Protein AF-0000000066993239 (afdb_homodimer)

pLDDT: mean 94.92, std 5.8, range [52.31, 98.88]

Solvent-accessible surface area (backbone atoms only — not comparable to full-atom values): 94214 Å² total; per-residue (Å²): 129,70,32,55,50,73,63,73,38,56,74,62,62,28,85,83,42,49,60,60,81,85,56,55,31,85,88,57,79,70,74,44,68,35,38,22,22,66,48,86,48,78,45,74,34,56,28,51,40,73,77,19,20,69,36,31,32,23,28,41,17,27,41,98,73,33,80,30,31,39,33,26,27,54,74,16,81,76,37,22,1,38,57,27,43,49,60,59,40,45,72,42,34,76,74,38,87,68,48,35,32,54,26,27,37,20,51,84,27,36,77,35,85,42,50,64,65,58,53,50,50,49,52,47,50,52,50,53,49,40,37,74,64,48,32,49,72,22,46,34,38,40,31,34,24,72,57,34,40,38,33,33,40,50,44,28,41,47,39,30,66,56,50,39,30,41,42,25,14,21,53,33,37,72,47,30,27,21,38,40,44,19,30,20,50,32,36,9,32,72,64,52,38,20,37,76,68,25,69,80,57,22,45,23,37,39,31,36,25,43,56,39,55,38,62,37,35,54,62,34,35,54,51,52,12,32,56,63,20,90,74,44,44,47,31,39,25,36,38,49,40,59,41,78,42,35,70,70,32,73,41,68,41,47,40,41,86,44,30,59,36,42,52,49,33,22,34,50,26,48,24,60,75,68,61,37,47,32,61,70,49,37,73,72,31,41,40,46,60,67,60,29,54,59,59,22,64,73,25,44,50,65,56,28,20,71,72,19,64,35,52,39,69,57,48,52,50,50,27,48,53,67,42,67,47,93,26,38,30,37,35,34,28,57,57,36,31,17,16,45,59,10,38,53,31,48,30,40,56,53,34,55,37,49,42,50,54,29,59,30,45,89,5,11,21,40,40,62,39,52,59,40,16,12,32,49,28,24,48,40,29,12,35,57,23,57,40,50,34,53,39,17,62,87,37,66,68,48,45,44,50,50,17,59,75,62,39,40,57,57,61,52,48,56,45,63,50,72,47,38,46,63,70,54,49,50,50,31,40,71,65,51,42,29,40,32,42,41,33,31,62,64,49,61,69,43,71,38,50,28,27,67,59,51,50,57,57,64,44,33,68,52,42,40,31,35,21,36,30,46,50,73,40,66,40,39,64,46,28,27,31,31,39,22,31,32,52,92,46,32,40,57,40,34,38,22,17,55,61,38,31,35,37,42,28,46,56,61,29,78,41,54,76,66,23,37,43,64,47,57,53,51,47,49,51,41,59,73,68,58,40,53,27,70,87,70,43,61,57,71,77,65,88,49,53,66,56,39,44,53,53,48,24,62,64,12,51,91,33,78,67,12,36,60,45,62,48,75,69,71,34,50,94,64,34,55,45,23,43,36,12,28,91,91,28,64,82,27,37,72,51,42,42,60,84,55,53,33,46,28,29,86,94,63,20,29,47,61,36,58,42,67,79,70,29,28,67,42,47,72,66,55,36,59,72,66,51,42,70,21,18,28,41,42,68,54,74,82,75,70,82,66,91,60,68,58,44,91,84,23,56,23,36,36,33,56,46,80,48,61,56,53,41,67,66,22,81,51,29,54,41,13,36,40,22,75,76,57,74,67,67,44,36,32,28,7,58,66,48,26,60,73,55,68,49,54,70,68,38,49,26,38,41,35,30,97,74,29,57,26,47,34,32,30,38,66,40,62,31,43,74,55,35,35,39,30,41,47,34,43,59,61,77,78,62,82,81,50,57,13,54,36,43,24,34,40,24,42,82,47,52,28,70,71,37,55,13,44,21,53,27,35,31,31,23,34,75,40,65,47,56,86,82,43,79,81,37,92,75,46,64,37,65,62,64,59,48,42,56,62,32,39,78,37,32,46,85,60,31,49,41,67,74,74,59,48,92,46,49,57,40,41,28,48,55,52,19,26,44,52,38,36,40,55,46,49,42,50,48,39,66,56,45,37,74,58,30,55,87,41,59,69,59,26,55,45,45,53,48,43,35,52,45,41,49,52,40,44,62,50,45,47,63,50,42,69,71,68,33,56,39,60,70,62,13,46,52,55,39,47,50,49,47,46,63,49,57,52,82,65,91,58,76,55,76,46,69,62,46,46,48,48,50,42,43,27,49,45,24,54,52,39,44,50,48,51,46,48,49,23,44,41,31,33,24,42,75,66,59,36,66,68,52,34,50,30,42,51,50,37,53,52,45,48,52,54,48,45,49,35,41,54,48,53,40,30,58,46,22,35,64,48,24,59,35,34,81,129,70,32,55,51,71,64,75,37,55,77,60,63,30,85,83,42,51,60,58,81,85,55,57,31,84,90,56,79,72,73,44,69,34,38,22,22,66,49,85,48,76,44,75,33,56,28,51,39,74,75,19,18,69,36,30,31,23,28,40,16,27,41,96,74,34,80,30,30,38,34,26,28,54,74,16,82,77,38,21,1,38,56,28,44,48,60,59,40,45,71,43,32,77,74,38,86,68,49,34,33,56,26,28,37,19,52,85,26,34,76,35,86,42,50,65,65,59,55,51,49,50,54,48,51,52,51,52,49,42,36,72,66,48,31,50,72,22,47,34,39,40,32,32,24,74,59,36,40,38,33,33,40,50,46,27,42,47,38,30,67,57,50,38,32,42,41,25,16,22,55,33,38,72,47,30,26,20,39,39,44,20,29,21,51,31,35,9,33,74,64,52,38,22,38,75,69,25,69,79,57,24,45,23,40,40,29,36,25,42,58,38,56,37,61,36,35,54,63,32,34,55,51,52,13,33,57,62,20,91,73,45,43,47,30,39,25,36,37,50,39,60,40,77,44,34,71,68,31,72,40,66,41,47,42,42,85,44,30,59,37,42,52,49,33,21,35,51,27,47,25,60,74,67,62,38,48,32,61,72,48,37,72,73,31,40,40,47,60,68,60,29,55,60,59,22,63,74,27,43,48,65,55,28,21,70,72,18,65,36,53,41,68,58,48,52,48,50,27,48,53,66,42,67,45,93,26,38,32,37,35,35,29,55,58,36,32,18,15,46,60,10,37,52,32,49,29,41,56,53,33,54,36,49,42,50,52,30,59,31,44,88,4,10,22,40,40,62,40,51,60,38,17,13,31,48,28,25,49,41,29,12,36,55,23,56,39,50,34,53,38,17,61,86,38,66,67,47,45,44,50,48,17,59,74,63,39,41,58,58,62,52,49,55,45,64,52,72,49,37,46,62,71,54,50,49,50,32,41,71,66,50,42,30,40,33,42,39,32,30,62,63,48,60,68,43,72,38,52,26,27,67,59,51,50,57,56,63,44,34,69,51,44,41,32,36,23,36,32,49,50,75,40,66,41,40,63,46,28,27,32,31,39,21,30,34,51,92,46,31,39,58,40,34,38,22,16,56,62,37,30,34,36,42,29,45,55,61,32,77,40,53,76,67,23,37,42,64,46,59,52,51,48,48,52,40,60,74,68,59,39,52,24,70,87,69,42,61,58,71,77,63,89,50,52,66,55,40,44,53,54,47,23,62,64,12,51,90,32,78,64,12,36,59,46,63,46,75,70,71,37,51,93,64,34,54,45,22,44,34,11,26,91,92,28,63,82,26,37,71,52,42,42,58,84,53,52,33,45,28,29,86,93,62,20,30,47,60,35,59,42,68,78,69,29,28,67,40,47,72,65,55,35,58,72,66,52,43,70,21,17,28,40,44,70,56,73,83,75,70,82,65,93,59,67,56,44,92,81,24,55,24,36,37,33,56,45,81,47,61,56,52,42,67,67,22,80,50,30,55,41,13,37,42,24,74,75,58,73,69,68,43,35,33,27,7,61,65,47,24,59,72,55,68,48,54,70,67,38,50,27,39,41,35,30,98,74,29,58,25,48,32,32,30,36,65,40,61,32,43,73,56,35,34,40,30,42,47,32,44,59,62,76,78,63,82,80,52,57,12,56,36,43,24,33,41,24,42,83,47,52,29,70,70,38,56,13,44,22,53,29,35,31,32,24,35,74,40,64,47,56,86,82,43,82,82,39,93,75,46,64,38,63,63,63,59,48,41,55,60,31,38,76,37,33,46,87,60,32,51,40,68,73,76,58,48,91,46,48,57,40,43,27,46,56,52,18,27,46,53,38,37,40,55,47,50,42,51,50,39,66,55,45,38,72,57,30,55,88,42,58,68,58,26,55,45,42,54,48,44,36,53,46,42,48,54,39,44,62,51,43,48,63,51,39,69,70,69,34,55,40,60,70,62,13,45,51,55,38,47,51,50,46,48,64,48,57,51,81,64,90,56,79,55,75,46,68,61,46,47,48,48,50,42,43,28,50,46,24,54,51,38,42,50,48,51,47,48,48,24,44,41,31,33,25,40,74,66,60,36,66,68,51,34,49,29,40,52,49,37,52,52,45,49,52,54,47,45,48,36,40,53,48,52,41,30,59,47,23,35,64,46,25,58,35,34,80

Organism: NCBI:txid100816

Sequence (1934 aa):
MDSYARPKFQTRDSIEDIWGPRSPYRDEWPTRVDQACDEEPEKWVQSACVLCSNCCGLDVGVKNGKVVGVRGRAMDRVNKGRLGPKGLHGWRAIHNKNRLTHPLIRKNGRLERASWDEAMDLIVAKSKELRKHLTNHSIAFYTSGQLFLEEYYALALVGKAGLHTLHMDGNTRLCTATAAASMRESFGSDGQPGSYTDIDYTDCLFLVGHNMAATQTVLWSRILDRLAGPHPPKLVVVDPRLSETARKATLHLAPRIGTNLALLNGIQHLLFKNDWVDRNYLSKHTVGLEELETTVAEYEPETVEKITGVPAKDLREAARIIGTSNSLLSTALQGVYQSHQATASACQINNINLLRGMIGKAGCGILQMNGQPTAQNNREAGCDGEFPGFRNHQNPSHMADLARLWNIEPIQVPHWNEPTHVQNLLNYVESGSIRMFWISGTNPLVSLPNLPRVRDLLTQPELFVVCQDIYLTETAAVADVVLPAAQWGEKTGCFTNVDRTVHISHKAVDPPGEARSDLDIFLDYSRRMGFKNKDGEDLLPWTKPEEVFEAWKKLSAGRPCDYTGLSYDLLTGGSGIQWPCNAENPHGTERLYSNGVFYTDIEYCESFGHDLETGAPYSKEDYKAMNPAGRAILKACRYSSPMEEPNEEFPLRLSTGRNVYHFHTRTKTGRTALQKACPEPEVRVSEKDAAKFGVADGEMVVVRSRRGAVELKCRVGRVAEGQVFIPFHFGYWDSQDGRARAANELTVDRWDPISKQPLFKSGSVRIEKIPASSDPGPHIPEPQTAAIQKTAAKDAVNTTDTKDLTNRERRLELWLGETYETTVQLVEIYEKLIPSLIHDLEVEAGLRVLHQIAEGMRARLEPQVAKYGENQQRGHHRAHILREALFPAPEDPWGGAYEVLEALQGLAVYLAHIQSSVTALLPAAQALWDQEFVAAVENAQGCLRRMRAWVMQQVMVRSPQTLLVPVMDSYARPKFQTRDSIEDIWGPRSPYRDEWPTRVDQACDEEPEKWVQSACVLCSNCCGLDVGVKNGKVVGVRGRAMDRVNKGRLGPKGLHGWRAIHNKNRLTHPLIRKNGRLERASWDEAMDLIVAKSKELRKHLTNHSIAFYTSGQLFLEEYYALALVGKAGLHTLHMDGNTRLCTATAAASMRESFGSDGQPGSYTDIDYTDCLFLVGHNMAATQTVLWSRILDRLAGPHPPKLVVVDPRLSETARKATLHLAPRIGTNLALLNGIQHLLFKNDWVDRNYLSKHTVGLEELETTVAEYEPETVEKITGVPAKDLREAARIIGTSNSLLSTALQGVYQSHQATASACQINNINLLRGMIGKAGCGILQMNGQPTAQNNREAGCDGEFPGFRNHQNPSHMADLARLWNIEPIQVPHWNEPTHVQNLLNYVESGSIRMFWISGTNPLVSLPNLPRVRDLLTQPELFVVCQDIYLTETAAVADVVLPAAQWGEKTGCFTNVDRTVHISHKAVDPPGEARSDLDIFLDYSRRMGFKNKDGEDLLPWTKPEEVFEAWKKLSAGRPCDYTGLSYDLLTGGSGIQWPCNAENPHGTERLYSNGVFYTDIEYCESFGHDLETGAPYSKEDYKAMNPAGRAILKACRYSSPMEEPNEEFPLRLSTGRNVYHFHTRTKTGRTALQKACPEPEVRVSEKDAAKFGVADGEMVVVRSRRGAVELKCRVGRVAEGQVFIPFHFGYWDSQDGRARAANELTVDRWDPISKQPLFKSGSVRIEKIPASSDPGPHIPEPQTAAIQKTAAKDAVNTTDTKDLTNRERRLELWLGETYETTVQLVEIYEKLIPSLIHDLEVEAGLRVLHQIAEGMRARLEPQVAKYGENQQRGHHRAHILREALFPAPEDPWGGAYEVLEALQGLAVYLAHIQSSVTALLPAAQALWDQEFVAAVENAQGCLRRMRAWVMQQVMVRSPQTLLVPV

Secondary structure (DSSP, 8-state):
--TTSPPSEESS-TTTSTT-S----SSSPPP---EEESS--SEEEEEE--SSTT--EEEEEEETTEEEEEEE-TT-TTTTT---HHHHHGGGGGG-TTB--S-EEEETTEEEE--HHHHHHHHHHHHHHHHHHS-GGGEEEEE-S-S-HHHHHHHHIIIIIII----EEEGGGGTTHHHHHHHHHHHSSS--SS-GGGGGT-SEEEEES--HHHH-HHHHHHHHHHHTSSSPPEEEEE-SB--HHHHT-SEEE-PPTT-HHHHHHHHHHHHHHTT-S-HHHHHHHEE-HHHHHHHHTT--HHHHHHHH---HHHHHHHHHHHHH-S--EEEE-HHHHTSTTHHHHHHHHHHHHHHTT-SSBTTBEEEE--SSTTHHHHHHTTTTSSBTTTB-TT-HHHHHHHHHHHTS-GGGS--SSPPPPHHHHHHHHHHTS--EEEEES--HHHHSSSHHHHHHHHT-TT-EEEEEESB--HHHHT-SEEEEB--TTSS-EEEE-TT-EEEEE---SPPSTT-B-HHHHHHHHHHHHT-B-TTSSBSS---SHHHHHHHHHHHHTTSTT--TT--HHHHSSS--EESP-SSS-TT--SSS-TTS--S--TTT-S---B-TTT-PBPPHHHHHHH--TTSEE---------SS---SSS-EEEEEE--TT--TTSTTGGGSTHHHHS-S-EEEE-HHHHHHHT--TT-EEEEE-SS-EEEEEEEESSB-TTEEEEES---STT-SS-B---GGGS----B-TTT--B-TT--EEEEEE--SSSTT----B-SHHHHHHHGGG--GGGSS-HHHHTT---SHHHHHHHHHHHHHHHHHHHHHHHHHTTT-HHHHHHHHHHHHHHHHHHHHHHHHHHHH---HHHHHHHHHHHHHHHS---SS-S-SHHHHHHHHHHHHHHHHHHHHHHHHHHHHHHHTT-HHHHHHHHHHHHHHHHHHHHHHHHHHHHHHHHHHS--/--TTSPPSEESS-TTTSTT-S----SSSPPP---EEESS--SEEEEEE--SSTT--EEEEEEETTEEEEEEE-TT-TTTTT---HHHHHGGGGGG-TTB--S-EEEETTEEEE--HHHHHHHHHHHHHHHHHHS-GGGEEEEE-S-S-HHHHHHHHIIIIIIS----EEEGGGGTTHHHHHHHHHHHSSS--SS-GGGGGT-SEEEEES--HHHH-HHHHHHHHHHHTSSSPPEEEEE-SB--HHHHT-SEEE-PPTT-HHHHHHHHHHHHHHTT-S-HHHHHHHEE-HHHHHHHHTT--HHHHHHHH---HHHHHHHHHHHHH-S--EEEE-HHHHTSTTHHHHHHHHHHHHHHTT-SSBTTBEEEE--SSTTHHHHHHTTTTSSBTTTB-TT-HHHHHHHHHHHTS-GGGS--SSPPPPHHHHHHHHHHTS--EEEEES--HHHHSSSHHHHHHHHT-TT-EEEEEESB--HHHHT-SEEEEB--TTSS-EEEE-TT-EEEEE---SPPSTT-B-HHHHHHHHHHHHT-B-TTSSBSS---SHHHHHHHHHHHHTTSTT--TT--HHHHSSS--EESP-SSS-TT--SSS-TTS--S--TTT-S---B-TTT-PBPPHHHHHHH--TTSEE---------SS---SSS-EEEEEE--TT--TTSTTGGGSTHHHHS-S-EEEE-HHHHHHHT--TT-EEEEE-SS-EEEEEEEESSB-TTEEEEES---STT-SS-B---GGGS----B-TTT--B-TT--EEEEEE--SS-TT----B-SHHHHHHHGGG--GGGSS-HHHHTT---SHHHHHHHHHHHHHHHHHHHHHHHHHTTT-HHHHHHHHHHHHHHHHHHHHHHHHHHHH---HHHHHHHHHHHHHHHS---SS-S-SHHHHHHHHHHHHHHHHHHHHHHHHHHHHHHHTT-HHHHHHHHHHHHHHHHHHHHHHHHHHHHHHHHHHS--

Nearest PDB structures (foldseek):
  2nya-assembly2_F  TM=8.999E-01  e=8.154E-52  Escherichia coli K-12
  7qv7-assembly1_S  TM=9.321E-01  e=3.144E-39  Thermoanaerobacter kivui
  7e5z-assembly1_A  TM=9.148E-01  e=3.706E-32  Methylorubrum extorquens AM1
  2vpw-assembly1_E  TM=7.665E-01  e=3.684E-36  Thermus thermophilus HB27
  2e7z-assembly1_A  TM=7.367E-01  e=7.167E-36  Syntrophotalea acetylenica

InterPro domains:
  IPR006656 Molybdopterin oxidoreductase [PF00384] (99-523)
  IPR006657 Molybdopterin dinucleotide-binding domain [PF01568] (652-762)
  IPR006963 Molybdopterin oxidoreductase, 4Fe-4S domain [PF04879] (42-96)
  IPR006963 Molybdopterin oxidoreductase, 4Fe-4S domain [PS51669] (42-98)
  IPR006963 Molybdopterin oxidoreductase, 4Fe-4S domain [SM00926] (42-96)
  IPR009010 Aspartate decarboxylase-like domain superfamily [SSF50692] (619-769)

Foldseek 3Di:
DQQQDFFPDWPDDCLVVFQDDADAFDPDDDADKIKGFNDQAPDWFWAFDWQWQLRFTKTFGHDPQATGMIMGDLFAPRQNNDDGQCRRRLSSLQPDPQWDFAKWFQFLLDTDGDHPCVQLVLVLVVCVVCCVQARLAQAAEEEELFAFLLLLLLVLCCACVFRVYLRFAYCLLQWQLLVQQLCCFFFQGRAWQAFLQLLSPAQAEAEEQDDCVQQPSSSVSSLVSQCVYPRHHAYEYEDLFCHPSVVSHPAYWRWDFQLLLLLLLQLVQLCVVVVLFDVVLCVPFEFDVVVSNVQSVVRHLVNSCVRTVGHSVSSNVVSCSLSVTPAYEYEYTCSQAQGHLRNSSSNSSVVSLSRNPQTLDRSRTYFDFTTTHFSVSSVCSCSNSAHHLLAALQQLVSLVLVCVLLQADSLSRQSLDGRDHVLVVLVCLVVVSHQEYEYEADDCCQFAFLNVSVLVSLQDLQHAYEYEHGGCHLSVLRHSMYAHANHQLAAWHWGAGSQQWIAIGHNNHHRHHNHYHSNVSSLVSQVSSLGAHPVSHRSDPDDHSQVSVVSSQVSNPPGQFHCVLPHPVNNPPRYTAHPPDDPVHNRHDRRPCSVSFGQLALNHRSFLHAQSEQQHGDRSVRSVVSCSPRHTYRDHDHDDGDPAAADPQFQAFEAEAGGNQARAQNPSSCSRSSCVSPVAKEKEAEPVVCVVQVHDAQFWKWKAFPSAIFIHGYHYHRRDHRYMYIYQRHDPPPPDPQTAGHLSSHADQAARSHSRHHNNRGGTIDMHGFDPPPVVTDGHGHCSVVSSVSSSSHGSSCNNHPVNSPPDDDCLQALLLLLLLLLVVLLVLLVVVLVLCVVPVVVNVLSVVLSVLSVVLNVLSVVVCVVPHHDNVVSNVVSVVLCCVQDPPPPDRCPDLVSVLSNLVSSLVSLVVSLVSLSVVQSVCSVVVPPSSNVSSVSNNVSSVVSNVVSVVVNVVSCCVRPPDDD/DQQQDFFPDWPDDCLVVFQDDADAFDPDDDADKIKGFNDQAPDWFWAFDWQWQLRFTKTFGHDPQATGMIMGDLQAPRQNNDDGQCRRRLSSLQPDPQWDFAKWFQFLLDTDGDHPCVQLVLVLVVCVVCCVQARLAQAAEEEELFAFLLLLLLVLCCACVFRVYLRFAYCLLQWCLLVQQLCCFFFQGRAWQAFLQLLSPAQAEAEEADDCVQQPSSSVSSLVSQCVYPRHHAYEYEDLFCHPSVVSHPAYWRWDFQLLLLLLLQLVQLCVVVVLFDVVLCVPFEFDVVVSNVQSVVRHLVNSCVHTVGHSVSSNVVSCSLSVTPAYEYEYTCSQAQGHLRNSSSNSSVVSLSRNPQTLDRNRTYFDFTTTHFSVSSVCSCSNSAHHLLAALQQLVSLVLVCVLLQADSLSRQSLDGRDHPLVVLVCLVVPSHAEYEYEADDCCQFAFLNVSVLVSLQDLQHAYEYEHGGCHLSVLRHSMYAHANHQLAAWHWGAGSQQWIAIGHNNHHRHHNHYHSNVSSLVSQVSSCGAHPVSHRSDPDDHSQVSVVSSQVSNPPGQFHCVLPHPVNNPPRYTAHPPDDPVHNRHDRRPCSVSFGQLALNHRSFLHAQSEQQHGDRSVRSVVSCSPRHTYRDHDHDDGDPAAADPQFQAFEAEAGGNQARAQNPSSCSRSSCVSPVAKEKEAEPVVCVVQVHDAQFWKWKDFPSAIFIHGYHYHRRDHRYMYIYQRHAPPPPDPQTAGHLSSHADQAARSHSRHHNRRGGTIDMHGFDPPPVVTDGHGHCSVVSSVSSSSHGSSCRNHPVNSPPDDDCLQALLLLLLLLLVVLLVLLVVVLVLCVVPVVVNVLSVVLSVLSVVLSVLSVVVCVVPHHDNVVSNVVSVVLCCVQDPPPPDRCPDLVSVLSNLVSSLVSLVVSLVSLSVVQSVCSVVVPPSSNVSSVSNNVSSVVSNVVSVVVNVVSCCVRPPDDD

Radius of gyration: 41.62 Å; Cα contacts (8 Å, |Δi|>4): 4577; chains: 2; bounding box: 68×135×94 Å

Structure (mmCIF, N/CA/C/O backbone):
data_AF-0000000066993239-model_v1
#
loop_
_entity.id
_entity.type
_entity.pdbx_description
1 polymer 'Nitrate reductase'
#
loop_
_atom_site.group_PDB
_atom_site.id
_atom_site.type_symbol
_atom_site.label_atom_id
_atom_site.label_alt_id
_atom_site.label_comp_id
_atom_site.label_asym_id
_atom_site.label_entity_id
_atom_site.label_seq_id
_atom_site.pdbx_PDB_ins_code
_atom_site.Cartn_x
_atom_site.Cartn_y
_atom_site.Cartn_z
_atom_site.occupancy
_atom_site.B_iso_or_equiv
_atom_site.auth_seq_id
_atom_site.auth_comp_id
_atom_site.auth_asym_id
_atom_site.auth_atom_id
_atom_site.pdbx_PDB_model_num
ATOM 1 N N . MET A 1 1 ? 9.742 -62 -22.406 1 57.38 1 MET A N 1
ATOM 2 C CA . MET A 1 1 ? 8.438 -62.25 -21.781 1 57.38 1 MET A CA 1
ATOM 3 C C . MET A 1 1 ? 7.367 -61.375 -22.438 1 57.38 1 MET A C 1
ATOM 5 O O . MET A 1 1 ? 7.617 -60.219 -22.781 1 57.38 1 MET A O 1
ATOM 9 N N . ASP A 1 2 ? 6.262 -61.969 -22.797 1 73.69 2 ASP A N 1
ATOM 10 C CA . ASP A 1 2 ? 5.113 -61.25 -23.344 1 73.69 2 ASP A CA 1
ATOM 11 C C . ASP A 1 2 ? 4.523 -60.281 -22.297 1 73.69 2 ASP A C 1
ATOM 13 O O . ASP A 1 2 ? 3.883 -60.719 -21.344 1 73.69 2 ASP A O 1
ATOM 17 N N . SER A 1 3 ? 4.859 -58.969 -22.438 1 77.5 3 SER A N 1
ATOM 18 C CA . SER A 1 3 ? 4.457 -57.969 -21.469 1 77.5 3 SER A CA 1
ATOM 19 C C . SER A 1 3 ? 2.939 -57.844 -21.375 1 77.5 3 SER A C 1
ATOM 21 O O . SER A 1 3 ? 2.406 -57.375 -20.391 1 77.5 3 SER A O 1
ATOM 23 N N . TYR A 1 4 ? 2.236 -58.438 -22.312 1 86.31 4 TYR A N 1
ATOM 24 C CA . TYR A 1 4 ? 0.784 -58.312 -22.344 1 86.31 4 TYR A CA 1
ATOM 25 C C . TYR A 1 4 ? 0.111 -59.469 -21.641 1 86.31 4 TYR A C 1
ATOM 27 O O . TYR A 1 4 ? -1.112 -59.5 -21.484 1 86.31 4 TYR A O 1
ATOM 35 N N . ALA A 1 5 ? 0.906 -60.469 -21.25 1 88.69 5 ALA A N 1
ATOM 36 C CA . ALA A 1 5 ? 0.352 -61.594 -20.516 1 88.69 5 ALA A CA 1
ATOM 37 C C . ALA A 1 5 ? 0.141 -61.25 -19.047 1 88.69 5 ALA A C 1
ATOM 39 O O . ALA A 1 5 ? 0.842 -60.406 -18.5 1 88.69 5 ALA A O 1
ATOM 40 N N . ARG A 1 6 ? -0.775 -61.938 -18.422 1 91.44 6 ARG A N 1
ATOM 41 C CA . ARG A 1 6 ? -0.957 -61.812 -16.984 1 91.44 6 ARG A CA 1
ATOM 42 C C . ARG A 1 6 ? 0.184 -62.469 -16.219 1 91.44 6 ARG A C 1
ATOM 44 O O . ARG A 1 6 ? 0.821 -63.406 -16.719 1 91.44 6 ARG A O 1
ATOM 51 N N . PRO A 1 7 ? 0.481 -61.906 -15.031 1 92.88 7 PRO A N 1
ATOM 52 C CA . PRO A 1 7 ? 1.485 -62.594 -14.203 1 92.88 7 PRO A CA 1
ATOM 53 C C . PRO A 1 7 ? 1.144 -64.062 -13.945 1 92.88 7 PRO A C 1
ATOM 55 O O . PRO A 1 7 ? -0.031 -64.375 -13.797 1 92.88 7 PRO A O 1
ATOM 58 N N . LYS A 1 8 ? 2.184 -64.875 -13.852 1 94.5 8 LYS A N 1
ATOM 59 C CA . LYS A 1 8 ? 1.979 -66.25 -13.641 1 94.5 8 LYS A CA 1
ATOM 60 C C . LYS A 1 8 ? 1.361 -66.562 -12.273 1 94.5 8 LYS A C 1
ATOM 62 O O . LYS A 1 8 ? 0.553 -67.438 -12.117 1 94.5 8 LYS A O 1
ATOM 67 N N . PHE A 1 9 ? 1.854 -65.812 -11.312 1 95.12 9 PHE A N 1
ATOM 68 C CA . PHE A 1 9 ? 1.279 -65.875 -9.977 1 95.12 9 PHE A CA 1
ATOM 69 C C . PHE A 1 9 ? 0.756 -64.5 -9.555 1 95.12 9 PHE A C 1
ATOM 71 O O . PHE A 1 9 ? 1.411 -63.5 -9.781 1 95.12 9 PHE A O 1
ATOM 78 N N . GLN A 1 10 ? -0.436 -64.438 -9.023 1 95.5 10 GLN A N 1
ATOM 79 C CA . GLN A 1 10 ? -1.019 -63.281 -8.422 1 95.5 10 GLN A CA 1
ATOM 80 C C . GLN A 1 10 ? -1.916 -63.625 -7.242 1 95.5 10 GLN A C 1
ATOM 82 O O . GLN A 1 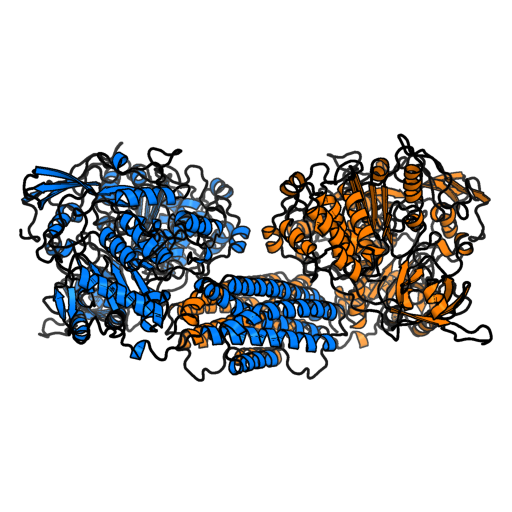10 ? -2.637 -64.625 -7.289 1 95.5 10 GLN A O 1
ATOM 87 N N . THR A 1 11 ? -1.812 -62.844 -6.195 1 95.38 11 THR A N 1
ATOM 88 C CA . THR A 1 11 ? -2.65 -63.125 -5.031 1 95.38 11 THR A CA 1
ATOM 89 C C . THR A 1 11 ? -4.125 -62.875 -5.363 1 95.38 11 THR A C 1
ATOM 91 O O . THR A 1 11 ? -5.008 -63.406 -4.688 1 95.38 11 THR A O 1
ATOM 94 N N . ARG A 1 12 ? -4.383 -62 -6.348 1 93.88 12 ARG A N 1
ATOM 95 C CA . ARG A 1 12 ? -5.738 -61.781 -6.836 1 93.88 12 ARG A CA 1
ATOM 96 C C . ARG A 1 12 ? -5.723 -61.281 -8.273 1 93.88 12 ARG A C 1
ATOM 98 O O . ARG A 1 12 ? -4.746 -60.656 -8.711 1 93.88 12 ARG A O 1
ATOM 105 N N . ASP A 1 13 ? -6.824 -61.562 -8.938 1 95.12 13 ASP A N 1
ATOM 106 C CA . ASP A 1 13 ? -7.004 -60.938 -10.25 1 95.12 13 ASP A CA 1
ATOM 107 C C . ASP A 1 13 ? -7.492 -59.5 -10.141 1 95.12 13 ASP A C 1
ATOM 109 O O . ASP A 1 13 ? -8.695 -59.25 -10.148 1 95.12 13 ASP A O 1
ATOM 113 N N . SER A 1 14 ? -6.555 -58.656 -10.141 1 95.62 14 SER A N 1
ATOM 114 C CA . SER A 1 14 ? -6.867 -57.25 -9.859 1 95.62 14 SER A CA 1
ATOM 115 C C . SER A 1 14 ? -7.527 -56.594 -11.055 1 95.62 14 SER A C 1
ATOM 117 O O . SER A 1 14 ? -8.016 -55.469 -10.953 1 95.62 14 SER A O 1
ATOM 119 N N . ILE A 1 15 ? -7.57 -57.125 -12.281 1 95.69 15 ILE A N 1
ATOM 120 C CA . ILE A 1 15 ? -8.273 -56.594 -13.445 1 95.69 15 ILE A CA 1
ATOM 121 C C . ILE A 1 15 ? -9.781 -56.812 -13.281 1 95.69 15 ILE A C 1
ATOM 123 O O . ILE A 1 15 ? -10.578 -55.938 -13.594 1 95.69 15 ILE A O 1
ATOM 127 N N . GLU A 1 16 ? -10.156 -58 -12.742 1 94.81 16 GLU A N 1
ATOM 128 C CA . GLU A 1 16 ? -11.562 -58.312 -12.531 1 94.81 16 GLU A CA 1
ATOM 129 C C . GLU A 1 16 ? -12.039 -57.844 -11.164 1 94.81 16 GLU A C 1
ATOM 131 O O . GLU A 1 16 ? -13.156 -57.344 -11.031 1 94.81 16 GLU A O 1
ATOM 136 N N . ASP A 1 17 ? -11.234 -58.094 -10.219 1 95.81 17 ASP A N 1
ATOM 137 C CA . ASP A 1 17 ? -11.484 -57.625 -8.852 1 95.81 17 ASP A CA 1
ATOM 138 C C . ASP A 1 17 ? -10.586 -56.438 -8.492 1 95.81 17 ASP A C 1
ATOM 140 O O . ASP A 1 17 ? -9.656 -56.594 -7.695 1 95.81 17 ASP A O 1
ATOM 144 N N . ILE A 1 18 ? -11 -55.312 -8.961 1 96.5 18 ILE A N 1
ATOM 145 C CA . ILE A 1 18 ? -10.164 -54.125 -8.984 1 96.5 18 ILE A CA 1
ATOM 146 C C . ILE A 1 18 ? -9.773 -53.719 -7.559 1 96.5 18 ILE A C 1
ATOM 148 O O . ILE A 1 18 ? -8.617 -53.406 -7.289 1 96.5 18 ILE A O 1
ATOM 152 N N . TRP A 1 19 ? -10.68 -53.75 -6.57 1 96.38 19 TRP A N 1
ATOM 153 C CA . TRP A 1 19 ? -10.445 -53.156 -5.25 1 96.38 19 TRP A CA 1
ATOM 154 C C . TRP A 1 19 ? -10.188 -54.25 -4.215 1 96.38 19 TRP A C 1
ATOM 156 O O . TRP A 1 19 ? -9.844 -53.938 -3.066 1 96.38 19 TRP A O 1
ATOM 166 N N . GLY A 1 20 ? -10.281 -55.562 -4.637 1 94.88 20 GLY A N 1
ATOM 167 C CA . GLY A 1 20 ? -10.055 -56.688 -3.727 1 94.88 20 GLY A CA 1
ATOM 168 C C . GLY A 1 20 ? -11.219 -56.938 -2.777 1 94.88 20 GLY A C 1
ATOM 169 O O . GLY A 1 20 ? -12.203 -56.188 -2.797 1 94.88 20 GLY A O 1
ATOM 170 N N . PRO A 1 21 ? -11.109 -57.938 -2.008 1 93.31 21 PRO A N 1
ATOM 171 C CA . PRO A 1 21 ? -12.164 -58.25 -1.048 1 93.31 21 PRO A CA 1
ATOM 172 C C . PRO A 1 21 ? -12.266 -57.219 0.074 1 93.31 21 PRO A C 1
ATOM 174 O O . PRO A 1 21 ? -11.266 -56.594 0.428 1 93.31 21 PRO A O 1
ATOM 177 N N . ARG A 1 22 ? -13.484 -57.094 0.643 1 93.25 22 ARG A N 1
ATOM 178 C CA . ARG A 1 22 ? -13.703 -56.125 1.728 1 93.25 22 ARG A CA 1
ATOM 179 C C . ARG A 1 22 ? -13.141 -56.656 3.041 1 93.25 22 ARG A C 1
ATOM 181 O O . ARG A 1 22 ? -13.234 -57.844 3.332 1 93.25 22 ARG A O 1
ATOM 188 N N . SER A 1 23 ? -12.5 -55.781 3.664 1 91.19 23 SER A N 1
ATOM 189 C CA . SER A 1 23 ? -12.078 -55.969 5.047 1 91.19 23 SER A CA 1
ATOM 190 C C . SER A 1 23 ? -12.602 -54.844 5.93 1 91.19 23 SER A C 1
ATOM 192 O O . SER A 1 23 ? -11.883 -53.875 6.207 1 91.19 23 SER A O 1
ATOM 194 N N . PRO A 1 24 ? -13.805 -55 6.43 1 91.06 24 PRO A N 1
ATOM 195 C CA . PRO A 1 24 ? -14.461 -53.875 7.125 1 91.06 24 PRO A CA 1
ATOM 196 C C . PRO A 1 24 ? -13.578 -53.25 8.203 1 91.06 24 PRO A C 1
ATOM 198 O O . PRO A 1 24 ? -12.93 -53.969 8.969 1 91.06 24 PRO A O 1
ATOM 201 N N . TYR A 1 25 ? -13.508 -51.875 8.227 1 89.88 25 TYR A N 1
ATOM 202 C CA . TYR A 1 25 ? -12.734 -51.125 9.203 1 89.88 25 TYR A CA 1
ATOM 203 C C . TYR A 1 25 ? -13.391 -51.188 10.578 1 89.88 25 TYR A C 1
ATOM 205 O O . TYR A 1 25 ? -14.578 -50.875 10.727 1 89.88 25 TYR A O 1
ATOM 213 N N . ARG A 1 26 ? -12.805 -51.438 11.789 1 80.38 26 ARG A N 1
ATOM 214 C CA . ARG A 1 26 ? -13.266 -51.375 13.172 1 80.38 26 ARG A CA 1
ATOM 215 C C . ARG A 1 26 ? -12.359 -50.469 14 1 80.38 26 ARG A C 1
ATOM 217 O O . ARG A 1 26 ? -12.703 -49.312 14.266 1 80.38 26 ARG A O 1
ATOM 224 N N . ASP A 1 27 ? -11.008 -50.875 14.094 1 84 27 ASP A N 1
ATOM 225 C CA . ASP A 1 27 ? -10.062 -50.094 14.875 1 84 27 ASP A CA 1
ATOM 226 C C . ASP A 1 27 ? -8.844 -49.688 14.031 1 84 27 ASP A C 1
ATOM 228 O O . ASP A 1 27 ? -8.289 -48.625 14.195 1 84 27 ASP A O 1
ATOM 232 N N . GLU A 1 28 ? -8.5 -50.5 13.234 1 90.38 28 GLU A N 1
ATOM 233 C CA . GLU A 1 28 ? -7.383 -50.281 12.32 1 90.38 28 GLU A CA 1
ATOM 234 C C . GLU A 1 28 ? -7.688 -50.844 10.938 1 90.38 28 GLU A C 1
ATOM 236 O O . GLU A 1 28 ? -8.492 -51.75 10.797 1 90.38 28 GLU A O 1
ATOM 241 N N . TRP A 1 29 ? -7.199 -50.25 9.906 1 93.75 29 TRP A N 1
ATOM 242 C CA . TRP A 1 29 ? -7.336 -50.844 8.578 1 93.75 29 TRP A CA 1
ATOM 243 C C . TRP A 1 29 ? -6.5 -52.094 8.445 1 93.75 29 TRP A C 1
ATOM 245 O O . TRP A 1 29 ? -5.273 -52.062 8.547 1 93.75 29 TRP A O 1
ATOM 255 N N . PRO A 1 30 ? -7.023 -53.188 8.188 1 92.06 30 PRO A N 1
ATOM 256 C CA . PRO A 1 30 ? -6.285 -54.438 8.234 1 92.06 30 PRO A CA 1
ATOM 257 C C . PRO A 1 30 ? -5.223 -54.562 7.145 1 92.06 30 PRO A C 1
ATOM 259 O O . PRO A 1 30 ? -5.422 -54.062 6.031 1 92.06 30 PRO A O 1
ATOM 262 N N . THR A 1 31 ? -4.121 -55.281 7.469 1 94.25 31 THR A N 1
ATOM 263 C CA . THR A 1 31 ? -3.053 -55.562 6.512 1 94.25 31 THR A CA 1
ATOM 264 C C . THR A 1 31 ? -3.484 -56.594 5.496 1 94.25 31 THR A C 1
ATOM 266 O O . THR A 1 31 ? -4.16 -57.562 5.852 1 94.25 31 THR A O 1
ATOM 269 N N . ARG A 1 32 ? -3.211 -56.438 4.277 1 95.12 32 ARG A N 1
ATOM 270 C CA . ARG A 1 32 ? -3.377 -57.375 3.172 1 95.12 32 ARG A CA 1
ATOM 271 C C . ARG A 1 32 ? -2.246 -57.219 2.156 1 95.12 32 ARG A C 1
ATOM 273 O O . ARG A 1 32 ? -2.09 -56.156 1.541 1 95.12 32 ARG A O 1
ATOM 280 N N . VAL A 1 33 ? -1.486 -58.25 2.023 1 96.88 33 VAL A N 1
ATOM 281 C CA . VAL A 1 33 ? -0.329 -58.156 1.141 1 96.88 33 VAL A CA 1
ATOM 282 C C . VAL A 1 33 ? -0.688 -58.719 -0.238 1 96.88 33 VAL A C 1
ATOM 284 O O . VAL A 1 33 ? -0.926 -59.906 -0.39 1 96.88 33 VAL A O 1
ATOM 287 N N . ASP A 1 34 ? -0.797 -57.906 -1.242 1 97.56 34 ASP A N 1
ATOM 288 C CA . ASP A 1 34 ? -0.978 -58.281 -2.637 1 97.56 34 ASP A CA 1
ATOM 289 C C . ASP A 1 34 ? 0.368 -58.5 -3.326 1 97.56 34 ASP A C 1
ATOM 291 O O . ASP A 1 34 ? 1.327 -57.781 -3.064 1 97.56 34 ASP A O 1
ATOM 295 N N . GLN A 1 35 ? 0.431 -59.5 -4.172 1 97.38 35 GLN A N 1
ATOM 296 C CA . GLN A 1 35 ? 1.669 -59.875 -4.852 1 97.38 35 GLN A CA 1
ATOM 297 C C . GLN A 1 35 ? 1.389 -60.406 -6.258 1 97.38 35 GLN A C 1
ATOM 299 O O . GLN A 1 35 ? 0.323 -60.969 -6.516 1 97.38 35 GLN A O 1
ATOM 304 N N . ALA A 1 36 ? 2.236 -60.125 -7.164 1 97.56 36 ALA A N 1
ATOM 305 C CA . ALA A 1 36 ? 2.238 -60.688 -8.516 1 97.56 36 ALA A CA 1
ATOM 306 C C . ALA A 1 36 ? 3.658 -61 -8.969 1 97.56 36 ALA A C 1
ATOM 308 O O . ALA A 1 36 ? 4.582 -60.219 -8.758 1 97.56 36 ALA A O 1
ATOM 309 N N . CYS A 1 37 ? 3.908 -62.188 -9.477 1 96.12 37 CYS A N 1
ATOM 310 C CA . CYS A 1 37 ? 5.238 -62.625 -9.906 1 96.12 37 CYS A CA 1
ATOM 311 C C . CYS A 1 37 ? 5.156 -63.594 -11.078 1 96.12 37 CYS A C 1
ATOM 313 O O . CYS A 1 37 ? 4.168 -64.312 -11.234 1 96.12 37 CYS A O 1
ATOM 315 N N . ASP A 1 38 ? 6.148 -63.562 -11.844 1 95.56 38 ASP A N 1
ATOM 316 C CA . ASP A 1 38 ? 6.293 -64.562 -12.898 1 95.56 38 ASP A CA 1
ATOM 317 C C . ASP A 1 38 ? 7.145 -65.75 -12.422 1 95.56 38 ASP A C 1
ATOM 319 O O . ASP A 1 38 ? 7.004 -66.875 -12.93 1 95.56 38 ASP A O 1
ATOM 323 N N . GLU A 1 39 ? 8.062 -65.438 -11.578 1 95.62 39 GLU A N 1
ATOM 324 C CA . GLU A 1 39 ? 8.969 -66.375 -10.961 1 95.62 39 GLU A CA 1
ATOM 325 C C . GLU A 1 39 ? 9.227 -66.062 -9.492 1 95.62 39 GLU A C 1
ATOM 327 O O . GLU A 1 39 ? 9 -64.875 -9.078 1 95.62 39 GLU A O 1
ATOM 332 N N . GLU A 1 40 ? 9.727 -67.125 -8.82 1 95.75 40 GLU A N 1
ATOM 333 C CA . GLU A 1 40 ? 10.125 -66.812 -7.453 1 95.75 40 GLU A CA 1
ATOM 334 C C . GLU A 1 40 ? 11.359 -65.938 -7.422 1 95.75 40 GLU A C 1
ATOM 336 O O . GLU A 1 40 ? 12.414 -66.312 -7.938 1 95.75 40 GLU A O 1
ATOM 341 N N . PRO A 1 41 ? 11.227 -64.75 -6.852 1 97.38 41 PRO A N 1
ATOM 342 C CA . PRO A 1 41 ? 12.367 -63.844 -6.84 1 97.38 41 PRO A CA 1
ATOM 343 C C . PRO A 1 41 ? 13.531 -64.375 -6.004 1 97.38 41 PRO A C 1
ATOM 345 O O . PRO A 1 41 ? 13.32 -65 -4.984 1 97.38 41 PRO A O 1
ATOM 348 N N . GLU A 1 42 ? 14.734 -64.062 -6.34 1 97.62 42 GLU A N 1
ATOM 349 C CA . GLU A 1 42 ? 15.938 -64.375 -5.555 1 97.62 42 GLU A CA 1
ATOM 350 C C . GLU A 1 42 ? 16.141 -63.312 -4.457 1 97.62 42 GLU A C 1
ATOM 352 O O . GLU A 1 42 ? 16.719 -63.594 -3.414 1 97.62 42 GLU A O 1
ATOM 357 N N . LYS A 1 43 ? 15.672 -62.125 -4.688 1 97.38 43 LYS A N 1
ATOM 358 C CA . LYS A 1 43 ? 15.742 -61.031 -3.699 1 97.38 43 LYS A CA 1
ATOM 359 C C . LYS A 1 43 ? 14.617 -60.031 -3.904 1 97.38 43 LYS A C 1
ATOM 361 O O . LYS A 1 43 ? 14.102 -59.875 -5.016 1 97.38 43 LYS A O 1
ATOM 366 N N . TRP A 1 44 ? 14.258 -59.438 -2.846 1 97.25 44 TRP A N 1
ATOM 367 C CA . TRP A 1 44 ? 13.289 -58.344 -2.838 1 97.25 44 TRP A CA 1
ATOM 368 C C . TRP A 1 44 ? 13.977 -57.031 -2.564 1 97.25 44 TRP A C 1
ATOM 370 O O . TRP A 1 44 ? 14.805 -56.906 -1.659 1 97.25 44 TRP A O 1
ATOM 380 N N . VAL A 1 45 ? 13.758 -56 -3.393 1 98.25 45 VAL A N 1
ATOM 381 C CA . VAL A 1 45 ? 14.359 -54.688 -3.266 1 98.25 45 VAL A CA 1
ATOM 382 C C . VAL A 1 45 ? 13.281 -53.656 -2.957 1 98.25 45 VAL A C 1
ATOM 384 O O . VAL A 1 45 ? 12.297 -53.531 -3.691 1 98.25 45 VAL A O 1
ATOM 387 N N . GLN A 1 46 ? 13.461 -52.875 -1.922 1 97.81 46 GLN A N 1
ATOM 388 C CA . GLN A 1 46 ? 12.484 -51.906 -1.439 1 97.81 46 GLN A CA 1
ATOM 389 C C . GLN A 1 46 ? 12.273 -50.781 -2.453 1 97.81 46 GLN A C 1
ATOM 391 O O . GLN A 1 46 ? 13.234 -50.281 -3.021 1 97.81 46 GLN A O 1
ATOM 396 N N . SER A 1 47 ? 11.031 -50.438 -2.664 1 97.69 47 SER A N 1
ATOM 397 C CA . SER A 1 47 ? 10.609 -49.281 -3.486 1 97.69 47 SER A CA 1
ATOM 398 C C . SER A 1 47 ? 9.172 -48.875 -3.176 1 97.69 47 SER A C 1
ATOM 400 O O . SER A 1 47 ? 8.648 -49.188 -2.102 1 97.69 47 SER A O 1
ATOM 402 N N . ALA A 1 48 ? 8.539 -48.094 -3.971 1 96.38 48 ALA A N 1
ATOM 403 C CA . ALA A 1 48 ? 7.125 -47.75 -3.961 1 96.38 48 ALA A CA 1
ATOM 404 C C . ALA A 1 48 ? 6.59 -47.594 -5.379 1 96.38 48 ALA A C 1
ATOM 406 O O . ALA A 1 48 ? 7.355 -47.375 -6.32 1 96.38 48 ALA A O 1
ATOM 407 N N . CYS A 1 49 ? 5.293 -47.719 -5.477 1 95.81 49 CYS A N 1
ATOM 408 C CA . CYS A 1 49 ? 4.641 -47.688 -6.781 1 95.81 49 CYS A CA 1
ATOM 409 C C . CYS A 1 49 ? 4.656 -46.281 -7.367 1 95.81 49 CYS A C 1
ATOM 411 O O . CYS A 1 49 ? 4.484 -45.312 -6.637 1 95.81 49 CYS A O 1
ATOM 413 N N . VAL A 1 50 ? 4.758 -46.156 -8.672 1 94.38 50 VAL A N 1
ATOM 414 C CA . VAL A 1 50 ? 4.867 -44.844 -9.312 1 94.38 50 VAL A CA 1
ATOM 415 C C . VAL A 1 50 ? 3.717 -44.656 -10.297 1 94.38 50 VAL A C 1
ATOM 417 O O . VAL A 1 50 ? 3.848 -43.906 -11.273 1 94.38 50 VAL A O 1
ATOM 420 N N . LEU A 1 51 ? 2.584 -45.312 -10.07 1 95.5 51 LEU A N 1
ATOM 421 C CA . LEU A 1 51 ? 1.529 -45.312 -11.078 1 95.5 51 LEU A CA 1
ATOM 422 C C . LEU A 1 51 ? 0.284 -44.625 -10.555 1 95.5 51 LEU A C 1
ATOM 424 O O . LEU A 1 51 ? -0.81 -44.781 -11.094 1 95.5 51 LEU A O 1
ATOM 428 N N . CYS A 1 52 ? 0.338 -43.906 -9.5 1 94.25 52 CYS A N 1
ATOM 429 C CA . CYS A 1 52 ? -0.612 -42.906 -9 1 94.25 52 CYS A CA 1
ATOM 430 C C . CYS A 1 52 ? -0.048 -42.156 -7.797 1 94.25 52 CYS A C 1
ATOM 432 O O . CYS A 1 52 ? 1.094 -42.406 -7.395 1 94.25 52 CYS A O 1
ATOM 434 N N . SER A 1 53 ? -0.782 -41.281 -7.25 1 93.5 53 SER A N 1
ATOM 435 C CA . SER A 1 53 ? -0.247 -40.375 -6.242 1 93.5 53 SER A CA 1
ATOM 436 C C . SER A 1 53 ? -0.231 -41.031 -4.863 1 93.5 53 SER A C 1
ATOM 438 O O . SER A 1 53 ? 0.248 -40.438 -3.896 1 93.5 53 SER A O 1
ATOM 440 N N . ASN A 1 54 ? -0.689 -42.25 -4.754 1 95.81 54 ASN A N 1
ATOM 441 C CA . ASN A 1 54 ? -0.615 -42.938 -3.475 1 95.81 54 ASN A CA 1
ATOM 442 C C . ASN A 1 54 ? 0.826 -43.281 -3.107 1 95.81 54 ASN A C 1
ATOM 444 O O . ASN A 1 54 ? 1.199 -43.219 -1.933 1 95.81 54 ASN A O 1
ATOM 448 N N . CYS A 1 55 ? 1.546 -43.562 -4.164 1 95.75 55 CYS A N 1
ATOM 449 C CA . CYS A 1 55 ? 2.896 -44.062 -3.93 1 95.75 55 CYS A CA 1
ATOM 450 C C . CYS A 1 55 ? 2.893 -45.219 -2.918 1 95.75 55 CYS A C 1
ATOM 452 O O . CYS A 1 55 ? 3.613 -45.156 -1.921 1 95.75 55 CYS A O 1
ATOM 454 N N . CYS A 1 56 ? 2.229 -46.281 -3.271 1 97.25 56 CYS A N 1
ATOM 455 C CA . CYS A 1 56 ? 2.109 -47.438 -2.383 1 97.25 56 CYS A CA 1
ATOM 456 C C . CYS A 1 56 ? 3.461 -48.125 -2.178 1 97.25 56 CYS A C 1
ATOM 458 O O . CYS A 1 56 ? 4.152 -48.438 -3.146 1 97.25 56 CYS A O 1
ATOM 460 N N . GLY A 1 57 ? 3.818 -48.312 -0.885 1 97.56 57 GLY A N 1
ATOM 461 C CA . GLY A 1 57 ? 5.039 -49.062 -0.622 1 97.56 57 GLY A CA 1
ATOM 462 C C . GLY A 1 57 ? 5.012 -50.469 -1.178 1 97.56 57 GLY A C 1
ATOM 463 O O . GLY A 1 57 ? 4.023 -51.188 -1.01 1 97.56 57 GLY A O 1
ATOM 464 N N . LEU A 1 58 ? 6.035 -50.844 -1.897 1 97.56 58 LEU A N 1
ATOM 465 C CA . LEU A 1 58 ? 6.109 -52.188 -2.414 1 97.56 58 LEU A CA 1
ATOM 466 C C . LEU A 1 58 ? 7.562 -52.656 -2.559 1 97.56 58 LEU A C 1
ATOM 468 O O . LEU A 1 58 ? 8.477 -51.844 -2.441 1 97.56 58 LEU A O 1
ATOM 472 N N . ASP A 1 59 ? 7.805 -53.906 -2.719 1 98 59 ASP A N 1
ATOM 473 C CA . ASP A 1 59 ? 9.109 -54.5 -2.98 1 98 59 ASP A CA 1
ATOM 474 C C . ASP A 1 59 ? 9.172 -55.094 -4.391 1 98 59 ASP A C 1
ATOM 476 O O . ASP A 1 59 ? 8.203 -55.688 -4.871 1 98 59 ASP A O 1
ATOM 480 N N . VAL A 1 60 ? 10.297 -54.875 -5.031 1 98.25 60 VAL A N 1
ATOM 481 C CA . VAL A 1 60 ? 10.531 -55.406 -6.375 1 98.25 60 VAL A CA 1
ATOM 482 C C . VAL A 1 60 ? 11.242 -56.75 -6.293 1 98.25 60 VAL A C 1
ATOM 484 O O . VAL A 1 60 ? 12.305 -56.875 -5.684 1 98.25 60 VAL A O 1
ATOM 487 N N . GLY A 1 61 ? 10.625 -57.75 -6.898 1 98.25 61 GLY A N 1
ATOM 488 C CA . GLY A 1 61 ? 11.258 -59.062 -6.969 1 98.25 61 GLY A CA 1
ATOM 489 C C . GLY A 1 61 ? 12.234 -59.188 -8.125 1 98.25 61 GLY A C 1
ATOM 490 O O . GLY A 1 61 ? 11.883 -58.906 -9.273 1 98.25 61 GLY A O 1
ATOM 491 N N . VAL A 1 62 ? 13.484 -59.594 -7.824 1 98.31 62 VAL A N 1
ATOM 492 C CA . VAL A 1 62 ? 14.531 -59.656 -8.836 1 98.31 62 VAL A CA 1
ATOM 493 C C . VAL A 1 62 ? 15.078 -61.094 -8.938 1 98.31 62 VAL A C 1
ATOM 495 O O . VAL A 1 62 ? 15.258 -61.75 -7.922 1 98.31 62 VAL A O 1
ATOM 498 N N . LYS A 1 63 ? 15.219 -61.531 -10.117 1 97.69 63 LYS A N 1
ATOM 499 C CA . LYS A 1 63 ? 15.891 -62.781 -10.414 1 97.69 63 LYS A CA 1
ATOM 500 C C . LYS A 1 63 ? 16.766 -62.656 -11.664 1 97.69 63 LYS A C 1
ATOM 502 O O . LYS A 1 63 ? 16.297 -62.188 -12.711 1 97.69 63 LYS A O 1
ATOM 507 N N . ASN A 1 64 ? 18.047 -63.125 -11.57 1 95.81 64 ASN A N 1
ATOM 508 C CA . ASN A 1 64 ? 19 -63.094 -12.672 1 95.81 64 ASN A CA 1
ATOM 509 C C . ASN A 1 64 ? 19.062 -61.719 -13.328 1 95.81 64 ASN A C 1
ATOM 511 O O . ASN A 1 64 ? 19.016 -61.625 -14.555 1 95.81 64 ASN A O 1
ATOM 515 N N . GLY A 1 65 ? 19 -60.656 -12.5 1 95 65 GLY A N 1
ATOM 516 C CA . GLY A 1 65 ? 19.156 -59.312 -12.977 1 95 65 GLY A CA 1
ATOM 517 C C . GLY A 1 65 ? 17.922 -58.75 -13.648 1 95 65 GLY A C 1
ATOM 518 O O . GLY A 1 65 ? 17.969 -57.688 -14.281 1 95 65 GLY A O 1
ATOM 519 N N . LYS A 1 66 ? 16.797 -59.406 -13.445 1 95.94 66 LYS A N 1
ATOM 520 C CA . LYS A 1 66 ? 15.531 -59 -14.047 1 95.94 66 LYS A CA 1
ATOM 521 C C . LYS A 1 66 ? 14.43 -58.875 -12.992 1 95.94 66 LYS A C 1
ATOM 523 O O . LYS A 1 66 ? 14.414 -59.656 -12.023 1 95.94 66 LYS A O 1
ATOM 528 N N . VAL A 1 67 ? 13.578 -57.969 -13.203 1 96.94 67 VAL A N 1
ATOM 529 C CA . VAL A 1 67 ? 12.398 -57.875 -12.352 1 96.94 67 VAL A CA 1
ATOM 530 C C . VAL A 1 67 ? 11.422 -59.031 -12.695 1 96.94 67 VAL A C 1
ATOM 532 O O . VAL A 1 67 ? 11.047 -59.188 -13.852 1 96.94 67 VAL A O 1
ATOM 535 N N . VAL A 1 68 ? 10.992 -59.719 -11.703 1 96.75 68 VAL A N 1
ATOM 536 C CA . VAL A 1 68 ? 10.156 -60.875 -11.984 1 96.75 68 VAL A CA 1
ATOM 537 C C . VAL A 1 68 ? 8.844 -60.75 -11.203 1 96.75 68 VAL A C 1
ATOM 539 O O . VAL A 1 68 ? 7.984 -61.625 -11.297 1 96.75 68 VAL A O 1
ATOM 542 N N . GLY A 1 69 ? 8.695 -59.719 -10.445 1 96.69 69 GLY A N 1
ATOM 543 C CA . GLY A 1 69 ? 7.465 -59.562 -9.688 1 96.69 69 GLY A CA 1
ATOM 544 C C . GLY A 1 69 ? 7.508 -58.375 -8.734 1 96.69 69 GLY A C 1
ATOM 545 O O . GLY A 1 69 ? 8.5 -57.656 -8.688 1 96.69 69 GLY A O 1
ATOM 546 N N . VAL A 1 70 ? 6.328 -58.156 -8.047 1 97.81 70 VAL A N 1
ATOM 547 C CA . VAL A 1 70 ? 6.203 -57.125 -7.016 1 97.81 70 VAL A CA 1
ATOM 548 C C . VAL A 1 70 ? 5.379 -57.656 -5.852 1 97.81 70 VAL A C 1
ATOM 550 O O . VAL A 1 70 ? 4.602 -58.625 -6.012 1 97.81 70 VAL A O 1
ATOM 553 N N . ARG A 1 71 ? 5.59 -57.125 -4.73 1 97.81 71 ARG A N 1
ATOM 554 C CA . ARG A 1 71 ? 4.816 -57.406 -3.527 1 97.81 71 ARG A CA 1
ATOM 555 C C . ARG A 1 71 ? 4.602 -56.125 -2.699 1 97.81 71 ARG A C 1
ATOM 557 O O . ARG A 1 71 ? 5.527 -55.344 -2.506 1 97.81 71 ARG A O 1
ATOM 564 N N . GLY A 1 72 ? 3.291 -55.969 -2.27 1 97.94 72 GLY A N 1
ATOM 565 C CA . GLY A 1 72 ? 3.025 -54.812 -1.41 1 97.94 72 GLY A CA 1
ATOM 566 C C . GLY A 1 72 ? 3.732 -54.906 -0.071 1 97.94 72 GLY A C 1
ATOM 567 O O . GLY A 1 72 ? 3.859 -55.969 0.505 1 97.94 72 GLY A O 1
ATOM 568 N N . ARG A 1 73 ? 4.207 -53.75 0.406 1 97.25 73 ARG A N 1
ATOM 569 C CA . ARG A 1 73 ? 4.875 -53.719 1.704 1 97.25 73 ARG A CA 1
ATOM 570 C C . ARG A 1 73 ? 3.855 -53.594 2.836 1 97.25 73 ARG A C 1
ATOM 572 O O . ARG A 1 73 ? 3.199 -52.562 2.996 1 97.25 73 ARG A O 1
ATOM 579 N N . ALA A 1 74 ? 3.801 -54.562 3.68 1 95.81 74 ALA A N 1
ATOM 580 C CA . ALA A 1 74 ? 2.803 -54.688 4.738 1 95.81 74 ALA A CA 1
ATOM 581 C C . ALA A 1 74 ? 2.922 -53.531 5.742 1 95.81 74 ALA A C 1
ATOM 583 O O . ALA A 1 74 ? 1.916 -53.062 6.27 1 95.81 74 ALA A O 1
ATOM 584 N N . MET A 1 75 ? 4.059 -53.125 6.012 1 94.44 75 MET A N 1
ATOM 585 C CA . MET A 1 75 ? 4.297 -52.156 7.082 1 94.44 75 MET A CA 1
ATOM 586 C C . MET A 1 75 ? 4.098 -50.719 6.578 1 94.44 75 MET A C 1
ATOM 588 O O . MET A 1 75 ? 4.129 -49.781 7.367 1 94.44 75 MET A O 1
ATOM 592 N N . ASP A 1 76 ? 3.898 -50.562 5.324 1 96.88 76 ASP A N 1
ATOM 593 C CA . ASP A 1 76 ? 3.789 -49.219 4.777 1 96.88 76 ASP A CA 1
ATOM 594 C C . ASP A 1 76 ? 2.496 -48.562 5.234 1 96.88 76 ASP A C 1
ATOM 596 O O . ASP A 1 76 ? 1.415 -49.125 5.129 1 96.88 76 ASP A O 1
ATOM 600 N N . ARG A 1 77 ? 2.611 -47.312 5.699 1 95.38 77 ARG A N 1
ATOM 601 C CA . ARG A 1 77 ? 1.488 -46.594 6.277 1 95.38 77 ARG A CA 1
ATOM 602 C C . ARG A 1 77 ? 0.447 -46.25 5.215 1 95.38 77 ARG A C 1
ATOM 604 O O . ARG A 1 77 ? -0.713 -46 5.539 1 95.38 77 ARG A O 1
ATOM 611 N N . VAL A 1 78 ? 0.869 -46.188 3.947 1 96.62 78 VAL A N 1
ATOM 612 C CA . VAL A 1 78 ? 0.004 -45.75 2.865 1 96.62 78 VAL A CA 1
ATOM 613 C C . VAL A 1 78 ? -0.969 -46.844 2.477 1 96.62 78 VAL A C 1
ATOM 615 O O . VAL A 1 78 ? -2.174 -46.625 2.354 1 96.62 78 VAL A O 1
ATOM 618 N N . ASN A 1 79 ? -0.458 -48.094 2.318 1 97.12 79 ASN A N 1
ATOM 619 C CA . ASN A 1 79 ? -1.269 -49.094 1.624 1 97.12 79 ASN A CA 1
ATOM 620 C C . ASN A 1 79 ? -1.417 -50.375 2.447 1 97.12 79 ASN A C 1
ATOM 622 O O . ASN A 1 79 ? -2.254 -51.219 2.137 1 97.12 79 ASN A O 1
ATOM 626 N N . LYS A 1 80 ? -0.594 -50.531 3.479 1 96.56 80 LYS A N 1
ATOM 627 C CA . LYS A 1 80 ? -0.645 -51.719 4.336 1 96.56 80 LYS A CA 1
ATOM 628 C C . LYS A 1 80 ? -0.582 -53 3.514 1 96.56 80 LYS A C 1
ATOM 630 O O . LYS A 1 80 ? -1.351 -53.938 3.748 1 96.56 80 LYS A O 1
ATOM 635 N N . GLY A 1 81 ? 0.214 -52.938 2.459 1 97.25 81 GLY A N 1
ATOM 636 C CA . GLY A 1 81 ? 0.486 -54.125 1.657 1 97.25 81 GLY A CA 1
ATOM 637 C C . GLY A 1 81 ? -0.372 -54.188 0.41 1 97.25 81 GLY A C 1
ATOM 638 O O . GLY A 1 81 ? -0.068 -54.969 -0.507 1 97.25 81 GLY A O 1
ATOM 639 N N . ARG A 1 82 ? -1.403 -53.469 0.286 1 97.69 82 ARG A N 1
ATOM 640 C CA . ARG A 1 82 ? -2.344 -53.531 -0.827 1 97.69 82 ARG A CA 1
ATOM 641 C C . ARG A 1 82 ? -1.758 -52.906 -2.082 1 97.69 82 ARG A C 1
ATOM 643 O O . ARG A 1 82 ? -1.021 -51.906 -1.995 1 97.69 82 ARG A O 1
ATOM 650 N N . LEU A 1 83 ? -1.996 -53.438 -3.211 1 97.88 83 LEU A N 1
ATOM 651 C CA . LEU A 1 83 ? -1.646 -52.875 -4.516 1 97.88 83 LEU A CA 1
ATOM 652 C C . LEU A 1 83 ? -2.844 -52.906 -5.457 1 97.88 83 LEU A C 1
ATOM 654 O O . LEU A 1 83 ? -3.676 -53.812 -5.379 1 97.88 83 LEU A O 1
ATOM 658 N N . GLY A 1 84 ? -3.059 -51.938 -6.23 1 96.62 84 GLY A N 1
ATOM 659 C CA . GLY A 1 84 ? -4.105 -51.906 -7.238 1 96.62 84 GLY A CA 1
ATOM 660 C C . GLY A 1 84 ? -3.705 -52.594 -8.539 1 96.62 84 GLY A C 1
ATOM 661 O O . GLY A 1 84 ? -2.629 -53.188 -8.625 1 96.62 84 GLY A O 1
ATOM 662 N N . PRO A 1 85 ? -4.602 -52.5 -9.562 1 97 85 PRO A N 1
ATOM 663 C CA . PRO A 1 85 ? -4.301 -53.125 -10.852 1 97 85 PRO A CA 1
ATOM 664 C C . PRO A 1 85 ? -3.021 -52.594 -11.492 1 97 85 PRO A C 1
ATOM 666 O O . PRO A 1 85 ? -2.229 -53.375 -12.031 1 97 85 PRO A O 1
ATOM 669 N N . LYS A 1 86 ? -2.803 -51.375 -11.469 1 97.06 86 LYS A N 1
ATOM 670 C CA . LYS A 1 86 ? -1.611 -50.781 -12.078 1 97.06 86 LYS A CA 1
ATOM 671 C C . LYS A 1 86 ? -0.349 -51.219 -11.328 1 97.06 86 LYS A C 1
ATOM 673 O O . LYS A 1 86 ? 0.697 -51.438 -11.945 1 97.06 86 LYS A O 1
ATOM 678 N N . GLY A 1 87 ? -0.423 -51.281 -10.031 1 95.75 87 GLY A N 1
ATOM 679 C CA . GLY A 1 87 ? 0.712 -51.719 -9.242 1 95.75 87 GLY A CA 1
ATOM 680 C C . GLY A 1 87 ? 1.053 -53.188 -9.445 1 95.75 87 GLY A C 1
ATOM 681 O O . GLY A 1 87 ? 2.229 -53.562 -9.469 1 95.75 87 GLY A O 1
ATOM 682 N N . LEU A 1 88 ? 0.081 -53.969 -9.641 1 97.12 88 LEU A N 1
ATOM 683 C CA . LEU A 1 88 ? 0.266 -55.406 -9.742 1 97.12 88 LEU A CA 1
ATOM 684 C C . LEU A 1 88 ? 0.677 -55.812 -11.156 1 97.12 88 LEU A C 1
ATOM 686 O O . LEU A 1 88 ? 1.14 -56.938 -11.375 1 97.12 88 LEU A O 1
ATOM 690 N N . HIS A 1 89 ? 0.567 -54.906 -12.125 1 96.12 89 HIS A N 1
ATOM 691 C CA . HIS A 1 89 ? 0.876 -55.25 -13.508 1 96.12 89 HIS A CA 1
ATOM 692 C C . HIS A 1 89 ? 1.971 -54.344 -14.07 1 96.12 89 HIS A C 1
ATOM 694 O O . HIS A 1 89 ? 2.676 -54.719 -15 1 96.12 89 HIS A O 1
ATOM 700 N N . GLY A 1 90 ? 2.125 -53.156 -13.531 1 93.31 90 GLY A N 1
ATOM 701 C CA . GLY A 1 90 ? 2.963 -52.125 -14.117 1 93.31 90 GLY A CA 1
ATOM 702 C C . GLY A 1 90 ? 4.418 -52.531 -14.242 1 93.31 90 GLY A C 1
ATOM 703 O O . GLY A 1 90 ? 5.117 -52.094 -15.156 1 93.31 90 GLY A O 1
ATOM 704 N N . TRP A 1 91 ? 4.941 -53.406 -13.359 1 93.62 91 TRP A N 1
ATOM 705 C CA . TRP A 1 91 ? 6.34 -53.812 -13.328 1 93.62 91 TRP A CA 1
ATOM 706 C C . TRP A 1 91 ? 6.719 -54.562 -14.609 1 93.62 91 TRP A C 1
ATOM 708 O O . TRP A 1 91 ? 7.891 -54.594 -14.977 1 93.62 91 TRP A O 1
ATOM 718 N N . ARG A 1 92 ? 5.77 -55 -15.383 1 92.69 92 ARG A N 1
ATOM 719 C CA . ARG A 1 92 ? 6.016 -55.781 -16.594 1 92.69 92 ARG A CA 1
ATOM 720 C C . ARG A 1 92 ? 6.531 -54.875 -17.719 1 92.69 92 ARG A C 1
ATOM 722 O O . ARG A 1 92 ? 7.164 -55.375 -18.656 1 92.69 92 ARG A O 1
ATOM 729 N N . ALA A 1 93 ? 6.27 -53.656 -17.547 1 92.62 93 ALA A N 1
ATOM 730 C CA . ALA A 1 93 ? 6.703 -52.719 -18.578 1 92.62 93 ALA A CA 1
ATOM 731 C C . ALA A 1 93 ? 8.211 -52.5 -18.516 1 92.62 93 ALA A C 1
ATOM 733 O O . ALA A 1 93 ? 8.812 -52 -19.469 1 92.62 93 ALA A O 1
ATOM 734 N N . ILE A 1 94 ? 8.922 -52.812 -17.453 1 93.75 94 ILE A N 1
ATOM 735 C CA . ILE A 1 94 ? 10.32 -52.5 -17.203 1 93.75 94 ILE A CA 1
ATOM 736 C C . ILE A 1 94 ? 11.211 -53.188 -18.234 1 93.75 94 ILE A C 1
ATOM 738 O O . ILE A 1 94 ? 12.188 -52.594 -18.719 1 93.75 94 ILE A O 1
ATOM 742 N N . HIS A 1 95 ? 10.82 -54.375 -18.656 1 91.19 95 HIS A N 1
ATOM 743 C CA . HIS A 1 95 ? 11.688 -55.125 -19.562 1 91.19 95 HIS A CA 1
ATOM 744 C C . HIS A 1 95 ? 11.086 -55.219 -20.953 1 91.19 95 HIS A C 1
ATOM 746 O O . HIS A 1 95 ? 11.453 -56.094 -21.734 1 91.19 95 HIS A O 1
ATOM 752 N N . ASN A 1 96 ? 10.156 -54.312 -21.188 1 93.56 96 ASN A N 1
ATOM 753 C CA . ASN A 1 96 ? 9.562 -54.312 -22.531 1 93.56 96 ASN A CA 1
ATOM 754 C C . ASN A 1 96 ? 10.625 -54.094 -23.609 1 93.56 96 ASN A C 1
ATOM 756 O O . ASN A 1 96 ? 11.562 -53.344 -23.422 1 93.56 96 ASN A O 1
ATOM 760 N N . LYS A 1 97 ? 10.453 -54.75 -24.734 1 92.5 97 LYS A N 1
ATOM 761 C CA . LYS A 1 97 ? 11.445 -54.75 -25.812 1 92.5 97 LYS A CA 1
ATOM 762 C C . LYS A 1 97 ? 11.555 -53.375 -26.453 1 92.5 97 LYS A C 1
ATOM 764 O O . LYS A 1 97 ? 12.57 -53.062 -27.078 1 92.5 97 LYS A O 1
ATOM 769 N N . ASN A 1 98 ? 10.562 -52.562 -26.266 1 93.94 98 ASN A N 1
ATOM 770 C CA . ASN A 1 98 ? 10.531 -51.281 -26.922 1 93.94 98 ASN A CA 1
ATOM 771 C C . ASN A 1 98 ? 11.219 -50.188 -26.078 1 93.94 98 ASN A C 1
ATOM 773 O O . ASN A 1 98 ? 11.211 -49.031 -26.438 1 93.94 98 ASN A O 1
ATOM 777 N N . ARG A 1 99 ? 11.875 -50.562 -24.984 1 97.06 99 ARG A N 1
ATOM 778 C CA . ARG A 1 99 ? 12.641 -49.625 -24.172 1 97.06 99 ARG A CA 1
ATOM 779 C C . ARG A 1 99 ? 13.758 -49 -25 1 97.06 99 ARG A C 1
ATOM 781 O O . ARG A 1 99 ? 14.391 -49.656 -25.812 1 97.06 99 ARG A O 1
ATOM 788 N N . LEU A 1 100 ? 13.883 -47.656 -24.812 1 98.12 100 LEU A N 1
ATOM 789 C CA . LEU A 1 100 ? 15.039 -47 -25.406 1 98.12 100 LEU A CA 1
ATOM 790 C C . LEU A 1 100 ? 16.344 -47.469 -24.781 1 98.12 100 LEU A C 1
ATOM 792 O O . LEU A 1 100 ? 16.422 -47.594 -23.562 1 98.12 100 LEU A O 1
ATOM 796 N N . THR A 1 101 ? 17.375 -47.719 -25.609 1 97.94 101 THR A N 1
ATOM 797 C CA . THR A 1 101 ? 18.578 -48.312 -25.078 1 97.94 101 THR A CA 1
ATOM 798 C C . THR A 1 101 ? 19.812 -47.469 -25.375 1 97.94 101 THR A C 1
ATOM 800 O O . THR A 1 101 ? 20.859 -47.625 -24.766 1 97.94 101 THR A O 1
ATOM 803 N N . HIS A 1 102 ? 19.703 -46.594 -26.422 1 98.25 102 HIS A N 1
ATOM 804 C CA . HIS A 1 102 ? 20.797 -45.688 -26.812 1 98.25 102 HIS A CA 1
ATOM 805 C C . HIS A 1 102 ? 20.281 -44.312 -27.172 1 98.25 102 HIS A C 1
ATOM 807 O O . HIS A 1 102 ? 19.141 -44.156 -27.625 1 98.25 102 HIS A O 1
ATOM 813 N N . PRO A 1 103 ? 21.172 -43.25 -26.953 1 98.69 103 PRO A N 1
ATOM 814 C CA . PRO A 1 103 ? 20.766 -41.938 -27.469 1 98.69 103 PRO A CA 1
ATOM 815 C C . PRO A 1 103 ? 20.516 -41.969 -28.969 1 98.69 103 PRO A C 1
ATOM 817 O O . PRO A 1 103 ? 21.125 -42.75 -29.703 1 98.69 103 PRO A O 1
ATOM 820 N N . LEU A 1 104 ? 19.547 -41.125 -29.359 1 98.69 104 LEU A N 1
ATOM 821 C CA . LEU A 1 104 ? 19.266 -40.969 -30.781 1 98.69 104 LEU A CA 1
ATOM 822 C C . LEU A 1 104 ? 19.406 -39.5 -31.172 1 98.69 104 LEU A C 1
ATOM 824 O O . LEU A 1 104 ? 19.047 -38.594 -30.406 1 98.69 104 LEU A O 1
ATOM 828 N N . ILE A 1 105 ? 19.984 -39.219 -32.312 1 98.56 105 ILE A N 1
ATOM 829 C CA . ILE A 1 105 ? 20.062 -37.875 -32.906 1 98.56 105 ILE A CA 1
ATOM 830 C C . ILE A 1 105 ? 19.406 -37.906 -34.312 1 98.56 105 ILE A C 1
ATOM 832 O O . ILE A 1 105 ? 19.609 -38.844 -35.094 1 98.56 105 ILE A O 1
ATOM 836 N N . ARG A 1 106 ? 18.516 -36.938 -34.5 1 97.81 106 ARG A N 1
ATOM 837 C CA . ARG A 1 106 ? 17.891 -36.812 -35.812 1 97.81 106 ARG A CA 1
ATOM 838 C C . ARG A 1 106 ? 18.891 -36.312 -36.844 1 97.81 106 ARG A C 1
ATOM 840 O O . ARG A 1 106 ? 19.406 -35.188 -36.75 1 97.81 106 ARG A O 1
ATOM 847 N N . LYS A 1 107 ? 19.219 -37.219 -37.75 1 94.75 107 LYS A N 1
ATOM 848 C CA . LYS A 1 107 ? 20.109 -36.938 -38.875 1 94.75 107 LYS A CA 1
ATOM 849 C C . LYS A 1 107 ? 19.422 -37.188 -40.219 1 94.75 107 LYS A C 1
ATOM 851 O O . LYS A 1 107 ? 18.906 -38.281 -40.438 1 94.75 107 LYS A O 1
ATOM 856 N N . ASN A 1 108 ? 19.438 -36.25 -41.031 1 88.31 108 ASN A N 1
ATOM 857 C CA . ASN A 1 108 ? 18.781 -36.344 -42.344 1 88.31 108 ASN A CA 1
ATOM 858 C C . ASN A 1 108 ? 17.344 -36.875 -42.219 1 88.31 108 ASN A C 1
ATOM 860 O O . ASN A 1 108 ? 16.953 -37.781 -42.938 1 88.31 108 ASN A O 1
ATOM 864 N N . GLY A 1 109 ? 16.703 -36.406 -41.188 1 90.94 109 GLY A N 1
ATOM 865 C CA . GLY A 1 109 ? 15.273 -36.656 -41.031 1 90.94 109 GLY A CA 1
ATOM 866 C C . GLY A 1 109 ? 14.961 -37.875 -40.219 1 90.94 109 GLY A C 1
ATOM 867 O O . GLY A 1 109 ? 13.797 -38.156 -39.906 1 90.94 109 GLY A O 1
ATOM 868 N N . ARG A 1 110 ? 15.945 -38.562 -39.875 1 94.81 110 ARG A N 1
ATOM 869 C CA . ARG A 1 110 ? 15.695 -39.812 -39.156 1 94.81 110 ARG A CA 1
ATOM 870 C C . ARG A 1 110 ? 16.453 -39.844 -37.844 1 94.81 110 ARG A C 1
ATOM 872 O O . ARG A 1 110 ? 17.562 -39.312 -37.719 1 94.81 110 ARG A O 1
ATOM 879 N N . LEU A 1 111 ? 15.852 -40.5 -36.844 1 97.25 111 LEU A N 1
ATOM 880 C CA . LEU A 1 111 ? 16.531 -40.75 -35.594 1 97.25 111 LEU A CA 1
ATOM 881 C C . LEU A 1 111 ? 17.531 -41.906 -35.719 1 97.25 111 LEU A C 1
ATOM 883 O O . LEU A 1 111 ? 17.141 -43.031 -36.031 1 97.25 111 LEU A O 1
ATOM 887 N N . GLU A 1 112 ? 18.75 -41.594 -35.469 1 97.75 112 GLU A N 1
ATOM 888 C CA . GLU A 1 112 ? 19.828 -42.594 -35.594 1 97.75 112 GLU A CA 1
ATOM 889 C C . GLU A 1 112 ? 20.562 -42.75 -34.25 1 97.75 112 GLU A C 1
ATOM 891 O O . GLU A 1 112 ? 20.703 -41.781 -33.5 1 97.75 112 GLU A O 1
ATOM 896 N N . ARG A 1 113 ? 21.016 -43.938 -34.094 1 97.88 113 ARG A N 1
ATOM 897 C CA . ARG A 1 113 ? 21.766 -44.25 -32.875 1 97.88 113 ARG A CA 1
ATOM 898 C C . ARG A 1 113 ? 22.984 -43.344 -32.75 1 97.88 113 ARG A C 1
ATOM 900 O O . ARG A 1 113 ? 23.672 -43.062 -33.75 1 97.88 113 ARG A O 1
ATOM 907 N N . ALA A 1 114 ? 23.203 -42.844 -31.594 1 98.25 114 ALA A N 1
ATOM 908 C CA . ALA A 1 114 ? 24.359 -42 -31.281 1 98.25 114 ALA A CA 1
ATOM 909 C C . ALA A 1 114 ? 24.969 -42.406 -29.938 1 98.25 114 ALA A C 1
ATOM 911 O O . ALA A 1 114 ? 24.344 -43.125 -29.156 1 98.25 114 ALA A O 1
ATOM 912 N N . SER A 1 115 ? 26.219 -41.938 -29.719 1 98.31 115 SER A N 1
ATOM 913 C CA . SER A 1 115 ? 26.812 -42.094 -28.391 1 98.31 115 SER A CA 1
ATOM 914 C C . SER A 1 115 ? 26.312 -41 -27.438 1 98.31 115 SER A C 1
ATOM 916 O O . SER A 1 115 ? 25.812 -39.969 -27.891 1 98.31 115 SER A O 1
ATOM 918 N N . TRP A 1 116 ? 26.484 -41.25 -26.203 1 98.5 116 TRP A N 1
ATOM 919 C CA . TRP A 1 116 ? 26.156 -40.25 -25.203 1 98.5 116 TRP A CA 1
ATOM 920 C C . TRP A 1 116 ? 26.969 -38.969 -25.406 1 98.5 116 TRP A C 1
ATOM 922 O O . TRP A 1 116 ? 26.453 -37.875 -25.281 1 98.5 116 TRP A O 1
ATOM 932 N N . ASP A 1 117 ? 28.219 -39.125 -25.688 1 98.38 117 ASP A N 1
ATOM 933 C CA . ASP A 1 117 ? 29.078 -37.969 -25.891 1 98.38 117 ASP A CA 1
ATOM 934 C C . ASP A 1 117 ? 28.594 -37.125 -27.078 1 98.38 117 ASP A C 1
ATOM 936 O O . ASP A 1 117 ? 28.531 -35.906 -27 1 98.38 117 ASP A O 1
ATOM 940 N N . GLU A 1 118 ? 28.234 -37.781 -28.156 1 98.12 118 GLU A N 1
ATOM 941 C CA . GLU A 1 118 ? 27.734 -37.094 -29.344 1 98.12 118 GLU A CA 1
ATOM 942 C C . GLU A 1 118 ? 26.453 -36.344 -29.016 1 98.12 118 GLU A C 1
ATOM 944 O O . GLU A 1 118 ? 26.297 -35.156 -29.391 1 98.12 118 GLU A O 1
ATOM 949 N N . ALA A 1 119 ? 25.547 -36.938 -28.375 1 98.56 119 ALA A N 1
ATOM 950 C CA . ALA A 1 119 ? 24.25 -36.375 -28.062 1 98.56 119 ALA A CA 1
ATOM 951 C C . ALA A 1 119 ? 24.391 -35.188 -27.109 1 98.56 119 ALA A C 1
ATOM 953 O O . ALA A 1 119 ? 23.859 -34.094 -27.359 1 98.56 119 ALA A O 1
ATOM 954 N N . MET A 1 120 ? 25.141 -35.406 -26.047 1 98.69 120 MET A N 1
ATOM 955 C CA . MET A 1 120 ? 25.266 -34.375 -25.031 1 98.69 120 MET A CA 1
ATOM 956 C C . MET A 1 120 ? 26.094 -33.188 -25.531 1 98.69 120 MET A C 1
ATOM 958 O O . MET A 1 120 ? 25.844 -32.031 -25.188 1 98.69 120 MET A O 1
ATOM 962 N N . ASP A 1 121 ? 27.109 -33.469 -26.281 1 98.31 121 ASP A N 1
ATOM 963 C CA . ASP A 1 121 ? 27.906 -32.375 -26.859 1 98.31 121 ASP A CA 1
ATOM 964 C C . ASP A 1 121 ? 27.062 -31.5 -27.781 1 98.31 121 ASP A C 1
ATOM 966 O O . ASP A 1 121 ? 27.234 -30.281 -27.812 1 98.31 121 ASP A O 1
ATOM 970 N N . LEU A 1 122 ? 26.203 -32.125 -28.531 1 98 122 LEU A N 1
ATOM 971 C CA . LEU A 1 122 ? 25.312 -31.391 -29.406 1 98 122 LEU A CA 1
ATOM 972 C C . LEU A 1 122 ? 24.391 -30.5 -28.594 1 98 122 LEU A C 1
ATOM 974 O O . LEU A 1 122 ? 24.188 -29.328 -28.938 1 98 122 LEU A O 1
ATOM 978 N N . ILE A 1 123 ? 23.812 -31.016 -27.562 1 98.5 123 ILE A N 1
ATOM 979 C CA . ILE A 1 123 ? 22.906 -30.25 -26.703 1 98.5 123 ILE A CA 1
ATOM 980 C C . ILE A 1 123 ? 23.656 -29.062 -26.094 1 98.5 123 ILE A C 1
ATOM 982 O O . ILE A 1 123 ? 23.141 -27.938 -26.078 1 98.5 123 ILE A O 1
ATOM 986 N N . VAL A 1 124 ? 24.844 -29.297 -25.594 1 98.44 124 VAL A N 1
ATOM 987 C CA . VAL A 1 124 ? 25.641 -28.266 -24.953 1 98.44 124 VAL A CA 1
ATOM 988 C C . VAL A 1 124 ? 26.031 -27.219 -26 1 98.44 124 VAL A C 1
ATOM 990 O O . VAL A 1 124 ? 25.984 -26.016 -25.719 1 98.44 124 VAL A O 1
ATOM 993 N N . ALA A 1 125 ? 26.438 -27.625 -27.172 1 97.25 125 ALA A N 1
ATOM 994 C CA . ALA A 1 125 ? 26.797 -26.703 -28.234 1 97.25 125 ALA A CA 1
ATOM 995 C C . ALA A 1 125 ? 25.625 -25.797 -28.609 1 97.25 125 ALA A C 1
ATOM 997 O O . ALA A 1 125 ? 25.797 -24.594 -28.797 1 97.25 125 ALA A O 1
ATOM 998 N N . LYS A 1 126 ? 24.5 -26.391 -28.734 1 96.75 126 LYS A N 1
ATOM 999 C CA . LYS A 1 126 ? 23.297 -25.609 -29.062 1 96.75 126 LYS A CA 1
ATOM 1000 C C . LYS A 1 126 ? 22.969 -24.641 -27.938 1 96.75 126 LYS A C 1
ATOM 1002 O O . LYS A 1 126 ? 22.562 -23.5 -28.203 1 96.75 126 LYS A O 1
ATOM 1007 N N . SER A 1 127 ? 23.062 -25.062 -26.719 1 97.5 127 SER A N 1
ATOM 1008 C CA . SER A 1 127 ? 22.812 -24.188 -25.578 1 97.5 127 SER A CA 1
ATOM 1009 C C . SER A 1 127 ? 23.75 -22.984 -25.578 1 97.5 127 SER A C 1
ATOM 1011 O O . SER A 1 127 ? 23.297 -21.859 -25.391 1 97.5 127 SER A O 1
ATOM 1013 N N . LYS A 1 128 ? 24.969 -23.219 -25.797 1 96.5 128 LYS A N 1
ATOM 1014 C CA . LYS A 1 128 ? 25.969 -22.156 -25.828 1 96.5 128 LYS A CA 1
ATOM 1015 C C . LYS A 1 128 ? 25.719 -21.219 -27 1 96.5 128 LYS A C 1
ATOM 1017 O O . LYS A 1 128 ? 25.906 -20 -26.875 1 96.5 128 LYS A O 1
ATOM 1022 N N . GLU A 1 129 ? 25.344 -21.766 -28.109 1 94.69 129 GLU A N 1
ATOM 1023 C CA . GLU A 1 129 ? 25.016 -20.953 -29.297 1 94.69 129 GLU A CA 1
ATOM 1024 C C . GLU A 1 129 ? 23.844 -20.031 -29.016 1 94.69 129 GLU A C 1
ATOM 1026 O O . GLU A 1 129 ? 23.891 -18.844 -29.344 1 94.69 129 GLU A O 1
ATOM 1031 N N . LEU A 1 130 ? 22.844 -20.562 -28.469 1 95.38 130 LEU A N 1
ATOM 1032 C CA . LEU A 1 130 ? 21.656 -19.781 -28.156 1 95.38 130 LEU A CA 1
ATOM 1033 C C . LEU A 1 130 ? 21.969 -18.703 -27.125 1 95.38 130 LEU A C 1
ATOM 1035 O O . LEU A 1 130 ? 21.5 -17.562 -27.234 1 95.38 130 LEU A O 1
ATOM 1039 N N . ARG A 1 131 ? 22.734 -19.078 -26.125 1 94.5 131 ARG A N 1
ATOM 1040 C CA . ARG A 1 131 ? 23.172 -18.094 -25.141 1 94.5 131 ARG A CA 1
ATOM 1041 C C . ARG A 1 131 ? 23.922 -16.938 -25.812 1 94.5 131 ARG A C 1
ATOM 1043 O O . ARG A 1 131 ? 23.703 -15.781 -25.453 1 94.5 131 ARG A O 1
ATOM 1050 N N . LYS A 1 132 ? 24.75 -17.203 -26.734 1 92.88 132 LYS A N 1
ATOM 1051 C CA . LYS A 1 132 ? 25.594 -16.219 -27.406 1 92.88 132 LYS A CA 1
ATOM 1052 C C . LYS A 1 132 ? 24.75 -15.281 -28.266 1 92.88 132 LYS A C 1
ATOM 1054 O O . LYS A 1 132 ? 24.953 -14.07 -28.266 1 92.88 132 LYS A O 1
ATOM 1059 N N . HIS A 1 133 ? 23.734 -15.805 -28.969 1 92.75 133 HIS A N 1
ATOM 1060 C CA . HIS A 1 133 ? 23.016 -15.016 -29.969 1 92.75 133 HIS A CA 1
ATOM 1061 C C . HIS A 1 133 ? 21.703 -14.469 -29.422 1 92.75 133 HIS A C 1
ATOM 1063 O O . HIS A 1 133 ? 21.219 -13.43 -29.875 1 92.75 133 HIS A O 1
ATOM 1069 N N . LEU A 1 134 ? 21.156 -15.086 -28.547 1 94.31 134 LEU A N 1
ATOM 1070 C CA . LEU A 1 134 ? 19.906 -14.672 -27.922 1 94.31 134 LEU A CA 1
ATOM 1071 C C . LEU A 1 134 ? 20.109 -14.383 -26.438 1 94.31 134 LEU A C 1
ATOM 1073 O O . LEU A 1 134 ? 20.703 -13.359 -26.078 1 94.31 134 LEU A O 1
ATOM 1077 N N . THR A 1 135 ? 19.922 -15.242 -25.516 1 94.25 135 THR A N 1
ATOM 1078 C CA . THR A 1 135 ? 20.156 -15.266 -24.078 1 94.25 135 THR A CA 1
ATOM 1079 C C . THR A 1 135 ? 19.781 -16.625 -23.484 1 94.25 135 THR A C 1
ATOM 1081 O O . THR A 1 135 ? 19.234 -17.484 -24.188 1 94.25 135 THR A O 1
ATOM 1084 N N . ASN A 1 136 ? 20.078 -16.766 -22.25 1 95.25 136 ASN A N 1
ATOM 1085 C CA . ASN A 1 136 ? 19.672 -17.984 -21.547 1 95.25 136 ASN A CA 1
ATOM 1086 C C . ASN A 1 136 ? 18.156 -18.125 -21.516 1 95.25 136 ASN A C 1
ATOM 1088 O O . ASN A 1 136 ? 17.641 -19.234 -21.328 1 95.25 136 ASN A O 1
ATOM 1092 N N . HIS A 1 137 ? 17.5 -17.094 -21.812 1 94.25 137 HIS A N 1
ATOM 1093 C CA . HIS A 1 137 ? 16.047 -17.094 -21.719 1 94.25 137 HIS A CA 1
ATOM 1094 C C . HIS A 1 137 ? 15.422 -17.656 -22.984 1 94.25 137 HIS A C 1
ATOM 1096 O O . HIS A 1 137 ? 14.195 -17.672 -23.125 1 94.25 137 HIS A O 1
ATOM 1102 N N . SER A 1 138 ? 16.203 -18.141 -23.875 1 96.19 138 SER A N 1
ATOM 1103 C CA . SER A 1 138 ? 15.727 -18.812 -25.078 1 96.19 138 SER A CA 1
ATOM 1104 C C . SER A 1 138 ? 15.719 -20.328 -24.891 1 96.19 138 SER A C 1
ATOM 1106 O O . SER A 1 138 ? 15.391 -21.062 -25.812 1 96.19 138 SER A O 1
ATOM 1108 N N . ILE A 1 139 ? 16.062 -20.766 -23.703 1 97.62 139 ILE A N 1
ATOM 1109 C CA . ILE A 1 139 ? 16.109 -22.188 -23.359 1 97.62 139 ILE A CA 1
ATOM 1110 C C . ILE A 1 139 ? 15.039 -22.5 -22.328 1 97.62 139 ILE A C 1
ATOM 1112 O O . ILE A 1 139 ? 14.945 -21.844 -21.297 1 97.62 139 ILE A O 1
ATOM 1116 N N . ALA A 1 140 ? 14.219 -23.547 -22.594 1 97.75 140 ALA A N 1
ATOM 1117 C CA . ALA A 1 140 ? 13.125 -23.875 -21.688 1 97.75 140 ALA A CA 1
ATOM 1118 C C . ALA A 1 140 ? 13.125 -25.375 -21.344 1 97.75 140 ALA A C 1
ATOM 1120 O O . ALA A 1 140 ? 13.578 -26.188 -22.156 1 97.75 140 ALA A O 1
ATOM 1121 N N . PHE A 1 141 ? 12.656 -25.672 -20.156 1 98.19 141 PHE A N 1
ATOM 1122 C CA . PHE A 1 141 ? 12.516 -27.047 -19.688 1 98.19 141 PHE A CA 1
ATOM 1123 C C . PHE A 1 141 ? 11.062 -27.375 -19.391 1 98.19 141 PHE A C 1
ATOM 1125 O O . PHE A 1 141 ? 10.336 -26.547 -18.828 1 98.19 141 PHE A O 1
ATOM 1132 N N . TYR A 1 142 ? 10.562 -28.469 -19.875 1 97.94 142 TYR A N 1
ATOM 1133 C CA . TYR A 1 142 ? 9.258 -29.031 -19.531 1 97.94 142 TYR A CA 1
ATOM 1134 C C . TYR A 1 142 ? 9.406 -30.438 -18.969 1 97.94 142 TYR A C 1
ATOM 1136 O O . TYR A 1 142 ? 9.68 -31.391 -19.719 1 97.94 142 TYR A O 1
ATOM 1144 N N . THR A 1 143 ? 9.211 -30.578 -17.609 1 97.06 143 THR A N 1
ATOM 1145 C CA . THR A 1 143 ? 9.508 -31.828 -16.922 1 97.06 143 THR A CA 1
ATOM 1146 C C . THR A 1 143 ? 8.227 -32.5 -16.453 1 97.06 143 THR A C 1
ATOM 1148 O O . THR A 1 143 ? 7.145 -32.25 -17 1 97.06 143 THR A O 1
ATOM 1151 N N . SER A 1 144 ? 8.344 -33.531 -15.5 1 94.56 144 SER A N 1
ATOM 1152 C CA . SER A 1 144 ? 7.238 -34.438 -15.195 1 94.56 144 SER A CA 1
ATOM 1153 C C . SER A 1 144 ? 7.008 -34.562 -13.695 1 94.56 144 SER A C 1
ATOM 1155 O O . SER A 1 144 ? 7.586 -33.812 -12.914 1 94.56 144 SER A O 1
ATOM 1157 N N . GLY A 1 145 ? 6.008 -35.312 -13.359 1 94.56 145 GLY A N 1
ATOM 1158 C CA . GLY A 1 145 ? 5.777 -35.719 -11.984 1 94.56 145 GLY A CA 1
ATOM 1159 C C . GLY A 1 145 ? 6.203 -37.156 -11.719 1 94.56 145 GLY A C 1
ATOM 1160 O O . GLY A 1 145 ? 5.559 -37.875 -10.945 1 94.56 145 GLY A O 1
ATOM 1161 N N . GLN A 1 146 ? 7.312 -37.562 -12.398 1 94.75 146 GLN A N 1
ATOM 1162 C CA . GLN A 1 146 ? 7.684 -38.969 -12.297 1 94.75 146 GLN A CA 1
ATOM 1163 C C . GLN A 1 146 ? 9.164 -39.156 -11.953 1 94.75 146 GLN A C 1
ATOM 1165 O O . GLN A 1 146 ? 9.664 -40.25 -11.844 1 94.75 146 GLN A O 1
ATOM 1170 N N . LEU A 1 147 ? 9.859 -38 -11.82 1 97.38 147 LEU A N 1
ATOM 1171 C CA . LEU A 1 147 ? 11.266 -38.062 -11.422 1 97.38 147 LEU A CA 1
ATOM 1172 C C . LEU A 1 147 ? 11.383 -38.25 -9.906 1 97.38 147 LEU A C 1
ATOM 1174 O O . LEU A 1 147 ? 10.375 -38.25 -9.195 1 97.38 147 LEU A O 1
ATOM 1178 N N . PHE A 1 148 ? 12.617 -38.531 -9.477 1 97.94 148 PHE A N 1
ATOM 1179 C CA . PHE A 1 148 ? 12.875 -38.594 -8.039 1 97.94 148 PHE A CA 1
ATOM 1180 C C . PHE A 1 148 ? 13.328 -37.25 -7.492 1 97.94 148 PHE A C 1
ATOM 1182 O O . PHE A 1 148 ? 13.688 -36.344 -8.258 1 97.94 148 PHE A O 1
ATOM 1189 N N . LEU A 1 149 ? 13.203 -37.094 -6.164 1 98.25 149 LEU A N 1
ATOM 1190 C CA . LEU A 1 149 ? 13.5 -35.844 -5.469 1 98.25 149 LEU A CA 1
ATOM 1191 C C . LEU A 1 149 ? 14.867 -35.312 -5.871 1 98.25 149 LEU A C 1
ATOM 1193 O O . LEU A 1 149 ? 15.008 -34.125 -6.199 1 98.25 149 LEU A O 1
ATOM 1197 N N . GLU A 1 150 ? 15.891 -36.188 -5.883 1 98.62 150 GLU A N 1
ATOM 1198 C CA . GLU A 1 150 ? 17.266 -35.781 -6.18 1 98.62 150 GLU A CA 1
ATOM 1199 C C . GLU A 1 150 ? 17.391 -35.281 -7.609 1 98.62 150 GLU A C 1
ATOM 1201 O O . GLU A 1 150 ? 18.141 -34.312 -7.859 1 98.62 150 GLU A O 1
ATOM 1206 N N . GLU A 1 151 ? 16.672 -35.875 -8.508 1 98.5 151 GLU A N 1
ATOM 1207 C CA . GLU A 1 151 ? 16.688 -35.5 -9.914 1 98.5 151 GLU A CA 1
ATOM 1208 C C . GLU A 1 151 ? 16.047 -34.125 -10.125 1 98.5 151 GLU A C 1
ATOM 1210 O O . GLU A 1 151 ? 16.562 -33.281 -10.859 1 98.5 151 GLU A O 1
ATOM 1215 N N . TYR A 1 152 ? 14.922 -33.906 -9.445 1 98.31 152 TYR A N 1
ATOM 1216 C CA . TYR A 1 152 ? 14.266 -32.625 -9.516 1 98.31 152 TYR A CA 1
ATOM 1217 C C . TYR A 1 152 ? 15.172 -31.516 -8.984 1 98.31 152 TYR A C 1
ATOM 1219 O O . TYR A 1 152 ? 15.289 -30.453 -9.594 1 98.31 152 TYR A O 1
ATOM 1227 N N . TYR A 1 153 ? 15.766 -31.734 -7.875 1 98.25 153 TYR A N 1
ATOM 1228 C CA . TYR A 1 153 ? 16.594 -30.719 -7.258 1 98.25 153 TYR A CA 1
ATOM 1229 C C . TYR A 1 153 ? 17.781 -30.359 -8.156 1 98.25 153 TYR A C 1
ATOM 1231 O O . TYR A 1 153 ? 18.109 -29.188 -8.312 1 98.25 153 TYR A O 1
ATOM 1239 N N . ALA A 1 154 ? 18.391 -31.391 -8.727 1 98.5 154 ALA A N 1
ATOM 1240 C CA . ALA A 1 154 ? 19.469 -31.141 -9.68 1 98.5 154 ALA A CA 1
ATOM 1241 C C . ALA A 1 154 ? 18.969 -30.312 -10.859 1 98.5 154 ALA A C 1
ATOM 1243 O O . ALA A 1 154 ? 19.641 -29.375 -11.305 1 98.5 154 ALA A O 1
ATOM 1244 N N . LEU A 1 155 ? 17.828 -30.672 -11.352 1 98.25 155 LEU A N 1
ATOM 1245 C CA . LEU A 1 155 ? 17.266 -29.938 -12.484 1 98.25 155 LEU A CA 1
ATOM 1246 C C . LEU A 1 155 ? 16.984 -28.484 -12.102 1 98.25 155 LEU A C 1
ATOM 1248 O O . LEU A 1 155 ? 17.203 -27.578 -12.906 1 98.25 155 LEU A O 1
ATOM 1252 N N . ALA A 1 156 ? 16.453 -28.297 -10.906 1 97.5 156 ALA A N 1
ATOM 1253 C CA . ALA A 1 156 ? 16.188 -26.938 -10.438 1 97.5 156 ALA A CA 1
ATOM 1254 C C . ALA A 1 156 ? 17.469 -26.094 -10.445 1 97.5 156 ALA A C 1
ATOM 1256 O O . ALA A 1 156 ? 17.453 -24.938 -10.844 1 97.5 156 ALA A O 1
ATOM 1257 N N . LEU A 1 157 ? 18.547 -26.656 -9.969 1 98 157 LEU A N 1
ATOM 1258 C CA . LEU A 1 157 ? 19.828 -25.953 -9.961 1 98 157 LEU A CA 1
ATOM 1259 C C . LEU A 1 157 ? 20.312 -25.672 -11.383 1 98 157 LEU A C 1
ATOM 1261 O O . LEU A 1 157 ? 20.797 -24.578 -11.68 1 98 157 LEU A O 1
ATOM 1265 N N . VAL A 1 158 ? 20.141 -26.656 -12.273 1 97.88 158 VAL A N 1
ATOM 1266 C CA . VAL A 1 158 ? 20.547 -26.484 -13.664 1 97.88 158 VAL A CA 1
ATOM 1267 C C . VAL A 1 158 ? 19.797 -25.297 -14.266 1 97.88 158 VAL A C 1
ATOM 1269 O O . VAL A 1 158 ? 20.406 -24.438 -14.906 1 97.88 158 VAL A O 1
ATOM 1272 N N . GLY A 1 159 ? 18.516 -25.25 -14.07 1 96.88 159 GLY A N 1
ATOM 1273 C CA . GLY A 1 159 ? 17.703 -24.219 -14.664 1 96.88 159 GLY A CA 1
ATOM 1274 C C . GLY A 1 159 ? 17.844 -22.875 -13.977 1 96.88 159 GLY A C 1
ATOM 1275 O O . GLY A 1 159 ? 18.234 -21.891 -14.602 1 96.88 159 GLY A O 1
ATOM 1276 N N . LYS A 1 160 ? 17.672 -22.812 -12.672 1 96.69 160 LYS A N 1
ATOM 1277 C CA . LYS A 1 160 ? 17.5 -21.562 -11.953 1 96.69 160 LYS A CA 1
ATOM 1278 C C . LYS A 1 160 ? 18.859 -21 -11.508 1 96.69 160 LYS A C 1
ATOM 1280 O O . LYS A 1 160 ? 19.031 -19.781 -11.414 1 96.69 160 LYS A O 1
ATOM 1285 N N . ALA A 1 161 ? 19.812 -21.844 -11.172 1 97.19 161 ALA A N 1
ATOM 1286 C CA . ALA A 1 161 ? 21.109 -21.375 -10.727 1 97.19 161 ALA A CA 1
ATOM 1287 C C . ALA A 1 161 ? 22.125 -21.391 -11.875 1 97.19 161 ALA A C 1
ATOM 1289 O O . ALA A 1 161 ? 22.969 -20.5 -11.984 1 97.19 161 ALA A O 1
ATOM 1290 N N . GLY A 1 162 ? 22.062 -22.359 -12.719 1 97.56 162 GLY A N 1
ATOM 1291 C CA . GLY A 1 162 ? 23.016 -22.5 -13.82 1 97.56 162 GLY A CA 1
ATOM 1292 C C . GLY A 1 162 ? 22.688 -21.594 -15 1 97.56 162 GLY A C 1
ATOM 1293 O O . GLY A 1 162 ? 23.5 -20.766 -15.391 1 97.56 162 GLY A O 1
ATOM 1294 N N . LEU A 1 163 ? 21.469 -21.719 -15.484 1 96.75 163 LEU A N 1
ATOM 1295 C CA . LEU A 1 163 ? 21.047 -20.953 -16.641 1 96.75 163 LEU A CA 1
ATOM 1296 C C . LEU A 1 163 ? 20.359 -19.656 -16.203 1 96.75 163 LEU A C 1
ATOM 1298 O O . LEU A 1 163 ? 20.188 -18.734 -17 1 96.75 163 LEU A O 1
ATOM 1302 N N . HIS A 1 164 ? 19.953 -19.609 -14.945 1 94.94 164 HIS A N 1
ATOM 1303 C CA . HIS A 1 164 ? 19.266 -18.453 -14.375 1 94.94 164 HIS A CA 1
ATOM 1304 C C . HIS A 1 164 ? 17.984 -18.141 -15.141 1 94.94 164 HIS A C 1
ATOM 1306 O O . HIS A 1 164 ? 17.734 -16.984 -15.484 1 94.94 164 HIS A O 1
ATOM 1312 N N . THR A 1 165 ? 17.219 -19.172 -15.375 1 93.06 165 THR A N 1
ATOM 1313 C CA . THR A 1 165 ? 16 -19 -16.172 1 93.06 165 THR A CA 1
ATOM 1314 C C . THR A 1 165 ? 14.758 -19.281 -15.344 1 93.06 165 THR A C 1
ATOM 1316 O O . THR A 1 165 ? 14.836 -19.984 -14.328 1 93.06 165 THR A O 1
ATOM 1319 N N . LEU A 1 166 ? 13.664 -18.688 -15.734 1 93.12 166 LEU A N 1
ATOM 1320 C CA . LEU A 1 166 ? 12.352 -18.953 -15.164 1 93.12 166 LEU A CA 1
ATOM 1321 C C . LEU A 1 166 ? 11.531 -19.844 -16.078 1 93.12 166 LEU A C 1
ATOM 1323 O O . LEU A 1 166 ? 10.375 -20.156 -15.789 1 93.12 166 LEU A O 1
ATOM 1327 N N . HIS A 1 167 ? 12.109 -20.281 -17.188 1 96.12 167 HIS A N 1
ATOM 1328 C CA . HIS A 1 167 ? 11.383 -21.031 -18.203 1 96.12 167 HIS A CA 1
ATOM 1329 C C . HIS A 1 167 ? 11.438 -22.531 -17.938 1 96.12 167 HIS A C 1
ATOM 1331 O O . HIS A 1 167 ? 11.922 -23.297 -18.781 1 96.12 167 HIS A O 1
ATOM 1337 N N . MET A 1 168 ? 10.883 -22.875 -16.766 1 96.5 168 MET A N 1
ATOM 1338 C CA . MET A 1 168 ? 10.766 -24.266 -16.328 1 96.5 168 MET A CA 1
ATOM 1339 C C . MET A 1 168 ? 9.344 -24.578 -15.859 1 96.5 168 MET A C 1
ATOM 1341 O O . MET A 1 168 ? 8.742 -23.781 -15.133 1 96.5 168 MET A O 1
ATOM 1345 N N . ASP A 1 169 ? 8.82 -25.609 -16.344 1 97.06 169 ASP A N 1
ATOM 1346 C CA . ASP A 1 169 ? 7.527 -26.109 -15.898 1 97.06 169 ASP A CA 1
ATOM 1347 C C . ASP A 1 169 ? 7.465 -27.625 -15.984 1 97.06 169 ASP A C 1
ATOM 1349 O O . ASP A 1 169 ? 8.461 -28.281 -16.312 1 97.06 169 ASP A O 1
ATOM 1353 N N . GLY A 1 170 ? 6.469 -28.266 -15.492 1 96.12 170 GLY A N 1
ATOM 1354 C CA . GLY A 1 170 ? 6.238 -29.688 -15.586 1 96.12 170 GLY A CA 1
ATOM 1355 C C . GLY A 1 170 ? 4.789 -30.047 -15.859 1 96.12 170 GLY A C 1
ATOM 1356 O O . GLY A 1 170 ? 3.912 -29.188 -15.82 1 96.12 170 GLY A O 1
ATOM 1357 N N . ASN A 1 171 ? 4.648 -31.25 -16.234 1 95.88 171 ASN A N 1
ATOM 1358 C CA . ASN A 1 171 ? 3.277 -31.672 -16.516 1 95.88 171 ASN A CA 1
ATOM 1359 C C . ASN A 1 171 ? 2.432 -31.656 -15.242 1 95.88 171 ASN A C 1
ATOM 1361 O O . ASN A 1 171 ? 1.211 -31.828 -15.305 1 95.88 171 ASN A O 1
ATOM 1365 N N . THR A 1 172 ? 3.086 -31.328 -14.055 1 95.25 172 THR A N 1
ATOM 1366 C CA . THR A 1 172 ? 2.328 -31.062 -12.844 1 95.25 172 THR A CA 1
ATOM 1367 C C . THR A 1 172 ? 1.434 -29.844 -13.023 1 95.25 172 THR A C 1
ATOM 1369 O O . THR A 1 172 ? 0.452 -29.672 -12.297 1 95.25 172 THR A O 1
ATOM 1372 N N . ARG A 1 173 ? 1.738 -28.969 -13.977 1 96.44 173 ARG A N 1
ATOM 1373 C CA . ARG A 1 173 ? 0.871 -27.859 -14.352 1 96.44 173 ARG A CA 1
ATOM 1374 C C . ARG A 1 173 ? -0.497 -28.359 -14.805 1 96.44 173 ARG A C 1
ATOM 1376 O O . ARG A 1 173 ? -1.512 -27.703 -14.578 1 96.44 173 ARG A O 1
ATOM 1383 N N . LEU A 1 174 ? -0.476 -29.562 -15.383 1 96.44 174 LEU A N 1
ATOM 1384 C CA . LEU A 1 174 ? -1.716 -30.125 -15.914 1 96.44 174 LEU A CA 1
ATOM 1385 C C . LEU A 1 174 ? -2.469 -30.875 -14.828 1 96.44 174 LEU A C 1
ATOM 1387 O O . LEU A 1 174 ? -3.625 -31.266 -15.023 1 96.44 174 LEU A O 1
ATOM 1391 N N . CYS A 1 175 ? -1.841 -31.047 -13.703 1 93.94 175 CYS A N 1
ATOM 1392 C CA . CYS A 1 175 ? -2.348 -32 -12.727 1 93.94 175 CYS A CA 1
ATOM 1393 C C . CYS A 1 175 ? -2.607 -31.312 -11.383 1 93.94 175 CYS A C 1
ATOM 1395 O O . CYS A 1 175 ? -3.75 -31.25 -10.93 1 93.94 175 CYS A O 1
ATOM 1397 N N . THR A 1 176 ? -1.608 -30.672 -10.844 1 94.94 176 THR A N 1
ATOM 1398 C CA . THR A 1 176 ? -1.713 -30.344 -9.43 1 94.94 176 THR A CA 1
ATOM 1399 C C . THR A 1 176 ? -1.468 -28.844 -9.203 1 94.94 176 THR A C 1
ATOM 1401 O O . THR A 1 176 ? -1.369 -28.391 -8.062 1 94.94 176 THR A O 1
ATOM 1404 N N . ALA A 1 177 ? -1.269 -28.078 -10.227 1 96.88 177 ALA A N 1
ATOM 1405 C CA . ALA A 1 177 ? -0.979 -26.656 -10.055 1 96.88 177 ALA A CA 1
ATOM 1406 C C . ALA A 1 177 ? -2.082 -25.953 -9.266 1 96.88 177 ALA A C 1
ATOM 1408 O O . ALA A 1 177 ? -1.804 -25.094 -8.422 1 96.88 177 ALA A O 1
ATOM 1409 N N . THR A 1 178 ? -3.326 -26.281 -9.5 1 97.81 178 THR A N 1
ATOM 1410 C CA . THR A 1 178 ? -4.453 -25.688 -8.789 1 97.81 178 THR A CA 1
ATOM 1411 C C . THR A 1 178 ? -4.465 -26.125 -7.324 1 97.81 178 THR A C 1
ATOM 1413 O O . THR A 1 178 ? -4.805 -25.344 -6.438 1 97.81 178 THR A O 1
ATOM 1416 N N . ALA A 1 179 ? -4.137 -27.375 -7.102 1 97.44 179 ALA A N 1
ATOM 1417 C CA . ALA A 1 179 ? -4.012 -27.844 -5.719 1 97.44 179 ALA A CA 1
ATOM 1418 C C . ALA A 1 179 ? -3.027 -26.984 -4.938 1 97.44 179 ALA A C 1
ATOM 1420 O O . ALA A 1 179 ? -3.357 -26.469 -3.871 1 97.44 179 ALA A O 1
ATOM 1421 N N . ALA A 1 180 ? -1.867 -26.828 -5.508 1 96.94 180 ALA A N 1
ATOM 1422 C CA . ALA A 1 180 ? -0.828 -26.016 -4.867 1 96.94 180 ALA A CA 1
ATOM 1423 C C . ALA A 1 180 ? -1.291 -24.578 -4.672 1 96.94 180 ALA A C 1
ATOM 1425 O O . ALA A 1 180 ? -1.108 -24 -3.596 1 96.94 180 ALA A O 1
ATOM 1426 N N . ALA A 1 181 ? -1.859 -24.031 -5.703 1 97.38 181 ALA A N 1
ATOM 1427 C CA . ALA A 1 181 ? -2.293 -22.641 -5.656 1 97.38 181 ALA A CA 1
ATOM 1428 C C . ALA A 1 181 ? -3.344 -22.422 -4.57 1 97.38 181 ALA A C 1
ATOM 1430 O O . ALA A 1 181 ? -3.281 -21.453 -3.818 1 97.38 181 ALA A O 1
ATOM 1431 N N . SER A 1 182 ? -4.336 -23.297 -4.504 1 98.12 182 SER A N 1
ATOM 1432 C CA . SER A 1 182 ? -5.422 -23.125 -3.547 1 98.12 182 SER A CA 1
ATOM 1433 C C . SER A 1 182 ? -4.918 -23.25 -2.113 1 98.12 182 SER A C 1
ATOM 1435 O O . SER A 1 182 ? -5.41 -22.547 -1.22 1 98.12 182 SER A O 1
ATOM 1437 N N . MET A 1 183 ? -3.951 -24.109 -1.864 1 97.81 183 MET A N 1
ATOM 1438 C CA . MET A 1 183 ? -3.389 -24.25 -0.525 1 97.81 183 MET A CA 1
ATOM 1439 C C . MET A 1 183 ? -2.566 -23.031 -0.142 1 97.81 183 MET A C 1
ATOM 1441 O O . MET A 1 183 ? -2.635 -22.562 0.995 1 97.81 183 MET A O 1
ATOM 1445 N N . ARG A 1 184 ? -1.843 -22.5 -1.146 1 97.56 184 ARG A N 1
ATOM 1446 C CA . ARG A 1 184 ? -1.113 -21.266 -0.885 1 97.56 184 ARG A CA 1
ATOM 1447 C C . ARG A 1 184 ? -2.07 -20.109 -0.573 1 97.56 184 ARG A C 1
ATOM 1449 O O . ARG A 1 184 ? -1.82 -19.312 0.337 1 97.56 184 ARG A O 1
ATOM 1456 N N . GLU A 1 185 ? -3.119 -20.047 -1.318 1 98.06 185 GLU A N 1
ATOM 1457 C CA . GLU A 1 185 ? -4.098 -18.969 -1.146 1 98.06 185 GLU A CA 1
ATOM 1458 C C . GLU A 1 185 ? -4.707 -19 0.252 1 98.06 185 GLU A C 1
ATOM 1460 O O . GLU A 1 185 ? -4.852 -17.969 0.895 1 98.06 185 GLU A O 1
ATOM 1465 N N . SER A 1 186 ? -5.082 -20.172 0.764 1 98.38 186 SER A N 1
ATOM 1466 C CA . SER A 1 186 ? -5.863 -20.312 1.988 1 98.38 186 SER A CA 1
ATOM 1467 C C . SER A 1 186 ? -4.961 -20.438 3.211 1 98.38 186 SER A C 1
ATOM 1469 O O . SER A 1 186 ? -5.301 -19.953 4.293 1 98.38 186 SER A O 1
ATOM 1471 N N . PHE A 1 187 ? -3.74 -21.156 3.01 1 98.31 187 PHE A N 1
ATOM 1472 C CA . PHE A 1 187 ? -2.988 -21.578 4.184 1 98.31 187 PHE A CA 1
ATOM 1473 C C . PHE A 1 187 ? -1.576 -21.016 4.156 1 98.31 187 PHE A C 1
ATOM 1475 O O . PHE A 1 187 ? -0.789 -21.25 5.078 1 98.31 187 PHE A O 1
ATOM 1482 N N . GLY A 1 188 ? -1.202 -20.375 3.094 1 97.62 188 GLY A N 1
ATOM 1483 C CA . GLY A 1 188 ? 0.086 -19.703 3.002 1 97.62 188 GLY A CA 1
ATOM 1484 C C . GLY A 1 188 ? 1.179 -20.578 2.43 1 97.62 188 GLY A C 1
ATOM 1485 O O . GLY A 1 188 ? 2.279 -20.109 2.143 1 97.62 188 GLY A O 1
ATOM 1486 N N . SER A 1 189 ? 0.909 -21.844 2.199 1 97.44 189 SER A N 1
ATOM 1487 C CA . SER A 1 189 ? 1.921 -22.766 1.676 1 97.44 189 SER A CA 1
ATOM 1488 C C . SER A 1 189 ? 1.281 -24 1.042 1 97.44 189 SER A C 1
ATOM 1490 O O . SER A 1 189 ? 0.145 -24.344 1.366 1 97.44 189 SER A O 1
ATOM 1492 N N . ASP A 1 190 ? 2.188 -24.594 0.124 1 95.62 190 ASP A N 1
ATOM 1493 C CA . ASP A 1 190 ? 1.815 -25.844 -0.504 1 95.62 190 ASP A CA 1
ATOM 1494 C C . ASP A 1 190 ? 2.059 -27.031 0.44 1 95.62 190 ASP A C 1
ATOM 1496 O O . ASP A 1 190 ? 3.156 -27.172 0.979 1 95.62 190 ASP A O 1
ATOM 1500 N N . GLY A 1 191 ? 1.077 -27.672 1.013 1 94.12 191 GLY A N 1
ATOM 1501 C CA . GLY A 1 191 ? 1.104 -28.828 1.886 1 94.12 191 GLY A CA 1
ATOM 1502 C C . GLY A 1 191 ? -0.278 -29.281 2.324 1 94.12 191 GLY A C 1
ATOM 1503 O O . GLY A 1 191 ? -1.09 -28.453 2.766 1 94.12 191 GLY A O 1
ATOM 1504 N N . GLN A 1 192 ? -0.417 -30.5 2.195 1 95.31 192 GLN A N 1
ATOM 1505 C CA . GLN A 1 192 ? -1.716 -31.047 2.574 1 95.31 192 GLN A CA 1
ATOM 1506 C C . GLN A 1 192 ? -1.947 -30.906 4.078 1 95.31 192 GLN A C 1
ATOM 1508 O O . GLN A 1 192 ? -1.136 -31.375 4.879 1 95.31 192 GLN A O 1
ATOM 1513 N N . PRO A 1 193 ? -3.096 -30.297 4.441 1 96.44 193 PRO A N 1
ATOM 1514 C CA . PRO A 1 193 ? -3.371 -30.219 5.879 1 96.44 193 PRO A CA 1
ATOM 1515 C C . PRO A 1 193 ? -3.658 -31.594 6.496 1 96.44 193 PRO A C 1
ATOM 1517 O O . PRO A 1 193 ? -3.328 -31.828 7.66 1 96.44 193 PRO A O 1
ATOM 1520 N N . GLY A 1 194 ? -4.281 -32.406 5.738 1 96.44 194 GLY A N 1
ATOM 1521 C CA . GLY A 1 194 ? -4.734 -33.688 6.27 1 96.44 194 GLY A CA 1
ATOM 1522 C C . GLY A 1 194 ? -3.816 -34.844 5.914 1 96.44 194 GLY A C 1
ATOM 1523 O O . GLY A 1 194 ? -2.705 -34.625 5.422 1 96.44 194 GLY A O 1
ATOM 1524 N N . SER A 1 195 ? -4.242 -36.031 6.254 1 96.38 195 SER A N 1
ATOM 1525 C CA . SER A 1 195 ? -3.537 -37.312 6.035 1 96.38 195 SER A CA 1
ATOM 1526 C C . SER A 1 195 ? -4.492 -38.406 5.578 1 96.38 195 SER A C 1
ATOM 1528 O O . SER A 1 195 ? -5.703 -38.312 5.809 1 96.38 195 SER A O 1
ATOM 1530 N N . TYR A 1 196 ? -3.924 -39.375 4.934 1 97.12 196 TYR A N 1
ATOM 1531 C CA . TYR A 1 196 ? -4.738 -40.531 4.512 1 97.12 196 TYR A CA 1
ATOM 1532 C C . TYR A 1 196 ? -5.414 -41.188 5.707 1 97.12 196 TYR A C 1
ATOM 1534 O O . TYR A 1 196 ? -6.512 -41.719 5.582 1 97.12 196 TYR A O 1
ATOM 1542 N N . THR A 1 197 ? -4.84 -41.062 6.883 1 96.19 197 THR A N 1
ATOM 1543 C CA . THR A 1 197 ? -5.391 -41.688 8.078 1 96.19 197 THR A CA 1
ATOM 1544 C C . THR A 1 197 ? -6.684 -41 8.508 1 96.19 197 THR A C 1
ATOM 1546 O O . THR A 1 197 ? -7.445 -41.531 9.312 1 96.19 197 THR A O 1
ATOM 1549 N N . ASP A 1 198 ? -6.93 -39.844 8.008 1 97.56 198 ASP A N 1
ATOM 1550 C CA . ASP A 1 198 ? -8.172 -39.156 8.344 1 97.56 198 ASP A CA 1
ATOM 1551 C C . ASP A 1 198 ? -9.383 -39.938 7.824 1 97.56 198 ASP A C 1
ATOM 1553 O O . ASP A 1 198 ? -10.492 -39.781 8.344 1 97.56 198 ASP A O 1
ATOM 1557 N N . ILE A 1 199 ? -9.188 -40.688 6.777 1 97.75 199 ILE A N 1
ATOM 1558 C CA . ILE A 1 199 ? -10.242 -41.562 6.25 1 97.75 199 ILE A CA 1
ATOM 1559 C C . ILE A 1 199 ? -10.75 -42.5 7.348 1 97.75 199 ILE A C 1
ATOM 1561 O O . ILE A 1 199 ? -11.938 -42.781 7.418 1 97.75 199 ILE A O 1
ATOM 1565 N N . ASP A 1 200 ? -9.906 -42.875 8.297 1 96.38 200 ASP A N 1
ATOM 1566 C CA . ASP A 1 200 ? -10.219 -43.844 9.336 1 96.38 200 ASP A CA 1
ATOM 1567 C C . ASP A 1 200 ? -11.102 -43.219 10.414 1 96.38 200 ASP A C 1
ATOM 1569 O O . ASP A 1 200 ? -11.766 -43.938 11.164 1 96.38 200 ASP A O 1
ATOM 1573 N N . TYR A 1 201 ? -11.164 -41.906 10.438 1 95.75 201 TYR A N 1
ATOM 1574 C CA . TYR A 1 201 ? -11.789 -41.25 11.594 1 95.75 201 TYR A CA 1
ATOM 1575 C C . TYR A 1 201 ? -13 -40.438 11.172 1 95.75 201 TYR A C 1
ATOM 1577 O O . TYR A 1 201 ? -13.906 -40.188 11.977 1 95.75 201 TYR A O 1
ATOM 1585 N N . THR A 1 202 ? -13.07 -40 9.945 1 98 202 THR A N 1
ATOM 1586 C CA . THR A 1 202 ? -14.023 -38.969 9.547 1 98 202 THR A CA 1
ATOM 1587 C C . THR A 1 202 ? -15.445 -39.531 9.531 1 98 202 THR A C 1
ATOM 1589 O O . THR A 1 202 ? -15.656 -40.688 9.195 1 98 202 THR A O 1
ATOM 1592 N N . ASP A 1 203 ? -16.406 -38.656 9.82 1 97.56 203 ASP A N 1
ATOM 1593 C CA . ASP A 1 203 ? -17.828 -38.969 9.773 1 97.56 203 ASP A CA 1
ATOM 1594 C C . ASP A 1 203 ? -18.438 -38.562 8.438 1 97.56 203 ASP A C 1
ATOM 1596 O O . ASP A 1 203 ? -19.562 -38.969 8.117 1 97.56 203 ASP A O 1
ATOM 1600 N N . CYS A 1 204 ? -17.719 -37.844 7.734 1 98.62 204 CYS A N 1
ATOM 1601 C CA . CYS A 1 204 ? -18.234 -37.344 6.465 1 98.62 204 CYS A CA 1
ATOM 1602 C C . CYS A 1 204 ? -17.109 -37.156 5.453 1 98.62 204 CYS A C 1
ATOM 1604 O O . CYS A 1 204 ? -16.062 -36.562 5.762 1 98.62 204 CYS A O 1
ATOM 1606 N N . LEU A 1 205 ? -17.297 -37.75 4.293 1 98.69 205 LEU A N 1
ATOM 1607 C CA . LEU A 1 205 ? -16.406 -37.594 3.145 1 98.69 205 LEU A CA 1
ATOM 1608 C C . LEU A 1 205 ? -17.078 -36.719 2.076 1 98.69 205 LEU A C 1
ATOM 1610 O O . LEU A 1 205 ? -18.203 -37 1.664 1 98.69 205 LEU A O 1
ATOM 1614 N N . PHE A 1 206 ? -16.453 -35.688 1.731 1 98.69 206 PHE A N 1
ATOM 1615 C CA . PHE A 1 206 ? -16.891 -34.781 0.675 1 98.69 206 PHE A CA 1
ATOM 1616 C C . PHE A 1 206 ? -15.922 -34.812 -0.504 1 98.69 206 PHE A C 1
ATOM 1618 O O . PHE A 1 206 ? -14.875 -34.156 -0.48 1 98.69 206 PHE A O 1
ATOM 1625 N N . LEU A 1 207 ? -16.156 -35.594 -1.556 1 98.75 207 LEU A N 1
ATOM 1626 C CA . LEU A 1 207 ? -15.305 -35.75 -2.734 1 98.75 207 LEU A CA 1
ATOM 1627 C C . LEU A 1 207 ? -15.797 -34.875 -3.879 1 98.75 207 LEU A C 1
ATOM 1629 O O . LEU A 1 207 ? -16.859 -35.125 -4.453 1 98.75 207 LEU A O 1
ATOM 1633 N N . VAL A 1 208 ? -15.023 -33.875 -4.23 1 98.69 208 VAL A N 1
ATOM 1634 C CA . VAL A 1 208 ? -15.438 -32.906 -5.246 1 98.69 208 VAL A CA 1
ATOM 1635 C C . VAL A 1 208 ? -14.586 -33.094 -6.504 1 98.69 208 VAL A C 1
ATOM 1637 O O . VAL A 1 208 ? -13.375 -32.875 -6.477 1 98.69 208 VAL A O 1
ATOM 1640 N N . GLY A 1 209 ? -15.273 -33.438 -7.613 1 97.62 209 GLY A N 1
ATOM 1641 C CA . GLY A 1 209 ? -14.547 -33.656 -8.852 1 97.62 209 GLY A CA 1
ATOM 1642 C C . GLY A 1 209 ? -13.469 -34.719 -8.727 1 97.62 209 GLY A C 1
ATOM 1643 O O . GLY A 1 209 ? -12.422 -34.625 -9.367 1 97.62 209 GLY A O 1
ATOM 1644 N N . HIS A 1 210 ? -13.648 -35.656 -7.898 1 97.56 210 HIS A N 1
ATOM 1645 C CA . HIS A 1 210 ? -12.656 -36.656 -7.562 1 97.56 210 HIS A CA 1
ATOM 1646 C C . HIS A 1 210 ? -13.227 -38.062 -7.707 1 97.56 210 HIS A C 1
ATOM 1648 O O . HIS A 1 210 ? -13.992 -38.531 -6.852 1 97.56 210 HIS A O 1
ATOM 1654 N N . ASN A 1 211 ? -12.828 -38.719 -8.742 1 97.19 211 ASN A N 1
ATOM 1655 C CA . ASN A 1 211 ? -13.195 -40.125 -8.922 1 97.19 211 ASN A CA 1
ATOM 1656 C C . ASN A 1 211 ? -12.117 -41.062 -8.383 1 97.19 211 ASN A C 1
ATOM 1658 O O . ASN A 1 211 ? -11.367 -41.656 -9.148 1 97.19 211 ASN A O 1
ATOM 1662 N N . MET A 1 212 ? -12.195 -41.25 -7.129 1 97.31 212 MET A N 1
ATOM 1663 C CA . MET A 1 212 ? -11.156 -42 -6.414 1 97.31 212 MET A CA 1
ATOM 1664 C C . MET A 1 212 ? -11.133 -43.438 -6.844 1 97.31 212 MET A C 1
ATOM 1666 O O . MET A 1 212 ? -10.07 -44.094 -6.855 1 97.31 212 MET A O 1
ATOM 1670 N N . ALA A 1 213 ? -12.219 -43.969 -7.215 1 97.81 213 ALA A N 1
ATOM 1671 C CA . ALA A 1 213 ? -12.336 -45.375 -7.59 1 97.81 213 ALA A CA 1
ATOM 1672 C C . ALA A 1 213 ? -11.453 -45.688 -8.789 1 97.81 213 ALA A C 1
ATOM 1674 O O . ALA A 1 213 ? -10.969 -46.812 -8.93 1 97.81 213 ALA A O 1
ATOM 1675 N N . ALA A 1 214 ? -11.219 -44.719 -9.562 1 96.38 214 ALA A N 1
ATOM 1676 C CA . ALA A 1 214 ? -10.438 -44.938 -10.781 1 96.38 214 ALA A CA 1
ATOM 1677 C C . ALA A 1 214 ? -9.008 -44.438 -10.617 1 96.38 214 ALA A C 1
ATOM 1679 O O . ALA A 1 214 ? -8.086 -44.969 -11.234 1 96.38 214 ALA A O 1
ATOM 1680 N N . THR A 1 215 ? -8.812 -43.438 -9.82 1 95.56 215 THR A N 1
ATOM 1681 C CA . THR A 1 215 ? -7.535 -42.75 -9.82 1 95.56 215 THR A CA 1
ATOM 1682 C C . THR A 1 215 ? -6.645 -43.25 -8.68 1 95.56 215 THR A C 1
ATOM 1684 O O . THR A 1 215 ? -5.422 -43.312 -8.828 1 95.56 215 THR A O 1
ATOM 1687 N N . GLN A 1 216 ? -7.25 -43.531 -7.523 1 96.62 216 GLN A N 1
ATOM 1688 C CA . GLN A 1 216 ? -6.543 -44.031 -6.348 1 96.62 216 GLN A CA 1
ATOM 1689 C C . GLN A 1 216 ? -7.219 -45.281 -5.785 1 96.62 216 GLN A C 1
ATOM 1691 O O . GLN A 1 216 ? -7.738 -45.25 -4.668 1 96.62 216 GLN A O 1
ATOM 1696 N N . THR A 1 217 ? -6.996 -46.375 -6.41 1 96.94 217 THR A N 1
ATOM 1697 C CA . THR A 1 217 ? -7.785 -47.562 -6.164 1 96.94 217 THR A CA 1
ATOM 1698 C C . THR A 1 217 ? -7.52 -48.125 -4.762 1 96.94 217 THR A C 1
ATOM 1700 O O . THR A 1 217 ? -8.43 -48.625 -4.102 1 96.94 217 THR A O 1
ATOM 1703 N N . VAL A 1 218 ? -6.246 -48.031 -4.293 1 97.19 218 VAL A N 1
ATOM 1704 C CA . VAL A 1 218 ? -5.926 -48.531 -2.961 1 97.19 218 VAL A CA 1
ATOM 1705 C C . VAL A 1 218 ? -6.574 -47.656 -1.899 1 97.19 218 VAL A C 1
ATOM 1707 O O . VAL A 1 218 ? -7.141 -48.156 -0.925 1 97.19 218 VAL A O 1
ATOM 1710 N N . LEU A 1 219 ? -6.457 -46.344 -2.082 1 97.19 219 LEU A N 1
ATOM 1711 C CA . LEU A 1 219 ? -7.113 -45.438 -1.156 1 97.19 219 LEU A CA 1
ATOM 1712 C C . LEU A 1 219 ? -8.625 -45.625 -1.17 1 97.19 219 LEU A C 1
ATOM 1714 O O . LEU A 1 219 ? -9.281 -45.531 -0.129 1 97.19 219 LEU A O 1
ATOM 1718 N N . TRP A 1 220 ? -9.172 -45.812 -2.35 1 98 220 TRP A N 1
ATOM 1719 C CA . TRP A 1 220 ? -10.602 -46.094 -2.459 1 98 220 TRP A CA 1
ATOM 1720 C C . TRP A 1 220 ? -10.961 -47.375 -1.717 1 98 220 TRP A C 1
ATOM 1722 O O . TRP A 1 220 ? -12 -47.438 -1.055 1 98 220 TRP A O 1
ATOM 1732 N N . SER A 1 221 ? -10.148 -48.375 -1.845 1 97.44 221 SER A N 1
ATOM 1733 C CA . SER A 1 221 ? -10.375 -49.594 -1.077 1 97.44 221 SER A CA 1
ATOM 1734 C C . SER A 1 221 ? -10.469 -49.281 0.416 1 97.44 221 SER A C 1
ATOM 1736 O O . SER A 1 221 ? -11.242 -49.938 1.132 1 97.44 221 SER A O 1
ATOM 1738 N N . ARG A 1 222 ? -9.633 -48.438 0.886 1 97.44 222 ARG A N 1
ATOM 1739 C CA . ARG A 1 222 ? -9.672 -48 2.279 1 97.44 222 ARG A CA 1
ATOM 1740 C C . ARG A 1 222 ? -11.023 -47.375 2.625 1 97.44 222 ARG A C 1
ATOM 1742 O O . ARG A 1 222 ? -11.594 -47.656 3.682 1 97.44 222 ARG A O 1
ATOM 1749 N N . ILE A 1 223 ? -11.594 -46.5 1.745 1 98.06 223 ILE A N 1
ATOM 1750 C CA . ILE A 1 223 ? -12.898 -45.906 1.936 1 98.06 223 ILE A CA 1
ATOM 1751 C C . ILE A 1 223 ? -13.984 -46.969 1.902 1 98.06 223 ILE A C 1
ATOM 1753 O O . ILE A 1 223 ? -14.906 -46.969 2.725 1 98.06 223 ILE A O 1
ATOM 1757 N N . LEU A 1 224 ? -13.836 -47.906 0.908 1 98 224 LEU A N 1
ATOM 1758 C CA . LEU A 1 224 ? -14.812 -49 0.829 1 98 224 LEU A CA 1
ATOM 1759 C C . LEU A 1 224 ? -14.836 -49.781 2.129 1 98 224 LEU A C 1
ATOM 1761 O O . LEU A 1 224 ? -15.906 -50.219 2.576 1 98 224 LEU A O 1
ATOM 1765 N N . ASP A 1 225 ? -13.688 -50.031 2.729 1 97.44 225 ASP A N 1
ATOM 1766 C CA . ASP A 1 225 ? -13.617 -50.75 3.988 1 97.44 225 ASP A CA 1
ATOM 1767 C C . ASP A 1 225 ? -14.273 -49.969 5.121 1 97.44 225 ASP A C 1
ATOM 1769 O O . ASP A 1 225 ? -14.859 -50.562 6.035 1 97.44 225 ASP A O 1
ATOM 1773 N N . ARG A 1 226 ? -14.156 -48.656 5.117 1 97.62 226 ARG A N 1
ATOM 1774 C CA . ARG A 1 226 ? -14.867 -47.812 6.066 1 97.62 226 ARG A CA 1
ATOM 1775 C C . ARG A 1 226 ? -16.375 -47.906 5.863 1 97.62 226 ARG A C 1
ATOM 1777 O O . ARG A 1 226 ? -17.141 -47.969 6.828 1 97.62 226 ARG A O 1
ATOM 1784 N N . LEU A 1 227 ? -16.828 -47.812 4.578 1 97.69 227 LEU A N 1
ATOM 1785 C CA . LEU A 1 227 ? -18.25 -47.875 4.246 1 97.69 227 LEU A CA 1
ATOM 1786 C C . LEU A 1 227 ? -18.859 -49.219 4.652 1 97.69 227 LEU A C 1
ATOM 1788 O O . LEU A 1 227 ? -20.031 -49.281 4.984 1 97.69 227 LEU A O 1
ATOM 1792 N N . ALA A 1 228 ? -18.047 -50.219 4.641 1 96.38 228 ALA A N 1
ATOM 1793 C CA . ALA A 1 228 ? -18.5 -51.562 4.996 1 96.38 228 ALA A CA 1
ATOM 1794 C C . ALA A 1 228 ? -18.422 -51.812 6.504 1 96.38 228 ALA A C 1
ATOM 1796 O O . ALA A 1 228 ? -18.938 -52.781 7.02 1 96.38 228 ALA A O 1
ATOM 1797 N N . GLY A 1 229 ? -17.781 -50.969 7.199 1 95.44 229 GLY A N 1
ATOM 1798 C CA . GLY A 1 229 ? -17.594 -51.094 8.633 1 95.44 229 GLY A CA 1
ATOM 1799 C C . GLY A 1 229 ? -18.828 -50.75 9.438 1 95.44 229 GLY A C 1
ATOM 1800 O O . GLY A 1 229 ? -19.875 -50.406 8.867 1 95.44 229 GLY A O 1
ATOM 1801 N N . PRO A 1 230 ? -18.797 -50.781 10.766 1 94.19 230 PRO A N 1
ATOM 1802 C CA . PRO A 1 230 ? -19.953 -50.594 11.648 1 94.19 230 PRO A CA 1
ATOM 1803 C C . PRO A 1 230 ? -20.391 -49.125 11.719 1 94.19 230 PRO A C 1
ATOM 1805 O O . PRO A 1 230 ? -21.531 -48.844 12.055 1 94.19 230 PRO A O 1
ATOM 1808 N N . HIS A 1 231 ? -19.469 -48.219 11.469 1 94.25 231 HIS A N 1
ATOM 1809 C CA . HIS A 1 231 ? -19.766 -46.812 11.508 1 94.25 231 HIS A CA 1
ATOM 1810 C C . HIS A 1 231 ? -19.391 -46.125 10.195 1 94.25 231 HIS A C 1
ATOM 1812 O O . HIS A 1 231 ? -18.453 -45.312 10.148 1 94.25 231 HIS A O 1
ATOM 1818 N N . PRO A 1 232 ? -20.062 -46.312 9.172 1 96.94 232 PRO A N 1
ATOM 1819 C CA . PRO A 1 232 ? -19.719 -45.75 7.863 1 96.94 232 PRO A CA 1
ATOM 1820 C C . PRO A 1 232 ? -19.875 -44.25 7.809 1 96.94 232 PRO A C 1
ATOM 1822 O O . PRO A 1 232 ? -20.844 -43.688 8.336 1 96.94 232 PRO A O 1
ATOM 1825 N N . PRO A 1 233 ? -18.922 -43.531 7.25 1 98.06 233 PRO A N 1
ATOM 1826 C CA . PRO A 1 233 ? -19.094 -42.094 7.02 1 98.06 233 PRO A CA 1
ATOM 1827 C C . PRO A 1 233 ? -20.141 -41.781 5.961 1 98.06 233 PRO A C 1
ATOM 1829 O O . PRO A 1 233 ? -20.438 -42.625 5.105 1 98.06 233 PRO A O 1
ATOM 1832 N N . LYS A 1 234 ? -20.766 -40.562 6.082 1 98.56 234 LYS A N 1
ATOM 1833 C CA . LYS A 1 234 ? -21.531 -40.062 4.953 1 98.56 234 LYS A CA 1
ATOM 1834 C C . LYS A 1 234 ? -20.625 -39.656 3.793 1 98.56 234 LYS A C 1
ATOM 1836 O O . LYS A 1 234 ? -19.547 -39.125 4.004 1 98.56 234 LYS A O 1
ATOM 1841 N N . LEU A 1 235 ? -21.062 -40.062 2.59 1 98.75 235 LEU A N 1
ATOM 1842 C CA . LEU A 1 235 ? -20.25 -39.812 1.402 1 98.75 235 LEU A CA 1
ATOM 1843 C C . LEU A 1 235 ? -21 -38.875 0.438 1 98.75 235 LEU A C 1
ATOM 1845 O O . LEU A 1 235 ? -21.953 -39.312 -0.214 1 98.75 235 LEU A O 1
ATOM 1849 N N . VAL A 1 236 ? -20.594 -37.594 0.387 1 98.81 236 VAL A N 1
ATOM 1850 C CA . VAL A 1 236 ? -21.109 -36.656 -0.602 1 98.81 236 VAL A CA 1
ATOM 1851 C C . VAL A 1 236 ? -20.156 -36.594 -1.794 1 98.81 236 VAL A C 1
ATOM 1853 O O . VAL A 1 236 ? -18.969 -36.25 -1.638 1 98.81 236 VAL A O 1
ATOM 1856 N N . VAL A 1 237 ? -20.625 -36.906 -3.014 1 98.75 237 VAL A N 1
ATOM 1857 C CA . VAL A 1 237 ? -19.781 -36.938 -4.203 1 98.75 237 VAL A CA 1
ATOM 1858 C C . VAL A 1 237 ? -20.297 -35.938 -5.234 1 98.75 237 VAL A C 1
ATOM 1860 O O . VAL A 1 237 ? -21.484 -35.938 -5.574 1 98.75 237 VAL A O 1
ATOM 1863 N N . VAL A 1 238 ? -19.453 -35.062 -5.695 1 98.5 238 VAL A N 1
ATOM 1864 C CA . VAL A 1 238 ? -19.75 -34.125 -6.773 1 98.5 238 VAL A CA 1
ATOM 1865 C C . VAL A 1 238 ? -19.078 -34.594 -8.062 1 98.5 238 VAL A C 1
ATOM 1867 O O . VAL A 1 238 ? -17.844 -34.531 -8.188 1 98.5 238 VAL A O 1
ATOM 1870 N N . ASP A 1 239 ? -19.766 -35.031 -8.992 1 97.12 239 ASP A N 1
ATOM 1871 C CA . ASP A 1 239 ? -19.312 -35.562 -10.266 1 97.12 239 ASP A CA 1
ATOM 1872 C C . ASP A 1 239 ? -20.438 -35.531 -11.305 1 97.12 239 ASP A C 1
ATOM 1874 O O . ASP A 1 239 ? -21.516 -36.062 -11.086 1 97.12 239 ASP A O 1
ATOM 1878 N N . PRO A 1 240 ? -20.188 -34.875 -12.43 1 95.69 240 PRO A N 1
ATOM 1879 C CA . PRO A 1 240 ? -21.234 -34.844 -13.461 1 95.69 240 PRO A CA 1
ATOM 1880 C C . PRO A 1 240 ? -21.609 -36.25 -13.93 1 95.69 240 PRO A C 1
ATOM 1882 O O . PRO A 1 240 ? -22.656 -36.469 -14.539 1 95.69 240 PRO A O 1
ATOM 1885 N N . ARG A 1 241 ? -20.797 -37.219 -13.672 1 96 241 ARG A N 1
ATOM 1886 C CA . ARG A 1 241 ? -21 -38.594 -14.078 1 96 241 ARG A CA 1
ATOM 1887 C C . ARG A 1 241 ? -21.453 -39.469 -12.898 1 96 241 ARG A C 1
ATOM 1889 O O . ARG A 1 241 ? -21.172 -39.125 -11.742 1 96 241 ARG A O 1
ATOM 1896 N N . LEU A 1 242 ? -22.109 -40.5 -13.258 1 96.75 242 LEU A N 1
ATOM 1897 C CA . LEU A 1 242 ? -22.328 -41.531 -12.273 1 96.75 242 LEU A CA 1
ATOM 1898 C C . LEU A 1 242 ? -21.172 -42.531 -12.273 1 96.75 242 LEU A C 1
ATOM 1900 O O . LEU A 1 242 ? -21.312 -43.656 -12.719 1 96.75 242 LEU A O 1
ATOM 1904 N N . SER A 1 243 ? -20.078 -42.156 -11.766 1 96.06 243 SER A N 1
ATOM 1905 C CA . SER A 1 243 ? -18.859 -42.969 -11.672 1 96.06 243 SER A CA 1
ATOM 1906 C C . SER A 1 243 ? -18.984 -44.062 -10.617 1 96.06 243 SER A C 1
ATOM 1908 O O . SER A 1 243 ? -19.969 -44.094 -9.875 1 96.06 243 SER A O 1
ATOM 1910 N N . GLU A 1 244 ? -17.984 -44.906 -10.531 1 96.5 244 GLU A N 1
ATOM 1911 C CA . GLU A 1 244 ? -17.969 -45.938 -9.492 1 96.5 244 GLU A CA 1
ATOM 1912 C C . GLU A 1 244 ? -17.906 -45.312 -8.102 1 96.5 244 GLU A C 1
ATOM 1914 O O . GLU A 1 244 ? -18.469 -45.844 -7.148 1 96.5 244 GLU A O 1
ATOM 1919 N N . THR A 1 245 ? -17.297 -44.188 -7.984 1 98.06 245 THR A N 1
ATOM 1920 C CA . THR A 1 245 ? -17.281 -43.438 -6.73 1 98.06 245 THR A CA 1
ATOM 1921 C C . THR A 1 245 ? -18.672 -42.938 -6.395 1 98.06 245 THR A C 1
ATOM 1923 O O . THR A 1 245 ? -19.156 -43.094 -5.273 1 98.06 245 THR A O 1
ATOM 1926 N N . ALA A 1 246 ? -19.328 -42.281 -7.379 1 98.06 246 ALA A N 1
ATOM 1927 C CA . ALA A 1 246 ? -20.641 -41.688 -7.176 1 98.06 246 ALA A CA 1
ATOM 1928 C C . ALA A 1 246 ? -21.703 -42.75 -6.852 1 98.06 246 ALA A C 1
ATOM 1930 O O . ALA A 1 246 ? -22.641 -42.5 -6.109 1 98.06 246 ALA A O 1
ATOM 1931 N N . ARG A 1 247 ? -21.531 -43.938 -7.336 1 97.44 247 ARG A N 1
ATOM 1932 C CA . ARG A 1 247 ? -22.469 -45 -7.117 1 97.44 247 ARG A CA 1
ATOM 1933 C C . ARG A 1 247 ? -22.547 -45.375 -5.641 1 97.44 247 ARG A C 1
ATOM 1935 O O . ARG A 1 247 ? -23.547 -45.938 -5.18 1 97.44 247 ARG A O 1
ATOM 1942 N N . LYS A 1 248 ? -21.484 -45.156 -4.91 1 98.06 248 LYS A N 1
ATOM 1943 C CA . LYS A 1 248 ? -21.438 -45.5 -3.494 1 98.06 248 LYS A CA 1
ATOM 1944 C C . LYS A 1 248 ? -21.844 -44.312 -2.617 1 98.06 248 LYS A C 1
ATOM 1946 O O . LYS A 1 248 ? -21.906 -44.438 -1.392 1 98.06 248 LYS A O 1
ATOM 1951 N N . ALA A 1 249 ? -22.203 -43.219 -3.203 1 98.56 249 ALA A N 1
ATOM 1952 C CA . ALA A 1 249 ? -22.422 -41.969 -2.482 1 98.56 249 ALA A CA 1
ATOM 1953 C C . ALA A 1 249 ? -23.688 -42 -1.649 1 98.56 249 ALA A C 1
ATOM 1955 O O . ALA A 1 249 ? -24.703 -42.562 -2.078 1 98.56 249 ALA A O 1
ATOM 1956 N N . THR A 1 250 ? -23.609 -41.375 -0.421 1 98.5 250 THR A N 1
ATOM 1957 C CA . THR A 1 250 ? -24.828 -41 0.296 1 98.5 250 THR A CA 1
ATOM 1958 C C . THR A 1 250 ? -25.641 -40 -0.496 1 98.5 250 THR A C 1
ATOM 1960 O O . THR A 1 250 ? -26.875 -40.094 -0.549 1 98.5 250 THR A O 1
ATOM 1963 N N . LEU A 1 251 ? -24.969 -39.094 -1.024 1 98.62 251 LEU A N 1
ATOM 1964 C CA . LEU A 1 251 ? -25.562 -38.062 -1.883 1 98.62 251 LEU A CA 1
ATOM 1965 C C . LEU A 1 251 ? -24.656 -37.781 -3.07 1 98.62 251 LEU A C 1
ATOM 1967 O O . LEU A 1 251 ? -23.469 -37.5 -2.893 1 98.62 251 LEU A O 1
ATOM 1971 N N . HIS A 1 252 ? -25.172 -37.938 -4.238 1 98.44 252 HIS A N 1
ATOM 1972 C CA . HIS A 1 252 ? -24.484 -37.625 -5.48 1 98.44 252 HIS A CA 1
ATOM 1973 C C . HIS A 1 252 ? -25 -36.312 -6.074 1 98.44 252 HIS A C 1
ATOM 1975 O O . HIS A 1 252 ? -26.188 -36.156 -6.309 1 98.44 252 HIS A O 1
ATOM 1981 N N . LEU A 1 253 ? -24.141 -35.312 -6.23 1 98.38 253 LEU A N 1
ATOM 1982 C CA . LEU A 1 253 ? -24.422 -34.062 -6.918 1 98.38 253 LEU A CA 1
ATOM 1983 C C . LEU A 1 253 ? -23.797 -34.031 -8.305 1 98.38 253 LEU A C 1
ATOM 1985 O O . LEU A 1 253 ? -22.594 -34.25 -8.453 1 98.38 253 LEU A O 1
ATOM 1989 N N . ALA A 1 254 ? -24.531 -33.781 -9.336 1 97.5 254 ALA A N 1
ATOM 1990 C CA . ALA A 1 254 ? -24.062 -33.844 -10.719 1 97.5 254 ALA A CA 1
ATOM 1991 C C . ALA A 1 254 ? -24.188 -32.469 -11.391 1 97.5 254 ALA A C 1
ATOM 1993 O O . ALA A 1 254 ? -25.109 -32.25 -12.195 1 97.5 254 ALA A O 1
ATOM 1994 N N . PRO A 1 255 ? -23.297 -31.578 -11.109 1 97.25 255 PRO A N 1
ATOM 1995 C CA . PRO A 1 255 ? -23.391 -30.25 -11.711 1 97.25 255 PRO A CA 1
ATOM 1996 C C . PRO A 1 255 ? -22.984 -30.234 -13.188 1 97.25 255 PRO A C 1
ATOM 1998 O O . PRO A 1 255 ? -22.281 -31.141 -13.641 1 97.25 255 PRO A O 1
ATOM 2001 N N . ARG A 1 256 ? -23.438 -29.203 -13.867 1 96.56 256 ARG A N 1
ATOM 2002 C CA . ARG A 1 256 ? -22.953 -28.938 -15.219 1 96.56 256 ARG A CA 1
ATOM 2003 C C . ARG A 1 256 ? -21.453 -28.656 -15.211 1 96.56 256 ARG A C 1
ATOM 2005 O O . ARG A 1 256 ? -20.938 -28 -14.297 1 96.56 256 ARG A O 1
ATOM 2012 N N . ILE A 1 257 ? -20.797 -29.172 -16.266 1 96.12 257 ILE A N 1
ATOM 2013 C CA . ILE A 1 257 ? -19.359 -28.953 -16.406 1 96.12 257 ILE A CA 1
ATOM 2014 C C . ILE A 1 257 ? -19.078 -27.453 -16.391 1 96.12 257 ILE A C 1
ATOM 2016 O O . ILE A 1 257 ? -19.719 -26.688 -17.141 1 96.12 257 ILE A O 1
ATOM 2020 N N . GLY A 1 258 ? -18.156 -26.984 -15.5 1 96 258 GLY A N 1
ATOM 2021 C CA . GLY A 1 258 ? -17.75 -25.594 -15.453 1 96 258 GLY A CA 1
ATOM 2022 C C . GLY A 1 258 ? -18.453 -24.797 -14.375 1 96 258 GLY A C 1
ATOM 2023 O O . GLY A 1 258 ? -18.25 -23.594 -14.258 1 96 258 GLY A O 1
ATOM 2024 N N . THR A 1 259 ? -19.25 -25.406 -13.438 1 97.62 259 THR A N 1
ATOM 2025 C CA . THR A 1 259 ? -20.078 -24.641 -12.516 1 97.62 259 THR A CA 1
ATOM 2026 C C . THR A 1 259 ? -19.75 -24.984 -11.07 1 97.62 259 THR A C 1
ATOM 2028 O O . THR A 1 259 ? -20.547 -24.719 -10.164 1 97.62 259 THR A O 1
ATOM 2031 N N . ASN A 1 260 ? -18.578 -25.562 -10.852 1 98.38 260 ASN A N 1
ATOM 2032 C CA . ASN A 1 260 ? -18.172 -25.969 -9.508 1 98.38 260 ASN A CA 1
ATOM 2033 C C . ASN A 1 260 ? -18.297 -24.828 -8.516 1 98.38 260 ASN A C 1
ATOM 2035 O O . ASN A 1 260 ? -18.812 -25 -7.402 1 98.38 260 ASN A O 1
ATOM 2039 N N . LEU A 1 261 ? -17.875 -23.641 -8.93 1 98.56 261 LEU A N 1
ATOM 2040 C CA . LEU A 1 261 ? -17.797 -22.5 -8.008 1 98.56 261 LEU A CA 1
ATOM 2041 C C . LEU A 1 261 ? -19.172 -22.125 -7.504 1 98.56 261 LEU A C 1
ATOM 2043 O O . LEU A 1 261 ? -19.359 -21.859 -6.309 1 98.56 261 LEU A O 1
ATOM 2047 N N . ALA A 1 262 ? -20.125 -22.047 -8.391 1 98.69 262 ALA A N 1
ATOM 2048 C CA . ALA A 1 262 ? -21.484 -21.703 -8 1 98.69 262 ALA A CA 1
ATOM 2049 C C . ALA A 1 262 ? -22.047 -22.703 -6.992 1 98.69 262 ALA A C 1
ATOM 2051 O O . ALA A 1 262 ? -22.703 -22.312 -6.027 1 98.69 262 ALA A O 1
ATOM 2052 N N . LEU A 1 263 ? -21.797 -23.969 -7.246 1 98.81 263 LEU A N 1
ATOM 2053 C CA . LEU A 1 263 ? -22.25 -25.031 -6.348 1 98.81 263 LEU A CA 1
ATOM 2054 C C . LEU A 1 263 ? -21.656 -24.859 -4.957 1 98.81 263 LEU A C 1
ATOM 2056 O O . LEU A 1 263 ? -22.375 -24.906 -3.957 1 98.81 263 LEU A O 1
ATOM 2060 N N . LEU A 1 264 ? -20.391 -24.672 -4.918 1 98.88 264 LEU A N 1
ATOM 2061 C CA . LEU A 1 264 ? -19.672 -24.562 -3.652 1 98.88 264 LEU A CA 1
ATOM 2062 C C . LEU A 1 264 ? -20.062 -23.297 -2.904 1 98.88 264 LEU A C 1
ATOM 2064 O O . LEU A 1 264 ? -20.172 -23.297 -1.677 1 98.88 264 LEU A O 1
ATOM 2068 N N . ASN A 1 265 ? -20.203 -22.156 -3.646 1 98.81 265 ASN A N 1
ATOM 2069 C CA . ASN A 1 265 ? -20.719 -20.938 -3.033 1 98.81 265 ASN A CA 1
ATOM 2070 C C . ASN A 1 265 ? -22.094 -21.156 -2.422 1 98.81 265 ASN A C 1
ATOM 2072 O O . ASN A 1 265 ? -22.391 -20.625 -1.347 1 98.81 265 ASN A O 1
ATOM 2076 N N . GLY A 1 266 ? -22.969 -21.906 -3.111 1 98.88 266 GLY A N 1
ATOM 2077 C CA . GLY A 1 266 ? -24.297 -22.219 -2.594 1 98.88 266 GLY A CA 1
ATOM 2078 C C . GLY A 1 266 ? -24.266 -22.984 -1.285 1 98.88 266 GLY A C 1
ATOM 2079 O O . GLY A 1 266 ? -25.047 -22.703 -0.376 1 98.88 266 GLY A O 1
ATOM 2080 N N . ILE A 1 267 ? -23.359 -23.953 -1.21 1 98.88 267 ILE A N 1
ATOM 2081 C CA . ILE A 1 267 ? -23.203 -24.719 0.026 1 98.88 267 ILE A CA 1
ATOM 2082 C C . ILE A 1 267 ? -22.797 -23.766 1.157 1 98.88 267 ILE A C 1
ATOM 2084 O O . ILE A 1 267 ? -23.344 -23.828 2.256 1 98.88 267 ILE A O 1
ATOM 2088 N N . GLN A 1 268 ? -21.844 -22.906 0.902 1 98.88 268 GLN A N 1
ATOM 2089 C CA . GLN A 1 268 ? -21.375 -21.953 1.913 1 98.88 268 GLN A CA 1
ATOM 2090 C C . GLN A 1 268 ? -22.484 -21 2.326 1 98.88 268 GLN A C 1
ATOM 2092 O O . GLN A 1 268 ? -22.609 -20.656 3.504 1 98.88 268 GLN A O 1
ATOM 2097 N N . HIS A 1 269 ? -23.234 -20.531 1.335 1 98.81 269 HIS A N 1
ATOM 2098 C CA . HIS A 1 269 ? -24.391 -19.703 1.64 1 98.81 269 HIS A CA 1
ATOM 2099 C C . HIS A 1 269 ? -25.297 -20.359 2.666 1 98.81 269 HIS A C 1
ATOM 2101 O O . HIS A 1 269 ? -25.703 -19.734 3.645 1 98.81 269 HIS A O 1
ATOM 2107 N N . LEU A 1 270 ? -25.578 -21.594 2.457 1 98.81 270 LEU A N 1
ATOM 2108 C CA . LEU A 1 270 ? -26.5 -22.328 3.326 1 98.81 270 LEU A CA 1
ATOM 2109 C C . LEU A 1 270 ? -25.859 -22.594 4.688 1 98.81 270 LEU A C 1
ATOM 2111 O O . LEU A 1 270 ? -26.562 -22.609 5.707 1 98.81 270 LEU A O 1
ATOM 2115 N N . LEU A 1 271 ? -24.516 -22.828 4.75 1 98.81 271 LEU A N 1
ATOM 2116 C CA . LEU A 1 271 ? -23.844 -22.953 6.035 1 98.81 271 LEU A CA 1
ATOM 2117 C C . LEU A 1 271 ? -24.047 -21.688 6.875 1 98.81 271 LEU A C 1
ATOM 2119 O O . LEU A 1 271 ? -24.328 -21.781 8.07 1 98.81 271 LEU A O 1
ATOM 2123 N N . PHE A 1 272 ? -23.844 -20.516 6.219 1 98.56 272 PHE A N 1
ATOM 2124 C CA . PHE A 1 272 ? -24.031 -19.25 6.914 1 98.56 272 PHE A CA 1
ATOM 2125 C C . PHE A 1 272 ? -25.484 -19.062 7.312 1 98.56 272 PHE A C 1
ATOM 2127 O O . PHE A 1 272 ? -25.781 -18.688 8.453 1 98.56 272 PHE A O 1
ATOM 2134 N N . LYS A 1 273 ? -26.406 -19.328 6.379 1 98.19 273 LYS A N 1
ATOM 2135 C CA . LYS A 1 273 ? -27.828 -19.125 6.594 1 98.19 273 LYS A CA 1
ATOM 2136 C C . LYS A 1 273 ? -28.344 -19.922 7.781 1 98.19 273 LYS A C 1
ATOM 2138 O O . LYS A 1 273 ? -29.188 -19.453 8.547 1 98.19 273 LYS A O 1
ATOM 2143 N N . ASN A 1 274 ? -27.812 -21.125 7.969 1 98.12 274 ASN A N 1
ATOM 2144 C CA . ASN A 1 274 ? -28.266 -22.016 9.031 1 98.12 274 ASN A CA 1
ATOM 2145 C C . ASN A 1 274 ? -27.359 -21.938 10.258 1 98.12 274 ASN A C 1
ATOM 2147 O O . ASN A 1 274 ? -27.516 -22.719 11.203 1 98.12 274 ASN A O 1
ATOM 2151 N N . ASP A 1 275 ? -26.375 -21.172 10.25 1 97.5 275 ASP A N 1
ATOM 2152 C CA . ASP A 1 275 ? -25.391 -20.953 11.312 1 97.5 275 ASP A CA 1
ATOM 2153 C C . ASP A 1 275 ? -24.672 -22.25 11.664 1 97.5 275 ASP A C 1
ATOM 2155 O O . ASP A 1 275 ? -24.5 -22.578 12.844 1 97.5 275 ASP A O 1
ATOM 2159 N N . TRP A 1 276 ? -24.406 -22.984 10.664 1 98.38 276 TRP A N 1
ATOM 2160 C CA . TRP A 1 276 ? -23.609 -24.188 10.812 1 98.38 276 TRP A CA 1
ATOM 2161 C C . TRP A 1 276 ? -22.109 -23.875 10.68 1 98.38 276 TRP A C 1
ATOM 2163 O O . TRP A 1 276 ? -21.359 -24.656 10.094 1 98.38 276 TRP A O 1
ATOM 2173 N N . VAL A 1 277 ? -21.641 -22.672 11.039 1 98.25 277 VAL A N 1
ATOM 2174 C CA . VAL A 1 277 ? -20.25 -22.25 11.008 1 98.25 277 VAL A CA 1
ATOM 2175 C C . VAL A 1 277 ? -19.688 -22.188 12.43 1 98.25 277 VAL A C 1
ATOM 2177 O O . VAL A 1 277 ? -20.422 -21.922 13.375 1 98.25 277 VAL A O 1
ATOM 2180 N N . ASP A 1 278 ? -18.422 -22.438 12.633 1 97.81 278 ASP A N 1
ATOM 2181 C CA . ASP A 1 278 ? -17.75 -22.328 13.922 1 97.81 278 ASP A CA 1
ATOM 2182 C C . ASP A 1 278 ? -17.219 -20.906 14.148 1 97.81 278 ASP A C 1
ATOM 2184 O O . ASP A 1 278 ? -16.031 -20.656 13.953 1 97.81 278 ASP A O 1
ATOM 2188 N N . ARG A 1 279 ? -18.016 -20.094 14.625 1 96.31 279 ARG A N 1
ATOM 2189 C CA . ARG A 1 279 ? -17.719 -18.672 14.75 1 96.31 279 ARG A CA 1
ATOM 2190 C C . ARG A 1 279 ? -16.531 -18.438 15.664 1 96.31 279 ARG A C 1
ATOM 2192 O O . ARG A 1 279 ? -15.742 -17.516 15.438 1 96.31 279 ARG A O 1
ATOM 2199 N N . ASN A 1 280 ? -16.422 -19.156 16.734 1 95.5 280 ASN A N 1
ATOM 2200 C CA . ASN A 1 280 ? -15.273 -19.031 17.641 1 95.5 280 ASN A CA 1
ATOM 2201 C C . ASN A 1 280 ? -13.961 -19.344 16.938 1 95.5 280 ASN A C 1
ATOM 2203 O O . ASN A 1 280 ? -12.984 -18.609 17.078 1 95.5 280 ASN A O 1
ATOM 2207 N N . TYR A 1 281 ? -14 -20.438 16.219 1 96.44 281 TYR A N 1
ATOM 2208 C CA . TYR A 1 281 ? -12.812 -20.797 15.445 1 96.44 281 TYR A CA 1
ATOM 2209 C C . TYR A 1 281 ? -12.484 -19.719 14.422 1 96.44 281 TYR A C 1
ATOM 2211 O O . TYR A 1 281 ? -11.32 -19.328 14.273 1 96.44 281 TYR A O 1
ATOM 2219 N N . LEU A 1 282 ? -13.461 -19.234 13.789 1 97.56 282 LEU A N 1
ATOM 2220 C CA . LEU A 1 282 ? -13.273 -18.266 12.711 1 97.56 282 LEU A CA 1
ATOM 2221 C C . LEU A 1 282 ? -12.688 -16.969 13.234 1 97.56 282 LEU A C 1
ATOM 2223 O O . LEU A 1 282 ? -11.82 -16.359 12.594 1 97.56 282 LEU A O 1
ATOM 2227 N N . SER A 1 283 ? -13.141 -16.516 14.328 1 94.38 283 SER A N 1
ATOM 2228 C CA . SER A 1 283 ? -12.672 -15.266 14.914 1 94.38 283 SER A CA 1
ATOM 2229 C C . SER A 1 283 ? -11.211 -15.352 15.32 1 94.38 283 SER A C 1
ATOM 2231 O O . SER A 1 283 ? -10.484 -14.359 15.289 1 94.38 283 SER A O 1
ATOM 2233 N N . LYS A 1 284 ? -10.719 -16.516 15.617 1 94.38 284 LYS A N 1
ATOM 2234 C CA . LYS A 1 284 ? -9.375 -16.703 16.156 1 94.38 284 LYS A CA 1
ATOM 2235 C C . LYS A 1 284 ? -8.391 -17.094 15.047 1 94.38 284 LYS A C 1
ATOM 2237 O O . LYS A 1 284 ? -7.207 -16.766 15.117 1 94.38 284 LYS A O 1
ATOM 2242 N N . HIS A 1 285 ? -8.953 -17.766 14.023 1 97.25 285 HIS A N 1
ATOM 2243 C CA . HIS A 1 285 ? -7.984 -18.484 13.195 1 97.25 285 HIS A CA 1
ATOM 2244 C C . HIS A 1 285 ? -8.156 -18.141 11.727 1 97.25 285 HIS A C 1
ATOM 2246 O O . HIS A 1 285 ? -7.512 -18.75 10.859 1 97.25 285 HIS A O 1
ATOM 2252 N N . THR A 1 286 ? -9.023 -17.156 11.422 1 97.81 286 THR A N 1
ATOM 2253 C CA . THR A 1 286 ? -9.195 -16.844 10.008 1 97.81 286 THR A CA 1
ATOM 2254 C C . THR A 1 286 ? -9.312 -15.328 9.805 1 97.81 286 THR A C 1
ATOM 2256 O O . THR A 1 286 ? -9.539 -14.586 10.758 1 97.81 286 THR A O 1
ATOM 2259 N N . VAL A 1 287 ? -9.039 -14.891 8.609 1 96.5 287 VAL A N 1
ATOM 2260 C CA . VAL A 1 287 ? -9.367 -13.555 8.133 1 96.5 287 VAL A CA 1
ATOM 2261 C C . VAL A 1 287 ? -10.211 -13.656 6.859 1 96.5 287 VAL A C 1
ATOM 2263 O O . VAL A 1 287 ? -10.289 -14.727 6.246 1 96.5 287 VAL A O 1
ATOM 2266 N N . GLY A 1 288 ? -10.984 -12.641 6.453 1 96 288 GLY A N 1
ATOM 2267 C CA . GLY A 1 288 ? -11.719 -12.578 5.199 1 96 288 GLY A CA 1
ATOM 2268 C C . GLY A 1 288 ? -13.164 -13.023 5.332 1 96 288 GLY A C 1
ATOM 2269 O O . GLY A 1 288 ? -13.852 -13.227 4.328 1 96 288 GLY A O 1
ATOM 2270 N N . LEU A 1 289 ? -13.68 -13.188 6.531 1 97.19 289 LEU A N 1
ATOM 2271 C CA . LEU A 1 289 ? -15.008 -13.734 6.801 1 97.19 289 LEU A CA 1
ATOM 2272 C C . LEU A 1 289 ? -16.094 -12.836 6.23 1 97.19 289 LEU A C 1
ATOM 2274 O O . LEU A 1 289 ? -17.031 -13.32 5.594 1 97.19 289 LEU A O 1
ATOM 2278 N N . GLU A 1 290 ? -16 -11.578 6.43 1 94.31 290 GLU A N 1
ATOM 2279 C CA . GLU A 1 290 ? -17.047 -10.641 6.008 1 94.31 290 GLU A CA 1
ATOM 2280 C C . GLU A 1 290 ? -17.203 -10.641 4.492 1 94.31 290 GLU A C 1
ATOM 2282 O O . GLU A 1 290 ? -18.328 -10.672 3.979 1 94.31 290 GLU A O 1
ATOM 2287 N N . GLU A 1 291 ? -16.125 -10.555 3.807 1 93.81 291 GLU A N 1
ATOM 2288 C CA . GLU A 1 291 ? -16.172 -10.555 2.346 1 93.81 291 GLU A CA 1
ATOM 2289 C C . GLU A 1 291 ? -16.781 -11.852 1.812 1 93.81 291 GLU A C 1
ATOM 2291 O O . GLU A 1 291 ? -17.562 -11.828 0.859 1 93.81 291 GLU A O 1
ATOM 2296 N N . LEU A 1 292 ? -16.406 -12.945 2.402 1 97.88 292 LEU A N 1
ATOM 2297 C CA . LEU A 1 292 ? -16.938 -14.234 1.967 1 97.88 292 LEU A CA 1
ATOM 2298 C C . LEU A 1 292 ? -18.453 -14.297 2.184 1 97.88 292 LEU A C 1
ATOM 2300 O O . LEU A 1 292 ? -19.188 -14.688 1.279 1 97.88 292 LEU A O 1
ATOM 2304 N N . GLU A 1 293 ? -18.859 -13.945 3.367 1 97.75 293 GLU A N 1
ATOM 2305 C CA . GLU A 1 293 ? -20.281 -13.977 3.691 1 97.75 293 GLU A CA 1
ATOM 2306 C C . GLU A 1 293 ? -21.094 -13.102 2.736 1 97.75 293 GLU A C 1
ATOM 2308 O O . GLU A 1 293 ? -22.156 -13.5 2.268 1 97.75 293 GLU A O 1
ATOM 2313 N N . THR A 1 294 ? -20.531 -11.969 2.412 1 95.25 294 THR A N 1
ATOM 2314 C CA . THR A 1 294 ? -21.188 -11.047 1.495 1 95.25 294 THR A CA 1
ATOM 2315 C C . THR A 1 294 ? -21.281 -11.641 0.094 1 95.25 294 THR A C 1
ATOM 2317 O O . THR A 1 294 ? -22.328 -11.562 -0.558 1 95.25 294 THR A O 1
ATOM 2320 N N . THR A 1 295 ? -20.266 -12.203 -0.349 1 96.19 295 THR A N 1
ATOM 2321 C CA . THR A 1 295 ? -20.188 -12.75 -1.701 1 96.19 295 THR A CA 1
ATOM 2322 C C . THR A 1 295 ? -21.156 -13.922 -1.864 1 96.19 295 THR A C 1
ATOM 2324 O O . THR A 1 295 ? -21.922 -13.961 -2.82 1 96.19 295 THR A O 1
ATOM 2327 N N . VAL A 1 296 ? -21.188 -14.836 -0.885 1 98.31 296 VAL A N 1
ATOM 2328 C CA . VAL A 1 296 ? -21.953 -16.078 -1.058 1 98.31 296 VAL A CA 1
ATOM 2329 C C . VAL A 1 296 ? -23.422 -15.82 -0.778 1 98.31 296 VAL A C 1
ATOM 2331 O O . VAL A 1 296 ? -24.281 -16.641 -1.12 1 98.31 296 VAL A O 1
ATOM 2334 N N . ALA A 1 297 ? -23.75 -14.688 -0.211 1 97.44 297 ALA A N 1
ATOM 2335 C CA . ALA A 1 297 ? -25.141 -14.336 0.042 1 97.44 297 ALA A CA 1
ATOM 2336 C C . ALA A 1 297 ? -25.938 -14.305 -1.255 1 97.44 297 ALA A C 1
ATOM 2338 O O . ALA A 1 297 ? -27.172 -14.484 -1.239 1 97.44 297 ALA A O 1
ATOM 2339 N N . GLU A 1 298 ? -25.312 -14.188 -2.361 1 94.94 298 GLU A N 1
ATOM 2340 C CA . GLU A 1 298 ? -25.953 -14.078 -3.672 1 94.94 298 GLU A CA 1
ATOM 2341 C C . GLU A 1 298 ? -26.297 -15.453 -4.23 1 94.94 298 GLU A C 1
ATOM 2343 O O . GLU A 1 298 ? -26.953 -15.562 -5.27 1 94.94 298 GLU A O 1
ATOM 2348 N N . TYR A 1 299 ? -25.969 -16.547 -3.566 1 98.31 299 TYR A N 1
ATOM 2349 C CA . TYR A 1 299 ? -26.078 -17.891 -4.133 1 98.31 299 TYR A CA 1
ATOM 2350 C C . TYR A 1 299 ? -27.141 -18.703 -3.414 1 98.31 299 TYR A C 1
ATOM 2352 O O . TYR A 1 299 ? -26.875 -19.812 -2.955 1 98.31 299 TYR A O 1
ATOM 2360 N N . GLU A 1 300 ? -28.328 -18.203 -3.516 1 98.19 300 GLU A N 1
ATOM 2361 C CA . GLU A 1 300 ? -29.484 -18.938 -3.004 1 98.19 300 GLU A CA 1
ATOM 2362 C C . GLU A 1 300 ? -29.688 -20.25 -3.768 1 98.19 300 GLU A C 1
ATOM 2364 O O . GLU A 1 300 ? -29.344 -20.344 -4.949 1 98.19 300 GLU A O 1
ATOM 2369 N N . PRO A 1 301 ? -30.203 -21.266 -3.064 1 98.38 301 PRO A N 1
ATOM 2370 C CA . PRO A 1 301 ? -30.328 -22.594 -3.658 1 98.38 301 PRO A CA 1
ATOM 2371 C C . PRO A 1 301 ? -30.969 -22.562 -5.039 1 98.38 301 PRO A C 1
ATOM 2373 O O . PRO A 1 301 ? -30.531 -23.281 -5.945 1 98.38 301 PRO A O 1
ATOM 2376 N N . GLU A 1 302 ? -31.969 -21.75 -5.219 1 98.44 302 GLU A N 1
ATOM 2377 C CA . GLU A 1 302 ? -32.656 -21.688 -6.504 1 98.44 302 GLU A CA 1
ATOM 2378 C C . GLU A 1 302 ? -31.766 -21.094 -7.586 1 98.44 302 GLU A C 1
ATOM 2380 O O . GLU A 1 302 ? -31.812 -21.531 -8.742 1 98.44 302 GLU A O 1
ATOM 2385 N N . THR A 1 303 ? -31.047 -20.141 -7.215 1 98.19 303 THR A N 1
ATOM 2386 C CA . THR A 1 303 ? -30.062 -19.562 -8.133 1 98.19 303 THR A CA 1
ATOM 2387 C C . THR A 1 303 ? -29.016 -20.594 -8.531 1 98.19 303 THR A C 1
ATOM 2389 O O . THR A 1 303 ? -28.656 -20.703 -9.703 1 98.19 303 THR A O 1
ATOM 2392 N N . VAL A 1 304 ? -28.547 -21.328 -7.598 1 98.62 304 VAL A N 1
ATOM 2393 C CA . VAL A 1 304 ? -27.531 -22.344 -7.828 1 98.62 304 VAL A CA 1
ATOM 2394 C C . VAL A 1 304 ? -28.078 -23.438 -8.734 1 98.62 304 VAL A C 1
ATOM 2396 O O . VAL A 1 304 ? -27.375 -23.938 -9.617 1 98.62 304 VAL A O 1
ATOM 2399 N N . GLU A 1 305 ? -29.344 -23.812 -8.5 1 98.69 305 GLU A N 1
ATOM 2400 C CA . GLU A 1 305 ? -29.984 -24.812 -9.336 1 98.69 305 GLU A CA 1
ATOM 2401 C C . GLU A 1 305 ? -30.031 -24.359 -10.797 1 98.69 305 GLU A C 1
ATOM 2403 O O . GLU A 1 305 ? -29.781 -25.156 -11.703 1 98.69 305 GLU A O 1
ATOM 2408 N N . LYS A 1 306 ? -30.312 -23.109 -10.984 1 98.06 306 LYS A N 1
ATOM 2409 C CA . LYS A 1 306 ? -30.359 -22.562 -12.336 1 98.06 306 LYS A CA 1
ATOM 2410 C C . LYS A 1 306 ? -28.984 -22.641 -13.016 1 98.06 306 LYS A C 1
ATOM 2412 O O . LYS A 1 306 ? -28.891 -22.938 -14.203 1 98.06 306 LYS A O 1
ATOM 2417 N N . ILE A 1 307 ? -27.891 -22.375 -12.336 1 97.69 307 ILE A N 1
ATOM 2418 C CA . ILE A 1 307 ? -26.547 -22.297 -12.883 1 97.69 307 ILE A CA 1
ATOM 2419 C C . ILE A 1 307 ? -26 -23.719 -13.094 1 97.69 307 ILE A C 1
ATOM 2421 O O . ILE A 1 307 ? -25.422 -24.016 -14.148 1 97.69 307 ILE A O 1
ATOM 2425 N N . THR A 1 308 ? -26.234 -24.672 -12.141 1 97.88 308 THR A N 1
ATOM 2426 C CA . THR A 1 308 ? -25.5 -25.922 -12.086 1 97.88 308 THR A CA 1
ATOM 2427 C C . THR A 1 308 ? -26.359 -27.078 -12.594 1 97.88 308 THR A C 1
ATOM 2429 O O . THR A 1 308 ? -25.844 -28.125 -12.969 1 97.88 308 THR A O 1
ATOM 2432 N N . GLY A 1 309 ? -27.672 -26.922 -12.5 1 97.06 309 GLY A N 1
ATOM 2433 C CA . GLY A 1 309 ? -28.578 -28.031 -12.781 1 97.06 309 GLY A CA 1
ATOM 2434 C C . GLY A 1 309 ? -28.781 -28.938 -11.586 1 97.06 309 GLY A C 1
ATOM 2435 O O . GLY A 1 309 ? -29.625 -29.844 -11.633 1 97.06 309 GLY A O 1
ATOM 2436 N N . VAL A 1 310 ? -28.094 -28.781 -10.461 1 98.31 310 VAL A N 1
ATOM 2437 C CA . VAL A 1 310 ? -28.266 -29.562 -9.242 1 98.31 310 VAL A CA 1
ATOM 2438 C C . VAL A 1 310 ? -29.547 -29.109 -8.523 1 98.31 310 VAL A C 1
ATOM 2440 O O . VAL A 1 310 ? -29.703 -27.938 -8.211 1 98.31 310 VAL A O 1
ATOM 2443 N N . PRO A 1 311 ? -30.406 -30 -8.234 1 98.38 311 PRO A N 1
ATOM 2444 C CA . PRO A 1 311 ? -31.641 -29.594 -7.555 1 98.38 311 PRO A CA 1
ATOM 2445 C C . PRO A 1 311 ? -31.391 -28.906 -6.215 1 98.38 311 PRO A C 1
ATOM 2447 O O . PRO A 1 311 ? -30.516 -29.344 -5.449 1 98.38 311 PRO A O 1
ATOM 2450 N N . ALA A 1 312 ? -32.219 -27.891 -5.957 1 98.62 312 ALA A N 1
ATOM 2451 C CA . ALA A 1 312 ? -32.094 -27.125 -4.719 1 98.62 312 ALA A CA 1
ATOM 2452 C C . ALA A 1 312 ? -32.188 -28.031 -3.496 1 98.62 312 ALA A C 1
ATOM 2454 O O . ALA A 1 312 ? -31.516 -27.812 -2.496 1 98.62 312 ALA A O 1
ATOM 2455 N N . LYS A 1 313 ? -33.031 -28.984 -3.594 1 98.5 313 LYS A N 1
ATOM 2456 C CA . LYS A 1 313 ? -33.25 -29.922 -2.488 1 98.5 313 LYS A CA 1
ATOM 2457 C C . LYS A 1 313 ? -31.969 -30.703 -2.184 1 98.5 313 LYS A C 1
ATOM 2459 O O . LYS A 1 313 ? -31.625 -30.922 -1.019 1 98.5 313 LYS A O 1
ATOM 2464 N N . ASP A 1 314 ? -31.266 -31.125 -3.197 1 98.62 314 ASP A N 1
ATOM 2465 C CA . ASP A 1 314 ? -30.016 -31.859 -3.023 1 98.62 314 ASP A CA 1
ATOM 2466 C C . ASP A 1 314 ? -28.922 -30.969 -2.469 1 98.62 314 ASP A C 1
ATOM 2468 O O . ASP A 1 314 ? -28.078 -31.406 -1.681 1 98.62 314 ASP A O 1
ATOM 2472 N N . LEU A 1 315 ? -28.969 -29.719 -2.961 1 98.75 315 LEU A N 1
ATOM 2473 C CA . LEU A 1 315 ? -28.016 -28.75 -2.428 1 98.75 315 LEU A CA 1
ATOM 2474 C C . LEU A 1 315 ? -28.219 -28.562 -0.93 1 98.75 315 LEU A C 1
ATOM 2476 O O . LEU A 1 315 ? -27.25 -28.531 -0.165 1 98.75 315 LEU A O 1
ATOM 2480 N N . ARG A 1 316 ? -29.422 -28.375 -0.49 1 98.75 316 ARG A N 1
ATOM 2481 C CA . ARG A 1 316 ? -29.75 -28.219 0.922 1 98.75 316 ARG A CA 1
ATOM 2482 C C . ARG A 1 316 ? -29.344 -29.453 1.724 1 98.75 316 ARG A C 1
ATOM 2484 O O . ARG A 1 316 ? -28.828 -29.328 2.838 1 98.75 316 ARG A O 1
ATOM 2491 N N . GLU A 1 317 ? -29.562 -30.578 1.095 1 98.75 317 GLU A N 1
ATOM 2492 C CA . GLU A 1 317 ? -29.203 -31.828 1.773 1 98.75 317 GLU A CA 1
ATOM 2493 C C . GLU A 1 317 ? -27.688 -31.938 1.926 1 98.75 317 GLU A C 1
ATOM 2495 O O . GLU A 1 317 ? -27.188 -32.375 2.971 1 98.75 317 GLU A O 1
ATOM 2500 N N . ALA A 1 318 ? -26.984 -31.594 0.876 1 98.81 318 ALA A N 1
ATOM 2501 C CA . ALA A 1 318 ? -25.531 -31.594 0.965 1 98.81 318 ALA A CA 1
ATOM 2502 C C . ALA A 1 318 ? -25.047 -30.672 2.088 1 98.81 318 ALA A C 1
ATOM 2504 O O . ALA A 1 318 ? -24.188 -31.062 2.885 1 98.81 318 ALA A O 1
ATOM 2505 N N . ALA A 1 319 ? -25.594 -29.453 2.109 1 98.81 319 ALA A N 1
ATOM 2506 C CA . ALA A 1 319 ? -25.234 -28.484 3.137 1 98.81 319 ALA A CA 1
ATOM 2507 C C . ALA A 1 319 ? -25.547 -29.016 4.531 1 98.81 319 ALA A C 1
ATOM 2509 O O . ALA A 1 319 ? -24.781 -28.812 5.473 1 98.81 319 ALA A O 1
ATOM 2510 N N . ARG A 1 320 ? -26.688 -29.656 4.668 1 98.69 320 ARG A N 1
ATOM 2511 C CA . ARG A 1 320 ? -27.078 -30.219 5.957 1 98.69 320 ARG A CA 1
ATOM 2512 C C . ARG A 1 320 ? -26.094 -31.281 6.402 1 98.69 320 ARG A C 1
ATOM 2514 O O . ARG A 1 320 ? -25.641 -31.281 7.551 1 98.69 320 ARG A O 1
ATOM 2521 N N . ILE A 1 321 ? -25.719 -32.219 5.5 1 98.81 321 ILE A N 1
ATOM 2522 C CA . ILE A 1 321 ? -24.797 -33.281 5.824 1 98.81 321 ILE A CA 1
ATOM 2523 C C . ILE A 1 321 ? -23.453 -32.688 6.262 1 98.81 321 ILE A C 1
ATOM 2525 O O . ILE A 1 321 ? -22.938 -33.031 7.332 1 98.81 321 ILE A O 1
ATOM 2529 N N . ILE A 1 322 ? -22.938 -31.797 5.488 1 98.69 322 ILE A N 1
ATOM 2530 C CA . ILE A 1 322 ? -21.625 -31.203 5.727 1 98.69 322 ILE A CA 1
ATOM 2531 C C . ILE A 1 322 ? -21.672 -30.328 6.984 1 98.69 322 ILE A C 1
ATOM 2533 O O . ILE A 1 322 ? -20.75 -30.359 7.793 1 98.69 322 ILE A O 1
ATOM 2537 N N . GLY A 1 323 ? -22.781 -29.609 7.164 1 98.44 323 GLY A N 1
ATOM 2538 C CA . GLY A 1 323 ? -22.922 -28.641 8.234 1 98.44 323 GLY A CA 1
ATOM 2539 C C . GLY A 1 323 ? -23.188 -29.281 9.586 1 98.44 323 GLY A C 1
ATOM 2540 O O . GLY A 1 323 ? -22.969 -28.656 10.633 1 98.44 323 GLY A O 1
ATOM 2541 N N . THR A 1 324 ? -23.641 -30.516 9.578 1 98.06 324 THR A N 1
ATOM 2542 C CA . THR A 1 324 ? -24.062 -31.094 10.844 1 98.06 324 THR A CA 1
ATOM 2543 C C . THR A 1 324 ? -23.203 -32.312 11.203 1 98.06 324 THR A C 1
ATOM 2545 O O . THR A 1 324 ? -23.406 -32.938 12.242 1 98.06 324 THR A O 1
ATOM 2548 N N . SER A 1 325 ? -22.203 -32.625 10.383 1 97.81 325 SER A N 1
ATOM 2549 C CA . SER A 1 325 ? -21.297 -33.719 10.703 1 97.81 325 SER A CA 1
ATOM 2550 C C . SER A 1 325 ? -20.266 -33.281 11.75 1 97.81 325 SER A C 1
ATOM 2552 O O . SER A 1 325 ? -19.953 -32.125 11.875 1 97.81 325 SER A O 1
ATOM 2554 N N . ASN A 1 326 ? -19.734 -34.281 12.516 1 96.81 326 ASN A N 1
ATOM 2555 C CA . ASN A 1 326 ? -18.781 -34 13.586 1 96.81 326 ASN A CA 1
ATOM 2556 C C . ASN A 1 326 ? -17.359 -33.875 13.047 1 96.81 326 ASN A C 1
ATOM 2558 O O . ASN A 1 326 ? -16.5 -33.25 13.688 1 96.81 326 ASN A O 1
ATOM 2562 N N . SER A 1 327 ? -17.062 -34.5 11.992 1 97.94 327 SER A N 1
ATOM 2563 C CA . SER A 1 327 ? -15.789 -34.438 11.297 1 97.94 327 SER A CA 1
ATOM 2564 C C . SER A 1 327 ? -15.977 -34.469 9.781 1 97.94 327 SER A C 1
ATOM 2566 O O . SER A 1 327 ? -17 -34.969 9.297 1 97.94 327 SER A O 1
ATOM 2568 N N . LEU A 1 328 ? -15.062 -33.875 9.102 1 98.56 328 LEU A N 1
ATOM 2569 C CA . LEU A 1 328 ? -15.195 -33.719 7.656 1 98.56 328 LEU A CA 1
ATOM 2570 C C . LEU A 1 328 ? -13.836 -33.844 6.969 1 98.56 328 LEU A C 1
ATOM 2572 O O . LEU A 1 328 ? -12.891 -33.125 7.328 1 98.56 328 LEU A O 1
ATOM 2576 N N . LEU A 1 329 ? -13.711 -34.781 6.074 1 98.56 329 LEU A N 1
ATOM 2577 C CA . LEU A 1 329 ? -12.578 -34.844 5.16 1 98.56 329 LEU A CA 1
ATOM 2578 C C . LEU A 1 329 ? -13.008 -34.531 3.734 1 98.56 329 LEU A C 1
ATOM 2580 O O . LEU A 1 329 ? -13.859 -35.219 3.164 1 98.56 329 LEU A O 1
ATOM 2584 N N . SER A 1 330 ? -12.477 -33.438 3.195 1 98.69 330 SER A N 1
ATOM 2585 C CA . SER A 1 330 ? -12.766 -33.031 1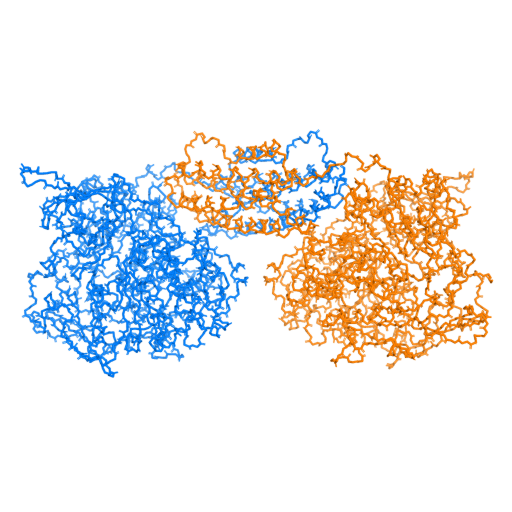.822 1 98.69 330 SER A CA 1
ATOM 2586 C C . SER A 1 330 ? -11.609 -33.375 0.889 1 98.69 330 SER A C 1
ATOM 2588 O O . SER A 1 330 ? -10.445 -33.25 1.266 1 98.69 330 SER A O 1
ATOM 2590 N N . THR A 1 331 ? -11.914 -33.844 -0.297 1 98.12 331 THR A N 1
ATOM 2591 C CA . THR A 1 331 ? -10.891 -34.094 -1.309 1 98.12 331 THR A CA 1
ATOM 2592 C C . THR A 1 331 ? -11.297 -33.469 -2.645 1 98.12 331 THR A C 1
ATOM 2594 O O . THR A 1 331 ? -12.492 -33.281 -2.91 1 98.12 331 THR A O 1
ATOM 2597 N N . ALA A 1 332 ? -10.383 -33.094 -3.402 1 97.88 332 ALA A N 1
ATOM 2598 C CA . ALA A 1 332 ? -10.586 -32.562 -4.75 1 97.88 332 ALA A CA 1
ATOM 2599 C C . ALA A 1 332 ? -9.555 -33.156 -5.723 1 97.88 332 ALA A C 1
ATOM 2601 O O . ALA A 1 332 ? -8.453 -33.531 -5.316 1 97.88 332 ALA A O 1
ATOM 2602 N N . LEU A 1 333 ? -9.891 -33.156 -6.93 1 97.44 333 LEU A N 1
ATOM 2603 C CA . LEU A 1 333 ? -8.945 -33.562 -7.977 1 97.44 333 LEU A CA 1
ATOM 2604 C C . LEU A 1 333 ? -9.305 -32.875 -9.297 1 97.44 333 LEU A C 1
ATOM 2606 O O . LEU A 1 333 ? -9.656 -31.703 -9.328 1 97.44 333 LEU A O 1
ATOM 2610 N N . GLN A 1 334 ? -9.125 -33.531 -10.438 1 97.25 334 GLN A N 1
ATOM 2611 C CA . GLN A 1 334 ? -9.086 -32.906 -11.75 1 97.25 334 GLN A CA 1
ATOM 2612 C C . GLN A 1 334 ? -10.453 -32.344 -12.133 1 97.25 334 GLN A C 1
ATOM 2614 O O . GLN A 1 334 ? -10.547 -31.422 -12.938 1 97.25 334 GLN A O 1
ATOM 2619 N N . GLY A 1 335 ? -11.516 -32.906 -11.57 1 97.12 335 GLY A N 1
ATOM 2620 C CA . GLY A 1 335 ? -12.82 -32.344 -11.836 1 97.12 335 GLY A CA 1
ATOM 2621 C C . GLY A 1 335 ? -12.938 -30.891 -11.383 1 97.12 335 GLY A C 1
ATOM 2622 O O . GLY A 1 335 ? -13.766 -30.141 -11.898 1 97.12 335 GLY A O 1
ATOM 2623 N N . VAL A 1 336 ? -12.125 -30.562 -10.461 1 97.81 336 VAL A N 1
ATOM 2624 C CA . VAL A 1 336 ? -12.055 -29.188 -9.953 1 97.81 336 VAL A CA 1
ATOM 2625 C C . VAL A 1 336 ? -10.906 -28.453 -10.625 1 97.81 336 VAL A C 1
ATOM 2627 O O . VAL A 1 336 ? -11.102 -27.375 -11.195 1 97.81 336 VAL A O 1
ATOM 2630 N N . TYR A 1 337 ? -9.734 -29.078 -10.727 1 97.56 337 TYR A N 1
ATOM 2631 C CA . TYR A 1 337 ? -8.5 -28.406 -11.109 1 97.56 337 TYR A CA 1
ATOM 2632 C C . TYR A 1 337 ? -8.516 -28.016 -12.586 1 97.56 337 TYR A C 1
ATOM 2634 O O . TYR A 1 337 ? -7.914 -27.016 -12.977 1 97.56 337 TYR A O 1
ATOM 2642 N N . GLN A 1 338 ? -9.047 -28.859 -13.367 1 97.44 338 GLN A N 1
ATOM 2643 C CA . GLN A 1 338 ? -9.008 -28.688 -14.812 1 97.44 338 GLN A CA 1
ATOM 2644 C C . GLN A 1 338 ? -10.328 -28.109 -15.336 1 97.44 338 GLN A C 1
ATOM 2646 O O . GLN A 1 338 ? -10.648 -28.25 -16.516 1 97.44 338 GLN A O 1
ATOM 2651 N N . SER A 1 339 ? -11.086 -27.516 -14.445 1 96.31 339 SER A N 1
ATOM 2652 C CA . SER A 1 339 ? -12.359 -26.906 -14.805 1 96.31 339 SER A CA 1
ATOM 2653 C C . SER A 1 339 ? -12.312 -25.391 -14.648 1 96.31 339 SER A C 1
ATOM 2655 O O . SER A 1 339 ? -11.289 -24.844 -14.242 1 96.31 339 SER A O 1
ATOM 2657 N N . HIS A 1 340 ? -13.445 -24.766 -15.078 1 95.88 340 HIS A N 1
ATOM 2658 C CA . HIS A 1 340 ? -13.578 -23.312 -15.039 1 95.88 340 HIS A CA 1
ATOM 2659 C C . HIS A 1 340 ? -13.492 -22.797 -13.609 1 95.88 340 HIS A C 1
ATOM 2661 O O . HIS A 1 340 ? -14.055 -23.391 -12.688 1 95.88 340 HIS A O 1
ATOM 2667 N N . GLN A 1 341 ? -12.719 -21.656 -13.43 1 97.12 341 GLN A N 1
ATOM 2668 C CA . GLN A 1 341 ? -12.492 -21.031 -12.133 1 97.12 341 GLN A CA 1
ATOM 2669 C C . GLN A 1 341 ? -11.984 -22.047 -11.117 1 97.12 341 GLN A C 1
ATOM 2671 O O . GLN A 1 341 ? -12.539 -22.172 -10.023 1 97.12 341 GLN A O 1
ATOM 2676 N N . ALA A 1 342 ? -10.961 -22.703 -11.508 1 98.19 342 ALA A N 1
ATOM 2677 C CA . ALA A 1 342 ? -10.445 -23.875 -10.805 1 98.19 342 ALA A CA 1
ATOM 2678 C C . ALA A 1 342 ? -9.891 -23.5 -9.438 1 98.19 342 ALA A C 1
ATOM 2680 O O . ALA A 1 342 ? -10.273 -24.078 -8.422 1 98.19 342 ALA A O 1
ATOM 2681 N N . THR A 1 343 ? -9 -22.516 -9.375 1 98.38 343 THR A N 1
ATOM 2682 C CA . THR A 1 343 ? -8.375 -22.125 -8.109 1 98.38 343 THR A CA 1
ATOM 2683 C C . THR A 1 343 ? -9.422 -21.609 -7.125 1 98.38 343 THR A C 1
ATOM 2685 O O . THR A 1 343 ? -9.391 -21.969 -5.945 1 98.38 343 THR A O 1
ATOM 2688 N N . ALA A 1 344 ? -10.305 -20.812 -7.652 1 98.56 344 ALA A N 1
ATOM 2689 C CA . ALA A 1 344 ? -11.375 -20.297 -6.793 1 98.56 344 ALA A CA 1
ATOM 2690 C C . ALA A 1 344 ? -12.203 -21.438 -6.211 1 98.56 344 ALA A C 1
ATOM 2692 O O . ALA A 1 344 ? -12.508 -21.438 -5.016 1 98.56 344 ALA A O 1
ATOM 2693 N N . SER A 1 345 ? -12.57 -22.359 -7.031 1 98.69 345 SER A N 1
ATOM 2694 C CA . SER A 1 345 ? -13.367 -23.5 -6.586 1 98.69 345 SER A CA 1
ATOM 2695 C C . SER A 1 345 ? -12.617 -24.328 -5.535 1 98.69 345 SER A C 1
ATOM 2697 O O . SER A 1 345 ? -13.203 -24.734 -4.527 1 98.69 345 SER A O 1
ATOM 2699 N N . ALA A 1 346 ? -11.367 -24.547 -5.816 1 98.69 346 ALA A N 1
ATOM 2700 C CA . ALA A 1 346 ? -10.562 -25.297 -4.855 1 98.69 346 ALA A CA 1
ATOM 2701 C C . ALA A 1 346 ? -10.477 -24.562 -3.518 1 98.69 346 ALA A C 1
ATOM 2703 O O . ALA A 1 346 ? -10.516 -25.188 -2.457 1 98.69 346 ALA A O 1
ATOM 2704 N N . CYS A 1 347 ? -10.375 -23.266 -3.551 1 98.69 347 CYS A N 1
ATOM 2705 C CA . CYS A 1 347 ? -10.344 -22.469 -2.332 1 98.69 347 CYS A CA 1
ATOM 2706 C C . CYS A 1 347 ? -11.656 -22.578 -1.575 1 98.69 347 CYS A C 1
ATOM 2708 O O . CYS A 1 347 ? -11.68 -22.547 -0.343 1 98.69 347 CYS A O 1
ATOM 2710 N N . GLN A 1 348 ? -12.789 -22.625 -2.33 1 98.81 348 GLN A N 1
ATOM 2711 C CA . GLN A 1 348 ? -14.086 -22.734 -1.664 1 98.81 348 GLN A CA 1
ATOM 2712 C C . GLN A 1 348 ? -14.203 -24.047 -0.897 1 98.81 348 GLN A C 1
ATOM 2714 O O . GLN A 1 348 ? -14.844 -24.109 0.156 1 98.81 348 GLN A O 1
ATOM 2719 N N . ILE A 1 349 ? -13.57 -25.094 -1.405 1 98.81 349 ILE A N 1
ATOM 2720 C CA . ILE A 1 349 ? -13.523 -26.344 -0.667 1 98.81 349 ILE A CA 1
ATOM 2721 C C . ILE A 1 349 ? -12.766 -26.141 0.644 1 98.81 349 ILE A C 1
ATOM 2723 O O . ILE A 1 349 ? -13.211 -26.609 1.7 1 98.81 349 ILE A O 1
ATOM 2727 N N . ASN A 1 350 ? -11.617 -25.453 0.582 1 98.69 350 ASN A N 1
ATOM 2728 C CA . ASN A 1 350 ? -10.883 -25.109 1.792 1 98.69 350 ASN A CA 1
ATOM 2729 C C . ASN A 1 350 ? -11.742 -24.312 2.768 1 98.69 350 ASN A C 1
ATOM 2731 O O . ASN A 1 350 ? -11.734 -24.578 3.971 1 98.69 350 ASN A O 1
ATOM 2735 N N . ASN A 1 351 ? -12.492 -23.328 2.186 1 98.81 351 ASN A N 1
ATOM 2736 C CA . ASN A 1 351 ? -13.367 -22.484 3 1 98.81 351 ASN A CA 1
ATOM 2737 C C . ASN A 1 351 ? -14.352 -23.328 3.811 1 98.81 351 ASN A C 1
ATOM 2739 O O . ASN A 1 351 ? -14.594 -23.047 4.984 1 98.81 351 ASN A O 1
ATOM 2743 N N . ILE A 1 352 ? -14.953 -24.281 3.18 1 98.81 352 ILE A N 1
ATOM 2744 C CA . ILE A 1 352 ? -16 -25.094 3.805 1 98.81 352 ILE A CA 1
ATOM 2745 C C . ILE A 1 352 ? -15.445 -25.781 5.051 1 98.81 352 ILE A C 1
ATOM 2747 O O . ILE A 1 352 ? -16.078 -25.75 6.109 1 98.81 352 ILE A O 1
ATOM 2751 N N . ASN A 1 353 ? -14.25 -26.359 4.949 1 98.69 353 ASN A N 1
ATOM 2752 C CA . ASN A 1 353 ? -13.625 -26.969 6.117 1 98.69 353 ASN A CA 1
ATOM 2753 C C . ASN A 1 353 ? -13.281 -25.922 7.176 1 98.69 353 ASN A C 1
ATOM 2755 O O . ASN A 1 353 ? -13.453 -26.172 8.375 1 98.69 353 ASN A O 1
ATOM 2759 N N . LEU A 1 354 ? -12.781 -24.75 6.75 1 98.62 354 LEU A N 1
ATOM 2760 C CA . LEU A 1 354 ? -12.43 -23.688 7.672 1 98.62 354 LEU A CA 1
ATOM 2761 C C . LEU A 1 354 ? -13.664 -23.141 8.383 1 98.62 354 LEU A C 1
ATOM 2763 O O . LEU A 1 354 ? -13.633 -22.891 9.586 1 98.62 354 LEU A O 1
ATOM 2767 N N . LEU A 1 355 ? -14.766 -22.953 7.609 1 98.69 355 LEU A N 1
ATOM 2768 C CA . LEU A 1 355 ? -16 -22.438 8.18 1 98.69 355 LEU A CA 1
ATOM 2769 C C . LEU A 1 355 ? -16.5 -23.344 9.312 1 98.69 355 LEU A C 1
ATOM 2771 O O . LEU A 1 355 ? -17.078 -22.859 10.281 1 98.69 355 LEU A O 1
ATOM 2775 N N . ARG A 1 356 ? -16.203 -24.609 9.219 1 98.38 356 ARG A N 1
ATOM 2776 C CA . ARG A 1 356 ? -16.656 -25.594 10.203 1 98.38 356 ARG A CA 1
ATOM 2777 C C . ARG A 1 356 ? -15.602 -25.812 11.281 1 98.38 356 ARG A C 1
ATOM 2779 O O . ARG A 1 356 ? -15.836 -26.547 12.242 1 98.38 356 ARG A O 1
ATOM 2786 N N . GLY A 1 357 ? -14.422 -25.188 11.133 1 97.94 357 GLY A N 1
ATOM 2787 C CA . GLY A 1 357 ? -13.328 -25.375 12.07 1 97.94 357 GLY A CA 1
ATOM 2788 C C . GLY A 1 357 ? -12.75 -26.781 12.047 1 97.94 357 GLY A C 1
ATOM 2789 O O . GLY A 1 357 ? -12.375 -27.312 13.086 1 97.94 357 GLY A O 1
ATOM 2790 N N . MET A 1 358 ? -12.773 -27.422 10.93 1 97.94 358 MET A N 1
ATOM 2791 C CA . MET A 1 358 ? -12.445 -28.844 10.82 1 97.94 358 MET A CA 1
ATOM 2792 C C . MET A 1 358 ? -11.133 -29.047 10.078 1 97.94 358 MET A C 1
ATOM 2794 O O . MET A 1 358 ? -11.094 -29.719 9.047 1 97.94 358 MET A O 1
ATOM 2798 N N . ILE A 1 359 ? -10.016 -28.609 10.602 1 97.12 359 ILE A N 1
ATOM 2799 C CA . ILE A 1 359 ? -8.641 -28.781 10.141 1 97.12 359 ILE A CA 1
ATOM 2800 C C . ILE A 1 359 ? -7.727 -29.062 11.328 1 97.12 359 ILE A C 1
ATOM 2802 O O . ILE A 1 359 ? -7.91 -28.484 12.406 1 97.12 359 ILE A O 1
ATOM 2806 N N . GLY A 1 360 ? -6.805 -29.953 11.172 1 95.81 360 GLY A N 1
ATOM 2807 C CA . GLY A 1 360 ? -5.773 -30.156 12.172 1 95.81 360 GLY A CA 1
ATOM 2808 C C . GLY A 1 360 ? -6.148 -31.188 13.219 1 95.81 360 GLY A C 1
ATOM 2809 O O . GLY A 1 360 ? -5.418 -31.391 14.188 1 95.81 360 GLY A O 1
ATOM 2810 N N . LYS A 1 361 ? -7.34 -31.844 13.023 1 96.25 361 LYS A N 1
ATOM 2811 C CA . LYS A 1 361 ? -7.836 -32.906 13.914 1 96.25 361 LYS A CA 1
ATOM 2812 C C . LYS A 1 361 ? -8.07 -34.188 13.156 1 96.25 361 LYS A C 1
ATOM 2814 O O . LYS A 1 361 ? -8.305 -34.188 11.945 1 96.25 361 LYS A O 1
ATOM 2819 N N . ALA A 1 362 ? -7.965 -35.281 13.922 1 96.12 362 ALA A N 1
ATOM 2820 C CA . ALA A 1 362 ? -8.227 -36.562 13.289 1 96.12 362 ALA A CA 1
ATOM 2821 C C . ALA A 1 362 ? -9.609 -36.594 12.633 1 96.12 362 ALA A C 1
ATOM 2823 O O . ALA A 1 362 ? -10.602 -36.188 13.242 1 96.12 362 ALA A O 1
ATOM 2824 N N . GLY A 1 363 ? -9.625 -36.938 11.414 1 97.62 363 GLY A N 1
ATOM 2825 C CA . GLY A 1 363 ? -10.875 -37.031 10.672 1 97.62 363 GLY A CA 1
ATOM 2826 C C . GLY A 1 363 ? -11.273 -35.688 10.039 1 97.62 363 GLY A C 1
ATOM 2827 O O . GLY A 1 363 ? -12.258 -35.625 9.305 1 97.62 363 GLY A O 1
ATOM 2828 N N . CYS A 1 364 ? -10.602 -34.656 10.422 1 97.69 364 CYS A N 1
ATOM 2829 C CA . CYS A 1 364 ? -10.852 -33.312 9.898 1 97.69 364 CYS A CA 1
ATOM 2830 C C . CYS A 1 364 ? -9.695 -32.844 9.031 1 97.69 364 CYS A C 1
ATOM 2832 O O . CYS A 1 364 ? -8.664 -32.406 9.555 1 97.69 364 CYS A O 1
ATOM 2834 N N . GLY A 1 365 ? -9.852 -32.969 7.727 1 96.38 365 GLY A N 1
ATOM 2835 C CA . GLY A 1 365 ? -8.75 -32.594 6.855 1 96.38 365 GLY A CA 1
ATOM 2836 C C . GLY A 1 365 ? -9.188 -32.312 5.43 1 96.38 365 GLY A C 1
ATOM 2837 O O . GLY A 1 365 ? -10.375 -32.406 5.105 1 96.38 365 GLY A O 1
ATOM 2838 N N . ILE A 1 366 ? -8.312 -31.812 4.691 1 97.62 366 ILE A N 1
ATOM 2839 C CA . ILE A 1 366 ? -8.469 -31.562 3.264 1 97.62 366 ILE A CA 1
ATOM 2840 C C . ILE A 1 366 ? -7.336 -32.219 2.492 1 97.62 366 ILE A C 1
ATOM 2842 O O . ILE A 1 366 ? -6.172 -32.156 2.893 1 97.62 366 ILE A O 1
ATOM 2846 N N . LEU A 1 367 ? -7.688 -32.906 1.461 1 97.44 367 LEU A N 1
ATOM 2847 C CA . LEU A 1 367 ? -6.703 -33.438 0.514 1 97.44 367 LEU A CA 1
ATOM 2848 C C . LEU A 1 367 ? -6.945 -32.875 -0.882 1 97.44 367 LEU A C 1
ATOM 2850 O O . LEU A 1 367 ? -7.852 -33.312 -1.589 1 97.44 367 LEU A O 1
ATOM 2854 N N . GLN A 1 368 ? -6.164 -31.891 -1.219 1 97 368 GLN A N 1
ATOM 2855 C CA . GLN A 1 368 ? -6.062 -31.5 -2.623 1 97 368 GLN A CA 1
ATOM 2856 C C . GLN A 1 368 ? -5.18 -32.469 -3.398 1 97 368 GLN A C 1
ATOM 2858 O O . GLN A 1 368 ? -3.973 -32.25 -3.531 1 97 368 GLN A O 1
ATOM 2863 N N . MET A 1 369 ? -5.758 -33.406 -3.969 1 95.88 369 MET A N 1
ATOM 2864 C CA . MET A 1 369 ? -5.102 -34.625 -4.43 1 95.88 369 MET A CA 1
ATOM 2865 C C . MET A 1 369 ? -4.199 -34.344 -5.625 1 95.88 369 MET A C 1
ATOM 2867 O O . MET A 1 369 ? -4.332 -33.312 -6.273 1 95.88 369 MET A O 1
ATOM 2871 N N . ASN A 1 370 ? -3.283 -35.312 -5.844 1 91.69 370 ASN A N 1
ATOM 2872 C CA . ASN A 1 370 ? -2.416 -35.312 -7.016 1 91.69 370 ASN A CA 1
ATOM 2873 C C . ASN A 1 370 ? -2.783 -36.438 -7.969 1 91.69 370 ASN A C 1
ATOM 2875 O O . ASN A 1 370 ? -3.625 -37.281 -7.648 1 91.69 370 ASN A O 1
ATOM 2879 N N . GLY A 1 371 ? -2.285 -36.312 -9.141 1 86.31 371 GLY A N 1
ATOM 2880 C CA . GLY A 1 371 ? -2.43 -37.406 -10.086 1 86.31 371 GLY A CA 1
ATOM 2881 C C . GLY A 1 371 ? -1.163 -38.219 -10.258 1 86.31 371 GLY A C 1
ATOM 2882 O O . GLY A 1 371 ? -1.224 -39.438 -10.453 1 86.31 371 GLY A O 1
ATOM 2883 N N . GLN A 1 372 ? -0.068 -37.531 -10.086 1 90.25 372 GLN A N 1
ATOM 2884 C CA . GLN A 1 372 ? 1.21 -38.188 -10.336 1 90.25 372 GLN A CA 1
ATOM 2885 C C . GLN A 1 372 ? 1.917 -38.531 -9.023 1 90.25 372 GLN A C 1
ATOM 2887 O O . GLN A 1 372 ? 1.71 -37.875 -8.016 1 90.25 372 GLN A O 1
ATOM 2892 N N . PRO A 1 373 ? 2.762 -39.562 -9.062 1 92.5 373 PRO A N 1
ATOM 2893 C CA . PRO A 1 373 ? 3.338 -40.094 -7.824 1 92.5 373 PRO A CA 1
ATOM 2894 C C . PRO A 1 373 ? 4.305 -39.125 -7.156 1 92.5 373 PRO A C 1
ATOM 2896 O O . PRO A 1 373 ? 4.316 -39 -5.926 1 92.5 373 PRO A O 1
ATOM 2899 N N . THR A 1 374 ? 5.062 -38.375 -7.945 1 95.31 374 THR A N 1
ATOM 2900 C CA . THR A 1 374 ? 6.102 -37.531 -7.352 1 95.31 374 THR A CA 1
ATOM 2901 C C . THR A 1 374 ? 5.859 -36.062 -7.668 1 95.31 374 THR A C 1
ATOM 2903 O O . THR A 1 374 ? 6.805 -35.281 -7.754 1 95.31 374 THR A O 1
ATOM 2906 N N . ALA A 1 375 ? 4.566 -35.781 -7.949 1 95.75 375 ALA A N 1
ATOM 2907 C CA . ALA A 1 375 ? 4.211 -34.375 -8.219 1 95.75 375 ALA A CA 1
ATOM 2908 C C . ALA A 1 375 ? 4.598 -33.469 -7.047 1 95.75 375 ALA A C 1
ATOM 2910 O O . ALA A 1 375 ? 4.98 -32.312 -7.25 1 95.75 375 ALA A O 1
ATOM 2911 N N . GLN A 1 376 ? 4.492 -33.969 -5.883 1 95.94 376 GLN A N 1
ATOM 2912 C CA . GLN A 1 376 ? 4.844 -33.188 -4.699 1 95.94 376 GLN A CA 1
ATOM 2913 C C . GLN A 1 376 ? 6.32 -32.812 -4.715 1 95.94 376 GLN A C 1
ATOM 2915 O O . GLN A 1 376 ? 6.68 -31.688 -4.359 1 95.94 376 GLN A O 1
ATOM 2920 N N . ASN A 1 377 ? 7.184 -33.719 -5.125 1 96.25 377 ASN A N 1
ATOM 2921 C CA . ASN A 1 377 ? 8.609 -33.406 -5.211 1 96.25 377 ASN A CA 1
ATOM 2922 C C . ASN A 1 377 ? 8.883 -32.344 -6.266 1 96.25 377 ASN A C 1
ATOM 2924 O O . ASN A 1 377 ? 9.789 -31.516 -6.102 1 96.25 377 ASN A O 1
ATOM 2928 N N . ASN A 1 378 ? 8.195 -32.531 -7.402 1 96.81 378 ASN A N 1
ATOM 2929 C CA . ASN A 1 378 ? 8.32 -31.516 -8.438 1 96.81 378 ASN A CA 1
ATOM 2930 C C . ASN A 1 378 ? 8.07 -30.109 -7.879 1 96.81 378 ASN A C 1
ATOM 2932 O O . ASN A 1 378 ? 8.82 -29.188 -8.164 1 96.81 378 ASN A O 1
ATOM 2936 N N . ARG A 1 379 ? 7.043 -29.969 -7.066 1 96.19 379 ARG A N 1
ATOM 2937 C CA . ARG A 1 379 ? 6.637 -28.703 -6.465 1 96.19 379 ARG A CA 1
ATOM 2938 C C . ARG A 1 379 ? 7.566 -28.312 -5.32 1 96.19 379 ARG A C 1
ATOM 2940 O O . ARG A 1 379 ? 7.969 -27.156 -5.203 1 96.19 379 ARG A O 1
ATOM 2947 N N . GLU A 1 380 ? 7.988 -29.281 -4.527 1 97.25 380 GLU A N 1
ATOM 2948 C CA . GLU A 1 380 ? 8.922 -29.031 -3.432 1 97.25 380 GLU A CA 1
ATOM 2949 C C . GLU A 1 380 ? 10.242 -28.469 -3.951 1 97.25 380 GLU A C 1
ATOM 2951 O O . GLU A 1 380 ? 10.805 -27.547 -3.363 1 97.25 380 GLU A O 1
ATOM 2956 N N . ALA A 1 381 ? 10.664 -29.047 -5.086 1 97.25 381 ALA A N 1
ATOM 2957 C CA . ALA A 1 381 ? 11.984 -28.703 -5.602 1 97.25 381 ALA A CA 1
ATOM 2958 C C . ALA A 1 381 ? 11.922 -27.5 -6.539 1 97.25 381 ALA A C 1
ATOM 2960 O O . ALA A 1 381 ? 12.953 -27 -6.992 1 97.25 381 ALA A O 1
ATOM 2961 N N . GLY A 1 382 ? 10.727 -27.094 -6.848 1 94.69 382 GLY A N 1
ATOM 2962 C CA . GLY A 1 382 ? 10.555 -25.891 -7.645 1 94.69 382 GLY A CA 1
ATOM 2963 C C . GLY A 1 382 ? 10.68 -26.141 -9.133 1 94.69 382 GLY A C 1
ATOM 2964 O O . GLY A 1 382 ? 10.977 -25.219 -9.906 1 94.69 382 GLY A O 1
ATOM 2965 N N . CYS A 1 383 ? 10.484 -27.344 -9.656 1 95.12 383 CYS A N 1
ATOM 2966 C CA . CYS A 1 383 ? 10.578 -27.641 -11.086 1 95.12 383 CYS A CA 1
ATOM 2967 C C . CYS A 1 383 ? 9.25 -27.359 -11.781 1 95.12 383 CYS A C 1
ATOM 2969 O O . CYS A 1 383 ? 9.156 -27.453 -13.008 1 95.12 383 CYS A O 1
ATOM 2971 N N . ASP A 1 384 ? 8.219 -27.016 -10.977 1 91.56 384 ASP A N 1
ATOM 2972 C CA . ASP A 1 384 ? 6.945 -26.547 -11.516 1 91.56 384 ASP A CA 1
ATOM 2973 C C . ASP A 1 384 ? 6.98 -25.047 -11.812 1 91.56 384 ASP A C 1
ATOM 2975 O O . ASP A 1 384 ? 5.949 -24.453 -12.125 1 91.56 384 ASP A O 1
ATOM 2979 N N . GLY A 1 385 ? 8.094 -24.453 -11.719 1 87.75 385 GLY A N 1
ATOM 2980 C CA . GLY A 1 385 ? 8.305 -23.047 -11.945 1 87.75 385 GLY A CA 1
ATOM 2981 C C . GLY A 1 385 ? 8.57 -22.266 -10.672 1 87.75 385 GLY A C 1
ATOM 2982 O O . GLY A 1 385 ? 9.211 -21.219 -10.695 1 87.75 385 GLY A O 1
ATOM 2983 N N . GLU A 1 386 ? 8.133 -22.797 -9.641 1 92.38 386 GLU A N 1
ATOM 2984 C CA . GLU A 1 386 ? 8.305 -22.094 -8.367 1 92.38 386 GLU A CA 1
ATOM 2985 C C . GLU A 1 386 ? 9.727 -22.266 -7.832 1 92.38 386 GLU A C 1
ATOM 2987 O O . GLU A 1 386 ? 10.648 -22.562 -8.594 1 92.38 386 GLU A O 1
ATOM 2992 N N . PHE A 1 387 ? 9.914 -21.969 -6.566 1 96.06 387 PHE A N 1
ATOM 2993 C CA . PHE A 1 387 ? 11.25 -22.062 -6 1 96.06 387 PHE A CA 1
ATOM 2994 C C . PHE A 1 387 ? 11.328 -23.156 -4.941 1 96.06 387 PHE A C 1
ATOM 2996 O O . PHE A 1 387 ? 10.328 -23.469 -4.301 1 96.06 387 PHE A O 1
ATOM 3003 N N . PRO A 1 388 ? 12.422 -23.75 -4.805 1 97.25 388 PRO A N 1
ATOM 3004 C CA . PRO A 1 388 ? 12.562 -24.891 -3.908 1 97.25 388 PRO A CA 1
ATOM 3005 C C . PRO A 1 388 ? 12.258 -24.547 -2.451 1 97.25 388 PRO A C 1
ATOM 3007 O O . PRO A 1 388 ? 12.547 -23.438 -2.008 1 97.25 388 PRO A O 1
ATOM 3010 N N . GLY A 1 389 ? 11.734 -25.531 -1.785 1 97.69 389 GLY A N 1
ATOM 3011 C CA . GLY A 1 389 ? 11.477 -25.391 -0.362 1 97.69 389 GLY A CA 1
ATOM 3012 C C . GLY A 1 389 ? 10.312 -24.469 -0.06 1 97.69 389 GLY A C 1
ATOM 3013 O O . GLY A 1 389 ? 10.289 -23.812 0.986 1 97.69 389 GLY A O 1
ATOM 3014 N N . PHE A 1 390 ? 9.438 -24.266 -0.995 1 97.62 390 PHE A N 1
ATOM 3015 C CA . PHE A 1 390 ? 8.25 -23.438 -0.827 1 97.62 390 PHE A CA 1
ATOM 3016 C C . PHE A 1 390 ? 8.641 -22 -0.458 1 97.62 390 PHE A C 1
ATOM 3018 O O . PHE A 1 390 ? 8.062 -21.422 0.459 1 97.62 390 PHE A O 1
ATOM 3025 N N . ARG A 1 391 ? 9.57 -21.484 -1.139 1 97.25 391 ARG A N 1
ATOM 3026 C CA . ARG A 1 391 ? 10.023 -20.109 -0.914 1 97.25 391 ARG A CA 1
ATOM 3027 C C . ARG A 1 391 ? 9.242 -19.125 -1.773 1 97.25 391 ARG A C 1
ATOM 3029 O O . ARG A 1 391 ? 8.828 -19.453 -2.889 1 97.25 391 ARG A O 1
ATOM 3036 N N . ASN A 1 392 ? 8.984 -18 -1.215 1 96.25 392 ASN A N 1
ATOM 3037 C CA . ASN A 1 392 ? 8.297 -16.906 -1.878 1 96.25 392 ASN A CA 1
ATOM 3038 C C . ASN A 1 392 ? 9.273 -16.016 -2.648 1 96.25 392 ASN A C 1
ATOM 3040 O O . ASN A 1 392 ? 10.125 -15.352 -2.049 1 96.25 392 ASN A O 1
ATOM 3044 N N . HIS A 1 393 ? 9.117 -15.969 -3.977 1 94.69 393 HIS A N 1
ATOM 3045 C CA . HIS A 1 393 ? 10.07 -15.227 -4.801 1 94.69 393 HIS A CA 1
ATOM 3046 C C . HIS A 1 393 ? 9.953 -13.727 -4.551 1 94.69 393 HIS A C 1
ATOM 3048 O O . HIS A 1 393 ? 10.875 -12.969 -4.871 1 94.69 393 HIS A O 1
ATOM 3054 N N . GLN A 1 394 ? 8.859 -13.305 -3.973 1 92.94 394 GLN A N 1
ATOM 3055 C CA . GLN A 1 394 ? 8.656 -11.891 -3.689 1 92.94 394 GLN A CA 1
ATOM 3056 C C . GLN A 1 394 ? 9.227 -11.516 -2.326 1 92.94 394 GLN A C 1
ATOM 3058 O O . GLN A 1 394 ? 9.219 -10.336 -1.946 1 92.94 394 GLN A O 1
ATOM 3063 N N . ASN A 1 395 ? 9.648 -12.406 -1.511 1 94.06 395 ASN A N 1
ATOM 3064 C CA . ASN A 1 395 ? 10.312 -12.172 -0.23 1 94.06 395 ASN A CA 1
ATOM 3065 C C . ASN A 1 395 ? 11.828 -12.125 -0.385 1 94.06 395 ASN A C 1
ATOM 3067 O O . ASN A 1 395 ? 12.469 -13.156 -0.596 1 94.06 395 ASN A O 1
ATOM 3071 N N . PRO A 1 396 ? 12.43 -11.016 -0.26 1 91.75 396 PRO A N 1
ATOM 3072 C CA . PRO A 1 396 ? 13.875 -10.898 -0.487 1 91.75 396 PRO A CA 1
ATOM 3073 C C . PRO A 1 396 ? 14.695 -11.781 0.451 1 91.75 396 PRO A C 1
ATOM 3075 O O . PRO A 1 396 ? 15.766 -12.266 0.07 1 91.75 396 PRO A O 1
ATOM 3078 N N . SER A 1 397 ? 14.18 -11.977 1.625 1 93.69 397 SER A N 1
ATOM 3079 C CA . SER A 1 397 ? 14.898 -12.828 2.572 1 93.69 397 SER A CA 1
ATOM 3080 C C . SER A 1 397 ? 14.953 -14.273 2.094 1 93.69 397 SER A C 1
ATOM 3082 O O . SER A 1 397 ? 15.969 -14.953 2.252 1 93.69 397 SER A O 1
ATOM 3084 N N . HIS A 1 398 ? 13.852 -14.758 1.524 1 96.69 398 HIS A N 1
ATOM 3085 C CA . HIS A 1 398 ? 13.82 -16.109 0.966 1 96.69 398 HIS A CA 1
ATOM 3086 C C . HIS A 1 398 ? 14.828 -16.25 -0.169 1 96.69 398 HIS A C 1
ATOM 3088 O O . HIS A 1 398 ? 15.547 -17.25 -0.236 1 96.69 398 HIS A O 1
ATOM 3094 N N . MET A 1 399 ? 14.906 -15.273 -0.981 1 96.12 399 MET A N 1
ATOM 3095 C CA . MET A 1 399 ? 15.758 -15.359 -2.164 1 96.12 399 MET A CA 1
ATOM 3096 C C . MET A 1 399 ? 17.234 -15.195 -1.786 1 96.12 399 MET A C 1
ATOM 3098 O O . MET A 1 399 ? 18.094 -15.836 -2.379 1 96.12 399 MET A O 1
ATOM 3102 N N . ALA A 1 400 ? 17.469 -14.406 -0.799 1 95.62 400 ALA A N 1
ATOM 3103 C CA . ALA A 1 400 ? 18.828 -14.289 -0.282 1 95.62 400 ALA A CA 1
ATOM 3104 C C . ALA A 1 400 ? 19.297 -15.602 0.323 1 95.62 400 ALA A C 1
ATOM 3106 O O . ALA A 1 400 ? 20.469 -15.984 0.166 1 95.62 400 ALA A O 1
ATOM 3107 N N . ASP A 1 401 ? 18.422 -16.203 1.028 1 96.75 401 ASP A N 1
ATOM 3108 C CA . ASP A 1 401 ? 18.734 -17.516 1.61 1 96.75 401 ASP A CA 1
ATOM 3109 C C . ASP A 1 401 ? 19.062 -18.531 0.525 1 96.75 401 ASP A C 1
ATOM 3111 O O . ASP A 1 401 ? 20.016 -19.312 0.657 1 96.75 401 ASP A O 1
ATOM 3115 N N . LEU A 1 402 ? 18.266 -18.547 -0.5 1 97.19 402 LEU A N 1
ATOM 3116 C CA . LEU A 1 402 ? 18.5 -19.469 -1.607 1 97.19 402 LEU A CA 1
ATOM 3117 C C . LEU A 1 402 ? 19.844 -19.203 -2.271 1 97.19 402 LEU A C 1
ATOM 3119 O O . LEU A 1 402 ? 20.578 -20.141 -2.594 1 97.19 402 LEU A O 1
ATOM 3123 N N . ALA A 1 403 ? 20.156 -17.938 -2.545 1 97.62 403 ALA A N 1
ATOM 3124 C CA . ALA A 1 403 ? 21.438 -17.562 -3.111 1 97.62 403 ALA A CA 1
ATOM 3125 C C . ALA A 1 403 ? 22.594 -18.062 -2.248 1 97.62 403 ALA A C 1
ATOM 3127 O O . ALA A 1 403 ? 23.594 -18.562 -2.77 1 97.62 403 ALA A O 1
ATOM 3128 N N . ARG A 1 404 ? 22.453 -17.938 -0.931 1 97.5 404 ARG A N 1
ATOM 3129 C CA . ARG A 1 404 ? 23.469 -18.391 0.008 1 97.5 404 ARG A CA 1
ATOM 3130 C C . ARG A 1 404 ? 23.641 -19.906 -0.07 1 97.5 404 ARG A C 1
ATOM 3132 O O . ARG A 1 404 ? 24.766 -20.406 -0.148 1 97.5 404 ARG A O 1
ATOM 3139 N N . LEU A 1 405 ? 22.531 -20.625 -0.089 1 97.38 405 LEU A N 1
ATOM 3140 C CA . LEU A 1 405 ? 22.562 -22.078 -0.099 1 97.38 405 LEU A CA 1
ATOM 3141 C C . LEU A 1 405 ? 23.156 -22.609 -1.403 1 97.38 405 LEU A C 1
ATOM 3143 O O . LEU A 1 405 ? 23.828 -23.625 -1.411 1 97.38 405 LEU A O 1
ATOM 3147 N N . TRP A 1 406 ? 22.844 -21.953 -2.506 1 97.81 406 TRP A N 1
ATOM 3148 C CA . TRP A 1 406 ? 23.359 -22.344 -3.811 1 97.81 406 TRP A CA 1
ATOM 3149 C C . TRP A 1 406 ? 24.75 -21.75 -4.043 1 97.81 406 TRP A C 1
ATOM 3151 O O . TRP A 1 406 ? 25.422 -22.094 -5.016 1 97.81 406 TRP A O 1
ATOM 3161 N N . ASN A 1 407 ? 25.234 -20.859 -3.156 1 97.75 407 ASN A N 1
ATOM 3162 C CA . ASN A 1 407 ? 26.5 -20.141 -3.242 1 97.75 407 ASN A CA 1
ATOM 3163 C C . ASN A 1 407 ? 26.641 -19.391 -4.559 1 97.75 407 ASN A C 1
ATOM 3165 O O . ASN A 1 407 ? 27.625 -19.547 -5.277 1 97.75 407 ASN A O 1
ATOM 3169 N N . ILE A 1 408 ? 25.609 -18.562 -4.891 1 97.25 408 ILE A N 1
ATOM 3170 C CA . ILE A 1 408 ? 25.641 -17.656 -6.043 1 97.25 408 ILE A CA 1
ATOM 3171 C C . ILE A 1 408 ? 25.297 -16.234 -5.602 1 97.25 408 ILE A C 1
ATOM 3173 O O . ILE A 1 408 ? 24.859 -16.031 -4.465 1 97.25 408 ILE A O 1
ATOM 3177 N N . GLU A 1 409 ? 25.5 -15.273 -6.5 1 95.69 409 GLU A N 1
ATOM 3178 C CA . GLU A 1 409 ? 25.141 -13.898 -6.184 1 95.69 409 GLU A CA 1
ATOM 3179 C C . GLU A 1 409 ? 23.625 -13.711 -6.148 1 95.69 409 GLU A C 1
ATOM 3181 O O . GLU A 1 409 ? 22.906 -14.242 -7.004 1 95.69 409 GLU A O 1
ATOM 3186 N N . PRO A 1 410 ? 23.078 -12.969 -5.152 1 94.12 410 PRO A N 1
ATOM 3187 C CA . PRO A 1 410 ? 21.625 -12.789 -5.027 1 94.12 410 PRO A CA 1
ATOM 3188 C C . PRO A 1 410 ? 20.984 -12.266 -6.305 1 94.12 410 PRO A C 1
ATOM 3190 O O . PRO A 1 410 ? 19.891 -12.688 -6.664 1 94.12 410 PRO A O 1
ATOM 3193 N N . ILE A 1 411 ? 21.641 -11.422 -7.09 1 93.75 411 ILE A N 1
ATOM 3194 C CA . ILE A 1 411 ? 21.047 -10.828 -8.281 1 93.75 411 ILE A CA 1
ATOM 3195 C C . ILE A 1 411 ? 20.906 -11.883 -9.375 1 93.75 411 ILE A C 1
ATOM 3197 O O . ILE A 1 411 ? 20.172 -11.688 -10.344 1 93.75 411 ILE A O 1
ATOM 3201 N N . GLN A 1 412 ? 21.609 -13.008 -9.164 1 95.19 412 GLN A N 1
ATOM 3202 C CA . GLN A 1 412 ? 21.594 -14.047 -10.195 1 95.19 412 GLN A CA 1
ATOM 3203 C C . GLN A 1 412 ? 20.453 -15.023 -9.969 1 95.19 412 GLN A C 1
ATOM 3205 O O . GLN A 1 412 ? 20.141 -15.852 -10.836 1 95.19 412 GLN A O 1
ATOM 3210 N N . VAL A 1 413 ? 19.797 -15 -8.781 1 94.94 413 VAL A N 1
ATOM 3211 C CA . VAL A 1 413 ? 18.594 -15.781 -8.578 1 94.94 413 VAL A CA 1
ATOM 3212 C C . VAL A 1 413 ? 17.438 -15.18 -9.383 1 94.94 413 VAL A C 1
ATOM 3214 O O . VAL A 1 413 ? 17.109 -14.008 -9.219 1 94.94 413 VAL A O 1
ATOM 3217 N N . PRO A 1 414 ? 16.859 -15.906 -10.281 1 93.56 414 PRO A N 1
ATOM 3218 C CA . PRO A 1 414 ? 15.859 -15.344 -11.188 1 93.56 414 PRO A CA 1
ATOM 3219 C C . PRO A 1 414 ? 14.492 -15.172 -10.531 1 93.56 414 PRO A C 1
ATOM 3221 O O . PRO A 1 414 ? 13.531 -15.844 -10.914 1 93.56 414 PRO A O 1
ATOM 3224 N N . HIS A 1 415 ? 14.344 -14.266 -9.578 1 90.19 415 HIS A N 1
ATOM 3225 C CA . HIS A 1 415 ? 13.102 -14.109 -8.836 1 90.19 415 HIS A CA 1
ATOM 3226 C C . HIS A 1 415 ? 12.375 -12.828 -9.234 1 90.19 415 HIS A C 1
ATOM 3228 O O . HIS A 1 415 ? 11.523 -12.336 -8.492 1 90.19 415 HIS A O 1
ATOM 3234 N N . TRP A 1 416 ? 12.727 -12.297 -10.391 1 87.25 416 TRP A N 1
ATOM 3235 C CA . TRP A 1 416 ? 12.219 -11 -10.836 1 87.25 416 TRP A CA 1
ATOM 3236 C C . TRP A 1 416 ? 10.852 -11.156 -11.508 1 87.25 416 TRP A C 1
ATOM 3238 O O . TRP A 1 416 ? 10.227 -10.164 -11.875 1 87.25 416 TRP A O 1
ATOM 3248 N N . ASN A 1 417 ? 10.422 -12.359 -11.68 1 85.88 417 ASN A N 1
ATOM 3249 C CA . ASN A 1 417 ? 9.148 -12.633 -12.344 1 85.88 417 ASN A CA 1
ATOM 3250 C C . ASN A 1 417 ? 8.484 -13.883 -11.789 1 85.88 417 ASN A C 1
ATOM 3252 O O . ASN A 1 417 ? 9.086 -14.625 -11.016 1 85.88 417 ASN A O 1
ATOM 3256 N N . GLU A 1 418 ? 7.215 -14.047 -12.281 1 87.25 418 GLU A N 1
ATOM 3257 C CA . GLU A 1 418 ? 6.523 -15.312 -12.086 1 87.25 418 GLU A CA 1
ATOM 3258 C C . GLU A 1 418 ? 7.109 -16.406 -12.969 1 87.25 418 GLU A C 1
ATOM 3260 O O . GLU A 1 418 ? 7.621 -16.125 -14.055 1 87.25 418 GLU A O 1
ATOM 3265 N N . PRO A 1 419 ? 7.055 -17.609 -12.367 1 87.06 419 PRO A N 1
ATOM 3266 C CA . PRO A 1 419 ? 7.473 -18.719 -13.227 1 87.06 419 PRO A CA 1
ATOM 3267 C C . PRO A 1 419 ? 6.66 -18.812 -14.516 1 87.06 419 PRO A C 1
ATOM 3269 O O . PRO A 1 419 ? 5.449 -18.578 -14.508 1 87.06 419 PRO A O 1
ATOM 3272 N N . THR A 1 420 ? 7.328 -19.141 -15.609 1 94.38 420 THR A N 1
ATOM 3273 C CA . THR A 1 420 ? 6.637 -19.266 -16.891 1 94.38 420 THR A CA 1
ATOM 3274 C C . THR A 1 420 ? 5.941 -20.609 -17 1 94.38 420 THR A C 1
ATOM 3276 O O . THR A 1 420 ? 6.586 -21.656 -16.906 1 94.38 420 THR A O 1
ATOM 3279 N N . HIS A 1 421 ? 4.664 -20.578 -17.172 1 95.5 421 HIS A N 1
ATOM 3280 C CA . HIS A 1 421 ? 3.92 -21.828 -17.312 1 95.5 421 HIS A CA 1
ATOM 3281 C C . HIS A 1 421 ? 3.992 -22.344 -18.75 1 95.5 421 HIS A C 1
ATOM 3283 O O . HIS A 1 421 ? 4.285 -21.578 -19.672 1 95.5 421 HIS A O 1
ATOM 3289 N N . VAL A 1 422 ? 3.715 -23.578 -18.953 1 96.69 422 VAL A N 1
ATOM 3290 C CA . VAL A 1 422 ? 3.975 -24.281 -20.203 1 96.69 422 VAL A CA 1
ATOM 3291 C C . VAL A 1 422 ? 3.207 -23.625 -21.344 1 96.69 422 VAL A C 1
ATOM 3293 O O . VAL A 1 422 ? 3.703 -23.547 -22.469 1 96.69 422 VAL A O 1
ATOM 3296 N N . GLN A 1 423 ? 2.033 -23.125 -21.078 1 94 423 GLN A N 1
ATOM 3297 C CA . GLN A 1 423 ? 1.279 -22.484 -22.141 1 94 423 GLN A CA 1
ATOM 3298 C C . GLN A 1 423 ? 1.988 -21.234 -22.641 1 94 423 GLN A C 1
ATOM 3300 O O . GLN A 1 423 ? 1.983 -20.953 -23.844 1 94 423 GLN A O 1
ATOM 3305 N N . ASN A 1 424 ? 2.57 -20.547 -21.75 1 93.19 424 ASN A N 1
ATOM 3306 C CA . ASN A 1 424 ? 3.332 -19.359 -22.156 1 93.19 424 ASN A CA 1
ATOM 3307 C C . ASN A 1 424 ? 4.672 -19.75 -22.781 1 93.19 424 ASN A C 1
ATOM 3309 O O . ASN A 1 424 ? 5.191 -19.047 -23.641 1 93.19 424 ASN A O 1
ATOM 3313 N N . LEU A 1 425 ? 5.258 -20.844 -22.281 1 96.25 425 LEU A N 1
ATOM 3314 C CA . LEU A 1 425 ? 6.434 -21.344 -22.984 1 96.25 425 LEU A CA 1
ATOM 3315 C C . LEU A 1 425 ? 6.121 -21.609 -24.453 1 96.25 425 LEU A C 1
ATOM 3317 O O . LEU A 1 425 ? 6.922 -21.266 -25.328 1 96.25 425 LEU A O 1
ATOM 3321 N N . LEU A 1 426 ? 4.945 -22.141 -24.688 1 96.38 426 LEU A N 1
ATOM 3322 C CA . LEU A 1 426 ? 4.535 -22.391 -26.062 1 96.38 426 LEU A CA 1
ATOM 3323 C C . LEU A 1 426 ? 4.355 -21.094 -26.828 1 96.38 426 LEU A C 1
ATOM 3325 O O . LEU A 1 426 ? 4.715 -21.016 -28 1 96.38 426 LEU A O 1
ATOM 3329 N N . ASN A 1 427 ? 3.834 -20.078 -26.172 1 93.12 427 ASN A N 1
ATOM 3330 C CA . ASN A 1 427 ? 3.744 -18.766 -26.797 1 93.12 427 ASN A CA 1
ATOM 3331 C C . ASN A 1 427 ? 5.121 -18.234 -27.188 1 93.12 427 ASN A C 1
ATOM 3333 O O . ASN A 1 427 ? 5.281 -17.625 -28.25 1 93.12 427 ASN A O 1
ATOM 3337 N N . TYR A 1 428 ? 6.105 -18.453 -26.328 1 94.56 428 TYR A N 1
ATOM 3338 C CA . TYR A 1 428 ? 7.457 -17.984 -26.578 1 94.56 428 TYR A CA 1
ATOM 3339 C C . TYR A 1 428 ? 8.125 -18.781 -27.688 1 94.56 428 TYR A C 1
ATOM 3341 O O . TYR A 1 428 ? 8.922 -18.234 -28.469 1 94.56 428 TYR A O 1
ATOM 3349 N N . VAL A 1 429 ? 7.754 -20.062 -27.781 1 95.88 429 VAL A N 1
ATOM 3350 C CA . VAL A 1 429 ? 8.203 -20.859 -28.922 1 95.88 429 VAL A CA 1
ATOM 3351 C C . VAL A 1 429 ? 7.594 -20.312 -30.203 1 95.88 429 VAL A C 1
ATOM 3353 O O . VAL A 1 429 ? 8.297 -20.141 -31.203 1 95.88 429 VAL A O 1
ATOM 3356 N N . GLU A 1 430 ? 6.359 -20.047 -30.125 1 93.06 430 GLU A N 1
ATOM 3357 C CA . GLU A 1 430 ? 5.629 -19.531 -31.281 1 93.06 430 GLU A CA 1
ATOM 3358 C C . GLU A 1 430 ? 6.207 -18.188 -31.75 1 93.06 430 GLU A C 1
ATOM 3360 O O . GLU A 1 430 ? 6.336 -17.953 -32.938 1 93.06 430 GLU A O 1
ATOM 3365 N N . SER A 1 431 ? 6.578 -17.391 -30.828 1 88.94 431 SER A N 1
ATOM 3366 C CA . SER A 1 431 ? 7.102 -16.062 -31.156 1 88.94 431 SER A CA 1
ATOM 3367 C C . SER A 1 431 ? 8.57 -16.141 -31.562 1 88.94 431 SER A C 1
ATOM 3369 O O . SER A 1 431 ? 9.125 -15.18 -32.094 1 88.94 431 SER A O 1
ATOM 3371 N N . GLY A 1 432 ? 9.195 -17.219 -31.234 1 91.38 432 GLY A N 1
ATOM 3372 C CA . GLY A 1 432 ? 10.586 -17.422 -31.609 1 91.38 432 GLY A CA 1
ATOM 3373 C C . GLY A 1 432 ? 11.562 -17.016 -30.516 1 91.38 432 GLY A C 1
ATOM 3374 O O . GLY A 1 432 ? 12.781 -17.078 -30.719 1 91.38 432 GLY A O 1
ATOM 3375 N N . SER A 1 433 ? 11.039 -16.656 -29.391 1 93.69 433 SER A N 1
ATOM 3376 C CA . SER A 1 433 ? 11.945 -16.234 -28.328 1 93.69 433 SER A CA 1
ATOM 3377 C C . SER A 1 433 ? 12.484 -17.438 -27.562 1 93.69 433 SER A C 1
ATOM 3379 O O . SER A 1 433 ? 13.477 -17.328 -26.844 1 93.69 433 SER A O 1
ATOM 3381 N N . ILE A 1 434 ? 11.883 -18.578 -27.672 1 96.31 434 ILE A N 1
ATOM 3382 C CA . ILE A 1 434 ? 12.445 -19.844 -27.203 1 96.31 434 ILE A CA 1
ATOM 3383 C C . ILE A 1 434 ? 12.805 -20.719 -28.406 1 96.31 434 ILE A C 1
ATOM 3385 O O . ILE A 1 434 ? 11.984 -20.922 -29.297 1 96.31 434 ILE A O 1
ATOM 3389 N N . ARG A 1 435 ? 14.055 -21.188 -28.391 1 96.81 435 ARG A N 1
ATOM 3390 C CA . ARG A 1 435 ? 14.523 -21.953 -29.531 1 96.81 435 ARG A CA 1
ATOM 3391 C C . ARG A 1 435 ? 15.086 -23.312 -29.094 1 96.81 435 ARG A C 1
ATOM 3393 O O . ARG A 1 435 ? 15.547 -24.094 -29.922 1 96.81 435 ARG A O 1
ATOM 3400 N N . MET A 1 436 ? 15.047 -23.594 -27.812 1 97.88 436 MET A N 1
ATOM 3401 C CA . MET A 1 436 ? 15.328 -24.922 -27.297 1 97.88 436 MET A CA 1
ATOM 3402 C C . MET A 1 436 ? 14.305 -25.328 -26.25 1 97.88 436 MET A C 1
ATOM 3404 O O . MET A 1 436 ? 13.953 -24.531 -25.375 1 97.88 436 MET A O 1
ATOM 3408 N N . PHE A 1 437 ? 13.797 -26.484 -26.422 1 98.25 437 PHE A N 1
ATOM 3409 C CA . PHE A 1 437 ? 12.789 -27.031 -25.531 1 98.25 437 PHE A CA 1
ATOM 3410 C C . PHE A 1 437 ? 13.172 -28.438 -25.078 1 98.25 437 PHE A C 1
ATOM 3412 O O . PHE A 1 437 ? 13.148 -29.375 -25.875 1 98.25 437 PHE A O 1
ATOM 3419 N N . TRP A 1 438 ? 13.594 -28.578 -23.797 1 98.75 438 TRP A N 1
ATOM 3420 C CA . TRP A 1 438 ? 14.016 -29.859 -23.219 1 98.75 438 TRP A CA 1
ATOM 3421 C C . TRP A 1 438 ? 12.875 -30.516 -22.453 1 98.75 438 TRP A C 1
ATOM 3423 O O . TRP A 1 438 ? 12.539 -30.062 -21.344 1 98.75 438 TRP A O 1
ATOM 3433 N N . ILE A 1 439 ? 12.352 -31.609 -22.984 1 98.62 439 ILE A N 1
ATOM 3434 C CA . ILE A 1 439 ? 11.195 -32.312 -22.453 1 98.62 439 ILE A CA 1
ATOM 3435 C C . ILE A 1 439 ? 11.641 -33.594 -21.766 1 98.62 439 ILE A C 1
ATOM 3437 O O . ILE A 1 439 ? 12.289 -34.438 -22.391 1 98.62 439 ILE A O 1
ATOM 3441 N N . SER A 1 440 ? 11.273 -33.781 -20.469 1 98.12 440 SER A N 1
ATOM 3442 C CA . SER A 1 440 ? 11.719 -34.969 -19.719 1 98.12 440 SER A CA 1
ATOM 3443 C C . SER A 1 440 ? 10.539 -35.688 -19.078 1 98.12 440 SER A C 1
ATOM 3445 O O . SER A 1 440 ? 9.797 -35.094 -18.281 1 98.12 440 SER A O 1
ATOM 3447 N N . GLY A 1 441 ? 10.414 -36.906 -19.344 1 96.81 441 GLY A N 1
ATOM 3448 C CA . GLY A 1 441 ? 9.484 -37.812 -18.672 1 96.81 441 GLY A CA 1
ATOM 3449 C C . GLY A 1 441 ? 8.031 -37.438 -18.891 1 96.81 441 GLY A C 1
ATOM 3450 O O . GLY A 1 441 ? 7.188 -37.625 -18.016 1 96.81 441 GLY A O 1
ATOM 3451 N N . THR A 1 442 ? 7.684 -36.781 -19.938 1 96.88 442 THR A N 1
ATOM 3452 C CA . THR A 1 442 ? 6.312 -36.406 -20.25 1 96.88 442 THR A CA 1
ATOM 3453 C C . THR A 1 442 ? 6.082 -36.406 -21.766 1 96.88 442 THR A C 1
ATOM 3455 O O . THR A 1 442 ? 7.035 -36.406 -22.547 1 96.88 442 THR A O 1
ATOM 3458 N N . ASN A 1 443 ? 4.82 -36.5 -22.172 1 97.88 443 ASN A N 1
ATOM 3459 C CA . ASN A 1 443 ? 4.43 -36.656 -23.562 1 97.88 443 ASN A CA 1
ATOM 3460 C C . ASN A 1 443 ? 3.451 -35.594 -24.016 1 97.88 443 ASN A C 1
ATOM 3462 O O . ASN A 1 443 ? 2.277 -35.875 -24.266 1 97.88 443 ASN A O 1
ATOM 3466 N N . PRO A 1 444 ? 3.971 -34.375 -24.234 1 97.56 444 PRO A N 1
ATOM 3467 C CA . PRO A 1 444 ? 3.109 -33.219 -24.547 1 97.56 444 PRO A CA 1
ATOM 3468 C C . PRO A 1 444 ? 2.303 -33.406 -25.828 1 97.56 444 PRO A C 1
ATOM 3470 O O . PRO A 1 444 ? 1.229 -32.844 -25.984 1 97.56 444 PRO A O 1
ATOM 3473 N N . LEU A 1 445 ? 2.666 -34.25 -26.719 1 98.12 445 LEU A N 1
ATOM 3474 C CA . LEU A 1 445 ? 1.958 -34.438 -27.969 1 98.12 445 LEU A CA 1
ATOM 3475 C C . LEU A 1 445 ? 0.705 -35.281 -27.766 1 98.12 445 LEU A C 1
ATOM 3477 O O . LEU A 1 445 ? -0.058 -35.5 -28.719 1 98.12 445 LEU A O 1
ATOM 3481 N N . VAL A 1 446 ? 0.467 -35.656 -26.547 1 98 446 VAL A N 1
ATOM 3482 C CA . VAL A 1 446 ? -0.781 -36.344 -26.188 1 98 446 VAL A CA 1
ATOM 3483 C C . VAL A 1 446 ? -1.463 -35.562 -25.047 1 98 446 VAL A C 1
ATOM 3485 O O . VAL A 1 446 ? -2.688 -35.438 -25.031 1 98 446 VAL A O 1
ATOM 3488 N N . SER A 1 447 ? -0.67 -35.031 -24.156 1 97.31 447 SER A N 1
ATOM 3489 C CA . SER A 1 447 ? -1.197 -34.594 -22.859 1 97.31 447 SER A CA 1
ATOM 3490 C C . SER A 1 447 ? -1.609 -33.125 -22.922 1 97.31 447 SER A C 1
ATOM 3492 O O . SER A 1 447 ? -2.467 -32.688 -22.141 1 97.31 447 SER A O 1
ATOM 3494 N N . LEU A 1 448 ? -1.048 -32.219 -23.734 1 97.88 448 LEU A N 1
ATOM 3495 C CA . LEU A 1 448 ? -1.36 -30.797 -23.734 1 97.88 448 LEU A CA 1
ATOM 3496 C C . LEU A 1 448 ? -2.66 -30.531 -24.484 1 97.88 448 LEU A C 1
ATOM 3498 O O . LEU A 1 448 ? -3.084 -31.344 -25.312 1 97.88 448 LEU A O 1
ATOM 3502 N N . PRO A 1 449 ? -3.348 -29.469 -24.141 1 97.12 449 PRO A N 1
ATOM 3503 C CA . PRO A 1 449 ? -4.578 -29.141 -24.859 1 97.12 449 PRO A CA 1
ATOM 3504 C C . PRO A 1 449 ? -4.316 -28.609 -26.266 1 97.12 449 PRO A C 1
ATOM 3506 O O . PRO A 1 449 ? -3.209 -28.141 -26.547 1 97.12 449 PRO A O 1
ATOM 3509 N N . ASN A 1 450 ? -5.328 -28.672 -27.109 1 96.69 450 ASN A N 1
ATOM 3510 C CA . ASN A 1 450 ? -5.215 -28.172 -28.469 1 96.69 450 ASN A CA 1
ATOM 3511 C C . ASN A 1 450 ? -3.998 -28.766 -29.188 1 96.69 450 ASN A C 1
ATOM 3513 O O . ASN A 1 450 ? -3.131 -28.016 -29.656 1 96.69 450 ASN A O 1
ATOM 3517 N N . LEU A 1 451 ? -4.008 -30.031 -29.375 1 97.5 451 LEU A N 1
ATOM 3518 C CA . LEU A 1 451 ? -2.861 -30.797 -29.844 1 97.5 451 LEU A CA 1
ATOM 3519 C C . LEU A 1 451 ? -2.434 -30.328 -31.234 1 97.5 451 LEU A C 1
ATOM 3521 O O . LEU A 1 451 ? -1.244 -30.344 -31.562 1 97.5 451 LEU A O 1
ATOM 3525 N N . PRO A 1 452 ? -3.389 -29.875 -32.094 1 96.62 452 PRO A N 1
ATOM 3526 C CA . PRO A 1 452 ? -2.932 -29.344 -33.406 1 96.62 452 PRO A CA 1
ATOM 3527 C C . PRO A 1 452 ? -1.907 -28.234 -33.25 1 96.62 452 PRO A C 1
ATOM 3529 O O . PRO A 1 452 ? -0.875 -28.234 -33.906 1 96.62 452 PRO A O 1
ATOM 3532 N N . ARG A 1 453 ? -2.145 -27.375 -32.344 1 95.5 453 ARG A N 1
ATOM 3533 C CA . ARG A 1 453 ? -1.209 -26.281 -32.094 1 95.5 453 ARG A CA 1
ATOM 3534 C C . ARG A 1 453 ? 0.118 -26.812 -31.562 1 95.5 453 ARG A C 1
ATOM 3536 O O . ARG A 1 453 ? 1.186 -26.375 -32 1 95.5 453 ARG A O 1
ATOM 3543 N N . VAL A 1 454 ? 0.091 -27.734 -30.656 1 97.56 454 VAL A N 1
ATOM 3544 C CA . VAL A 1 454 ? 1.29 -28.266 -30.031 1 97.56 454 VAL A CA 1
ATOM 3545 C C . VAL A 1 454 ? 2.146 -28.984 -31.078 1 97.56 454 VAL A C 1
ATOM 3547 O O . VAL A 1 454 ? 3.367 -28.812 -31.109 1 97.56 454 VAL A O 1
ATOM 3550 N N . ARG A 1 455 ? 1.477 -29.734 -31.906 1 97.25 455 ARG A N 1
ATOM 3551 C CA . ARG A 1 455 ? 2.189 -30.453 -32.969 1 97.25 455 ARG A CA 1
ATOM 3552 C C . ARG A 1 455 ? 2.875 -29.469 -33.906 1 97.25 455 ARG A C 1
ATOM 3554 O O . ARG A 1 455 ? 4.023 -29.688 -34.312 1 97.25 455 ARG A O 1
ATOM 3561 N N . ASP A 1 456 ? 2.152 -28.406 -34.281 1 96.56 456 ASP A N 1
ATOM 3562 C CA . ASP A 1 456 ? 2.721 -27.391 -35.156 1 96.56 456 ASP A CA 1
ATOM 3563 C C . ASP A 1 456 ? 3.955 -26.75 -34.531 1 96.56 456 ASP A C 1
ATOM 3565 O O . ASP A 1 456 ? 4.953 -26.516 -35.188 1 96.56 456 ASP A O 1
ATOM 3569 N N . LEU A 1 457 ? 3.943 -26.484 -33.281 1 96.81 457 LEU A N 1
ATOM 3570 C CA . LEU A 1 457 ? 5.023 -25.781 -32.594 1 96.81 457 LEU A CA 1
ATOM 3571 C C . LEU A 1 457 ? 6.227 -26.703 -32.406 1 96.81 457 LEU A C 1
ATOM 3573 O O . LEU A 1 457 ? 7.363 -26.297 -32.656 1 96.81 457 LEU A O 1
ATOM 3577 N N . LEU A 1 458 ? 6.027 -27.984 -32.031 1 97.75 458 LEU A N 1
ATOM 3578 C CA . LEU A 1 458 ? 7.125 -28.875 -31.703 1 97.75 458 LEU A CA 1
ATOM 3579 C C . LEU A 1 458 ? 7.809 -29.406 -32.969 1 97.75 458 LEU A C 1
ATOM 3581 O O . LEU A 1 458 ? 8.898 -29.969 -32.906 1 97.75 458 LEU A O 1
ATOM 3585 N N . THR A 1 459 ? 7.191 -29.125 -34.125 1 96.62 459 THR A N 1
ATOM 3586 C CA . THR A 1 459 ? 7.793 -29.594 -35.375 1 96.62 459 THR A CA 1
ATOM 3587 C C . THR A 1 459 ? 8.398 -28.438 -36.156 1 96.62 459 THR A C 1
ATOM 3589 O O . THR A 1 459 ? 8.828 -28.609 -37.281 1 96.62 459 THR A O 1
ATOM 3592 N N . GLN A 1 460 ? 8.43 -27.312 -35.562 1 93.81 460 GLN A N 1
ATOM 3593 C CA . GLN A 1 460 ? 9.055 -26.188 -36.219 1 93.81 460 GLN A CA 1
ATOM 3594 C C . GLN A 1 460 ? 10.531 -26.453 -36.531 1 93.81 460 GLN A C 1
ATOM 3596 O O . GLN A 1 460 ? 11.25 -26.984 -35.688 1 93.81 460 GLN A O 1
ATOM 3601 N N . PRO A 1 461 ? 10.969 -26.016 -37.688 1 92.12 461 PRO A N 1
ATOM 3602 C CA . PRO A 1 461 ? 12.352 -26.312 -38.062 1 92.12 461 PRO A CA 1
ATOM 3603 C C . PRO A 1 461 ? 13.359 -25.562 -37.188 1 92.12 461 PRO A C 1
ATOM 3605 O O . PRO A 1 461 ? 14.492 -26.031 -37 1 92.12 461 PRO A O 1
ATOM 3608 N N . GLU A 1 462 ? 12.945 -24.422 -36.625 1 92.5 462 GLU A N 1
ATOM 3609 C CA . GLU A 1 462 ? 13.867 -23.578 -35.875 1 92.5 462 GLU A CA 1
ATOM 3610 C C . GLU A 1 462 ? 13.961 -24 -34.406 1 92.5 462 GLU A C 1
ATOM 3612 O O . GLU A 1 462 ? 14.828 -23.531 -33.688 1 92.5 462 GLU A O 1
ATOM 3617 N N . LEU A 1 463 ? 13.07 -24.891 -34 1 96.25 463 LEU A N 1
ATOM 3618 C CA . LEU A 1 463 ? 13.047 -25.281 -32.594 1 96.25 463 LEU A CA 1
ATOM 3619 C C . LEU A 1 463 ? 13.867 -26.547 -32.375 1 96.25 463 LEU A C 1
ATOM 3621 O O . LEU A 1 463 ? 13.625 -27.578 -33 1 96.25 463 LEU A O 1
ATOM 3625 N N . PHE A 1 464 ? 14.945 -26.484 -31.516 1 97.19 464 PHE A N 1
ATOM 3626 C CA . PHE A 1 464 ? 15.719 -27.641 -31.094 1 97.19 464 PHE A CA 1
ATOM 3627 C C . PHE A 1 464 ? 15.016 -28.375 -29.953 1 97.19 464 PHE A C 1
ATOM 3629 O O . PHE A 1 464 ? 14.922 -27.844 -28.844 1 97.19 464 PHE A O 1
ATOM 3636 N N . VAL A 1 465 ? 14.492 -29.578 -30.141 1 98.31 465 VAL A N 1
ATOM 3637 C CA . VAL A 1 465 ? 13.711 -30.312 -29.141 1 98.31 465 VAL A CA 1
ATOM 3638 C C . VAL A 1 465 ? 14.539 -31.484 -28.609 1 98.31 465 VAL A C 1
ATOM 3640 O O . VAL A 1 465 ? 14.992 -32.344 -29.375 1 98.31 465 VAL A O 1
ATOM 3643 N N . VAL A 1 466 ? 14.781 -31.5 -27.344 1 98.75 466 VAL A N 1
ATOM 3644 C CA . VAL A 1 466 ? 15.383 -32.625 -26.625 1 98.75 466 VAL A CA 1
ATOM 3645 C C . VAL A 1 466 ? 14.297 -33.406 -25.891 1 98.75 466 VAL A C 1
ATOM 3647 O O . VAL A 1 466 ? 13.516 -32.844 -25.125 1 98.75 466 VAL A O 1
ATOM 3650 N N . CYS A 1 467 ? 14.211 -34.719 -26.125 1 98.75 467 CYS A N 1
ATOM 3651 C CA . CYS A 1 467 ? 13.266 -35.562 -25.422 1 98.75 467 CYS A CA 1
ATOM 3652 C C . CYS A 1 467 ? 14 -36.625 -24.609 1 98.75 467 CYS A C 1
ATOM 3654 O O . CYS A 1 467 ? 14.719 -37.438 -25.172 1 98.75 467 CYS A O 1
ATOM 3656 N N . GLN A 1 468 ? 13.898 -36.531 -23.344 1 98.62 468 GLN A N 1
ATOM 3657 C CA . GLN A 1 468 ? 14.414 -37.5 -22.391 1 98.62 468 GLN A CA 1
ATOM 3658 C C . GLN A 1 468 ? 13.305 -38.406 -21.859 1 98.62 468 GLN A C 1
ATOM 3660 O O . GLN A 1 468 ? 12.445 -37.969 -21.109 1 98.62 468 GLN A O 1
ATOM 3665 N N . ASP A 1 469 ? 13.32 -39.75 -22.25 1 98.12 469 ASP A N 1
ATOM 3666 C CA . ASP A 1 469 ? 12.195 -40.625 -21.953 1 98.12 469 ASP A CA 1
ATOM 3667 C C . ASP A 1 469 ? 12.641 -42.094 -21.938 1 98.12 469 ASP A C 1
ATOM 3669 O O . ASP A 1 469 ? 13.805 -42.375 -22.172 1 98.12 469 ASP A O 1
ATOM 3673 N N . ILE A 1 470 ? 11.734 -43.031 -21.578 1 97.88 470 ILE A N 1
ATOM 3674 C CA . ILE A 1 470 ? 12.07 -44.438 -21.453 1 97.88 470 ILE A CA 1
ATOM 3675 C C . ILE A 1 470 ? 11.594 -45.188 -22.688 1 97.88 470 ILE A C 1
ATOM 3677 O O . ILE A 1 470 ? 12.039 -46.312 -22.938 1 97.88 470 ILE A O 1
ATOM 3681 N N . TYR A 1 471 ? 10.664 -44.594 -23.469 1 97.75 471 TYR A N 1
ATOM 3682 C CA . TYR A 1 471 ? 10.133 -45.188 -24.688 1 97.75 471 TYR A CA 1
ATOM 3683 C C . TYR A 1 471 ? 10.156 -44.188 -25.828 1 97.75 471 TYR A C 1
ATOM 3685 O O . TYR A 1 471 ? 10.352 -42.969 -25.609 1 97.75 471 TYR A O 1
ATOM 3693 N N . LEU A 1 472 ? 10.086 -44.688 -27.047 1 97.12 472 LEU A N 1
ATOM 3694 C CA . LEU A 1 472 ? 9.852 -43.812 -28.203 1 97.12 472 LEU A CA 1
ATOM 3695 C C . LEU A 1 472 ? 8.391 -43.406 -28.281 1 97.12 472 LEU A C 1
ATOM 3697 O O . LEU A 1 472 ? 7.625 -43.938 -29.078 1 97.12 472 LEU A O 1
ATOM 3701 N N . THR A 1 473 ? 8.008 -42.375 -27.531 1 97.44 473 THR A N 1
ATOM 3702 C CA . THR A 1 473 ? 6.652 -41.844 -27.438 1 97.44 473 THR A CA 1
ATOM 3703 C C . THR A 1 473 ? 6.34 -40.969 -28.641 1 97.44 473 THR A C 1
ATOM 3705 O O . THR A 1 473 ? 7.188 -40.781 -29.516 1 97.44 473 THR A O 1
ATOM 3708 N N . GLU A 1 474 ? 5.098 -40.344 -28.703 1 97.81 474 GLU A N 1
ATOM 3709 C CA . GLU A 1 474 ? 4.738 -39.406 -29.734 1 97.81 474 GLU A CA 1
ATOM 3710 C C . GLU A 1 474 ? 5.695 -38.219 -29.75 1 97.81 474 GLU A C 1
ATOM 3712 O O . GLU A 1 474 ? 6.105 -37.75 -30.812 1 97.81 474 GLU A O 1
ATOM 3717 N N . THR A 1 475 ? 6.082 -37.75 -28.578 1 98.31 475 THR A N 1
ATOM 3718 C CA . THR A 1 475 ? 6.969 -36.594 -28.438 1 98.31 475 THR A CA 1
ATOM 3719 C C . THR A 1 475 ? 8.391 -36.938 -28.844 1 98.31 475 THR A C 1
ATOM 3721 O O . THR A 1 475 ? 9.047 -36.188 -29.562 1 98.31 475 THR A O 1
ATOM 3724 N N . ALA A 1 476 ? 8.883 -38.062 -28.391 1 98.06 476 ALA A N 1
ATOM 3725 C CA . ALA A 1 476 ? 10.227 -38.5 -28.734 1 98.06 476 ALA A CA 1
ATOM 3726 C C . ALA A 1 476 ? 10.383 -38.688 -30.25 1 98.06 476 ALA A C 1
ATOM 3728 O O . ALA A 1 476 ? 11.438 -38.375 -30.812 1 98.06 476 ALA A O 1
ATOM 3729 N N . ALA A 1 477 ? 9.328 -39.062 -30.875 1 97.38 477 ALA A N 1
ATOM 3730 C CA . ALA A 1 477 ? 9.359 -39.344 -32.312 1 97.38 477 ALA A CA 1
ATOM 3731 C C . ALA A 1 477 ? 9.641 -38.094 -33.125 1 97.38 477 ALA A C 1
ATOM 3733 O O . ALA A 1 477 ? 10.164 -38.156 -34.219 1 97.38 477 ALA A O 1
ATOM 3734 N N . VAL A 1 478 ? 9.336 -36.938 -32.594 1 97.38 478 VAL A N 1
ATOM 3735 C CA . VAL A 1 478 ? 9.516 -35.719 -33.344 1 97.38 478 VAL A CA 1
ATOM 3736 C C . VAL A 1 478 ? 10.727 -34.938 -32.812 1 97.38 478 VAL A C 1
ATOM 3738 O O . VAL A 1 478 ? 11.023 -33.844 -33.281 1 97.38 478 VAL A O 1
ATOM 3741 N N . ALA A 1 479 ? 11.438 -35.469 -31.844 1 98.19 479 ALA A N 1
ATOM 3742 C CA . ALA A 1 479 ? 12.523 -34.781 -31.188 1 98.19 479 ALA A CA 1
ATOM 3743 C C . ALA A 1 479 ? 13.773 -34.75 -32.062 1 98.19 479 ALA A C 1
ATOM 3745 O O . ALA A 1 479 ? 13.906 -35.531 -33 1 98.19 479 ALA A O 1
ATOM 3746 N N . ASP A 1 480 ? 14.648 -33.812 -31.828 1 98 480 ASP A N 1
ATOM 3747 C CA . ASP A 1 480 ? 15.953 -33.719 -32.469 1 98 480 ASP A CA 1
ATOM 3748 C C . ASP A 1 480 ? 16.969 -34.656 -31.812 1 98 480 ASP A C 1
ATOM 3750 O O . ASP A 1 480 ? 17.828 -35.219 -32.469 1 98 480 ASP A O 1
ATOM 3754 N N . VAL A 1 481 ? 16.906 -34.656 -30.547 1 98.69 481 VAL A N 1
ATOM 3755 C CA . VAL A 1 481 ? 17.734 -35.562 -29.75 1 98.69 481 VAL A CA 1
ATOM 3756 C C . VAL A 1 481 ? 16.844 -36.344 -28.766 1 98.69 481 VAL A C 1
ATOM 3758 O O . VAL A 1 481 ? 15.953 -35.75 -28.141 1 98.69 481 VAL A O 1
ATOM 3761 N N . VAL A 1 482 ? 17 -37.625 -28.672 1 98.81 482 VAL A N 1
ATOM 3762 C CA . VAL A 1 482 ? 16.297 -38.469 -27.719 1 98.81 482 VAL A CA 1
ATOM 3763 C C . VAL A 1 482 ? 17.297 -39.125 -26.75 1 98.81 482 VAL A C 1
ATOM 3765 O O . VAL A 1 482 ? 18.266 -39.75 -27.172 1 98.81 482 VAL A O 1
ATOM 3768 N N . LEU A 1 483 ? 17.094 -38.938 -25.516 1 98.88 483 LEU A N 1
ATOM 3769 C CA . LEU A 1 483 ? 17.953 -39.5 -24.484 1 98.88 483 LEU A CA 1
ATOM 3770 C C . LEU A 1 483 ? 17.266 -40.594 -23.719 1 98.88 483 LEU A C 1
ATOM 3772 O O . LEU A 1 483 ? 16.203 -40.375 -23.109 1 98.88 483 LEU A O 1
ATOM 3776 N N . PRO A 1 484 ? 17.844 -41.812 -23.766 1 98.62 484 PRO A N 1
ATOM 3777 C CA . PRO A 1 484 ? 17.234 -42.938 -23.016 1 98.62 484 PRO A CA 1
ATOM 3778 C C . PRO A 1 484 ? 17.422 -42.812 -21.516 1 98.62 484 PRO A C 1
ATOM 3780 O O . PRO A 1 484 ? 18.547 -42.719 -21.031 1 98.62 484 PRO A O 1
ATOM 3783 N N . ALA A 1 485 ? 16.344 -42.875 -20.781 1 98.31 485 ALA A N 1
ATOM 3784 C CA . ALA A 1 485 ? 16.391 -42.656 -19.344 1 98.31 485 ALA A CA 1
ATOM 3785 C C . ALA A 1 485 ? 16.094 -43.938 -18.594 1 98.31 485 ALA A C 1
ATOM 3787 O O . ALA A 1 485 ? 15.359 -44.812 -19.078 1 98.31 485 ALA A O 1
ATOM 3788 N N . ALA A 1 486 ? 16.672 -44.062 -17.375 1 97.81 486 ALA A N 1
ATOM 3789 C CA . ALA A 1 486 ? 16.312 -45.094 -16.438 1 97.81 486 ALA A CA 1
ATOM 3790 C C . ALA A 1 486 ? 14.961 -44.812 -15.781 1 97.81 486 ALA A C 1
ATOM 3792 O O . ALA A 1 486 ? 14.594 -43.656 -15.609 1 97.81 486 ALA A O 1
ATOM 3793 N N . GLN A 1 487 ? 14.211 -45.812 -15.531 1 95.5 487 GLN A N 1
ATOM 3794 C CA . GLN A 1 487 ? 12.938 -45.625 -14.852 1 95.5 487 GLN A CA 1
ATOM 3795 C C . GLN A 1 487 ? 12.969 -46.219 -13.445 1 95.5 487 GLN A C 1
ATOM 3797 O O . GLN A 1 487 ? 14.023 -46.625 -12.961 1 95.5 487 GLN A O 1
ATOM 3802 N N . TRP A 1 488 ? 11.82 -46.125 -12.742 1 94.25 488 TRP A N 1
ATOM 3803 C CA . TRP A 1 488 ? 11.617 -46.688 -11.43 1 94.25 488 TRP A CA 1
ATOM 3804 C C . TRP A 1 488 ? 12.125 -48.125 -11.383 1 94.25 488 TRP A C 1
ATOM 3806 O O . TRP A 1 488 ? 11.914 -48.906 -12.328 1 94.25 488 TRP A O 1
ATOM 3816 N N . GLY A 1 489 ? 12.82 -48.562 -10.352 1 95.75 489 GLY A N 1
ATOM 3817 C CA . GLY A 1 489 ? 13.43 -49.875 -10.219 1 95.75 489 GLY A CA 1
ATOM 3818 C C . GLY A 1 489 ? 14.828 -49.938 -10.789 1 95.75 489 GLY A C 1
ATOM 3819 O O . GLY A 1 489 ? 15.594 -50.844 -10.477 1 95.75 489 GLY A O 1
ATOM 3820 N N . GLU A 1 490 ? 15.172 -48.938 -11.586 1 97.81 490 GLU A N 1
ATOM 3821 C CA . GLU A 1 490 ? 16.453 -48.906 -12.273 1 97.81 490 GLU A CA 1
ATOM 3822 C C . GLU A 1 490 ? 17.359 -47.812 -11.727 1 97.81 490 GLU A C 1
ATOM 3824 O O . GLU A 1 490 ? 18.453 -47.594 -12.25 1 97.81 490 GLU A O 1
ATOM 3829 N N . LYS A 1 491 ? 16.984 -47.156 -10.773 1 97.75 491 LYS A N 1
ATOM 3830 C CA . LYS A 1 491 ? 17.719 -46.062 -10.141 1 97.75 491 LYS A CA 1
ATOM 3831 C C . LYS A 1 491 ? 17.312 -45.906 -8.68 1 97.75 491 LYS A C 1
ATOM 3833 O O . LYS A 1 491 ? 16.344 -46.5 -8.227 1 97.75 491 LYS A O 1
ATOM 3838 N N . THR A 1 492 ? 18.109 -45.125 -7.926 1 98.12 492 THR A N 1
ATOM 3839 C CA . THR A 1 492 ? 17.844 -44.906 -6.508 1 98.12 492 THR A CA 1
ATOM 3840 C C . THR A 1 492 ? 17.484 -43.469 -6.246 1 98.12 492 THR A C 1
ATOM 3842 O O . THR A 1 492 ? 18.078 -42.562 -6.836 1 98.12 492 THR A O 1
ATOM 3845 N N . GLY A 1 493 ? 16.547 -43.188 -5.418 1 97.88 493 GLY A N 1
ATOM 3846 C CA . GLY A 1 493 ? 16.156 -41.875 -4.973 1 97.88 493 GLY A CA 1
ATOM 3847 C C . GLY A 1 493 ? 14.906 -41.875 -4.117 1 97.88 493 GLY A C 1
ATOM 3848 O O . GLY A 1 493 ? 14.367 -42.938 -3.799 1 97.88 493 GLY A O 1
ATOM 3849 N N . CYS A 1 494 ? 14.477 -40.75 -3.676 1 98 494 CYS A N 1
ATOM 3850 C CA . CYS A 1 494 ? 13.289 -40.625 -2.84 1 98 494 CYS A CA 1
ATOM 3851 C C . CYS A 1 494 ? 12.156 -39.969 -3.615 1 98 494 CYS A C 1
ATOM 3853 O O . CYS A 1 494 ? 12.383 -39.312 -4.629 1 98 494 CYS A O 1
ATOM 3855 N N . PHE A 1 495 ? 10.945 -40.188 -3.242 1 96.12 495 PHE A N 1
ATOM 3856 C CA . PHE A 1 495 ? 9.82 -39.406 -3.764 1 96.12 495 PHE A CA 1
ATOM 3857 C C . PHE A 1 495 ? 8.734 -39.25 -2.703 1 96.12 495 PHE A C 1
ATOM 3859 O O . PHE A 1 495 ? 8.641 -40.062 -1.783 1 96.12 495 PHE A O 1
ATOM 3866 N N . THR A 1 496 ? 8.062 -38.156 -2.742 1 97.12 496 THR A N 1
ATOM 3867 C CA . THR A 1 496 ? 7.02 -37.75 -1.797 1 97.12 496 THR A CA 1
ATOM 3868 C C . THR A 1 496 ? 5.637 -37.875 -2.438 1 97.12 496 THR A C 1
ATOM 3870 O O . THR A 1 496 ? 5.414 -37.344 -3.537 1 97.12 496 THR A O 1
ATOM 3873 N N . ASN A 1 497 ? 4.742 -38.531 -1.725 1 96.31 497 ASN A N 1
ATOM 3874 C CA . ASN A 1 497 ? 3.395 -38.688 -2.262 1 96.31 497 ASN A CA 1
ATOM 3875 C C . ASN A 1 497 ? 2.482 -37.531 -1.824 1 96.31 497 ASN A C 1
ATOM 3877 O O . ASN A 1 497 ? 2.959 -36.531 -1.331 1 96.31 497 ASN A O 1
ATOM 3881 N N . VAL A 1 498 ? 1.175 -37.656 -2.066 1 94.44 498 VAL A N 1
ATOM 3882 C CA . VAL A 1 498 ? 0.191 -36.594 -1.802 1 94.44 498 VAL A CA 1
ATOM 3883 C C . VAL A 1 498 ? 0.082 -36.375 -0.298 1 94.44 498 VAL A C 1
ATOM 3885 O O . VAL A 1 498 ? -0.028 -35.219 0.148 1 94.44 498 VAL A O 1
ATOM 3888 N N . ASP A 1 499 ? 0.166 -37.375 0.443 1 94.19 499 ASP A N 1
ATOM 3889 C CA . ASP A 1 499 ? 0.009 -37.312 1.893 1 94.19 499 ASP A CA 1
ATOM 3890 C C . ASP A 1 499 ? 1.304 -36.875 2.566 1 94.19 499 ASP A C 1
ATOM 3892 O O . ASP A 1 499 ? 1.497 -37.094 3.764 1 94.19 499 ASP A O 1
ATOM 3896 N N . ARG A 1 500 ? 2.268 -36.375 1.819 1 97 500 ARG A N 1
ATOM 3897 C CA . ARG A 1 500 ? 3.555 -35.844 2.234 1 97 500 ARG A CA 1
ATOM 3898 C C . ARG A 1 500 ? 4.48 -36.938 2.742 1 97 500 ARG A C 1
ATOM 3900 O O . ARG A 1 500 ? 5.43 -36.656 3.479 1 97 500 ARG A O 1
ATOM 3907 N N . THR A 1 501 ? 4.16 -38.156 2.418 1 97.94 501 THR A N 1
ATOM 3908 C CA . THR A 1 501 ? 4.988 -39.281 2.83 1 97.94 501 THR A CA 1
ATOM 3909 C C . THR A 1 501 ? 6.176 -39.469 1.886 1 97.94 501 THR A C 1
ATOM 3911 O O . THR A 1 501 ? 5.996 -39.625 0.676 1 97.94 501 THR A O 1
ATOM 3914 N N . VAL A 1 502 ? 7.348 -39.5 2.418 1 98.31 502 VAL A N 1
ATOM 3915 C CA . VAL A 1 502 ? 8.586 -39.688 1.665 1 98.31 502 VAL A CA 1
ATOM 3916 C C . VAL A 1 502 ? 8.992 -41.156 1.662 1 98.31 502 VAL A C 1
ATOM 3918 O O . VAL A 1 502 ? 9.148 -41.781 2.723 1 98.31 502 VAL A O 1
ATOM 3921 N N . HIS A 1 503 ? 9.094 -41.781 0.505 1 98.12 503 HIS A N 1
ATOM 3922 C CA . HIS A 1 503 ? 9.602 -43.125 0.324 1 98.12 503 HIS A CA 1
ATOM 3923 C C . HIS A 1 503 ? 10.969 -43.125 -0.354 1 98.12 503 HIS A C 1
ATOM 3925 O O . HIS A 1 503 ? 11.328 -42.156 -1.017 1 98.12 503 HIS A O 1
ATOM 3931 N N . ILE A 1 504 ? 11.742 -44.156 -0.145 1 98.06 504 ILE A N 1
ATOM 3932 C CA . ILE A 1 504 ? 12.977 -44.375 -0.893 1 98.06 504 ILE A CA 1
ATOM 3933 C C . ILE A 1 504 ? 12.781 -45.5 -1.879 1 98.06 504 ILE A C 1
ATOM 3935 O O . ILE A 1 504 ? 12.055 -46.469 -1.597 1 98.06 504 ILE A O 1
ATOM 3939 N N . SER A 1 505 ? 13.188 -45.406 -3.049 1 97.75 505 SER A N 1
ATOM 3940 C CA . SER A 1 505 ? 13.281 -46.438 -4.059 1 97.75 505 SER A CA 1
ATOM 3941 C C . SER A 1 505 ? 14.734 -46.812 -4.328 1 97.75 505 SER A C 1
ATOM 3943 O O . SER A 1 505 ? 15.531 -46 -4.77 1 97.75 505 SER A O 1
ATOM 3945 N N . HIS A 1 506 ? 15.102 -48.031 -4.051 1 97.94 506 HIS A N 1
ATOM 3946 C CA . HIS A 1 506 ? 16.453 -48.531 -4.324 1 97.94 506 HIS A CA 1
ATOM 3947 C C . HIS A 1 506 ? 16.531 -49.125 -5.723 1 97.94 506 HIS A C 1
ATOM 3949 O O . HIS A 1 506 ? 15.562 -49.688 -6.223 1 97.94 506 HIS A O 1
ATOM 3955 N N . LYS A 1 507 ? 17.688 -48.969 -6.383 1 98.06 507 LYS A N 1
ATOM 3956 C CA . LYS A 1 507 ? 17.922 -49.594 -7.676 1 98.06 507 LYS A CA 1
ATOM 3957 C C . LYS A 1 507 ? 17.875 -51.125 -7.566 1 98.06 507 LYS A C 1
ATOM 3959 O O . LYS A 1 507 ? 18.656 -51.719 -6.832 1 98.06 507 LYS A O 1
ATOM 3964 N N . ALA A 1 508 ? 16.953 -51.75 -8.297 1 98.12 508 ALA A N 1
ATOM 3965 C CA . ALA A 1 508 ? 16.766 -53.188 -8.25 1 98.12 508 ALA A CA 1
ATOM 3966 C C . ALA A 1 508 ? 17.5 -53.875 -9.398 1 98.12 508 ALA A C 1
ATOM 3968 O O . ALA A 1 508 ? 18.016 -54.969 -9.234 1 98.12 508 ALA A O 1
ATOM 3969 N N . VAL A 1 509 ? 17.484 -53.25 -10.516 1 98 509 VAL A N 1
ATOM 3970 C CA . VAL A 1 509 ? 18.109 -53.812 -11.703 1 98 509 VAL A CA 1
ATOM 3971 C C . VAL A 1 509 ? 18.781 -52.719 -12.516 1 98 509 VAL A C 1
ATOM 3973 O O . VAL A 1 509 ? 18.547 -51.531 -12.266 1 98 509 VAL A O 1
ATOM 3976 N N . ASP A 1 510 ? 19.672 -53.125 -13.414 1 97.31 510 ASP A N 1
ATOM 3977 C CA . ASP A 1 510 ? 20.312 -52.125 -14.297 1 97.31 510 ASP A CA 1
ATOM 3978 C C . ASP A 1 510 ? 19.359 -51.719 -15.414 1 97.31 510 ASP A C 1
ATOM 3980 O O . ASP A 1 510 ? 18.531 -52.5 -15.875 1 97.31 510 ASP A O 1
ATOM 3984 N N . PRO A 1 511 ? 19.406 -50.438 -15.805 1 97.62 511 PRO A N 1
ATOM 3985 C CA . PRO A 1 511 ? 18.625 -50.031 -16.969 1 97.62 511 PRO A CA 1
ATOM 3986 C C . PRO A 1 511 ? 19.078 -50.688 -18.266 1 97.62 511 PRO A C 1
ATOM 3988 O O . PRO A 1 511 ? 20.219 -51.188 -18.344 1 97.62 511 PRO A O 1
ATOM 3991 N N . PRO A 1 512 ? 18.25 -50.75 -19.234 1 97.19 512 PRO A N 1
ATOM 3992 C CA . PRO A 1 512 ? 18.625 -51.406 -20.484 1 97.19 512 PRO A CA 1
ATOM 3993 C C . PRO A 1 512 ? 19.656 -50.625 -21.297 1 97.19 512 PRO A C 1
ATOM 3995 O O . PRO A 1 512 ? 19.625 -49.375 -21.312 1 97.19 512 PRO A O 1
ATOM 3998 N N . GLY A 1 513 ? 20.484 -51.312 -21.984 1 97.44 513 GLY A N 1
ATOM 3999 C CA . GLY A 1 513 ? 21.469 -50.688 -22.844 1 97.44 513 GLY A CA 1
ATOM 4000 C C . GLY A 1 513 ? 22.344 -49.688 -22.109 1 97.44 513 GLY A C 1
ATOM 4001 O O . GLY A 1 513 ? 22.938 -50 -21.078 1 97.44 513 GLY A O 1
ATOM 4002 N N . GLU A 1 514 ? 22.234 -48.469 -22.703 1 98.06 514 GLU A N 1
ATOM 4003 C CA . GLU A 1 514 ? 23.047 -47.406 -22.125 1 98.06 514 GLU A CA 1
ATOM 4004 C C . GLU A 1 514 ? 22.188 -46.375 -21.422 1 98.06 514 GLU A C 1
ATOM 4006 O O . GLU A 1 514 ? 22.625 -45.219 -21.219 1 98.06 514 GLU A O 1
ATOM 4011 N N . ALA A 1 515 ? 20.969 -46.75 -21.141 1 98.31 515 ALA A N 1
ATOM 4012 C CA . ALA A 1 515 ? 20.094 -45.812 -20.484 1 98.31 515 ALA A CA 1
ATOM 4013 C C . ALA A 1 515 ? 20.688 -45.312 -19.156 1 98.31 515 ALA A C 1
ATOM 4015 O O . ALA A 1 515 ? 21.328 -46.094 -18.453 1 98.31 515 ALA A O 1
ATOM 4016 N N . ARG A 1 516 ? 20.531 -44.031 -18.859 1 98.38 516 ARG A N 1
ATOM 4017 C CA . ARG A 1 516 ? 21.078 -43.406 -17.656 1 98.38 516 ARG A CA 1
ATOM 4018 C C . ARG A 1 516 ? 19.969 -42.812 -16.781 1 98.38 516 ARG A C 1
ATOM 4020 O O . ARG A 1 516 ? 18.875 -42.531 -17.281 1 98.38 516 ARG A O 1
ATOM 4027 N N . SER A 1 517 ? 20.281 -42.719 -15.453 1 98.19 517 SER A N 1
ATOM 4028 C CA . SER A 1 517 ? 19.344 -42 -14.594 1 98.19 517 SER A CA 1
ATOM 4029 C C . SER A 1 517 ? 19.219 -40.531 -14.992 1 98.19 517 SER A C 1
ATOM 4031 O O . SER A 1 517 ? 20.172 -39.969 -15.523 1 98.19 517 SER A O 1
ATOM 4033 N N . ASP A 1 518 ? 18.078 -39.938 -14.781 1 98.25 518 ASP A N 1
ATOM 4034 C CA . ASP A 1 518 ? 17.891 -38.5 -15.055 1 98.25 518 ASP A CA 1
ATOM 4035 C C . ASP A 1 518 ? 18.938 -37.688 -14.305 1 98.25 518 ASP A C 1
ATOM 4037 O O . ASP A 1 518 ? 19.391 -36.656 -14.805 1 98.25 518 ASP A O 1
ATOM 4041 N N . LEU A 1 519 ? 19.266 -38.094 -13.047 1 98.56 519 LEU A N 1
ATOM 4042 C CA . LEU A 1 519 ? 20.266 -37.375 -12.258 1 98.56 519 LEU A CA 1
ATOM 4043 C C . LEU A 1 519 ? 21.609 -37.344 -13.008 1 98.56 519 LEU A C 1
ATOM 4045 O O . LEU A 1 519 ? 22.219 -36.281 -13.117 1 98.56 519 LEU A O 1
ATOM 4049 N N . ASP A 1 520 ? 21.984 -38.469 -13.523 1 98.38 520 ASP A N 1
ATOM 4050 C CA . ASP A 1 520 ? 23.25 -38.562 -14.25 1 98.38 520 ASP A CA 1
ATOM 4051 C C . ASP A 1 520 ? 23.25 -37.625 -15.469 1 98.38 520 ASP A C 1
ATOM 4053 O O . ASP A 1 520 ? 24.25 -37 -15.797 1 98.38 520 ASP A O 1
ATOM 4057 N N . ILE A 1 521 ? 22.172 -37.594 -16.125 1 98.69 521 ILE A N 1
ATOM 4058 C CA . ILE A 1 521 ? 22.047 -36.781 -17.328 1 98.69 521 ILE A CA 1
ATOM 4059 C C . ILE A 1 521 ? 22.172 -35.312 -16.984 1 98.69 521 ILE A C 1
ATOM 4061 O O . ILE A 1 521 ? 22.938 -34.594 -17.641 1 98.69 521 ILE A O 1
ATOM 4065 N N . PHE A 1 522 ? 21.5 -34.812 -15.945 1 98.56 522 PHE A N 1
ATOM 4066 C CA . PHE A 1 522 ? 21.531 -33.406 -15.562 1 98.56 522 PHE A CA 1
ATOM 4067 C C . PHE A 1 522 ? 22.922 -33.031 -15.039 1 98.56 522 PHE A C 1
ATOM 4069 O O . PHE A 1 522 ? 23.406 -31.922 -15.312 1 98.56 522 PHE A O 1
ATOM 4076 N N . LEU A 1 523 ? 23.531 -33.906 -14.266 1 98.56 523 LEU A N 1
ATOM 4077 C CA . LEU A 1 523 ? 24.875 -33.656 -13.766 1 98.56 523 LEU A CA 1
ATOM 4078 C C . LEU A 1 523 ? 25.875 -33.562 -14.914 1 98.56 523 LEU A C 1
ATOM 4080 O O . LEU A 1 523 ? 26.766 -32.688 -14.898 1 98.56 523 LEU A O 1
ATOM 4084 N N . ASP A 1 524 ? 25.75 -34.375 -15.883 1 98.44 524 ASP A N 1
ATOM 4085 C CA . ASP A 1 524 ? 26.609 -34.344 -17.047 1 98.44 524 ASP A CA 1
ATOM 4086 C C . ASP A 1 524 ? 26.453 -33.031 -17.812 1 98.44 524 ASP A C 1
ATOM 4088 O O . ASP A 1 524 ? 27.453 -32.438 -18.203 1 98.44 524 ASP A O 1
ATOM 4092 N N . TYR A 1 525 ? 25.312 -32.656 -18.094 1 98.31 525 TYR A N 1
ATOM 4093 C CA . TYR A 1 525 ? 25.047 -31.375 -18.766 1 98.31 525 TYR A CA 1
ATOM 4094 C C . TYR A 1 525 ? 25.688 -30.219 -18.016 1 98.31 525 TYR A C 1
ATOM 4096 O O . TYR A 1 525 ? 26.312 -29.344 -18.609 1 98.31 525 TYR A O 1
ATOM 4104 N N . SER A 1 526 ? 25.422 -30.203 -16.625 1 98.56 526 SER A N 1
ATOM 4105 C CA . SER A 1 526 ? 25.969 -29.141 -15.797 1 98.56 526 SER A CA 1
ATOM 4106 C C . SER A 1 526 ? 27.5 -29.078 -15.914 1 98.56 526 SER A C 1
ATOM 4108 O O . SER A 1 526 ? 28.062 -27.984 -16.047 1 98.56 526 SER A O 1
ATOM 4110 N N . ARG A 1 527 ? 28.125 -30.219 -15.883 1 97.88 527 ARG A N 1
ATOM 4111 C CA . ARG A 1 527 ? 29.578 -30.297 -15.992 1 97.88 527 ARG A CA 1
ATOM 4112 C C . ARG A 1 527 ? 30.047 -29.781 -17.344 1 97.88 527 ARG A C 1
ATOM 4114 O O . ARG A 1 527 ? 31.016 -29.016 -17.422 1 97.88 527 ARG A O 1
ATOM 4121 N N . ARG A 1 528 ? 29.391 -30.203 -18.375 1 98.25 528 ARG A N 1
ATOM 4122 C CA . ARG A 1 528 ? 29.781 -29.812 -19.719 1 98.25 528 ARG A CA 1
ATOM 4123 C C . ARG A 1 528 ? 29.531 -28.328 -19.969 1 98.25 528 ARG A C 1
ATOM 4125 O O . ARG A 1 528 ? 30.281 -27.672 -20.688 1 98.25 528 ARG A O 1
ATOM 4132 N N . MET A 1 529 ? 28.469 -27.781 -19.453 1 98.19 529 MET A N 1
ATOM 4133 C CA . MET A 1 529 ? 28.156 -26.359 -19.562 1 98.19 529 MET A CA 1
ATOM 4134 C C . MET A 1 529 ? 29.141 -25.531 -18.734 1 98.19 529 MET A C 1
ATOM 4136 O O . MET A 1 529 ? 29.312 -24.344 -18.984 1 98.19 529 MET A O 1
ATOM 4140 N N . GLY A 1 530 ? 29.734 -26.141 -17.75 1 97.88 530 GLY A N 1
ATOM 4141 C CA . GLY A 1 530 ? 30.703 -25.453 -16.906 1 97.88 530 GLY A CA 1
ATOM 4142 C C . GLY A 1 530 ? 30.062 -24.547 -15.883 1 97.88 530 GLY A C 1
ATOM 4143 O O . GLY A 1 530 ? 30.594 -23.469 -15.586 1 97.88 530 GLY A O 1
ATOM 4144 N N . PHE A 1 531 ? 28.953 -24.953 -15.336 1 97.94 531 PHE A N 1
ATOM 4145 C CA . PHE A 1 531 ? 28.312 -24.125 -14.328 1 97.94 531 PHE A CA 1
ATOM 4146 C C . PHE A 1 531 ? 29.125 -24.094 -13.039 1 97.94 531 PHE A C 1
ATOM 4148 O O . PHE A 1 531 ? 29.547 -25.141 -12.547 1 97.94 531 PHE A O 1
ATOM 4155 N N . LYS A 1 532 ? 29.328 -22.922 -12.539 1 97.69 532 LYS A N 1
ATOM 4156 C CA . LYS A 1 532 ? 30.125 -22.719 -11.344 1 97.69 532 LYS A CA 1
ATOM 4157 C C . LYS A 1 532 ? 29.391 -21.875 -10.32 1 97.69 532 LYS A C 1
ATOM 4159 O O . LYS A 1 532 ? 28.5 -21.078 -10.68 1 97.69 532 LYS A O 1
ATOM 4164 N N . ASN A 1 533 ? 29.641 -22.109 -9.062 1 96.75 533 ASN A N 1
ATOM 4165 C CA . ASN A 1 533 ? 29.141 -21.219 -8.031 1 96.75 533 ASN A CA 1
ATOM 4166 C C . ASN A 1 533 ? 30.016 -19.984 -7.887 1 96.75 533 ASN A C 1
ATOM 4168 O O . ASN A 1 533 ? 30.938 -19.766 -8.68 1 96.75 533 ASN A O 1
ATOM 4172 N N . LYS A 1 534 ? 29.703 -19.109 -6.988 1 95.06 534 LYS A N 1
ATOM 4173 C CA . LYS A 1 534 ? 30.375 -17.812 -6.898 1 95.06 534 LYS A CA 1
ATOM 4174 C C . LYS A 1 534 ? 31.844 -17.984 -6.52 1 95.06 534 LYS A C 1
ATOM 4176 O O . LYS A 1 534 ? 32.656 -17.078 -6.758 1 95.06 534 LYS A O 1
ATOM 4181 N N . ASP A 1 535 ? 32.312 -19.156 -5.898 1 97.06 535 ASP A N 1
ATOM 4182 C CA . ASP A 1 535 ? 33.688 -19.422 -5.492 1 97.06 535 ASP A CA 1
ATOM 4183 C C . ASP A 1 535 ? 34.469 -20.156 -6.586 1 97.06 535 ASP A C 1
ATOM 4185 O O . ASP A 1 535 ? 35.625 -20.547 -6.391 1 97.06 535 ASP A O 1
ATOM 4189 N N . GLY A 1 536 ? 33.875 -20.438 -7.66 1 96.75 536 GLY A N 1
ATOM 4190 C CA . GLY A 1 536 ? 34.5 -21.078 -8.789 1 96.75 536 GLY A CA 1
ATOM 4191 C C . GLY A 1 536 ? 34.438 -22.594 -8.742 1 96.75 536 GLY A C 1
ATOM 4192 O O . GLY A 1 536 ? 35 -23.281 -9.586 1 96.75 536 GLY A O 1
ATOM 4193 N N . GLU A 1 537 ? 33.719 -23.078 -7.809 1 97.75 537 GLU A N 1
ATOM 4194 C CA . GLU A 1 537 ? 33.5 -24.531 -7.707 1 97.75 537 GLU A CA 1
ATOM 4195 C C . GLU A 1 537 ? 32.312 -24.969 -8.555 1 97.75 537 GLU A C 1
ATOM 4197 O O . GLU A 1 537 ? 31.484 -24.156 -8.945 1 97.75 537 GLU A O 1
ATOM 4202 N N . ASP A 1 538 ? 32.281 -26.297 -8.844 1 97.69 538 ASP A N 1
ATOM 4203 C CA . ASP A 1 538 ? 31.156 -26.828 -9.625 1 97.69 538 ASP A CA 1
ATOM 4204 C C . ASP A 1 538 ? 29.828 -26.547 -8.922 1 97.69 538 ASP A C 1
ATOM 4206 O O . ASP A 1 538 ? 29.703 -26.75 -7.711 1 97.69 538 ASP A O 1
ATOM 4210 N N . LEU A 1 539 ? 28.859 -26.062 -9.609 1 98 539 LEU A N 1
ATOM 4211 C CA . LEU A 1 539 ? 27.547 -25.75 -9.062 1 98 539 LEU A CA 1
ATOM 4212 C C . LEU A 1 539 ? 26.859 -27 -8.547 1 98 539 LEU A C 1
ATOM 4214 O O . LEU A 1 539 ? 26.156 -26.953 -7.527 1 98 539 LEU A O 1
ATOM 4218 N N . LEU A 1 540 ? 26.984 -28.109 -9.305 1 98.31 540 LEU A N 1
ATOM 4219 C CA . LEU A 1 540 ? 26.469 -29.422 -8.93 1 98.31 540 LEU A CA 1
ATOM 4220 C C . LEU A 1 540 ? 27.594 -30.422 -8.742 1 98.31 540 LEU A C 1
ATOM 4222 O O . LEU A 1 540 ? 27.828 -31.266 -9.609 1 98.31 540 LEU A O 1
ATOM 4226 N N . PRO A 1 541 ? 28.172 -30.438 -7.578 1 97.19 541 PRO A N 1
ATOM 4227 C CA . PRO A 1 541 ? 29.375 -31.234 -7.367 1 97.19 541 PRO A CA 1
ATOM 4228 C C . PRO A 1 541 ? 29.078 -32.688 -7.059 1 97.19 541 PRO A C 1
ATOM 4230 O O . PRO A 1 541 ? 30 -33.5 -6.848 1 97.19 541 PRO A O 1
ATOM 4233 N N . TRP A 1 542 ? 27.938 -33.188 -7.098 1 97.56 542 TRP A N 1
ATOM 4234 C CA . TRP A 1 542 ? 27.516 -34.5 -6.574 1 97.56 542 TRP A CA 1
ATOM 4235 C C . TRP A 1 542 ? 27.812 -35.594 -7.559 1 97.56 542 TRP A C 1
ATOM 4237 O O . TRP A 1 542 ? 27.922 -35.375 -8.766 1 97.56 542 TRP A O 1
ATOM 4247 N N . THR A 1 543 ? 27.906 -36.781 -7.047 1 95.94 543 THR A N 1
ATOM 4248 C CA . THR A 1 543 ? 28.172 -37.969 -7.875 1 95.94 543 THR A CA 1
ATOM 4249 C C . THR A 1 543 ? 27.172 -39.094 -7.57 1 95.94 543 THR A C 1
ATOM 4251 O O . THR A 1 543 ? 27.016 -40.031 -8.359 1 95.94 543 THR A O 1
ATOM 4254 N N . LYS A 1 544 ? 26.5 -39 -6.438 1 96.38 544 LYS A N 1
ATOM 4255 C CA . LYS A 1 544 ? 25.531 -40 -6.008 1 96.38 544 LYS A CA 1
ATOM 4256 C C . LYS A 1 544 ? 24.234 -39.344 -5.527 1 96.38 544 LYS A C 1
ATOM 4258 O O . LYS A 1 544 ? 24.25 -38.219 -5.023 1 96.38 544 LYS A O 1
ATOM 4263 N N . PRO A 1 545 ? 23.141 -40.125 -5.688 1 98 545 PRO A N 1
ATOM 4264 C CA . PRO A 1 545 ? 21.844 -39.531 -5.285 1 98 545 PRO A CA 1
ATOM 4265 C C . PRO A 1 545 ? 21.812 -39.125 -3.814 1 98 545 PRO A C 1
ATOM 4267 O O . PRO A 1 545 ? 21.203 -38.125 -3.467 1 98 545 PRO A O 1
ATOM 4270 N N . GLU A 1 546 ? 22.438 -39.875 -2.949 1 98.31 546 GLU A N 1
ATOM 4271 C CA . GLU A 1 546 ? 22.391 -39.562 -1.521 1 98.31 546 GLU A CA 1
ATOM 4272 C C . GLU A 1 546 ? 23.016 -38.219 -1.216 1 98.31 546 GLU A C 1
ATOM 4274 O O . GLU A 1 546 ? 22.562 -37.5 -0.31 1 98.31 546 GLU A O 1
ATOM 4279 N N . GLU A 1 547 ? 24.062 -37.781 -1.976 1 98.25 547 GLU A N 1
ATOM 4280 C CA . GLU A 1 547 ? 24.672 -36.469 -1.808 1 98.25 547 GLU A CA 1
ATOM 4281 C C . GLU A 1 547 ? 23.672 -35.375 -2.133 1 98.25 547 GLU A C 1
ATOM 4283 O O . GLU A 1 547 ? 23.641 -34.344 -1.464 1 98.25 547 GLU A O 1
ATOM 4288 N N . VAL A 1 548 ? 22.953 -35.656 -3.166 1 98.56 548 VAL A N 1
ATOM 4289 C CA . VAL A 1 548 ? 21.938 -34.688 -3.562 1 98.56 548 VAL A CA 1
ATOM 4290 C C . VAL A 1 548 ? 20.844 -34.594 -2.488 1 98.56 548 VAL A C 1
ATOM 4292 O O . VAL A 1 548 ? 20.375 -33.5 -2.166 1 98.56 548 VAL A O 1
ATOM 4295 N N . PHE A 1 549 ? 20.484 -35.719 -1.948 1 98.5 549 PHE A N 1
ATOM 4296 C CA . PHE A 1 549 ? 19.516 -35.781 -0.872 1 98.5 549 PHE A CA 1
ATOM 4297 C C . PHE A 1 549 ? 19.969 -34.938 0.322 1 98.5 549 PHE A C 1
ATOM 4299 O O . PHE A 1 549 ? 19.172 -34.219 0.914 1 98.5 549 PHE A O 1
ATOM 4306 N N . GLU A 1 550 ? 21.219 -35.031 0.65 1 98.12 550 GLU A N 1
ATOM 4307 C CA . GLU A 1 550 ? 21.75 -34.281 1.771 1 98.12 550 GLU A CA 1
ATOM 4308 C C . GLU A 1 550 ? 21.734 -32.781 1.479 1 98.12 550 GLU A C 1
ATOM 4310 O O . GLU A 1 550 ? 21.5 -31.969 2.379 1 98.12 550 GLU A O 1
ATOM 4315 N N . ALA A 1 551 ? 22.031 -32.406 0.266 1 98 551 ALA A N 1
ATOM 4316 C CA . ALA A 1 551 ? 21.938 -31.016 -0.122 1 98 551 ALA A CA 1
ATOM 4317 C C . ALA A 1 551 ? 20.5 -30.516 -0.012 1 98 551 ALA A C 1
ATOM 4319 O O . ALA A 1 551 ? 20.266 -29.375 0.429 1 98 551 ALA A O 1
ATOM 4320 N N . TRP A 1 552 ? 19.578 -31.312 -0.453 1 98.19 552 TRP A N 1
ATOM 4321 C CA . TRP A 1 552 ? 18.156 -30.969 -0.351 1 98.19 552 TRP A CA 1
ATOM 4322 C C . TRP A 1 552 ? 17.75 -30.797 1.106 1 98.19 552 TRP A C 1
ATOM 4324 O O . TRP A 1 552 ? 17 -29.875 1.445 1 98.19 552 TRP A O 1
ATOM 4334 N N . LYS A 1 553 ? 18.219 -31.719 1.924 1 97.62 553 LYS A N 1
ATOM 4335 C CA . LYS A 1 553 ? 17.938 -31.656 3.355 1 97.62 553 LYS A CA 1
ATOM 4336 C C . LYS A 1 553 ? 18.328 -30.312 3.936 1 97.62 553 LYS A C 1
ATOM 4338 O O . LYS A 1 553 ? 17.562 -29.688 4.68 1 97.62 553 LYS A O 1
ATOM 4343 N N . LYS A 1 554 ? 19.453 -29.812 3.543 1 97.5 554 LYS A N 1
ATOM 4344 C CA . LYS A 1 554 ? 19.922 -28.5 3.998 1 97.5 554 LYS A CA 1
ATOM 4345 C C . LYS A 1 554 ? 19.016 -27.391 3.477 1 97.5 554 LYS A C 1
ATOM 4347 O O . LYS A 1 554 ? 18.719 -26.438 4.203 1 97.5 554 LYS A O 1
ATOM 4352 N N . LEU A 1 555 ? 18.641 -27.516 2.303 1 97.88 555 LEU A N 1
ATOM 4353 C CA . LEU A 1 555 ? 17.828 -26.484 1.665 1 97.88 555 LEU A CA 1
ATOM 4354 C C . LEU A 1 555 ? 16.438 -26.422 2.285 1 97.88 555 LEU A C 1
ATOM 4356 O O . LEU A 1 555 ? 15.859 -25.359 2.41 1 97.88 555 LEU A O 1
ATOM 4360 N N . SER A 1 556 ? 15.852 -27.547 2.686 1 98.06 556 SER A N 1
ATOM 4361 C CA . SER A 1 556 ? 14.484 -27.641 3.188 1 98.06 556 SER A CA 1
ATOM 4362 C C . SER A 1 556 ? 14.414 -27.234 4.66 1 98.06 556 SER A C 1
ATOM 4364 O O . SER A 1 556 ? 13.32 -27.062 5.203 1 98.06 556 SER A O 1
ATOM 4366 N N . ALA A 1 557 ? 15.586 -27.016 5.305 1 97.94 557 ALA A N 1
ATOM 4367 C CA . ALA A 1 557 ? 15.648 -26.734 6.738 1 97.94 557 ALA A CA 1
ATOM 4368 C C . ALA A 1 557 ? 14.836 -25.5 7.098 1 97.94 557 ALA A C 1
ATOM 4370 O O . ALA A 1 557 ? 15.047 -24.422 6.52 1 97.94 557 ALA A O 1
ATOM 4371 N N . GLY A 1 558 ? 13.977 -25.641 7.969 1 96.38 558 GLY A N 1
ATOM 4372 C CA . GLY A 1 558 ? 13.203 -24.531 8.477 1 96.38 558 GLY A CA 1
ATOM 4373 C C . GLY A 1 558 ? 12.039 -24.156 7.574 1 96.38 558 GLY A C 1
ATOM 4374 O O . GLY A 1 558 ? 11.266 -23.25 7.895 1 96.38 558 GLY A O 1
ATOM 4375 N N . ARG A 1 559 ? 11.898 -24.719 6.484 1 97.5 559 ARG A N 1
ATOM 4376 C CA . ARG A 1 559 ? 10.797 -24.469 5.559 1 97.5 559 ARG A CA 1
ATOM 4377 C C . ARG A 1 559 ? 9.641 -25.438 5.805 1 97.5 559 ARG A C 1
ATOM 4379 O O . ARG A 1 559 ? 9.789 -26.406 6.535 1 97.5 559 ARG A O 1
ATOM 4386 N N . PRO A 1 560 ? 8.461 -25.156 5.172 1 96.62 560 PRO A N 1
ATOM 4387 C CA . PRO A 1 560 ? 7.297 -26 5.473 1 96.62 560 PRO A CA 1
ATOM 4388 C C . PRO A 1 560 ? 7.539 -27.469 5.172 1 96.62 560 PRO A C 1
ATOM 4390 O O . PRO A 1 560 ? 7.059 -28.344 5.906 1 96.62 560 PRO A O 1
ATOM 4393 N N . CYS A 1 561 ? 8.242 -27.812 4.094 1 97.81 561 CYS A N 1
ATOM 4394 C CA . CYS A 1 561 ? 8.539 -29.203 3.744 1 97.81 561 CYS A CA 1
ATOM 4395 C C . CYS A 1 561 ? 9.891 -29.625 4.305 1 97.81 561 CYS A C 1
ATOM 4397 O O . CYS A 1 561 ? 10.711 -30.219 3.596 1 97.81 561 CYS A O 1
ATOM 4399 N N . ASP A 1 562 ? 10.211 -29.453 5.504 1 98.19 562 ASP A N 1
ATOM 4400 C CA . ASP A 1 562 ? 11.484 -29.672 6.18 1 98.19 562 ASP A CA 1
ATOM 4401 C C . ASP A 1 562 ? 11.836 -31.156 6.215 1 98.19 562 ASP A C 1
ATOM 4403 O O . ASP A 1 562 ? 11.078 -31.969 6.754 1 98.19 562 ASP A O 1
ATOM 4407 N N . TYR A 1 563 ? 13.023 -31.516 5.66 1 98.38 563 TYR A N 1
ATOM 4408 C CA . TYR A 1 563 ? 13.508 -32.875 5.559 1 98.38 563 TYR A CA 1
ATOM 4409 C C . TYR A 1 563 ? 14.641 -33.125 6.547 1 98.38 563 TYR A C 1
ATOM 4411 O O . TYR A 1 563 ? 15.289 -34.188 6.504 1 98.38 563 TYR A O 1
ATOM 4419 N N . THR A 1 564 ? 14.922 -32.25 7.422 1 98.06 564 THR A N 1
ATOM 4420 C CA . THR A 1 564 ? 16.156 -32.281 8.188 1 98.06 564 THR A CA 1
ATOM 4421 C C . THR A 1 564 ? 16.234 -33.531 9.062 1 98.06 564 THR A C 1
ATOM 4423 O O . THR A 1 564 ? 17.328 -34 9.383 1 98.06 564 THR A O 1
ATOM 4426 N N . GLY A 1 565 ? 15.148 -34.062 9.445 1 97.94 565 GLY A N 1
ATOM 4427 C CA . GLY A 1 565 ? 15.141 -35.281 10.273 1 97.94 565 GLY A CA 1
ATOM 4428 C C . GLY A 1 565 ? 15.188 -36.562 9.477 1 97.94 565 GLY A C 1
ATOM 4429 O O . GLY A 1 565 ? 15.305 -37.625 10.039 1 97.94 565 GLY A O 1
ATOM 4430 N N . LEU A 1 566 ? 15.133 -36.562 8.203 1 98.25 566 LEU A N 1
ATOM 4431 C CA . LEU A 1 566 ? 15.094 -37.719 7.34 1 98.25 566 LEU A CA 1
ATOM 4432 C C . LEU A 1 566 ? 16.5 -38.125 6.902 1 98.25 566 LEU A C 1
ATOM 4434 O O . LEU A 1 566 ? 17.406 -37.281 6.887 1 98.25 566 LEU A O 1
ATOM 4438 N N . SER A 1 567 ? 16.75 -39.344 6.57 1 97.56 567 SER A N 1
ATOM 4439 C CA . SER A 1 567 ? 17.953 -39.906 5.961 1 97.56 567 SER A CA 1
ATOM 4440 C C . SER A 1 567 ? 17.641 -41.125 5.129 1 97.56 567 SER A C 1
ATOM 4442 O O . SER A 1 567 ? 16.609 -41.781 5.305 1 97.56 567 SER A O 1
ATOM 4444 N N . TYR A 1 568 ? 18.562 -41.469 4.148 1 97.75 568 TYR A N 1
ATOM 4445 C CA . TYR A 1 568 ? 18.422 -42.688 3.385 1 97.75 568 TYR A CA 1
ATOM 4446 C C . TYR A 1 568 ? 18.312 -43.906 4.309 1 97.75 568 TYR A C 1
ATOM 4448 O O . TYR A 1 568 ? 17.516 -44.812 4.07 1 97.75 568 TYR A O 1
ATOM 4456 N N . ASP A 1 569 ? 19.078 -43.875 5.379 1 97.19 569 ASP A N 1
ATOM 4457 C CA . ASP A 1 569 ? 19.078 -44.969 6.344 1 97.19 569 ASP A CA 1
ATOM 4458 C C . ASP A 1 569 ? 17.719 -45.094 7.035 1 97.19 569 ASP A C 1
ATOM 4460 O O . ASP A 1 569 ? 17.188 -46.188 7.172 1 97.19 569 ASP A O 1
ATOM 4464 N N . LEU A 1 570 ? 17.25 -43.969 7.492 1 96.69 570 LEU A N 1
ATOM 4465 C CA . LEU A 1 570 ? 15.961 -43.969 8.188 1 96.69 570 LEU A CA 1
ATOM 4466 C C . LEU A 1 570 ? 14.836 -44.406 7.273 1 96.69 570 LEU A C 1
ATOM 4468 O O . LEU A 1 570 ? 13.883 -45.062 7.723 1 96.69 570 LEU A O 1
ATOM 4472 N N . LEU A 1 571 ? 14.867 -44.125 5.957 1 97.88 571 LEU A N 1
ATOM 4473 C CA . LEU A 1 571 ? 13.82 -44.438 4.996 1 97.88 571 LEU A CA 1
ATOM 4474 C C . LEU A 1 571 ? 13.953 -45.875 4.5 1 97.88 571 LEU A C 1
ATOM 4476 O O . LEU A 1 571 ? 13.055 -46.406 3.846 1 97.88 571 LEU A O 1
ATOM 4480 N N . THR A 1 572 ? 15.078 -46.562 4.738 1 97.5 572 THR A N 1
ATOM 4481 C CA . THR A 1 572 ? 15.328 -47.906 4.289 1 97.5 572 THR A CA 1
ATOM 4482 C C . THR A 1 572 ? 14.852 -48.906 5.336 1 97.5 572 THR A C 1
ATOM 4484 O O . THR A 1 572 ? 15.125 -48.75 6.527 1 97.5 572 THR A O 1
ATOM 4487 N N . GLY A 1 573 ? 14.172 -49.969 4.891 1 93.56 573 GLY A N 1
ATOM 4488 C CA . GLY A 1 573 ? 13.766 -51.062 5.766 1 93.56 573 GLY A CA 1
ATOM 4489 C C . GLY A 1 573 ? 12.336 -50.906 6.27 1 93.56 573 GLY A C 1
ATOM 4490 O O . GLY A 1 573 ? 11.688 -51.906 6.59 1 93.56 573 GLY A O 1
ATOM 4491 N N . GLY A 1 574 ? 11.875 -49.75 6.426 1 92.44 574 GLY A N 1
ATOM 4492 C CA . GLY A 1 574 ? 10.555 -49.531 7.004 1 92.44 574 GLY A CA 1
ATOM 4493 C C . GLY A 1 574 ? 9.578 -48.875 6.043 1 92.44 574 GLY A C 1
ATOM 4494 O O . GLY A 1 574 ? 9.57 -49.219 4.852 1 92.44 574 GLY A O 1
ATOM 4495 N N . SER A 1 575 ? 8.594 -48.125 6.586 1 94.62 575 SER A N 1
ATOM 4496 C CA . SER A 1 575 ? 7.59 -47.344 5.844 1 94.62 575 SER A CA 1
ATOM 4497 C C . SER A 1 575 ? 8.125 -46 5.434 1 94.62 575 SER A C 1
ATOM 4499 O O . SER A 1 575 ? 9.227 -45.594 5.824 1 94.62 575 SER A O 1
ATOM 4501 N N . GLY A 1 576 ? 7.383 -45.312 4.52 1 96.5 576 GLY A N 1
ATOM 4502 C CA . GLY A 1 576 ? 7.66 -43.906 4.289 1 96.5 576 GLY A CA 1
ATOM 4503 C C . GLY A 1 576 ? 7.352 -43.031 5.492 1 96.5 576 GLY A C 1
ATOM 4504 O O . GLY A 1 576 ? 6.715 -43.5 6.445 1 96.5 576 GLY A O 1
ATOM 4505 N N . ILE A 1 577 ? 7.902 -41.75 5.527 1 97.94 577 ILE A N 1
ATOM 4506 C CA . ILE A 1 577 ? 7.746 -40.812 6.629 1 97.94 577 ILE A CA 1
ATOM 4507 C C . ILE A 1 577 ? 7.246 -39.469 6.098 1 97.94 577 ILE A C 1
ATOM 4509 O O . ILE A 1 577 ? 7.746 -38.969 5.086 1 97.94 577 ILE A O 1
ATOM 4513 N N . GLN A 1 578 ? 6.254 -38.844 6.785 1 97.88 578 GLN A N 1
ATOM 4514 C CA . GLN A 1 578 ? 5.691 -37.594 6.352 1 97.88 578 GLN A CA 1
ATOM 4515 C C . GLN A 1 578 ? 6.578 -36.406 6.77 1 97.88 578 GLN A C 1
ATOM 4517 O O . GLN A 1 578 ? 7.125 -36.406 7.875 1 97.88 578 GLN A O 1
ATOM 4522 N N . TRP A 1 579 ? 6.785 -35.469 5.875 1 97.44 579 TRP A N 1
ATOM 4523 C CA . TRP A 1 579 ? 7.375 -34.219 6.328 1 97.44 579 TRP A CA 1
ATOM 4524 C C . TRP A 1 579 ? 6.301 -33.281 6.871 1 97.44 579 TRP A C 1
ATOM 4526 O O . TRP A 1 579 ? 5.113 -33.469 6.609 1 97.44 579 TRP A O 1
ATOM 4536 N N . PRO A 1 580 ? 6.633 -32.156 7.621 1 97.44 580 PRO A N 1
ATOM 4537 C CA . PRO A 1 580 ? 8 -31.953 8.086 1 97.44 580 PRO A CA 1
ATOM 4538 C C . PRO A 1 580 ? 8.477 -33.031 9.047 1 97.44 580 PRO A C 1
ATOM 4540 O O . PRO A 1 580 ? 7.695 -33.531 9.859 1 97.44 580 PRO A O 1
ATOM 4543 N N . CYS A 1 581 ? 9.609 -33.438 8.891 1 98.31 581 CYS A N 1
ATOM 4544 C CA . CYS A 1 581 ? 10.359 -34.281 9.805 1 98.31 581 CYS A CA 1
ATOM 4545 C C . CYS A 1 581 ? 11.648 -33.594 10.25 1 98.31 581 CYS A C 1
ATOM 4547 O O . CYS A 1 581 ? 12.562 -33.406 9.445 1 98.31 581 CYS A O 1
ATOM 4549 N N . ASN A 1 582 ? 11.727 -33.156 11.375 1 97.44 582 ASN A N 1
ATOM 4550 C CA . ASN A 1 582 ? 12.828 -32.406 11.945 1 97.44 582 ASN A CA 1
ATOM 4551 C C . ASN A 1 582 ? 13 -32.688 13.438 1 97.44 582 ASN A C 1
ATOM 4553 O O . ASN A 1 582 ? 12.461 -33.688 13.945 1 97.44 582 ASN A O 1
ATOM 4557 N N . ALA A 1 583 ? 13.797 -31.859 14.188 1 95.94 583 ALA A N 1
ATOM 4558 C CA . ALA A 1 583 ? 14.086 -32.094 15.594 1 95.94 583 ALA A CA 1
ATOM 4559 C C . ALA A 1 583 ? 12.812 -32.031 16.438 1 95.94 583 ALA A C 1
ATOM 4561 O O . ALA A 1 583 ? 12.664 -32.781 17.406 1 95.94 583 ALA A O 1
ATOM 4562 N N . GLU A 1 584 ? 11.891 -31.219 16.062 1 93.81 584 GLU A N 1
ATOM 4563 C CA . GLU A 1 584 ? 10.633 -31.062 16.797 1 93.81 584 GLU A CA 1
ATOM 4564 C C . GLU A 1 584 ? 9.664 -32.188 16.453 1 93.81 584 GLU A C 1
ATOM 4566 O O . GLU A 1 584 ? 8.812 -32.562 17.266 1 93.81 584 GLU A O 1
ATOM 4571 N N . ASN A 1 585 ? 9.781 -32.719 15.273 1 96.19 585 ASN A N 1
ATOM 4572 C CA . ASN A 1 585 ? 8.961 -33.812 14.773 1 96.19 585 ASN A CA 1
ATOM 4573 C C . ASN A 1 585 ? 9.828 -34.938 14.188 1 96.19 585 ASN A C 1
ATOM 4575 O O . ASN A 1 585 ? 9.75 -35.219 12.992 1 96.19 585 ASN A O 1
ATOM 4579 N N . PRO A 1 586 ? 10.539 -35.656 14.984 1 94.25 586 PRO A N 1
ATOM 4580 C CA . PRO A 1 586 ? 11.531 -36.625 14.5 1 94.25 586 PRO A CA 1
ATOM 4581 C C . PRO A 1 586 ? 10.898 -37.812 13.797 1 94.25 586 PRO A C 1
ATOM 4583 O O . PRO A 1 586 ? 11.578 -38.562 13.078 1 94.25 586 PRO A O 1
ATOM 4586 N N . HIS A 1 587 ? 9.609 -38.094 14.07 1 93.5 587 HIS A N 1
ATOM 4587 C CA . HIS A 1 587 ? 8.93 -39.219 13.438 1 93.5 587 HIS A CA 1
ATOM 4588 C C . HIS A 1 587 ? 7.98 -38.75 12.344 1 93.5 587 HIS A C 1
ATOM 4590 O O . HIS A 1 587 ? 7.121 -39.5 11.898 1 93.5 587 HIS A O 1
ATOM 4596 N N . GLY A 1 588 ? 8.086 -37.531 11.883 1 96.94 588 GLY A N 1
ATOM 4597 C CA . GLY A 1 588 ? 7.211 -36.938 10.875 1 96.94 588 GLY A CA 1
ATOM 4598 C C . GLY A 1 588 ? 6 -36.25 11.469 1 96.94 588 GLY A C 1
ATOM 4599 O O . GLY A 1 588 ? 5.84 -36.219 12.688 1 96.94 588 GLY A O 1
ATOM 4600 N N . THR A 1 589 ? 5.246 -35.594 10.641 1 96.81 589 THR A N 1
ATOM 4601 C CA . THR A 1 589 ? 4.078 -34.812 11.055 1 96.81 589 THR A CA 1
ATOM 4602 C C . THR A 1 589 ? 2.828 -35.312 10.32 1 96.81 589 THR A C 1
ATOM 4604 O O . THR A 1 589 ? 2.674 -35.062 9.125 1 96.81 589 THR A O 1
ATOM 4607 N N . GLU A 1 590 ? 1.972 -35.875 10.992 1 95.31 590 GLU A N 1
ATOM 4608 C CA . GLU A 1 590 ? 0.799 -36.5 10.391 1 95.31 590 GLU A CA 1
ATOM 4609 C C . GLU A 1 590 ? -0.177 -35.469 9.859 1 95.31 590 GLU A C 1
ATOM 4611 O O . GLU A 1 590 ? -0.717 -35.594 8.766 1 95.31 590 GLU A O 1
ATOM 4616 N N . ARG A 1 591 ? -0.442 -34.406 10.68 1 96.69 591 ARG A N 1
ATOM 4617 C CA . ARG A 1 591 ? -1.386 -33.344 10.32 1 96.69 591 ARG A CA 1
ATOM 4618 C C . ARG A 1 591 ? -0.771 -31.969 10.523 1 96.69 591 ARG A C 1
ATOM 4620 O O . ARG A 1 591 ? -0.105 -31.719 11.531 1 96.69 591 ARG A O 1
ATOM 4627 N N . LEU A 1 592 ? -0.925 -31.141 9.508 1 97 592 LEU A N 1
ATOM 4628 C CA . LEU A 1 592 ? -0.487 -29.75 9.648 1 97 592 LEU A CA 1
ATOM 4629 C C . LEU A 1 592 ? -1.551 -28.906 10.352 1 97 592 LEU A C 1
ATOM 4631 O O . LEU A 1 592 ? -2.734 -29.25 10.328 1 97 592 LEU A O 1
ATOM 4635 N N . TYR A 1 593 ? -1.18 -27.844 11.102 1 97.44 593 TYR A N 1
ATOM 4636 C CA . TYR A 1 593 ? -1.986 -26.781 11.68 1 97.44 593 TYR A CA 1
ATOM 4637 C C . TYR A 1 593 ? -2.797 -27.281 12.867 1 97.44 593 TYR A C 1
ATOM 4639 O O . TYR A 1 593 ? -3.896 -26.781 13.125 1 97.44 593 TYR A O 1
ATOM 4647 N N . SER A 1 594 ? -2.389 -28.344 13.508 1 95.88 594 SER A N 1
ATOM 4648 C CA . SER A 1 594 ? -3.061 -28.859 14.703 1 95.88 594 SER A CA 1
ATOM 4649 C C . SER A 1 594 ? -3.084 -27.812 15.812 1 95.88 594 SER A C 1
ATOM 4651 O O . SER A 1 594 ? -3.959 -27.844 16.688 1 95.88 594 SER A O 1
ATOM 4653 N N . ASN A 1 595 ? -2.184 -26.891 15.773 1 94.38 595 ASN A N 1
ATOM 4654 C CA . ASN A 1 595 ? -2.105 -25.828 16.766 1 94.38 595 ASN A CA 1
ATOM 4655 C C . ASN A 1 595 ? -2.895 -24.594 16.344 1 94.38 595 ASN A C 1
ATOM 4657 O O . ASN A 1 595 ? -2.914 -23.578 17.047 1 94.38 595 ASN A O 1
ATOM 4661 N N . GLY A 1 596 ? -3.465 -24.641 15.18 1 94.81 596 GLY A N 1
ATOM 4662 C CA . GLY A 1 596 ? -4.281 -23.531 14.695 1 94.81 596 GLY A CA 1
ATOM 4663 C C . GLY A 1 596 ? -3.465 -22.422 14.07 1 94.81 596 GLY A C 1
ATOM 4664 O O . GLY A 1 596 ? -4 -21.359 13.75 1 94.81 596 GLY A O 1
ATOM 4665 N N . VAL A 1 597 ? -2.137 -22.594 13.93 1 96.44 597 VAL A N 1
ATOM 4666 C CA . VAL A 1 597 ? -1.27 -21.594 13.32 1 96.44 597 VAL A CA 1
ATOM 4667 C C . VAL A 1 597 ? -0.923 -22.016 11.891 1 96.44 597 VAL A C 1
ATOM 4669 O O . VAL A 1 597 ? -0.317 -23.062 11.672 1 96.44 597 VAL A O 1
ATOM 4672 N N . PHE A 1 598 ? -1.336 -21.172 10.977 1 98.06 598 PHE A N 1
ATOM 4673 C CA . PHE A 1 598 ? -1.118 -21.438 9.562 1 98.06 598 PHE A CA 1
ATOM 4674 C C . PHE A 1 598 ? 0.143 -20.75 9.062 1 98.06 598 PHE A C 1
ATOM 4676 O O . PHE A 1 598 ? 0.689 -19.875 9.742 1 98.06 598 PHE A O 1
ATOM 4683 N N . TYR A 1 599 ? 0.588 -21.109 7.949 1 98 599 TYR A N 1
ATOM 4684 C CA . TYR A 1 599 ? 1.843 -20.594 7.398 1 98 599 TYR A CA 1
ATOM 4685 C C . TYR A 1 599 ? 1.618 -19.297 6.629 1 98 599 TYR A C 1
ATOM 4687 O O . TYR A 1 599 ? 2.094 -19.156 5.5 1 98 599 TYR A O 1
ATOM 4695 N N . THR A 1 600 ? 0.882 -18.359 7.277 1 97.69 600 THR A N 1
ATOM 4696 C CA . THR A 1 600 ? 0.497 -17.125 6.594 1 97.69 600 THR A CA 1
ATOM 4697 C C . THR A 1 600 ? 1.255 -15.93 7.16 1 97.69 600 THR A C 1
ATOM 4699 O O . THR A 1 600 ? 0.911 -14.781 6.879 1 97.69 600 THR A O 1
ATOM 4702 N N . ASP A 1 601 ? 2.281 -16.234 7.961 1 95.88 601 ASP A N 1
ATOM 4703 C CA . ASP A 1 601 ? 3.152 -15.148 8.391 1 95.88 601 ASP A CA 1
ATOM 4704 C C . ASP A 1 601 ? 3.857 -14.5 7.199 1 95.88 601 ASP A C 1
ATOM 4706 O O . ASP A 1 601 ? 4.336 -15.203 6.305 1 95.88 601 ASP A O 1
ATOM 4710 N N . ILE A 1 602 ? 3.92 -13.227 7.16 1 92.38 602 ILE A N 1
ATOM 4711 C CA . ILE A 1 602 ? 4.387 -12.453 6.016 1 92.38 602 ILE A CA 1
ATOM 4712 C C . ILE A 1 602 ? 5.836 -12.812 5.703 1 92.38 602 ILE A C 1
ATOM 4714 O O . ILE A 1 602 ? 6.254 -12.789 4.543 1 92.38 602 ILE A O 1
ATOM 4718 N N . GLU A 1 603 ? 6.652 -13.203 6.617 1 92.31 603 GLU A N 1
ATOM 4719 C CA . GLU A 1 603 ? 8.062 -13.523 6.398 1 92.31 603 GLU A CA 1
ATOM 4720 C C . GLU A 1 603 ? 8.25 -15.008 6.121 1 92.31 603 GLU A C 1
ATOM 4722 O O . GLU A 1 603 ? 9.352 -15.445 5.781 1 92.31 603 GLU A O 1
ATOM 4727 N N . TYR A 1 604 ? 7.141 -15.734 6.188 1 96.31 604 TYR A N 1
ATOM 4728 C CA . TYR A 1 604 ? 7.27 -17.188 6.102 1 96.31 604 TYR A CA 1
ATOM 4729 C C . TYR A 1 604 ? 6.477 -17.734 4.922 1 96.31 604 TYR A C 1
ATOM 4731 O O . TYR A 1 604 ? 6.855 -18.75 4.328 1 96.31 604 TYR A O 1
ATOM 4739 N N . CYS A 1 605 ? 5.371 -17.094 4.586 1 97.5 605 CYS A N 1
ATOM 4740 C CA . CYS A 1 605 ? 4.414 -17.641 3.625 1 97.5 605 CYS A CA 1
ATOM 4741 C C . CYS A 1 605 ? 5.062 -17.828 2.26 1 97.5 605 CYS A C 1
ATOM 4743 O O . CYS A 1 605 ? 6.02 -17.125 1.917 1 97.5 605 CYS A O 1
ATOM 4745 N N . GLU A 1 606 ? 4.547 -18.766 1.514 1 97.12 606 GLU A N 1
ATOM 4746 C CA . GLU A 1 606 ? 5.055 -19.141 0.196 1 97.12 606 GLU A CA 1
ATOM 4747 C C . GLU A 1 606 ? 4.582 -18.156 -0.873 1 97.12 606 GLU A C 1
ATOM 4749 O O . GLU A 1 606 ? 5.164 -18.094 -1.958 1 97.12 606 GLU A O 1
ATOM 4754 N N . SER A 1 607 ? 3.533 -17.422 -0.558 1 95.62 607 SER A N 1
ATOM 4755 C CA . SER A 1 607 ? 2.916 -16.484 -1.496 1 95.62 607 SER A CA 1
ATOM 4756 C C . SER A 1 607 ? 2.102 -15.422 -0.765 1 95.62 607 SER A C 1
ATOM 4758 O O . SER A 1 607 ? 1.592 -15.664 0.33 1 95.62 607 SER A O 1
ATOM 4760 N N . PHE A 1 608 ? 1.994 -14.281 -1.406 1 95.44 608 PHE A N 1
ATOM 4761 C CA . PHE A 1 608 ? 1.153 -13.242 -0.812 1 95.44 608 PHE A CA 1
ATOM 4762 C C . PHE A 1 608 ? -0.289 -13.383 -1.287 1 95.44 608 PHE A C 1
ATOM 4764 O O . PHE A 1 608 ? -1.161 -12.617 -0.869 1 95.44 608 PHE A O 1
ATOM 4771 N N . GLY A 1 609 ? -0.573 -14.297 -2.107 1 95.69 609 GLY A N 1
ATOM 4772 C CA . GLY A 1 609 ? -1.929 -14.562 -2.562 1 95.69 609 GLY A CA 1
ATOM 4773 C C . GLY A 1 609 ? -2.316 -13.75 -3.781 1 95.69 609 GLY A C 1
ATOM 4774 O O . GLY A 1 609 ? -1.48 -13.055 -4.363 1 95.69 609 GLY A O 1
ATOM 4775 N N . HIS A 1 610 ? -3.59 -13.867 -4.27 1 97 610 HIS A N 1
ATOM 4776 C CA . HIS A 1 610 ? -4.07 -13.258 -5.5 1 97 610 HIS A CA 1
ATOM 4777 C C . HIS A 1 610 ? -5.5 -12.75 -5.344 1 97 610 HIS A C 1
ATOM 4779 O O . HIS A 1 610 ? -6.211 -13.164 -4.422 1 97 610 HIS A O 1
ATOM 4785 N N . ASP A 1 611 ? -5.871 -11.82 -6.277 1 95.31 611 ASP A N 1
ATOM 4786 C CA . ASP A 1 611 ? -7.277 -11.594 -6.598 1 95.31 611 ASP A CA 1
ATOM 4787 C C . ASP A 1 611 ? -7.855 -12.766 -7.391 1 95.31 611 ASP A C 1
ATOM 4789 O O . ASP A 1 611 ? -7.438 -13.023 -8.523 1 95.31 611 ASP A O 1
ATOM 4793 N N . LEU A 1 612 ? -8.836 -13.477 -6.828 1 96.94 612 LEU A N 1
ATOM 4794 C CA . LEU A 1 612 ? -9.281 -14.727 -7.426 1 96.94 612 LEU A CA 1
ATOM 4795 C C . LEU A 1 612 ? -10.016 -14.477 -8.742 1 96.94 612 LEU A C 1
ATOM 4797 O O . LEU A 1 612 ? -10.164 -15.383 -9.555 1 96.94 612 LEU A O 1
ATOM 4801 N N . GLU A 1 613 ? -10.477 -13.312 -8.984 1 94.69 613 GLU A N 1
ATOM 4802 C CA . GLU A 1 613 ? -11.219 -13.023 -10.211 1 94.69 613 GLU A CA 1
ATOM 4803 C C . GLU A 1 613 ? -10.289 -12.578 -11.328 1 94.69 613 GLU A C 1
ATOM 4805 O O . GLU A 1 613 ? -10.383 -13.086 -12.453 1 94.69 613 GLU A O 1
ATOM 4810 N N . THR A 1 614 ? -9.305 -11.734 -11.055 1 94.62 614 THR A N 1
ATOM 4811 C CA . THR A 1 614 ? -8.422 -11.211 -12.086 1 94.62 614 THR A CA 1
ATOM 4812 C C . THR A 1 614 ? -7.18 -12.078 -12.234 1 94.62 614 THR A C 1
ATOM 4814 O O . THR A 1 614 ? -6.535 -12.078 -13.281 1 94.62 614 THR A O 1
ATOM 4817 N N . GLY A 1 615 ? -6.809 -12.711 -11.133 1 95.94 615 GLY A N 1
ATOM 4818 C CA . GLY A 1 615 ? -5.57 -13.469 -11.125 1 95.94 615 GLY A CA 1
ATOM 4819 C C . GLY A 1 615 ? -4.359 -12.633 -10.75 1 95.94 615 GLY A C 1
ATOM 4820 O O . GLY A 1 615 ? -3.248 -13.156 -10.648 1 95.94 615 GLY A O 1
ATOM 4821 N N . ALA A 1 616 ? -4.527 -11.383 -10.5 1 95 616 ALA A N 1
ATOM 4822 C CA . ALA A 1 616 ? -3.406 -10.516 -10.141 1 95 616 ALA A CA 1
ATOM 4823 C C . ALA A 1 616 ? -2.865 -10.867 -8.758 1 95 616 ALA A C 1
ATOM 4825 O O . ALA A 1 616 ? -3.637 -11.047 -7.809 1 95 616 ALA A O 1
ATOM 4826 N N . PRO A 1 617 ? -1.559 -10.984 -8.594 1 94.69 617 PRO A N 1
ATOM 4827 C CA . PRO A 1 617 ? -0.998 -11.227 -7.266 1 94.69 617 PRO A CA 1
ATOM 4828 C C . PRO A 1 617 ? -1.107 -10.016 -6.344 1 94.69 617 PRO A C 1
ATOM 4830 O O . PRO A 1 617 ? -1.027 -8.875 -6.809 1 94.69 617 PRO A O 1
ATOM 4833 N N . TYR A 1 618 ? -1.281 -10.297 -5.102 1 93.75 618 TYR A N 1
ATOM 4834 C CA . TYR A 1 618 ? -1.21 -9.227 -4.105 1 93.75 618 TYR A CA 1
ATOM 4835 C C . TYR A 1 618 ? 0.229 -8.773 -3.896 1 93.75 618 TYR A C 1
ATOM 4837 O O . TYR A 1 618 ? 1.154 -9.586 -3.916 1 93.75 618 TYR A O 1
ATOM 4845 N N . SER A 1 619 ? 0.438 -7.508 -3.762 1 87.5 619 SER A N 1
ATOM 4846 C CA . SER A 1 619 ? 1.743 -6.996 -3.354 1 87.5 619 SER A CA 1
ATOM 4847 C C . SER A 1 619 ? 2.031 -7.316 -1.892 1 87.5 619 SER A C 1
ATOM 4849 O O . SER A 1 619 ? 1.139 -7.746 -1.157 1 87.5 619 SER A O 1
ATOM 4851 N N . LYS A 1 620 ? 3.238 -7.168 -1.467 1 88.5 620 LYS A N 1
ATOM 4852 C CA . LYS A 1 620 ? 3.582 -7.312 -0.056 1 88.5 620 LYS A CA 1
ATOM 4853 C C . LYS A 1 620 ? 2.762 -6.363 0.81 1 88.5 620 LYS A C 1
ATOM 4855 O O . LYS A 1 620 ? 2.334 -6.727 1.907 1 88.5 620 LYS A O 1
ATOM 4860 N N . GLU A 1 621 ? 2.471 -5.191 0.25 1 80.31 621 GLU A N 1
ATOM 4861 C CA . GLU A 1 621 ? 1.692 -4.184 0.962 1 80.31 621 GLU A CA 1
ATOM 4862 C C . GLU A 1 621 ? 0.239 -4.621 1.121 1 80.31 621 GLU A C 1
ATOM 4864 O O . GLU A 1 621 ? -0.362 -4.422 2.18 1 80.31 621 GLU A O 1
ATOM 4869 N N . ASP A 1 622 ? -0.312 -5.168 0.127 1 85.94 622 ASP A N 1
ATOM 4870 C CA . ASP A 1 622 ? -1.666 -5.707 0.203 1 85.94 622 ASP A CA 1
ATOM 4871 C C . ASP A 1 622 ? -1.77 -6.785 1.281 1 85.94 622 ASP A C 1
ATOM 4873 O O . ASP A 1 622 ? -2.738 -6.816 2.043 1 85.94 622 ASP A O 1
ATOM 4877 N N . TYR A 1 623 ? -0.774 -7.637 1.312 1 91.94 623 TYR A N 1
ATOM 4878 C CA . TYR A 1 623 ? -0.748 -8.734 2.27 1 91.94 623 TYR A CA 1
ATOM 4879 C C . TYR A 1 623 ? -0.641 -8.219 3.697 1 91.94 623 TYR A C 1
ATOM 4881 O O . TYR A 1 623 ? -1.303 -8.734 4.602 1 91.94 623 TYR A O 1
ATOM 4889 N N . LYS A 1 624 ? 0.2 -7.234 3.869 1 85.38 624 LYS A N 1
ATOM 4890 C CA . LYS A 1 624 ? 0.347 -6.602 5.176 1 85.38 624 LYS A CA 1
ATOM 4891 C C . LYS A 1 624 ? -0.974 -6 5.648 1 85.38 624 LYS A C 1
ATOM 4893 O O . LYS A 1 624 ? -1.314 -6.09 6.832 1 85.38 624 LYS A O 1
ATOM 4898 N N . ALA A 1 625 ? -1.718 -5.426 4.691 1 79.62 625 ALA A N 1
ATOM 4899 C CA . ALA A 1 625 ? -3.008 -4.816 5.008 1 79.62 625 ALA A CA 1
ATOM 4900 C C . ALA A 1 625 ? -4.012 -5.871 5.465 1 79.62 625 ALA A C 1
ATOM 4902 O O . ALA A 1 625 ? -4.836 -5.613 6.344 1 79.62 625 ALA A O 1
ATOM 4903 N N . MET A 1 626 ? -3.969 -6.977 4.855 1 86.94 626 MET A N 1
ATOM 4904 C CA . MET A 1 626 ? -4.828 -8.086 5.254 1 86.94 626 MET A CA 1
ATOM 4905 C C . MET A 1 626 ? -4.398 -8.648 6.602 1 86.94 626 MET A C 1
ATOM 4907 O O . MET A 1 626 ? -5.223 -9.18 7.352 1 86.94 626 MET A O 1
ATOM 4911 N N . ASN A 1 627 ? -3.137 -8.672 6.902 1 85.75 627 ASN A N 1
ATOM 4912 C CA . ASN A 1 627 ? -2.516 -9.07 8.164 1 85.75 627 ASN A CA 1
ATOM 4913 C C . ASN A 1 627 ? -3.006 -10.445 8.609 1 85.75 627 ASN A C 1
ATOM 4915 O O . ASN A 1 627 ? -3.51 -10.594 9.727 1 85.75 627 ASN A O 1
ATOM 4919 N N . PRO A 1 628 ? -2.82 -11.484 7.848 1 93.56 628 PRO A N 1
ATOM 4920 C CA . PRO A 1 628 ? -3.244 -12.805 8.312 1 93.56 628 PRO A CA 1
ATOM 4921 C C . PRO A 1 628 ? -2.516 -13.25 9.578 1 93.56 628 PRO A C 1
ATOM 4923 O O . PRO A 1 628 ? -3.123 -13.859 10.461 1 93.56 628 PRO A O 1
ATOM 4926 N N . ALA A 1 629 ? -1.178 -13 9.625 1 91 629 ALA A N 1
ATOM 4927 C CA . ALA A 1 629 ? -0.4 -13.172 10.852 1 91 629 ALA A CA 1
ATOM 4928 C C . ALA A 1 629 ? -0.636 -14.547 11.461 1 91 629 ALA A C 1
ATOM 4930 O O . ALA A 1 629 ? -0.941 -14.664 12.648 1 91 629 ALA A O 1
ATOM 4931 N N . GLY A 1 630 ? -0.54 -15.617 10.719 1 96.06 630 GLY A N 1
ATOM 4932 C CA . GLY A 1 630 ? -0.663 -16.984 11.211 1 96.06 630 GLY A CA 1
ATOM 4933 C C . GLY A 1 630 ? -2.084 -17.5 11.156 1 96.06 630 GLY A C 1
ATOM 4934 O O . GLY A 1 630 ? -2.344 -18.641 11.555 1 96.06 630 GLY A O 1
ATOM 4935 N N . ARG A 1 631 ? -3.033 -16.703 10.734 1 97.31 631 ARG A N 1
ATOM 4936 C CA . ARG A 1 631 ? -4.418 -17.141 10.555 1 97.31 631 ARG A CA 1
ATOM 4937 C C . ARG A 1 631 ? -4.68 -17.562 9.117 1 97.31 631 ARG A C 1
ATOM 4939 O O . ARG A 1 631 ? -4.035 -17.078 8.188 1 97.31 631 ARG A O 1
ATOM 4946 N N . ALA A 1 632 ? -5.621 -18.547 8.836 1 98.56 632 ALA A N 1
ATOM 4947 C CA . ALA A 1 632 ? -6.02 -18.953 7.492 1 98.56 632 ALA A CA 1
ATOM 4948 C C . ALA A 1 632 ? -6.805 -17.844 6.801 1 98.56 632 ALA A C 1
ATOM 4950 O O . ALA A 1 632 ? -7.371 -16.969 7.461 1 98.56 632 ALA A O 1
ATOM 4951 N N . ILE A 1 633 ? -6.836 -17.828 5.504 1 98.31 633 ILE A N 1
ATOM 4952 C CA . ILE A 1 633 ? -7.496 -16.781 4.73 1 98.31 633 ILE A CA 1
ATOM 4953 C C . ILE A 1 633 ? -8.711 -17.359 4.004 1 98.31 633 ILE A C 1
ATOM 4955 O O . ILE A 1 633 ? -8.57 -18.25 3.15 1 98.31 633 ILE A O 1
ATOM 4959 N N . LEU A 1 634 ? -9.875 -16.891 4.316 1 98.56 634 LEU A N 1
ATOM 4960 C CA . LEU A 1 634 ? -11.094 -17.203 3.572 1 98.56 634 LEU A CA 1
ATOM 4961 C C . LEU A 1 634 ? -11.164 -16.406 2.277 1 98.56 634 LEU A C 1
ATOM 4963 O O . LEU A 1 634 ? -11.164 -15.172 2.307 1 98.56 634 LEU A O 1
ATOM 4967 N N . LYS A 1 635 ? -11.203 -17.109 1.17 1 97.81 635 LYS A N 1
ATOM 4968 C CA . LYS A 1 635 ? -11.188 -16.469 -0.138 1 97.81 635 LYS A CA 1
ATOM 4969 C C . LYS A 1 635 ? -12.594 -16.359 -0.721 1 97.81 635 LYS A C 1
ATOM 4971 O O . LYS A 1 635 ? -13.375 -17.312 -0.629 1 97.81 635 LYS A O 1
ATOM 4976 N N . ALA A 1 636 ? -12.906 -15.25 -1.27 1 97.5 636 ALA A N 1
ATOM 4977 C CA . ALA A 1 636 ? -14.203 -15.031 -1.907 1 97.5 636 ALA A CA 1
ATOM 4978 C C . ALA A 1 636 ? -14.047 -14.844 -3.414 1 97.5 636 ALA A C 1
ATOM 4980 O O . ALA A 1 636 ? -13.055 -14.273 -3.875 1 97.5 636 ALA A O 1
ATOM 4981 N N . CYS A 1 637 ? -14.93 -15.352 -4.172 1 97.44 637 CYS A N 1
ATOM 4982 C CA . CYS A 1 637 ? -14.945 -15.195 -5.621 1 97.44 637 CYS A CA 1
ATOM 4983 C C . CYS A 1 637 ? -16.359 -15.359 -6.168 1 97.44 637 CYS A C 1
ATOM 4985 O O . CYS A 1 637 ? -17.062 -16.297 -5.801 1 97.44 637 CYS A O 1
ATOM 4987 N N . ARG A 1 638 ? -16.828 -14.562 -7.141 1 95.19 638 ARG A N 1
ATOM 4988 C CA . ARG A 1 638 ? -18.125 -14.672 -7.809 1 95.19 638 ARG A CA 1
ATOM 4989 C C . ARG A 1 638 ? -18.031 -15.586 -9.031 1 95.19 638 ARG A C 1
ATOM 4991 O O . ARG A 1 638 ? -17 -15.617 -9.711 1 95.19 638 ARG A O 1
ATOM 4998 N N . TYR A 1 639 ? -19.016 -16.281 -9.25 1 96.62 639 TYR A N 1
ATOM 4999 C CA . TYR A 1 639 ? -19.094 -17.156 -10.422 1 96.62 639 TYR A CA 1
ATOM 5000 C C . TYR A 1 639 ? -19.312 -16.344 -11.695 1 96.62 639 TYR A C 1
ATOM 5002 O O . TYR A 1 639 ? -20.062 -15.375 -11.703 1 96.62 639 TYR A O 1
ATOM 5010 N N . SER A 1 640 ? -18.594 -16.734 -12.727 1 93.19 640 SER A N 1
ATOM 5011 C CA . SER A 1 640 ? -18.828 -16.25 -14.086 1 93.19 640 SER A CA 1
ATOM 5012 C C . SER A 1 640 ? -18.938 -17.422 -15.07 1 93.19 640 SER A C 1
ATOM 5014 O O . SER A 1 640 ? -18.422 -18.5 -14.812 1 93.19 640 SER A O 1
ATOM 5016 N N . SER A 1 641 ? -19.531 -17.172 -16.141 1 92.12 641 SER A N 1
ATOM 5017 C CA . SER A 1 641 ? -19.703 -18.234 -17.125 1 92.12 641 SER A CA 1
ATOM 5018 C C . SER A 1 641 ? -18.391 -18.516 -17.875 1 92.12 641 SER A C 1
ATOM 5020 O O . SER A 1 641 ? -17.594 -17.594 -18.094 1 92.12 641 SER A O 1
ATOM 5022 N N . PRO A 1 642 ? -18.203 -19.859 -18.25 1 91.94 642 PRO A N 1
ATOM 5023 C CA . PRO A 1 642 ? -17.016 -20.188 -19.062 1 91.94 642 PRO A CA 1
ATOM 5024 C C . PRO A 1 642 ? -17 -19.453 -20.391 1 91.94 642 PRO A C 1
ATOM 5026 O O . PRO A 1 642 ? -18.047 -19.016 -20.891 1 91.94 642 PRO A O 1
ATOM 5029 N N . MET A 1 643 ? -15.859 -19.406 -20.984 1 87.25 643 MET A N 1
ATOM 5030 C CA . MET A 1 643 ? -15.641 -18.672 -22.219 1 87.25 643 MET A CA 1
ATOM 5031 C C . MET A 1 643 ? -16.312 -19.375 -23.406 1 87.25 643 MET A C 1
ATOM 5033 O O . MET A 1 643 ? -16.766 -18.719 -24.344 1 87.25 643 MET A O 1
ATOM 5037 N N . GLU A 1 644 ? -16.234 -20.703 -23.359 1 91 644 GLU A N 1
ATOM 5038 C CA . GLU A 1 644 ? -16.859 -21.5 -24.422 1 91 644 GLU A CA 1
ATOM 5039 C C . GLU A 1 644 ? -18.062 -22.281 -23.891 1 91 644 GLU A C 1
ATOM 5041 O O . GLU A 1 644 ? -17.906 -23.172 -23.062 1 91 644 GLU A O 1
ATOM 5046 N N . GLU A 1 645 ? -19.234 -21.922 -24.406 1 92.56 645 GLU A N 1
ATOM 5047 C CA . GLU A 1 645 ? -20.484 -22.578 -24.062 1 92.56 645 GLU A CA 1
ATOM 5048 C C . GLU A 1 645 ? -21.078 -23.281 -25.281 1 92.56 645 GLU A C 1
ATOM 5050 O O . GLU A 1 645 ? -20.812 -22.891 -26.422 1 92.56 645 GLU A O 1
ATOM 5055 N N . PRO A 1 646 ? -21.844 -24.344 -24.969 1 95.25 646 PRO A N 1
ATOM 5056 C CA . PRO A 1 646 ? -22.5 -25.031 -26.078 1 95.25 646 PRO A CA 1
ATOM 5057 C C . PRO A 1 646 ? -23.406 -24.109 -26.906 1 95.25 646 PRO A C 1
ATOM 5059 O O . PRO A 1 646 ? -23.953 -23.141 -26.359 1 95.25 646 PRO A O 1
ATOM 5062 N N . ASN A 1 647 ? -23.469 -24.391 -28.125 1 95.62 647 ASN A N 1
ATOM 5063 C CA . ASN A 1 647 ? -24.375 -23.734 -29.047 1 95.62 647 ASN A CA 1
ATOM 5064 C C . ASN A 1 647 ? -25 -24.75 -30.016 1 95.62 647 ASN A C 1
ATOM 5066 O O . ASN A 1 647 ? -24.922 -25.953 -29.812 1 95.62 647 ASN A O 1
ATOM 5070 N N . GLU A 1 648 ? -25.656 -24.219 -31.047 1 95.62 648 GLU A N 1
ATOM 5071 C CA . GLU A 1 648 ? -26.359 -25.094 -31.984 1 95.62 648 GLU A CA 1
ATOM 5072 C C . GLU A 1 648 ? -25.391 -25.984 -32.75 1 95.62 648 GLU A C 1
ATOM 5074 O O . GLU A 1 648 ? -25.688 -27.156 -33 1 95.62 648 GLU A O 1
ATOM 5079 N N . GLU A 1 649 ? -24.234 -25.453 -33.031 1 96.38 649 GLU A N 1
ATOM 5080 C CA . GLU A 1 649 ? -23.25 -26.188 -33.812 1 96.38 649 GLU A CA 1
ATOM 5081 C C . GLU A 1 649 ? -22.531 -27.234 -32.938 1 96.38 649 GLU A C 1
ATOM 5083 O O . GLU A 1 649 ? -22.234 -28.328 -33.406 1 96.38 649 GLU A O 1
ATOM 5088 N N . PHE A 1 650 ? -22.188 -26.938 -31.766 1 97.88 650 PHE A N 1
ATOM 5089 C CA . PHE A 1 650 ? -21.531 -27.797 -30.781 1 97.88 650 PHE A CA 1
ATOM 5090 C C . PHE A 1 650 ? -22.359 -27.875 -29.5 1 97.88 650 PHE A C 1
ATOM 5092 O O . PHE A 1 650 ? -22.031 -27.234 -28.516 1 97.88 650 PHE A O 1
ATOM 5099 N N . PRO A 1 651 ? -23.266 -28.719 -29.391 1 96.75 651 PRO A N 1
ATOM 5100 C CA . PRO A 1 651 ? -24.312 -28.641 -28.375 1 96.75 651 PRO A CA 1
ATOM 5101 C C . PRO A 1 651 ? -23.922 -29.328 -27.062 1 96.75 651 PRO A C 1
ATOM 5103 O O . PRO A 1 651 ? -24.641 -29.234 -26.062 1 96.75 651 PRO A O 1
ATOM 5106 N N . LEU A 1 652 ? -22.828 -30.062 -27.047 1 97.44 652 LEU A N 1
ATOM 5107 C CA . LEU A 1 652 ? -22.5 -30.875 -25.875 1 97.44 652 LEU A CA 1
ATOM 5108 C C . LEU A 1 652 ? -21.25 -30.344 -25.188 1 97.44 652 LEU A C 1
ATOM 5110 O O . LEU A 1 652 ? -20.312 -29.875 -25.844 1 97.44 652 LEU A O 1
ATOM 5114 N N . ARG A 1 653 ? -21.25 -30.453 -23.844 1 97 653 ARG A N 1
ATOM 5115 C CA . ARG A 1 653 ? -20.047 -30.141 -23.062 1 97 653 ARG A CA 1
ATOM 5116 C C . ARG A 1 653 ? -19.109 -31.328 -22.984 1 97 653 ARG A C 1
ATOM 5118 O O . ARG A 1 653 ? -19.562 -32.469 -22.828 1 97 653 ARG A O 1
ATOM 5125 N N . LEU A 1 654 ? -17.828 -31.062 -23.062 1 96.94 654 LEU A N 1
ATOM 5126 C CA . LEU A 1 654 ? -16.828 -32.125 -23.047 1 96.94 654 LEU A CA 1
ATOM 5127 C C . LEU A 1 654 ? -16.094 -32.156 -21.719 1 96.94 654 LEU A C 1
ATOM 5129 O O . LEU A 1 654 ? -15.68 -31.125 -21.203 1 96.94 654 LEU A O 1
ATOM 5133 N N . SER A 1 655 ? -15.969 -33.344 -21.125 1 95.88 655 SER A N 1
ATOM 5134 C CA . SER A 1 655 ? -15.047 -33.594 -20.031 1 95.88 655 SER A CA 1
ATOM 5135 C C . SER A 1 655 ? -14.117 -34.75 -20.359 1 95.88 655 SER A C 1
ATOM 5137 O O . SER A 1 655 ? -14.445 -35.594 -21.203 1 95.88 655 SER A O 1
ATOM 5139 N N . THR A 1 656 ? -12.969 -34.75 -19.828 1 96.5 656 THR A N 1
ATOM 5140 C CA . THR A 1 656 ? -12.008 -35.812 -19.938 1 96.5 656 THR A CA 1
ATOM 5141 C C . THR A 1 656 ? -11.664 -36.406 -18.562 1 96.5 656 THR A C 1
ATOM 5143 O O . THR A 1 656 ? -11.984 -35.781 -17.547 1 96.5 656 THR A O 1
ATOM 5146 N N . GLY A 1 657 ? -11.07 -37.562 -18.547 1 95.19 657 GLY A N 1
ATOM 5147 C CA . GLY A 1 657 ? -10.672 -38.156 -17.281 1 95.19 657 GLY A CA 1
ATOM 5148 C C . GLY A 1 657 ? -9.992 -39.5 -17.438 1 95.19 657 GLY A C 1
ATOM 5149 O O . GLY A 1 657 ? -9.57 -39.844 -18.531 1 95.19 657 GLY A O 1
ATOM 5150 N N . ARG A 1 658 ? -9.789 -40.156 -16.312 1 95 658 ARG A N 1
ATOM 5151 C CA . ARG A 1 658 ? -9.031 -41.406 -16.281 1 95 658 ARG A CA 1
ATOM 5152 C C . ARG A 1 658 ? -9.953 -42.625 -16.312 1 95 658 ARG A C 1
ATOM 5154 O O . ARG A 1 658 ? -11.109 -42.531 -15.883 1 95 658 ARG A O 1
ATOM 5161 N N . ASN A 1 659 ? -9.422 -43.594 -16.906 1 94.25 659 ASN A N 1
ATOM 5162 C CA . ASN A 1 659 ? -9.898 -44.969 -16.688 1 94.25 659 ASN A CA 1
ATOM 5163 C C . ASN A 1 659 ? -9.031 -45.719 -15.688 1 94.25 659 ASN A C 1
ATOM 5165 O O . ASN A 1 659 ? -7.828 -45.469 -15.586 1 94.25 659 ASN A O 1
ATOM 5169 N N . VAL A 1 660 ? -9.625 -46.656 -14.953 1 96.12 660 VAL A N 1
ATOM 5170 C CA . VAL A 1 660 ? -9 -47.281 -13.797 1 96.12 660 VAL A CA 1
ATOM 5171 C C . VAL A 1 660 ? -7.762 -48.062 -14.25 1 96.12 660 VAL A C 1
ATOM 5173 O O . VAL A 1 660 ? -6.812 -48.219 -13.477 1 96.12 660 VAL A O 1
ATOM 5176 N N . TYR A 1 661 ? -7.645 -48.438 -15.492 1 96.88 661 TYR A N 1
ATOM 5177 C CA . TYR A 1 661 ? -6.625 -49.406 -15.938 1 96.88 661 TYR A CA 1
ATOM 5178 C C . TYR A 1 661 ? -5.391 -48.656 -16.453 1 96.88 661 TYR A C 1
ATOM 5180 O O . TYR A 1 661 ? -4.305 -49.25 -16.516 1 96.88 661 TYR A O 1
ATOM 5188 N N . HIS A 1 662 ? -5.578 -47.469 -16.812 1 96.31 662 HIS A N 1
ATOM 5189 C CA . HIS A 1 662 ? -4.465 -46.781 -17.484 1 96.31 662 HIS A CA 1
ATOM 5190 C C . HIS A 1 662 ? -3.951 -45.625 -16.641 1 96.31 662 HIS A C 1
ATOM 5192 O O . HIS A 1 662 ? -4.68 -45.062 -15.812 1 96.31 662 HIS A O 1
ATOM 5198 N N . PHE A 1 663 ? -2.68 -45.406 -16.922 1 94.06 663 PHE A N 1
ATOM 5199 C CA . PHE A 1 663 ? -1.971 -44.281 -16.297 1 94.06 663 PHE A CA 1
ATOM 5200 C C . PHE A 1 663 ? -1.486 -43.312 -17.344 1 94.06 663 PHE A C 1
ATOM 5202 O O . PHE A 1 663 ? -0.75 -43.656 -18.266 1 94.06 663 PHE A O 1
ATOM 5209 N N . HIS A 1 664 ? -1.975 -42.062 -17.172 1 93.56 664 HIS A N 1
ATOM 5210 C CA . HIS A 1 664 ? -1.596 -40.938 -18.031 1 93.56 664 HIS A CA 1
ATOM 5211 C C . HIS A 1 664 ? -1.661 -41.312 -19.5 1 93.56 664 HIS A C 1
ATOM 5213 O O . HIS A 1 664 ? -2.699 -41.781 -19.984 1 93.56 664 HIS A O 1
ATOM 5219 N N . THR A 1 665 ? -0.564 -41.188 -20.266 1 95.88 665 THR A N 1
ATOM 5220 C CA . THR A 1 665 ? -0.648 -41.375 -21.719 1 95.88 665 THR A CA 1
ATOM 5221 C C . THR A 1 665 ? -0.355 -42.844 -22.078 1 95.88 665 THR A C 1
ATOM 5223 O O . THR A 1 665 ? 0.056 -43.125 -23.203 1 95.88 665 THR A O 1
ATOM 5226 N N . ARG A 1 666 ? -0.442 -43.75 -21.141 1 95.5 666 ARG A N 1
ATOM 5227 C CA . ARG A 1 666 ? -0.451 -45.219 -21.281 1 95.5 666 ARG A CA 1
ATOM 5228 C C . ARG A 1 666 ? 0.9 -45.719 -21.766 1 95.5 666 ARG A C 1
ATOM 5230 O O . ARG A 1 666 ? 1.018 -46.875 -22.188 1 95.5 666 ARG A O 1
ATOM 5237 N N . THR A 1 667 ? 1.889 -44.875 -21.703 1 94.5 667 THR A N 1
ATOM 5238 C CA . THR A 1 667 ? 3.182 -45.312 -22.219 1 94.5 667 THR A CA 1
ATOM 5239 C C . THR A 1 667 ? 3.697 -46.531 -21.453 1 94.5 667 THR A C 1
ATOM 5241 O O . THR A 1 667 ? 4.41 -47.375 -22.016 1 94.5 667 THR A O 1
ATOM 5244 N N . LYS A 1 668 ? 3.326 -46.656 -20.172 1 95.19 668 LYS A N 1
ATOM 5245 C CA . LYS A 1 668 ? 3.713 -47.781 -19.359 1 95.19 668 LYS A CA 1
ATOM 5246 C C . LYS A 1 668 ? 2.59 -48.812 -19.297 1 95.19 668 LYS A C 1
ATOM 5248 O O . LYS A 1 668 ? 2.764 -49.969 -19.719 1 95.19 668 LYS A O 1
ATOM 5253 N N . THR A 1 669 ? 1.444 -48.438 -18.953 1 95.81 669 THR A N 1
ATOM 5254 C CA . THR A 1 669 ? 0.339 -49.344 -18.719 1 95.81 669 THR A CA 1
ATOM 5255 C C . THR A 1 669 ? -0.154 -49.938 -20.031 1 95.81 669 THR A C 1
ATOM 5257 O O . THR A 1 669 ? -0.676 -51.062 -20.047 1 95.81 669 THR A O 1
ATOM 5260 N N . GLY A 1 670 ? 0.039 -49.219 -21.125 1 95.75 670 GLY A N 1
ATOM 5261 C CA . GLY A 1 670 ? -0.358 -49.75 -22.422 1 95.75 670 GLY A CA 1
ATOM 5262 C C . GLY A 1 670 ? 0.521 -50.875 -22.906 1 95.75 670 GLY A C 1
ATOM 5263 O O . GLY A 1 670 ? 0.234 -51.5 -23.922 1 95.75 670 GLY A O 1
ATOM 5264 N N . ARG A 1 671 ? 1.499 -51.25 -22.156 1 95.19 671 ARG A N 1
ATOM 5265 C CA . ARG A 1 671 ? 2.447 -52.312 -22.516 1 95.19 671 ARG A CA 1
ATOM 5266 C C . ARG A 1 671 ? 2.352 -53.469 -21.531 1 95.19 671 ARG A C 1
ATOM 5268 O O . ARG A 1 671 ? 3.328 -54.219 -21.328 1 95.19 671 ARG A O 1
ATOM 5275 N N . THR A 1 672 ? 1.27 -53.594 -20.891 1 95.75 672 THR A N 1
ATOM 5276 C CA . THR A 1 672 ? 0.967 -54.656 -19.922 1 95.75 672 THR A CA 1
ATOM 5277 C C . THR A 1 672 ? -0.389 -55.281 -20.234 1 95.75 672 THR A C 1
ATOM 5279 O O . THR A 1 672 ? -1.076 -54.875 -21.172 1 95.75 672 THR A O 1
ATOM 5282 N N . ALA A 1 673 ? -0.799 -56.219 -19.344 1 95.62 673 ALA A N 1
ATOM 5283 C CA . ALA A 1 673 ? -2.084 -56.906 -19.5 1 95.62 673 ALA A CA 1
ATOM 5284 C C . ALA A 1 673 ? -3.242 -55.906 -19.359 1 95.62 673 ALA A C 1
ATOM 5286 O O . ALA A 1 673 ? -4.359 -56.188 -19.797 1 95.62 673 ALA A O 1
ATOM 5287 N N . LEU A 1 674 ? -2.939 -54.781 -18.797 1 97.06 674 LEU A N 1
ATOM 5288 C CA . LEU A 1 674 ? -3.969 -53.75 -18.609 1 97.06 674 LEU A CA 1
ATOM 5289 C C . LEU A 1 674 ? -4.449 -53.219 -19.953 1 97.06 674 LEU A C 1
ATOM 5291 O O . LEU A 1 674 ? -5.586 -52.75 -20.062 1 97.06 674 LEU A O 1
ATOM 5295 N N . GLN A 1 675 ? -3.6 -53.25 -20.969 1 95.44 675 GLN A N 1
ATOM 5296 C CA . GLN A 1 675 ? -3.979 -52.812 -22.312 1 95.44 675 GLN A CA 1
ATOM 5297 C C . GLN A 1 675 ? -5.117 -53.656 -22.859 1 95.44 675 GLN A C 1
ATOM 5299 O O . GLN A 1 675 ? -5.996 -53.156 -23.562 1 95.44 675 GLN A O 1
ATOM 5304 N N . LYS A 1 676 ? -5.152 -54.875 -22.531 1 95 676 LYS A N 1
ATOM 5305 C CA . LYS A 1 676 ? -6.219 -55.781 -22.984 1 95 676 LYS A CA 1
ATOM 5306 C C . LYS A 1 676 ? -7.527 -55.469 -22.25 1 95 676 LYS A C 1
ATOM 5308 O O . LYS A 1 676 ? -8.609 -55.656 -22.812 1 95 676 LYS A O 1
ATOM 5313 N N . ALA A 1 677 ? -7.332 -55.062 -21.031 1 95.12 677 ALA A N 1
ATOM 5314 C CA . ALA A 1 677 ? -8.508 -54.75 -20.219 1 95.12 677 ALA A CA 1
ATOM 5315 C C . ALA A 1 677 ? -9.203 -53.5 -20.734 1 95.12 677 ALA A C 1
ATOM 5317 O O . ALA A 1 677 ? -10.422 -53.344 -20.625 1 95.12 677 ALA A O 1
ATOM 5318 N N . CYS A 1 678 ? -8.523 -52.562 -21.266 1 95.38 678 CYS A N 1
ATOM 5319 C CA . CYS A 1 678 ? -9.031 -51.344 -21.891 1 95.38 678 CYS A CA 1
ATOM 5320 C C . CYS A 1 678 ? -8.219 -50.969 -23.125 1 95.38 678 CYS A C 1
ATOM 5322 O O . CYS A 1 678 ? -7.348 -50.125 -23.062 1 95.38 678 CYS A O 1
ATOM 5324 N N . PRO A 1 679 ? -8.523 -51.5 -24.234 1 93.88 679 PRO A N 1
ATOM 5325 C CA . PRO A 1 679 ? -7.652 -51.438 -25.406 1 93.88 679 PRO A CA 1
ATOM 5326 C C . PRO A 1 679 ? -7.824 -50.125 -26.188 1 93.88 679 PRO A C 1
ATOM 5328 O O . PRO A 1 679 ? -6.938 -49.75 -26.969 1 93.88 679 PRO A O 1
ATOM 5331 N N . GLU A 1 680 ? -9.008 -49.469 -26.047 1 94.25 680 GLU A N 1
ATOM 5332 C CA . GLU A 1 680 ? -9.297 -48.281 -26.828 1 94.25 680 GLU A CA 1
ATOM 5333 C C . GLU A 1 680 ? -10.195 -47.312 -26.047 1 94.25 680 GLU A C 1
ATOM 5335 O O . GLU A 1 680 ? -10.875 -47.719 -25.094 1 94.25 680 GLU A O 1
ATOM 5340 N N . PRO A 1 681 ? -10.141 -46.062 -26.406 1 95.88 681 PRO A N 1
ATOM 5341 C CA . PRO A 1 681 ? -11.039 -45.125 -25.734 1 95.88 681 PRO A CA 1
ATOM 5342 C C . PRO A 1 681 ? -12.461 -45.156 -26.281 1 95.88 681 PRO A C 1
ATOM 5344 O O . PRO A 1 681 ? -12.68 -45.562 -27.422 1 95.88 681 PRO A O 1
ATOM 5347 N N . GLU A 1 682 ? -13.406 -44.781 -25.469 1 96.62 682 GLU A N 1
ATOM 5348 C CA . GLU A 1 682 ? -14.812 -44.625 -25.797 1 96.62 682 GLU A CA 1
ATOM 5349 C C . GLU A 1 682 ? -15.359 -43.281 -25.375 1 96.62 682 GLU A C 1
ATOM 5351 O O . GLU A 1 682 ? -14.812 -42.656 -24.469 1 96.62 682 GLU A O 1
ATOM 5356 N N . VAL A 1 683 ? -16.375 -42.844 -26.078 1 97.69 683 VAL A N 1
ATOM 5357 C CA . VAL A 1 683 ? -17.062 -41.625 -25.641 1 97.69 683 VAL A CA 1
ATOM 5358 C C . VAL A 1 683 ? -18.375 -42 -24.938 1 97.69 683 VAL A C 1
ATOM 5360 O O . VAL A 1 683 ? -19.188 -42.75 -25.5 1 97.69 683 VAL A O 1
ATOM 5363 N N . ARG A 1 684 ? -18.5 -41.531 -23.75 1 97.44 684 ARG A N 1
ATOM 5364 C CA . ARG A 1 684 ? -19.719 -41.781 -22.984 1 97.44 684 ARG A CA 1
ATOM 5365 C C . ARG A 1 684 ? -20.75 -40.688 -23.266 1 97.44 684 ARG A C 1
ATOM 5367 O O . ARG A 1 684 ? -20.438 -39.5 -23.203 1 97.44 684 ARG A O 1
ATOM 5374 N N . VAL A 1 685 ? -21.953 -41.094 -23.578 1 97.06 685 VAL A N 1
ATOM 5375 C CA . VAL A 1 685 ? -23.047 -40.188 -23.891 1 97.06 685 VAL A CA 1
ATOM 5376 C C . VAL A 1 685 ? -24.297 -40.594 -23.109 1 97.06 685 VAL A C 1
ATOM 5378 O O . VAL A 1 685 ? -24.484 -41.781 -22.812 1 97.06 685 VAL A O 1
ATOM 5381 N N . SER A 1 686 ? -25.109 -39.594 -22.812 1 96.44 686 SER A N 1
ATOM 5382 C CA . SER A 1 686 ? -26.344 -39.906 -22.094 1 96.44 686 SER A CA 1
ATOM 5383 C C . SER A 1 686 ? -27.328 -40.656 -22.984 1 96.44 686 SER A C 1
ATOM 5385 O O . SER A 1 686 ? -27.219 -40.594 -24.219 1 96.44 686 SER A O 1
ATOM 5387 N N . GLU A 1 687 ? -28.281 -41.312 -22.328 1 96.38 687 GLU A N 1
ATOM 5388 C CA . GLU A 1 687 ? -29.312 -42 -23.094 1 96.38 687 GLU A CA 1
ATOM 5389 C C . GLU A 1 687 ? -30.109 -41.031 -23.953 1 96.38 687 GLU A C 1
ATOM 5391 O O . GLU A 1 687 ? -30.375 -41.312 -25.125 1 96.38 687 GLU A O 1
ATOM 5396 N N . LYS A 1 688 ? -30.344 -40 -23.375 1 96.38 688 LYS A N 1
ATOM 5397 C CA . LYS A 1 688 ? -31.125 -38.969 -24.078 1 96.38 688 LYS A CA 1
ATOM 5398 C C . LYS A 1 688 ? -30.359 -38.406 -25.266 1 96.38 688 LYS A C 1
ATOM 5400 O O . LYS A 1 688 ? -30.922 -38.219 -26.344 1 96.38 688 LYS A O 1
ATOM 5405 N N . ASP A 1 689 ? -29.172 -38.094 -25.094 1 96.69 689 ASP A N 1
ATOM 5406 C CA . ASP A 1 689 ? -28.359 -37.562 -26.156 1 96.69 689 ASP A CA 1
ATOM 5407 C C . ASP A 1 689 ? -28.109 -38.594 -27.25 1 96.69 689 ASP A C 1
ATOM 5409 O O . ASP A 1 689 ? -28.094 -38.281 -28.438 1 96.69 689 ASP A O 1
ATOM 5413 N N . ALA A 1 690 ? -27.859 -39.844 -26.844 1 96.62 690 ALA A N 1
ATOM 5414 C CA . ALA A 1 690 ? -27.688 -40.906 -27.812 1 96.62 690 ALA A CA 1
ATOM 5415 C C . ALA A 1 690 ? -28.906 -41.031 -28.734 1 96.62 690 ALA A C 1
ATOM 5417 O O . ALA A 1 690 ? -28.766 -41.219 -29.938 1 96.62 690 ALA A O 1
ATOM 5418 N N . ALA A 1 691 ? -30.047 -40.938 -28.109 1 96.06 691 ALA A N 1
ATOM 5419 C CA . ALA A 1 691 ? -31.297 -41 -28.891 1 96.06 691 ALA A CA 1
ATOM 5420 C C . ALA A 1 691 ? -31.391 -39.812 -29.844 1 96.06 691 ALA A C 1
ATOM 5422 O O . ALA A 1 691 ? -31.797 -39.969 -31 1 96.06 691 ALA A O 1
ATOM 5423 N N . LYS A 1 692 ? -31.078 -38.719 -29.375 1 94.88 692 LYS A N 1
ATOM 5424 C CA . LYS A 1 692 ? -31.125 -37.5 -30.172 1 94.88 692 LYS A CA 1
ATOM 5425 C C . LYS A 1 692 ? -30.203 -37.594 -31.391 1 94.88 692 LYS A C 1
ATOM 5427 O O . LYS A 1 692 ? -30.547 -37.094 -32.469 1 94.88 692 LYS A O 1
ATOM 5432 N N . PHE A 1 693 ? -29.047 -38.156 -31.219 1 94.06 693 PHE A N 1
ATOM 5433 C CA . PHE A 1 693 ? -28.062 -38.219 -32.312 1 94.06 693 PHE A CA 1
ATOM 5434 C C . PHE A 1 693 ? -28.188 -39.531 -33.062 1 94.06 693 PHE A C 1
ATOM 5436 O O . PHE A 1 693 ? -27.469 -39.781 -34.031 1 94.06 693 PHE A O 1
ATOM 5443 N N . GLY A 1 694 ? -29.047 -40.438 -32.656 1 93.44 694 GLY A N 1
ATOM 5444 C CA . GLY A 1 694 ? -29.297 -41.719 -33.344 1 93.44 694 GLY A CA 1
ATOM 5445 C C . GLY A 1 694 ? -28.141 -42.688 -33.219 1 93.44 694 GLY A C 1
ATOM 5446 O O . GLY A 1 694 ? -27.797 -43.375 -34.188 1 93.44 694 GLY A O 1
ATOM 5447 N N . VAL A 1 695 ? -27.484 -42.688 -32.062 1 95.12 695 VAL A N 1
ATOM 5448 C CA . VAL A 1 695 ? -26.312 -43.531 -31.875 1 95.12 695 VAL A CA 1
ATOM 5449 C C . VAL A 1 695 ? -26.625 -44.594 -30.797 1 95.12 695 VAL A C 1
ATOM 5451 O O . VAL A 1 695 ? -27.281 -44.281 -29.797 1 95.12 695 VAL A O 1
ATOM 5454 N N . ALA A 1 696 ? -26.172 -45.781 -30.984 1 94.25 696 ALA A N 1
ATOM 5455 C CA . ALA A 1 696 ? -26.344 -46.875 -30.016 1 94.25 696 ALA A CA 1
ATOM 5456 C C . ALA A 1 696 ? -25.016 -47.281 -29.391 1 94.25 696 ALA A C 1
ATOM 5458 O O . ALA A 1 696 ? -23.953 -46.875 -29.875 1 94.25 696 ALA A O 1
ATOM 5459 N N . ASP A 1 697 ? -25.219 -48.031 -28.344 1 94.88 697 ASP A N 1
ATOM 5460 C CA . ASP A 1 697 ? -24.047 -48.5 -27.625 1 94.88 697 ASP A CA 1
ATOM 5461 C C . ASP A 1 697 ? -23.141 -49.344 -28.547 1 94.88 697 ASP A C 1
ATOM 5463 O O . ASP A 1 697 ? -23.625 -50.25 -29.234 1 94.88 697 ASP A O 1
ATOM 5467 N N . GLY A 1 698 ? -21.828 -48.969 -28.609 1 93.81 698 GLY A N 1
ATOM 5468 C CA . GLY A 1 698 ? -20.844 -49.719 -29.391 1 93.81 698 GLY A CA 1
ATOM 5469 C C . GLY A 1 698 ? -20.641 -49.156 -30.781 1 93.81 698 GLY A C 1
ATOM 5470 O O . GLY A 1 698 ? -19.672 -49.5 -31.453 1 93.81 698 GLY A O 1
ATOM 5471 N N . GLU A 1 699 ? -21.484 -48.281 -31.25 1 94.12 699 GLU A N 1
ATOM 5472 C CA . GLU A 1 699 ? -21.359 -47.719 -32.594 1 94.12 699 GLU A CA 1
ATOM 5473 C C . GLU A 1 699 ? -20.234 -46.688 -32.656 1 94.12 699 GLU A C 1
ATOM 5475 O O . GLU A 1 699 ? -19.969 -46 -31.672 1 94.12 699 GLU A O 1
ATOM 5480 N N . MET A 1 700 ? -19.625 -46.688 -33.875 1 94.31 700 MET A N 1
ATOM 5481 C CA . MET A 1 700 ? -18.578 -45.688 -34.094 1 94.31 700 MET A CA 1
ATOM 5482 C C . MET A 1 700 ? -19.172 -44.312 -34.406 1 94.31 700 MET A C 1
ATOM 5484 O O . MET A 1 700 ? -20.172 -44.188 -35.094 1 94.31 700 MET A O 1
ATOM 5488 N N . VAL A 1 701 ? -18.547 -43.312 -33.781 1 96.38 701 VAL A N 1
ATOM 5489 C CA . VAL A 1 701 ? -19 -41.938 -34 1 96.38 701 VAL A CA 1
ATOM 5490 C C . VAL A 1 701 ? -17.797 -41.031 -34.188 1 96.38 701 VAL A C 1
ATOM 5492 O O . VAL A 1 701 ? -16.672 -41.375 -33.812 1 96.38 701 VAL A O 1
ATOM 5495 N N . VAL A 1 702 ? -18.016 -39.906 -34.875 1 96.88 702 VAL A N 1
ATOM 5496 C CA . VAL A 1 702 ? -17.062 -38.812 -34.938 1 96.88 702 VAL A CA 1
ATOM 5497 C C . VAL A 1 702 ? -17.422 -37.781 -33.844 1 96.88 702 VAL A C 1
ATOM 5499 O O . VAL A 1 702 ? -18.578 -37.344 -33.781 1 96.88 702 VAL A O 1
ATOM 5502 N N . VAL A 1 703 ? -16.547 -37.5 -33 1 97.75 703 VAL A N 1
ATOM 5503 C CA . VAL A 1 703 ? -16.688 -36.375 -32.062 1 97.75 703 VAL A CA 1
ATOM 5504 C C . VAL A 1 703 ? -15.859 -35.188 -32.531 1 97.75 703 VAL A C 1
ATOM 5506 O O . VAL A 1 703 ? -14.648 -35.312 -32.719 1 97.75 703 VAL A O 1
ATOM 5509 N N . ARG A 1 704 ? -16.516 -33.969 -32.688 1 97.25 704 ARG A N 1
ATOM 5510 C CA . ARG A 1 704 ? -15.844 -32.812 -33.281 1 97.25 704 ARG A CA 1
ATOM 5511 C C . ARG A 1 704 ? -15.977 -31.609 -32.375 1 97.25 704 ARG A C 1
ATOM 5513 O O . ARG A 1 704 ? -17.047 -31.359 -31.812 1 97.25 704 ARG A O 1
ATOM 5520 N N . SER A 1 705 ? -14.898 -30.953 -32.188 1 97 705 SER A N 1
ATOM 5521 C CA . SER A 1 705 ? -14.891 -29.609 -31.578 1 97 705 SER A CA 1
ATOM 5522 C C . SER A 1 705 ? -14.461 -28.562 -32.594 1 97 705 SER A C 1
ATOM 5524 O O . SER A 1 705 ? -14.328 -28.844 -33.781 1 97 705 SER A O 1
ATOM 5526 N N . ARG A 1 706 ? -14.273 -27.25 -32.125 1 94.94 706 ARG A N 1
ATOM 5527 C CA . ARG A 1 706 ? -13.805 -26.172 -32.969 1 94.94 706 ARG A CA 1
ATOM 5528 C C . ARG A 1 706 ? -12.352 -26.391 -33.406 1 94.94 706 ARG A C 1
ATOM 5530 O O . ARG A 1 706 ? -11.883 -25.781 -34.375 1 94.94 706 ARG A O 1
ATOM 5537 N N . ARG A 1 707 ? -11.664 -27.312 -32.812 1 94.75 707 ARG A N 1
ATOM 5538 C CA . ARG A 1 707 ? -10.219 -27.453 -32.969 1 94.75 707 ARG A CA 1
ATOM 5539 C C . ARG A 1 707 ? -9.867 -28.719 -33.75 1 94.75 707 ARG A C 1
ATOM 5541 O O . ARG A 1 707 ? -8.844 -28.766 -34.438 1 94.75 707 ARG A O 1
ATOM 5548 N N . GLY A 1 708 ? -10.688 -29.781 -33.5 1 95.44 708 GLY A N 1
ATOM 5549 C CA . GLY A 1 708 ? -10.352 -31.047 -34.125 1 95.44 708 GLY A CA 1
ATOM 5550 C C . GLY A 1 708 ? -11.469 -32.062 -34 1 95.44 708 GLY A C 1
ATOM 5551 O O . GLY A 1 708 ? -12.609 -31.719 -33.688 1 95.44 708 GLY A O 1
ATOM 5552 N N . ALA A 1 709 ? -11.07 -33.281 -34.375 1 97.12 709 ALA A N 1
ATOM 5553 C CA . ALA A 1 709 ? -12.047 -34.375 -34.375 1 97.12 709 ALA A CA 1
ATOM 5554 C C . ALA A 1 709 ? -11.383 -35.719 -34.062 1 97.12 709 ALA A C 1
ATOM 5556 O O . ALA A 1 709 ? -10.188 -35.906 -34.312 1 97.12 709 ALA A O 1
ATOM 5557 N N . VAL A 1 710 ? -12.156 -36.656 -33.438 1 97.56 710 VAL A N 1
ATOM 5558 C CA . VAL A 1 710 ? -11.703 -38.031 -33.156 1 97.56 710 VAL A CA 1
ATOM 5559 C C . VAL A 1 710 ? -12.789 -39.031 -33.562 1 97.56 710 VAL A C 1
ATOM 5561 O O . VAL A 1 710 ? -13.953 -38.656 -33.719 1 97.56 710 VAL A O 1
ATOM 5564 N N . GLU A 1 711 ? -12.383 -40.219 -33.781 1 96.5 711 GLU A N 1
ATOM 5565 C CA . GLU A 1 711 ? -13.273 -41.344 -34.094 1 96.5 711 GLU A CA 1
ATOM 5566 C C . GLU A 1 711 ? -13.258 -42.344 -32.938 1 96.5 711 GLU A C 1
ATOM 5568 O O . GLU A 1 711 ? -12.234 -43 -32.688 1 96.5 711 GLU A O 1
ATOM 5573 N N . LEU A 1 712 ? -14.422 -42.5 -32.281 1 96.5 712 LEU A N 1
ATOM 5574 C CA . LEU A 1 712 ? -14.484 -43.375 -31.094 1 96.5 712 LEU A CA 1
ATOM 5575 C C . LEU A 1 712 ? -15.758 -44.188 -31.078 1 96.5 712 LEU A C 1
ATOM 5577 O O . LEU A 1 712 ? -16.75 -43.812 -31.719 1 96.5 712 LEU A O 1
ATOM 5581 N N . LYS A 1 713 ? -15.711 -45.25 -30.312 1 95.44 713 LYS A N 1
ATOM 5582 C CA . LYS A 1 713 ? -16.938 -46 -30.016 1 95.44 713 LYS A CA 1
ATOM 5583 C C . LYS A 1 713 ? -17.781 -45.281 -28.969 1 95.44 713 LYS A C 1
ATOM 5585 O O . LYS A 1 713 ? -17.234 -44.688 -28.016 1 95.44 713 LYS A O 1
ATOM 5590 N N . CYS A 1 714 ? -19.062 -45.344 -29.188 1 96.75 714 CYS A N 1
ATOM 5591 C CA . CYS A 1 714 ? -19.984 -44.719 -28.25 1 96.75 714 CYS A CA 1
ATOM 5592 C C . CYS A 1 714 ? -20.391 -45.656 -27.141 1 96.75 714 CYS A C 1
ATOM 5594 O O . CYS A 1 714 ? -20.625 -46.844 -27.391 1 96.75 714 CYS A O 1
ATOM 5596 N N . ARG A 1 715 ? -20.312 -45.25 -25.984 1 96.75 715 ARG A N 1
ATOM 5597 C CA . ARG A 1 715 ? -20.859 -45.938 -24.812 1 96.75 715 ARG A CA 1
ATOM 5598 C C . ARG A 1 715 ? -22.016 -45.156 -24.203 1 96.75 715 ARG A C 1
ATOM 5600 O O . ARG A 1 715 ? -21.828 -44 -23.766 1 96.75 715 ARG A O 1
ATOM 5607 N N . VAL A 1 716 ? -23.203 -45.75 -24.109 1 96.69 716 VAL A N 1
ATOM 5608 C CA . VAL A 1 716 ? -24.406 -45 -23.734 1 96.69 716 VAL A CA 1
ATOM 5609 C C . VAL A 1 716 ? -24.656 -45.156 -22.234 1 96.69 716 VAL A C 1
ATOM 5611 O O . VAL A 1 716 ? -24.688 -46.281 -21.734 1 96.69 716 VAL A O 1
ATOM 5614 N N . GLY A 1 717 ? -24.797 -44.031 -21.547 1 93.25 717 GLY A N 1
ATOM 5615 C CA . GLY A 1 717 ? -25.25 -44.062 -20.172 1 93.25 717 GLY A CA 1
ATOM 5616 C C . GLY A 1 717 ? -24.234 -43.469 -19.203 1 93.25 717 GLY A C 1
ATOM 5617 O O . GLY A 1 717 ? -23.125 -43.125 -19.594 1 93.25 717 GLY A O 1
ATOM 5618 N N . ARG A 1 718 ? -24.641 -43.156 -17.953 1 93.12 718 ARG A N 1
ATOM 5619 C CA . ARG A 1 718 ? -23.859 -42.812 -16.766 1 93.12 718 ARG A CA 1
ATOM 5620 C C . ARG A 1 718 ? -23.281 -41.406 -16.891 1 93.12 718 ARG A C 1
ATOM 5622 O O . ARG A 1 718 ? -22.219 -41.125 -16.328 1 93.12 718 ARG A O 1
ATOM 5629 N N . VAL A 1 719 ? -23.781 -40.625 -17.703 1 93.88 719 VAL A N 1
ATOM 5630 C CA . VAL A 1 719 ? -23.438 -39.219 -17.781 1 93.88 719 VAL A CA 1
ATOM 5631 C C . VAL A 1 719 ? -24.688 -38.375 -17.984 1 93.88 719 VAL A C 1
ATOM 5633 O O . VAL A 1 719 ? -25.688 -38.875 -18.531 1 93.88 719 VAL A O 1
ATOM 5636 N N . ALA A 1 720 ? -24.641 -37.219 -17.484 1 91.81 720 ALA A N 1
ATOM 5637 C CA . ALA A 1 720 ? -25.797 -36.344 -17.562 1 91.81 720 ALA A CA 1
ATOM 5638 C C . ALA A 1 720 ? -26.047 -35.875 -19 1 91.81 720 ALA A C 1
ATOM 5640 O O . ALA A 1 720 ? -25.125 -35.844 -19.812 1 91.81 720 ALA A O 1
ATOM 5641 N N . GLU A 1 721 ? -27.312 -35.531 -19.25 1 94.12 721 GLU A N 1
ATOM 5642 C CA . GLU A 1 721 ? -27.672 -35 -20.562 1 94.12 721 GLU A CA 1
ATOM 5643 C C . GLU A 1 721 ? -26.875 -33.75 -20.891 1 94.12 721 GLU A C 1
ATOM 5645 O O . GLU A 1 721 ? -26.641 -32.906 -20.016 1 94.12 721 GLU A O 1
ATOM 5650 N N . GLY A 1 722 ? -26.5 -33.656 -22.109 1 95.44 722 GLY A N 1
ATOM 5651 C CA . GLY A 1 722 ? -25.797 -32.469 -22.578 1 95.44 722 GLY A CA 1
ATOM 5652 C C . GLY A 1 722 ? -24.297 -32.5 -22.312 1 95.44 722 GLY A C 1
ATOM 5653 O O . GLY A 1 722 ? -23.578 -31.562 -22.609 1 95.44 722 GLY A O 1
ATOM 5654 N N . GLN A 1 723 ? -23.812 -33.656 -21.766 1 95.69 723 GLN A N 1
ATOM 5655 C CA . GLN A 1 723 ? -22.406 -33.781 -21.406 1 95.69 723 GLN A CA 1
ATOM 5656 C C . GLN A 1 723 ? -21.844 -35.094 -21.906 1 95.69 723 GLN A C 1
ATOM 5658 O O . GLN A 1 723 ? -22.531 -36.125 -21.938 1 95.69 723 GLN A O 1
ATOM 5663 N N . VAL A 1 724 ? -20.562 -35.031 -22.359 1 97.19 724 VAL A N 1
ATOM 5664 C CA . VAL A 1 724 ? -19.906 -36.25 -22.812 1 97.19 724 VAL A CA 1
ATOM 5665 C C . VAL A 1 724 ? -18.562 -36.406 -22.109 1 97.19 724 VAL A C 1
ATOM 5667 O O . VAL A 1 724 ? -18 -35.438 -21.594 1 97.19 724 VAL A O 1
ATOM 5670 N N . PHE A 1 725 ? -18.078 -37.625 -22.031 1 97 725 PHE A N 1
ATOM 5671 C CA . PHE A 1 725 ? -16.812 -37.938 -21.359 1 97 725 PHE A CA 1
ATOM 5672 C C . PHE A 1 725 ? -15.922 -38.781 -22.25 1 97 725 PHE A C 1
ATOM 5674 O O . PHE A 1 725 ? -16.391 -39.75 -22.859 1 97 725 PHE A O 1
ATOM 5681 N N . ILE A 1 726 ? -14.641 -38.438 -22.406 1 97.69 726 ILE A N 1
ATOM 5682 C CA . ILE A 1 726 ? -13.641 -39.188 -23.125 1 97.69 726 ILE A CA 1
ATOM 5683 C C . ILE A 1 726 ? -12.406 -39.375 -22.25 1 97.69 726 ILE A C 1
ATOM 5685 O O . ILE A 1 726 ? -11.844 -38.406 -21.734 1 97.69 726 ILE A O 1
ATOM 5689 N N . PRO A 1 727 ? -11.898 -40.656 -21.984 1 97.12 727 PRO A N 1
ATOM 5690 C CA . PRO A 1 727 ? -10.633 -40.812 -21.281 1 97.12 727 PRO A CA 1
ATOM 5691 C C . PRO A 1 727 ? -9.453 -40.188 -22.031 1 97.12 727 PRO A C 1
ATOM 5693 O O . PRO A 1 727 ? -9.383 -40.281 -23.25 1 97.12 727 PRO A O 1
ATOM 5696 N N . PHE A 1 728 ? -8.539 -39.594 -21.359 1 96.38 728 PHE A N 1
ATOM 5697 C CA . PHE A 1 728 ? -7.52 -38.812 -22 1 96.38 728 PHE A CA 1
ATOM 5698 C C . PHE A 1 728 ? -6.27 -39.625 -22.281 1 96.38 728 PHE A C 1
ATOM 5700 O O . PHE A 1 728 ? -5.281 -39.125 -22.812 1 96.38 728 PHE A O 1
ATOM 5707 N N . HIS A 1 729 ? -6.211 -40.969 -22.031 1 96.38 729 HIS A N 1
ATOM 5708 C CA . HIS A 1 729 ? -5.012 -41.781 -21.969 1 96.38 729 HIS A CA 1
ATOM 5709 C C . HIS A 1 729 ? -4.418 -42.031 -23.344 1 96.38 729 HIS A C 1
ATOM 5711 O O . HIS A 1 729 ? -3.213 -42.25 -23.484 1 96.38 729 HIS A O 1
ATOM 5717 N N . PHE A 1 730 ? -5.191 -41.969 -24.344 1 97.12 730 PHE A N 1
ATOM 5718 C CA . PHE A 1 730 ? -4.848 -42.625 -25.594 1 97.12 730 PHE A CA 1
ATOM 5719 C C . PHE A 1 730 ? -4.215 -41.625 -26.562 1 97.12 730 PHE A C 1
ATOM 5721 O O . PHE A 1 730 ? -4.801 -40.594 -26.875 1 97.12 730 PHE A O 1
ATOM 5728 N N . GLY A 1 731 ? -2.982 -41.938 -26.984 1 96.81 731 GLY A N 1
ATOM 5729 C CA . GLY A 1 731 ? -2.277 -41.281 -28.062 1 96.81 731 GLY A CA 1
ATOM 5730 C C . GLY A 1 731 ? -2.137 -42.156 -29.312 1 96.81 731 GLY A C 1
ATOM 5731 O O . GLY A 1 731 ? -3.1 -42.781 -29.734 1 96.81 731 GLY A O 1
ATOM 5732 N N . TYR A 1 732 ? -0.886 -42.156 -29.922 1 96.56 732 TYR A N 1
ATOM 5733 C CA . TYR A 1 732 ? -0.823 -42.75 -31.25 1 96.56 732 TYR A CA 1
ATOM 5734 C C . TYR A 1 732 ? 0.404 -43.656 -31.391 1 96.56 732 TYR A C 1
ATOM 5736 O O . TYR A 1 732 ? 0.668 -44.188 -32.469 1 96.56 732 TYR A O 1
ATOM 5744 N N . TRP A 1 733 ? 1.245 -43.906 -30.359 1 93.19 733 TRP A N 1
ATOM 5745 C CA . TRP A 1 733 ? 2.482 -44.656 -30.484 1 93.19 733 TRP A CA 1
ATOM 5746 C C . TRP A 1 733 ? 2.193 -46.094 -30.938 1 93.19 733 TRP A C 1
ATOM 5748 O O . TRP A 1 733 ? 3.055 -46.75 -31.516 1 93.19 733 TRP A O 1
ATOM 5758 N N . ASP A 1 734 ? 0.929 -46.562 -30.719 1 90.31 734 ASP A N 1
ATOM 5759 C CA . ASP A 1 734 ? 0.504 -47.938 -31.031 1 90.31 734 ASP A CA 1
ATOM 5760 C C . ASP A 1 734 ? -0.593 -47.938 -32.094 1 90.31 734 ASP A C 1
ATOM 5762 O O . ASP A 1 734 ? -1.343 -48.906 -32.219 1 90.31 734 ASP A O 1
ATOM 5766 N N . SER A 1 735 ? -0.68 -46.781 -32.719 1 89.06 735 SER A N 1
ATOM 5767 C CA . SER A 1 735 ? -1.756 -46.688 -33.688 1 89.06 735 SER A CA 1
ATOM 5768 C C . SER A 1 735 ? -1.651 -47.75 -34.781 1 89.06 735 SER A C 1
ATOM 5770 O O . SER A 1 735 ? -0.596 -47.938 -35.375 1 89.06 735 SER A O 1
ATOM 5772 N N . GLN A 1 736 ? -2.791 -48.5 -35.031 1 87.5 736 GLN A N 1
ATOM 5773 C CA . GLN A 1 736 ? -2.799 -49.562 -36.062 1 87.5 736 GLN A CA 1
ATOM 5774 C C . GLN A 1 736 ? -3.859 -49.312 -37.125 1 87.5 736 GLN A C 1
ATOM 5776 O O . GLN A 1 736 ? -3.766 -49.812 -38.219 1 87.5 736 GLN A O 1
ATOM 5781 N N . ASP A 1 737 ? -4.832 -48.562 -36.75 1 89.19 737 ASP A N 1
ATOM 5782 C CA . ASP A 1 737 ? -5.953 -48.375 -37.656 1 89.19 737 ASP A CA 1
ATOM 5783 C C . ASP A 1 737 ? -5.984 -46.969 -38.25 1 89.19 737 ASP A C 1
ATOM 5785 O O . ASP A 1 737 ? -6.863 -46.656 -39.062 1 89.19 737 ASP A O 1
ATOM 5789 N N . GLY A 1 738 ? -5.086 -46.125 -37.812 1 90.94 738 GLY A N 1
ATOM 5790 C CA . GLY A 1 738 ? -4.91 -44.812 -38.375 1 90.94 738 GLY A CA 1
ATOM 5791 C C . GLY A 1 738 ? -5.973 -43.812 -37.969 1 90.94 738 GLY A C 1
ATOM 5792 O O . GLY A 1 738 ? -6.055 -42.719 -38.5 1 90.94 738 GLY A O 1
ATOM 5793 N N . ARG A 1 739 ? -6.84 -44.094 -37.031 1 94.31 739 ARG A N 1
ATOM 5794 C CA . ARG A 1 739 ? -7.914 -43.219 -36.562 1 94.31 739 ARG A CA 1
ATOM 5795 C C . ARG A 1 739 ? -7.418 -42.25 -35.5 1 94.31 739 ARG A C 1
ATOM 5797 O O . ARG A 1 739 ? -6.625 -42.625 -34.625 1 94.31 739 ARG A O 1
ATOM 5804 N N . ALA A 1 740 ? -7.883 -41 -35.594 1 96.56 740 ALA A N 1
ATOM 5805 C CA . ALA A 1 740 ? -7.656 -40.062 -34.5 1 96.56 740 ALA A CA 1
ATOM 5806 C C . ALA A 1 740 ? -8.43 -40.469 -33.25 1 96.56 740 ALA A C 1
ATOM 5808 O O . ALA A 1 740 ? -9.617 -40.812 -33.312 1 96.56 740 ALA A O 1
ATOM 5809 N N . ARG A 1 741 ? -7.719 -40.438 -32.031 1 96.75 741 ARG A N 1
ATOM 5810 C CA . ARG A 1 741 ? -8.414 -40.969 -30.875 1 96.75 741 ARG A CA 1
ATOM 5811 C C . ARG A 1 741 ? -8 -40.219 -29.609 1 96.75 741 ARG A C 1
ATOM 5813 O O . ARG A 1 741 ? -8.539 -40.5 -28.531 1 96.75 741 ARG A O 1
ATOM 5820 N N . ALA A 1 742 ? -6.969 -39.344 -29.719 1 97.5 742 ALA A N 1
ATOM 5821 C CA . ALA A 1 742 ? -6.543 -38.594 -28.531 1 97.5 742 ALA A CA 1
ATOM 5822 C C . ALA A 1 742 ? -7.59 -37.531 -28.141 1 97.5 742 ALA A C 1
ATOM 5824 O O . ALA A 1 742 ? -7.949 -36.688 -28.938 1 97.5 742 ALA A O 1
ATOM 5825 N N . ALA A 1 743 ? -8.031 -37.562 -26.906 1 97.56 743 ALA A N 1
ATOM 5826 C CA . ALA A 1 743 ? -9.086 -36.688 -26.422 1 97.56 743 ALA A CA 1
ATOM 5827 C C . ALA A 1 743 ? -8.695 -35.219 -26.594 1 97.56 743 ALA A C 1
ATOM 5829 O O . ALA A 1 743 ? -9.539 -34.375 -26.875 1 97.56 743 ALA A O 1
ATOM 5830 N N . ASN A 1 744 ? -7.41 -34.875 -26.438 1 97.5 744 ASN A N 1
ATOM 5831 C CA . ASN A 1 744 ? -6.957 -33.469 -26.391 1 97.5 744 ASN A CA 1
ATOM 5832 C C . ASN A 1 744 ? -6.84 -32.875 -27.781 1 97.5 744 ASN A C 1
ATOM 5834 O O . ASN A 1 744 ? -6.496 -31.703 -27.922 1 97.5 744 ASN A O 1
ATOM 5838 N N . GLU A 1 745 ? -7.207 -33.656 -28.812 1 97.56 745 GLU A N 1
ATOM 5839 C CA . GLU A 1 745 ? -7.469 -33.031 -30.109 1 97.56 745 GLU A CA 1
ATOM 5840 C C . GLU A 1 745 ? -8.648 -32.062 -30.047 1 97.56 745 GLU A C 1
ATOM 5842 O O . GLU A 1 745 ? -8.773 -31.188 -30.891 1 97.56 745 GLU A O 1
ATOM 5847 N N . LEU A 1 746 ? -9.453 -32.188 -28.953 1 97.44 746 LEU A N 1
ATOM 5848 C CA . LEU A 1 746 ? -10.75 -31.531 -28.891 1 97.44 746 LEU A CA 1
ATOM 5849 C C . LEU A 1 746 ? -10.727 -30.406 -27.875 1 97.44 746 LEU A C 1
ATOM 5851 O O . LEU A 1 746 ? -11.617 -29.547 -27.859 1 97.44 746 LEU A O 1
ATOM 5855 N N . THR A 1 747 ? -9.773 -30.344 -27 1 96.56 747 THR A N 1
ATOM 5856 C CA . THR A 1 747 ? -9.867 -29.531 -25.797 1 96.56 747 THR A CA 1
ATOM 5857 C C . THR A 1 747 ? -9.398 -28.109 -26.062 1 96.56 747 THR A C 1
ATOM 5859 O O . THR A 1 747 ? -8.68 -27.859 -27.031 1 96.56 747 THR A O 1
ATOM 5862 N N . VAL A 1 748 ? -9.789 -27.156 -25.203 1 94.12 748 VAL A N 1
ATOM 5863 C CA . VAL A 1 748 ? -9.523 -25.734 -25.344 1 94.12 748 VAL A CA 1
ATOM 5864 C C . VAL A 1 748 ? -8.164 -25.391 -24.719 1 94.12 748 VAL A C 1
ATOM 5866 O O . VAL A 1 748 ? -7.789 -25.953 -23.703 1 94.12 748 VAL A O 1
ATOM 5869 N N . ASP A 1 749 ? -7.453 -24.5 -25.312 1 93.69 749 ASP A N 1
ATOM 5870 C CA . ASP A 1 749 ? -6.176 -24.047 -24.766 1 93.69 749 ASP A CA 1
ATOM 5871 C C . ASP A 1 749 ? -6.359 -22.797 -23.906 1 93.69 749 ASP A C 1
ATOM 5873 O O . ASP A 1 749 ? -5.68 -21.781 -24.125 1 93.69 749 ASP A O 1
ATOM 5877 N N . ARG A 1 750 ? -7.262 -22.859 -22.922 1 94.62 750 ARG A N 1
ATOM 5878 C CA . ARG A 1 750 ? -7.48 -21.875 -21.859 1 94.62 750 ARG A CA 1
ATOM 5879 C C . ARG A 1 750 ? -7.047 -22.422 -20.516 1 94.62 750 ARG A C 1
ATOM 5881 O O . ARG A 1 750 ? -6.93 -23.625 -20.328 1 94.62 750 ARG A O 1
ATOM 5888 N N . TRP A 1 751 ? -6.762 -21.531 -19.609 1 96.38 751 TRP A N 1
ATOM 5889 C CA . TRP A 1 751 ? -6.242 -21.984 -18.328 1 96.38 751 TRP A CA 1
ATOM 5890 C C . TRP A 1 751 ? -6.707 -21.078 -17.188 1 96.38 751 TRP A C 1
ATOM 5892 O O . TRP A 1 751 ? -7.211 -19.984 -17.438 1 96.38 751 TRP A O 1
ATOM 5902 N N . ASP A 1 752 ? -6.656 -21.562 -15.992 1 96.88 752 ASP A N 1
ATOM 5903 C CA . ASP A 1 752 ? -6.957 -20.812 -14.781 1 96.88 752 ASP A CA 1
ATOM 5904 C C . ASP A 1 752 ? -6 -19.641 -14.609 1 96.88 752 ASP A C 1
ATOM 5906 O O . ASP A 1 752 ? -4.797 -19.766 -14.852 1 96.88 752 ASP A O 1
ATOM 5910 N N . PRO A 1 753 ? -6.488 -18.469 -14.227 1 95.31 753 PRO A N 1
ATOM 5911 C CA . PRO A 1 753 ? -5.645 -17.266 -14.211 1 95.31 753 PRO A CA 1
ATOM 5912 C C . PRO A 1 753 ? -4.617 -17.281 -13.086 1 95.31 753 PRO A C 1
ATOM 5914 O O . PRO A 1 753 ? -3.668 -16.5 -13.094 1 95.31 753 PRO A O 1
ATOM 5917 N N . ILE A 1 754 ? -4.77 -18.141 -12.109 1 96.44 754 ILE A N 1
ATOM 5918 C CA . ILE A 1 754 ? -3.867 -18.172 -10.961 1 96.44 754 ILE A CA 1
ATOM 5919 C C . ILE A 1 754 ? -2.945 -19.391 -11.062 1 96.44 754 ILE A C 1
ATOM 5921 O O . ILE A 1 754 ? -1.728 -19.234 -11.188 1 96.44 754 ILE A O 1
ATOM 5925 N N . SER A 1 755 ? -3.504 -20.562 -11.141 1 97 755 SER A N 1
ATOM 5926 C CA . SER A 1 755 ? -2.695 -21.766 -11.195 1 97 755 SER A CA 1
ATOM 5927 C C . SER A 1 755 ? -2.143 -22 -12.602 1 97 755 SER A C 1
ATOM 5929 O O . SER A 1 755 ? -1.227 -22.812 -12.789 1 97 755 SER A O 1
ATOM 5931 N N . LYS A 1 756 ? -2.746 -21.391 -13.57 1 96.94 756 LYS A N 1
ATOM 5932 C CA . LYS A 1 756 ? -2.387 -21.5 -14.984 1 96.94 756 LYS A CA 1
ATOM 5933 C C . LYS A 1 756 ? -2.611 -22.922 -15.484 1 96.94 756 LYS A C 1
ATOM 5935 O O . LYS A 1 756 ? -2.059 -23.328 -16.516 1 96.94 756 LYS A O 1
ATOM 5940 N N . GLN A 1 757 ? -3.336 -23.688 -14.711 1 97.31 757 GLN A N 1
ATOM 5941 C CA . GLN A 1 757 ? -3.686 -25.047 -15.141 1 97.31 757 GLN A CA 1
ATOM 5942 C C . GLN A 1 757 ? -4.723 -25.016 -16.266 1 97.31 757 GLN A C 1
ATOM 5944 O O . GLN A 1 757 ? -5.711 -24.281 -16.172 1 97.31 757 GLN A O 1
ATOM 5949 N N . PRO A 1 758 ? -4.484 -25.828 -17.344 1 96.94 758 PRO A N 1
ATOM 5950 C CA . PRO A 1 758 ? -5.422 -25.844 -18.484 1 96.94 758 PRO A CA 1
ATOM 5951 C C . PRO A 1 758 ? -6.797 -26.375 -18.094 1 96.94 758 PRO A C 1
ATOM 5953 O O . PRO A 1 758 ? -6.91 -27.234 -17.219 1 96.94 758 PRO A O 1
ATOM 5956 N N . LEU A 1 759 ? -7.809 -25.969 -18.844 1 96.38 759 LEU A N 1
ATOM 5957 C CA . LEU A 1 759 ? -9.195 -26.328 -18.594 1 96.38 759 LEU A CA 1
ATOM 5958 C C . LEU A 1 759 ? -9.641 -27.469 -19.5 1 96.38 759 LEU A C 1
ATOM 5960 O O . LEU A 1 759 ? -10.508 -27.297 -20.359 1 96.38 759 LEU A O 1
ATOM 5964 N N . PHE A 1 760 ? -9.203 -28.656 -19.172 1 96.75 760 PHE A N 1
ATOM 5965 C CA . PHE A 1 760 ? -9.5 -29.844 -19.969 1 96.75 760 PHE A CA 1
ATOM 5966 C C . PHE A 1 760 ? -10.984 -30.172 -19.891 1 96.75 760 PHE A C 1
ATOM 5968 O O . PHE A 1 760 ? -11.508 -30.891 -20.766 1 96.75 760 PHE A O 1
ATOM 5975 N N . LYS A 1 761 ? -11.648 -29.766 -18.844 1 96.06 761 LYS A N 1
ATOM 5976 C CA . LYS A 1 761 ? -13.078 -29.984 -18.641 1 96.06 761 LYS A CA 1
ATOM 5977 C C . LYS A 1 761 ? -13.891 -28.766 -19.031 1 96.06 761 LYS A C 1
ATOM 5979 O O . LYS A 1 761 ? -14.672 -28.25 -18.234 1 96.06 761 LYS A O 1
ATOM 5984 N N . SER A 1 762 ? -13.586 -28.406 -20.203 1 88.94 762 SER A N 1
ATOM 5985 C CA . SER A 1 762 ? -14.227 -27.25 -20.844 1 88.94 762 SER A CA 1
ATOM 5986 C C . SER A 1 762 ? -14.297 -27.438 -22.359 1 88.94 762 SER A C 1
ATOM 5988 O O . SER A 1 762 ? -13.656 -28.328 -22.922 1 88.94 762 SER A O 1
ATOM 5990 N N . GLY A 1 763 ? -15.188 -26.859 -23 1 91.31 763 GLY A N 1
ATOM 5991 C CA . GLY A 1 763 ? -15.336 -26.922 -24.438 1 91.31 763 GLY A CA 1
ATOM 5992 C C . GLY A 1 763 ? -16.641 -27.578 -24.875 1 91.31 763 GLY A C 1
ATOM 5993 O O . GLY A 1 763 ? -17.328 -28.188 -24.062 1 91.31 763 GLY A O 1
ATOM 5994 N N . SER A 1 764 ? -16.875 -27.359 -26.109 1 96.5 764 SER A N 1
ATOM 5995 C CA . SER A 1 764 ? -18.109 -27.875 -26.688 1 96.5 764 SER A CA 1
ATOM 5996 C C . SER A 1 764 ? -17.828 -28.766 -27.891 1 96.5 764 SER A C 1
ATOM 5998 O O . SER A 1 764 ? -16.875 -28.531 -28.641 1 96.5 764 SER A O 1
ATOM 6000 N N . VAL A 1 765 ? -18.594 -29.828 -27.984 1 97.81 765 VAL A N 1
ATOM 6001 C CA . VAL A 1 765 ? -18.391 -30.781 -29.078 1 97.81 765 VAL A CA 1
ATOM 6002 C C . VAL A 1 765 ? -19.734 -31.172 -29.703 1 97.81 765 VAL A C 1
ATOM 6004 O O . VAL A 1 765 ? -20.781 -30.812 -29.172 1 97.81 765 VAL A O 1
ATOM 6007 N N . ARG A 1 766 ? -19.688 -31.766 -30.812 1 96.94 766 ARG A N 1
ATOM 6008 C CA . ARG A 1 766 ? -20.828 -32.438 -31.453 1 96.94 766 ARG A CA 1
ATOM 6009 C C . ARG A 1 766 ? -20.5 -33.875 -31.812 1 96.94 766 ARG A C 1
ATOM 6011 O O . ARG A 1 766 ? -19.328 -34.219 -31.984 1 96.94 766 ARG A O 1
ATOM 6018 N N . ILE A 1 767 ? -21.469 -34.75 -31.812 1 96.5 767 ILE A N 1
ATOM 6019 C CA . ILE A 1 767 ? -21.328 -36.156 -32.125 1 96.5 767 ILE A CA 1
ATOM 6020 C C . ILE A 1 767 ? -22.062 -36.469 -33.438 1 96.5 767 ILE A C 1
ATOM 6022 O O . ILE A 1 767 ? -23.172 -36 -33.656 1 96.5 767 ILE A O 1
ATOM 6026 N N . GLU A 1 768 ? -21.344 -37.156 -34.25 1 94.44 768 GLU A N 1
ATOM 6027 C CA . GLU A 1 768 ? -21.922 -37.625 -35.531 1 94.44 768 GLU A CA 1
ATOM 6028 C C . GLU A 1 768 ? -21.781 -39.125 -35.656 1 94.44 768 GLU A C 1
ATOM 6030 O O . GLU A 1 768 ? -20.688 -39.688 -35.469 1 94.44 768 GLU A O 1
ATOM 6035 N N . LYS A 1 769 ? -22.953 -39.75 -36.062 1 93.5 769 LYS A N 1
ATOM 6036 C CA . LYS A 1 769 ? -22.922 -41.188 -36.281 1 93.5 769 LYS A CA 1
ATOM 6037 C C . LYS A 1 769 ? -22.156 -41.531 -37.562 1 93.5 769 LYS A C 1
ATOM 6039 O O . LYS A 1 769 ? -22.312 -40.875 -38.562 1 93.5 769 LYS A O 1
ATOM 6044 N N . ILE A 1 770 ? -21.297 -42.5 -37.469 1 91.25 770 ILE A N 1
ATOM 6045 C CA . ILE A 1 770 ? -20.688 -43.062 -38.688 1 91.25 770 ILE A CA 1
ATOM 6046 C C . ILE A 1 770 ? -21.562 -44.219 -39.188 1 91.25 770 ILE A C 1
ATOM 6048 O O . ILE A 1 770 ? -21.719 -45.25 -38.531 1 91.25 770 ILE A O 1
ATOM 6052 N N . PRO A 1 771 ? -22.188 -44.031 -40.344 1 82.06 771 PRO A N 1
ATOM 6053 C CA . PRO A 1 771 ? -23.094 -45.094 -40.844 1 82.06 771 PRO A CA 1
ATOM 6054 C C . PRO A 1 771 ? -22.391 -46.438 -41.062 1 82.06 771 PRO A C 1
ATOM 6056 O O . PRO A 1 771 ? -21.25 -46.469 -41.5 1 82.06 771 PRO A O 1
ATOM 6059 N N . ALA A 1 772 ? -23.109 -47.594 -40.688 1 73.25 772 ALA A N 1
ATOM 6060 C CA . ALA A 1 772 ? -22.578 -48.938 -40.844 1 73.25 772 ALA A CA 1
ATOM 6061 C C . ALA A 1 772 ? -22.344 -49.25 -42.312 1 73.25 772 ALA A C 1
ATOM 6063 O O . ALA A 1 772 ? -21.438 -50.031 -42.656 1 73.25 772 ALA A O 1
ATOM 6064 N N . SER A 1 773 ? -23.281 -48.75 -43.156 1 67.44 773 SER A N 1
ATOM 6065 C CA . SER A 1 773 ? -23.266 -49.094 -44.562 1 67.44 773 SER A CA 1
ATOM 6066 C C . SER A 1 773 ? -22.125 -48.406 -45.281 1 67.44 773 SER A C 1
ATOM 6068 O O . SER A 1 773 ? -21.781 -48.75 -46.438 1 67.44 773 SER A O 1
ATOM 6070 N N . SER A 1 774 ? -21.688 -47.25 -44.812 1 59.69 774 SER A N 1
ATOM 6071 C CA . SER A 1 774 ? -20.703 -46.469 -45.562 1 59.69 774 SER A CA 1
ATOM 6072 C C . SER A 1 774 ? -19.312 -47.062 -45.406 1 59.69 774 SER A C 1
ATOM 6074 O O . SER A 1 774 ? -18.656 -46.906 -44.375 1 59.69 774 SER A O 1
ATOM 6076 N N . ASP A 1 775 ? -19.094 -48.156 -45.812 1 53.47 775 ASP A N 1
ATOM 6077 C CA . ASP A 1 775 ? -17.75 -48.719 -45.969 1 53.47 775 ASP A CA 1
ATOM 6078 C C . ASP A 1 775 ? -17.062 -48.156 -47.219 1 53.47 775 ASP A C 1
ATOM 6080 O O . ASP A 1 775 ? -17.562 -48.344 -48.344 1 53.47 775 ASP A O 1
ATOM 6084 N N . PRO A 1 776 ? -16 -47.156 -46.969 1 58.84 776 PRO A N 1
ATOM 6085 C CA . PRO A 1 776 ? -15.438 -46.844 -45.656 1 58.84 776 PRO A CA 1
ATOM 6086 C C . PRO A 1 776 ? -16.047 -45.562 -45.062 1 58.84 776 PRO A C 1
ATOM 6088 O O . PRO A 1 776 ? -16.328 -44.594 -45.781 1 58.84 776 PRO A O 1
ATOM 6091 N N . GLY A 1 777 ? -16.781 -45.406 -44.156 1 63.06 777 GLY A N 1
ATOM 6092 C CA . GLY A 1 777 ? -17.328 -44.219 -43.5 1 63.06 777 GLY A CA 1
ATOM 6093 C C . GLY A 1 777 ? -16.312 -43.125 -43.281 1 63.06 777 GLY A C 1
ATOM 6094 O O . GLY A 1 777 ? -15.148 -43.281 -43.656 1 63.06 777 GLY A O 1
ATOM 6095 N N . PRO A 1 778 ? -16.719 -41.844 -42.906 1 78.19 778 PRO A N 1
ATOM 6096 C CA . PRO A 1 778 ? -15.75 -40.781 -42.594 1 78.19 778 PRO A CA 1
ATOM 6097 C C . PRO A 1 778 ? -14.609 -41.281 -41.688 1 78.19 778 PRO A C 1
ATOM 6099 O O . PRO A 1 778 ? -14.836 -42.094 -40.781 1 78.19 778 PRO A O 1
ATOM 6102 N N . HIS A 1 779 ? -13.508 -41.094 -42.281 1 87.19 779 HIS A N 1
ATOM 6103 C CA . HIS A 1 779 ? -12.289 -41.469 -41.562 1 87.19 779 HIS A CA 1
ATOM 6104 C C . HIS A 1 779 ? -11.516 -40.219 -41.125 1 87.19 779 HIS A C 1
ATOM 6106 O O . HIS A 1 779 ? -11.219 -39.344 -41.938 1 87.19 779 HIS A O 1
ATOM 6112 N N . ILE A 1 780 ? -11.406 -40.094 -39.781 1 94.44 780 ILE A N 1
ATOM 6113 C CA . ILE A 1 780 ? -10.57 -39.031 -39.25 1 94.44 780 ILE A CA 1
ATOM 6114 C C . ILE A 1 780 ? -9.156 -39.531 -39 1 94.44 780 ILE A C 1
ATOM 6116 O O . ILE A 1 780 ? -8.898 -40.219 -38 1 94.44 780 ILE A O 1
ATOM 6120 N N . PRO A 1 781 ? -8.234 -39.25 -39.875 1 94.12 781 PRO A N 1
ATOM 6121 C CA . PRO A 1 781 ? -6.879 -39.781 -39.719 1 94.12 781 PRO A CA 1
ATOM 6122 C C . PRO A 1 781 ? -6.16 -39.281 -38.5 1 94.12 781 PRO A C 1
ATOM 6124 O O . PRO A 1 781 ? -6.316 -38.094 -38.125 1 94.12 781 PRO A O 1
ATOM 6127 N N . GLU A 1 782 ? -5.422 -40.188 -37.812 1 94.88 782 GLU A N 1
ATOM 6128 C CA . GLU A 1 782 ? -4.598 -39.688 -36.719 1 94.88 782 GLU A CA 1
ATOM 6129 C C . GLU A 1 782 ? -3.527 -38.719 -37.219 1 94.88 782 GLU A C 1
ATOM 6131 O O . GLU A 1 782 ? -2.93 -38.938 -38.281 1 94.88 782 GLU A O 1
ATOM 6136 N N . PRO A 1 783 ? -3.301 -37.656 -36.562 1 94.38 783 PRO A N 1
ATOM 6137 C CA . PRO A 1 783 ? -2.453 -36.562 -37.062 1 94.38 783 PRO A CA 1
ATOM 6138 C C . PRO A 1 783 ? -0.975 -36.781 -36.75 1 94.38 783 PRO A C 1
ATOM 6140 O O . PRO A 1 783 ? -0.122 -36.031 -37.25 1 94.38 783 PRO A O 1
ATOM 6143 N N . GLN A 1 784 ? -0.569 -37.75 -35.969 1 94.5 784 GLN A N 1
ATOM 6144 C CA . GLN A 1 784 ? 0.799 -37.938 -35.5 1 94.5 784 GLN A CA 1
ATOM 6145 C C . GLN A 1 784 ? 1.722 -38.344 -36.625 1 94.5 784 GLN A C 1
ATOM 6147 O O . GLN A 1 784 ? 2.885 -37.938 -36.688 1 94.5 784 GLN A O 1
ATOM 6152 N N . THR A 1 785 ? 1.203 -39.125 -37.594 1 94.5 785 THR A N 1
ATOM 6153 C CA . THR A 1 785 ? 2.008 -39.562 -38.719 1 94.5 785 THR A CA 1
ATOM 6154 C C . THR A 1 785 ? 2.455 -38.344 -39.531 1 94.5 785 THR A C 1
ATOM 6156 O O . THR A 1 785 ? 3.621 -38.25 -39.938 1 94.5 785 THR A O 1
ATOM 6159 N N . ALA A 1 786 ? 1.539 -37.5 -39.781 1 94.31 786 ALA A N 1
ATOM 6160 C CA . ALA A 1 786 ? 1.864 -36.281 -40.5 1 94.31 786 ALA A CA 1
ATOM 6161 C C . ALA A 1 786 ? 2.896 -35.438 -39.75 1 94.31 786 ALA A C 1
ATOM 6163 O O . ALA A 1 786 ? 3.75 -34.812 -40.375 1 94.31 786 ALA A O 1
ATOM 6164 N N . ALA A 1 787 ? 2.793 -35.406 -38.469 1 94.5 787 ALA A N 1
ATOM 6165 C CA . ALA A 1 787 ? 3.756 -34.688 -37.656 1 94.5 787 ALA A CA 1
ATOM 6166 C C . ALA A 1 787 ? 5.16 -35.25 -37.812 1 94.5 787 ALA A C 1
ATOM 6168 O O . ALA A 1 787 ? 6.137 -34.531 -37.906 1 94.5 787 ALA A O 1
ATOM 6169 N N . ILE A 1 788 ? 5.234 -36.531 -37.781 1 94.75 788 ILE A N 1
ATOM 6170 C CA . ILE A 1 788 ? 6.516 -37.219 -37.938 1 94.75 788 ILE A CA 1
ATOM 6171 C C . ILE A 1 788 ? 7.09 -36.906 -39.312 1 94.75 788 ILE A C 1
ATOM 6173 O O . ILE A 1 788 ? 8.289 -36.656 -39.469 1 94.75 788 ILE A O 1
ATOM 6177 N N . GLN A 1 789 ? 6.238 -36.812 -40.312 1 94.69 789 GLN A N 1
ATOM 6178 C CA . GLN A 1 789 ? 6.676 -36.531 -41.656 1 94.69 789 GLN A CA 1
ATOM 6179 C C . GLN A 1 789 ? 7.23 -35.125 -41.781 1 94.69 789 GLN A C 1
ATOM 6181 O O . GLN A 1 789 ? 8.18 -34.875 -42.531 1 94.69 789 GLN A O 1
ATOM 6186 N N . LYS A 1 790 ? 6.637 -34.281 -41.062 1 93.25 790 LYS A N 1
ATOM 6187 C CA . LYS A 1 790 ? 7.105 -32.875 -41.062 1 93.25 790 LYS A CA 1
ATOM 6188 C C . LYS A 1 790 ? 8.539 -32.781 -40.531 1 93.25 790 LYS A C 1
ATOM 6190 O O . LYS A 1 790 ? 9.281 -31.891 -40.906 1 93.25 790 LYS A O 1
ATOM 6195 N N . THR A 1 791 ? 8.953 -33.688 -39.688 1 93.88 791 THR A N 1
ATOM 6196 C CA . THR A 1 791 ? 10.289 -33.625 -39.094 1 93.88 791 THR A CA 1
ATOM 6197 C C . THR A 1 791 ? 11.281 -34.406 -39.938 1 93.88 791 THR A C 1
ATOM 6199 O O . THR A 1 791 ? 12.477 -34.469 -39.625 1 93.88 791 THR A O 1
ATOM 6202 N N . ALA A 1 792 ? 10.805 -35 -41.031 1 90.81 792 ALA A N 1
ATOM 6203 C CA . ALA A 1 792 ? 11.648 -35.812 -41.875 1 90.81 792 ALA A CA 1
ATOM 6204 C C . ALA A 1 792 ? 12.648 -34.938 -42.656 1 90.81 792 ALA A C 1
ATOM 6206 O O . ALA A 1 792 ? 13.617 -35.469 -43.219 1 90.81 792 ALA A O 1
ATOM 6207 N N . ALA A 1 793 ? 12.461 -33.719 -42.594 1 86.56 793 ALA A N 1
ATOM 6208 C CA . ALA A 1 793 ? 13.398 -32.812 -43.281 1 86.56 793 ALA A CA 1
ATOM 6209 C C . ALA A 1 793 ? 14.336 -32.156 -42.281 1 86.56 793 ALA A C 1
ATOM 6211 O O . ALA A 1 793 ? 15.266 -31.422 -42.656 1 86.56 793 ALA A O 1
ATOM 6212 N N . LYS A 1 794 ? 14.188 -32.375 -41.094 1 91.31 794 LYS A N 1
ATOM 6213 C CA . LYS A 1 794 ? 14.953 -31.719 -40.031 1 91.31 794 LYS A CA 1
ATOM 6214 C C . LYS A 1 794 ? 16.297 -32.406 -39.812 1 91.31 794 LYS A C 1
ATOM 6216 O O . LYS A 1 794 ? 16.422 -33.625 -40.031 1 91.31 794 LYS A O 1
ATOM 6221 N N . ASP A 1 795 ? 17.266 -31.641 -39.469 1 91.5 795 ASP A N 1
ATOM 6222 C CA . ASP A 1 795 ? 18.578 -32.062 -39 1 91.5 795 ASP A CA 1
ATOM 6223 C C . ASP A 1 795 ? 18.938 -31.391 -37.688 1 91.5 795 ASP A C 1
ATOM 6225 O O . ASP A 1 795 ? 18.969 -30.156 -37.594 1 91.5 795 ASP A O 1
ATOM 6229 N N . ALA A 1 796 ? 19.25 -32.219 -36.688 1 93.06 796 ALA A N 1
ATOM 6230 C CA . ALA A 1 796 ? 19.453 -31.688 -35.344 1 93.06 796 ALA A CA 1
ATOM 6231 C C . ALA A 1 796 ? 20.578 -30.656 -35.344 1 93.06 796 ALA A C 1
ATOM 6233 O O . ALA A 1 796 ? 20.516 -29.656 -34.625 1 93.06 796 ALA A O 1
ATOM 6234 N N . VAL A 1 797 ? 21.609 -30.875 -36.094 1 90.44 797 VAL A N 1
ATOM 6235 C CA . VAL A 1 797 ? 22.766 -30 -36.125 1 90.44 797 VAL A CA 1
ATOM 6236 C C . VAL A 1 797 ? 22.406 -28.672 -36.781 1 90.44 797 VAL A C 1
ATOM 6238 O O . VAL A 1 797 ? 22.891 -27.609 -36.375 1 90.44 797 VAL A O 1
ATOM 6241 N N . ASN A 1 798 ? 21.469 -28.75 -37.688 1 86.44 798 ASN A N 1
ATOM 6242 C CA . ASN A 1 798 ? 21.141 -27.562 -38.438 1 86.44 798 ASN A CA 1
ATOM 6243 C C . ASN A 1 798 ? 19.875 -26.891 -37.906 1 86.44 798 ASN A C 1
ATOM 6245 O O . ASN A 1 798 ? 19.391 -25.906 -38.5 1 86.44 798 ASN A O 1
ATOM 6249 N N . THR A 1 799 ? 19.484 -27.516 -36.875 1 84.69 799 THR A N 1
ATOM 6250 C CA . THR A 1 799 ? 18.328 -26.859 -36.25 1 84.69 799 THR A CA 1
ATOM 6251 C C . THR A 1 799 ? 18.703 -25.453 -35.781 1 84.69 799 THR A C 1
ATOM 6253 O O . THR A 1 799 ? 19.766 -25.25 -35.188 1 84.69 799 THR A O 1
ATOM 6256 N N . THR A 1 800 ? 18.031 -24.391 -36.062 1 76.5 800 THR A N 1
ATOM 6257 C CA . THR A 1 800 ? 18.266 -23 -35.75 1 76.5 800 THR A CA 1
ATOM 6258 C C . THR A 1 800 ? 19.422 -22.438 -36.562 1 76.5 800 THR A C 1
ATOM 6260 O O . THR A 1 800 ? 20.531 -22.266 -36.031 1 76.5 800 THR A O 1
ATOM 6263 N N . ASP A 1 801 ? 19.25 -22.297 -37.75 1 73.75 801 ASP A N 1
ATOM 6264 C CA . ASP A 1 801 ? 20.328 -21.906 -38.625 1 73.75 801 ASP A CA 1
ATOM 6265 C C . ASP A 1 801 ? 20.766 -20.469 -38.344 1 73.75 801 ASP A C 1
ATOM 6267 O O . ASP A 1 801 ? 20.047 -19.703 -37.719 1 73.75 801 ASP A O 1
ATOM 6271 N N . THR A 1 802 ? 21.922 -20.25 -38.688 1 75.62 802 THR A N 1
ATOM 6272 C CA . THR A 1 802 ? 22.562 -18.953 -38.469 1 75.62 802 THR A CA 1
ATOM 6273 C C . THR A 1 802 ? 21.703 -17.828 -39.031 1 75.62 802 THR A C 1
ATOM 6275 O O . THR A 1 802 ? 21.703 -16.719 -38.469 1 75.62 802 THR A O 1
ATOM 6278 N N . LYS A 1 803 ? 20.938 -18.016 -40.031 1 75.56 803 LYS A N 1
ATOM 6279 C CA . LYS A 1 803 ? 20.078 -17 -40.625 1 75.56 803 LYS A CA 1
ATOM 6280 C C . LYS A 1 803 ? 18.922 -16.641 -39.688 1 75.56 803 LYS A C 1
ATOM 6282 O O . LYS A 1 803 ? 18.453 -15.492 -39.688 1 75.56 803 LYS A O 1
ATOM 6287 N N . ASP A 1 804 ? 18.469 -17.688 -38.844 1 84.31 804 ASP A N 1
ATOM 6288 C CA . ASP A 1 804 ? 17.375 -17.469 -37.906 1 84.31 804 ASP A CA 1
ATOM 6289 C C . ASP A 1 804 ? 17.859 -16.609 -36.719 1 84.31 804 ASP A C 1
ATOM 6291 O O . ASP A 1 804 ? 17.062 -15.883 -36.125 1 84.31 804 ASP A O 1
ATOM 6295 N N . LEU A 1 805 ? 19.062 -16.828 -36.469 1 87.38 805 LEU A N 1
ATOM 6296 C CA . LEU A 1 805 ? 19.578 -16.172 -35.25 1 87.38 805 LEU A CA 1
ATOM 6297 C C . LEU A 1 805 ? 20.188 -14.82 -35.594 1 87.38 805 LEU A C 1
ATOM 6299 O O . LEU A 1 805 ? 20.344 -13.977 -34.688 1 87.38 805 LEU A O 1
ATOM 6303 N N . THR A 1 806 ? 20.422 -14.672 -36.938 1 81.06 806 THR A N 1
ATOM 6304 C CA . THR A 1 806 ? 21.094 -13.438 -37.312 1 81.06 806 THR A CA 1
ATOM 6305 C C . THR A 1 806 ? 20.062 -12.375 -37.75 1 81.06 806 THR A C 1
ATOM 6307 O O . THR A 1 806 ? 18.969 -12.703 -38.156 1 81.06 806 THR A O 1
ATOM 6310 N N . ASN A 1 807 ? 20.047 -11.125 -37.469 1 83.69 807 ASN A N 1
ATOM 6311 C CA . ASN A 1 807 ? 19.234 -9.977 -37.844 1 83.69 807 ASN A CA 1
ATOM 6312 C C . ASN A 1 807 ? 18.047 -9.805 -36.906 1 83.69 807 ASN A C 1
ATOM 6314 O O . ASN A 1 807 ? 16.938 -9.453 -37.312 1 83.69 807 ASN A O 1
ATOM 6318 N N . ARG A 1 808 ? 18.172 -10.344 -35.688 1 89.94 808 ARG A N 1
ATOM 6319 C CA . ARG A 1 808 ? 17.203 -10.133 -34.625 1 89.94 808 ARG A CA 1
ATOM 6320 C C . ARG A 1 808 ? 17.516 -8.867 -33.812 1 89.94 808 ARG A C 1
ATOM 6322 O O . ARG A 1 808 ? 18.672 -8.445 -33.75 1 89.94 808 ARG A O 1
ATOM 6329 N N . GLU A 1 809 ? 16.406 -8.266 -33.375 1 88.44 809 GLU A N 1
ATOM 6330 C CA . GLU A 1 809 ? 16.594 -7.027 -32.625 1 88.44 809 GLU A CA 1
ATOM 6331 C C . GLU A 1 809 ? 16.047 -7.16 -31.203 1 88.44 809 GLU A C 1
ATOM 6333 O O . GLU A 1 809 ? 14.977 -7.746 -30.984 1 88.44 809 GLU A O 1
ATOM 6338 N N . ARG A 1 810 ? 16.906 -6.641 -30.312 1 91.38 810 ARG A N 1
ATOM 6339 C CA . ARG A 1 810 ? 16.469 -6.496 -28.938 1 91.38 810 ARG A CA 1
ATOM 6340 C C . ARG A 1 810 ? 15.672 -5.207 -28.734 1 91.38 810 ARG A C 1
ATOM 6342 O O . ARG A 1 810 ? 15.984 -4.184 -29.344 1 91.38 810 ARG A O 1
ATOM 6349 N N . ARG A 1 811 ? 14.641 -5.23 -27.891 1 93.5 811 ARG A N 1
ATOM 6350 C CA . ARG A 1 811 ? 13.711 -4.113 -27.797 1 93.5 811 ARG A CA 1
ATOM 6351 C C . ARG A 1 811 ? 13.969 -3.293 -26.531 1 93.5 811 ARG A C 1
ATOM 6353 O O . ARG A 1 811 ? 13.297 -2.287 -26.297 1 93.5 811 ARG A O 1
ATOM 6360 N N . LEU A 1 812 ? 14.969 -3.641 -25.719 1 95 812 LEU A N 1
ATOM 6361 C CA . LEU A 1 812 ? 15.289 -2.916 -24.5 1 95 812 LEU A CA 1
ATOM 6362 C C . LEU A 1 812 ? 15.648 -1.466 -24.797 1 95 812 LEU A C 1
ATOM 6364 O O . LEU A 1 812 ? 15.203 -0.551 -24.109 1 95 812 LEU A O 1
ATOM 6368 N N . GLU A 1 813 ? 16.406 -1.233 -25.859 1 93.31 813 GLU A N 1
ATOM 6369 C CA . GLU A 1 813 ? 16.875 0.097 -26.234 1 93.31 813 GLU A CA 1
ATOM 6370 C C . GLU A 1 813 ? 15.703 1.014 -26.594 1 93.31 813 GLU A C 1
ATOM 6372 O O . GLU A 1 813 ? 15.719 2.201 -26.266 1 93.31 813 GLU A O 1
ATOM 6377 N N . LEU A 1 814 ? 14.727 0.422 -27.156 1 92.75 814 LEU A N 1
ATOM 6378 C CA . LEU A 1 814 ? 13.547 1.184 -27.531 1 92.75 814 LEU A CA 1
ATOM 6379 C C . LEU A 1 814 ? 12.75 1.601 -26.312 1 92.75 814 LEU A C 1
ATOM 6381 O O . LEU A 1 814 ? 12.414 2.777 -26.141 1 92.75 814 LEU A O 1
ATOM 6385 N N . TRP A 1 815 ? 12.477 0.655 -25.453 1 95.25 815 TRP A N 1
ATOM 6386 C CA . TRP A 1 815 ? 11.656 0.914 -24.281 1 95.25 815 TRP A CA 1
ATOM 6387 C C . TRP A 1 815 ? 12.375 1.858 -23.312 1 95.25 815 TRP A C 1
ATOM 6389 O O . TRP A 1 815 ? 11.766 2.797 -22.797 1 95.25 815 TRP A O 1
ATOM 6399 N N . LEU A 1 816 ? 13.664 1.622 -23.047 1 95.94 816 LEU A N 1
ATOM 6400 C CA . LEU A 1 816 ? 14.469 2.453 -22.156 1 95.94 816 LEU A CA 1
ATOM 6401 C C . LEU A 1 816 ? 14.602 3.869 -22.719 1 95.94 816 LEU A C 1
ATOM 6403 O O . LEU A 1 816 ? 14.492 4.844 -21.969 1 95.94 816 LEU A O 1
ATOM 6407 N N . GLY A 1 817 ? 14.789 3.967 -23.984 1 94 817 GLY A N 1
ATOM 6408 C CA . GLY A 1 817 ? 14.875 5.273 -24.609 1 94 817 GLY A CA 1
ATOM 6409 C C . GLY A 1 817 ? 13.602 6.082 -24.484 1 94 817 GLY A C 1
ATOM 6410 O O . GLY A 1 817 ? 13.648 7.281 -24.203 1 94 817 GLY A O 1
ATOM 6411 N N . GLU A 1 818 ? 12.484 5.465 -24.719 1 93.06 818 GLU A N 1
ATOM 6412 C CA . GLU A 1 818 ? 11.188 6.129 -24.562 1 93.06 818 GLU A CA 1
ATOM 6413 C C . GLU A 1 818 ? 10.961 6.57 -23.125 1 93.06 818 GLU A C 1
ATOM 6415 O O . GLU A 1 818 ? 10.422 7.652 -22.875 1 93.06 818 GLU A O 1
ATOM 6420 N N . THR A 1 819 ? 11.352 5.715 -22.188 1 95.25 819 THR A N 1
ATOM 6421 C CA . THR A 1 819 ? 11.219 6.039 -20.766 1 95.25 819 THR A CA 1
ATOM 6422 C C . THR A 1 819 ? 12.047 7.27 -20.422 1 95.25 819 THR A C 1
ATOM 6424 O O . THR A 1 819 ? 11.562 8.18 -19.734 1 95.25 819 THR A O 1
ATOM 6427 N N . TYR A 1 820 ? 13.266 7.32 -20.906 1 95.44 820 TYR A N 1
ATOM 6428 C CA . TYR A 1 820 ? 14.164 8.438 -20.625 1 95.44 820 TYR A CA 1
ATOM 6429 C C . TYR A 1 820 ? 13.641 9.727 -21.25 1 95.44 820 TYR A C 1
ATOM 6431 O O . TYR A 1 820 ? 13.625 10.773 -20.594 1 95.44 820 TYR A O 1
ATOM 6439 N N . GLU A 1 821 ? 13.125 9.68 -22.422 1 94.19 821 GLU A N 1
ATOM 6440 C CA . GLU A 1 821 ? 12.625 10.867 -23.109 1 94.19 821 GLU A CA 1
ATOM 6441 C C . GLU A 1 821 ? 11.375 11.414 -22.406 1 94.19 821 GLU A C 1
ATOM 6443 O O . GLU A 1 821 ? 11.172 12.625 -22.359 1 94.19 821 GLU A O 1
ATOM 6448 N N . THR A 1 822 ? 10.547 10.539 -21.969 1 94.81 822 THR A N 1
ATOM 6449 C CA . THR A 1 822 ? 9.375 11 -21.234 1 94.81 822 THR A CA 1
ATOM 6450 C C . THR A 1 822 ? 9.781 11.68 -19.922 1 94.81 822 THR A C 1
ATOM 6452 O O . THR A 1 822 ? 9.117 12.609 -19.469 1 94.81 822 THR A O 1
ATOM 6455 N N . THR A 1 823 ? 10.844 11.234 -19.312 1 96.31 823 THR A N 1
ATOM 6456 C CA . THR A 1 823 ? 11.367 11.859 -18.094 1 96.31 823 THR A CA 1
ATOM 6457 C C . THR A 1 823 ? 11.93 13.242 -18.406 1 96.31 823 THR A C 1
ATOM 6459 O O . THR A 1 823 ? 11.75 14.188 -17.625 1 96.31 823 THR A O 1
ATOM 6462 N N . VAL A 1 824 ? 12.578 13.328 -19.562 1 95.69 824 VAL A N 1
ATOM 6463 C CA . VAL A 1 824 ? 13.086 14.617 -20.016 1 95.69 824 VAL A CA 1
ATOM 6464 C C . VAL A 1 824 ? 11.922 15.586 -20.234 1 95.69 824 VAL A C 1
ATOM 6466 O O . VAL A 1 824 ? 11.977 16.734 -19.812 1 95.69 824 VAL A O 1
ATOM 6469 N N . GLN A 1 825 ? 10.883 15.141 -20.812 1 95.5 825 GLN A N 1
ATOM 6470 C CA . GLN A 1 825 ? 9.703 15.969 -21.062 1 95.5 825 GLN A CA 1
ATOM 6471 C C . GLN A 1 825 ? 9.008 16.344 -19.75 1 95.5 825 GLN A C 1
ATOM 6473 O O . GLN A 1 825 ? 8.445 17.438 -19.641 1 95.5 825 GLN A O 1
ATOM 6478 N N . LEU A 1 826 ? 9 15.438 -18.797 1 96.88 826 LEU A N 1
ATOM 6479 C CA . LEU A 1 826 ? 8.422 15.758 -17.5 1 96.88 826 LEU A CA 1
ATOM 6480 C C . LEU A 1 826 ? 9.078 17 -16.906 1 96.88 826 LEU A C 1
ATOM 6482 O O . LEU A 1 826 ? 8.398 17.875 -16.375 1 96.88 826 LEU A O 1
ATOM 6486 N N . VAL A 1 827 ? 10.398 17.062 -16.938 1 97.06 827 VAL A N 1
ATOM 6487 C CA . VAL A 1 827 ? 11.148 18.219 -16.438 1 97.06 827 VAL A CA 1
ATOM 6488 C C . VAL A 1 827 ? 10.695 19.469 -17.172 1 97.06 827 VAL A C 1
ATOM 6490 O O . VAL A 1 827 ? 10.461 20.516 -16.547 1 97.06 827 VAL A O 1
ATOM 6493 N N . GLU A 1 828 ? 10.453 19.375 -18.453 1 95.25 828 GLU A N 1
ATOM 6494 C CA . GLU A 1 828 ? 10 20.5 -19.266 1 95.25 828 GLU A CA 1
ATOM 6495 C C . GLU A 1 828 ? 8.57 20.891 -18.922 1 95.25 828 GLU A C 1
ATOM 6497 O O . GLU A 1 828 ? 8.219 22.078 -18.938 1 95.25 828 GLU A O 1
ATOM 6502 N N . ILE A 1 829 ? 7.777 19.906 -18.688 1 95.69 829 ILE A N 1
ATOM 6503 C CA . ILE A 1 829 ? 6.398 20.172 -18.297 1 95.69 829 ILE A CA 1
ATOM 6504 C C . ILE A 1 829 ? 6.379 21.016 -17.016 1 95.69 829 ILE A C 1
ATOM 6506 O O . ILE A 1 829 ? 5.633 22 -16.938 1 95.69 829 ILE A O 1
ATOM 6510 N N . TYR A 1 830 ? 7.211 20.641 -16.047 1 96.81 830 TYR A N 1
ATOM 6511 C CA . TYR A 1 830 ? 7.289 21.422 -14.812 1 96.81 830 TYR A CA 1
ATOM 6512 C C . TYR A 1 830 ? 7.754 22.844 -15.102 1 96.81 830 TYR A C 1
ATOM 6514 O O . TYR A 1 830 ? 7.215 23.812 -14.547 1 96.81 830 TYR A O 1
ATOM 6522 N N . GLU A 1 831 ? 8.719 23 -15.961 1 95.44 831 GLU A N 1
ATOM 6523 C CA . GLU A 1 831 ? 9.266 24.312 -16.297 1 95.44 831 GLU A CA 1
ATOM 6524 C C . GLU A 1 831 ? 8.211 25.188 -16.953 1 95.44 831 GLU A C 1
ATOM 6526 O O . GLU A 1 831 ? 8.227 26.422 -16.781 1 95.44 831 GLU A O 1
ATOM 6531 N N . LYS A 1 832 ? 7.262 24.625 -17.562 1 92.69 832 LYS A N 1
ATOM 6532 C CA . LYS A 1 832 ? 6.191 25.375 -18.219 1 92.69 832 LYS A CA 1
ATOM 6533 C C . LYS A 1 832 ? 5.035 25.625 -17.25 1 92.69 832 LYS A C 1
ATOM 6535 O O . LYS A 1 832 ? 4.383 26.672 -17.312 1 92.69 832 LYS A O 1
ATOM 6540 N N . LEU A 1 833 ? 4.77 24.688 -16.391 1 93.38 833 LEU A N 1
ATOM 6541 C CA . LEU A 1 833 ? 3.633 24.781 -15.484 1 93.38 833 LEU A CA 1
ATOM 6542 C C . LEU A 1 833 ? 3.924 25.781 -14.367 1 93.38 833 LEU A C 1
ATOM 6544 O O . LEU A 1 833 ? 3.025 26.5 -13.922 1 93.38 833 LEU A O 1
ATOM 6548 N N . ILE A 1 834 ? 5.129 25.859 -13.852 1 93.69 834 ILE A N 1
ATOM 6549 C CA . ILE A 1 834 ? 5.496 26.641 -12.68 1 93.69 834 ILE A CA 1
ATOM 6550 C C . ILE A 1 834 ? 5.172 28.109 -12.922 1 93.69 834 ILE A C 1
ATOM 6552 O O . ILE A 1 834 ? 4.406 28.719 -12.164 1 93.69 834 ILE A O 1
ATOM 6556 N N . PRO A 1 835 ? 5.598 28.766 -14.094 1 91.31 835 PRO A N 1
ATOM 6557 C CA . PRO A 1 835 ? 5.23 30.172 -14.289 1 91.31 835 PRO A CA 1
ATOM 6558 C C . PRO A 1 835 ? 3.742 30.344 -14.586 1 91.31 835 PRO A C 1
ATOM 6560 O O . PRO A 1 835 ? 3.168 31.391 -14.266 1 91.31 835 PRO A O 1
ATOM 6563 N N . SER A 1 836 ? 3.107 29.344 -15.125 1 89.56 836 SER A N 1
ATOM 6564 C CA . SER A 1 836 ? 1.695 29.422 -15.477 1 89.56 836 SER A CA 1
ATOM 6565 C C . SER A 1 836 ? 0.808 29.328 -14.242 1 89.56 836 SER A C 1
ATOM 6567 O O . SER A 1 836 ? -0.34 29.781 -14.258 1 89.56 836 SER A O 1
ATOM 6569 N N . LEU A 1 837 ? 1.322 28.75 -13.195 1 90.19 837 LEU A N 1
ATOM 6570 C CA . LEU A 1 837 ? 0.531 28.547 -11.984 1 90.19 837 LEU A CA 1
ATOM 6571 C C . LEU A 1 837 ? 1.073 29.391 -10.828 1 90.19 837 LEU A C 1
ATOM 6573 O O . LEU A 1 837 ? 0.882 29.047 -9.664 1 90.19 837 LEU A O 1
ATOM 6577 N N . ILE A 1 838 ? 1.727 30.469 -11.125 1 86.38 838 ILE A N 1
ATOM 6578 C CA . ILE A 1 838 ? 2.4 31.297 -10.141 1 86.38 838 ILE A CA 1
ATOM 6579 C C . ILE A 1 838 ? 1.365 31.984 -9.25 1 86.38 838 ILE A C 1
ATOM 6581 O O . ILE A 1 838 ? 1.688 32.438 -8.148 1 86.38 838 ILE A O 1
ATOM 6585 N N . HIS A 1 839 ? 0.101 32 -9.711 1 85.62 839 HIS A N 1
ATOM 6586 C CA . HIS A 1 839 ? -0.959 32.625 -8.93 1 85.62 839 HIS A CA 1
ATOM 6587 C C . HIS A 1 839 ? -1.426 31.719 -7.805 1 85.62 839 HIS A C 1
ATOM 6589 O O . HIS A 1 839 ? -2.084 32.156 -6.863 1 85.62 839 HIS A O 1
ATOM 6595 N N . ASP A 1 840 ? -1.163 30.516 -7.941 1 90.12 840 ASP A N 1
ATOM 6596 C CA . ASP A 1 840 ? -1.413 29.531 -6.891 1 90.12 840 ASP A CA 1
ATOM 6597 C C . ASP A 1 840 ? -0.118 29.141 -6.176 1 90.12 840 ASP A C 1
ATOM 6599 O O . ASP A 1 840 ? 0.54 28.172 -6.551 1 90.12 840 ASP A O 1
ATOM 6603 N N . LEU A 1 841 ? 0.136 29.828 -5.109 1 90.38 841 LEU A N 1
ATOM 6604 C CA . LEU A 1 841 ? 1.442 29.75 -4.465 1 90.38 841 LEU A CA 1
ATOM 6605 C C . LEU A 1 841 ? 1.678 28.359 -3.885 1 90.38 841 LEU A C 1
ATOM 6607 O O . LEU A 1 841 ? 2.818 27.891 -3.816 1 90.38 841 LEU A O 1
ATOM 6611 N N . GLU A 1 842 ? 0.632 27.672 -3.502 1 91.31 842 GLU A N 1
ATOM 6612 C CA . GLU A 1 842 ? 0.762 26.328 -2.971 1 91.31 842 GLU A CA 1
ATOM 6613 C C . GLU A 1 842 ? 1.204 25.344 -4.055 1 91.31 842 GLU A C 1
ATOM 6615 O O . GLU A 1 842 ? 2.146 24.578 -3.857 1 91.31 842 GLU A O 1
ATOM 6620 N N . VAL A 1 843 ? 0.552 25.391 -5.191 1 93.75 843 VAL A N 1
ATOM 6621 C CA . VAL A 1 843 ? 0.851 24.484 -6.289 1 93.75 843 VAL A CA 1
ATOM 6622 C C . VAL A 1 843 ? 2.215 24.828 -6.887 1 93.75 843 VAL A C 1
ATOM 6624 O O . VAL A 1 843 ? 3.002 23.922 -7.199 1 93.75 843 VAL A O 1
ATOM 6627 N N . GLU A 1 844 ? 2.432 26.125 -7.059 1 93.88 844 GLU A N 1
ATOM 6628 C CA . GLU A 1 844 ? 3.717 26.562 -7.605 1 93.88 844 GLU A CA 1
ATOM 6629 C C . GLU A 1 844 ? 4.875 26.062 -6.754 1 93.88 844 GLU A C 1
ATOM 6631 O O . GLU A 1 844 ? 5.863 25.531 -7.277 1 93.88 844 GLU A O 1
ATOM 6636 N N . ALA A 1 845 ? 4.793 26.156 -5.461 1 93.62 845 ALA A N 1
ATOM 6637 C CA . ALA A 1 845 ? 5.852 25.719 -4.559 1 93.62 845 ALA A CA 1
ATOM 6638 C C . ALA A 1 845 ? 6.043 24.203 -4.645 1 93.62 845 ALA A C 1
ATOM 6640 O O . ALA A 1 845 ? 7.172 23.703 -4.66 1 93.62 845 ALA A O 1
ATOM 6641 N N . GLY A 1 846 ? 4.926 23.484 -4.668 1 95.44 846 GLY A N 1
ATOM 6642 C CA . GLY A 1 846 ? 5 22.031 -4.785 1 95.44 846 GLY A CA 1
ATOM 6643 C C . GLY A 1 846 ? 5.633 21.578 -6.086 1 95.44 846 GLY A C 1
ATOM 6644 O O . GLY A 1 846 ? 6.434 20.625 -6.098 1 95.44 846 GLY A O 1
ATOM 6645 N N . LEU A 1 847 ? 5.281 22.25 -7.184 1 96.81 847 LEU A N 1
ATOM 6646 C CA . LEU A 1 847 ? 5.816 21.875 -8.492 1 96.81 847 LEU A CA 1
ATOM 6647 C C . LEU A 1 847 ? 7.324 22.109 -8.547 1 96.81 847 LEU A C 1
ATOM 6649 O O . LEU A 1 847 ? 8.039 21.359 -9.219 1 96.81 847 LEU A O 1
ATOM 6653 N N . ARG A 1 848 ? 7.793 23.078 -7.844 1 95.5 848 ARG A N 1
ATOM 6654 C CA . ARG A 1 848 ? 9.234 23.312 -7.797 1 95.5 848 ARG A CA 1
ATOM 6655 C C . ARG A 1 848 ? 9.961 22.141 -7.141 1 95.5 848 ARG A C 1
ATOM 6657 O O . ARG A 1 848 ? 11.055 21.766 -7.562 1 95.5 848 ARG A O 1
ATOM 6664 N N . VAL A 1 849 ? 9.383 21.641 -6.117 1 96 849 VAL A N 1
ATOM 6665 C CA . VAL A 1 849 ? 9.969 20.469 -5.457 1 96 849 VAL A CA 1
ATOM 6666 C C . VAL A 1 849 ? 9.914 19.266 -6.387 1 96 849 VAL A C 1
ATOM 6668 O O . VAL A 1 849 ? 10.891 18.516 -6.504 1 96 849 VAL A O 1
ATOM 6671 N N . LEU A 1 850 ? 8.766 19.094 -7.051 1 97.75 850 LEU A N 1
ATOM 6672 C CA . LEU A 1 850 ? 8.617 17.969 -7.977 1 97.75 850 LEU A CA 1
ATOM 6673 C C . LEU A 1 850 ? 9.617 18.078 -9.125 1 97.75 850 LEU A C 1
ATOM 6675 O O . LEU A 1 850 ? 10.133 17.062 -9.594 1 97.75 850 LEU A O 1
ATOM 6679 N N . HIS A 1 851 ? 9.844 19.297 -9.547 1 97.5 851 HIS A N 1
ATOM 6680 C CA . HIS A 1 851 ? 10.828 19.547 -10.594 1 97.5 851 HIS A CA 1
ATOM 6681 C C . HIS A 1 851 ? 12.211 19.031 -10.172 1 97.5 851 HIS A C 1
ATOM 6683 O O . HIS A 1 851 ? 12.898 18.391 -10.961 1 97.5 851 HIS A O 1
ATOM 6689 N N . GLN A 1 852 ? 12.562 19.281 -8.945 1 95.31 852 GLN A N 1
ATOM 6690 C CA . GLN A 1 852 ? 13.852 18.828 -8.438 1 95.31 852 GLN A CA 1
ATOM 6691 C C . GLN A 1 852 ? 13.922 17.297 -8.375 1 95.31 852 GLN A C 1
ATOM 6693 O O . GLN A 1 852 ? 14.945 16.703 -8.703 1 95.31 852 GLN A O 1
ATOM 6698 N N . ILE A 1 853 ? 12.852 16.703 -7.953 1 96.38 853 ILE A N 1
ATOM 6699 C CA . ILE A 1 853 ? 12.789 15.25 -7.883 1 96.38 853 ILE A CA 1
ATOM 6700 C C . ILE A 1 853 ? 12.914 14.664 -9.281 1 96.38 853 ILE A C 1
ATOM 6702 O O . ILE A 1 853 ? 13.672 13.711 -9.492 1 96.38 853 ILE A O 1
ATOM 6706 N N . ALA A 1 854 ? 12.211 15.25 -10.234 1 97.88 854 ALA A N 1
ATOM 6707 C CA . ALA A 1 854 ? 12.25 14.781 -11.617 1 97.88 854 ALA A CA 1
ATOM 6708 C C . ALA A 1 854 ? 13.648 14.914 -12.203 1 97.88 854 ALA A C 1
ATOM 6710 O O . ALA A 1 854 ? 14.102 14.047 -12.953 1 97.88 854 ALA A O 1
ATOM 6711 N N . GLU A 1 855 ? 14.305 16 -11.875 1 97.12 855 GLU A N 1
ATOM 6712 C CA . GLU A 1 855 ? 15.672 16.203 -12.352 1 97.12 855 GLU A CA 1
ATOM 6713 C C . GLU A 1 855 ? 16.609 15.133 -11.789 1 97.12 855 GLU A C 1
ATOM 6715 O O . GLU A 1 855 ? 17.484 14.641 -12.5 1 97.12 855 GLU A O 1
ATOM 6720 N N . GLY A 1 856 ? 16.453 14.859 -10.531 1 95.69 856 GLY A N 1
ATOM 6721 C CA . GLY A 1 856 ? 17.234 13.789 -9.945 1 95.69 856 GLY A CA 1
ATOM 6722 C C . GLY A 1 856 ? 16.984 12.438 -10.594 1 95.69 856 GLY A C 1
ATOM 6723 O O . GLY A 1 856 ? 17.938 11.68 -10.844 1 95.69 856 GLY A O 1
ATOM 6724 N N . MET A 1 857 ? 15.727 12.141 -10.844 1 96.88 857 MET A N 1
ATOM 6725 C CA . MET A 1 857 ? 15.336 10.906 -11.516 1 96.88 857 MET A CA 1
ATOM 6726 C C . MET A 1 857 ? 15.977 10.812 -12.891 1 96.88 857 MET A C 1
ATOM 6728 O O . MET A 1 857 ? 16.531 9.773 -13.25 1 96.88 857 MET A O 1
ATOM 6732 N N . ARG A 1 858 ? 15.914 11.867 -13.688 1 97 858 ARG A N 1
ATOM 6733 C CA . ARG A 1 858 ? 16.5 11.938 -15.023 1 97 858 ARG A CA 1
ATOM 6734 C C . ARG A 1 858 ? 18 11.672 -14.977 1 97 858 ARG A C 1
ATOM 6736 O O . ARG A 1 858 ? 18.531 10.898 -15.781 1 97 858 ARG A O 1
ATOM 6743 N N . ALA A 1 859 ? 18.672 12.273 -14.023 1 97 859 ALA A N 1
ATOM 6744 C CA . ALA A 1 859 ? 20.125 12.18 -13.906 1 97 859 ALA A CA 1
ATOM 6745 C C . ALA A 1 859 ? 20.562 10.75 -13.609 1 97 859 ALA A C 1
ATOM 6747 O O . ALA A 1 859 ? 21.609 10.312 -14.062 1 97 859 ALA A O 1
ATOM 6748 N N . ARG A 1 860 ? 19.781 10.016 -12.891 1 96.56 860 ARG A N 1
ATOM 6749 C CA . ARG A 1 860 ? 20.125 8.648 -12.523 1 96.56 860 ARG A CA 1
ATOM 6750 C C . ARG A 1 860 ? 19.859 7.676 -13.664 1 96.56 860 ARG A C 1
ATOM 6752 O O . ARG A 1 860 ? 20.484 6.625 -13.766 1 96.56 860 ARG A O 1
ATOM 6759 N N . LEU A 1 861 ? 18.922 7.961 -14.578 1 97 861 LEU A N 1
ATOM 6760 C CA . LEU A 1 861 ? 18.578 7.109 -15.711 1 97 861 LEU A CA 1
ATOM 6761 C C . LEU A 1 861 ? 19.531 7.355 -16.875 1 97 861 LEU A C 1
ATOM 6763 O O . LEU A 1 861 ? 19.75 6.469 -17.703 1 97 861 LEU A O 1
ATOM 6767 N N . GLU A 1 862 ? 20.141 8.492 -16.938 1 96.62 862 GLU A N 1
ATOM 6768 C CA . GLU A 1 862 ? 20.938 8.93 -18.094 1 96.62 862 GLU A CA 1
ATOM 6769 C C . GLU A 1 862 ? 22.109 7.984 -18.344 1 96.62 862 GLU A C 1
ATOM 6771 O O . GLU A 1 862 ? 22.328 7.57 -19.484 1 96.62 862 GLU A O 1
ATOM 6776 N N . PRO A 1 863 ? 22.844 7.551 -17.281 1 97.06 863 PRO A N 1
ATOM 6777 C CA . PRO A 1 863 ? 23.953 6.637 -17.547 1 97.06 863 PRO A CA 1
ATOM 6778 C C . PRO A 1 863 ? 23.5 5.293 -18.109 1 97.06 863 PRO A C 1
ATOM 6780 O O . PRO A 1 863 ? 24.234 4.641 -18.844 1 97.06 863 PRO A O 1
ATOM 6783 N N . GLN A 1 864 ? 22.328 4.848 -17.781 1 96.81 864 GLN A N 1
ATOM 6784 C CA . GLN A 1 864 ? 21.812 3.578 -18.281 1 96.81 864 GLN A CA 1
ATOM 6785 C C . GLN A 1 864 ? 21.453 3.672 -19.766 1 96.81 864 GLN A C 1
ATOM 6787 O O . GLN A 1 864 ? 21.688 2.729 -20.516 1 96.81 864 GLN A O 1
ATOM 6792 N N . VAL A 1 865 ? 20.938 4.773 -20.203 1 95.75 865 VAL A N 1
ATOM 6793 C CA . VAL A 1 865 ? 20.641 5.008 -21.609 1 95.75 865 VAL A CA 1
ATOM 6794 C C . VAL A 1 865 ? 21.938 5.062 -22.406 1 95.75 865 VAL A C 1
ATOM 6796 O O . VAL A 1 865 ? 21.984 4.574 -23.547 1 95.75 865 VAL A O 1
ATOM 6799 N N . ALA A 1 866 ? 22.922 5.68 -21.812 1 95.62 866 ALA A N 1
ATOM 6800 C CA . ALA A 1 866 ? 24.234 5.746 -22.469 1 95.62 866 ALA A CA 1
ATOM 6801 C C . ALA A 1 866 ? 24.844 4.355 -22.625 1 95.62 866 ALA A C 1
ATOM 6803 O O . ALA A 1 866 ? 25.484 4.066 -23.625 1 95.62 866 ALA A O 1
ATOM 6804 N N . LYS A 1 867 ? 24.625 3.582 -21.672 1 95.5 867 LYS A N 1
ATOM 6805 C CA . LYS A 1 867 ? 25.203 2.238 -21.641 1 95.5 867 LYS A CA 1
ATOM 6806 C C . LYS A 1 867 ? 24.5 1.32 -22.641 1 95.5 867 LYS A C 1
ATOM 6808 O O . LYS A 1 867 ? 25.156 0.574 -23.375 1 95.5 867 LYS A O 1
ATOM 6813 N N . TYR A 1 868 ? 23.203 1.273 -22.75 1 94 868 TYR A N 1
ATOM 6814 C CA . TYR A 1 868 ? 22.438 0.292 -23.531 1 94 868 TYR A CA 1
ATOM 6815 C C . TYR A 1 868 ? 22.016 0.868 -24.875 1 94 868 TYR A C 1
ATOM 6817 O O . TYR A 1 868 ? 21.75 0.122 -25.812 1 94 868 TYR A O 1
ATOM 6825 N N . GLY A 1 869 ? 21.812 2.131 -24.938 1 84.88 869 GLY A N 1
ATOM 6826 C CA . GLY A 1 869 ? 21.391 2.781 -26.156 1 84.88 869 GLY A CA 1
ATOM 6827 C C . GLY A 1 869 ? 19.922 3.176 -26.141 1 84.88 869 GLY A C 1
ATOM 6828 O O . GLY A 1 869 ? 19.188 2.818 -25.219 1 84.88 869 GLY A O 1
ATOM 6829 N N . GLU A 1 870 ? 19.547 4.008 -27.047 1 81.88 870 GLU A N 1
ATOM 6830 C CA . GLU A 1 870 ? 18.156 4.457 -27.172 1 81.88 870 GLU A CA 1
ATOM 6831 C C . GLU A 1 870 ? 17.812 4.801 -28.609 1 81.88 870 GLU A C 1
ATOM 6833 O O . GLU A 1 870 ? 18.703 5.02 -29.438 1 81.88 870 GLU A O 1
ATOM 6838 N N . ASN A 1 871 ? 16.547 4.621 -28.875 1 81 871 ASN A N 1
ATOM 6839 C CA . ASN A 1 871 ? 15.984 5.223 -30.078 1 81 871 ASN A CA 1
ATOM 6840 C C . ASN A 1 871 ? 15.344 6.574 -29.781 1 81 871 ASN A C 1
ATOM 6842 O O . ASN A 1 871 ? 14.156 6.645 -29.453 1 81 871 ASN A O 1
ATOM 6846 N N . GLN A 1 872 ? 16.016 7.574 -29.969 1 75.75 872 GLN A N 1
ATOM 6847 C CA . GLN A 1 872 ? 15.617 8.914 -29.547 1 75.75 872 GLN A CA 1
ATOM 6848 C C . GLN A 1 872 ? 14.43 9.422 -30.359 1 75.75 872 GLN A C 1
ATOM 6850 O O . GLN A 1 872 ? 13.539 10.086 -29.812 1 75.75 872 GLN A O 1
ATOM 6855 N N . GLN A 1 873 ? 14.375 9.148 -31.578 1 73.62 873 GLN A N 1
ATOM 6856 C CA . GLN A 1 873 ? 13.328 9.656 -32.438 1 73.62 873 GLN A CA 1
ATOM 6857 C C . GLN A 1 873 ? 11.961 9.094 -32.062 1 73.62 873 GLN A C 1
ATOM 6859 O O . GLN A 1 873 ? 10.992 9.844 -31.906 1 73.62 873 GLN A O 1
ATOM 6864 N N . ARG A 1 874 ? 11.859 7.93 -31.797 1 75.19 874 ARG A N 1
ATOM 6865 C CA . ARG A 1 874 ? 10.594 7.297 -31.422 1 75.19 874 ARG A CA 1
ATOM 6866 C C . ARG A 1 874 ? 10.172 7.715 -30.016 1 75.19 874 ARG A C 1
ATOM 6868 O O . ARG A 1 874 ? 9 8.016 -29.766 1 75.19 874 ARG A O 1
ATOM 6875 N N . GLY A 1 875 ? 11.148 7.68 -29.234 1 75.5 875 GLY A N 1
ATOM 6876 C CA . GLY A 1 875 ? 10.852 8.062 -27.859 1 75.5 875 GLY A CA 1
ATOM 6877 C C . GLY A 1 875 ? 10.328 9.484 -27.734 1 75.5 875 GLY A C 1
ATOM 6878 O O . GLY A 1 875 ? 9.352 9.727 -27.031 1 75.5 875 GLY A O 1
ATOM 6879 N N . HIS A 1 876 ? 10.844 10.352 -28.453 1 75.31 876 HIS A N 1
ATOM 6880 C CA . HIS A 1 876 ? 10.438 11.75 -28.422 1 75.31 876 HIS A CA 1
ATOM 6881 C C . HIS A 1 876 ? 9.031 11.922 -28.984 1 75.31 876 HIS A C 1
ATOM 6883 O O . HIS A 1 876 ? 8.227 12.68 -28.438 1 75.31 876 HIS A O 1
ATOM 6889 N N . HIS A 1 877 ? 8.75 11.266 -29.953 1 75.12 877 HIS A N 1
ATOM 6890 C CA . HIS A 1 877 ? 7.461 11.398 -30.609 1 75.12 877 HIS A CA 1
ATOM 6891 C C . HIS A 1 877 ? 6.324 10.953 -29.703 1 75.12 877 HIS A C 1
ATOM 6893 O O . HIS A 1 877 ? 5.336 11.672 -29.531 1 75.12 877 HIS A O 1
ATOM 6899 N N . ARG A 1 878 ? 6.414 9.945 -29.016 1 77.38 878 ARG A N 1
ATOM 6900 C CA . ARG A 1 878 ? 5.371 9.414 -28.141 1 77.38 878 ARG A CA 1
ATOM 6901 C C . ARG A 1 878 ? 5.195 10.297 -26.906 1 77.38 878 ARG A C 1
ATOM 6903 O O . ARG A 1 878 ? 4.066 10.539 -26.469 1 77.38 878 ARG A O 1
ATOM 6910 N N . ALA A 1 879 ? 6.328 10.641 -26.484 1 80.31 879 ALA A N 1
ATOM 6911 C CA . ALA A 1 879 ? 6.281 11.508 -25.312 1 80.31 879 ALA A CA 1
ATOM 6912 C C . ALA A 1 879 ? 5.586 12.828 -25.625 1 80.31 879 ALA A C 1
ATOM 6914 O O . ALA A 1 879 ? 4.805 13.336 -24.828 1 80.31 879 ALA A O 1
ATOM 6915 N N . HIS A 1 880 ? 5.734 13.328 -26.766 1 84.06 880 HIS A N 1
ATOM 6916 C CA . HIS A 1 880 ? 5.152 14.594 -27.188 1 84.06 880 HIS A CA 1
ATOM 6917 C C . HIS A 1 880 ? 3.65 14.469 -27.406 1 84.06 880 HIS A C 1
ATOM 6919 O O . HIS A 1 880 ? 2.885 15.367 -27.047 1 84.06 880 HIS A O 1
ATOM 6925 N N . ILE A 1 881 ? 3.24 13.43 -27.922 1 84.44 881 ILE A N 1
ATOM 6926 C CA . ILE A 1 881 ? 1.824 13.203 -28.203 1 84.44 881 ILE A CA 1
ATOM 6927 C C . ILE A 1 881 ? 1.045 13.18 -26.891 1 84.44 881 ILE A C 1
ATOM 6929 O O . ILE A 1 881 ? -0.003 13.82 -26.766 1 84.44 881 ILE A O 1
ATOM 6933 N N . LEU A 1 882 ? 1.588 12.484 -25.984 1 86.75 882 LEU A N 1
ATOM 6934 C CA . LEU A 1 882 ? 0.905 12.398 -24.703 1 86.75 882 LEU A CA 1
ATOM 6935 C C . LEU A 1 882 ? 0.89 13.75 -24 1 86.75 882 LEU A C 1
ATOM 6937 O O . LEU A 1 882 ? -0.127 14.148 -23.422 1 86.75 882 LEU A O 1
ATOM 6941 N N . ARG A 1 883 ? 2.016 14.422 -24.031 1 89.12 883 ARG A N 1
ATOM 6942 C CA . ARG A 1 883 ? 2.115 15.742 -23.422 1 89.12 883 ARG A CA 1
ATOM 6943 C C . ARG A 1 883 ? 1.082 16.703 -24 1 89.12 883 ARG A C 1
ATOM 6945 O O . ARG A 1 883 ? 0.4 17.406 -23.266 1 89.12 883 ARG A O 1
ATOM 6952 N N . GLU A 1 884 ? 0.892 16.688 -25.25 1 87.94 884 GLU A N 1
ATOM 6953 C CA . GLU A 1 884 ? -0.033 17.594 -25.906 1 87.94 884 GLU A CA 1
ATOM 6954 C C . GLU A 1 884 ? -1.482 17.25 -25.578 1 87.94 884 GLU A C 1
ATOM 6956 O O . GLU A 1 884 ? -2.328 18.141 -25.469 1 87.94 884 GLU A O 1
ATOM 6961 N N . ALA A 1 885 ? -1.73 16.047 -25.391 1 87 885 ALA A N 1
ATOM 6962 C CA . ALA A 1 885 ? -3.078 15.609 -25.047 1 87 885 ALA A CA 1
ATOM 6963 C C . ALA A 1 885 ? -3.434 16 -23.609 1 87 885 ALA A C 1
ATOM 6965 O O . ALA A 1 885 ? -4.59 16.328 -23.328 1 87 885 ALA A O 1
ATOM 6966 N N . LEU A 1 886 ? -2.457 16 -22.75 1 89.44 886 LEU A N 1
ATOM 6967 C CA . LEU A 1 886 ? -2.703 16.219 -21.328 1 89.44 886 LEU A CA 1
ATOM 6968 C C . LEU A 1 886 ? -2.602 17.703 -20.969 1 89.44 886 LEU A C 1
ATOM 6970 O O . LEU A 1 886 ? -3.223 18.156 -20.016 1 89.44 886 LEU A O 1
ATOM 6974 N N . PHE A 1 887 ? -1.737 18.406 -21.688 1 88.56 887 PHE A N 1
ATOM 6975 C CA . PHE A 1 887 ? -1.505 19.812 -21.406 1 88.56 887 PHE A CA 1
ATOM 6976 C C . PHE A 1 887 ? -1.703 20.656 -22.656 1 88.56 887 PHE A C 1
ATOM 6978 O O . PHE A 1 887 ? -0.757 21.281 -23.156 1 88.56 887 PHE A O 1
ATOM 6985 N N . PRO A 1 888 ? -2.908 20.656 -23.125 1 74.62 888 PRO A N 1
ATOM 6986 C CA . PRO A 1 888 ? -3.129 21.453 -24.328 1 74.62 888 PRO A CA 1
ATOM 6987 C C . PRO A 1 888 ? -2.855 22.938 -24.109 1 74.62 888 PRO A C 1
ATOM 6989 O O . PRO A 1 888 ? -2.9 23.422 -22.984 1 74.62 888 PRO A O 1
ATOM 6992 N N . ALA A 1 889 ? -2.305 23.562 -25.188 1 62.66 889 ALA A N 1
ATOM 6993 C CA . ALA A 1 889 ? -2.092 25.016 -25.109 1 62.66 889 ALA A CA 1
ATOM 6994 C C . ALA A 1 889 ? -3.324 25.719 -24.562 1 62.66 889 ALA A C 1
ATOM 6996 O O . ALA A 1 889 ? -4.434 25.531 -25.062 1 62.66 889 ALA A O 1
ATOM 6997 N N . PRO A 1 890 ? -3.141 26.203 -23.203 1 55.75 890 PRO A N 1
ATOM 6998 C CA . PRO A 1 890 ? -4.344 26.766 -22.594 1 55.75 890 PRO A CA 1
ATOM 6999 C C . PRO A 1 890 ? -5.023 27.812 -23.484 1 55.75 890 PRO A C 1
ATOM 7001 O O . PRO A 1 890 ? -4.352 28.688 -24.047 1 55.75 890 PRO A O 1
ATOM 7004 N N . GLU A 1 891 ? -6.164 27.547 -24.078 1 52.62 891 GLU A N 1
ATOM 7005 C CA . GLU A 1 891 ? -6.879 28.672 -24.656 1 52.62 891 GLU A CA 1
ATOM 7006 C C . GLU A 1 891 ? -6.965 29.844 -23.672 1 52.62 891 GLU A C 1
ATOM 7008 O O . GLU A 1 891 ? -6.816 31 -24.078 1 52.62 891 GLU A O 1
ATOM 7013 N N . ASP A 1 892 ? -7.305 29.594 -22.375 1 54.44 892 ASP A N 1
ATOM 7014 C CA . ASP A 1 892 ? -7.395 30.547 -21.266 1 54.44 892 ASP A CA 1
ATOM 7015 C C . ASP A 1 892 ? -6.34 30.266 -20.203 1 54.44 892 ASP A C 1
ATOM 7017 O O . ASP A 1 892 ? -5.949 29.109 -20 1 54.44 892 ASP A O 1
ATOM 7021 N N . PRO A 1 893 ? -5.715 31.266 -19.781 1 57.34 893 PRO A N 1
ATOM 7022 C CA . PRO A 1 893 ? -4.723 31.125 -18.719 1 57.34 893 PRO A CA 1
ATOM 7023 C C . PRO A 1 893 ? -5.215 30.266 -17.562 1 57.34 893 PRO A C 1
ATOM 7025 O O . PRO A 1 893 ? -6.418 30.234 -17.281 1 57.34 893 PRO A O 1
ATOM 7028 N N . TRP A 1 894 ? -4.504 29.266 -17.109 1 62.16 894 TRP A N 1
ATOM 7029 C CA . TRP A 1 894 ? -4.734 28.406 -15.953 1 62.16 894 TRP A CA 1
ATOM 7030 C C . TRP A 1 894 ? -5.121 29.234 -14.734 1 62.16 894 TRP A C 1
ATOM 7032 O O . TRP A 1 894 ? -4.645 28.984 -13.625 1 62.16 894 TRP A O 1
ATOM 7042 N N . GLY A 1 895 ? -6 30.156 -14.914 1 67.88 895 GLY A N 1
ATOM 7043 C CA . GLY A 1 895 ? -6.207 31.141 -13.852 1 67.88 895 GLY A CA 1
ATOM 7044 C C . GLY A 1 895 ? -7.223 30.688 -12.82 1 67.88 895 GLY A C 1
ATOM 7045 O O . GLY A 1 895 ? -7.195 31.156 -11.68 1 67.88 895 GLY A O 1
ATOM 7046 N N . GLY A 1 896 ? -8.086 29.688 -13.141 1 84.5 896 GLY A N 1
ATOM 7047 C CA . GLY A 1 896 ? -9.094 29.375 -12.148 1 84.5 896 GLY A CA 1
ATOM 7048 C C . GLY A 1 896 ? -8.836 28.062 -11.422 1 84.5 896 GLY A C 1
ATOM 7049 O O . GLY A 1 896 ? -7.953 27.297 -11.805 1 84.5 896 GLY A O 1
ATOM 7050 N N . ALA A 1 897 ? -9.5 27.859 -10.266 1 89.81 897 ALA A N 1
ATOM 7051 C CA . ALA A 1 897 ? -9.32 26.703 -9.398 1 89.81 897 ALA A CA 1
ATOM 7052 C C . ALA A 1 897 ? -9.586 25.406 -10.164 1 89.81 897 ALA A C 1
ATOM 7054 O O . ALA A 1 897 ? -8.922 24.391 -9.93 1 89.81 897 ALA A O 1
ATOM 7055 N N . TYR A 1 898 ? -10.547 25.422 -11.133 1 91.81 898 TYR A N 1
ATOM 7056 C CA . TYR A 1 898 ? -10.891 24.234 -11.898 1 91.81 898 TYR A CA 1
ATOM 7057 C C . TYR A 1 898 ? -9.766 23.859 -12.867 1 91.81 898 TYR A C 1
ATOM 7059 O O . TYR A 1 898 ? -9.438 22.688 -13.023 1 91.81 898 TYR A O 1
ATOM 7067 N N . GLU A 1 899 ? -9.195 24.891 -13.492 1 91.31 899 GLU A N 1
ATOM 7068 C CA . GLU A 1 899 ? -8.102 24.672 -14.43 1 91.31 899 GLU A CA 1
ATOM 7069 C C . GLU A 1 899 ? -6.863 24.141 -13.719 1 91.31 899 GLU A C 1
ATOM 7071 O O . GLU A 1 899 ? -6.109 23.344 -14.281 1 91.31 899 GLU A O 1
ATOM 7076 N N . VAL A 1 900 ? -6.625 24.609 -12.539 1 93 900 VAL A N 1
ATOM 7077 C CA . VAL A 1 900 ? -5.523 24.078 -11.742 1 93 900 VAL A CA 1
ATOM 7078 C C . VAL A 1 900 ? -5.758 22.594 -11.469 1 93 900 VAL A C 1
ATOM 7080 O O . VAL A 1 900 ? -4.828 21.781 -11.547 1 93 900 VAL A O 1
ATOM 7083 N N . LEU A 1 901 ? -7.008 22.25 -11.141 1 93.81 901 LEU A N 1
ATOM 7084 C CA . LEU A 1 901 ? -7.367 20.859 -10.898 1 93.81 901 LEU A CA 1
ATOM 7085 C C . LEU A 1 901 ? -7.137 20 -12.148 1 93.81 901 LEU A C 1
ATOM 7087 O O . LEU A 1 901 ? -6.637 18.875 -12.055 1 93.81 901 LEU A O 1
ATOM 7091 N N . GLU A 1 902 ? -7.41 20.531 -13.289 1 92.5 902 GLU A N 1
ATOM 7092 C CA . GLU A 1 902 ? -7.188 19.844 -14.555 1 92.5 902 GLU A CA 1
ATOM 7093 C C . GLU A 1 902 ? -5.699 19.625 -14.812 1 92.5 902 GLU A C 1
ATOM 7095 O O . GLU A 1 902 ? -5.289 18.578 -15.289 1 92.5 902 GLU A O 1
ATOM 7100 N N . ALA A 1 903 ? -4.941 20.672 -14.539 1 93.5 903 ALA A N 1
ATOM 7101 C CA . ALA A 1 903 ? -3.494 20.562 -14.719 1 93.5 903 ALA A CA 1
ATOM 7102 C C . ALA A 1 903 ? -2.912 19.469 -13.828 1 93.5 903 ALA A C 1
ATOM 7104 O O . ALA A 1 903 ? -2.035 18.719 -14.258 1 93.5 903 ALA A O 1
ATOM 7105 N N . LEU A 1 904 ? -3.398 19.391 -12.641 1 96.25 904 LEU A N 1
ATOM 7106 C CA . LEU A 1 904 ? -2.93 18.375 -11.703 1 96.25 904 LEU A CA 1
ATOM 7107 C C . LEU A 1 904 ? -3.338 16.984 -12.164 1 96.25 904 LEU A C 1
ATOM 7109 O O . LEU A 1 904 ? -2.574 16.031 -12.023 1 96.25 904 LEU A O 1
ATOM 7113 N N . GLN A 1 905 ? -4.523 16.859 -12.727 1 95.12 905 GLN A N 1
ATOM 7114 C CA . GLN A 1 905 ? -4.949 15.586 -13.305 1 95.12 905 GLN A CA 1
ATOM 7115 C C . GLN A 1 905 ? -4.031 15.164 -14.453 1 95.12 905 GLN A C 1
ATOM 7117 O O . GLN A 1 905 ? -3.646 14 -14.555 1 95.12 905 GLN A O 1
ATOM 7122 N N . GLY A 1 906 ? -3.736 16.141 -15.305 1 94.94 906 GLY A N 1
ATOM 7123 C CA . GLY A 1 906 ? -2.795 15.867 -16.375 1 94.94 906 GLY A CA 1
ATOM 7124 C C . GLY A 1 906 ? -1.453 15.367 -15.883 1 94.94 906 GLY A C 1
ATOM 7125 O O . GLY A 1 906 ? -0.884 14.43 -16.453 1 94.94 906 GLY A O 1
ATOM 7126 N N . LEU A 1 907 ? -0.97 15.984 -14.875 1 96.69 907 LEU A N 1
ATOM 7127 C CA . LEU A 1 907 ? 0.302 15.57 -14.297 1 96.69 907 LEU A CA 1
ATOM 7128 C C . LEU A 1 907 ? 0.212 14.156 -13.742 1 96.69 907 LEU A C 1
ATOM 7130 O O . LEU A 1 907 ? 1.137 13.359 -13.906 1 96.69 907 LEU A O 1
ATOM 7134 N N . ALA A 1 908 ? -0.916 13.836 -13.062 1 96.94 908 ALA A N 1
ATOM 7135 C CA . ALA A 1 908 ? -1.116 12.5 -12.523 1 96.94 908 ALA A CA 1
ATOM 7136 C C . ALA A 1 908 ? -1.04 11.445 -13.633 1 96.94 908 ALA A C 1
ATOM 7138 O O . ALA A 1 908 ? -0.427 10.391 -13.453 1 96.94 908 ALA A O 1
ATOM 7139 N N . VAL A 1 909 ? -1.598 11.734 -14.766 1 96.31 909 VAL A N 1
ATOM 7140 C CA . VAL A 1 909 ? -1.648 10.812 -15.891 1 96.31 909 VAL A CA 1
ATOM 7141 C C . VAL A 1 909 ? -0.255 10.656 -16.5 1 96.31 909 VAL A C 1
ATOM 7143 O O . VAL A 1 909 ? 0.173 9.547 -16.812 1 96.31 909 VAL A O 1
ATOM 7146 N N . TYR A 1 910 ? 0.411 11.75 -16.656 1 96.69 910 TYR A N 1
ATOM 7147 C CA . TYR A 1 910 ? 1.753 11.703 -17.234 1 96.69 910 TYR A CA 1
ATOM 7148 C C . TYR A 1 910 ? 2.695 10.898 -16.344 1 96.69 910 TYR A C 1
ATOM 7150 O O . TYR A 1 910 ? 3.492 10.102 -16.828 1 96.69 910 TYR A O 1
ATOM 7158 N N . LEU A 1 911 ? 2.631 11.133 -15.062 1 97.69 911 LEU A N 1
ATOM 7159 C CA . LEU A 1 911 ? 3.459 10.391 -14.117 1 97.69 911 LEU A CA 1
ATOM 7160 C C . LEU A 1 911 ? 3.139 8.898 -14.164 1 97.69 911 LEU A C 1
ATOM 7162 O O . LEU A 1 911 ? 4.035 8.062 -14.031 1 97.69 911 LEU A O 1
ATOM 7166 N N . ALA A 1 912 ? 1.864 8.555 -14.375 1 96.31 912 ALA A N 1
ATOM 7167 C CA . ALA A 1 912 ? 1.465 7.152 -14.484 1 96.31 912 ALA A CA 1
ATOM 7168 C C . ALA A 1 912 ? 2.08 6.496 -15.719 1 96.31 912 ALA A C 1
ATOM 7170 O O . ALA A 1 912 ? 2.418 5.312 -15.695 1 96.31 912 ALA A O 1
ATOM 7171 N N . HIS A 1 913 ? 2.189 7.23 -16.75 1 96.44 913 HIS A N 1
ATOM 7172 C CA . HIS A 1 913 ? 2.834 6.723 -17.953 1 96.44 913 HIS A CA 1
ATOM 7173 C C . HIS A 1 913 ? 4.281 6.332 -17.688 1 96.44 913 HIS A C 1
ATOM 7175 O O . HIS A 1 913 ? 4.719 5.242 -18.062 1 96.44 913 HIS A O 1
ATOM 7181 N N . ILE A 1 914 ? 4.984 7.215 -17.047 1 97.5 914 ILE A N 1
ATOM 7182 C CA . ILE A 1 914 ? 6.383 6.934 -16.734 1 97.5 914 ILE A CA 1
ATOM 7183 C C . ILE A 1 914 ? 6.469 5.754 -15.773 1 97.5 914 ILE A C 1
ATOM 7185 O O . ILE A 1 914 ? 7.352 4.902 -15.898 1 97.5 914 ILE A O 1
ATOM 7189 N N . GLN A 1 915 ? 5.543 5.773 -14.836 1 97.06 915 GLN A N 1
ATOM 7190 C CA . GLN A 1 915 ? 5.527 4.695 -13.852 1 97.06 915 GLN A CA 1
ATOM 7191 C C . GLN A 1 915 ? 5.375 3.336 -14.531 1 97.06 915 GLN A C 1
ATOM 7193 O O . GLN A 1 915 ? 6.055 2.373 -14.172 1 97.06 915 GLN A O 1
ATOM 7198 N N . SER A 1 916 ? 4.465 3.215 -15.469 1 96.31 916 SER A N 1
ATOM 7199 C CA . SER A 1 916 ? 4.266 1.952 -16.172 1 96.31 916 SER A CA 1
ATOM 7200 C C . SER A 1 916 ? 5.516 1.544 -16.938 1 96.31 916 SER A C 1
ATOM 7202 O O . SER A 1 916 ? 5.859 0.361 -17 1 96.31 916 SER A O 1
ATOM 7204 N N . SER A 1 917 ? 6.195 2.514 -17.5 1 96.19 917 SER A N 1
ATOM 7205 C CA . SER A 1 917 ? 7.426 2.242 -18.25 1 96.19 917 SER A CA 1
ATOM 7206 C C . SER A 1 917 ? 8.516 1.715 -17.312 1 96.19 917 SER A C 1
ATOM 7208 O O . SER A 1 917 ? 9.203 0.748 -17.656 1 96.19 917 SER A O 1
ATOM 7210 N N . VAL A 1 918 ? 8.641 2.369 -16.25 1 97.31 918 VAL A N 1
ATOM 7211 C CA . VAL A 1 918 ? 9.68 1.995 -15.281 1 97.31 918 VAL A CA 1
ATOM 7212 C C . VAL A 1 918 ? 9.352 0.633 -14.672 1 97.31 918 VAL A C 1
ATOM 7214 O O . VAL A 1 918 ? 10.258 -0.156 -14.383 1 97.31 918 VAL A O 1
ATOM 7217 N N . THR A 1 919 ? 8.109 0.303 -14.539 1 96.25 919 THR A N 1
ATOM 7218 C CA . THR A 1 919 ? 7.672 -0.985 -14.008 1 96.25 919 THR A CA 1
ATOM 7219 C C . THR A 1 919 ? 8.156 -2.125 -14.898 1 96.25 919 THR A C 1
ATOM 7221 O O . THR A 1 919 ? 8.531 -3.191 -14.406 1 96.25 919 THR A O 1
ATOM 7224 N N . ALA A 1 920 ? 8.156 -1.919 -16.141 1 96.94 920 ALA A N 1
ATOM 7225 C CA . ALA A 1 920 ? 8.641 -2.924 -17.078 1 96.94 920 ALA A CA 1
ATOM 7226 C C . ALA A 1 920 ? 10.156 -3.066 -17 1 96.94 920 ALA A C 1
ATOM 7228 O O . ALA A 1 920 ? 10.695 -4.156 -17.203 1 96.94 920 ALA A O 1
ATOM 7229 N N . LEU A 1 921 ? 10.852 -2.02 -16.688 1 97.56 921 LEU A N 1
ATOM 7230 C CA . LEU A 1 921 ? 12.305 -1.997 -16.75 1 97.56 921 LEU A CA 1
ATOM 7231 C C . LEU A 1 921 ? 12.914 -2.727 -15.555 1 97.56 921 LEU A C 1
ATOM 7233 O O . LEU A 1 921 ? 14.039 -3.23 -15.633 1 97.56 921 LEU A O 1
ATOM 7237 N N . LEU A 1 922 ? 12.219 -2.822 -14.445 1 96.06 922 LEU A N 1
ATOM 7238 C CA . LEU A 1 922 ? 12.82 -3.396 -13.25 1 96.06 922 LEU A CA 1
ATOM 7239 C C . LEU A 1 922 ? 13.156 -4.867 -13.461 1 96.06 922 LEU A C 1
ATOM 7241 O O . LEU A 1 922 ? 14.312 -5.273 -13.305 1 96.06 922 LEU A O 1
ATOM 7245 N N . PRO A 1 923 ? 12.164 -5.703 -13.836 1 95.5 923 PRO A N 1
ATOM 7246 C CA . PRO A 1 923 ? 12.523 -7.105 -14.062 1 95.5 923 PRO A CA 1
ATOM 7247 C C . PRO A 1 923 ? 13.539 -7.281 -15.195 1 95.5 923 PRO A C 1
ATOM 7249 O O . PRO A 1 923 ? 14.359 -8.203 -15.156 1 95.5 923 PRO A O 1
ATOM 7252 N N . ALA A 1 924 ? 13.477 -6.445 -16.203 1 96.31 924 ALA A N 1
ATOM 7253 C CA . ALA A 1 924 ? 14.461 -6.508 -17.281 1 96.31 924 ALA A CA 1
ATOM 7254 C C . ALA A 1 924 ? 15.867 -6.23 -16.766 1 96.31 924 ALA A C 1
ATOM 7256 O O . ALA A 1 924 ? 16.812 -6.941 -17.109 1 96.31 924 ALA A O 1
ATOM 7257 N N . ALA A 1 925 ? 15.992 -5.18 -15.93 1 96.75 925 ALA A N 1
ATOM 7258 C CA . ALA A 1 925 ? 17.281 -4.836 -15.344 1 96.75 925 ALA A CA 1
ATOM 7259 C C . ALA A 1 925 ? 17.797 -5.969 -14.461 1 96.75 925 ALA A C 1
ATOM 7261 O O . ALA A 1 925 ? 19 -6.277 -14.484 1 96.75 925 ALA A O 1
ATOM 7262 N N . GLN A 1 926 ? 16.953 -6.562 -13.727 1 95.06 926 GLN A N 1
ATOM 7263 C CA . GLN A 1 926 ? 17.312 -7.68 -12.867 1 95.06 926 GLN A CA 1
ATOM 7264 C C . GLN A 1 926 ? 17.781 -8.883 -13.695 1 95.06 926 GLN A C 1
ATOM 7266 O O . GLN A 1 926 ? 18.766 -9.531 -13.359 1 95.06 926 GLN A O 1
ATOM 7271 N N . ALA A 1 927 ? 17.062 -9.148 -14.773 1 95.12 927 ALA A N 1
ATOM 7272 C CA . ALA A 1 927 ? 17.391 -10.281 -15.633 1 95.12 927 ALA A CA 1
ATOM 7273 C C . ALA A 1 927 ? 18.75 -10.078 -16.312 1 95.12 927 ALA A C 1
ATOM 7275 O O . ALA A 1 927 ? 19.406 -11.047 -16.703 1 95.12 927 ALA A O 1
ATOM 7276 N N . LEU A 1 928 ? 19.172 -8.844 -16.422 1 95.44 928 LEU A N 1
ATOM 7277 C CA . LEU A 1 928 ? 20.469 -8.508 -16.984 1 95.44 928 LEU A CA 1
ATOM 7278 C C . LEU A 1 928 ? 21.562 -8.609 -15.922 1 95.44 928 LEU A C 1
ATOM 7280 O O . LEU A 1 928 ? 22.75 -8.523 -16.25 1 95.44 928 LEU A O 1
ATOM 7284 N N . TRP A 1 929 ? 21.297 -8.766 -14.672 1 95 929 TRP A N 1
ATOM 7285 C CA . TRP A 1 929 ? 22.203 -8.805 -13.523 1 95 929 TRP A CA 1
ATOM 7286 C C . TRP A 1 929 ? 22.984 -7.5 -13.414 1 95 929 TRP A C 1
ATOM 7288 O O . TRP A 1 929 ? 24.172 -7.508 -13.062 1 95 929 TRP A O 1
ATOM 7298 N N . ASP A 1 930 ? 22.375 -6.387 -13.828 1 96.06 930 ASP A N 1
ATOM 7299 C CA . ASP A 1 930 ? 23.016 -5.082 -13.773 1 96.06 930 ASP A CA 1
ATOM 7300 C C . ASP A 1 930 ? 22.578 -4.305 -12.531 1 96.06 930 ASP A C 1
ATOM 7302 O O . ASP A 1 930 ? 21.578 -3.6 -12.562 1 96.06 930 ASP A O 1
ATOM 7306 N N . GLN A 1 931 ? 23.375 -4.301 -11.516 1 95.62 931 GLN A N 1
ATOM 7307 C CA . GLN A 1 931 ? 23.047 -3.715 -10.219 1 95.62 931 GLN A CA 1
ATOM 7308 C C . GLN A 1 931 ? 22.844 -2.207 -10.336 1 95.62 931 GLN A C 1
ATOM 7310 O O . GLN A 1 931 ? 21.969 -1.643 -9.664 1 95.62 931 GLN A O 1
ATOM 7315 N N . GLU A 1 932 ? 23.625 -1.534 -11.141 1 96.5 932 GLU A N 1
ATOM 7316 C CA . GLU A 1 932 ? 23.484 -0.092 -11.32 1 96.5 932 GLU A CA 1
ATOM 7317 C C . GLU A 1 932 ? 22.172 0.256 -12 1 96.5 932 GLU A C 1
ATOM 7319 O O . GLU A 1 932 ? 21.516 1.238 -11.641 1 96.5 932 GLU A O 1
ATOM 7324 N N . PHE A 1 933 ? 21.828 -0.521 -13.07 1 96.75 933 PHE A N 1
ATOM 7325 C CA . PHE A 1 933 ? 20.562 -0.32 -13.773 1 96.75 933 PHE A CA 1
ATOM 7326 C C . PHE A 1 933 ? 19.375 -0.553 -12.836 1 96.75 933 PHE A C 1
ATOM 7328 O O . PHE A 1 933 ? 18.438 0.231 -12.812 1 96.75 933 PHE A O 1
ATOM 7335 N N . VAL A 1 934 ? 19.469 -1.598 -11.992 1 97.12 934 VAL A N 1
ATOM 7336 C CA . VAL A 1 934 ? 18.422 -1.898 -11.016 1 97.12 934 VAL A CA 1
ATOM 7337 C C . VAL A 1 934 ? 18.281 -0.729 -10.039 1 97.12 934 VAL A C 1
ATOM 7339 O O . VAL A 1 934 ? 17.156 -0.287 -9.758 1 97.12 934 VAL A O 1
ATOM 7342 N N . ALA A 1 935 ? 19.375 -0.247 -9.57 1 96.25 935 ALA A N 1
ATOM 7343 C CA . ALA A 1 935 ? 19.359 0.858 -8.617 1 96.25 935 ALA A CA 1
ATOM 7344 C C . ALA A 1 935 ? 18.734 2.104 -9.227 1 96.25 935 ALA A C 1
ATOM 7346 O O . ALA A 1 935 ? 17.969 2.814 -8.562 1 96.25 935 ALA A O 1
ATOM 7347 N N . ALA A 1 936 ? 19.016 2.404 -10.453 1 97.56 936 ALA A N 1
ATOM 7348 C CA . ALA A 1 936 ? 18.453 3.559 -11.148 1 97.56 936 ALA A CA 1
ATOM 7349 C C . ALA A 1 936 ? 16.938 3.426 -11.297 1 97.56 936 ALA A C 1
ATOM 7351 O O . ALA A 1 936 ? 16.203 4.398 -11.109 1 97.56 936 ALA A O 1
ATOM 7352 N N . VAL A 1 937 ? 16.531 2.236 -11.648 1 97.75 937 VAL A N 1
ATOM 7353 C CA . VAL A 1 937 ? 15.102 1.985 -11.852 1 97.75 937 VAL A CA 1
ATOM 7354 C C . VAL A 1 937 ? 14.367 2.074 -10.516 1 97.75 937 VAL A C 1
ATOM 7356 O O . VAL A 1 937 ? 13.289 2.662 -10.43 1 97.75 937 VAL A O 1
ATOM 7359 N N . GLU A 1 938 ? 14.938 1.513 -9.516 1 95.5 938 GLU A N 1
ATOM 7360 C CA . GLU A 1 938 ? 14.344 1.588 -8.188 1 95.5 938 GLU A CA 1
ATOM 7361 C C . GLU A 1 938 ? 14.25 3.033 -7.707 1 95.5 938 GLU A C 1
ATOM 7363 O O . GLU A 1 938 ? 13.25 3.422 -7.09 1 95.5 938 GLU A O 1
ATOM 7368 N N . ASN A 1 939 ? 15.305 3.789 -7.922 1 95.75 939 ASN A N 1
ATOM 7369 C CA . ASN A 1 939 ? 15.266 5.211 -7.594 1 95.75 939 ASN A CA 1
ATOM 7370 C C . ASN A 1 939 ? 14.133 5.922 -8.336 1 95.75 939 ASN A C 1
ATOM 7372 O O . ASN A 1 939 ? 13.422 6.738 -7.746 1 95.75 939 ASN A O 1
ATOM 7376 N N . ALA A 1 940 ? 13.977 5.645 -9.586 1 97.69 940 ALA A N 1
ATOM 7377 C CA . ALA A 1 940 ? 12.922 6.25 -10.391 1 97.69 940 ALA A CA 1
ATOM 7378 C C . ALA A 1 940 ? 11.547 5.902 -9.828 1 97.69 940 ALA A C 1
ATOM 7380 O O . ALA A 1 940 ? 10.656 6.758 -9.766 1 97.69 940 ALA A O 1
ATOM 7381 N N . GLN A 1 941 ? 11.383 4.656 -9.461 1 96.44 941 GLN A N 1
ATOM 7382 C CA . GLN A 1 941 ? 10.117 4.238 -8.867 1 96.44 941 GLN A CA 1
ATOM 7383 C C . GLN A 1 941 ? 9.82 5.035 -7.598 1 96.44 941 GLN A C 1
ATOM 7385 O O . GLN A 1 941 ? 8.68 5.453 -7.375 1 96.44 941 GLN A O 1
ATOM 7390 N N . GLY A 1 942 ? 10.852 5.18 -6.801 1 94.38 942 GLY A N 1
ATOM 7391 C CA . GLY A 1 942 ? 10.688 5.977 -5.594 1 94.38 942 GLY A CA 1
ATOM 7392 C C . GLY A 1 942 ? 10.32 7.418 -5.875 1 94.38 942 GLY A C 1
ATOM 7393 O O . GLY A 1 942 ? 9.438 7.98 -5.219 1 94.38 942 GLY A O 1
ATOM 7394 N N . CYS A 1 943 ? 10.977 8.039 -6.777 1 96.69 943 CYS A N 1
ATOM 7395 C CA . CYS A 1 943 ? 10.688 9.414 -7.184 1 96.69 943 CYS A CA 1
ATOM 7396 C C . CYS A 1 943 ? 9.25 9.547 -7.668 1 96.69 943 CYS A C 1
ATOM 7398 O O . CYS A 1 943 ? 8.547 10.484 -7.281 1 96.69 943 CYS A O 1
ATOM 7400 N N . LEU A 1 944 ? 8.836 8.609 -8.5 1 97.62 944 LEU A N 1
ATOM 7401 C CA . LEU A 1 944 ? 7.492 8.656 -9.078 1 97.62 944 LEU A CA 1
ATOM 7402 C C . LEU A 1 944 ? 6.43 8.477 -8 1 97.62 944 LEU A C 1
ATOM 7404 O O . LEU A 1 944 ? 5.383 9.133 -8.047 1 97.62 944 LEU A O 1
ATOM 7408 N N . ARG A 1 945 ? 6.668 7.613 -7.129 1 94.56 945 ARG A N 1
ATOM 7409 C CA . ARG A 1 945 ? 5.734 7.426 -6.023 1 94.56 945 ARG A CA 1
ATOM 7410 C C . ARG A 1 945 ? 5.543 8.719 -5.242 1 94.56 945 ARG A C 1
ATOM 7412 O O . ARG A 1 945 ? 4.414 9.086 -4.902 1 94.56 945 ARG A O 1
ATOM 7419 N N . ARG A 1 946 ? 6.633 9.383 -4.922 1 95.06 946 ARG A N 1
ATOM 7420 C CA . ARG A 1 946 ? 6.594 10.625 -4.164 1 95.06 946 ARG A CA 1
ATOM 7421 C C . ARG A 1 946 ? 5.855 11.711 -4.938 1 95.06 946 ARG A C 1
ATOM 7423 O O . ARG A 1 946 ? 5.012 12.414 -4.375 1 95.06 946 ARG A O 1
ATOM 7430 N N . MET A 1 947 ? 6.184 11.875 -6.191 1 97.81 947 MET A N 1
ATOM 7431 C CA . MET A 1 947 ? 5.543 12.906 -7.004 1 97.81 947 MET A CA 1
ATOM 7432 C C . MET A 1 947 ? 4.051 12.633 -7.152 1 97.81 947 MET A C 1
ATOM 7434 O O . MET A 1 947 ? 3.23 13.547 -7.016 1 97.81 947 MET A O 1
ATOM 7438 N N . ARG A 1 948 ? 3.707 11.398 -7.402 1 96.44 948 ARG A N 1
ATOM 7439 C CA . ARG A 1 948 ? 2.303 11.039 -7.559 1 96.44 948 ARG A CA 1
ATOM 7440 C C . ARG A 1 948 ? 1.53 11.266 -6.266 1 96.44 948 ARG A C 1
ATOM 7442 O O . ARG A 1 948 ? 0.385 11.719 -6.289 1 96.44 948 ARG A O 1
ATOM 7449 N N . ALA A 1 949 ? 2.113 10.875 -5.188 1 95.12 949 ALA A N 1
ATOM 7450 C CA . ALA A 1 949 ? 1.456 11.078 -3.898 1 95.12 949 ALA A CA 1
ATOM 7451 C C . ALA A 1 949 ? 1.096 12.547 -3.688 1 95.12 949 ALA A C 1
ATOM 7453 O O . ALA A 1 949 ? -0.002 12.859 -3.223 1 95.12 949 ALA A O 1
ATOM 7454 N N . TRP A 1 950 ? 2.029 13.414 -3.973 1 96.88 950 TRP A N 1
ATOM 7455 C CA . TRP A 1 950 ? 1.773 14.844 -3.818 1 96.88 950 TRP A CA 1
ATOM 7456 C C . TRP A 1 950 ? 0.642 15.289 -4.734 1 96.88 950 TRP A C 1
ATOM 7458 O O . TRP A 1 950 ? -0.269 16 -4.305 1 96.88 950 TRP A O 1
ATOM 7468 N N . VAL A 1 951 ? 0.687 14.898 -6.004 1 97.88 951 VAL A N 1
ATOM 7469 C CA . VAL A 1 951 ? -0.299 15.336 -6.988 1 97.88 951 VAL A CA 1
ATOM 7470 C C . VAL A 1 951 ? -1.689 14.859 -6.57 1 97.88 951 VAL A C 1
ATOM 7472 O O . VAL A 1 951 ? -2.65 15.633 -6.602 1 97.88 951 VAL A O 1
ATOM 7475 N N . MET A 1 952 ? -1.775 13.625 -6.168 1 95.94 952 MET A N 1
ATOM 7476 C CA . MET A 1 952 ? -3.068 13.055 -5.785 1 95.94 952 MET A CA 1
ATOM 7477 C C . MET A 1 952 ? -3.611 13.742 -4.535 1 95.94 952 MET A C 1
ATOM 7479 O O . MET A 1 952 ? -4.82 13.953 -4.414 1 95.94 952 MET A O 1
ATOM 7483 N N . GLN A 1 953 ? -2.732 14.062 -3.668 1 94.88 953 GLN A N 1
ATOM 7484 C CA . GLN A 1 953 ? -3.148 14.797 -2.475 1 94.88 953 GLN A CA 1
ATOM 7485 C C . GLN A 1 953 ? -3.729 16.156 -2.836 1 94.88 953 GLN A C 1
ATOM 7487 O O . GLN A 1 953 ? -4.742 16.578 -2.275 1 94.88 953 GLN A O 1
ATOM 7492 N N . GLN A 1 954 ? -3.039 16.844 -3.697 1 95.75 954 GLN A N 1
ATOM 7493 C CA . GLN A 1 954 ? -3.514 18.156 -4.113 1 95.75 954 GLN A CA 1
ATOM 7494 C C . GLN A 1 954 ? -4.871 18.062 -4.805 1 95.75 954 GLN A C 1
ATOM 7496 O O . GLN A 1 954 ? -5.734 18.906 -4.609 1 95.75 954 GLN A O 1
ATOM 7501 N N . VAL A 1 955 ? -5.043 17.016 -5.582 1 95.88 955 VAL A N 1
ATOM 7502 C CA . VAL A 1 955 ? -6.316 16.797 -6.262 1 95.88 955 VAL A CA 1
ATOM 7503 C C . VAL A 1 955 ? -7.422 16.594 -5.227 1 95.88 955 VAL A C 1
ATOM 7505 O O . VAL A 1 955 ? -8.5 17.188 -5.348 1 95.88 955 VAL A O 1
ATOM 7508 N N . MET A 1 956 ? -7.16 15.898 -4.242 1 93.94 956 MET A N 1
ATOM 7509 C CA . MET A 1 956 ? -8.141 15.586 -3.207 1 93.94 956 MET A CA 1
ATOM 7510 C C . MET A 1 956 ? -8.5 16.828 -2.404 1 93.94 956 MET A C 1
ATOM 7512 O O . MET A 1 956 ? -9.68 17.125 -2.195 1 93.94 956 MET A O 1
ATOM 7516 N N . VAL A 1 957 ? -7.539 17.594 -1.986 1 92.69 957 VAL A N 1
ATOM 7517 C CA . VAL A 1 957 ? -7.742 18.688 -1.045 1 92.69 957 VAL A CA 1
ATOM 7518 C C . VAL A 1 957 ? -8.477 19.828 -1.735 1 92.69 957 VAL A C 1
ATOM 7520 O O . VAL A 1 957 ? -9.281 20.516 -1.113 1 92.69 957 VAL A O 1
ATOM 7523 N N . ARG A 1 958 ? -8.336 19.953 -2.982 1 93.88 958 ARG A N 1
ATOM 7524 C CA . ARG A 1 958 ? -8.875 21.094 -3.703 1 93.88 958 ARG A CA 1
ATOM 7525 C C . ARG A 1 958 ? -10.297 20.812 -4.191 1 93.88 958 ARG A C 1
ATOM 7527 O O . ARG A 1 958 ? -11.07 21.734 -4.43 1 93.88 958 ARG A O 1
ATOM 7534 N N . SER A 1 959 ? -10.656 19.609 -4.262 1 94.94 959 SER A N 1
ATOM 7535 C CA . SER A 1 959 ? -11.844 19.172 -4.992 1 94.94 959 SER A CA 1
ATOM 7536 C C . SER A 1 959 ? -13.117 19.719 -4.355 1 94.94 959 SER A C 1
ATOM 7538 O O . SER A 1 959 ? -13.961 20.297 -5.043 1 94.94 959 SER A O 1
ATOM 7540 N N . PRO A 1 960 ? -13.336 19.625 -3.018 1 94.62 960 PRO A N 1
ATOM 7541 C CA . PRO A 1 960 ? -14.633 20.062 -2.484 1 94.62 960 PRO A CA 1
ATOM 7542 C C . PRO A 1 960 ? -14.914 21.531 -2.738 1 94.62 960 PRO A C 1
ATOM 7544 O O . PRO A 1 960 ? -16 21.891 -3.203 1 94.62 960 PRO A O 1
ATOM 7547 N N . GLN A 1 961 ? -13.883 22.391 -2.457 1 95.06 961 GLN A N 1
ATOM 7548 C CA . GLN A 1 961 ? -14.094 23.812 -2.646 1 95.06 961 GLN A CA 1
ATOM 7549 C C . GLN A 1 961 ? -14.266 24.156 -4.121 1 95.06 961 GLN A C 1
ATOM 7551 O O . GLN A 1 961 ? -15.117 24.984 -4.48 1 95.06 961 GLN A O 1
ATOM 7556 N N . THR A 1 962 ? -13.555 23.5 -4.973 1 94.88 962 THR A N 1
ATOM 7557 C CA . THR A 1 962 ? -13.539 23.797 -6.402 1 94.88 962 THR A CA 1
ATOM 7558 C C . THR A 1 962 ? -14.797 23.25 -7.074 1 94.88 962 THR A C 1
ATOM 7560 O O . THR A 1 962 ? -15.359 23.891 -7.969 1 94.88 962 THR A O 1
ATOM 7563 N N . LEU A 1 963 ? -15.297 22.094 -6.629 1 95.62 963 LEU A N 1
ATOM 7564 C CA . LEU A 1 963 ? -16.359 21.422 -7.352 1 95.62 963 LEU A CA 1
ATOM 7565 C C . LEU A 1 963 ? -17.719 21.75 -6.762 1 95.62 963 LEU A C 1
ATOM 7567 O O . LEU A 1 963 ? -18.734 21.719 -7.465 1 95.62 963 LEU A O 1
ATOM 7571 N N . LEU A 1 964 ? -17.781 22.156 -5.469 1 95.44 964 LEU A N 1
ATOM 7572 C CA . LEU A 1 964 ? -19.094 22.219 -4.816 1 95.44 964 LEU A CA 1
ATOM 7573 C C . LEU A 1 964 ? -19.547 23.672 -4.668 1 95.44 964 LEU A C 1
ATOM 7575 O O . LEU A 1 964 ? -20.75 23.953 -4.664 1 95.44 964 LEU A O 1
ATOM 7579 N N . VAL A 1 965 ? -18.625 24.625 -4.414 1 95.94 965 VAL A N 1
ATOM 7580 C CA . VAL A 1 965 ? -19.016 26 -4.176 1 95.94 965 VAL A CA 1
ATOM 7581 C C . VAL A 1 965 ? -19.109 26.75 -5.504 1 95.94 965 VAL A C 1
ATOM 7583 O O . VAL A 1 965 ? -18.109 26.906 -6.207 1 95.94 965 VAL A O 1
ATOM 7586 N N . PRO A 1 966 ? -20.266 27.281 -5.828 1 93.06 966 PRO A N 1
ATOM 7587 C CA . PRO A 1 966 ? -20.406 28 -7.098 1 93.06 966 PRO A CA 1
ATOM 7588 C C . PRO A 1 966 ? -19.594 29.281 -7.133 1 93.06 966 PRO A C 1
ATOM 7590 O O . PRO A 1 966 ? -19.516 30 -6.133 1 93.06 966 PRO A O 1
ATOM 7593 N N . VAL A 1 967 ? -18.906 29.5 -8.242 1 89.25 967 VAL A N 1
ATOM 7594 C CA . VAL A 1 967 ? -18.125 30.734 -8.391 1 89.25 967 VAL A CA 1
ATOM 7595 C C . VAL A 1 967 ? -18.516 31.438 -9.695 1 89.25 967 VAL A C 1
ATOM 7597 O O . VAL A 1 967 ? -19 30.781 -10.633 1 89.25 967 VAL A O 1
ATOM 7600 N N . MET B 1 1 ? -7.742 56.438 34.906 1 57.28 1 MET B N 1
ATOM 7601 C CA . MET B 1 1 ? -6.328 56.25 35.219 1 57.28 1 MET B CA 1
ATOM 7602 C C . MET B 1 1 ? -5.492 56.281 33.938 1 57.28 1 MET B C 1
ATOM 7604 O O . MET B 1 1 ? -5.918 55.75 32.875 1 57.28 1 MET B O 1
ATOM 7608 N N . ASP B 1 2 ? -4.438 57 33.938 1 74.06 2 ASP B N 1
ATOM 7609 C CA . ASP B 1 2 ? -3.488 57.062 32.812 1 74.06 2 ASP B CA 1
ATOM 7610 C C . ASP B 1 2 ? -2.797 55.719 32.625 1 74.06 2 ASP B C 1
ATOM 7612 O O . ASP B 1 2 ? -1.934 55.344 33.438 1 74.06 2 ASP B O 1
ATOM 7616 N N . SER B 1 3 ? -3.268 54.969 31.609 1 77.5 3 SER B N 1
ATOM 7617 C CA . SER B 1 3 ? -2.789 53.594 31.375 1 77.5 3 SER B CA 1
ATOM 7618 C C . SER B 1 3 ? -1.299 53.594 31.047 1 77.5 3 SER B C 1
ATOM 7620 O O . SER B 1 3 ? -0.633 52.562 31.188 1 77.5 3 SER B O 1
ATOM 7622 N N . TYR B 1 4 ? -0.743 54.75 30.766 1 86.5 4 TYR B N 1
ATOM 7623 C CA . TYR B 1 4 ? 0.656 54.781 30.359 1 86.5 4 TYR B CA 1
ATOM 7624 C C . TYR B 1 4 ? 1.562 55.062 31.547 1 86.5 4 TYR B C 1
ATOM 7626 O O . TYR B 1 4 ? 2.789 55.062 31.422 1 86.5 4 TYR B O 1
ATOM 7634 N N . ALA B 1 5 ? 0.96 55.344 32.688 1 88.75 5 ALA B N 1
ATOM 7635 C CA . ALA B 1 5 ? 1.751 55.594 33.875 1 88.75 5 ALA B CA 1
ATOM 7636 C C . ALA B 1 5 ? 2.219 54.281 34.5 1 88.75 5 ALA B C 1
ATOM 7638 O O . ALA B 1 5 ? 1.558 53.25 34.375 1 88.75 5 ALA B O 1
ATOM 7639 N N . ARG B 1 6 ? 3.309 54.312 35.219 1 91.69 6 ARG B N 1
ATOM 7640 C CA . ARG B 1 6 ? 3.766 53.156 35.969 1 91.69 6 ARG B CA 1
ATOM 7641 C C . ARG B 1 6 ? 2.873 52.906 37.188 1 91.69 6 ARG B C 1
ATOM 7643 O O . ARG B 1 6 ? 2.24 53.812 37.688 1 91.69 6 ARG B O 1
ATOM 7650 N N . PRO B 1 7 ? 2.77 51.594 37.531 1 93.06 7 PRO B N 1
ATOM 7651 C CA . PRO B 1 7 ? 2.025 51.312 38.781 1 93.06 7 PRO B CA 1
ATOM 7652 C C . PRO B 1 7 ? 2.555 52.094 39.969 1 93.06 7 PRO B C 1
ATOM 7654 O O . PRO B 1 7 ? 3.764 52.312 40.094 1 93.06 7 PRO B O 1
ATOM 7657 N N . LYS B 1 8 ? 1.635 52.438 40.875 1 94.62 8 LYS B N 1
ATOM 7658 C CA . LYS B 1 8 ? 2.016 53.219 42.031 1 94.62 8 LYS B CA 1
ATOM 7659 C C . LYS B 1 8 ? 2.926 52.438 42.969 1 94.62 8 LYS B C 1
ATOM 7661 O O . LYS B 1 8 ? 3.824 53 43.594 1 94.62 8 LYS B O 1
ATOM 7666 N N . PHE B 1 9 ? 2.582 51.188 43.094 1 95.19 9 PHE B N 1
ATOM 7667 C CA . PHE B 1 9 ? 3.422 50.281 43.844 1 95.19 9 PHE B CA 1
ATOM 7668 C C . PHE B 1 9 ? 3.887 49.125 42.969 1 95.19 9 PHE B C 1
ATOM 7670 O O . PHE B 1 9 ? 3.104 48.562 42.188 1 95.19 9 PHE B O 1
ATOM 7677 N N . GLN B 1 10 ? 5.164 48.812 43.031 1 95.62 10 GLN B N 1
ATOM 7678 C CA . GLN B 1 10 ? 5.738 47.625 42.375 1 95.62 10 GLN B CA 1
ATOM 7679 C C . GLN B 1 10 ? 6.887 47.062 43.188 1 95.62 10 GLN B C 1
ATOM 7681 O O . GLN B 1 10 ? 7.676 47.812 43.781 1 95.62 10 GLN B O 1
ATOM 7686 N N . THR B 1 11 ? 6.918 45.75 43.281 1 95.44 11 THR B N 1
ATOM 7687 C CA . THR B 1 11 ? 7.996 45.094 44.031 1 95.44 11 THR B CA 1
ATOM 7688 C C . THR B 1 11 ? 9.336 45.344 43.344 1 95.44 11 THR B C 1
ATOM 7690 O O . THR B 1 11 ? 10.391 45.25 44 1 95.44 11 THR B O 1
ATOM 7693 N N . ARG B 1 12 ? 9.305 45.531 42.031 1 93.88 12 ARG B N 1
ATOM 7694 C CA . ARG B 1 12 ? 10.492 45.875 41.25 1 93.88 12 ARG B CA 1
ATOM 7695 C C . ARG B 1 12 ? 10.133 46.625 40 1 93.88 12 ARG B C 1
ATOM 7697 O O . ARG B 1 12 ? 9.031 46.469 39.469 1 93.88 12 ARG B O 1
ATOM 7704 N N . ASP B 1 13 ? 11.102 47.406 39.562 1 95.06 13 ASP B N 1
ATOM 7705 C CA . ASP B 1 13 ? 10.953 48.031 38.25 1 95.06 13 ASP B CA 1
ATOM 7706 C C . ASP B 1 13 ? 11.312 47.062 37.125 1 95.06 13 ASP B C 1
ATOM 7708 O O . ASP B 1 13 ? 12.469 47.031 36.688 1 95.06 13 ASP B O 1
ATOM 7712 N N . SER B 1 14 ? 10.312 46.438 36.688 1 95.69 14 SER B N 1
ATOM 7713 C CA . SER B 1 14 ? 10.547 45.344 35.719 1 95.69 14 SER B CA 1
ATOM 7714 C C . SER B 1 14 ? 10.867 45.875 34.344 1 95.69 14 SER B C 1
ATOM 7716 O O . SER B 1 14 ? 11.25 45.125 33.438 1 95.69 14 SER B O 1
ATOM 7718 N N . ILE B 1 15 ? 10.711 47.188 34 1 95.69 15 ILE B N 1
ATOM 7719 C CA . ILE B 1 15 ? 11.102 47.781 32.719 1 95.69 15 ILE B CA 1
ATOM 7720 C C . ILE B 1 15 ? 12.625 47.938 32.688 1 95.69 15 ILE B C 1
ATOM 7722 O O . ILE B 1 15 ? 13.25 47.688 31.656 1 95.69 15 ILE B O 1
ATOM 7726 N N . GLU B 1 16 ? 13.219 48.344 33.812 1 94.81 16 GLU B N 1
ATOM 7727 C CA . GLU B 1 16 ? 14.664 48.5 33.906 1 94.81 16 GLU B CA 1
ATOM 7728 C C . GLU B 1 16 ? 15.359 47.219 34.281 1 94.81 16 GLU B C 1
ATOM 7730 O O . GLU B 1 16 ? 16.438 46.906 33.75 1 94.81 16 GLU B O 1
ATOM 7735 N N . ASP B 1 17 ? 14.805 46.562 35.219 1 95.81 17 ASP B N 1
ATOM 7736 C CA . ASP B 1 17 ? 15.289 45.25 35.656 1 95.81 17 ASP B CA 1
ATOM 7737 C C . ASP B 1 17 ? 14.359 44.156 35.188 1 95.81 17 ASP B C 1
ATOM 7739 O O . ASP B 1 17 ? 13.625 43.562 35.969 1 95.81 17 ASP B O 1
ATOM 7743 N N . ILE B 1 18 ? 14.562 43.812 33.938 1 96.56 18 ILE B N 1
ATOM 7744 C CA . ILE B 1 18 ? 13.625 42.969 33.188 1 96.56 18 ILE B CA 1
ATOM 7745 C C . ILE B 1 18 ? 13.5 41.594 33.875 1 96.56 18 ILE B C 1
ATOM 7747 O O . ILE B 1 18 ? 12.391 41.094 34.062 1 96.56 18 ILE B O 1
ATOM 7751 N N . TRP B 1 19 ? 14.594 40.969 34.312 1 96.38 19 TRP B N 1
ATOM 7752 C CA . TRP B 1 19 ? 14.578 39.562 34.75 1 96.38 19 TRP B CA 1
ATOM 7753 C C . TRP B 1 19 ? 14.641 39.469 36.25 1 96.38 19 TRP B C 1
ATOM 7755 O O . TRP B 1 19 ? 14.508 38.375 36.812 1 96.38 19 TRP B O 1
ATOM 7765 N N . GLY B 1 20 ? 14.781 40.625 36.969 1 94.94 20 GLY B N 1
ATOM 7766 C CA . GLY B 1 20 ? 14.852 40.656 38.438 1 94.94 20 GLY B CA 1
ATOM 7767 C C . GLY B 1 20 ? 16.203 40.188 38.969 1 94.94 20 GLY B C 1
ATOM 7768 O O . GLY B 1 20 ? 17.094 39.812 38.188 1 94.94 20 GLY B O 1
ATOM 7769 N N . PRO B 1 21 ? 16.359 40.281 40.25 1 93.38 21 PRO B N 1
ATOM 7770 C CA . PRO B 1 21 ? 17.625 39.844 40.844 1 93.38 21 PRO B CA 1
ATOM 7771 C C . PRO B 1 21 ? 17.844 38.344 40.75 1 93.38 21 PRO B C 1
ATOM 7773 O O . PRO B 1 21 ? 16.891 37.562 40.719 1 93.38 21 PRO B O 1
ATOM 7776 N N . ARG B 1 22 ? 19.141 37.938 40.75 1 93.25 22 ARG B N 1
ATOM 7777 C CA . ARG B 1 22 ? 19.484 36.531 40.656 1 93.25 22 ARG B CA 1
ATOM 7778 C C . ARG B 1 22 ? 19.25 35.812 42 1 93.25 22 ARG B C 1
ATOM 7780 O O . ARG B 1 22 ? 19.531 36.375 43.062 1 93.25 22 ARG B O 1
ATOM 7787 N N . SER B 1 23 ? 18.688 34.719 41.844 1 91.12 23 SER B N 1
ATOM 7788 C CA . SER B 1 23 ? 18.578 33.75 42.938 1 91.12 23 SER B CA 1
ATOM 7789 C C . SER B 1 23 ? 19.156 32.406 42.531 1 91.12 23 SER B C 1
ATOM 7791 O O . SER B 1 23 ? 18.422 31.5 42.125 1 91.12 23 SER B O 1
ATOM 7793 N N . PRO B 1 24 ? 20.438 32.25 42.719 1 90.88 24 PRO B N 1
ATOM 7794 C CA . PRO B 1 24 ? 21.109 31.047 42.188 1 90.88 24 PRO B CA 1
ATOM 7795 C C . PRO B 1 24 ? 20.406 29.75 42.562 1 90.88 24 PRO B C 1
ATOM 7797 O O . PRO B 1 24 ? 20 29.578 43.719 1 90.88 24 PRO B O 1
ATOM 7800 N N . TYR B 1 25 ? 20.203 28.828 41.531 1 89.81 25 TYR B N 1
ATOM 7801 C CA . TYR B 1 25 ? 19.578 27.516 41.719 1 89.81 25 TYR B CA 1
ATOM 7802 C C . TYR B 1 25 ? 20.484 26.578 42.5 1 89.81 25 TYR B C 1
ATOM 7804 O O . TYR B 1 25 ? 21.656 26.391 42.125 1 89.81 25 TYR B O 1
ATOM 7812 N N . ARG B 1 26 ? 20.188 25.766 43.562 1 79.88 26 ARG B N 1
ATOM 7813 C CA . ARG B 1 26 ? 20.906 24.719 44.281 1 79.88 26 ARG B CA 1
ATOM 7814 C C . ARG B 1 26 ? 20.094 23.422 44.281 1 79.88 26 ARG B C 1
ATOM 7816 O O . ARG B 1 26 ? 20.375 22.5 43.531 1 79.88 26 ARG B O 1
ATOM 7823 N N . ASP B 1 27 ? 18.844 23.469 44.906 1 83.62 27 ASP B N 1
ATOM 7824 C CA . ASP B 1 27 ? 18 22.297 45 1 83.62 27 ASP B CA 1
ATOM 7825 C C . ASP B 1 27 ? 16.609 22.562 44.438 1 83.62 27 ASP B C 1
ATOM 7827 O O . ASP B 1 27 ? 15.984 21.688 43.844 1 83.62 27 ASP B O 1
ATOM 7831 N N . GLU B 1 28 ? 16.203 23.656 44.625 1 90.38 28 GLU B N 1
ATOM 7832 C CA . GLU B 1 28 ? 14.906 24.109 44.125 1 90.38 28 GLU B CA 1
ATOM 7833 C C . GLU B 1 28 ? 14.969 25.547 43.625 1 90.38 28 GLU B C 1
ATOM 7835 O O . GLU B 1 28 ? 15.82 26.328 44.062 1 90.38 28 GLU B O 1
ATOM 7840 N N . TRP B 1 29 ? 14.227 25.891 42.656 1 93.75 29 TRP B N 1
ATOM 7841 C CA . TRP B 1 29 ? 14.148 27.281 42.219 1 93.75 29 TRP B CA 1
ATOM 7842 C C . TRP B 1 29 ? 13.43 28.125 43.281 1 93.75 29 TRP B C 1
ATOM 7844 O O . TRP B 1 29 ? 12.258 27.906 43.562 1 93.75 29 TRP B O 1
ATOM 7854 N N . PRO B 1 30 ? 13.984 29.094 43.812 1 92.06 30 PRO B N 1
ATOM 7855 C CA . PRO B 1 30 ? 13.398 29.797 44.969 1 92.06 30 PRO B CA 1
ATOM 7856 C C . PRO B 1 30 ? 12.148 30.594 44.562 1 92.06 30 PRO B C 1
ATOM 7858 O O . PRO B 1 30 ? 12.07 31.125 43.469 1 92.06 30 PRO B O 1
ATOM 7861 N N . THR B 1 31 ? 11.219 30.719 45.562 1 94.25 31 THR B N 1
ATOM 7862 C CA . THR B 1 31 ? 10.008 31.516 45.375 1 94.25 31 THR B CA 1
ATOM 7863 C C . THR B 1 31 ? 10.32 33 45.469 1 94.25 31 THR B C 1
ATOM 7865 O O . THR B 1 31 ? 11.141 33.438 46.281 1 94.25 31 THR B O 1
ATOM 7868 N N . ARG B 1 32 ? 9.797 33.781 44.625 1 95.25 32 ARG B N 1
ATOM 7869 C CA . ARG B 1 32 ? 9.82 35.25 44.625 1 95.25 32 ARG B CA 1
ATOM 7870 C C . ARG B 1 32 ? 8.5 35.812 44.125 1 95.25 32 ARG B C 1
ATOM 7872 O O . ARG B 1 32 ? 8.109 35.562 42.969 1 95.25 32 ARG B O 1
ATOM 7879 N N . VAL B 1 33 ? 7.832 36.5 44.969 1 96.94 33 VAL B N 1
ATOM 7880 C CA . VAL B 1 33 ? 6.516 37 44.594 1 96.94 33 VAL B CA 1
ATOM 7881 C C . VAL B 1 33 ? 6.633 38.438 44.094 1 96.94 33 VAL B C 1
ATOM 7883 O O . VAL B 1 33 ? 6.965 39.375 44.844 1 96.94 33 VAL B O 1
ATOM 7886 N N . ASP B 1 34 ? 6.445 38.688 42.812 1 97.62 34 ASP B N 1
ATOM 7887 C CA . ASP B 1 34 ? 6.375 40 42.219 1 97.62 34 ASP B CA 1
ATOM 7888 C C . ASP B 1 34 ? 4.945 40.531 42.219 1 97.62 34 ASP B C 1
ATOM 7890 O O . ASP B 1 34 ? 3.992 39.781 42.031 1 97.62 34 ASP B O 1
ATOM 7894 N N . GLN B 1 35 ? 4.805 41.812 42.469 1 97.38 35 GLN B N 1
ATOM 7895 C CA . GLN B 1 35 ? 3.498 42.469 42.562 1 97.38 35 GLN B CA 1
ATOM 7896 C C . GLN B 1 35 ? 3.537 43.906 42.031 1 97.38 35 GLN B C 1
ATOM 7898 O O . GLN B 1 35 ? 4.578 44.562 42.094 1 97.38 35 GLN B O 1
ATOM 7903 N N . ALA B 1 36 ? 2.496 44.312 41.438 1 97.56 36 ALA B N 1
ATOM 7904 C CA . ALA B 1 36 ? 2.273 45.719 41.031 1 97.56 36 ALA B CA 1
ATOM 7905 C C . ALA B 1 36 ? 0.829 46.125 41.281 1 97.56 36 ALA B C 1
ATOM 7907 O O . ALA B 1 36 ? -0.104 45.375 41 1 97.56 36 ALA B O 1
ATOM 7908 N N . CYS B 1 37 ? 0.599 47.25 41.938 1 96.19 37 CYS B N 1
ATOM 7909 C CA . CYS B 1 37 ? -0.745 47.719 42.25 1 96.19 37 CYS B CA 1
ATOM 7910 C C . CYS B 1 37 ? -0.812 49.25 42.25 1 96.19 37 CYS B C 1
ATOM 7912 O O . CYS B 1 37 ? 0.19 49.938 42.5 1 96.19 37 CYS B O 1
ATOM 7914 N N . ASP B 1 38 ? -1.933 49.75 41.969 1 95.62 38 ASP B N 1
ATOM 7915 C CA . ASP B 1 38 ? -2.191 51.156 42.094 1 95.62 38 ASP B CA 1
ATOM 7916 C C . ASP B 1 38 ? -2.805 51.5 43.469 1 95.62 38 ASP B C 1
ATOM 7918 O O . ASP B 1 38 ? -2.662 52.625 43.969 1 95.62 38 ASP B O 1
ATOM 7922 N N . GLU B 1 39 ? -3.555 50.562 43.938 1 95.69 39 GLU B N 1
ATOM 7923 C CA . GLU B 1 39 ? -4.207 50.625 45.219 1 95.69 39 GLU B CA 1
ATOM 7924 C C . GLU B 1 39 ? -4.191 49.25 45.938 1 95.69 39 GLU B C 1
ATOM 7926 O O . GLU B 1 39 ? -3.992 48.219 45.281 1 95.69 39 GLU B O 1
ATOM 7931 N N . GLU B 1 40 ? -4.434 49.406 47.281 1 95.81 40 GLU B N 1
ATOM 7932 C CA . GLU B 1 40 ? -4.574 48.156 47.969 1 95.81 40 GLU B CA 1
ATOM 7933 C C . GLU B 1 40 ? -5.855 47.406 47.562 1 95.81 40 GLU B C 1
ATOM 7935 O O . GLU B 1 40 ? -6.953 47.938 47.75 1 95.81 40 GLU B O 1
ATOM 7940 N N . PRO B 1 41 ? -5.723 46.25 47.031 1 97.44 41 PRO B N 1
ATOM 7941 C CA . PRO B 1 41 ? -6.922 45.531 46.562 1 97.44 41 PRO B CA 1
ATOM 7942 C C . PRO B 1 41 ? -7.836 45.125 47.719 1 97.44 41 PRO B C 1
ATOM 7944 O O . PRO B 1 41 ? -7.355 44.812 48.812 1 97.44 41 PRO B O 1
ATOM 7947 N N . GLU B 1 42 ? -9.109 45.062 47.531 1 97.69 42 GLU B N 1
ATOM 7948 C CA . GLU B 1 42 ? -10.094 44.562 48.469 1 97.69 42 GLU B CA 1
ATOM 7949 C C . GLU B 1 42 ? -10.164 43.031 48.438 1 97.69 42 GLU B C 1
ATOM 7951 O O . GLU B 1 42 ? -10.5 42.375 49.406 1 97.69 42 GLU B O 1
ATOM 7956 N N . LYS B 1 43 ? -9.883 42.5 47.281 1 97.38 43 LYS B N 1
ATOM 7957 C CA . LYS B 1 43 ? -9.852 41.031 47.094 1 97.38 43 LYS B CA 1
ATOM 7958 C C . LYS B 1 43 ? -8.898 40.656 45.969 1 97.38 43 LYS B C 1
ATOM 7960 O O . LYS B 1 43 ? -8.633 41.438 45.062 1 97.38 43 LYS B O 1
ATOM 7965 N N . TRP B 1 44 ? -8.383 39.5 46.125 1 97.31 44 TRP B N 1
ATOM 7966 C CA . TRP B 1 44 ? -7.547 38.875 45.094 1 97.31 44 TRP B CA 1
ATOM 7967 C C . TRP B 1 44 ? -8.297 37.75 44.406 1 97.31 44 TRP B C 1
ATOM 7969 O O . TRP B 1 44 ? -8.945 36.906 45.062 1 97.31 44 TRP B O 1
ATOM 7979 N N . VAL B 1 45 ? -8.352 37.719 43.062 1 98.31 45 VAL B N 1
ATOM 7980 C CA . VAL B 1 45 ? -9.039 36.719 42.281 1 98.31 45 VAL B CA 1
ATOM 7981 C C . VAL B 1 45 ? -8.023 35.938 41.469 1 98.31 45 VAL B C 1
ATOM 7983 O O . VAL B 1 45 ? -7.227 36.5 40.719 1 98.31 45 VAL B O 1
ATOM 7986 N N . GLN B 1 46 ? -8.07 34.625 41.562 1 97.81 46 GLN B N 1
ATOM 7987 C CA . GLN B 1 46 ? -7.109 33.719 40.938 1 97.81 46 GLN B CA 1
ATOM 7988 C C . GLN B 1 46 ? -7.227 33.781 39.406 1 97.81 46 GLN B C 1
ATOM 7990 O O . GLN B 1 46 ? -8.328 33.812 38.844 1 97.81 46 GLN B O 1
ATOM 7995 N N . SER B 1 47 ? -6.09 33.812 38.719 1 97.69 47 SER B N 1
ATOM 7996 C CA . SER B 1 47 ? -5.961 33.75 37.281 1 97.69 47 SER B CA 1
ATOM 7997 C C . SER B 1 47 ? -4.539 33.375 36.875 1 97.69 47 SER B C 1
ATOM 7999 O O . SER B 1 47 ? -3.781 32.812 37.656 1 97.69 47 SER B O 1
ATOM 8001 N N . ALA B 1 48 ? -4.164 33.531 35.656 1 96.38 48 ALA B N 1
ATOM 8002 C CA . ALA B 1 48 ? -2.82 33.438 35.094 1 96.38 48 ALA B CA 1
ATOM 8003 C C . ALA B 1 48 ? -2.604 34.469 33.969 1 96.38 48 ALA B C 1
ATOM 8005 O O . ALA B 1 48 ? -3.564 34.938 33.375 1 96.38 48 ALA B O 1
ATOM 8006 N N . CYS B 1 49 ? -1.354 34.75 33.75 1 95.81 49 CYS B N 1
ATOM 8007 C CA . CYS B 1 49 ? -0.994 35.781 32.781 1 95.81 49 CYS B CA 1
ATOM 8008 C C . CYS B 1 49 ? -1.264 35.312 31.375 1 95.81 49 CYS B C 1
ATOM 8010 O O . CYS B 1 49 ? -1.041 34.125 31.047 1 95.81 49 CYS B O 1
ATOM 8012 N N . VAL B 1 50 ? -1.643 36.188 30.469 1 94.31 50 VAL B N 1
ATOM 8013 C CA . VAL B 1 50 ? -2.004 35.812 29.109 1 94.31 50 VAL B CA 1
ATOM 8014 C C . VAL B 1 50 ? -1.11 36.562 28.109 1 94.31 50 VAL B C 1
ATOM 8016 O O . VAL B 1 50 ? -1.517 36.812 26.969 1 94.31 50 VAL B O 1
ATOM 8019 N N . LEU B 1 51 ? 0.109 36.938 28.516 1 95.5 51 LEU B N 1
ATOM 8020 C CA . LEU B 1 51 ? 0.926 37.781 27.672 1 95.5 51 LEU B CA 1
ATOM 8021 C C . LEU B 1 51 ? 2.176 37.062 27.203 1 95.5 51 LEU B C 1
ATOM 8023 O O . LEU B 1 51 ? 3.135 37.688 26.75 1 95.5 51 LEU B O 1
ATOM 8027 N N . CYS B 1 52 ? 2.281 35.781 27.328 1 94.19 52 CYS B N 1
ATOM 8028 C CA . CYS B 1 52 ? 3.213 34.875 26.703 1 94.19 52 CYS B CA 1
ATOM 8029 C C . CYS B 1 52 ? 2.832 33.406 26.984 1 94.19 52 CYS B C 1
ATOM 8031 O O . CYS B 1 52 ? 1.819 33.156 27.641 1 94.19 52 CYS B O 1
ATOM 8033 N N . SER B 1 53 ? 3.578 32.5 26.516 1 93.5 53 SER B N 1
ATOM 8034 C CA . SER B 1 53 ? 3.17 31.094 26.562 1 93.5 53 SER B CA 1
ATOM 8035 C C . SER B 1 53 ? 3.494 30.469 27.906 1 93.5 53 SER B C 1
ATOM 8037 O O . SER B 1 53 ? 3.166 29.312 28.156 1 93.5 53 SER B O 1
ATOM 8039 N N . ASN B 1 54 ? 4.078 31.203 28.812 1 95.81 54 ASN B N 1
ATOM 8040 C CA . ASN B 1 54 ? 4.336 30.672 30.141 1 95.81 54 ASN B CA 1
ATOM 8041 C C . ASN B 1 54 ? 3.045 30.484 30.938 1 95.81 54 ASN B C 1
ATOM 8043 O O . ASN B 1 54 ? 2.914 29.547 31.703 1 95.81 54 ASN B O 1
ATOM 8047 N N . CYS B 1 55 ? 2.154 31.422 30.656 1 95.69 55 CYS B N 1
ATOM 8048 C CA . CYS B 1 55 ? 0.937 31.438 31.453 1 95.69 55 CYS B CA 1
ATOM 8049 C C . CYS B 1 55 ? 1.265 31.406 32.938 1 95.69 55 CYS B C 1
ATOM 8051 O O . CYS B 1 55 ? 0.765 30.562 33.688 1 95.69 55 CYS B O 1
ATOM 8053 N N . CYS B 1 56 ? 1.942 32.438 33.406 1 97.25 56 CYS B N 1
ATOM 8054 C CA . CYS B 1 56 ? 2.355 32.5 34.812 1 97.25 56 CYS B CA 1
ATOM 8055 C C . CYS B 1 56 ? 1.148 32.656 35.719 1 97.25 56 CYS B C 1
ATOM 8057 O O . CYS B 1 56 ? 0.315 33.562 35.5 1 97.25 56 CYS B O 1
ATOM 8059 N N . GLY B 1 57 ? 1.085 31.781 36.75 1 97.62 57 GLY B N 1
ATOM 8060 C CA . GLY B 1 57 ? 0.022 31.953 37.719 1 97.62 57 GLY B CA 1
ATOM 8061 C C . GLY B 1 57 ? 0.076 33.281 38.438 1 97.62 57 GLY B C 1
ATOM 8062 O O . GLY B 1 57 ? 1.145 33.719 38.875 1 97.62 57 GLY B O 1
ATOM 8063 N N . LEU B 1 58 ? -1.032 33.969 38.5 1 97.62 58 LEU B N 1
ATOM 8064 C CA . LEU B 1 58 ? -1.078 35.25 39.219 1 97.62 58 LEU B CA 1
ATOM 8065 C C . LEU B 1 58 ? -2.477 35.5 39.781 1 97.62 58 LEU B C 1
ATOM 8067 O O . LEU B 1 58 ? -3.426 34.781 39.438 1 97.62 58 LEU B O 1
ATOM 8071 N N . ASP B 1 59 ? -2.625 36.406 40.688 1 98 59 ASP B N 1
ATOM 8072 C CA . ASP B 1 59 ? -3.891 36.875 41.25 1 98 59 ASP B CA 1
ATOM 8073 C C . ASP B 1 59 ? -4.184 38.312 40.812 1 98 59 ASP B C 1
ATOM 8075 O O . ASP B 1 59 ? -3.277 39.156 40.75 1 98 59 ASP B O 1
ATOM 8079 N N . VAL B 1 60 ? -5.43 38.562 40.5 1 98.25 60 VAL B N 1
ATOM 8080 C CA . VAL B 1 60 ? -5.887 39.906 40.094 1 98.25 60 VAL B CA 1
ATOM 8081 C C . VAL B 1 60 ? -6.422 40.625 41.312 1 98.25 60 VAL B C 1
ATOM 8083 O O . VAL B 1 60 ? -7.316 40.156 42 1 98.25 60 VAL B O 1
ATOM 8086 N N . GLY B 1 61 ? -5.848 41.812 41.562 1 98.25 61 GLY B N 1
ATOM 8087 C CA . GLY B 1 61 ? -6.348 42.656 42.656 1 98.25 61 GLY B CA 1
ATOM 8088 C C . GLY B 1 61 ? -7.52 43.531 42.219 1 98.25 61 GLY B C 1
ATOM 8089 O O . GLY B 1 61 ? -7.449 44.219 41.219 1 98.25 61 GLY B O 1
ATOM 8090 N N . VAL B 1 62 ? -8.641 43.438 42.969 1 98.31 62 VAL B N 1
ATOM 8091 C CA . VAL B 1 62 ? -9.859 44.125 42.594 1 98.31 62 VAL B CA 1
ATOM 8092 C C . VAL B 1 62 ? -10.273 45.094 43.719 1 98.31 62 VAL B C 1
ATOM 8094 O O . VAL B 1 62 ? -10.172 44.75 44.906 1 98.31 62 VAL B O 1
ATOM 8097 N N . LYS B 1 63 ? -10.609 46.25 43.375 1 97.62 63 LYS B N 1
ATOM 8098 C CA . LYS B 1 63 ? -11.195 47.25 44.25 1 97.62 63 LYS B CA 1
ATOM 8099 C C . LYS B 1 63 ? -12.312 48.031 43.562 1 97.62 63 LYS B C 1
ATOM 8101 O O . LYS B 1 63 ? -12.125 48.531 42.469 1 97.62 63 LYS B O 1
ATOM 8106 N N . ASN B 1 64 ? -13.508 48.125 44.25 1 95.94 64 ASN B N 1
ATOM 8107 C CA . ASN B 1 64 ? -14.664 48.875 43.75 1 95.94 64 ASN B CA 1
ATOM 8108 C C . ASN B 1 64 ? -14.992 48.469 42.312 1 95.94 64 ASN B C 1
ATOM 8110 O O . ASN B 1 64 ? -15.203 49.312 41.438 1 95.94 64 ASN B O 1
ATOM 8114 N N . GLY B 1 65 ? -14.867 47.156 42.031 1 95 65 GLY B N 1
ATOM 8115 C CA . GLY B 1 65 ? -15.258 46.625 40.75 1 95 65 GLY B CA 1
ATOM 8116 C C . GLY B 1 65 ? -14.234 46.875 39.656 1 95 65 GLY B C 1
ATOM 8117 O O . GLY B 1 65 ? -14.516 46.656 38.469 1 95 65 GLY B O 1
ATOM 8118 N N . LYS B 1 66 ? -13.039 47.25 40.031 1 95.94 66 LYS B N 1
ATOM 8119 C CA . LYS B 1 66 ? -11.977 47.562 39.094 1 95.94 66 LYS B CA 1
ATOM 8120 C C . LYS B 1 66 ? -10.703 46.781 39.438 1 95.94 66 LYS B C 1
ATOM 8122 O O . LYS B 1 66 ? -10.414 46.562 40.594 1 95.94 66 LYS B O 1
ATOM 8127 N N . VAL B 1 67 ? -10.008 46.438 38.438 1 96.94 67 VAL B N 1
ATOM 8128 C CA . VAL B 1 67 ? -8.688 45.844 38.656 1 96.94 67 VAL B CA 1
ATOM 8129 C C . VAL B 1 67 ? -7.703 46.938 39.094 1 96.94 67 VAL B C 1
ATOM 8131 O O . VAL B 1 67 ? -7.562 47.969 38.438 1 96.94 67 VAL B O 1
ATOM 8134 N N . VAL B 1 68 ? -7.012 46.656 40.125 1 96.81 68 VAL B N 1
ATOM 8135 C CA . VAL B 1 68 ? -6.137 47.719 40.656 1 96.81 68 VAL B CA 1
ATOM 8136 C C . VAL B 1 68 ? -4.715 47.156 40.781 1 96.81 68 VAL B C 1
ATOM 8138 O O . VAL B 1 68 ? -3.809 47.906 41.219 1 96.81 68 VAL B O 1
ATOM 8141 N N . GLY B 1 69 ? -4.508 45.938 40.469 1 96.69 69 GLY B N 1
ATOM 8142 C CA . GLY B 1 69 ? -3.172 45.375 40.531 1 96.69 69 GLY B CA 1
ATOM 8143 C C . GLY B 1 69 ? -3.133 43.906 40.25 1 96.69 69 GLY B C 1
ATOM 8144 O O . GLY B 1 69 ? -4.164 43.281 39.938 1 96.69 69 GLY B O 1
ATOM 8145 N N . VAL B 1 70 ? -1.867 43.344 40.281 1 97.81 70 VAL B N 1
ATOM 8146 C CA . VAL B 1 70 ? -1.636 41.906 40.125 1 97.81 70 VAL B CA 1
ATOM 8147 C C . VAL B 1 70 ? -0.539 41.438 41.062 1 97.81 70 VAL B C 1
ATOM 8149 O O . VAL B 1 70 ? 0.276 42.25 41.531 1 97.81 70 VAL B O 1
ATOM 8152 N N . ARG B 1 71 ? -0.567 40.219 41.375 1 97.81 71 ARG B N 1
ATOM 8153 C CA . ARG B 1 71 ? 0.457 39.562 42.188 1 97.81 71 ARG B CA 1
ATOM 8154 C C . ARG B 1 71 ? 0.715 38.156 41.719 1 97.81 71 ARG B C 1
ATOM 8156 O O . ARG B 1 71 ? -0.226 37.406 41.406 1 97.81 71 ARG B O 1
ATOM 8163 N N . GLY B 1 72 ? 2.061 37.844 41.562 1 98 72 GLY B N 1
ATOM 8164 C CA . GLY B 1 72 ? 2.383 36.469 41.188 1 98 72 GLY B CA 1
ATOM 8165 C C . GLY B 1 72 ? 1.974 35.438 42.219 1 98 72 GLY B C 1
ATOM 8166 O O . GLY B 1 72 ? 2.068 35.688 43.406 1 98 72 GLY B O 1
ATOM 8167 N N . ARG B 1 73 ? 1.509 34.312 41.75 1 97.31 73 ARG B N 1
ATOM 8168 C CA . ARG B 1 73 ? 1.123 33.219 42.656 1 97.31 73 ARG B CA 1
ATOM 8169 C C . ARG B 1 73 ? 2.334 32.406 43.062 1 97.31 73 ARG B C 1
ATOM 8171 O O . ARG B 1 73 ? 2.904 31.672 42.25 1 97.31 73 ARG B O 1
ATOM 8178 N N . ALA B 1 74 ? 2.646 32.375 44.312 1 95.94 74 ALA B N 1
ATOM 8179 C CA . ALA B 1 74 ? 3.848 31.75 44.844 1 95.94 74 ALA B CA 1
ATOM 8180 C C . ALA B 1 74 ? 3.824 30.234 44.656 1 95.94 74 ALA B C 1
ATOM 8182 O O . ALA B 1 74 ? 4.867 29.625 44.406 1 95.94 74 ALA B O 1
ATOM 8183 N N . MET B 1 75 ? 2.74 29.641 44.719 1 94.56 75 MET B N 1
ATOM 8184 C CA . MET B 1 75 ? 2.629 28.188 44.688 1 94.56 75 MET B CA 1
ATOM 8185 C C . MET B 1 75 ? 2.586 27.672 43.25 1 94.56 75 MET B C 1
ATOM 8187 O O . MET B 1 75 ? 2.621 26.453 43.031 1 94.56 75 MET B O 1
ATOM 8191 N N . ASP B 1 76 ? 2.504 28.547 42.344 1 96.94 76 ASP B N 1
ATOM 8192 C CA . ASP B 1 76 ? 2.367 28.094 40.938 1 96.94 76 ASP B CA 1
ATOM 8193 C C . ASP B 1 76 ? 3.65 27.438 40.469 1 96.94 76 ASP B C 1
ATOM 8195 O O . ASP B 1 76 ? 4.742 27.984 40.625 1 96.94 76 ASP B O 1
ATOM 8199 N N . ARG B 1 77 ? 3.51 26.281 39.844 1 95.44 77 ARG B N 1
ATOM 8200 C CA . ARG B 1 77 ? 4.648 25.469 39.406 1 95.44 77 ARG B CA 1
ATOM 8201 C C . ARG B 1 77 ? 5.41 26.156 38.281 1 95.44 77 ARG B C 1
ATOM 8203 O O . ARG B 1 77 ? 6.578 25.844 38.031 1 95.44 77 ARG B O 1
ATOM 8210 N N . VAL B 1 78 ? 4.734 27.047 37.531 1 96.69 78 VAL B N 1
ATOM 8211 C CA . VAL B 1 78 ? 5.305 27.641 36.344 1 96.69 78 VAL B CA 1
ATOM 8212 C C . VAL B 1 78 ? 6.285 28.75 36.719 1 96.69 78 VAL B C 1
ATOM 8214 O O . VAL B 1 78 ? 7.402 28.812 36.219 1 96.69 78 VAL B O 1
ATOM 8217 N N . ASN B 1 79 ? 5.879 29.625 37.688 1 97.12 79 ASN B N 1
ATOM 8218 C CA . ASN B 1 79 ? 6.625 30.875 37.844 1 97.12 79 ASN B CA 1
ATOM 8219 C C . ASN B 1 79 ? 7.066 31.078 39.281 1 97.12 79 ASN B C 1
ATOM 8221 O O . ASN B 1 79 ? 7.902 31.938 39.562 1 97.12 79 ASN B O 1
ATOM 8225 N N . LYS B 1 80 ? 6.488 30.344 40.219 1 96.5 80 LYS B N 1
ATOM 8226 C CA . LYS B 1 80 ? 6.832 30.453 41.625 1 96.5 80 LYS B CA 1
ATOM 8227 C C . LYS B 1 80 ? 6.73 31.906 42.125 1 96.5 80 LYS B C 1
ATOM 8229 O O . LYS B 1 80 ? 7.617 32.406 42.812 1 96.5 80 LYS B O 1
ATOM 8234 N N . GLY B 1 81 ? 5.734 32.562 41.562 1 97.25 81 GLY B N 1
ATOM 8235 C CA . GLY B 1 81 ? 5.426 33.906 42.031 1 97.25 81 GLY B CA 1
ATOM 8236 C C . GLY B 1 81 ? 6.012 35 41.156 1 97.25 81 GLY B C 1
ATOM 8237 O O . GLY B 1 81 ? 5.609 36.156 41.219 1 97.25 81 GLY B O 1
ATOM 8238 N N . ARG B 1 82 ? 6.918 34.719 40.281 1 97.75 82 ARG B N 1
ATOM 8239 C CA . ARG B 1 82 ? 7.613 35.688 39.469 1 97.75 82 ARG B CA 1
ATOM 8240 C C . ARG B 1 82 ? 6.719 36.156 38.312 1 97.75 82 ARG B C 1
ATOM 8242 O O . ARG B 1 82 ? 5.918 35.406 37.781 1 97.75 82 ARG B O 1
ATOM 8249 N N . LEU B 1 83 ? 6.777 37.406 38 1 97.88 83 LEU B N 1
ATOM 8250 C CA . LEU B 1 83 ? 6.113 38 36.844 1 97.88 83 LEU B CA 1
ATOM 8251 C C . LEU B 1 83 ? 7.086 38.844 36.031 1 97.88 83 LEU B C 1
ATOM 8253 O O . LEU B 1 83 ? 8 39.469 36.594 1 97.88 83 LEU B O 1
ATOM 8257 N N . GLY B 1 84 ? 7.043 38.812 34.75 1 96.69 84 GLY B N 1
ATOM 8258 C CA . GLY B 1 84 ? 7.848 39.656 33.875 1 96.69 84 GLY B CA 1
ATOM 8259 C C . GLY B 1 84 ? 7.266 41.031 33.688 1 96.69 84 GLY B C 1
ATOM 8260 O O . GLY B 1 84 ? 6.258 41.406 34.281 1 96.69 84 GLY B O 1
ATOM 8261 N N . PRO B 1 85 ? 7.914 41.844 32.781 1 97 85 PRO B N 1
ATOM 8262 C CA . PRO B 1 85 ? 7.426 43.188 32.531 1 97 85 PRO B CA 1
ATOM 8263 C C . PRO B 1 85 ? 5.996 43.219 31.984 1 97 85 PRO B C 1
ATOM 8265 O O . PRO B 1 85 ? 5.191 44.062 32.406 1 97 85 PRO B O 1
ATOM 8268 N N . LYS B 1 86 ? 5.66 42.406 31.125 1 97 86 LYS B N 1
ATOM 8269 C CA . LYS B 1 86 ? 4.312 42.375 30.547 1 97 86 LYS B CA 1
ATOM 8270 C C . LYS B 1 86 ? 3.281 41.969 31.594 1 97 86 LYS B C 1
ATOM 8272 O O . LYS B 1 86 ? 2.15 42.438 31.594 1 97 86 LYS B O 1
ATOM 8277 N N . GLY B 1 87 ? 3.641 41.031 32.438 1 95.75 87 GLY B N 1
ATOM 8278 C CA . GLY B 1 87 ? 2.742 40.594 33.5 1 95.75 87 GLY B CA 1
ATOM 8279 C C . GLY B 1 87 ? 2.512 41.656 34.531 1 95.75 87 GLY B C 1
ATOM 8280 O O . GLY B 1 87 ? 1.401 41.812 35.062 1 95.75 87 GLY B O 1
ATOM 8281 N N . LEU B 1 88 ? 3.494 42.438 34.844 1 97.19 88 LEU B N 1
ATOM 8282 C CA . LEU B 1 88 ? 3.436 43.406 35.906 1 97.19 88 LEU B CA 1
ATOM 8283 C C . LEU B 1 88 ? 2.785 44.719 35.406 1 97.19 88 LEU B C 1
ATOM 8285 O O . LEU B 1 88 ? 2.398 45.562 36.219 1 97.19 88 LEU B O 1
ATOM 8289 N N . HIS B 1 89 ? 2.604 44.844 34.094 1 96.12 89 HIS B N 1
ATOM 8290 C CA . HIS B 1 89 ? 2.057 46.094 33.562 1 96.12 89 HIS B CA 1
ATOM 8291 C C . HIS B 1 89 ? 0.788 45.844 32.75 1 96.12 89 HIS B C 1
ATOM 8293 O O . HIS B 1 89 ? -0.047 46.75 32.594 1 96.12 89 HIS B O 1
ATOM 8299 N N . GLY B 1 90 ? 0.63 44.656 32.219 1 93.31 90 GLY B N 1
ATOM 8300 C CA . GLY B 1 90 ? -0.406 44.375 31.234 1 93.31 90 GLY B CA 1
ATOM 8301 C C . GLY B 1 90 ? -1.809 44.594 31.766 1 93.31 90 GLY B C 1
ATOM 8302 O O . GLY B 1 90 ? -2.721 44.906 31.016 1 93.31 90 GLY B O 1
ATOM 8303 N N . TRP B 1 91 ? -2.055 44.438 33.094 1 93.56 91 TRP B N 1
ATOM 8304 C CA . TRP B 1 91 ? -3.367 44.531 33.719 1 93.56 91 TRP B CA 1
ATOM 8305 C C . TRP B 1 91 ? -3.926 45.938 33.562 1 93.56 91 TRP B C 1
ATOM 8307 O O . TRP B 1 91 ? -5.145 46.156 33.594 1 93.56 91 TRP B O 1
ATOM 8317 N N . ARG B 1 92 ? -3.119 46.906 33.219 1 92.69 92 ARG B N 1
ATOM 8318 C CA . ARG B 1 92 ? -3.535 48.312 33.094 1 92.69 92 ARG B CA 1
ATOM 8319 C C . ARG B 1 92 ? -4.363 48.531 31.844 1 92.69 92 ARG B C 1
ATOM 8321 O O . ARG B 1 92 ? -5.133 49.5 31.766 1 92.69 92 ARG B O 1
ATOM 8328 N N . ALA B 1 93 ? -4.188 47.656 30.969 1 92.69 93 ALA B N 1
ATOM 8329 C CA . ALA B 1 93 ? -4.914 47.781 29.703 1 92.69 93 ALA B CA 1
ATOM 8330 C C . ALA B 1 93 ? -6.387 47.438 29.875 1 92.69 93 ALA B C 1
ATOM 8332 O O . ALA B 1 93 ? -7.223 47.781 29.047 1 92.69 93 ALA B O 1
ATOM 8333 N N . ILE B 1 94 ? -6.828 46.781 30.938 1 93.81 94 ILE B N 1
ATOM 8334 C CA . ILE B 1 94 ? -8.164 46.25 31.141 1 93.81 94 ILE B CA 1
ATOM 8335 C C . ILE B 1 94 ? -9.188 47.375 31.188 1 93.81 94 ILE B C 1
ATOM 8337 O O . ILE B 1 94 ? -10.289 47.25 30.641 1 93.81 94 ILE B O 1
ATOM 8341 N N . HIS B 1 95 ? -8.789 48.5 31.75 1 91.25 95 HIS B N 1
ATOM 8342 C CA . HIS B 1 95 ? -9.742 49.594 31.938 1 91.25 95 HIS B CA 1
ATOM 8343 C C . HIS B 1 95 ? -9.438 50.75 31.016 1 91.25 95 HIS B C 1
ATOM 8345 O O . HIS B 1 95 ? -9.875 51.875 31.266 1 91.25 95 HIS B O 1
ATOM 8351 N N . ASN B 1 96 ? -8.672 50.438 30 1 93.62 96 ASN B N 1
ATOM 8352 C CA . ASN B 1 96 ? -8.367 51.5 29.047 1 93.62 96 ASN B CA 1
ATOM 8353 C C . ASN B 1 96 ? -9.641 52.094 28.438 1 93.62 96 ASN B C 1
ATOM 8355 O O . ASN B 1 96 ? -10.594 51.375 28.156 1 93.62 96 ASN B O 1
ATOM 8359 N N . LYS B 1 97 ? -9.641 53.375 28.188 1 92.5 97 LYS B N 1
ATOM 8360 C CA . LYS B 1 97 ? -10.828 54.094 27.719 1 92.5 97 LYS B CA 1
ATOM 8361 C C . LYS B 1 97 ? -11.203 53.688 26.297 1 92.5 97 LYS B C 1
ATOM 8363 O O . LYS B 1 97 ? -12.352 53.844 25.891 1 92.5 97 LYS B O 1
ATOM 8368 N N . ASN B 1 98 ? -10.273 53.125 25.609 1 93.94 98 ASN B N 1
ATOM 8369 C CA . ASN B 1 98 ? -10.508 52.781 24.219 1 93.94 98 ASN B CA 1
ATOM 8370 C C . ASN B 1 98 ? -11.102 51.375 24.078 1 93.94 98 ASN B C 1
ATOM 8372 O O . ASN B 1 98 ? -11.289 50.875 22.969 1 93.94 98 ASN B O 1
ATOM 8376 N N . ARG B 1 99 ? -11.484 50.719 25.156 1 97.06 99 ARG B N 1
ATOM 8377 C CA . ARG B 1 99 ? -12.164 49.438 25.109 1 97.06 99 ARG B CA 1
ATOM 8378 C C . ARG B 1 99 ? -13.477 49.531 24.359 1 97.06 99 ARG B C 1
ATOM 8380 O O . ARG B 1 99 ? -14.203 50.531 24.469 1 97.06 99 ARG B O 1
ATOM 8387 N N . LEU B 1 100 ? -13.695 48.531 23.5 1 98.12 100 LEU B N 1
ATOM 8388 C CA . LEU B 1 100 ? -15 48.438 22.859 1 98.12 100 LEU B CA 1
ATOM 8389 C C . LEU B 1 100 ? -16.094 48.156 23.891 1 98.12 100 LEU B C 1
ATOM 8391 O O . LEU B 1 100 ? -15.914 47.312 24.766 1 98.12 100 LEU B O 1
ATOM 8395 N N . THR B 1 101 ? -17.25 48.844 23.75 1 97.94 101 THR B N 1
ATOM 8396 C CA . THR B 1 101 ? -18.266 48.719 24.797 1 97.94 101 THR B CA 1
ATOM 8397 C C . THR B 1 101 ? -19.594 48.25 24.219 1 97.94 101 THR B C 1
ATOM 8399 O O . THR B 1 101 ? -20.484 47.812 24.938 1 97.94 101 THR B O 1
ATOM 8402 N N . HIS B 1 102 ? -19.797 48.5 22.875 1 98.25 102 HIS B N 1
ATOM 8403 C CA . HIS B 1 102 ? -21.031 48.125 22.188 1 98.25 102 HIS B CA 1
ATOM 8404 C C . HIS B 1 102 ? -20.734 47.531 20.812 1 98.25 102 HIS B C 1
ATOM 8406 O O . HIS B 1 102 ? -19.734 47.875 20.188 1 98.25 102 HIS B O 1
ATOM 8412 N N . PRO B 1 103 ? -21.672 46.594 20.344 1 98.69 103 PRO B N 1
ATOM 8413 C CA . PRO B 1 103 ? -21.5 46.188 18.953 1 98.69 103 PRO B CA 1
ATOM 8414 C C . PRO B 1 103 ? -21.562 47.344 17.969 1 98.69 103 PRO B C 1
ATOM 8416 O O . PRO B 1 103 ? -22.234 48.344 18.234 1 98.69 103 PRO B O 1
ATOM 8419 N N . LEU B 1 104 ? -20.781 47.219 16.906 1 98.69 104 LEU B N 1
ATOM 8420 C CA . LEU B 1 104 ? -20.812 48.188 15.828 1 98.69 104 LEU B CA 1
ATOM 8421 C C . LEU B 1 104 ? -21.188 47.531 14.5 1 98.69 104 LEU B C 1
ATOM 8423 O O . LEU B 1 104 ? -20.766 46.406 14.227 1 98.69 104 LEU B O 1
ATOM 8427 N N . ILE B 1 105 ? -22 48.156 13.711 1 98.5 105 ILE B N 1
ATOM 8428 C CA . ILE B 1 105 ? -22.328 47.75 12.352 1 98.5 105 ILE B CA 1
ATOM 8429 C C . ILE B 1 105 ? -21.984 48.844 11.367 1 98.5 105 ILE B C 1
ATOM 8431 O O . ILE B 1 105 ? -22.25 50.031 11.625 1 98.5 105 ILE B O 1
ATOM 8435 N N . ARG B 1 106 ? -21.25 48.469 10.328 1 97.81 106 ARG B N 1
ATOM 8436 C CA . ARG B 1 106 ? -20.938 49.438 9.297 1 97.81 106 ARG B CA 1
ATOM 8437 C C . ARG B 1 106 ? -22.172 49.812 8.484 1 97.81 106 ARG B C 1
ATOM 8439 O O . ARG B 1 106 ? -22.75 48.938 7.812 1 97.81 106 ARG B O 1
ATOM 8446 N N . LYS B 1 107 ? -22.594 51.031 8.656 1 94.62 107 LYS B N 1
ATOM 8447 C CA . LYS B 1 107 ? -23.719 51.625 7.938 1 94.62 107 LYS B CA 1
ATOM 8448 C C . LYS B 1 107 ? -23.297 52.875 7.16 1 94.62 107 LYS B C 1
ATOM 8450 O O . LYS B 1 107 ? -22.734 53.812 7.738 1 94.62 107 LYS B O 1
ATOM 8455 N N . ASN B 1 108 ? -23.562 52.875 5.953 1 87.94 108 ASN B N 1
ATOM 8456 C CA . ASN B 1 108 ? -23.188 54 5.082 1 87.94 108 ASN B CA 1
ATOM 8457 C C . ASN B 1 108 ? -21.719 54.375 5.25 1 87.94 108 ASN B C 1
ATOM 8459 O O . ASN B 1 108 ? -21.391 55.562 5.414 1 87.94 108 ASN B O 1
ATOM 8463 N N . GLY B 1 109 ? -20.922 53.344 5.406 1 90.81 109 GLY B N 1
ATOM 8464 C CA . GLY B 1 109 ? -19.484 53.531 5.387 1 90.81 109 GLY B CA 1
ATOM 8465 C C . GLY B 1 109 ? -18.891 53.75 6.77 1 90.81 109 GLY B C 1
ATOM 8466 O O . GLY B 1 109 ? -17.672 53.812 6.922 1 90.81 109 GLY B O 1
ATOM 8467 N N . ARG B 1 110 ? -19.703 53.812 7.688 1 94.69 110 ARG B N 1
ATOM 8468 C CA . ARG B 1 110 ? -19.188 54.094 9.023 1 94.69 110 ARG B CA 1
ATOM 8469 C C . ARG B 1 110 ? -19.656 53.062 10.031 1 94.69 110 ARG B C 1
ATOM 8471 O O . ARG B 1 110 ? -20.766 52.531 9.914 1 94.69 110 ARG B O 1
ATOM 8478 N N . LEU B 1 111 ? -18.797 52.812 11.016 1 97.25 111 LEU B N 1
ATOM 8479 C CA . LEU B 1 111 ? -19.172 51.938 12.117 1 97.25 111 LEU B CA 1
ATOM 8480 C C . LEU B 1 111 ? -20.047 52.688 13.117 1 97.25 111 LEU B C 1
ATOM 8482 O O . LEU B 1 111 ? -19.625 53.688 13.703 1 97.25 111 LEU B O 1
ATOM 8486 N N . GLU B 1 112 ? -21.219 52.188 13.289 1 97.75 112 GLU B N 1
ATOM 8487 C CA . GLU B 1 112 ? -22.188 52.812 14.195 1 97.75 112 GLU B CA 1
ATOM 8488 C C . GLU B 1 112 ? -22.625 51.844 15.289 1 97.75 112 GLU B C 1
ATOM 8490 O O . GLU B 1 112 ? -22.703 50.625 15.062 1 97.75 112 GLU B O 1
ATOM 8495 N N . ARG B 1 113 ? -22.922 52.438 16.391 1 97.88 113 ARG B N 1
ATOM 8496 C CA . ARG B 1 113 ? -23.359 51.656 17.531 1 97.88 113 ARG B CA 1
ATOM 8497 C C . ARG B 1 113 ? -24.625 50.875 17.188 1 97.88 113 ARG B C 1
ATOM 8499 O O . ARG B 1 113 ? -25.516 51.375 16.5 1 97.88 113 ARG B O 1
ATOM 8506 N N . ALA B 1 114 ? -24.641 49.656 17.562 1 98.25 114 ALA B N 1
ATOM 8507 C CA . ALA B 1 114 ? -25.781 48.75 17.375 1 98.25 114 ALA B CA 1
ATOM 8508 C C . ALA B 1 114 ? -26.062 47.938 18.625 1 98.25 114 ALA B C 1
ATOM 8510 O O . ALA B 1 114 ? -25.219 47.875 19.531 1 98.25 114 ALA B O 1
ATOM 8511 N N . SER B 1 115 ? -27.281 47.375 18.672 1 98.31 115 SER B N 1
ATOM 8512 C CA . SER B 1 115 ? -27.578 46.406 19.734 1 98.31 115 SER B CA 1
ATOM 8513 C C . SER B 1 115 ? -27 45.031 19.406 1 98.31 115 SER B C 1
ATOM 8515 O O . SER B 1 115 ? -26.703 44.75 18.25 1 98.31 115 SER B O 1
ATOM 8517 N N . TRP B 1 116 ? -26.875 44.219 20.391 1 98.5 116 TRP B N 1
ATOM 8518 C CA . TRP B 1 116 ? -26.453 42.844 20.188 1 98.5 116 TRP B CA 1
ATOM 8519 C C . TRP B 1 116 ? -27.406 42.094 19.266 1 98.5 116 TRP B C 1
ATOM 8521 O O . TRP B 1 116 ? -26.984 41.344 18.406 1 98.5 116 TRP B O 1
ATOM 8531 N N . ASP B 1 117 ? -28.672 42.312 19.469 1 98.38 117 ASP B N 1
ATOM 8532 C CA . ASP B 1 117 ? -29.656 41.625 18.625 1 98.38 117 ASP B CA 1
ATOM 8533 C C . ASP B 1 117 ? -29.516 42.031 17.156 1 98.38 117 ASP B C 1
ATOM 8535 O O . ASP B 1 117 ? -29.562 41.188 16.266 1 98.38 117 ASP B O 1
ATOM 8539 N N . GLU B 1 118 ? -29.328 43.312 16.922 1 98.12 118 GLU B N 1
ATOM 8540 C CA . GLU B 1 118 ? -29.156 43.781 15.547 1 98.12 118 GLU B CA 1
ATOM 8541 C C . GLU B 1 118 ? -27.906 43.188 14.914 1 98.12 118 GLU B C 1
ATOM 8543 O O . GLU B 1 118 ? -27.953 42.719 13.773 1 98.12 118 GLU B O 1
ATOM 8548 N N . ALA B 1 119 ? -26.844 43.188 15.594 1 98.56 119 ALA B N 1
ATOM 8549 C CA . ALA B 1 119 ? -25.562 42.688 15.078 1 98.56 119 ALA B CA 1
ATOM 8550 C C . ALA B 1 119 ? -25.625 41.188 14.82 1 98.56 119 ALA B C 1
ATOM 8552 O O . ALA B 1 119 ? -25.25 40.719 13.734 1 98.56 119 ALA B O 1
ATOM 8553 N N . MET B 1 120 ? -26.109 40.438 15.789 1 98.69 120 MET B N 1
ATOM 8554 C CA . MET B 1 120 ? -26.125 39 15.672 1 98.69 120 MET B CA 1
ATOM 8555 C C . MET B 1 120 ? -27.156 38.531 14.641 1 98.69 120 MET B C 1
ATOM 8557 O O . MET B 1 120 ? -26.938 37.562 13.93 1 98.69 120 MET B O 1
ATOM 8561 N N . ASP B 1 121 ? -28.266 39.188 14.578 1 98.31 121 ASP B N 1
ATOM 8562 C CA . ASP B 1 121 ? -29.266 38.844 13.57 1 98.31 121 ASP B CA 1
ATOM 8563 C C . ASP B 1 121 ? -28.719 39.062 12.164 1 98.31 121 ASP B C 1
ATOM 8565 O O . ASP B 1 121 ? -29.016 38.281 11.25 1 98.31 121 ASP B O 1
ATOM 8569 N N . LEU B 1 122 ? -27.984 40.125 11.992 1 98 122 LEU B N 1
ATOM 8570 C CA . LEU B 1 122 ? -27.375 40.375 10.695 1 98 122 LEU B CA 1
ATOM 8571 C C . LEU B 1 122 ? -26.375 39.281 10.336 1 98 122 LEU B C 1
ATOM 8573 O O . LEU B 1 122 ? -26.375 38.781 9.203 1 98 122 LEU B O 1
ATOM 8577 N N . ILE B 1 123 ? -25.547 38.875 11.258 1 98.5 123 ILE B N 1
ATOM 8578 C CA . ILE B 1 123 ? -24.562 37.812 11.031 1 98.5 123 ILE B CA 1
ATOM 8579 C C . ILE B 1 123 ? -25.281 36.531 10.664 1 98.5 123 ILE B C 1
ATOM 8581 O O . ILE B 1 123 ? -24.891 35.844 9.719 1 98.5 123 ILE B O 1
ATOM 8585 N N . VAL B 1 124 ? -26.312 36.188 11.398 1 98.44 124 VAL B N 1
ATOM 8586 C CA . VAL B 1 124 ? -27.078 34.969 11.172 1 98.44 124 VAL B CA 1
ATOM 8587 C C . VAL B 1 124 ? -27.781 35.031 9.812 1 98.44 124 VAL B C 1
ATOM 8589 O O . VAL B 1 124 ? -27.781 34.031 9.062 1 98.44 124 VAL B O 1
ATOM 8592 N N . ALA B 1 125 ? -28.359 36.125 9.477 1 97.25 125 ALA B N 1
ATOM 8593 C CA . ALA B 1 125 ? -29.031 36.312 8.188 1 97.25 125 ALA B CA 1
ATOM 8594 C C . ALA B 1 125 ? -28.062 36.094 7.035 1 97.25 125 ALA B C 1
ATOM 8596 O O . ALA B 1 125 ? -28.391 35.469 6.039 1 97.25 125 ALA B O 1
ATOM 8597 N N . LYS B 1 126 ? -26.922 36.719 7.168 1 96.69 126 LYS B N 1
ATOM 8598 C CA . LYS B 1 126 ? -25.891 36.562 6.141 1 96.69 126 LYS B CA 1
ATOM 8599 C C . LYS B 1 126 ? -25.438 35.125 6.027 1 96.69 126 LYS B C 1
ATOM 8601 O O . LYS B 1 126 ? -25.203 34.594 4.926 1 96.69 126 LYS B O 1
ATOM 8606 N N . SER B 1 127 ? -25.25 34.438 7.129 1 97.5 127 SER B N 1
ATOM 8607 C CA . SER B 1 127 ? -24.844 33.031 7.129 1 97.5 127 SER B CA 1
ATOM 8608 C C . SER B 1 127 ? -25.875 32.188 6.398 1 97.5 127 SER B C 1
ATOM 8610 O O . SER B 1 127 ? -25.516 31.344 5.574 1 97.5 127 SER B O 1
ATOM 8612 N N . LYS B 1 128 ? -27.094 32.375 6.707 1 96.5 128 LYS B N 1
ATOM 8613 C CA . LYS B 1 128 ? -28.172 31.609 6.082 1 96.5 128 LYS B CA 1
ATOM 8614 C C . LYS B 1 128 ? -28.266 31.922 4.59 1 96.5 128 LYS B C 1
ATOM 8616 O O . LYS B 1 128 ? -28.531 31.031 3.785 1 96.5 128 LYS B O 1
ATOM 8621 N N . GLU B 1 129 ? -28.062 33.156 4.238 1 94.62 129 GLU B N 1
ATOM 8622 C CA . GLU B 1 129 ? -28.078 33.562 2.834 1 94.62 129 GLU B CA 1
ATOM 8623 C C . GLU B 1 129 ? -26.953 32.844 2.061 1 94.62 129 GLU B C 1
ATOM 8625 O O . GLU B 1 129 ? -27.188 32.312 0.973 1 94.62 129 GLU B O 1
ATOM 8630 N N . LEU B 1 130 ? -25.828 32.875 2.588 1 95.31 130 LEU B N 1
ATOM 8631 C CA . LEU B 1 130 ? -24.672 32.25 1.942 1 95.31 130 LEU B CA 1
ATOM 8632 C C . LEU B 1 130 ? -24.875 30.734 1.842 1 95.31 130 LEU B C 1
ATOM 8634 O O . LEU B 1 130 ? -24.547 30.125 0.821 1 95.31 130 LEU B O 1
ATOM 8638 N N . ARG B 1 131 ? -25.375 30.156 2.906 1 94.5 131 ARG B N 1
ATOM 8639 C CA . ARG B 1 131 ? -25.688 28.734 2.877 1 94.5 131 ARG B CA 1
ATOM 8640 C C . ARG B 1 131 ? -26.672 28.406 1.747 1 94.5 131 ARG B C 1
ATOM 8642 O O . ARG B 1 131 ? -26.5 27.422 1.041 1 94.5 131 ARG B O 1
ATOM 8649 N N . LYS B 1 132 ? -27.641 29.203 1.534 1 92.88 132 LYS B N 1
ATOM 8650 C CA . LYS B 1 132 ? -28.688 28.984 0.54 1 92.88 132 LYS B CA 1
ATOM 8651 C C . LYS B 1 132 ? -28.141 29.109 -0.877 1 92.88 132 LYS B C 1
ATOM 8653 O O . LYS B 1 132 ? -28.453 28.297 -1.746 1 92.88 132 LYS B O 1
ATOM 8658 N N . HIS B 1 133 ? -27.25 30.078 -1.132 1 92.69 133 HIS B N 1
ATOM 8659 C CA . HIS B 1 133 ? -26.844 30.391 -2.496 1 92.69 133 HIS B CA 1
ATOM 8660 C C . HIS B 1 133 ? -25.5 29.75 -2.834 1 92.69 133 HIS B C 1
ATOM 8662 O O . HIS B 1 133 ? -25.219 29.469 -4.004 1 92.69 133 HIS B O 1
ATOM 8668 N N . LEU B 1 134 ? -24.719 29.547 -1.945 1 94.25 134 LEU B N 1
ATOM 8669 C CA . LEU B 1 134 ? -23.422 28.922 -2.127 1 94.25 134 LEU B CA 1
ATOM 8670 C C . LEU B 1 134 ? -23.344 27.594 -1.383 1 94.25 134 LEU B C 1
ATOM 8672 O O . LEU B 1 134 ? -23.922 26.609 -1.812 1 94.25 134 LEU B O 1
ATOM 8676 N N . THR B 1 135 ? -22.891 27.469 -0.196 1 94.31 135 THR B N 1
ATOM 8677 C CA . THR B 1 135 ? -22.812 26.375 0.762 1 94.31 135 THR B CA 1
ATOM 8678 C C . THR B 1 135 ? -22.203 26.844 2.076 1 94.31 135 THR B C 1
ATOM 8680 O O . THR B 1 135 ? -21.734 27.984 2.176 1 94.31 135 THR B O 1
ATOM 8683 N N . ASN B 1 136 ? -22.234 25.984 3.023 1 95.25 136 ASN B N 1
ATOM 8684 C CA . ASN B 1 136 ? -21.562 26.281 4.293 1 95.25 136 ASN B CA 1
ATOM 8685 C C . ASN B 1 136 ? -20.062 26.5 4.105 1 95.25 136 ASN B C 1
ATOM 8687 O O . ASN B 1 136 ? -19.422 27.125 4.953 1 95.25 136 ASN B O 1
ATOM 8691 N N . HIS B 1 137 ? -19.594 26.109 3.012 1 94.38 137 HIS B N 1
ATOM 8692 C CA . HIS B 1 137 ? -18.156 26.188 2.771 1 94.38 137 HIS B CA 1
ATOM 8693 C C . HIS B 1 137 ? -17.75 27.562 2.275 1 94.38 137 HIS B C 1
ATOM 8695 O O . HIS B 1 137 ? -16.578 27.797 1.94 1 94.38 137 HIS B O 1
ATOM 8701 N N . SER B 1 138 ? -18.656 28.469 2.246 1 96.25 138 SER B N 1
ATOM 8702 C CA . SER B 1 138 ? -18.359 29.859 1.913 1 96.25 138 SER B CA 1
ATOM 8703 C C . SER B 1 138 ? -18.172 30.703 3.17 1 96.25 138 SER B C 1
ATOM 8705 O O . SER B 1 138 ? -17.984 31.922 3.088 1 96.25 138 SER B O 1
ATOM 8707 N N . ILE B 1 139 ? -18.219 30.062 4.309 1 97.62 139 ILE B N 1
ATOM 8708 C CA . ILE B 1 139 ? -18.062 30.719 5.602 1 97.62 139 ILE B CA 1
ATOM 8709 C C . ILE B 1 139 ? -16.781 30.234 6.273 1 97.62 139 ILE B C 1
ATOM 8711 O O . ILE B 1 139 ? -16.547 29.031 6.395 1 97.62 139 ILE B O 1
ATOM 8715 N N . ALA B 1 140 ? -15.938 31.203 6.723 1 97.75 140 ALA B N 1
ATOM 8716 C CA . ALA B 1 140 ? -14.648 30.828 7.312 1 97.75 140 ALA B CA 1
ATOM 8717 C C . ALA B 1 140 ? -14.438 31.531 8.648 1 97.75 140 ALA B C 1
ATOM 8719 O O . ALA B 1 140 ? -14.969 32.625 8.867 1 97.75 140 ALA B O 1
ATOM 8720 N N . PHE B 1 141 ? -13.711 30.875 9.516 1 98.12 141 PHE B N 1
ATOM 8721 C CA . PHE B 1 141 ? -13.344 31.422 10.82 1 98.12 141 PHE B CA 1
ATOM 8722 C C . PHE B 1 141 ? -11.828 31.562 10.945 1 98.12 141 PHE B C 1
ATOM 8724 O O . PHE B 1 141 ? -11.086 30.672 10.523 1 98.12 141 PHE B O 1
ATOM 8731 N N . TYR B 1 142 ? -11.328 32.688 11.367 1 97.88 142 TYR B N 1
ATOM 8732 C CA . TYR B 1 142 ? -9.938 32.906 11.727 1 97.88 142 TYR B CA 1
ATOM 8733 C C . TYR B 1 142 ? -9.82 33.375 13.172 1 97.88 142 TYR B C 1
ATOM 8735 O O . TYR B 1 142 ? -10.148 34.531 13.492 1 97.88 142 TYR B O 1
ATOM 8743 N N . THR B 1 143 ? -9.344 32.469 14.086 1 97 143 THR B N 1
ATOM 8744 C CA . THR B 1 143 ? -9.375 32.719 15.523 1 97 143 THR B CA 1
ATOM 8745 C C . THR B 1 143 ? -7.961 32.938 16.062 1 97 143 THR B C 1
ATOM 8747 O O . THR B 1 143 ? -7.047 33.25 15.305 1 97 143 THR B O 1
ATOM 8750 N N . SER B 1 144 ? -7.777 32.875 17.453 1 94.56 144 SER B N 1
ATOM 8751 C CA . SER B 1 144 ? -6.551 33.344 18.094 1 94.56 144 SER B CA 1
ATOM 8752 C C . SER B 1 144 ? -5.992 32.281 19.047 1 94.56 144 SER B C 1
ATOM 8754 O O . SER B 1 144 ? -6.445 31.141 19.062 1 94.56 144 SER B O 1
ATOM 8756 N N . GLY B 1 145 ? -4.887 32.625 19.641 1 94.62 145 GLY B N 1
ATOM 8757 C CA . GLY B 1 145 ? -4.332 31.875 20.75 1 94.62 145 GLY B CA 1
ATOM 8758 C C . GLY B 1 145 ? -4.555 32.562 22.094 1 94.62 145 GLY B C 1
ATOM 8759 O O . GLY B 1 145 ? -3.703 32.469 22.984 1 94.62 145 GLY B O 1
ATOM 8760 N N . GLN B 1 146 ? -5.738 33.219 22.219 1 94.81 146 GLN B N 1
ATOM 8761 C CA . GLN B 1 146 ? -5.945 34.031 23.422 1 94.81 146 GLN B CA 1
ATOM 8762 C C . GLN B 1 146 ? -7.297 33.719 24.062 1 94.81 146 GLN B C 1
ATOM 8764 O O . GLN B 1 146 ? -7.648 34.281 25.094 1 94.81 146 GLN B O 1
ATOM 8769 N N . LEU B 1 147 ? -8.062 32.812 23.406 1 97.38 147 LEU B N 1
ATOM 8770 C CA . LEU B 1 147 ? -9.336 32.406 24 1 97.38 147 LEU B CA 1
ATOM 8771 C C . LEU B 1 147 ? -9.125 31.375 25.109 1 97.38 147 LEU B C 1
ATOM 8773 O O . LEU B 1 147 ? -8 30.938 25.344 1 97.38 147 LEU B O 1
ATOM 8777 N N . PHE B 1 148 ? -10.211 31.109 25.844 1 97.94 148 PHE B N 1
ATOM 8778 C CA . PHE B 1 148 ? -10.164 30.047 26.844 1 97.94 148 PHE B CA 1
ATOM 8779 C C . PHE B 1 148 ? -10.625 28.719 26.266 1 97.94 148 PHE B C 1
ATOM 8781 O O . PHE B 1 148 ? -11.219 28.688 25.188 1 97.94 148 PHE B O 1
ATOM 8788 N N . LEU B 1 149 ? -10.242 27.625 26.938 1 98.25 149 LEU B N 1
ATOM 8789 C CA . LEU B 1 149 ? -10.516 26.25 26.5 1 98.25 149 LEU B CA 1
ATOM 8790 C C . LEU B 1 149 ? -11.984 26.094 26.125 1 98.25 149 LEU B C 1
ATOM 8792 O O . LEU B 1 149 ? -12.305 25.547 25.062 1 98.25 149 LEU B O 1
ATOM 8796 N N . GLU B 1 150 ? -12.898 26.578 27 1 98.62 150 GLU B N 1
ATOM 8797 C CA . GLU B 1 150 ? -14.336 26.422 26.797 1 98.62 150 GLU B CA 1
ATOM 8798 C C . GLU B 1 150 ? -14.805 27.141 25.547 1 98.62 150 GLU B C 1
ATOM 8800 O O . GLU B 1 150 ? -15.672 26.656 24.828 1 98.62 150 GLU B O 1
ATOM 8805 N N . GLU B 1 151 ? -14.219 28.281 25.281 1 98.5 151 GLU B N 1
ATOM 8806 C CA . GLU B 1 151 ? -14.562 29.109 24.125 1 98.5 151 GLU B CA 1
ATOM 8807 C C . GLU B 1 151 ? -14.109 28.438 22.828 1 98.5 151 GLU B C 1
ATOM 8809 O O . GLU B 1 151 ? -14.844 28.406 21.844 1 98.5 151 GLU B O 1
ATOM 8814 N N . TYR B 1 152 ? -12.898 27.891 22.859 1 98.31 152 TYR B N 1
ATOM 8815 C CA . TYR B 1 152 ? -12.398 27.172 21.703 1 98.31 152 TYR B CA 1
ATOM 8816 C C . TYR B 1 152 ? -13.281 25.969 21.391 1 98.31 152 TYR B C 1
ATOM 8818 O O . TYR B 1 152 ? -13.625 25.734 20.219 1 98.31 152 TYR B O 1
ATOM 8826 N N . TYR B 1 153 ? -13.609 25.219 22.375 1 98.25 153 TYR B N 1
ATOM 8827 C CA . TYR B 1 153 ? -14.398 24.016 22.156 1 98.25 153 TYR B CA 1
ATOM 8828 C C . TYR B 1 153 ? -15.766 24.344 21.562 1 98.25 153 TYR B C 1
ATOM 8830 O O . TYR B 1 153 ? -16.234 23.672 20.641 1 98.25 153 TYR B O 1
ATOM 8838 N N . ALA B 1 154 ? -16.375 25.391 22.109 1 98.5 154 ALA B N 1
ATOM 8839 C CA . ALA B 1 154 ? -17.641 25.844 21.562 1 98.5 154 ALA B CA 1
ATOM 8840 C C . ALA B 1 154 ? -17.469 26.25 20.094 1 98.5 154 ALA B C 1
ATOM 8842 O O . ALA B 1 154 ? -18.312 25.922 19.25 1 98.5 154 ALA B O 1
ATOM 8843 N N . LEU B 1 155 ? -16.438 26.969 19.828 1 98.25 155 LEU B N 1
ATOM 8844 C CA . LEU B 1 155 ? -16.188 27.391 18.453 1 98.25 155 LEU B CA 1
ATOM 8845 C C . LEU B 1 155 ? -15.984 26.203 17.531 1 98.25 155 LEU B C 1
ATOM 8847 O O . LEU B 1 155 ? -16.453 26.188 16.391 1 98.25 155 LEU B O 1
ATOM 8851 N N . ALA B 1 156 ? -15.242 25.203 18.016 1 97.5 156 ALA B N 1
ATOM 8852 C CA . ALA B 1 156 ? -15.031 24 17.234 1 97.5 156 ALA B CA 1
ATOM 8853 C C . ALA B 1 156 ? -16.359 23.344 16.859 1 97.5 156 ALA B C 1
ATOM 8855 O O . ALA B 1 156 ? -16.531 22.891 15.727 1 97.5 156 ALA B O 1
ATOM 8856 N N . LEU B 1 157 ? -17.25 23.25 17.812 1 98 157 LEU B N 1
ATOM 8857 C CA . LEU B 1 157 ? -18.562 22.656 17.547 1 98 157 LEU B CA 1
ATOM 8858 C C . LEU B 1 157 ? -19.344 23.516 16.547 1 98 157 LEU B C 1
ATOM 8860 O O . LEU B 1 157 ? -19.984 22.984 15.641 1 98 157 LEU B O 1
ATOM 8864 N N . VAL B 1 158 ? -19.281 24.844 16.703 1 97.88 158 VAL B N 1
ATOM 8865 C CA . VAL B 1 158 ? -19.969 25.75 15.789 1 97.88 158 VAL B CA 1
ATOM 8866 C C . VAL B 1 158 ? -19.484 25.5 14.359 1 97.88 158 VAL B C 1
ATOM 8868 O O . VAL B 1 158 ? -20.297 25.375 13.438 1 97.88 158 VAL B O 1
ATOM 8871 N N . GLY B 1 159 ? -18.203 25.453 14.188 1 96.88 159 GLY B N 1
ATOM 8872 C CA . GLY B 1 159 ? -17.625 25.297 12.859 1 96.88 159 GLY B CA 1
ATOM 8873 C C . GLY B 1 159 ? -17.75 23.891 12.297 1 96.88 159 GLY B C 1
ATOM 8874 O O . GLY B 1 159 ? -18.359 23.703 11.242 1 96.88 159 GLY B O 1
ATOM 8875 N N . LYS B 1 160 ? -17.328 22.891 13.031 1 96.69 160 LYS B N 1
ATOM 8876 C CA . LYS B 1 160 ? -17.141 21.547 12.492 1 96.69 160 LYS B CA 1
ATOM 8877 C C . LYS B 1 160 ? -18.422 20.719 12.625 1 96.69 160 LYS B C 1
ATOM 8879 O O . LYS B 1 160 ? -18.703 19.859 11.797 1 96.69 160 LYS B O 1
ATOM 8884 N N . ALA B 1 161 ? -19.188 20.922 13.68 1 97.19 161 ALA B N 1
ATOM 8885 C CA . ALA B 1 161 ? -20.422 20.156 13.859 1 97.19 161 ALA B CA 1
ATOM 8886 C C . ALA B 1 161 ? -21.641 20.938 13.383 1 97.19 161 ALA B C 1
ATOM 8888 O O . ALA B 1 161 ? -22.578 20.375 12.812 1 97.19 161 ALA B O 1
ATOM 8889 N N . GLY B 1 162 ? -21.672 22.219 13.57 1 97.56 162 GLY B N 1
ATOM 8890 C CA . GLY B 1 162 ? -22.797 23.047 13.188 1 97.56 162 GLY B CA 1
ATOM 8891 C C . GLY B 1 162 ? -22.812 23.391 11.711 1 97.56 162 GLY B C 1
ATOM 8892 O O . GLY B 1 162 ? -23.766 23.078 11 1 97.56 162 GLY B O 1
ATOM 8893 N N . LEU B 1 163 ? -21.703 23.953 11.258 1 96.69 163 LEU B N 1
ATOM 8894 C CA . LEU B 1 163 ? -21.609 24.375 9.859 1 96.69 163 LEU B CA 1
ATOM 8895 C C . LEU B 1 163 ? -20.969 23.266 9.016 1 96.69 163 LEU B C 1
ATOM 8897 O O . LEU B 1 163 ? -21.047 23.312 7.785 1 96.69 163 LEU B O 1
ATOM 8901 N N . HIS B 1 164 ? -20.328 22.328 9.68 1 94.88 164 HIS B N 1
ATOM 8902 C CA . HIS B 1 164 ? -19.656 21.219 9.023 1 94.88 164 HIS B CA 1
ATOM 8903 C C . HIS B 1 164 ? -18.594 21.719 8.047 1 94.88 164 HIS B C 1
ATOM 8905 O O . HIS B 1 164 ? -18.516 21.25 6.906 1 94.88 164 HIS B O 1
ATOM 8911 N N . THR B 1 165 ? -17.781 22.625 8.523 1 93.06 165 THR B N 1
ATOM 8912 C CA . THR B 1 165 ? -16.797 23.234 7.648 1 93.06 165 THR B CA 1
ATOM 8913 C C . THR B 1 165 ? -15.375 22.922 8.133 1 93.06 165 THR B C 1
ATOM 8915 O O . THR B 1 165 ? -15.18 22.594 9.312 1 93.06 165 THR B O 1
ATOM 8918 N N . LEU B 1 166 ? -14.445 22.922 7.215 1 93.12 166 LEU B N 1
ATOM 8919 C CA . LEU B 1 166 ? -13.023 22.797 7.504 1 93.12 166 LEU B CA 1
ATOM 8920 C C . LEU B 1 166 ? -12.328 24.141 7.438 1 93.12 166 LEU B C 1
ATOM 8922 O O . LEU B 1 166 ? -11.109 24.234 7.629 1 93.12 166 LEU B O 1
ATOM 8926 N N . HIS B 1 167 ? -13.078 25.188 7.18 1 96.06 167 HIS B N 1
ATOM 8927 C CA . HIS B 1 167 ? -12.516 26.516 6.953 1 96.06 167 HIS B CA 1
ATOM 8928 C C . HIS B 1 167 ? -12.367 27.281 8.258 1 96.06 167 HIS B C 1
ATOM 8930 O O . HIS B 1 167 ? -12.93 28.375 8.414 1 96.06 167 HIS B O 1
ATOM 8936 N N . MET B 1 168 ? -11.539 26.688 9.148 1 96.44 168 MET B N 1
ATOM 8937 C CA . MET B 1 168 ? -11.203 27.266 10.438 1 96.44 168 MET B CA 1
ATOM 8938 C C . MET B 1 168 ? -9.695 27.25 10.672 1 96.44 168 MET B C 1
ATOM 8940 O O . MET B 1 168 ? -9.039 26.234 10.406 1 96.44 168 MET B O 1
ATOM 8944 N N . ASP B 1 169 ? -9.188 28.328 11.031 1 97 169 ASP B N 1
ATOM 8945 C CA . ASP B 1 169 ? -7.785 28.422 11.43 1 97 169 ASP B CA 1
ATOM 8946 C C . ASP B 1 169 ? -7.59 29.469 12.516 1 97 169 ASP B C 1
ATOM 8948 O O . ASP B 1 169 ? -8.562 30.062 12.992 1 97 169 ASP B O 1
ATOM 8952 N N . GLY B 1 170 ? -6.457 29.594 13.094 1 96.06 170 GLY B N 1
ATOM 8953 C CA . GLY B 1 170 ? -6.109 30.609 14.07 1 96.06 170 GLY B CA 1
ATOM 8954 C C . GLY B 1 170 ? -4.727 31.203 13.859 1 96.06 170 GLY B C 1
ATOM 8955 O O . GLY B 1 170 ? -3.951 30.688 13.047 1 96.06 170 GLY B O 1
ATOM 8956 N N . ASN B 1 171 ? -4.547 32.281 14.516 1 95.75 171 ASN B N 1
ATOM 8957 C CA . ASN B 1 171 ? -3.229 32.875 14.375 1 95.75 171 ASN B CA 1
ATOM 8958 C C . ASN B 1 171 ? -2.139 32 14.977 1 95.75 171 ASN B C 1
ATOM 8960 O O . ASN B 1 171 ? -0.949 32.281 14.805 1 95.75 171 ASN B O 1
ATOM 8964 N N . THR B 1 172 ? -2.57 30.844 15.602 1 95.12 172 THR B N 1
ATOM 8965 C CA . THR B 1 172 ? -1.604 29.828 16 1 95.12 172 THR B CA 1
ATOM 8966 C C . THR B 1 172 ? -0.889 29.25 14.781 1 95.12 172 THR B C 1
ATOM 8968 O O . THR B 1 172 ? 0.201 28.688 14.898 1 95.12 172 THR B O 1
ATOM 8971 N N . ARG B 1 173 ? -1.47 29.375 13.594 1 96.38 173 ARG B N 1
ATOM 8972 C CA . ARG B 1 173 ? -0.811 29.016 12.344 1 96.38 173 ARG B CA 1
ATOM 8973 C C . ARG B 1 173 ? 0.479 29.812 12.156 1 96.38 173 ARG B C 1
ATOM 8975 O O . ARG B 1 173 ? 1.448 29.312 11.594 1 96.38 173 ARG B O 1
ATOM 8982 N N . LEU B 1 174 ? 0.464 31.031 12.703 1 96.44 174 LEU B N 1
ATOM 8983 C CA . LEU B 1 174 ? 1.619 31.906 12.539 1 96.44 174 LEU B CA 1
ATOM 8984 C C . LEU B 1 174 ? 2.654 31.656 13.633 1 96.44 174 LEU B C 1
ATOM 8986 O O . LEU B 1 174 ? 3.775 32.156 13.562 1 96.44 174 LEU B O 1
ATOM 8990 N N . CYS B 1 175 ? 2.285 30.828 14.578 1 94 175 CYS B N 1
ATOM 8991 C CA . CYS B 1 175 ? 3.078 30.766 15.797 1 94 175 CYS B CA 1
ATOM 8992 C C . CYS B 1 175 ? 3.531 29.328 16.062 1 94 175 CYS B C 1
ATOM 8994 O O . CYS B 1 175 ? 4.73 29.047 16.047 1 94 175 CYS B O 1
ATOM 8996 N N . THR B 1 176 ? 2.6 28.406 16.141 1 95 176 THR B N 1
ATOM 8997 C CA . THR B 1 176 ? 2.951 27.125 16.734 1 95 176 THR B CA 1
ATOM 8998 C C . THR B 1 176 ? 2.613 25.969 15.797 1 95 176 THR B C 1
ATOM 9000 O O . THR B 1 176 ? 2.709 24.812 16.172 1 95 176 THR B O 1
ATOM 9003 N N . ALA B 1 177 ? 2.133 26.219 14.625 1 96.88 177 ALA B N 1
ATOM 9004 C CA . ALA B 1 177 ? 1.745 25.156 13.711 1 96.88 177 ALA B CA 1
ATOM 9005 C C . ALA B 1 177 ? 2.912 24.203 13.453 1 96.88 177 ALA B C 1
ATOM 9007 O O . ALA B 1 177 ? 2.727 22.984 13.375 1 96.88 177 ALA B O 1
ATOM 9008 N N . THR B 1 178 ? 4.113 24.703 13.297 1 97.81 178 THR B N 1
ATOM 9009 C CA . THR B 1 178 ? 5.297 23.891 13.055 1 97.81 178 THR B CA 1
ATOM 9010 C C . THR B 1 178 ? 5.645 23.062 14.297 1 97.81 178 THR B C 1
ATOM 9012 O O . THR B 1 178 ? 6.086 21.922 14.18 1 97.81 178 THR B O 1
ATOM 9015 N N . ALA B 1 179 ? 5.496 23.688 15.453 1 97.44 179 ALA B N 1
ATOM 9016 C CA . ALA B 1 179 ? 5.703 22.922 16.688 1 97.44 179 ALA B CA 1
ATOM 9017 C C . ALA B 1 179 ? 4.816 21.688 16.719 1 97.44 179 ALA B C 1
ATOM 9019 O O . ALA B 1 179 ? 5.305 20.562 16.922 1 97.44 179 ALA B O 1
ATOM 9020 N N . ALA B 1 180 ? 3.553 21.906 16.484 1 96.94 180 ALA B N 1
ATOM 9021 C CA . ALA B 1 180 ? 2.594 20.797 16.484 1 96.94 180 ALA B CA 1
ATOM 9022 C C . ALA B 1 180 ? 2.945 19.766 15.422 1 96.94 180 ALA B C 1
ATOM 9024 O O . ALA B 1 180 ? 2.934 18.562 15.695 1 96.94 180 ALA B O 1
ATOM 9025 N N . ALA B 1 181 ? 3.242 20.234 14.25 1 97.38 181 ALA B N 1
ATOM 9026 C CA . ALA B 1 181 ? 3.537 19.344 13.133 1 97.38 181 ALA B CA 1
ATOM 9027 C C . ALA B 1 181 ? 4.762 18.484 13.43 1 97.38 181 ALA B C 1
ATOM 9029 O O . ALA B 1 181 ? 4.762 17.281 13.172 1 97.38 181 ALA B O 1
ATOM 9030 N N . SER B 1 182 ? 5.828 19.094 13.922 1 98.12 182 SER B N 1
ATOM 9031 C CA . SER B 1 182 ? 7.066 18.359 14.164 1 98.12 182 SER B CA 1
ATOM 9032 C C . SER B 1 182 ? 6.883 17.312 15.25 1 98.12 182 SER B C 1
ATOM 9034 O O . SER B 1 182 ? 7.477 16.234 15.18 1 98.12 182 SER B O 1
ATOM 9036 N N . MET B 1 183 ? 6.074 17.594 16.25 1 97.81 183 MET B N 1
ATOM 9037 C CA . MET B 1 183 ? 5.816 16.625 17.312 1 97.81 183 MET B CA 1
ATOM 9038 C C . MET B 1 183 ? 4.973 15.461 16.797 1 97.81 183 MET B C 1
ATOM 9040 O O . MET B 1 183 ? 5.227 14.305 17.141 1 97.81 183 MET B O 1
ATOM 9044 N N . ARG B 1 184 ? 4.008 15.805 15.93 1 97.56 184 ARG B N 1
ATOM 9045 C CA . ARG B 1 184 ? 3.229 14.734 15.312 1 97.56 184 ARG B CA 1
ATOM 9046 C C . ARG B 1 184 ? 4.109 13.844 14.445 1 97.56 184 ARG B C 1
ATOM 9048 O O . ARG B 1 184 ? 3.977 12.625 14.461 1 97.56 184 ARG B O 1
ATOM 9055 N N . GLU B 1 185 ? 4.98 14.461 13.703 1 98.06 185 GLU B N 1
ATOM 9056 C CA . GLU B 1 185 ? 5.863 13.727 12.797 1 98.06 185 GLU B CA 1
ATOM 9057 C C . GLU B 1 185 ? 6.746 12.75 13.562 1 98.06 185 GLU B C 1
ATOM 9059 O O . GLU B 1 185 ? 6.918 11.602 13.148 1 98.06 185 GLU B O 1
ATOM 9064 N N . SER B 1 186 ? 7.336 13.172 14.695 1 98.44 186 SER B N 1
ATOM 9065 C CA . SER B 1 186 ? 8.359 12.398 15.391 1 98.44 186 SER B CA 1
ATOM 9066 C C . SER B 1 186 ? 7.75 11.477 16.438 1 98.44 186 SER B C 1
ATOM 9068 O O . SER B 1 186 ? 8.258 10.383 16.672 1 98.44 186 SER B O 1
ATOM 9070 N N . PHE B 1 187 ? 6.586 11.984 17.109 1 98.38 187 PHE B N 1
ATOM 9071 C CA . PHE B 1 187 ? 6.137 11.297 18.312 1 98.38 187 PHE B CA 1
ATOM 9072 C C . PHE B 1 187 ? 4.699 10.812 18.156 1 98.38 187 PHE B C 1
ATOM 9074 O O . PHE B 1 187 ? 4.148 10.188 19.062 1 98.38 187 PHE B O 1
ATOM 9081 N N . GLY B 1 188 ? 4.059 11.172 17.094 1 97.62 188 GLY B N 1
ATOM 9082 C CA . GLY B 1 188 ? 2.719 10.68 16.797 1 97.62 188 GLY B CA 1
ATOM 9083 C C . GLY B 1 188 ? 1.624 11.586 17.344 1 97.62 188 GLY B C 1
ATOM 9084 O O . GLY B 1 188 ? 0.446 11.391 17.031 1 97.62 188 GLY B O 1
ATOM 9085 N N . SER B 1 189 ? 1.958 12.617 18.109 1 97.44 189 SER B N 1
ATOM 9086 C CA . SER B 1 189 ? 0.953 13.5 18.688 1 97.44 189 SER B CA 1
ATOM 9087 C C . SER B 1 189 ? 1.562 14.836 19.094 1 97.44 189 SER B C 1
ATOM 9089 O O . SER B 1 189 ? 2.77 14.938 19.312 1 97.44 189 SER B O 1
ATOM 9091 N N . ASP B 1 190 ? 0.546 15.844 19.172 1 95.69 190 ASP B N 1
ATOM 9092 C CA . ASP B 1 190 ? 0.897 17.188 19.625 1 95.69 190 ASP B CA 1
ATOM 9093 C C . ASP B 1 190 ? 0.969 17.25 21.141 1 95.69 190 ASP B C 1
ATOM 9095 O O . ASP B 1 190 ? -0.025 17 21.828 1 95.69 190 ASP B O 1
ATOM 9099 N N . GLY B 1 191 ? 2.111 17.125 21.797 1 94.19 191 GLY B N 1
ATOM 9100 C CA . GLY B 1 191 ? 2.383 17.25 23.219 1 94.19 191 GLY B CA 1
ATOM 9101 C C . GLY B 1 191 ? 3.863 17.359 23.531 1 94.19 191 GLY B C 1
ATOM 9102 O O . GLY B 1 191 ? 4.672 16.578 23.031 1 94.19 191 GLY B O 1
ATOM 9103 N N . GLN B 1 192 ? 4.086 18.297 24.328 1 95.19 192 GLN B N 1
ATOM 9104 C CA . GLN B 1 192 ? 5.48 18.484 24.719 1 95.19 192 GLN B CA 1
ATOM 9105 C C . GLN B 1 192 ? 6.008 17.297 25.5 1 95.19 192 GLN B C 1
ATOM 9107 O O . GLN B 1 192 ? 5.426 16.906 26.516 1 95.19 192 GLN B O 1
ATOM 9112 N N . PRO B 1 193 ? 7.145 16.734 25.016 1 96.44 193 PRO B N 1
ATOM 9113 C CA . PRO B 1 193 ? 7.703 15.625 25.797 1 96.44 193 PRO B CA 1
ATOM 9114 C C . PRO B 1 193 ? 8.242 16.062 27.156 1 96.44 193 PRO B C 1
ATOM 9116 O O . PRO B 1 193 ? 8.172 15.312 28.125 1 96.44 193 PRO B O 1
ATOM 9119 N N . GLY B 1 194 ? 8.789 17.234 27.172 1 96.56 194 GLY B N 1
ATOM 9120 C CA . GLY B 1 194 ? 9.461 17.703 28.375 1 96.56 194 GLY B CA 1
ATOM 9121 C C . GLY B 1 194 ? 8.609 18.641 29.203 1 96.56 194 GLY B C 1
ATOM 9122 O O . GLY B 1 194 ? 7.406 18.781 28.969 1 96.56 194 GLY B O 1
ATOM 9123 N N . SER B 1 195 ? 9.195 19.203 30.25 1 96.5 195 SER B N 1
ATOM 9124 C CA . SER B 1 195 ? 8.586 20.125 31.203 1 96.5 195 SER B CA 1
ATOM 9125 C C . SER B 1 195 ? 9.539 21.25 31.547 1 96.5 195 SER B C 1
ATOM 9127 O O . SER B 1 195 ? 10.75 21.125 31.391 1 96.5 195 SER B O 1
ATOM 9129 N N . TYR B 1 196 ? 8.961 22.344 32.031 1 97.12 196 TYR B N 1
ATOM 9130 C CA . TYR B 1 196 ? 9.781 23.469 32.438 1 97.12 196 TYR B CA 1
ATOM 9131 C C . TYR B 1 196 ? 10.742 23.047 33.562 1 97.12 196 TYR B C 1
ATOM 9133 O O . TYR B 1 196 ? 11.844 23.594 33.656 1 97.12 196 TYR B O 1
ATOM 9141 N N . THR B 1 197 ? 10.414 22.016 34.312 1 96.31 197 THR B N 1
ATOM 9142 C CA . THR B 1 197 ? 11.25 21.578 35.406 1 96.31 197 THR B CA 1
ATOM 9143 C C . THR B 1 197 ? 12.531 20.922 34.875 1 96.31 197 THR B C 1
ATOM 9145 O O . THR B 1 197 ? 13.492 20.734 35.656 1 96.31 197 THR B O 1
ATOM 9148 N N . ASP B 1 198 ? 12.555 20.578 33.656 1 97.56 198 ASP B N 1
ATOM 9149 C CA . ASP B 1 198 ? 13.766 20 33.094 1 97.56 198 ASP B CA 1
ATOM 9150 C C . ASP B 1 198 ? 14.914 21 33.094 1 97.56 198 ASP B C 1
ATOM 9152 O O . ASP B 1 198 ? 16.094 20.625 33.094 1 97.56 198 ASP B O 1
ATOM 9156 N N . ILE B 1 199 ? 14.594 22.281 33.062 1 97.75 199 ILE B N 1
ATOM 9157 C CA . ILE B 1 199 ? 15.602 23.328 33.188 1 97.75 199 ILE B CA 1
ATOM 9158 C C . ILE B 1 199 ? 16.406 23.156 34.469 1 97.75 199 ILE B C 1
ATOM 9160 O O . ILE B 1 199 ? 17.609 23.406 34.5 1 97.75 199 ILE B O 1
ATOM 9164 N N . ASP B 1 200 ? 15.812 22.594 35.5 1 96.44 200 ASP B N 1
ATOM 9165 C CA . ASP B 1 200 ? 16.422 22.469 36.812 1 96.44 200 ASP B CA 1
ATOM 9166 C C . ASP B 1 200 ? 17.453 21.344 36.844 1 96.44 200 ASP B C 1
ATOM 9168 O O . ASP B 1 200 ? 18.328 21.297 37.719 1 96.44 200 ASP B O 1
ATOM 9172 N N . TYR B 1 201 ? 17.391 20.469 35.844 1 95.75 201 TYR B N 1
ATOM 9173 C CA . TYR B 1 201 ? 18.172 19.25 35.969 1 95.75 201 TYR B CA 1
ATOM 9174 C C . TYR B 1 201 ? 19.188 19.156 34.812 1 95.75 201 TYR B C 1
ATOM 9176 O O . TYR B 1 201 ? 20.203 18.469 34.969 1 95.75 201 TYR B O 1
ATOM 9184 N N . THR B 1 202 ? 18.953 19.781 33.719 1 98 202 THR B N 1
ATOM 9185 C CA . THR B 1 202 ? 19.688 19.516 32.469 1 98 202 THR B CA 1
ATOM 9186 C C . THR B 1 202 ? 21.125 20.016 32.594 1 98 202 THR B C 1
ATOM 9188 O O . THR B 1 202 ? 21.391 21.047 33.219 1 98 202 THR B O 1
ATOM 9191 N N . ASP B 1 203 ? 22.047 19.344 31.938 1 97.56 203 ASP B N 1
ATOM 9192 C CA . ASP B 1 203 ? 23.453 19.719 31.859 1 97.56 203 ASP B CA 1
ATOM 9193 C C . ASP B 1 203 ? 23.734 20.516 30.594 1 97.56 203 ASP B C 1
ATOM 9195 O O . ASP B 1 203 ? 24.812 21.125 30.453 1 97.56 203 ASP B O 1
ATOM 9199 N N . CYS B 1 204 ? 22.812 20.5 29.75 1 98.62 204 CYS B N 1
ATOM 9200 C CA . CYS B 1 204 ? 23 21.188 28.469 1 98.62 204 CYS B CA 1
ATOM 9201 C C . CYS B 1 204 ? 21.688 21.734 27.938 1 98.62 204 CYS B C 1
ATOM 9203 O O . CYS B 1 204 ? 20.672 21.031 27.906 1 98.62 204 CYS B O 1
ATOM 9205 N N . LEU B 1 205 ? 21.688 23.016 27.625 1 98.69 205 LEU B N 1
ATOM 9206 C CA . LEU B 1 205 ? 20.578 23.688 26.969 1 98.69 205 LEU B CA 1
ATOM 9207 C C . LEU B 1 205 ? 20.906 24 25.516 1 98.69 205 LEU B C 1
ATOM 9209 O O . LEU B 1 205 ? 21.953 24.594 25.219 1 98.69 205 LEU B O 1
ATOM 9213 N N . PHE B 1 206 ? 20.125 23.531 24.641 1 98.69 206 PHE B N 1
ATOM 9214 C CA . PHE B 1 206 ? 20.25 23.781 23.219 1 98.69 206 PHE B CA 1
ATOM 9215 C C . PHE B 1 206 ? 19.078 24.609 22.703 1 98.69 206 PHE B C 1
ATOM 9217 O O . PHE B 1 206 ? 18 24.078 22.453 1 98.69 206 PHE B O 1
ATOM 9224 N N . LEU B 1 207 ? 19.156 25.922 22.594 1 98.75 207 LEU B N 1
ATOM 9225 C CA . LEU B 1 207 ? 18.109 26.844 22.156 1 98.75 207 LEU B CA 1
ATOM 9226 C C . LEU B 1 207 ? 18.266 27.188 20.672 1 98.75 207 LEU B C 1
ATOM 9228 O O . LEU B 1 207 ? 19.203 27.875 20.297 1 98.75 207 LEU B O 1
ATOM 9232 N N . VAL B 1 208 ? 17.344 26.734 19.875 1 98.69 208 VAL B N 1
ATOM 9233 C CA . VAL B 1 208 ? 17.438 26.922 18.438 1 98.69 208 VAL B CA 1
ATOM 9234 C C . VAL B 1 208 ? 16.375 27.906 17.969 1 98.69 208 VAL B C 1
ATOM 9236 O O . VAL B 1 208 ? 15.172 27.641 18.078 1 98.69 208 VAL B O 1
ATOM 9239 N N . GLY B 1 209 ? 16.844 29.031 17.391 1 97.62 209 GLY B N 1
ATOM 9240 C CA . GLY B 1 209 ? 15.906 30.062 16.953 1 97.62 209 GLY B CA 1
ATOM 9241 C C . GLY B 1 209 ? 14.992 30.547 18.047 1 97.62 209 GLY B C 1
ATOM 9242 O O . GLY B 1 209 ? 13.828 30.875 17.797 1 97.62 209 GLY B O 1
ATOM 9243 N N . HIS B 1 210 ? 15.422 30.531 19.219 1 97.5 210 HIS B N 1
ATOM 9244 C CA . HIS B 1 210 ? 14.625 30.844 20.406 1 97.5 210 HIS B CA 1
ATOM 9245 C C . HIS B 1 210 ? 15.297 31.906 21.266 1 97.5 210 HIS B C 1
ATOM 9247 O O . HIS B 1 210 ? 16.25 31.625 21.984 1 97.5 210 HIS B O 1
ATOM 9253 N N . ASN B 1 211 ? 14.758 33.094 21.203 1 97.19 211 ASN B N 1
ATOM 9254 C CA . ASN B 1 211 ? 15.219 34.156 22.078 1 97.19 211 ASN B CA 1
ATOM 9255 C C . ASN B 1 211 ? 14.375 34.25 23.344 1 97.19 211 ASN B C 1
ATOM 9257 O O . ASN B 1 211 ? 13.539 35.156 23.469 1 97.19 211 ASN B O 1
ATOM 9261 N N . MET B 1 212 ? 14.719 33.438 24.234 1 97.25 212 MET B N 1
ATOM 9262 C CA . MET B 1 212 ? 13.93 33.281 25.453 1 97.25 212 MET B CA 1
ATOM 9263 C C . MET B 1 212 ? 13.961 34.562 26.297 1 97.25 212 MET B C 1
ATOM 9265 O O . MET B 1 212 ? 12.992 34.875 26.984 1 97.25 212 MET B O 1
ATOM 9269 N N . ALA B 1 213 ? 14.992 35.25 26.219 1 97.81 213 ALA B N 1
ATOM 9270 C CA . ALA B 1 213 ? 15.172 36.469 27.031 1 97.81 213 ALA B CA 1
ATOM 9271 C C . ALA B 1 213 ? 14.102 37.5 26.703 1 97.81 213 ALA B C 1
ATOM 9273 O O . ALA B 1 213 ? 13.703 38.281 27.562 1 97.81 213 ALA B O 1
ATOM 9274 N N . ALA B 1 214 ? 13.617 37.438 25.531 1 96.31 214 ALA B N 1
ATOM 9275 C CA . ALA B 1 214 ? 12.633 38.438 25.109 1 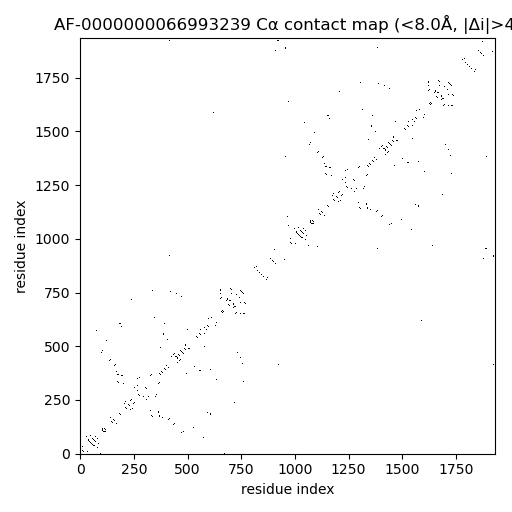96.31 214 ALA B CA 1
ATOM 9276 C C . ALA B 1 214 ? 11.219 37.844 25.125 1 96.31 214 ALA B C 1
ATOM 9278 O O . ALA B 1 214 ? 10.25 38.562 25.328 1 96.31 214 ALA B O 1
ATOM 9279 N N . THR B 1 215 ? 11.102 36.562 24.922 1 95.5 215 THR B N 1
ATOM 9280 C CA . THR B 1 215 ? 9.781 36 24.641 1 95.5 215 THR B CA 1
ATOM 9281 C C . THR B 1 215 ? 9.195 35.375 25.906 1 95.5 215 THR B C 1
ATOM 9283 O O . THR B 1 215 ? 7.98 35.375 26.094 1 95.5 215 THR B O 1
ATOM 9286 N N . GLN B 1 216 ? 10.055 34.781 26.734 1 96.56 216 GLN B N 1
ATOM 9287 C CA . GLN B 1 216 ? 9.656 34.125 27.969 1 96.56 216 GLN B CA 1
ATOM 9288 C C . GLN B 1 216 ? 10.547 34.562 29.125 1 96.56 216 GLN B C 1
ATOM 9290 O O . GLN B 1 216 ? 11.289 33.75 29.688 1 96.56 216 GLN B O 1
ATOM 9295 N N . THR B 1 217 ? 10.312 35.719 29.625 1 96.88 217 THR B N 1
ATOM 9296 C CA . THR B 1 217 ? 11.25 36.375 30.516 1 96.88 217 THR B CA 1
ATOM 9297 C C . THR B 1 217 ? 11.328 35.656 31.859 1 96.88 217 THR B C 1
ATOM 9299 O O . THR B 1 217 ? 12.406 35.562 32.469 1 96.88 217 THR B O 1
ATOM 9302 N N . VAL B 1 218 ? 10.18 35.125 32.344 1 97.19 218 VAL B N 1
ATOM 9303 C CA . VAL B 1 218 ? 10.188 34.406 33.625 1 97.19 218 VAL B CA 1
ATOM 9304 C C . VAL B 1 218 ? 10.945 33.094 33.469 1 97.19 218 VAL B C 1
ATOM 9306 O O . VAL B 1 218 ? 11.742 32.719 34.344 1 97.19 218 VAL B O 1
ATOM 9309 N N . LEU B 1 219 ? 10.664 32.375 32.406 1 97.19 219 LEU B N 1
ATOM 9310 C CA . LEU B 1 219 ? 11.406 31.141 32.156 1 97.19 219 LEU B CA 1
ATOM 9311 C C . LEU B 1 219 ? 12.898 31.438 31.984 1 97.19 219 LEU B C 1
ATOM 9313 O O . LEU B 1 219 ? 13.734 30.641 32.406 1 97.19 219 LEU B O 1
ATOM 9317 N N . TRP B 1 220 ? 13.203 32.5 31.266 1 98 220 TRP B N 1
ATOM 9318 C CA . TRP B 1 220 ? 14.602 32.906 31.125 1 98 220 TRP B CA 1
ATOM 9319 C C . TRP B 1 220 ? 15.227 33.188 32.469 1 98 220 TRP B C 1
ATOM 9321 O O . TRP B 1 220 ? 16.391 32.844 32.719 1 98 220 TRP B O 1
ATOM 9331 N N . SER B 1 221 ? 14.508 33.844 33.312 1 97.44 221 SER B N 1
ATOM 9332 C CA . SER B 1 221 ? 15 34.094 34.688 1 97.44 221 SER B CA 1
ATOM 9333 C C . SER B 1 221 ? 15.367 32.781 35.344 1 97.44 221 SER B C 1
ATOM 9335 O O . SER B 1 221 ? 16.328 32.719 36.125 1 97.44 221 SER B O 1
ATOM 9337 N N . ARG B 1 222 ? 14.578 31.781 35.156 1 97.44 222 ARG B N 1
ATOM 9338 C CA . ARG B 1 222 ? 14.852 30.438 35.688 1 97.44 222 ARG B CA 1
ATOM 9339 C C . ARG B 1 222 ? 16.188 29.906 35.156 1 97.44 222 ARG B C 1
ATOM 9341 O O . ARG B 1 222 ? 16.969 29.344 35.906 1 97.44 222 ARG B O 1
ATOM 9348 N N . ILE B 1 223 ? 16.469 30.078 33.844 1 98 223 ILE B N 1
ATOM 9349 C CA . ILE B 1 223 ? 17.719 29.656 33.219 1 98 223 ILE B CA 1
ATOM 9350 C C . ILE B 1 223 ? 18.875 30.469 33.781 1 98 223 ILE B C 1
ATOM 9352 O O . ILE B 1 223 ? 19.938 29.938 34.094 1 98 223 ILE B O 1
ATOM 9356 N N . LEU B 1 224 ? 18.625 31.812 33.906 1 98 224 LEU B N 1
ATOM 9357 C CA . LEU B 1 224 ? 19.656 32.688 34.5 1 98 224 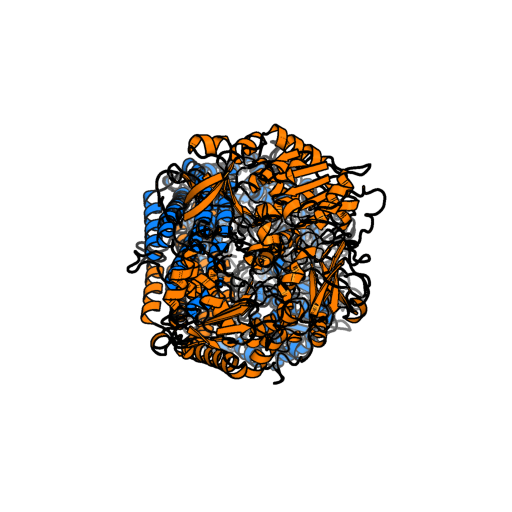LEU B CA 1
ATOM 9358 C C . LEU B 1 224 ? 20.031 32.219 35.875 1 98 224 LEU B C 1
ATOM 9360 O O . LEU B 1 224 ? 21.203 32.25 36.281 1 98 224 LEU B O 1
ATOM 9364 N N . ASP B 1 225 ? 19.062 31.797 36.688 1 97.44 225 ASP B N 1
ATOM 9365 C CA . ASP B 1 225 ? 19.312 31.312 38.031 1 97.44 225 ASP B CA 1
ATOM 9366 C C . ASP B 1 225 ? 20.109 30.016 38 1 97.44 225 ASP B C 1
ATOM 9368 O O . ASP B 1 225 ? 20.938 29.75 38.906 1 97.44 225 ASP B O 1
ATOM 9372 N N . ARG B 1 226 ? 19.875 29.156 37.031 1 97.56 226 ARG B N 1
ATOM 9373 C CA . ARG B 1 226 ? 20.688 27.953 36.844 1 97.56 226 ARG B CA 1
ATOM 9374 C C . ARG B 1 226 ? 22.125 28.312 36.469 1 97.56 226 ARG B C 1
ATOM 9376 O O . ARG B 1 226 ? 23.062 27.703 36.969 1 97.56 226 ARG B O 1
ATOM 9383 N N . LEU B 1 227 ? 22.297 29.281 35.5 1 97.69 227 LEU B N 1
ATOM 9384 C CA . LEU B 1 227 ? 23.609 29.688 35.062 1 97.69 227 LEU B CA 1
ATOM 9385 C C . LEU B 1 227 ? 24.406 30.312 36.188 1 97.69 227 LEU B C 1
ATOM 9387 O O . LEU B 1 227 ? 25.641 30.219 36.219 1 97.69 227 LEU B O 1
ATOM 9391 N N . ALA B 1 228 ? 23.719 30.906 37.125 1 96.31 228 ALA B N 1
ATOM 9392 C CA . ALA B 1 228 ? 24.359 31.547 38.281 1 96.31 228 ALA B CA 1
ATOM 9393 C C . ALA B 1 228 ? 24.625 30.547 39.406 1 96.31 228 ALA B C 1
ATOM 9395 O O . ALA B 1 228 ? 25.328 30.844 40.344 1 96.31 228 ALA B O 1
ATOM 9396 N N . GLY B 1 229 ? 24.062 29.406 39.312 1 95.38 229 GLY B N 1
ATOM 9397 C CA . GLY B 1 229 ? 24.188 28.391 40.344 1 95.38 229 GLY B CA 1
ATOM 9398 C C . GLY B 1 229 ? 25.531 27.672 40.312 1 95.38 229 GLY B C 1
ATOM 9399 O O . GLY B 1 229 ? 26.391 27.984 39.5 1 95.38 229 GLY B O 1
ATOM 9400 N N . PRO B 1 230 ? 25.766 26.688 41.188 1 94.12 230 PRO B N 1
ATOM 9401 C CA . PRO B 1 230 ? 27.047 26 41.344 1 94.12 230 PRO B CA 1
ATOM 9402 C C . PRO B 1 230 ? 27.344 25.047 40.188 1 94.12 230 PRO B C 1
ATOM 9404 O O . PRO B 1 230 ? 28.5 24.719 39.938 1 94.12 230 PRO B O 1
ATOM 9407 N N . HIS B 1 231 ? 26.312 24.562 39.531 1 94.25 231 HIS B N 1
ATOM 9408 C CA . HIS B 1 231 ? 26.469 23.656 38.438 1 94.25 231 HIS B CA 1
ATOM 9409 C C . HIS B 1 231 ? 25.766 24.172 37.188 1 94.25 231 HIS B C 1
ATOM 9411 O O . HIS B 1 231 ? 24.766 23.594 36.75 1 94.25 231 HIS B O 1
ATOM 9417 N N . PRO B 1 232 ? 26.219 25.125 36.562 1 97 232 PRO B N 1
ATOM 9418 C CA . PRO B 1 232 ? 25.562 25.719 35.375 1 97 232 PRO B CA 1
ATOM 9419 C C . PRO B 1 232 ? 25.562 24.797 34.188 1 97 232 PRO B C 1
ATOM 9421 O O . PRO B 1 232 ? 26.562 24.141 33.906 1 97 232 PRO B O 1
ATOM 9424 N N . PRO B 1 233 ? 24.438 24.672 33.5 1 98.06 233 PRO B N 1
ATOM 9425 C CA . PRO B 1 233 ? 24.422 23.922 32.219 1 98.06 233 PRO B CA 1
ATOM 9426 C C . PRO B 1 233 ? 25.203 24.625 31.109 1 98.06 233 PRO B C 1
ATOM 9428 O O . PRO B 1 233 ? 25.375 25.844 31.156 1 98.06 233 PRO B O 1
ATOM 9431 N N . LYS B 1 234 ? 25.703 23.797 30.141 1 98.56 234 LYS B N 1
ATOM 9432 C CA . LYS B 1 234 ? 26.188 24.406 28.906 1 98.56 234 LYS B CA 1
ATOM 9433 C C . LYS B 1 234 ? 25.016 24.938 28.078 1 98.56 234 LYS B C 1
ATOM 9435 O O . LYS B 1 234 ? 23.953 24.312 28.016 1 98.56 234 LYS B O 1
ATOM 9440 N N . LEU B 1 235 ? 25.234 26.156 27.547 1 98.75 235 LEU B N 1
ATOM 9441 C CA . LEU B 1 235 ? 24.172 26.797 26.766 1 98.75 235 LEU B CA 1
ATOM 9442 C C . LEU B 1 235 ? 24.625 27.016 25.312 1 98.75 235 LEU B C 1
ATOM 9444 O O . LEU B 1 235 ? 25.453 27.875 25.047 1 98.75 235 LEU B O 1
ATOM 9448 N N . VAL B 1 236 ? 24.078 26.172 24.391 1 98.81 236 VAL B N 1
ATOM 9449 C CA . VAL B 1 236 ? 24.281 26.359 22.969 1 98.81 236 VAL B CA 1
ATOM 9450 C C . VAL B 1 236 ? 23.109 27.125 22.359 1 98.81 236 VAL B C 1
ATOM 9452 O O . VAL B 1 236 ? 21.953 26.688 22.469 1 98.81 236 VAL B O 1
ATOM 9455 N N . VAL B 1 237 ? 23.344 28.297 21.75 1 98.75 237 VAL B N 1
ATOM 9456 C CA . VAL B 1 237 ? 22.281 29.141 21.219 1 98.75 237 VAL B CA 1
ATOM 9457 C C . VAL B 1 237 ? 22.469 29.328 19.719 1 98.75 237 VAL B C 1
ATOM 9459 O O . VAL B 1 237 ? 23.562 29.688 19.25 1 98.75 237 VAL B O 1
ATOM 9462 N N . VAL B 1 238 ? 21.469 29 18.938 1 98.56 238 VAL B N 1
ATOM 9463 C CA . VAL B 1 238 ? 21.438 29.25 17.5 1 98.56 238 VAL B CA 1
ATOM 9464 C C . VAL B 1 238 ? 20.562 30.469 17.188 1 98.56 238 VAL B C 1
ATOM 9466 O O . VAL B 1 238 ? 19.344 30.422 17.359 1 98.56 238 VAL B O 1
ATOM 9469 N N . ASP B 1 239 ? 21.078 31.516 16.797 1 97.25 239 ASP B N 1
ATOM 9470 C CA . ASP B 1 239 ? 20.438 32.781 16.5 1 97.25 239 ASP B CA 1
ATOM 9471 C C . ASP B 1 239 ? 21.312 33.656 15.586 1 97.25 239 ASP B C 1
ATOM 9473 O O . ASP B 1 239 ? 22.469 33.938 15.906 1 97.25 239 ASP B O 1
ATOM 9477 N N . PRO B 1 240 ? 20.781 34.062 14.445 1 95.69 240 PRO B N 1
ATOM 9478 C CA . PRO B 1 240 ? 21.594 34.938 13.586 1 95.69 240 PRO B CA 1
ATOM 9479 C C . PRO B 1 240 ? 21.984 36.219 14.273 1 95.69 240 PRO B C 1
ATOM 9481 O O . PRO B 1 240 ? 22.906 36.906 13.82 1 95.69 240 PRO B O 1
ATOM 9484 N N . ARG B 1 241 ? 21.359 36.562 15.328 1 96 241 ARG B N 1
ATOM 9485 C CA . ARG B 1 241 ? 21.609 37.812 16.078 1 96 241 ARG B CA 1
ATOM 9486 C C . ARG B 1 241 ? 22.375 37.5 17.375 1 96 241 ARG B C 1
ATOM 9488 O O . ARG B 1 241 ? 22.312 36.406 17.891 1 96 241 ARG B O 1
ATOM 9495 N N . LEU B 1 242 ? 23.047 38.531 17.781 1 96.75 242 LEU B N 1
ATOM 9496 C CA . LEU B 1 242 ? 23.562 38.469 19.141 1 96.75 242 LEU B CA 1
ATOM 9497 C C . LEU B 1 242 ? 22.531 39 20.125 1 96.75 242 LEU B C 1
ATOM 9499 O O . LEU B 1 242 ? 22.688 40.094 20.672 1 96.75 242 LEU B O 1
ATOM 9503 N N . SER B 1 243 ? 21.547 38.281 20.391 1 96.06 243 SER B N 1
ATOM 9504 C CA . SER B 1 243 ? 20.453 38.594 21.297 1 96.06 243 SER B CA 1
ATOM 9505 C C . SER B 1 243 ? 20.891 38.531 22.766 1 96.06 243 SER B C 1
ATOM 9507 O O . SER B 1 243 ? 22 38.062 23.047 1 96.06 243 SER B O 1
ATOM 9509 N N . GLU B 1 244 ? 20.016 38.906 23.656 1 96.44 244 GLU B N 1
ATOM 9510 C CA . GLU B 1 244 ? 20.328 38.812 25.078 1 96.44 244 GLU B CA 1
ATOM 9511 C C . GLU B 1 244 ? 20.484 37.344 25.5 1 96.44 244 GLU B C 1
ATOM 9513 O O . GLU B 1 244 ? 21.281 37.031 26.375 1 96.44 244 GLU B O 1
ATOM 9518 N N . THR B 1 245 ? 19.797 36.469 24.844 1 98 245 THR B N 1
ATOM 9519 C CA . THR B 1 245 ? 19.969 35.031 25.078 1 98 245 THR B CA 1
ATOM 9520 C C . THR B 1 245 ? 21.344 34.562 24.609 1 98 245 THR B C 1
ATOM 9522 O O . THR B 1 245 ? 22.062 33.906 25.344 1 98 245 THR B O 1
ATOM 9525 N N . ALA B 1 246 ? 21.719 34.969 23.375 1 98.06 246 ALA B N 1
ATOM 9526 C CA . ALA B 1 246 ? 22.984 34.562 22.766 1 98.06 246 ALA B CA 1
ATOM 9527 C C . ALA B 1 246 ? 24.172 35.094 23.547 1 98.06 246 ALA B C 1
ATOM 9529 O O . ALA B 1 246 ? 25.219 34.438 23.625 1 98.06 246 ALA B O 1
ATOM 9530 N N . ARG B 1 247 ? 24.016 36.219 24.172 1 97.44 247 ARG B N 1
ATOM 9531 C CA . ARG B 1 247 ? 25.094 36.844 24.922 1 97.44 247 ARG B CA 1
ATOM 9532 C C . ARG B 1 247 ? 25.5 35.969 26.125 1 97.44 247 ARG B C 1
ATOM 9534 O O . ARG B 1 247 ? 26.641 36.062 26.609 1 97.44 247 ARG B O 1
ATOM 9541 N N . LYS B 1 248 ? 24.625 35.156 26.609 1 98.06 248 LYS B N 1
ATOM 9542 C CA . LYS B 1 248 ? 24.891 34.312 27.766 1 98.06 248 LYS B CA 1
ATOM 9543 C C . LYS B 1 248 ? 25.344 32.938 27.344 1 98.06 248 LYS B C 1
ATOM 9545 O O . LYS B 1 248 ? 25.672 32.094 28.188 1 98.06 248 LYS B O 1
ATOM 9550 N N . ALA B 1 249 ? 25.469 32.656 26.062 1 98.5 249 ALA B N 1
ATOM 9551 C CA . ALA B 1 249 ? 25.688 31.328 25.531 1 98.5 249 ALA B CA 1
ATOM 9552 C C . ALA B 1 249 ? 27.109 30.844 25.812 1 98.5 249 ALA B C 1
ATOM 9554 O O . ALA B 1 249 ? 28.062 31.641 25.766 1 98.5 249 ALA B O 1
ATOM 9555 N N . THR B 1 250 ? 27.219 29.516 26.125 1 98.5 250 THR B N 1
ATOM 9556 C CA . THR B 1 250 ? 28.516 28.844 26.047 1 98.5 250 THR B CA 1
ATOM 9557 C C . THR B 1 250 ? 29.047 28.859 24.609 1 98.5 250 THR B C 1
ATOM 9559 O O . THR B 1 250 ? 30.234 29.078 24.391 1 98.5 250 THR B O 1
ATOM 9562 N N . LEU B 1 251 ? 28.203 28.609 23.734 1 98.62 251 LEU B N 1
ATOM 9563 C CA . LEU B 1 251 ? 28.5 28.656 22.312 1 98.62 251 LEU B CA 1
ATOM 9564 C C . LEU B 1 251 ? 27.344 29.281 21.531 1 98.62 251 LEU B C 1
ATOM 9566 O O . LEU B 1 251 ? 26.188 28.844 21.688 1 98.62 251 LEU B O 1
ATOM 9570 N N . HIS B 1 252 ? 27.625 30.328 20.828 1 98.44 252 HIS B N 1
ATOM 9571 C CA . HIS B 1 252 ? 26.656 30.984 19.969 1 98.44 252 HIS B CA 1
ATOM 9572 C C . HIS B 1 252 ? 26.906 30.641 18.5 1 98.44 252 HIS B C 1
ATOM 9574 O O . HIS B 1 252 ? 28.016 30.828 17.984 1 98.44 252 HIS B O 1
ATOM 9580 N N . LEU B 1 253 ? 25.938 30.031 17.812 1 98.44 253 LEU B N 1
ATOM 9581 C CA . LEU B 1 253 ? 25.969 29.766 16.391 1 98.44 253 LEU B CA 1
ATOM 9582 C C . LEU B 1 253 ? 25.062 30.75 15.641 1 98.44 253 LEU B C 1
ATOM 9584 O O . LEU B 1 253 ? 23.891 30.891 15.969 1 98.44 253 LEU B O 1
ATOM 9588 N N . ALA B 1 254 ? 25.531 31.422 14.648 1 97.56 254 ALA B N 1
ATOM 9589 C CA . ALA B 1 254 ? 24.797 32.469 13.922 1 97.56 254 ALA B CA 1
ATOM 9590 C C . ALA B 1 254 ? 24.656 32.094 12.453 1 97.56 254 ALA B C 1
ATOM 9592 O O . ALA B 1 254 ? 25.359 32.656 11.602 1 97.56 254 ALA B O 1
ATOM 9593 N N . PRO B 1 255 ? 23.75 31.219 12.141 1 97.25 255 PRO B N 1
ATOM 9594 C CA . PRO B 1 255 ? 23.594 30.828 10.742 1 97.25 255 PRO B CA 1
ATOM 9595 C C . PRO B 1 255 ? 22.906 31.891 9.898 1 97.25 255 PRO B C 1
ATOM 9597 O O . PRO B 1 255 ? 22.203 32.75 10.438 1 97.25 255 PRO B O 1
ATOM 9600 N N . ARG B 1 256 ? 23.109 31.781 8.578 1 96.5 256 ARG B N 1
ATOM 9601 C CA . ARG B 1 256 ? 22.328 32.594 7.645 1 96.5 256 ARG B CA 1
ATOM 9602 C C . ARG B 1 256 ? 20.844 32.25 7.75 1 96.5 256 ARG B C 1
ATOM 9604 O O . ARG B 1 256 ? 20.469 31.094 7.926 1 96.5 256 ARG B O 1
ATOM 9611 N N . ILE B 1 257 ? 20.031 33.344 7.629 1 96.06 257 ILE B N 1
ATOM 9612 C CA . ILE B 1 257 ? 18.594 33.156 7.672 1 96.06 257 ILE B CA 1
ATOM 9613 C C . ILE B 1 257 ? 18.156 32.156 6.598 1 96.06 257 ILE B C 1
ATOM 9615 O O . ILE B 1 257 ? 18.547 32.281 5.434 1 96.06 257 ILE B O 1
ATOM 9619 N N . GLY B 1 258 ? 17.406 31.094 7.004 1 96 258 GLY B N 1
ATOM 9620 C CA . GLY B 1 258 ? 16.875 30.125 6.07 1 96 258 GLY B CA 1
ATOM 9621 C C . GLY B 1 258 ? 17.703 28.859 5.988 1 96 258 GLY B C 1
ATOM 9622 O O . GLY B 1 258 ? 17.422 27.969 5.188 1 96 258 GLY B O 1
ATOM 9623 N N . THR B 1 259 ? 18.734 28.625 6.879 1 97.62 259 THR B N 1
ATOM 9624 C CA . THR B 1 259 ? 19.641 27.5 6.691 1 97.62 259 THR B CA 1
ATOM 9625 C C . THR B 1 259 ? 19.656 26.609 7.926 1 97.62 259 THR B C 1
ATOM 9627 O O . THR B 1 259 ? 20.594 25.812 8.109 1 97.62 259 THR B O 1
ATOM 9630 N N . ASN B 1 260 ? 18.625 26.703 8.75 1 98.38 260 ASN B N 1
ATOM 9631 C CA . ASN B 1 260 ? 18.547 25.906 9.969 1 98.38 260 ASN B CA 1
ATOM 9632 C C . ASN B 1 260 ? 18.766 24.422 9.688 1 98.38 260 ASN B C 1
ATOM 9634 O O . ASN B 1 260 ? 19.484 23.75 10.422 1 98.38 260 ASN B O 1
ATOM 9638 N N . LEU B 1 261 ? 18.141 23.938 8.625 1 98.62 261 LEU B N 1
ATOM 9639 C CA . LEU B 1 261 ? 18.125 22.5 8.352 1 98.62 261 LEU B CA 1
ATOM 9640 C C . LEU B 1 261 ? 19.547 21.984 8.094 1 98.62 261 LEU B C 1
ATOM 9642 O O . LEU B 1 261 ? 19.938 20.938 8.602 1 98.62 261 LEU B O 1
ATOM 9646 N N . ALA B 1 262 ? 20.281 22.703 7.293 1 98.69 262 ALA B N 1
ATOM 9647 C CA . ALA B 1 262 ? 21.656 22.312 6.984 1 98.69 262 ALA B CA 1
ATOM 9648 C C . ALA B 1 262 ? 22.5 22.25 8.25 1 98.69 262 ALA B C 1
ATOM 9650 O O . ALA B 1 262 ? 23.312 21.328 8.422 1 98.69 262 ALA B O 1
ATOM 9651 N N . LEU B 1 263 ? 22.328 23.234 9.109 1 98.81 263 LEU B N 1
ATOM 9652 C CA . LEU B 1 263 ? 23.062 23.297 10.367 1 98.81 263 LEU B CA 1
ATOM 9653 C C . LEU B 1 263 ? 22.75 22.078 11.234 1 98.81 263 LEU B C 1
ATOM 9655 O O . LEU B 1 263 ? 23.656 21.406 11.734 1 98.81 263 LEU B O 1
ATOM 9659 N N . LEU B 1 264 ? 21.5 21.797 11.375 1 98.88 264 LEU B N 1
ATOM 9660 C CA . LEU B 1 264 ? 21.047 20.703 12.234 1 98.88 264 LEU B CA 1
ATOM 9661 C C . LEU B 1 264 ? 21.469 19.359 11.656 1 98.88 264 LEU B C 1
ATOM 9663 O O . LEU B 1 264 ? 21.812 18.438 12.406 1 98.88 264 LEU B O 1
ATOM 9667 N N . ASN B 1 265 ? 21.344 19.188 10.297 1 98.81 265 ASN B N 1
ATOM 9668 C CA . ASN B 1 265 ? 21.844 17.984 9.648 1 98.81 265 ASN B CA 1
ATOM 9669 C C . ASN B 1 265 ? 23.328 17.781 9.906 1 98.81 265 ASN B C 1
ATOM 9671 O O . ASN B 1 265 ? 23.797 16.656 10.109 1 98.81 265 ASN B O 1
ATOM 9675 N N . GLY B 1 266 ? 24.125 18.875 9.859 1 98.88 266 GLY B N 1
ATOM 9676 C CA . GLY B 1 266 ? 25.547 18.812 10.141 1 98.88 266 GLY B CA 1
ATOM 9677 C C . GLY B 1 266 ? 25.859 18.312 11.539 1 98.88 266 GLY B C 1
ATOM 9678 O O . GLY B 1 266 ? 26.781 17.516 11.734 1 98.88 266 GLY B O 1
ATOM 9679 N N . ILE B 1 267 ? 25.094 18.812 12.516 1 98.88 267 ILE B N 1
ATOM 9680 C CA . ILE B 1 267 ? 25.266 18.344 13.891 1 98.88 267 ILE B CA 1
ATOM 9681 C C . ILE B 1 267 ? 25 16.844 13.969 1 98.88 267 ILE B C 1
ATOM 9683 O O . ILE B 1 267 ? 25.781 16.109 14.586 1 98.88 267 ILE B O 1
ATOM 9687 N N . GLN B 1 268 ? 23.938 16.391 13.359 1 98.88 268 GLN B N 1
ATOM 9688 C CA . GLN B 1 268 ? 23.594 14.969 13.367 1 98.88 268 GLN B CA 1
ATOM 9689 C C . GLN B 1 268 ? 24.672 14.133 12.672 1 98.88 268 GLN B C 1
ATOM 9691 O O . GLN B 1 268 ? 25 13.039 13.117 1 98.88 268 GLN B O 1
ATOM 9696 N N . HIS B 1 269 ? 25.156 14.656 11.539 1 98.81 269 HIS B N 1
ATOM 9697 C CA . HIS B 1 269 ? 26.25 13.992 10.859 1 98.81 269 HIS B CA 1
ATOM 9698 C C . HIS B 1 269 ? 27.422 13.727 11.805 1 98.81 269 HIS B C 1
ATOM 9700 O O . HIS B 1 269 ? 27.953 12.617 11.859 1 98.81 269 HIS B O 1
ATOM 9706 N N . LEU B 1 270 ? 27.781 14.719 12.547 1 98.81 270 LEU B N 1
ATOM 9707 C CA . LEU B 1 270 ? 28.922 14.625 13.461 1 98.81 270 LEU B CA 1
ATOM 9708 C C . LEU B 1 270 ? 28.609 13.695 14.625 1 98.81 270 LEU B C 1
ATOM 9710 O O . LEU B 1 270 ? 29.5 13.008 15.141 1 98.81 270 LEU B O 1
ATOM 9714 N N . LEU B 1 271 ? 27.328 13.68 15.125 1 98.81 271 LEU B N 1
ATOM 9715 C CA . LEU B 1 271 ? 26.953 12.719 16.156 1 98.81 271 LEU B CA 1
ATOM 9716 C C . LEU B 1 271 ? 27.188 11.289 15.688 1 98.81 271 LEU B C 1
ATOM 9718 O O . LEU B 1 271 ? 27.719 10.469 16.438 1 98.81 271 LEU B O 1
ATOM 9722 N N . PHE B 1 272 ? 26.734 11 14.438 1 98.56 272 PHE B N 1
ATOM 9723 C CA . PHE B 1 272 ? 26.938 9.672 13.867 1 98.56 272 PHE B CA 1
ATOM 9724 C C . PHE B 1 272 ? 28.438 9.391 13.68 1 98.56 272 PHE B C 1
ATOM 9726 O O . PHE B 1 272 ? 28.906 8.312 14.039 1 98.56 272 PHE B O 1
ATOM 9733 N N . LYS B 1 273 ? 29.156 10.359 13.102 1 98.12 273 LYS B N 1
ATOM 9734 C CA . LYS B 1 273 ? 30.578 10.195 12.773 1 98.12 273 LYS B CA 1
ATOM 9735 C C . LYS B 1 273 ? 31.391 9.867 14.023 1 98.12 273 LYS B C 1
ATOM 9737 O O . LYS B 1 273 ? 32.312 9.062 13.961 1 98.12 273 LYS B O 1
ATOM 9742 N N . ASN B 1 274 ? 31.031 10.453 15.156 1 98.12 274 ASN B N 1
ATOM 9743 C CA . ASN B 1 274 ? 31.781 10.273 16.391 1 98.12 274 ASN B CA 1
ATOM 9744 C C . ASN B 1 274 ? 31.141 9.203 17.281 1 98.12 274 ASN B C 1
ATOM 9746 O O . ASN B 1 274 ? 31.578 9.016 18.422 1 98.12 274 ASN B O 1
ATOM 9750 N N . ASP B 1 275 ? 30.094 8.617 16.906 1 97.5 275 ASP B N 1
ATOM 9751 C CA . ASP B 1 275 ? 29.344 7.582 17.609 1 97.5 275 ASP B CA 1
ATOM 9752 C C . ASP B 1 275 ? 28.844 8.086 18.953 1 97.5 275 ASP B C 1
ATOM 9754 O O . ASP B 1 275 ? 28.953 7.395 19.969 1 97.5 275 ASP B O 1
ATOM 9758 N N . TRP B 1 276 ? 28.453 9.297 18.938 1 98.38 276 TRP B N 1
ATOM 9759 C CA . TRP B 1 276 ? 27.812 9.883 20.109 1 98.38 276 TRP B CA 1
ATOM 9760 C C . TRP B 1 276 ? 26.312 9.648 20.094 1 98.38 276 TRP B C 1
ATOM 9762 O O . TRP B 1 276 ? 25.531 10.531 20.469 1 98.38 276 TRP B O 1
ATOM 9772 N N . VAL B 1 277 ? 25.797 8.547 19.516 1 98.25 277 VAL B N 1
ATOM 9773 C CA . VAL B 1 277 ? 24.391 8.172 19.469 1 98.25 277 VAL B CA 1
ATOM 9774 C C . VAL B 1 277 ? 24.125 7.004 20.406 1 98.25 277 VAL B C 1
ATOM 9776 O O . VAL B 1 277 ? 25.016 6.184 20.656 1 98.25 277 VAL B O 1
ATOM 9779 N N . ASP B 1 278 ? 22.969 6.887 20.984 1 97.81 278 ASP B N 1
ATOM 9780 C CA . ASP B 1 278 ? 22.562 5.777 21.844 1 97.81 278 ASP B CA 1
ATOM 9781 C C . ASP B 1 278 ? 21.953 4.641 21.031 1 97.81 278 ASP B C 1
ATOM 9783 O O . ASP B 1 278 ? 20.734 4.52 20.953 1 97.81 278 ASP B O 1
ATOM 9787 N N . ARG B 1 279 ? 22.75 3.826 20.547 1 96.31 279 ARG B N 1
ATOM 9788 C CA . ARG B 1 279 ? 22.359 2.777 19.609 1 96.31 279 ARG B CA 1
ATOM 9789 C C . ARG B 1 279 ? 21.344 1.823 20.25 1 96.31 279 ARG B C 1
ATOM 9791 O O . ARG B 1 279 ? 20.453 1.318 19.578 1 96.31 279 ARG B O 1
ATOM 9798 N N . ASN B 1 280 ? 21.531 1.479 21.484 1 95.44 280 ASN B N 1
ATOM 9799 C CA . ASN B 1 280 ? 20.594 0.607 22.172 1 95.44 280 ASN B CA 1
ATOM 9800 C C . ASN B 1 280 ? 19.203 1.222 22.25 1 95.44 280 ASN B C 1
ATOM 9802 O O . ASN B 1 280 ? 18.203 0.544 21.984 1 95.44 280 ASN B O 1
ATOM 9806 N N . TYR B 1 281 ? 19.188 2.475 22.625 1 96.38 281 TYR B N 1
ATOM 9807 C CA . TYR B 1 281 ? 17.906 3.18 22.656 1 96.38 281 TYR B CA 1
ATOM 9808 C C . TYR B 1 281 ? 17.266 3.223 21.281 1 96.38 281 TYR B C 1
ATOM 9810 O O . TYR B 1 281 ? 16.078 2.975 21.125 1 96.38 281 TYR B O 1
ATOM 9818 N N . LEU B 1 282 ? 18.047 3.473 20.312 1 97.56 282 LEU B N 1
ATOM 9819 C CA . LEU B 1 282 ? 17.547 3.652 18.953 1 97.56 282 LEU B CA 1
ATOM 9820 C C . LEU B 1 282 ? 16.969 2.354 18.422 1 97.56 282 LEU B C 1
ATOM 9822 O O . LEU B 1 282 ? 15.93 2.365 17.734 1 97.56 282 LEU B O 1
ATOM 9826 N N . SER B 1 283 ? 17.594 1.282 18.672 1 94.31 283 SER B N 1
ATOM 9827 C CA . SER B 1 283 ? 17.125 -0.013 18.172 1 94.31 283 SER B CA 1
ATOM 9828 C C . SER B 1 283 ? 15.797 -0.404 18.797 1 94.31 283 SER B C 1
ATOM 9830 O O . SER B 1 283 ? 14.992 -1.097 18.172 1 94.31 283 SER B O 1
ATOM 9832 N N . LYS B 1 284 ? 15.484 0.071 19.969 1 94.31 284 LYS B N 1
ATOM 9833 C CA . LYS B 1 284 ? 14.305 -0.338 20.719 1 94.31 284 LYS B CA 1
ATOM 9834 C C . LYS B 1 284 ? 13.164 0.66 20.531 1 94.31 284 LYS B C 1
ATOM 9836 O O . LYS B 1 284 ? 11.992 0.284 20.562 1 94.31 284 LYS B O 1
ATOM 9841 N N . HIS B 1 285 ? 13.562 1.932 20.297 1 97.19 285 HIS B N 1
ATOM 9842 C CA . HIS B 1 285 ? 12.531 2.932 20.531 1 97.19 285 HIS B CA 1
ATOM 9843 C C . HIS B 1 285 ? 12.359 3.836 19.312 1 97.19 285 HIS B C 1
ATOM 9845 O O . HIS B 1 285 ? 11.617 4.824 19.375 1 97.19 285 HIS B O 1
ATOM 9851 N N . THR B 1 286 ? 13.047 3.51 18.203 1 97.81 286 THR B N 1
ATOM 9852 C CA . THR B 1 286 ? 12.891 4.391 17.047 1 97.81 286 THR B CA 1
ATOM 9853 C C . THR B 1 286 ? 12.812 3.582 15.758 1 97.81 286 THR B C 1
ATOM 9855 O O . THR B 1 286 ? 13.156 2.398 15.734 1 97.81 286 THR B O 1
ATOM 9858 N N . VAL B 1 287 ? 12.258 4.168 14.742 1 96.56 287 VAL B N 1
ATOM 9859 C CA . VAL B 1 287 ? 12.352 3.699 13.367 1 96.56 287 VAL B CA 1
ATOM 9860 C C . VAL B 1 287 ? 12.922 4.805 12.477 1 96.56 287 VAL B C 1
ATOM 9862 O O . VAL B 1 287 ? 12.984 5.965 12.891 1 96.56 287 VAL B O 1
ATOM 9865 N N . GLY B 1 288 ? 13.492 4.523 11.297 1 95.94 288 GLY B N 1
ATOM 9866 C CA . GLY B 1 288 ? 13.945 5.5 10.32 1 95.94 288 GLY B CA 1
ATOM 9867 C C . GLY B 1 288 ? 15.422 5.82 10.438 1 95.94 288 GLY B C 1
ATOM 9868 O O . GLY B 1 288 ? 15.906 6.777 9.828 1 95.94 288 GLY B O 1
ATOM 9869 N N . LEU B 1 289 ? 16.188 5.062 11.195 1 97.19 289 LEU B N 1
ATOM 9870 C CA . LEU B 1 289 ? 17.594 5.336 11.508 1 97.19 289 LEU B CA 1
ATOM 9871 C C . LEU B 1 289 ? 18.438 5.289 10.242 1 97.19 289 LEU B C 1
ATOM 9873 O O . LEU B 1 289 ? 19.281 6.172 10.016 1 97.19 289 LEU B O 1
ATOM 9877 N N . GLU B 1 290 ? 18.281 4.324 9.43 1 94.25 290 GLU B N 1
ATOM 9878 C CA . GLU B 1 290 ? 19.109 4.133 8.242 1 94.25 290 GLU B CA 1
ATOM 9879 C C . GLU B 1 290 ? 18.953 5.297 7.266 1 94.25 290 GLU B C 1
ATOM 9881 O O . GLU B 1 290 ? 19.938 5.809 6.742 1 94.25 290 GLU B O 1
ATOM 9886 N N . GLU B 1 291 ? 17.75 5.66 7 1 93.81 291 GLU B N 1
ATOM 9887 C CA . GLU B 1 291 ? 17.484 6.77 6.086 1 93.81 291 GLU B CA 1
ATOM 9888 C C . GLU B 1 291 ? 18.094 8.07 6.609 1 93.81 291 GLU B C 1
ATOM 9890 O O . GLU B 1 291 ? 18.656 8.852 5.84 1 93.81 291 GLU B O 1
ATOM 9895 N N . LEU B 1 292 ? 17.969 8.297 7.883 1 97.88 292 LEU B N 1
ATOM 9896 C CA . LEU B 1 292 ? 18.531 9.508 8.477 1 97.88 292 LEU B CA 1
ATOM 9897 C C . LEU B 1 292 ? 20.047 9.523 8.344 1 97.88 292 LEU B C 1
ATOM 9899 O O . LEU B 1 292 ? 20.625 10.531 7.922 1 97.88 292 LEU B O 1
ATOM 9903 N N . GLU B 1 293 ? 20.656 8.445 8.727 1 97.75 293 GLU B N 1
ATOM 9904 C CA . GLU B 1 293 ? 22.109 8.352 8.664 1 97.75 293 GLU B CA 1
ATOM 9905 C C . GLU B 1 293 ? 22.609 8.586 7.242 1 97.75 293 GLU B C 1
ATOM 9907 O O . GLU B 1 293 ? 23.594 9.297 7.035 1 97.75 293 GLU B O 1
ATOM 9912 N N . THR B 1 294 ? 21.906 8.039 6.297 1 95.19 294 THR B N 1
ATOM 9913 C CA . THR B 1 294 ? 22.266 8.203 4.895 1 95.19 294 THR B CA 1
ATOM 9914 C C . THR B 1 294 ? 22.125 9.656 4.457 1 95.19 294 THR B C 1
ATOM 9916 O O . THR B 1 294 ? 23 10.188 3.771 1 95.19 294 THR B O 1
ATOM 9919 N N . THR B 1 295 ? 21.094 10.258 4.816 1 96.19 295 THR B N 1
ATOM 9920 C CA . THR B 1 295 ? 20.797 11.625 4.402 1 96.19 295 THR B CA 1
ATOM 9921 C C . THR B 1 295 ? 21.812 12.602 4.988 1 96.19 295 THR B C 1
ATOM 9923 O O . THR B 1 295 ? 22.375 13.43 4.27 1 96.19 295 THR B O 1
ATOM 9926 N N . VAL B 1 296 ? 22.141 12.461 6.273 1 98.31 296 VAL B N 1
ATOM 9927 C CA . VAL B 1 296 ? 22.969 13.461 6.945 1 98.31 296 VAL B CA 1
ATOM 9928 C C . VAL B 1 296 ? 24.438 13.227 6.621 1 98.31 296 VAL B C 1
ATOM 9930 O O . VAL B 1 296 ? 25.281 14.102 6.84 1 98.31 296 VAL B O 1
ATOM 9933 N N . ALA B 1 297 ? 24.766 12.094 6.062 1 97.44 297 ALA B N 1
ATOM 9934 C CA . ALA B 1 297 ? 26.141 11.797 5.664 1 97.44 297 ALA B CA 1
ATOM 9935 C C . ALA B 1 297 ? 26.656 12.836 4.676 1 97.44 297 ALA B C 1
ATOM 9937 O O . ALA B 1 297 ? 27.859 13.055 4.57 1 97.44 297 ALA B O 1
ATOM 9938 N N . GLU B 1 298 ? 25.812 13.531 4.023 1 94.88 298 GLU B N 1
ATOM 9939 C CA . GLU B 1 298 ? 26.156 14.516 2.998 1 94.88 298 GLU B CA 1
ATOM 9940 C C . GLU B 1 298 ? 26.516 15.859 3.621 1 94.88 298 GLU B C 1
ATOM 9942 O O . GLU B 1 298 ? 26.953 16.781 2.924 1 94.88 298 GLU B O 1
ATOM 9947 N N . TYR B 1 299 ? 26.422 16.031 4.922 1 98.31 299 TYR B N 1
ATOM 9948 C CA . TYR B 1 299 ? 26.547 17.344 5.559 1 98.31 299 TYR B CA 1
ATOM 9949 C C . TYR B 1 299 ? 27.797 17.422 6.406 1 98.31 299 TYR B C 1
ATOM 9951 O O . TYR B 1 299 ? 27.75 17.781 7.586 1 98.31 299 TYR B O 1
ATOM 9959 N N . GLU B 1 300 ? 28.891 17.297 5.723 1 98.19 300 GLU B N 1
ATOM 9960 C CA . GLU B 1 300 ? 30.188 17.484 6.359 1 98.19 300 GLU B CA 1
ATOM 9961 C C . GLU B 1 300 ? 30.375 18.938 6.824 1 98.19 300 GLU B C 1
ATOM 9963 O O . GLU B 1 300 ? 29.812 19.859 6.227 1 98.19 300 GLU B O 1
ATOM 9968 N N . PRO B 1 301 ? 31.109 19.109 7.918 1 98.38 301 PRO B N 1
ATOM 9969 C CA . PRO B 1 301 ? 31.234 20.438 8.531 1 98.38 301 PRO B CA 1
ATOM 9970 C C . PRO B 1 301 ? 31.578 21.516 7.516 1 98.38 301 PRO B C 1
ATOM 9972 O O . PRO B 1 301 ? 31.047 22.625 7.578 1 98.38 301 PRO B O 1
ATOM 9975 N N . GLU B 1 302 ? 32.438 21.219 6.578 1 98.44 302 GLU B N 1
ATOM 9976 C CA . GLU B 1 302 ? 32.844 22.203 5.59 1 98.44 302 GLU B CA 1
ATOM 9977 C C . GLU B 1 302 ? 31.688 22.562 4.656 1 98.44 302 GLU B C 1
ATOM 9979 O O . GLU B 1 302 ? 31.547 23.719 4.254 1 98.44 302 GLU B O 1
ATOM 9984 N N . THR B 1 303 ? 30.969 21.594 4.305 1 98.12 303 THR B N 1
ATOM 9985 C CA . THR B 1 303 ? 29.781 21.812 3.498 1 98.12 303 THR B CA 1
ATOM 9986 C C . THR B 1 303 ? 28.781 22.688 4.254 1 98.12 303 THR B C 1
ATOM 9988 O O . THR B 1 303 ? 28.203 23.609 3.68 1 98.12 303 THR B O 1
ATOM 9991 N N . VAL B 1 304 ? 28.578 22.422 5.488 1 98.62 304 VAL B N 1
ATOM 9992 C CA . VAL B 1 304 ? 27.641 23.156 6.32 1 98.62 304 VAL B CA 1
ATOM 9993 C C . VAL B 1 304 ? 28.109 24.594 6.473 1 98.62 304 VAL B C 1
ATOM 9995 O O . VAL B 1 304 ? 27.281 25.531 6.453 1 98.62 304 VAL B O 1
ATOM 9998 N N . GLU B 1 305 ? 29.406 24.781 6.637 1 98.69 305 GLU B N 1
ATOM 9999 C CA . GLU B 1 305 ? 29.969 26.125 6.734 1 98.69 305 GLU B CA 1
ATOM 10000 C C . GLU B 1 305 ? 29.672 26.938 5.477 1 98.69 305 GLU B C 1
ATOM 10002 O O . GLU B 1 305 ? 29.312 28.125 5.566 1 98.69 305 GLU B O 1
ATOM 10007 N N . LYS B 1 306 ? 29.766 26.297 4.348 1 98 306 LYS B N 1
ATOM 10008 C CA . LYS B 1 306 ? 29.484 26.969 3.088 1 98 306 LYS B CA 1
ATOM 10009 C C . LYS B 1 306 ? 28.031 27.406 3.012 1 98 306 LYS B C 1
ATOM 10011 O O . LYS B 1 306 ? 27.719 28.484 2.508 1 98 306 LYS B O 1
ATOM 10016 N N . ILE B 1 307 ? 27.062 26.609 3.467 1 97.75 307 ILE B N 1
ATOM 10017 C CA . ILE B 1 307 ? 25.641 26.859 3.355 1 97.75 307 ILE B CA 1
ATOM 10018 C C . ILE B 1 307 ? 25.203 27.891 4.402 1 97.75 307 ILE B C 1
ATOM 10020 O O . ILE B 1 307 ? 24.453 28.812 4.102 1 97.75 307 ILE B O 1
ATOM 10024 N N . THR B 1 308 ? 25.719 27.812 5.66 1 97.88 308 THR B N 1
ATOM 10025 C CA . THR B 1 308 ? 25.141 28.516 6.801 1 97.88 308 THR B CA 1
ATOM 10026 C C . THR B 1 308 ? 25.984 29.719 7.168 1 97.88 308 THR B C 1
ATOM 10028 O O . THR B 1 308 ? 25.5 30.641 7.84 1 97.88 308 THR B O 1
ATOM 10031 N N . GLY B 1 309 ? 27.281 29.688 6.848 1 97.06 309 GLY B N 1
ATOM 10032 C CA . GLY B 1 309 ? 28.203 30.688 7.324 1 97.06 309 GLY B CA 1
ATOM 10033 C C . GLY B 1 309 ? 28.75 30.406 8.711 1 97.06 309 GLY B C 1
ATOM 10034 O O . GLY B 1 309 ? 29.641 31.109 9.195 1 97.06 309 GLY B O 1
ATOM 10035 N N . VAL B 1 310 ? 28.281 29.375 9.43 1 98.31 310 VAL B N 1
ATOM 10036 C CA . VAL B 1 310 ? 28.781 28.969 10.742 1 98.31 310 VAL B CA 1
ATOM 10037 C C . VAL B 1 310 ? 30.125 28.266 10.586 1 98.31 310 VAL B C 1
ATOM 10039 O O . VAL B 1 310 ? 30.234 27.281 9.844 1 98.31 310 VAL B O 1
ATOM 10042 N N . PRO B 1 311 ? 31.125 28.703 11.258 1 98.38 311 PRO B N 1
ATOM 10043 C CA . PRO B 1 311 ? 32.438 28.047 11.117 1 98.38 311 PRO B CA 1
ATOM 10044 C C . PRO B 1 311 ? 32.375 26.562 11.484 1 98.38 311 PRO B C 1
ATOM 10046 O O . PRO B 1 311 ? 31.734 26.188 12.469 1 98.38 311 PRO B O 1
ATOM 10049 N N . ALA B 1 312 ? 33.125 25.781 10.695 1 98.62 312 ALA B N 1
ATOM 10050 C CA . ALA B 1 312 ? 33.188 24.328 10.914 1 98.62 312 ALA B CA 1
ATOM 10051 C C . ALA B 1 312 ? 33.625 24 12.336 1 98.62 312 ALA B C 1
ATOM 10053 O O . ALA B 1 312 ? 33.156 23.047 12.945 1 98.62 312 ALA B O 1
ATOM 10054 N N . LYS B 1 313 ? 34.531 24.781 12.828 1 98.5 313 LYS B N 1
ATOM 10055 C CA . LYS B 1 313 ? 35.062 24.578 14.172 1 98.5 313 LYS B CA 1
ATOM 10056 C C . LYS B 1 313 ? 33.938 24.719 15.211 1 98.5 313 LYS B C 1
ATOM 10058 O O . LYS B 1 313 ? 33.875 23.953 16.172 1 98.5 313 LYS B O 1
ATOM 10063 N N . ASP B 1 314 ? 33.094 25.703 15.055 1 98.62 314 ASP B N 1
ATOM 10064 C CA . ASP B 1 314 ? 31.984 25.922 15.984 1 98.62 314 ASP B CA 1
ATOM 10065 C C . ASP B 1 314 ? 30.938 24.812 15.875 1 98.62 314 ASP B C 1
ATOM 10067 O O . ASP B 1 314 ? 30.328 24.438 16.875 1 98.62 314 ASP B O 1
ATOM 10071 N N . LEU B 1 315 ? 30.766 24.391 14.617 1 98.75 315 LEU B N 1
ATOM 10072 C CA . LEU B 1 315 ? 29.859 23.266 14.422 1 98.75 315 LEU B CA 1
ATOM 10073 C C . LEU B 1 315 ? 30.344 22.031 15.156 1 98.75 315 LEU B C 1
ATOM 10075 O O . LEU B 1 315 ? 29.562 21.344 15.82 1 98.75 315 LEU B O 1
ATOM 10079 N N . ARG B 1 316 ? 31.594 21.703 15.047 1 98.75 316 ARG B N 1
ATOM 10080 C CA . ARG B 1 316 ? 32.188 20.562 15.734 1 98.75 316 ARG B CA 1
ATOM 10081 C C . ARG B 1 316 ? 32.062 20.703 17.25 1 98.75 316 ARG B C 1
ATOM 10083 O O . ARG B 1 316 ? 31.781 19.734 17.953 1 98.75 316 ARG B O 1
ATOM 10090 N N . GLU B 1 317 ? 32.281 21.938 17.672 1 98.75 317 GLU B N 1
ATOM 10091 C CA . GLU B 1 317 ? 32.188 22.203 19.109 1 98.75 317 GLU B CA 1
ATOM 10092 C C . GLU B 1 317 ? 30.734 22.016 19.609 1 98.75 317 GLU B C 1
ATOM 10094 O O . GLU B 1 317 ? 30.516 21.453 20.672 1 98.75 317 GLU B O 1
ATOM 10099 N N . ALA B 1 318 ? 29.797 22.516 18.844 1 98.81 318 ALA B N 1
ATOM 10100 C CA . ALA B 1 318 ? 28.406 22.312 19.188 1 98.81 318 ALA B CA 1
ATOM 10101 C C . ALA B 1 318 ? 28.078 20.828 19.297 1 98.81 318 ALA B C 1
ATOM 10103 O O . ALA B 1 318 ? 27.438 20.391 20.266 1 98.81 318 ALA B O 1
ATOM 10104 N N . ALA B 1 319 ? 28.5 20.062 18.281 1 98.81 319 ALA B N 1
ATOM 10105 C CA . ALA B 1 319 ? 28.25 18.625 18.266 1 98.81 319 ALA B CA 1
ATOM 10106 C C . ALA B 1 319 ? 28.906 17.953 19.469 1 98.81 319 ALA B C 1
ATOM 10108 O O . ALA B 1 319 ? 28.328 17.031 20.047 1 98.81 319 ALA B O 1
ATOM 10109 N N . ARG B 1 320 ? 30.094 18.359 19.781 1 98.69 320 ARG B N 1
ATOM 10110 C CA . ARG B 1 320 ? 30.797 17.797 20.938 1 98.69 320 ARG B CA 1
ATOM 10111 C C . ARG B 1 320 ? 30.031 18.047 22.219 1 98.69 320 ARG B C 1
ATOM 10113 O O . ARG B 1 320 ? 29.828 17.141 23.031 1 98.69 320 ARG B O 1
ATOM 10120 N N . ILE B 1 321 ? 29.578 19.297 22.438 1 98.81 321 ILE B N 1
ATOM 10121 C CA . ILE B 1 321 ? 28.844 19.656 23.641 1 98.81 321 ILE B CA 1
ATOM 10122 C C . ILE B 1 321 ? 27.578 18.812 23.734 1 98.81 321 ILE B C 1
ATOM 10124 O O . ILE B 1 321 ? 27.328 18.172 24.766 1 98.81 321 ILE B O 1
ATOM 10128 N N . ILE B 1 322 ? 26.828 18.766 22.703 1 98.69 322 ILE B N 1
ATOM 10129 C CA . ILE B 1 322 ? 25.547 18.078 22.656 1 98.69 322 ILE B CA 1
ATOM 10130 C C . ILE B 1 322 ? 25.766 16.578 22.781 1 98.69 322 ILE B C 1
ATOM 10132 O O . ILE B 1 322 ? 25.016 15.891 23.484 1 98.69 322 ILE B O 1
ATOM 10136 N N . GLY B 1 323 ? 26.812 16.078 22.125 1 98.44 323 GLY B N 1
ATOM 10137 C CA . GLY B 1 323 ? 27.062 14.648 22.016 1 98.44 323 GLY B CA 1
ATOM 10138 C C . GLY B 1 323 ? 27.672 14.062 23.281 1 98.44 323 GLY B C 1
ATOM 10139 O O . GLY B 1 323 ? 27.609 12.852 23.5 1 98.44 323 GLY B O 1
ATOM 10140 N N . THR B 1 324 ? 28.219 14.906 24.125 1 98.06 324 THR B N 1
ATOM 10141 C CA . THR B 1 324 ? 28.953 14.367 25.266 1 98.06 324 THR B CA 1
ATOM 10142 C C . THR B 1 324 ? 28.312 14.797 26.578 1 98.06 324 THR B C 1
ATOM 10144 O O . THR B 1 324 ? 28.797 14.438 27.656 1 98.06 324 THR B O 1
ATOM 10147 N N . SER B 1 325 ? 27.219 15.547 26.516 1 97.81 325 SER B N 1
ATOM 10148 C CA . SER B 1 325 ? 26.5 15.922 27.734 1 97.81 325 SER B CA 1
ATOM 10149 C C . SER B 1 325 ? 25.672 14.766 28.281 1 97.81 325 SER B C 1
ATOM 10151 O O . SER B 1 325 ? 25.266 13.875 27.531 1 97.81 325 SER B O 1
ATOM 10153 N N . ASN B 1 326 ? 25.391 14.766 29.625 1 96.81 326 ASN B N 1
ATOM 10154 C CA . ASN B 1 326 ? 24.656 13.68 30.266 1 96.81 326 ASN B CA 1
ATOM 10155 C C . ASN B 1 326 ? 23.156 13.867 30.109 1 96.81 326 ASN B C 1
ATOM 10157 O O . ASN B 1 326 ? 22.391 12.906 30.219 1 96.81 326 ASN B O 1
ATOM 10161 N N . SER B 1 327 ? 22.719 15.062 30.016 1 97.88 327 SER B N 1
ATOM 10162 C CA . SER B 1 327 ? 21.328 15.414 29.781 1 97.88 327 SER B CA 1
ATOM 10163 C C . SER B 1 327 ? 21.203 16.609 28.844 1 97.88 327 SER B C 1
ATOM 10165 O O . SER B 1 327 ? 22.141 17.391 28.688 1 97.88 327 SER B O 1
ATOM 10167 N N . LEU B 1 328 ? 20.109 16.656 28.156 1 98.56 328 LEU B N 1
ATOM 10168 C CA . LEU B 1 328 ? 19.938 17.656 27.109 1 98.56 328 LEU B CA 1
ATOM 10169 C C . LEU B 1 328 ? 18.484 18.125 27.047 1 98.56 328 LEU B C 1
ATOM 10171 O O . LEU B 1 328 ? 17.562 17.312 26.953 1 98.56 328 LEU B O 1
ATOM 10175 N N . LEU B 1 329 ? 18.266 19.391 27.234 1 98.56 329 LEU B N 1
ATOM 10176 C CA . LEU B 1 329 ? 16.984 20.031 26.953 1 98.56 329 LEU B CA 1
ATOM 10177 C C . LEU B 1 329 ? 17.078 20.938 25.734 1 98.56 329 LEU B C 1
ATOM 10179 O O . LEU B 1 329 ? 17.859 21.891 25.703 1 98.56 329 LEU B O 1
ATOM 10183 N N . SER B 1 330 ? 16.344 20.594 24.688 1 98.69 330 SER B N 1
ATOM 10184 C CA . SER B 1 330 ? 16.297 21.391 23.469 1 98.69 330 SER B CA 1
ATOM 10185 C C . SER B 1 330 ? 15.023 22.219 23.391 1 98.69 330 SER B C 1
ATOM 10187 O O . SER B 1 330 ? 13.953 21.734 23.781 1 98.69 330 SER B O 1
ATOM 10189 N N . THR B 1 331 ? 15.109 23.453 22.938 1 98.12 331 THR B N 1
ATOM 10190 C CA . THR B 1 331 ? 13.93 24.266 22.703 1 98.12 331 THR B CA 1
ATOM 10191 C C . THR B 1 331 ? 13.992 24.922 21.328 1 98.12 331 THR B C 1
ATOM 10193 O O . THR B 1 331 ? 15.078 25.109 20.766 1 98.12 331 THR B O 1
ATOM 10196 N N . ALA B 1 332 ? 12.906 25.172 20.766 1 97.88 332 ALA B N 1
ATOM 10197 C CA . ALA B 1 332 ? 12.773 25.859 19.484 1 97.88 332 ALA B CA 1
ATOM 10198 C C . ALA B 1 332 ? 11.633 26.875 19.531 1 97.88 332 ALA B C 1
ATOM 10200 O O . ALA B 1 332 ? 10.68 26.703 20.297 1 97.88 332 ALA B O 1
ATOM 10201 N N . LEU B 1 333 ? 11.711 27.828 18.734 1 97.5 333 LEU B N 1
ATOM 10202 C CA . LEU B 1 333 ? 10.625 28.797 18.578 1 97.5 333 LEU B CA 1
ATOM 10203 C C . LEU B 1 333 ? 10.625 29.391 17.172 1 97.5 333 LEU B C 1
ATOM 10205 O O . LEU B 1 333 ? 10.852 28.688 16.188 1 97.5 333 LEU B O 1
ATOM 10209 N N . GLN B 1 334 ? 10.281 30.672 17 1 97.25 334 GLN B N 1
ATOM 10210 C CA . GLN B 1 334 ? 9.914 31.25 15.711 1 97.25 334 GLN B CA 1
ATOM 10211 C C . GLN B 1 334 ? 11.109 31.297 14.766 1 97.25 334 GLN B C 1
ATOM 10213 O O . GLN B 1 334 ? 10.938 31.312 13.547 1 97.25 334 GLN B O 1
ATOM 10218 N N . GLY B 1 335 ? 12.32 31.344 15.32 1 97.19 335 GLY B N 1
ATOM 10219 C CA . GLY B 1 335 ? 13.477 31.297 14.445 1 97.19 335 GLY B CA 1
ATOM 10220 C C . GLY B 1 335 ? 13.539 30.031 13.617 1 97.19 335 GLY B C 1
ATOM 10221 O O . GLY B 1 335 ? 14.164 30 12.555 1 97.19 335 GLY B O 1
ATOM 10222 N N . VAL B 1 336 ? 12.906 29.031 14.102 1 97.88 336 VAL B N 1
ATOM 10223 C CA . VAL B 1 336 ? 12.805 27.75 13.398 1 97.88 336 VAL B CA 1
ATOM 10224 C C . VAL B 1 336 ? 11.477 27.672 12.656 1 97.88 336 VAL B C 1
ATOM 10226 O O . VAL B 1 336 ? 11.445 27.422 11.453 1 97.88 336 VAL B O 1
ATOM 10229 N N . TYR B 1 337 ? 10.375 28.047 13.305 1 97.56 337 TYR B N 1
ATOM 10230 C CA . TYR B 1 337 ? 9.023 27.797 12.82 1 97.56 337 TYR B CA 1
ATOM 10231 C C . TYR B 1 337 ? 8.703 28.656 11.602 1 97.56 337 TYR B C 1
ATOM 10233 O O . TYR B 1 337 ? 7.938 28.25 10.727 1 97.56 337 TYR B O 1
ATOM 10241 N N . GLN B 1 338 ? 9.148 29.844 11.641 1 97.44 338 GLN B N 1
ATOM 10242 C CA . GLN B 1 338 ? 8.805 30.828 10.617 1 97.44 338 GLN B CA 1
ATOM 10243 C C . GLN B 1 338 ? 9.922 30.969 9.594 1 97.44 338 GLN B C 1
ATOM 10245 O O . GLN B 1 338 ? 10.016 31.984 8.906 1 97.44 338 GLN B O 1
ATOM 10250 N N . SER B 1 339 ? 10.773 29.984 9.539 1 96.31 339 SER B N 1
ATOM 10251 C CA . SER B 1 339 ? 11.883 29.969 8.594 1 96.31 339 SER B CA 1
ATOM 10252 C C . SER B 1 339 ? 11.711 28.875 7.547 1 96.31 339 SER B C 1
ATOM 10254 O O . SER B 1 339 ? 10.75 28.109 7.598 1 96.31 339 SER B O 1
ATOM 10256 N N . HIS B 1 340 ? 12.664 28.891 6.574 1 95.94 340 HIS B N 1
ATOM 10257 C CA . HIS B 1 340 ? 12.664 27.938 5.473 1 95.94 340 HIS B CA 1
ATOM 10258 C C . HIS B 1 340 ? 12.812 26.516 5.984 1 95.94 340 HIS B C 1
ATOM 10260 O O . HIS B 1 340 ? 13.617 26.25 6.887 1 95.94 340 HIS B O 1
ATOM 10266 N N . GLN B 1 341 ? 11.984 25.562 5.391 1 97.12 341 GLN B N 1
ATOM 10267 C CA . GLN B 1 341 ? 11.969 24.156 5.773 1 97.12 341 GLN B CA 1
ATOM 10268 C C . GLN B 1 341 ? 11.789 24 7.281 1 97.12 341 GLN B C 1
ATOM 10270 O O . GLN B 1 341 ? 12.57 23.312 7.938 1 97.12 341 GLN B O 1
ATOM 10275 N N . ALA B 1 342 ? 10.781 24.625 7.754 1 98.19 342 ALA B N 1
ATOM 10276 C CA . ALA B 1 342 ? 10.547 24.812 9.188 1 98.19 342 ALA B CA 1
ATOM 10277 C C . ALA B 1 342 ? 10.242 23.469 9.859 1 98.19 342 ALA B C 1
ATOM 10279 O O . ALA B 1 342 ? 10.883 23.109 10.852 1 98.19 342 ALA B O 1
ATOM 10280 N N . THR B 1 343 ? 9.289 22.703 9.352 1 98.44 343 THR B N 1
ATOM 10281 C CA . THR B 1 343 ? 8.906 21.438 9.977 1 98.44 343 THR B CA 1
ATOM 10282 C C . THR B 1 343 ? 10.07 20.469 9.977 1 98.44 343 THR B C 1
ATOM 10284 O O . THR B 1 343 ? 10.32 19.797 10.984 1 98.44 343 THR B O 1
ATOM 10287 N N . ALA B 1 344 ? 10.758 20.422 8.859 1 98.56 344 ALA B N 1
ATOM 10288 C CA . ALA B 1 344 ? 11.922 19.547 8.789 1 98.56 344 ALA B CA 1
ATOM 10289 C C . ALA B 1 344 ? 12.961 19.922 9.836 1 98.56 344 ALA B C 1
ATOM 10291 O O . ALA B 1 344 ? 13.5 19.047 10.523 1 98.56 344 ALA B O 1
ATOM 10292 N N . SER B 1 345 ? 13.234 21.172 9.953 1 98.69 345 SER B N 1
ATOM 10293 C CA . SER B 1 345 ? 14.211 21.641 10.922 1 98.69 345 SER B CA 1
ATOM 10294 C C . SER B 1 345 ? 13.781 21.312 12.352 1 98.69 345 SER B C 1
ATOM 10296 O O . SER B 1 345 ? 14.602 20.875 13.164 1 98.69 345 SER B O 1
ATOM 10298 N N . ALA B 1 346 ? 12.531 21.547 12.609 1 98.69 346 ALA B N 1
ATOM 10299 C CA . ALA B 1 346 ? 12.016 21.234 13.938 1 98.69 346 ALA B CA 1
ATOM 10300 C C . ALA B 1 346 ? 12.133 19.734 14.227 1 98.69 346 ALA B C 1
ATOM 10302 O O . ALA B 1 346 ? 12.445 19.344 15.352 1 98.69 346 ALA B O 1
ATOM 10303 N N . CYS B 1 347 ? 11.898 18.906 13.25 1 98.69 347 CYS B N 1
ATOM 10304 C CA . CYS B 1 347 ? 12.047 17.469 13.406 1 98.69 347 CYS B CA 1
ATOM 10305 C C . CYS B 1 347 ? 13.492 17.094 13.68 1 98.69 347 CYS B C 1
ATOM 10307 O O . CYS B 1 347 ? 13.766 16.141 14.414 1 98.69 347 CYS B O 1
ATOM 10309 N N . GLN B 1 348 ? 14.445 17.797 13.016 1 98.81 348 GLN B N 1
ATOM 10310 C CA . GLN B 1 348 ? 15.852 17.484 13.242 1 98.81 348 GLN B CA 1
ATOM 10311 C C . GLN B 1 348 ? 16.25 17.766 14.688 1 98.81 348 GLN B C 1
ATOM 10313 O O . GLN B 1 348 ? 17.094 17.062 15.25 1 98.81 348 GLN B O 1
ATOM 10318 N N . ILE B 1 349 ? 15.641 18.766 15.281 1 98.81 349 ILE B N 1
ATOM 10319 C CA . ILE B 1 349 ? 15.867 19.016 16.703 1 98.81 349 ILE B CA 1
ATOM 10320 C C . ILE B 1 349 ? 15.383 17.828 17.516 1 98.81 349 ILE B C 1
ATOM 10322 O O . ILE B 1 349 ? 16.078 17.375 18.438 1 98.81 349 ILE B O 1
ATOM 10326 N N . ASN B 1 350 ? 14.18 17.328 17.203 1 98.69 350 ASN B N 1
ATOM 10327 C CA . ASN B 1 350 ? 13.672 16.109 17.844 1 98.69 350 ASN B CA 1
ATOM 10328 C C . ASN B 1 350 ? 14.633 14.945 17.672 1 98.69 350 ASN B C 1
ATOM 10330 O O . ASN B 1 350 ? 14.883 14.195 18.625 1 98.69 350 ASN B O 1
ATOM 10334 N N . ASN B 1 351 ? 15.148 14.805 16.406 1 98.81 351 ASN B N 1
ATOM 10335 C CA . ASN B 1 351 ? 16.078 13.727 16.094 1 98.81 351 ASN B CA 1
ATOM 10336 C C . ASN B 1 351 ? 17.281 13.75 17.031 1 98.81 351 ASN B C 1
ATOM 10338 O O . ASN B 1 351 ? 17.734 12.703 17.5 1 98.81 351 ASN B O 1
ATOM 10342 N N . ILE B 1 352 ? 17.844 14.906 17.234 1 98.81 352 ILE B N 1
ATOM 10343 C CA . ILE B 1 352 ? 19.062 15.047 18.016 1 98.81 352 ILE B CA 1
ATOM 10344 C C . ILE B 1 352 ? 18.844 14.5 19.438 1 98.81 352 ILE B C 1
ATOM 10346 O O . ILE B 1 352 ? 19.688 13.75 19.938 1 98.81 352 ILE B O 1
ATOM 10350 N N . ASN B 1 353 ? 17.719 14.844 20.047 1 98.69 353 ASN B N 1
ATOM 10351 C CA . ASN B 1 353 ? 17.406 14.297 21.375 1 98.69 353 ASN B CA 1
ATOM 10352 C C . ASN B 1 353 ? 17.188 12.789 21.312 1 98.69 353 ASN B C 1
ATOM 10354 O O . ASN B 1 353 ? 17.625 12.062 22.203 1 98.69 353 ASN B O 1
ATOM 10358 N N . LEU B 1 354 ? 16.5 12.312 20.266 1 98.56 354 LEU B N 1
ATOM 10359 C CA . LEU B 1 354 ? 16.234 10.883 20.094 1 98.56 354 LEU B CA 1
ATOM 10360 C C . LEU B 1 354 ? 17.531 10.117 19.875 1 98.56 354 LEU B C 1
ATOM 10362 O O . LEU B 1 354 ? 17.719 9.023 20.438 1 98.56 354 LEU B O 1
ATOM 10366 N N . LEU B 1 355 ? 18.422 10.672 19.016 1 98.69 355 LEU B N 1
ATOM 10367 C CA . LEU B 1 355 ? 19.703 10.023 18.734 1 98.69 355 LEU B CA 1
ATOM 10368 C C . LEU B 1 355 ? 20.5 9.797 20.016 1 98.69 355 LEU B C 1
ATOM 10370 O O . LEU B 1 355 ? 21.219 8.812 20.125 1 98.69 355 LEU B O 1
ATOM 10374 N N . ARG B 1 356 ? 20.328 10.68 20.984 1 98.38 356 ARG B N 1
ATOM 10375 C CA . ARG B 1 356 ? 21.062 10.617 22.234 1 98.38 356 ARG B CA 1
ATOM 10376 C C . ARG B 1 356 ? 20.281 9.836 23.297 1 98.38 356 ARG B C 1
ATOM 10378 O O . ARG B 1 356 ? 20.781 9.609 24.391 1 98.38 356 ARG B O 1
ATOM 10385 N N . GLY B 1 357 ? 19.047 9.438 22.969 1 97.94 357 GLY B N 1
ATOM 10386 C CA . GLY B 1 357 ? 18.188 8.75 23.922 1 97.94 357 GLY B CA 1
ATOM 10387 C C . GLY B 1 357 ? 17.766 9.617 25.094 1 97.94 357 GLY B C 1
ATOM 10388 O O . GLY B 1 357 ? 17.656 9.141 26.219 1 97.94 357 GLY B O 1
ATOM 10389 N N . MET B 1 358 ? 17.625 10.883 24.891 1 97.94 358 MET B N 1
ATOM 10390 C CA . MET B 1 358 ? 17.422 11.859 25.953 1 97.94 358 MET B CA 1
ATOM 10391 C C . MET B 1 358 ? 16.016 12.43 25.922 1 97.94 358 MET B C 1
ATOM 10393 O O . MET B 1 358 ? 15.828 13.641 25.812 1 97.94 358 MET B O 1
ATOM 10397 N N . ILE B 1 359 ? 14.984 11.641 26.156 1 97.12 359 ILE B N 1
ATOM 10398 C CA . ILE B 1 359 ? 13.57 11.977 26.281 1 97.12 359 ILE B CA 1
ATOM 10399 C C . ILE B 1 359 ? 12.945 11.164 27.406 1 97.12 359 ILE B C 1
ATOM 10401 O O . ILE B 1 359 ? 13.289 9.992 27.609 1 97.12 359 ILE B O 1
ATOM 10405 N N . GLY B 1 360 ? 12.109 11.781 28.188 1 95.81 360 GLY B N 1
ATOM 10406 C CA . GLY B 1 360 ? 11.328 11.055 29.172 1 95.81 360 GLY B CA 1
ATOM 10407 C C . GLY B 1 360 ? 12.008 10.961 30.516 1 95.81 360 GLY B C 1
ATOM 10408 O O . GLY B 1 360 ? 11.508 10.289 31.422 1 95.81 360 GLY B O 1
ATOM 10409 N N . LYS B 1 361 ? 13.195 11.656 30.656 1 96.19 361 LYS B N 1
ATOM 10410 C CA . LYS B 1 361 ? 13.961 11.703 31.906 1 96.19 361 LYS B CA 1
ATOM 10411 C C . LYS B 1 361 ? 14.164 13.141 32.375 1 96.19 361 LYS B C 1
ATOM 10413 O O . LYS B 1 361 ? 14.156 14.07 31.547 1 96.19 361 LYS B O 1
ATOM 10418 N N . ALA B 1 362 ? 14.328 13.258 33.688 1 96.06 362 ALA B N 1
ATOM 10419 C CA . ALA B 1 362 ? 14.586 14.602 34.219 1 96.06 362 ALA B CA 1
ATOM 10420 C C . ALA B 1 362 ? 15.797 15.234 33.531 1 96.06 362 ALA B C 1
ATOM 10422 O O . ALA B 1 362 ? 16.844 14.602 33.375 1 96.06 362 ALA B O 1
ATOM 10423 N N . GLY B 1 363 ? 15.602 16.391 33.031 1 97.62 363 GLY B N 1
ATOM 10424 C CA . GLY B 1 363 ? 16.672 17.109 32.375 1 97.62 363 GLY B CA 1
ATOM 10425 C C . GLY B 1 363 ? 16.797 16.766 30.891 1 97.62 363 GLY B C 1
ATOM 10426 O O . GLY B 1 363 ? 17.594 17.391 30.172 1 97.62 363 GLY B O 1
ATOM 10427 N N . CYS B 1 364 ? 16.125 15.742 30.484 1 97.75 364 CYS B N 1
ATOM 10428 C CA . CYS B 1 364 ? 16.125 15.289 29.094 1 97.75 364 CYS B CA 1
ATOM 10429 C C . CYS B 1 364 ? 14.781 15.523 28.438 1 97.75 364 CYS B C 1
ATOM 10431 O O . CYS B 1 364 ? 13.836 14.758 28.656 1 97.75 364 CYS B O 1
ATOM 10433 N N . GLY B 1 365 ? 14.68 16.609 27.688 1 96.38 365 GLY B N 1
ATOM 10434 C CA . GLY B 1 365 ? 13.391 16.906 27.078 1 96.38 365 GLY B CA 1
ATOM 10435 C C . GLY B 1 365 ? 13.492 17.859 25.891 1 96.38 365 GLY B C 1
ATOM 10436 O O . GLY B 1 365 ? 14.586 18.281 25.531 1 96.38 365 GLY B O 1
ATOM 10437 N N . ILE B 1 366 ? 12.438 18.016 25.25 1 97.56 366 ILE B N 1
ATOM 10438 C CA . ILE B 1 366 ? 12.273 18.953 24.141 1 97.56 366 ILE B CA 1
ATOM 10439 C C . ILE B 1 366 ? 11.07 19.859 24.406 1 97.56 366 ILE B C 1
ATOM 10441 O O . ILE B 1 366 ? 10.016 19.391 24.844 1 97.56 366 ILE B O 1
ATOM 10445 N N . LEU B 1 367 ? 11.273 21.125 24.219 1 97.44 367 LEU B N 1
ATOM 10446 C CA . LEU B 1 367 ? 10.172 22.078 24.219 1 97.44 367 LEU B CA 1
ATOM 10447 C C . LEU B 1 367 ? 10.062 22.797 22.875 1 97.44 367 LEU B C 1
ATOM 10449 O O . LEU B 1 367 ? 10.836 23.703 22.594 1 97.44 367 LEU B O 1
ATOM 10453 N N . GLN B 1 368 ? 9.133 22.328 22.094 1 97 368 GLN B N 1
ATOM 10454 C CA . GLN B 1 368 ? 8.703 23.125 20.953 1 97 368 GLN B CA 1
ATOM 10455 C C . GLN B 1 368 ? 7.781 24.266 21.391 1 97 368 GLN B C 1
ATOM 10457 O O . GLN B 1 368 ? 6.559 24.109 21.406 1 97 368 GLN B O 1
ATOM 10462 N N . MET B 1 369 ? 8.312 25.359 21.609 1 96 369 MET B N 1
ATOM 10463 C CA . MET B 1 369 ? 7.703 26.438 22.391 1 96 369 MET B CA 1
ATOM 10464 C C . MET B 1 369 ? 6.547 27.062 21.609 1 96 369 MET B C 1
ATOM 10466 O O . MET B 1 369 ? 6.438 26.891 20.406 1 96 369 MET B O 1
ATOM 10470 N N . ASN B 1 370 ? 5.699 27.766 22.391 1 91.81 370 ASN B N 1
ATOM 10471 C CA . ASN B 1 370 ? 4.613 28.578 21.844 1 91.81 370 ASN B CA 1
ATOM 10472 C C . ASN B 1 370 ? 4.887 30.062 22 1 91.81 370 ASN B C 1
ATOM 10474 O O . ASN B 1 370 ? 5.855 30.453 22.656 1 91.81 370 ASN B O 1
ATOM 10478 N N . GLY B 1 371 ? 4.141 30.812 21.297 1 85.94 371 GLY B N 1
ATOM 10479 C CA . GLY B 1 371 ? 4.191 32.25 21.469 1 85.94 371 GLY B CA 1
ATOM 10480 C C . GLY B 1 371 ? 3.016 32.812 22.25 1 85.94 371 GLY B C 1
ATOM 10481 O O . GLY B 1 371 ? 3.172 33.719 23.062 1 85.94 371 GLY B O 1
ATOM 10482 N N . GLN B 1 372 ? 1.901 32.125 22.047 1 90.31 372 GLN B N 1
ATOM 10483 C CA . GLN B 1 372 ? 0.68 32.625 22.672 1 90.31 372 GLN B CA 1
ATOM 10484 C C . GLN B 1 372 ? 0.297 31.797 23.891 1 90.31 372 GLN B C 1
ATOM 10486 O O . GLN B 1 372 ? 0.638 30.625 23.969 1 90.31 372 GLN B O 1
ATOM 10491 N N . PRO B 1 373 ? -0.424 32.406 24.828 1 92.56 373 PRO B N 1
ATOM 10492 C CA . PRO B 1 373 ? -0.672 31.766 26.125 1 92.56 373 PRO B CA 1
ATOM 10493 C C . PRO B 1 373 ? -1.569 30.547 26 1 92.56 373 PRO B C 1
ATOM 10495 O O . PRO B 1 373 ? -1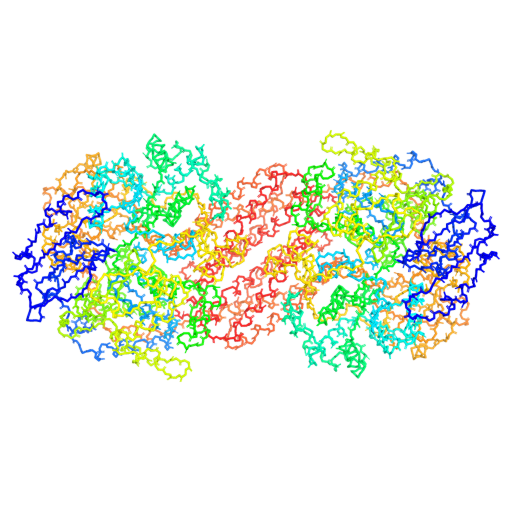.339 29.547 26.688 1 92.56 373 PRO B O 1
ATOM 10498 N N . THR B 1 374 ? -2.547 30.578 25.109 1 95.38 374 THR B N 1
ATOM 10499 C CA . THR B 1 374 ? -3.516 29.484 25.062 1 95.38 374 THR B CA 1
ATOM 10500 C C . THR B 1 374 ? -3.488 28.797 23.703 1 95.38 374 THR B C 1
ATOM 10502 O O . THR B 1 374 ? -4.504 28.266 23.266 1 95.38 374 THR B O 1
ATOM 10505 N N . ALA B 1 375 ? -2.32 28.938 23.047 1 95.75 375 ALA B N 1
ATOM 10506 C CA . ALA B 1 375 ? -2.164 28.266 21.75 1 95.75 375 ALA B CA 1
ATOM 10507 C C . ALA B 1 375 ? -2.391 26.766 21.891 1 95.75 375 ALA B C 1
ATOM 10509 O O . ALA B 1 375 ? -2.916 26.141 20.969 1 95.75 375 ALA B O 1
ATOM 10510 N N . GLN B 1 376 ? -1.994 26.219 22.969 1 96 376 GLN B N 1
ATOM 10511 C CA . GLN B 1 376 ? -2.172 24.797 23.188 1 96 376 GLN B CA 1
ATOM 10512 C C . GLN B 1 376 ? -3.65 24.406 23.188 1 96 376 GLN B C 1
ATOM 10514 O O . GLN B 1 376 ? -4.039 23.391 22.641 1 96 376 GLN B O 1
ATOM 10519 N N . ASN B 1 377 ? -4.492 25.219 23.797 1 96.31 377 ASN B N 1
ATOM 10520 C CA . ASN B 1 377 ? -5.926 24.953 23.812 1 96.31 377 ASN B CA 1
ATOM 10521 C C . ASN B 1 377 ? -6.52 25.031 22.406 1 96.31 377 ASN B C 1
ATOM 10523 O O . ASN B 1 377 ? -7.445 24.297 22.078 1 96.31 377 ASN B O 1
ATOM 10527 N N . ASN B 1 378 ? -6.062 26.078 21.703 1 96.81 378 ASN B N 1
ATOM 10528 C CA . ASN B 1 378 ? -6.496 26.188 20.312 1 96.81 378 ASN B CA 1
ATOM 10529 C C . ASN B 1 378 ? -6.273 24.891 19.547 1 96.81 378 ASN B C 1
ATOM 10531 O O . ASN B 1 378 ? -7.16 24.422 18.828 1 96.81 378 ASN B O 1
ATOM 10535 N N . ARG B 1 379 ? -5.125 24.266 19.734 1 96.19 379 ARG B N 1
ATOM 10536 C CA . ARG B 1 379 ? -4.73 23.031 19.062 1 96.19 379 ARG B CA 1
ATOM 10537 C C . ARG B 1 379 ? -5.441 21.828 19.672 1 96.19 379 ARG B C 1
ATOM 10539 O O . ARG B 1 379 ? -5.918 20.953 18.953 1 96.19 379 ARG B O 1
ATOM 10546 N N . GLU B 1 380 ? -5.59 21.828 21 1 97.31 380 GLU B N 1
ATOM 10547 C CA . GLU B 1 380 ? -6.297 20.734 21.672 1 97.31 380 GLU B CA 1
ATOM 10548 C C . GLU B 1 380 ? -7.746 20.641 21.203 1 97.31 380 GLU B C 1
ATOM 10550 O O . GLU B 1 380 ? -8.266 19.547 20.984 1 97.31 380 GLU B O 1
ATOM 10555 N N . ALA B 1 381 ? -8.336 21.844 21.016 1 97.25 381 ALA B N 1
ATOM 10556 C CA . ALA B 1 381 ? -9.766 21.891 20.719 1 97.25 381 ALA B CA 1
ATOM 10557 C C . ALA B 1 381 ? -10.008 21.812 19.203 1 97.25 381 ALA B C 1
ATOM 10559 O O . ALA B 1 381 ? -11.148 21.734 18.766 1 97.25 381 ALA B O 1
ATOM 10560 N N . GLY B 1 382 ? -8.945 21.891 18.469 1 94.62 382 GLY B N 1
ATOM 10561 C CA . GLY B 1 382 ? -9.062 21.734 17.016 1 94.62 382 GLY B CA 1
ATOM 10562 C C . GLY B 1 382 ? -9.461 23 16.312 1 94.62 382 GLY B C 1
ATOM 10563 O O . GLY B 1 382 ? -9.992 22.953 15.195 1 94.62 382 GLY B O 1
ATOM 10564 N N . CYS B 1 383 ? -9.266 24.203 16.844 1 94.94 383 CYS B N 1
ATOM 10565 C CA . CYS B 1 383 ? -9.617 25.453 16.188 1 94.94 383 CYS B CA 1
ATOM 10566 C C . CYS B 1 383 ? -8.5 25.938 15.273 1 94.94 383 CYS B C 1
ATOM 10568 O O . CYS B 1 383 ? -8.656 26.922 14.547 1 94.94 383 CYS B O 1
ATOM 10570 N N . ASP B 1 384 ? -7.355 25.188 15.297 1 91.19 384 ASP B N 1
ATOM 10571 C CA . ASP B 1 384 ? -6.277 25.422 14.344 1 91.19 384 ASP B CA 1
ATOM 10572 C C . ASP B 1 384 ? -6.523 24.672 13.031 1 91.19 384 ASP B C 1
ATOM 10574 O O . ASP B 1 384 ? -5.645 24.594 12.172 1 91.19 384 ASP B O 1
ATOM 10578 N N . GLY B 1 385 ? -7.648 24.109 12.883 1 87.06 385 GLY B N 1
ATOM 10579 C CA . GLY B 1 385 ? -8.047 23.344 11.711 1 87.06 385 GLY B CA 1
ATOM 10580 C C . GLY B 1 385 ? -8.109 21.844 11.969 1 87.06 385 GLY B C 1
ATOM 10581 O O . GLY B 1 385 ? -8.82 21.125 11.273 1 87.06 385 GLY B O 1
ATOM 10582 N N . GLU B 1 386 ? -7.426 21.453 12.93 1 92.31 386 GLU B N 1
ATOM 10583 C CA . GLU B 1 386 ? -7.398 20.031 13.227 1 92.31 386 GLU B CA 1
ATOM 10584 C C . GLU B 1 386 ? -8.656 19.594 13.984 1 92.31 386 GLU B C 1
ATOM 10586 O O . GLU B 1 386 ? -9.68 20.281 13.922 1 92.31 386 GLU B O 1
ATOM 10591 N N . PHE B 1 387 ? -8.594 18.438 14.602 1 96 387 PHE B N 1
ATOM 10592 C CA . PHE B 1 387 ? -9.773 17.938 15.297 1 96 387 PHE B CA 1
ATOM 10593 C C . PHE B 1 387 ? -9.523 17.844 16.797 1 96 387 PHE B C 1
ATOM 10595 O O . PHE B 1 387 ? -8.383 17.656 17.219 1 96 387 PHE B O 1
ATOM 10602 N N . PRO B 1 388 ? -10.5 18.016 17.547 1 97.25 388 PRO B N 1
ATOM 10603 C CA . PRO B 1 388 ? -10.344 18.078 19.016 1 97.25 388 PRO B CA 1
ATOM 10604 C C . PRO B 1 388 ? -9.781 16.781 19.594 1 97.25 388 PRO B C 1
ATOM 10606 O O . PRO B 1 388 ? -10.078 15.688 19.078 1 97.25 388 PRO B O 1
ATOM 10609 N N . GLY B 1 389 ? -9.039 16.953 20.641 1 97.69 389 GLY B N 1
ATOM 10610 C CA . GLY B 1 389 ? -8.5 15.812 21.359 1 97.69 389 GLY B CA 1
ATOM 10611 C C . GLY B 1 389 ? -7.398 15.094 20.609 1 97.69 389 GLY B C 1
ATOM 10612 O O . GLY B 1 389 ? -7.219 13.891 20.766 1 97.69 389 GLY B O 1
ATOM 10613 N N . PHE B 1 390 ? -6.766 15.766 19.688 1 97.69 390 PHE B N 1
ATOM 10614 C CA . PHE B 1 390 ? -5.656 15.211 18.922 1 97.69 390 PHE B CA 1
ATOM 10615 C C . PHE B 1 390 ? -6.098 13.969 18.156 1 97.69 390 PHE B C 1
ATOM 10617 O O . PHE B 1 390 ? -5.402 12.945 18.156 1 97.69 390 PHE B O 1
ATOM 10624 N N . ARG B 1 391 ? -7.191 14.055 17.531 1 97.31 391 ARG B N 1
ATOM 10625 C CA . ARG B 1 391 ? -7.723 12.953 16.719 1 97.31 391 ARG B CA 1
ATOM 10626 C C . ARG B 1 391 ? -7.234 13.039 15.281 1 97.31 391 ARG B C 1
ATOM 10628 O O . ARG B 1 391 ? -7.031 14.133 14.758 1 97.31 391 ARG B O 1
ATOM 10635 N N . ASN B 1 392 ? -6.977 11.914 14.727 1 96.25 392 ASN B N 1
ATOM 10636 C CA . ASN B 1 392 ? -6.555 11.758 13.344 1 96.25 392 ASN B CA 1
ATOM 10637 C C . ASN B 1 392 ? -7.754 11.68 12.398 1 96.25 392 ASN B C 1
ATOM 10639 O O . ASN B 1 392 ? -8.523 10.719 12.445 1 96.25 392 ASN B O 1
ATOM 10643 N N . HIS B 1 393 ? -7.883 12.672 11.508 1 94.69 393 HIS B N 1
ATOM 10644 C CA . HIS B 1 393 ? -9.047 12.727 10.633 1 94.69 393 HIS B CA 1
ATOM 10645 C C . HIS B 1 393 ? -9.039 11.57 9.633 1 94.69 393 HIS B C 1
ATOM 10647 O O . HIS B 1 393 ? -10.078 11.234 9.055 1 94.69 393 HIS B O 1
ATOM 10653 N N . GLN B 1 394 ? -7.891 10.961 9.438 1 92.94 394 GLN B N 1
ATOM 10654 C CA . GLN B 1 394 ? -7.781 9.844 8.5 1 92.94 394 GLN B CA 1
ATOM 10655 C C . GLN B 1 394 ? -8.094 8.516 9.188 1 92.94 394 GLN B C 1
ATOM 10657 O O . GLN B 1 394 ? -8.133 7.473 8.531 1 92.94 394 GLN B O 1
ATOM 10662 N N . ASN B 1 395 ? -8.242 8.438 10.461 1 94.06 395 ASN B N 1
ATOM 10663 C CA . ASN B 1 395 ? -8.641 7.258 11.219 1 94.06 395 ASN B CA 1
ATOM 10664 C C . ASN B 1 395 ? -10.156 7.195 11.391 1 94.06 395 ASN B C 1
ATOM 10666 O O . ASN B 1 395 ? -10.727 7.961 12.172 1 94.06 395 ASN B O 1
ATOM 10670 N N . PRO B 1 396 ? -10.828 6.324 10.766 1 91.94 396 PRO B N 1
ATOM 10671 C CA . PRO B 1 396 ? -12.297 6.281 10.828 1 91.94 396 PRO B CA 1
ATOM 10672 C C . PRO B 1 396 ? -12.812 6.07 12.25 1 91.94 396 PRO B C 1
ATOM 10674 O O . PRO B 1 396 ? -13.883 6.574 12.594 1 91.94 396 PRO B O 1
ATOM 10677 N N . SER B 1 397 ? -12.062 5.371 13.031 1 93.88 397 SER B N 1
ATOM 10678 C CA . SER B 1 397 ? -12.484 5.137 14.406 1 93.88 397 SER B CA 1
ATOM 10679 C C . SER B 1 397 ? -12.492 6.434 15.211 1 93.88 397 SER B C 1
ATOM 10681 O O . SER B 1 397 ? -13.383 6.656 16.031 1 93.88 397 SER B O 1
ATOM 10683 N N . HIS B 1 398 ? -11.484 7.27 14.992 1 96.75 398 HIS B N 1
ATOM 10684 C CA . HIS B 1 398 ? -11.43 8.57 15.656 1 96.75 398 HIS B CA 1
ATOM 10685 C C . HIS B 1 398 ? -12.633 9.43 15.266 1 96.75 398 HIS B C 1
ATOM 10687 O O . HIS B 1 398 ? -13.25 10.062 16.125 1 96.75 398 HIS B O 1
ATOM 10693 N N . MET B 1 399 ? -12.977 9.398 14.047 1 96.12 399 MET B N 1
ATOM 10694 C CA . MET B 1 399 ? -14.039 10.266 13.547 1 96.12 399 MET B CA 1
ATOM 10695 C C . MET B 1 399 ? -15.414 9.742 13.961 1 96.12 399 MET B C 1
ATOM 10697 O O . MET B 1 399 ? -16.312 10.523 14.258 1 96.12 399 MET B O 1
ATOM 10701 N N . ALA B 1 400 ? -15.516 8.461 14.023 1 95.75 400 ALA B N 1
ATOM 10702 C CA . ALA B 1 400 ? -16.75 7.867 14.539 1 95.75 400 ALA B CA 1
ATOM 10703 C C . ALA B 1 400 ? -16.953 8.219 16 1 95.75 400 ALA B C 1
ATOM 10705 O O . ALA B 1 400 ? -18.094 8.477 16.438 1 95.75 400 ALA B O 1
ATOM 10706 N N . ASP B 1 401 ? -15.898 8.164 16.734 1 96.81 401 ASP B N 1
ATOM 10707 C CA . ASP B 1 401 ? -15.953 8.539 18.141 1 96.81 401 ASP B CA 1
ATOM 10708 C C . ASP B 1 401 ? -16.391 9.992 18.297 1 96.81 401 ASP B C 1
ATOM 10710 O O . ASP B 1 401 ? -17.219 10.305 19.156 1 96.81 401 ASP B O 1
ATOM 10714 N N . LEU B 1 402 ? -15.828 10.859 17.516 1 97.25 402 LEU B N 1
ATOM 10715 C CA . LEU B 1 402 ? -16.172 12.273 17.578 1 97.25 402 LEU B CA 1
ATOM 10716 C C . LEU B 1 402 ? -17.656 12.477 17.234 1 97.25 402 LEU B C 1
ATOM 10718 O O . LEU B 1 402 ? -18.344 13.258 17.891 1 97.25 402 LEU B O 1
ATOM 10722 N N . ALA B 1 403 ? -18.125 11.836 16.172 1 97.69 403 ALA B N 1
ATOM 10723 C CA . ALA B 1 403 ? -19.531 11.898 15.797 1 97.69 403 ALA B CA 1
ATOM 10724 C C . ALA B 1 403 ? -20.422 11.461 16.953 1 97.69 403 ALA B C 1
ATOM 10726 O O . ALA B 1 403 ? -21.469 12.086 17.219 1 97.69 403 ALA B O 1
ATOM 10727 N N . ARG B 1 404 ? -20.047 10.398 17.641 1 97.56 404 ARG B N 1
ATOM 10728 C CA . ARG B 1 404 ? -20.797 9.891 18.781 1 97.56 404 ARG B CA 1
ATOM 10729 C C . ARG B 1 404 ? -20.828 10.914 19.906 1 97.56 404 ARG B C 1
ATOM 10731 O O . ARG B 1 404 ? -21.891 11.188 20.484 1 97.56 404 ARG B O 1
ATOM 10738 N N . LEU B 1 405 ? -19.688 11.484 20.219 1 97.38 405 LEU B N 1
ATOM 10739 C CA . LEU B 1 405 ? -19.578 12.438 21.312 1 97.38 405 LEU B CA 1
ATOM 10740 C C . LEU B 1 405 ? -20.359 13.711 21.031 1 97.38 405 LEU B C 1
ATOM 10742 O O . LEU B 1 405 ? -20.938 14.312 21.938 1 97.38 405 LEU B O 1
ATOM 10746 N N . TRP B 1 406 ? -20.359 14.148 19.781 1 97.88 406 TRP B N 1
ATOM 10747 C CA . TRP B 1 406 ? -21.094 15.336 19.375 1 97.88 406 TRP B CA 1
ATOM 10748 C C . TRP B 1 406 ? -22.547 15 19.062 1 97.88 406 TRP B C 1
ATOM 10750 O O . TRP B 1 406 ? -23.375 15.891 18.859 1 97.88 406 TRP B O 1
ATOM 10760 N N . ASN B 1 407 ? -22.922 13.703 19.031 1 97.75 407 ASN B N 1
ATOM 10761 C CA . ASN B 1 407 ? -24.25 13.188 18.719 1 97.75 407 ASN B CA 1
ATOM 10762 C C . ASN B 1 407 ? -24.719 13.68 17.344 1 97.75 407 ASN B C 1
ATOM 10764 O O . ASN B 1 407 ? -25.812 14.234 17.234 1 97.75 407 ASN B O 1
ATOM 10768 N N . ILE B 1 408 ? -23.875 13.492 16.297 1 97.25 408 ILE B N 1
ATOM 10769 C CA . ILE B 1 408 ? -24.234 13.773 14.914 1 97.25 408 ILE B CA 1
ATOM 10770 C C . ILE B 1 408 ? -23.922 12.555 14.047 1 97.25 408 ILE B C 1
ATOM 10772 O O . ILE B 1 408 ? -23.281 11.602 14.5 1 97.25 408 ILE B O 1
ATOM 10776 N N . GLU B 1 409 ? -24.406 12.586 12.797 1 95.69 409 GLU B N 1
ATOM 10777 C CA . GLU B 1 409 ? -24.109 11.484 11.883 1 95.69 409 GLU B CA 1
ATOM 10778 C C . GLU B 1 409 ? -22.656 11.492 11.453 1 95.69 409 GLU B C 1
ATOM 10780 O O . GLU B 1 409 ? -22.094 12.555 11.172 1 95.69 409 GLU B O 1
ATOM 10785 N N . PRO B 1 410 ? -21.969 10.312 11.391 1 94.06 410 PRO B N 1
ATOM 10786 C CA . PRO B 1 410 ? -20.562 10.242 11.039 1 94.06 410 PRO B CA 1
ATOM 10787 C C . PRO B 1 410 ? -20.25 10.938 9.711 1 94.06 410 PRO B C 1
ATOM 10789 O O . PRO B 1 410 ? -19.203 11.594 9.586 1 94.06 410 PRO B O 1
ATOM 10792 N N . ILE B 1 411 ? -21.125 10.914 8.719 1 93.75 411 ILE B N 1
ATOM 10793 C CA . ILE B 1 411 ? -20.859 11.484 7.406 1 93.75 411 ILE B CA 1
ATOM 10794 C C . ILE B 1 411 ? -20.859 13.008 7.496 1 93.75 411 ILE B C 1
ATOM 10796 O O . ILE B 1 411 ? -20.359 13.688 6.598 1 93.75 411 ILE B O 1
ATOM 10800 N N . GLN B 1 412 ? -21.391 13.516 8.625 1 95.19 412 GLN B N 1
ATOM 10801 C CA . GLN B 1 412 ? -21.484 14.961 8.773 1 95.19 412 GLN B CA 1
ATOM 10802 C C . GLN B 1 412 ? -20.234 15.539 9.414 1 95.19 412 GLN B C 1
ATOM 10804 O O . GLN B 1 412 ? -20.047 16.766 9.438 1 95.19 412 GLN B O 1
ATOM 10809 N N . VAL B 1 413 ? -19.359 14.688 9.992 1 94.94 413 VAL B N 1
ATOM 10810 C CA . VAL B 1 413 ? -18.062 15.164 10.461 1 94.94 413 VAL B CA 1
ATOM 10811 C C . VAL B 1 413 ? -17.172 15.492 9.266 1 94.94 413 VAL B C 1
ATOM 10813 O O . VAL B 1 413 ? -16.938 14.641 8.398 1 94.94 413 VAL B O 1
ATOM 10816 N N . PRO B 1 414 ? -16.719 16.688 9.133 1 93.62 414 PRO B N 1
ATOM 10817 C CA . PRO B 1 414 ? -15.984 17.109 7.941 1 93.62 414 PRO B CA 1
ATOM 10818 C C . PRO B 1 414 ? -14.531 16.625 7.941 1 93.62 414 PRO B C 1
ATOM 10820 O O . PRO B 1 414 ? -13.609 17.438 8 1 93.62 414 PRO B O 1
ATOM 10823 N N . HIS B 1 415 ? -14.266 15.328 7.828 1 90.25 415 HIS B N 1
ATOM 10824 C CA . HIS B 1 415 ? -12.922 14.773 7.918 1 90.25 415 HIS B CA 1
ATOM 10825 C C . HIS B 1 415 ? -12.422 14.312 6.551 1 90.25 415 HIS B C 1
ATOM 10827 O O . HIS B 1 415 ? -11.477 13.523 6.469 1 90.25 415 HIS B O 1
ATOM 10833 N N . TRP B 1 416 ? -13.055 14.82 5.504 1 87.38 416 TRP B N 1
ATOM 10834 C CA . TRP B 1 416 ? -12.766 14.367 4.145 1 87.38 416 TRP B CA 1
ATOM 10835 C C . TRP B 1 416 ? -11.562 15.102 3.566 1 87.38 416 TRP B C 1
ATOM 10837 O O . TRP B 1 416 ? -11.125 14.805 2.455 1 87.38 416 TRP B O 1
ATOM 10847 N N . ASN B 1 417 ? -11.062 16.062 4.285 1 86 417 ASN B N 1
ATOM 10848 C CA . ASN B 1 417 ? -9.945 16.859 3.811 1 86 417 ASN B CA 1
ATOM 10849 C C . ASN B 1 417 ? -9.047 17.312 4.961 1 86 417 ASN B C 1
ATOM 10851 O O . ASN B 1 417 ? -9.406 17.156 6.129 1 86 417 ASN B O 1
ATOM 10855 N N . GLU B 1 418 ? -7.91 17.906 4.516 1 86.94 418 GLU B N 1
ATOM 10856 C CA . GLU B 1 418 ? -7.062 18.641 5.453 1 86.94 418 GLU B CA 1
ATOM 10857 C C . GLU B 1 418 ? -7.699 19.969 5.859 1 86.94 418 GLU B C 1
ATOM 10859 O O . GLU B 1 418 ? -8.461 20.547 5.09 1 86.94 418 GLU B O 1
ATOM 10864 N N . PRO B 1 419 ? -7.387 20.297 7.109 1 86.69 419 PRO B N 1
ATOM 10865 C CA . PRO B 1 419 ? -7.859 21.625 7.512 1 86.69 419 PRO B CA 1
ATOM 10866 C C . PRO B 1 419 ? -7.34 22.734 6.602 1 86.69 419 PRO B C 1
ATOM 10868 O O . PRO B 1 419 ? -6.188 22.703 6.164 1 86.69 419 PRO B O 1
ATOM 10871 N N . THR B 1 420 ? -8.188 23.703 6.316 1 94.31 420 THR B N 1
ATOM 10872 C CA . THR B 1 420 ? -7.773 24.812 5.469 1 94.31 420 THR B CA 1
ATOM 10873 C C . THR B 1 420 ? -6.988 25.844 6.273 1 94.31 420 THR B C 1
ATOM 10875 O O . THR B 1 420 ? -7.492 26.391 7.258 1 94.31 420 THR B O 1
ATOM 10878 N N . HIS B 1 421 ? -5.785 26.078 5.883 1 95.44 421 HIS B N 1
ATOM 10879 C CA . HIS B 1 421 ? -4.973 27.078 6.574 1 95.44 421 HIS B CA 1
ATOM 10880 C C . HIS B 1 421 ? -5.289 28.484 6.086 1 95.44 421 HIS B C 1
ATOM 10882 O O . HIS B 1 421 ? -5.836 28.656 4.996 1 95.44 421 HIS B O 1
ATOM 10888 N N . VAL B 1 422 ? -4.945 29.453 6.828 1 96.69 422 VAL B N 1
ATOM 10889 C CA . VAL B 1 422 ? -5.387 30.844 6.648 1 96.69 422 VAL B CA 1
ATOM 10890 C C . VAL B 1 422 ? -4.941 31.344 5.277 1 96.69 422 VAL B C 1
ATOM 10892 O O . VAL B 1 422 ? -5.668 32.094 4.621 1 96.69 422 VAL B O 1
ATOM 10895 N N . GLN B 1 423 ? -3.795 30.953 4.828 1 93.94 423 GLN B N 1
ATOM 10896 C CA . GLN B 1 423 ? -3.348 31.422 3.523 1 93.94 423 GLN B CA 1
ATOM 10897 C C . GLN B 1 423 ? -4.262 30.906 2.41 1 93.94 423 GLN B C 1
ATOM 10899 O O . GLN B 1 423 ? -4.531 31.625 1.445 1 93.94 423 GLN B O 1
ATOM 10904 N N . ASN B 1 424 ? -4.699 29.719 2.561 1 93.12 424 ASN B N 1
ATOM 10905 C CA . ASN B 1 424 ? -5.641 29.188 1.579 1 93.12 424 ASN B CA 1
ATOM 10906 C C . ASN B 1 424 ? -7.035 29.781 1.761 1 93.12 424 ASN B C 1
ATOM 10908 O O . ASN B 1 424 ? -7.785 29.922 0.794 1 93.12 424 ASN B O 1
ATOM 10912 N N . LEU B 1 425 ? -7.41 30.062 3.006 1 96.25 425 LEU B N 1
ATOM 10913 C CA . LEU B 1 425 ? -8.648 30.812 3.199 1 96.25 425 LEU B CA 1
ATOM 10914 C C . LEU B 1 425 ? -8.625 32.125 2.414 1 96.25 425 LEU B C 1
ATOM 10916 O O . LEU B 1 425 ? -9.617 32.469 1.785 1 96.25 425 LEU B O 1
ATOM 10920 N N . LEU B 1 426 ? -7.469 32.75 2.432 1 96.38 426 LEU B N 1
ATOM 10921 C CA . LEU B 1 426 ? -7.328 34 1.689 1 96.38 426 LEU B CA 1
ATOM 10922 C C . LEU B 1 426 ? -7.438 33.75 0.188 1 96.38 426 LEU B C 1
ATOM 10924 O O . LEU B 1 426 ? -8.031 34.531 -0.534 1 96.38 426 LEU B O 1
ATOM 10928 N N . ASN B 1 427 ? -6.895 32.625 -0.273 1 93.12 427 ASN B N 1
ATOM 10929 C CA . ASN B 1 427 ? -7.066 32.281 -1.674 1 93.12 427 ASN B CA 1
ATOM 10930 C C . ASN B 1 427 ? -8.539 32.094 -2.031 1 93.12 427 ASN B C 1
ATOM 10932 O O . ASN B 1 427 ? -8.969 32.469 -3.117 1 93.12 427 ASN B O 1
ATOM 10936 N N . TYR B 1 428 ? -9.297 31.484 -1.13 1 94.62 428 TYR B N 1
ATOM 10937 C CA . TYR B 1 428 ? -10.711 31.25 -1.367 1 94.62 428 TYR B CA 1
ATOM 10938 C C . TYR B 1 428 ? -11.508 32.531 -1.32 1 94.62 428 TYR B C 1
ATOM 10940 O O . TYR B 1 428 ? -12.492 32.719 -2.045 1 94.62 428 TYR B O 1
ATOM 10948 N N . VAL B 1 429 ? -11.047 33.469 -0.475 1 95.94 429 VAL B N 1
ATOM 10949 C CA . VAL B 1 429 ? -11.633 34.812 -0.493 1 95.94 429 VAL B CA 1
ATOM 10950 C C . VAL B 1 429 ? -11.359 35.469 -1.838 1 95.94 429 VAL B C 1
ATOM 10952 O O . VAL B 1 429 ? -12.266 36.062 -2.439 1 95.94 429 VAL B O 1
ATOM 10955 N N . GLU B 1 430 ? -10.172 35.344 -2.24 1 93.06 430 GLU B N 1
ATOM 10956 C CA . GLU B 1 430 ? -9.742 35.969 -3.498 1 93.06 430 GLU B CA 1
ATOM 10957 C C . GLU B 1 430 ? -10.531 35.406 -4.676 1 93.06 430 GLU B C 1
ATOM 10959 O O . GLU B 1 430 ? -10.922 36.125 -5.582 1 93.06 430 GLU B O 1
ATOM 10964 N N . SER B 1 431 ? -10.781 34.156 -4.637 1 89.06 431 SER B N 1
ATOM 10965 C CA . SER B 1 431 ? -11.484 33.5 -5.73 1 89.06 431 SER B CA 1
ATOM 10966 C C . SER B 1 431 ? -12.992 33.719 -5.621 1 89.06 431 SER B C 1
ATOM 10968 O O . SER B 1 431 ? -13.734 33.438 -6.566 1 89.06 431 SER B O 1
ATOM 10970 N N . GLY B 1 432 ? -13.43 34.094 -4.492 1 91.38 432 GLY B N 1
ATOM 10971 C CA . GLY B 1 432 ? -14.836 34.375 -4.285 1 91.38 432 GLY B CA 1
ATOM 10972 C C . GLY B 1 432 ? -15.609 33.219 -3.715 1 91.38 432 GLY B C 1
ATOM 10973 O O . GLY B 1 432 ? -16.828 33.281 -3.535 1 91.38 432 GLY B O 1
ATOM 10974 N N . SER B 1 433 ? -14.906 32.188 -3.375 1 93.69 433 SER B N 1
ATOM 10975 C CA . SER B 1 433 ? -15.609 31.016 -2.838 1 93.69 433 SER B CA 1
ATOM 10976 C C . SER B 1 433 ? -15.859 31.172 -1.343 1 93.69 433 SER B C 1
ATOM 10978 O O . SER B 1 433 ? -16.688 30.453 -0.775 1 93.69 433 SER B O 1
ATOM 10980 N N . ILE B 1 434 ? -15.188 32.031 -0.667 1 96.38 434 ILE B N 1
ATOM 10981 C CA . ILE B 1 434 ? -15.508 32.438 0.693 1 96.38 434 ILE B CA 1
ATOM 10982 C C . ILE B 1 434 ? -16.016 33.875 0.685 1 96.38 434 ILE B C 1
ATOM 10984 O O . ILE B 1 434 ? -15.391 34.781 0.114 1 96.38 434 ILE B O 1
ATOM 10988 N N . ARG B 1 435 ? -17.188 34.062 1.309 1 96.81 435 ARG B N 1
ATOM 10989 C CA . ARG B 1 435 ? -17.812 35.375 1.273 1 96.81 435 ARG B CA 1
ATOM 10990 C C . ARG B 1 435 ? -18.125 35.875 2.682 1 96.81 435 ARG B C 1
ATOM 10992 O O . ARG B 1 435 ? -18.672 36.969 2.855 1 96.81 435 ARG B O 1
ATOM 10999 N N . MET B 1 436 ? -17.797 35.094 3.672 1 97.88 436 MET B N 1
ATOM 11000 C CA . MET B 1 436 ? -17.844 35.562 5.062 1 97.88 436 MET B CA 1
ATOM 11001 C C . MET B 1 436 ? -16.594 35.125 5.809 1 97.88 436 MET B C 1
ATOM 11003 O O . MET B 1 436 ? -16.141 33.969 5.684 1 97.88 436 MET B O 1
ATOM 11007 N N . PHE B 1 437 ? -16.016 36.031 6.473 1 98.19 437 PHE B N 1
ATOM 11008 C CA . PHE B 1 437 ? -14.797 35.812 7.238 1 98.19 437 PHE B CA 1
ATOM 11009 C C . PHE B 1 437 ? -14.945 36.344 8.656 1 98.19 437 PHE B C 1
ATOM 11011 O O . PHE B 1 437 ? -14.992 37.562 8.867 1 98.19 437 PHE B O 1
ATOM 11018 N N . TRP B 1 438 ? -15.078 35.438 9.641 1 98.75 438 TRP B N 1
ATOM 11019 C CA . TRP B 1 438 ? -15.25 35.781 11.047 1 98.75 438 TRP B CA 1
ATOM 11020 C C . TRP B 1 438 ? -13.914 35.719 11.789 1 98.75 438 TRP B C 1
ATOM 11022 O O . TRP B 1 438 ? -13.398 34.656 12.07 1 98.75 438 TRP B O 1
ATOM 11032 N N . ILE B 1 439 ? -13.406 36.875 12.18 1 98.62 439 ILE B N 1
ATOM 11033 C CA . ILE B 1 439 ? -12.102 37.062 12.805 1 98.62 439 ILE B CA 1
ATOM 11034 C C . ILE B 1 439 ? -12.273 37.312 14.297 1 98.62 439 ILE B C 1
ATOM 11036 O O . ILE B 1 439 ? -12.945 38.281 14.688 1 98.62 439 ILE B O 1
ATOM 11040 N N . SER B 1 440 ? -11.625 36.5 15.172 1 98.12 440 SER B N 1
ATOM 11041 C CA . SER B 1 440 ? -11.781 36.656 16.609 1 98.12 440 SER B CA 1
ATOM 11042 C C . SER B 1 440 ? -10.43 36.75 17.312 1 98.12 440 SER B C 1
ATOM 11044 O O . SER B 1 440 ? -9.602 35.844 17.203 1 98.12 440 SER B O 1
ATOM 11046 N N . GLY B 1 441 ? -10.242 37.75 18.047 1 96.81 441 GLY B N 1
ATOM 11047 C CA . GLY B 1 441 ? -9.109 37.906 18.953 1 96.81 441 GLY B CA 1
ATOM 11048 C C . GLY B 1 441 ? -7.781 37.969 18.234 1 96.81 441 GLY B C 1
ATOM 11049 O O . GLY B 1 441 ? -6.758 37.531 18.75 1 96.81 441 GLY B O 1
ATOM 11050 N N . THR B 1 442 ? -7.719 38.375 17.016 1 96.88 442 THR B N 1
ATOM 11051 C CA . THR B 1 442 ? -6.488 38.5 16.25 1 96.88 442 THR B CA 1
ATOM 11052 C C . THR B 1 442 ? -6.57 39.656 15.281 1 96.88 442 THR B C 1
ATOM 11054 O O . THR B 1 442 ? -7.66 40.188 15 1 96.88 442 THR B O 1
ATOM 11057 N N . ASN B 1 443 ? -5.418 40.156 14.82 1 97.94 443 ASN B N 1
ATOM 11058 C CA . ASN B 1 443 ? -5.305 41.344 14.008 1 97.94 443 ASN B CA 1
ATOM 11059 C C . ASN B 1 443 ? -4.551 41.094 12.711 1 97.94 443 ASN B C 1
ATOM 11061 O O . ASN B 1 443 ? -3.428 41.562 12.523 1 97.94 443 ASN B O 1
ATOM 11065 N N . PRO B 1 444 ? -5.219 40.406 11.75 1 97.62 444 PRO B N 1
ATOM 11066 C CA . PRO B 1 444 ? -4.555 39.969 10.516 1 97.62 444 PRO B CA 1
ATOM 11067 C C . PRO B 1 444 ? -4.012 41.156 9.703 1 97.62 444 PRO B C 1
ATOM 11069 O O . PRO B 1 444 ? -3.055 41 8.938 1 97.62 444 PRO B O 1
ATOM 11072 N N . LEU B 1 445 ? -4.473 42.312 9.852 1 98.12 445 LEU B N 1
ATOM 11073 C CA . LEU B 1 445 ? -4.023 43.469 9.07 1 98.12 445 LEU B CA 1
ATOM 11074 C C . LEU B 1 445 ? -2.68 43.969 9.57 1 98.12 445 LEU B C 1
ATOM 11076 O O . LEU B 1 445 ? -2.105 44.906 8.992 1 98.12 445 LEU B O 1
ATOM 11080 N N . VAL B 1 446 ? -2.152 43.312 10.578 1 98 446 VAL B N 1
ATOM 11081 C CA . VAL B 1 446 ? -0.797 43.594 11.047 1 98 446 VAL B CA 1
ATOM 11082 C C . VAL B 1 446 ? 0.026 42.312 11.039 1 98 446 VAL B C 1
ATOM 11084 O O . VAL B 1 446 ? 1.206 42.344 10.68 1 98 446 VAL B O 1
ATOM 11087 N N . SER B 1 447 ? -0.613 41.219 11.352 1 97.31 447 SER B N 1
ATOM 11088 C CA . SER B 1 447 ? 0.122 40 11.703 1 97.31 447 SER B CA 1
ATOM 11089 C C . SER B 1 447 ? 0.369 39.125 10.477 1 97.31 447 SER B C 1
ATOM 11091 O O . SER B 1 447 ? 1.327 38.344 10.438 1 97.31 447 SER B O 1
ATOM 11093 N N . LEU B 1 448 ? -0.443 39.125 9.422 1 97.88 448 LEU B N 1
ATOM 11094 C CA . LEU B 1 448 ? -0.28 38.219 8.273 1 97.88 448 LEU B CA 1
ATOM 11095 C C . LEU B 1 448 ? 0.804 38.75 7.332 1 97.88 448 LEU B C 1
ATOM 11097 O O . LEU B 1 448 ? 1.127 39.938 7.344 1 97.88 448 LEU B O 1
ATOM 11101 N N . PRO B 1 449 ? 1.439 37.844 6.605 1 97.12 449 PRO B N 1
ATOM 11102 C CA . PRO B 1 449 ? 2.461 38.312 5.656 1 97.12 449 PRO B CA 1
ATOM 11103 C C . PRO B 1 449 ? 1.864 39 4.43 1 97.12 449 PRO B C 1
ATOM 11105 O O . PRO B 1 449 ? 0.683 38.812 4.129 1 97.12 449 PRO B O 1
ATOM 11108 N N . ASN B 1 450 ? 2.686 39.75 3.75 1 96.75 450 ASN B N 1
ATOM 11109 C CA . ASN B 1 450 ? 2.246 40.469 2.545 1 96.75 450 ASN B CA 1
ATOM 11110 C C . ASN B 1 450 ? 0.976 41.25 2.797 1 96.75 450 ASN B C 1
ATOM 11112 O O . ASN B 1 450 ? -0.041 41.062 2.133 1 96.75 450 ASN B O 1
ATOM 11116 N N . LEU B 1 451 ? 1.07 42.219 3.639 1 97.5 451 LEU B N 1
ATOM 11117 C CA . LEU B 1 451 ? -0.069 42.969 4.156 1 97.5 451 LEU B CA 1
ATOM 11118 C C . LEU B 1 451 ? -0.819 43.688 3.027 1 97.5 451 LEU B C 1
ATOM 11120 O O . LEU B 1 451 ? -2.043 43.812 3.084 1 97.5 451 LEU B O 1
ATOM 11124 N N . PRO B 1 452 ? -0.113 44.156 1.943 1 96.69 452 PRO B N 1
ATOM 11125 C CA . PRO B 1 452 ? -0.876 44.719 0.84 1 96.69 452 PRO B CA 1
ATOM 11126 C C . PRO B 1 452 ? -1.953 43.781 0.302 1 96.69 452 PRO B C 1
ATOM 11128 O O . PRO B 1 452 ? -3.096 44.219 0.099 1 96.69 452 PRO B O 1
ATOM 11131 N N . ARG B 1 453 ? -1.619 42.594 0.158 1 95.5 453 ARG B N 1
ATOM 11132 C CA . ARG B 1 453 ? -2.586 41.594 -0.318 1 95.5 453 ARG B CA 1
ATOM 11133 C C . ARG B 1 453 ? -3.717 41.406 0.689 1 95.5 453 ARG B C 1
ATOM 11135 O O . ARG B 1 453 ? -4.887 41.375 0.312 1 95.5 453 ARG B O 1
ATOM 11142 N N . VAL B 1 454 ? -3.412 41.312 1.948 1 97.62 454 VAL B N 1
ATOM 11143 C CA . VAL B 1 454 ? -4.398 41.094 2.998 1 97.62 454 VAL B CA 1
ATOM 11144 C C . VAL B 1 454 ? -5.379 42.25 3.057 1 97.62 454 VAL B C 1
ATOM 11146 O O . VAL B 1 454 ? -6.59 42.062 3.172 1 97.62 454 VAL B O 1
ATOM 11149 N N . ARG B 1 455 ? -4.828 43.438 2.971 1 97.31 455 ARG B N 1
ATOM 11150 C CA . ARG B 1 455 ? -5.668 44.625 3 1 97.31 455 ARG B CA 1
ATOM 11151 C C . ARG B 1 455 ? -6.625 44.656 1.813 1 97.31 455 ARG B C 1
ATOM 11153 O O . ARG B 1 455 ? -7.801 45 1.966 1 97.31 455 ARG B O 1
ATOM 11160 N N . ASP B 1 456 ? -6.098 44.312 0.639 1 96.62 456 ASP B N 1
ATOM 11161 C CA . ASP B 1 456 ? -6.93 44.25 -0.56 1 96.62 456 ASP B CA 1
ATOM 11162 C C . ASP B 1 456 ? -8.062 43.25 -0.398 1 96.62 456 ASP B C 1
ATOM 11164 O O . ASP B 1 456 ? -9.203 43.531 -0.796 1 96.62 456 ASP B O 1
ATOM 11168 N N . LEU B 1 457 ? -7.828 42.156 0.163 1 96.81 457 LEU B N 1
ATOM 11169 C CA . LEU B 1 457 ? -8.805 41.062 0.294 1 96.81 457 LEU B CA 1
ATOM 11170 C C . LEU B 1 457 ? -9.852 41.406 1.348 1 96.81 457 LEU B C 1
ATOM 11172 O O . LEU B 1 457 ? -11.055 41.25 1.114 1 96.81 457 LEU B O 1
ATOM 11176 N N . LEU B 1 458 ? -9.453 41.969 2.504 1 97.75 458 LEU B N 1
ATOM 11177 C CA . LEU B 1 458 ? -10.367 42.219 3.621 1 97.75 458 LEU B CA 1
ATOM 11178 C C . LEU B 1 458 ? -11.242 43.438 3.373 1 97.75 458 LEU B C 1
ATOM 11180 O O . LEU B 1 458 ? -12.242 43.625 4.066 1 97.75 458 LEU B O 1
ATOM 11184 N N . THR B 1 459 ? -10.906 44.188 2.311 1 96.62 459 THR B N 1
ATOM 11185 C CA . THR B 1 459 ? -11.703 45.375 2.02 1 96.62 459 THR B CA 1
ATOM 11186 C C . THR B 1 459 ? -12.562 45.156 0.781 1 96.62 459 THR B C 1
ATOM 11188 O O . THR B 1 459 ? -13.203 46.094 0.291 1 96.62 459 THR B O 1
ATOM 11191 N N . GLN B 1 460 ? -12.578 44 0.296 1 93.88 460 GLN B N 1
ATOM 11192 C CA . GLN B 1 460 ? -13.438 43.688 -0.842 1 93.88 460 GLN B CA 1
ATOM 11193 C C . GLN B 1 460 ? -14.906 43.969 -0.508 1 93.88 460 GLN B C 1
ATOM 11195 O O . GLN B 1 460 ? -15.375 43.594 0.566 1 93.88 460 GLN B O 1
ATOM 11200 N N . PRO B 1 461 ? -15.609 44.5 -1.47 1 92.06 461 PRO B N 1
ATOM 11201 C CA . PRO B 1 461 ? -17.016 44.844 -1.188 1 92.06 461 PRO B CA 1
ATOM 11202 C C . PRO B 1 461 ? -17.891 43.594 -0.994 1 92.06 461 PRO B C 1
ATOM 11204 O O . PRO B 1 461 ? -18.891 43.656 -0.284 1 92.06 461 PRO B O 1
ATOM 11207 N N . GLU B 1 462 ? -17.484 42.5 -1.606 1 92.38 462 GLU B N 1
ATOM 11208 C CA . GLU B 1 462 ? -18.312 41.281 -1.601 1 92.38 462 GLU B CA 1
ATOM 11209 C C . GLU B 1 462 ? -18.047 40.469 -0.351 1 92.38 462 GLU B C 1
ATOM 11211 O O . GLU B 1 462 ? -18.797 39.5 -0.069 1 92.38 462 GLU B O 1
ATOM 11216 N N . LEU B 1 463 ? -17.016 40.781 0.404 1 96.25 463 LEU B N 1
ATOM 11217 C CA . LEU B 1 463 ? -16.672 40 1.57 1 96.25 463 LEU B CA 1
ATOM 11218 C C . LEU B 1 463 ? -17.312 40.562 2.834 1 96.25 463 LEU B C 1
ATOM 11220 O O . LEU B 1 463 ? -17.109 41.719 3.16 1 96.25 463 LEU B O 1
ATOM 11224 N N . PHE B 1 464 ? -18.172 39.781 3.537 1 97.19 464 PHE B N 1
ATOM 11225 C CA . PHE B 1 464 ? -18.734 40.125 4.836 1 97.19 464 PHE B CA 1
ATOM 11226 C C . PHE B 1 464 ? -17.75 39.812 5.953 1 97.19 464 PHE B C 1
ATOM 11228 O O . PHE B 1 464 ? -17.469 38.625 6.223 1 97.19 464 PHE B O 1
ATOM 11235 N N . VAL B 1 465 ? -17.156 40.781 6.648 1 98.31 465 VAL B N 1
ATOM 11236 C CA . VAL B 1 465 ? -16.125 40.594 7.66 1 98.31 465 VAL B CA 1
ATOM 11237 C C . VAL B 1 465 ? -16.703 40.844 9.047 1 98.31 465 VAL B C 1
ATOM 11239 O O . VAL B 1 465 ? -17.219 41.938 9.312 1 98.31 465 VAL B O 1
ATOM 11242 N N . VAL B 1 466 ? -16.672 39.875 9.891 1 98.75 466 VAL B N 1
ATOM 11243 C CA . VAL B 1 466 ? -17 40.031 11.305 1 98.75 466 VAL B CA 1
ATOM 11244 C C . VAL B 1 466 ? -15.727 40.062 12.133 1 98.75 466 VAL B C 1
ATOM 11246 O O . VAL B 1 466 ? -14.859 39.188 12 1 98.75 466 VAL B O 1
ATOM 11249 N N . CYS B 1 467 ? -15.562 41.094 12.945 1 98.75 467 CYS B N 1
ATOM 11250 C CA . CYS B 1 467 ? -14.414 41.188 13.836 1 98.75 467 CYS B CA 1
ATOM 11251 C C . CYS B 1 467 ? -14.852 41.219 15.297 1 98.75 467 CYS B C 1
ATOM 11253 O O . CYS B 1 467 ? -15.594 42.094 15.719 1 98.75 467 CYS B O 1
ATOM 11255 N N . GLN B 1 468 ? -14.5 40.219 15.992 1 98.62 468 GLN B N 1
ATOM 11256 C CA . GLN B 1 468 ? -14.719 40.062 17.422 1 98.62 468 GLN B CA 1
ATOM 11257 C C . GLN B 1 468 ? -13.438 40.344 18.203 1 98.62 468 GLN B C 1
ATOM 11259 O O . GLN B 1 468 ? -12.484 39.562 18.156 1 98.62 468 GLN B O 1
ATOM 11264 N N . ASP B 1 469 ? -13.398 41.5 18.984 1 98.19 469 ASP B N 1
ATOM 11265 C CA . ASP B 1 469 ? -12.164 41.969 19.594 1 98.19 469 ASP B CA 1
ATOM 11266 C C . ASP B 1 469 ? -12.445 42.844 20.812 1 98.19 469 ASP B C 1
ATOM 11268 O O . ASP B 1 469 ? -13.602 43.125 21.141 1 98.19 469 ASP B O 1
ATOM 11272 N N . ILE B 1 470 ? -11.391 43.281 21.547 1 97.88 470 ILE B N 1
ATOM 11273 C CA . ILE B 1 470 ? -11.562 44.062 22.781 1 97.88 470 ILE B CA 1
ATOM 11274 C C . ILE B 1 470 ? -11.273 45.531 22.484 1 97.88 470 ILE B C 1
ATOM 11276 O O . ILE B 1 470 ? -11.648 46.406 23.266 1 97.88 470 ILE B O 1
ATOM 11280 N N . TYR B 1 471 ? -10.586 45.812 21.359 1 97.75 471 TYR B N 1
ATOM 11281 C CA . TYR B 1 471 ? -10.258 47.188 20.922 1 97.75 471 TYR B CA 1
ATOM 11282 C C . TYR B 1 471 ? -10.625 47.375 19.469 1 97.75 471 TYR B C 1
ATOM 11284 O O . TYR B 1 471 ? -10.875 46.438 18.734 1 97.75 471 TYR B O 1
ATOM 11292 N N . LEU B 1 472 ? -10.758 48.656 19.062 1 97.19 472 LEU B N 1
ATOM 11293 C CA . LEU B 1 472 ? -10.852 49 17.641 1 97.19 472 LEU B CA 1
ATOM 11294 C C . LEU B 1 472 ? -9.477 48.906 16.984 1 97.19 472 LEU B C 1
ATOM 11296 O O . LEU B 1 472 ? -8.836 49.938 16.766 1 97.19 472 LEU B O 1
ATOM 11300 N N . THR B 1 473 ? -9.047 47.719 16.594 1 97.44 473 THR B N 1
ATOM 11301 C CA . THR B 1 473 ? -7.762 47.438 15.961 1 97.44 473 THR B CA 1
ATOM 11302 C C . THR B 1 473 ? -7.793 47.812 14.484 1 97.44 473 THR B C 1
ATOM 11304 O O . THR B 1 473 ? -8.812 48.281 13.969 1 97.44 473 THR B O 1
ATOM 11307 N N . GLU B 1 474 ? -6.652 47.562 13.727 1 97.75 474 GLU B N 1
ATOM 11308 C CA . GLU B 1 474 ? -6.605 47.75 12.281 1 97.75 474 GLU B CA 1
ATOM 11309 C C . GLU B 1 474 ? -7.66 46.906 11.578 1 97.75 474 GLU B C 1
ATOM 11311 O O . GLU B 1 474 ? -8.32 47.375 10.648 1 97.75 474 GLU B O 1
ATOM 11316 N N . THR B 1 475 ? -7.848 45.688 12.031 1 98.31 475 THR B N 1
ATOM 11317 C CA . THR B 1 475 ? -8.789 44.75 11.438 1 98.31 475 THR B CA 1
ATOM 11318 C C . THR B 1 475 ? -10.227 45.156 11.75 1 98.31 475 THR B C 1
ATOM 11320 O O . THR B 1 475 ? -11.086 45.156 10.859 1 98.31 475 THR B O 1
ATOM 11323 N N . ALA B 1 476 ? -10.492 45.5 12.984 1 98.06 476 ALA B N 1
ATOM 11324 C CA . ALA B 1 476 ? -11.836 45.906 13.375 1 98.06 476 ALA B CA 1
ATOM 11325 C C . ALA B 1 476 ? -12.281 47.125 12.594 1 98.06 476 ALA B C 1
ATOM 11327 O O . ALA B 1 476 ? -13.453 47.281 12.25 1 98.06 476 ALA B O 1
ATOM 11328 N N . ALA B 1 477 ? -11.352 47.969 12.281 1 97.38 477 ALA B N 1
ATOM 11329 C CA . ALA B 1 477 ? -11.648 49.219 11.617 1 97.38 477 ALA B CA 1
ATOM 11330 C C . ALA B 1 477 ? -12.211 49 10.219 1 97.38 477 ALA B C 1
ATOM 11332 O O . ALA B 1 477 ? -12.945 49.844 9.695 1 97.38 477 ALA B O 1
ATOM 11333 N N . VAL B 1 478 ? -11.906 47.906 9.617 1 97.38 478 VAL B N 1
ATOM 11334 C CA . VAL B 1 478 ? -12.367 47.656 8.25 1 97.38 478 VAL B CA 1
ATOM 11335 C C . VAL B 1 478 ? -13.508 46.656 8.25 1 97.38 478 VAL B C 1
ATOM 11337 O O . VAL B 1 478 ? -14.016 46.281 7.191 1 97.38 478 VAL B O 1
ATOM 11340 N N . ALA B 1 479 ? -13.953 46.188 9.406 1 98.25 479 ALA B N 1
ATOM 11341 C CA . ALA B 1 479 ? -14.945 45.125 9.508 1 98.25 479 ALA B CA 1
ATOM 11342 C C . ALA B 1 479 ? -16.344 45.656 9.195 1 98.25 479 ALA B C 1
ATOM 11344 O O . ALA B 1 479 ? -16.594 46.875 9.25 1 98.25 479 ALA B O 1
ATOM 11345 N N . ASP B 1 480 ? -17.25 44.781 8.82 1 98 480 ASP B N 1
ATOM 11346 C CA . ASP B 1 480 ? -18.656 45.094 8.625 1 98 480 ASP B CA 1
ATOM 11347 C C . ASP B 1 480 ? -19.406 45.094 9.953 1 98 480 ASP B C 1
ATOM 11349 O O . ASP B 1 480 ? -20.344 45.875 10.156 1 98 480 ASP B O 1
ATOM 11353 N N . VAL B 1 481 ? -19.109 44.156 10.734 1 98.69 481 VAL B N 1
ATOM 11354 C CA . VAL B 1 481 ? -19.641 44.062 12.086 1 98.69 481 VAL B CA 1
ATOM 11355 C C . VAL B 1 481 ? -18.5 43.906 13.094 1 98.69 481 VAL B C 1
ATOM 11357 O O . VAL B 1 481 ? -17.562 43.125 12.859 1 98.69 481 VAL B O 1
ATOM 11360 N N . VAL B 1 482 ? -18.516 44.656 14.172 1 98.81 482 VAL B N 1
ATOM 11361 C CA . VAL B 1 482 ? -17.547 44.531 15.258 1 98.81 482 VAL B CA 1
ATOM 11362 C C . VAL B 1 482 ? -18.266 44.125 16.547 1 98.81 482 VAL B C 1
ATOM 11364 O O . VAL B 1 482 ? -19.234 44.781 16.953 1 98.81 482 VAL B O 1
ATOM 11367 N N . LEU B 1 483 ? -17.828 43.094 17.141 1 98.88 483 LEU B N 1
ATOM 11368 C CA . LEU B 1 483 ? -18.406 42.594 18.375 1 98.88 483 LEU B CA 1
ATOM 11369 C C . LEU B 1 483 ? -17.453 42.812 19.547 1 98.88 483 LEU B C 1
ATOM 11371 O O . LEU B 1 483 ? -16.328 42.312 19.531 1 98.88 483 LEU B O 1
ATOM 11375 N N . PRO B 1 484 ? -17.906 43.562 20.562 1 98.62 484 PRO B N 1
ATOM 11376 C CA . PRO B 1 484 ? -17.062 43.781 21.719 1 98.62 484 PRO B CA 1
ATOM 11377 C C . PRO B 1 484 ? -16.938 42.531 22.609 1 98.62 484 PRO B C 1
ATOM 11379 O O . PRO B 1 484 ? -17.953 42 23.062 1 98.62 484 PRO B O 1
ATOM 11382 N N . ALA B 1 485 ? -15.75 42.125 22.875 1 98.38 485 ALA B N 1
ATOM 11383 C CA . ALA B 1 485 ? -15.508 40.906 23.625 1 98.38 485 ALA B CA 1
ATOM 11384 C C . ALA B 1 485 ? -14.945 41.188 25 1 98.38 485 ALA B C 1
ATOM 11386 O O . ALA B 1 485 ? -14.242 42.188 25.188 1 98.38 485 ALA B O 1
ATOM 11387 N N . ALA B 1 486 ? -15.242 40.312 25.953 1 97.88 486 ALA B N 1
ATOM 11388 C CA . ALA B 1 486 ? -14.586 40.281 27.266 1 97.88 486 ALA B CA 1
ATOM 11389 C C . ALA B 1 486 ? -13.172 39.75 27.156 1 97.88 486 ALA B C 1
ATOM 11391 O O . ALA B 1 486 ? -12.883 38.875 26.328 1 97.88 486 ALA B O 1
ATOM 11392 N N . GLN B 1 487 ? -12.289 40.281 27.938 1 95.56 487 GLN B N 1
ATOM 11393 C CA . GLN B 1 487 ? -10.922 39.781 27.938 1 95.56 487 GLN B CA 1
ATOM 11394 C C . GLN B 1 487 ? -10.609 39.062 29.266 1 95.56 487 GLN B C 1
ATOM 11396 O O . GLN B 1 487 ? -11.5 38.875 30.094 1 95.56 487 GLN B O 1
ATOM 11401 N N . TRP B 1 488 ? -9.344 38.594 29.375 1 94.25 488 TRP B N 1
ATOM 11402 C CA . TRP B 1 488 ? -8.82 38 30.609 1 94.25 488 TRP B CA 1
ATOM 11403 C C . TRP B 1 488 ? -9.172 38.844 31.828 1 94.25 488 TRP B C 1
ATOM 11405 O O . TRP B 1 488 ? -9.086 40.062 31.781 1 94.25 488 TRP B O 1
ATOM 11415 N N . GLY B 1 489 ? -9.594 38.25 32.938 1 95.75 489 GLY B N 1
ATOM 11416 C CA . GLY B 1 489 ? -10.031 38.938 34.125 1 95.75 489 GLY B CA 1
ATOM 11417 C C . GLY B 1 489 ? -11.508 39.281 34.125 1 95.75 489 GLY B C 1
ATOM 11418 O O . GLY B 1 489 ? -12.094 39.562 35.156 1 95.75 489 GLY B O 1
ATOM 11419 N N . GLU B 1 490 ? -12.102 39.219 32.938 1 97.81 490 GLU B N 1
ATOM 11420 C CA . GLU B 1 490 ? -13.5 39.625 32.781 1 97.81 490 GLU B CA 1
ATOM 11421 C C . GLU B 1 490 ? -14.383 38.406 32.469 1 97.81 490 GLU B C 1
ATOM 11423 O O . GLU B 1 490 ? -15.57 38.562 32.219 1 97.81 490 GLU B O 1
ATOM 11428 N N . LYS B 1 491 ? -13.875 37.281 32.469 1 97.75 491 LYS B N 1
ATOM 11429 C CA . LYS B 1 491 ? -14.57 36.031 32.188 1 97.75 491 LYS B CA 1
ATOM 11430 C C . LYS B 1 491 ? -13.898 34.844 32.906 1 97.75 491 LYS B C 1
ATOM 11432 O O . LYS B 1 491 ? -12.797 35 33.438 1 97.75 491 LYS B O 1
ATOM 11437 N N . THR B 1 492 ? -14.586 33.719 32.938 1 98.19 492 THR B N 1
ATOM 11438 C CA . THR B 1 492 ? -14.07 32.531 33.594 1 98.19 492 THR B CA 1
ATOM 11439 C C . THR B 1 492 ? -13.805 31.406 32.594 1 98.19 492 THR B C 1
ATOM 11441 O O . THR B 1 492 ? -14.594 31.219 31.656 1 98.19 492 THR B O 1
ATOM 11444 N N . GLY B 1 493 ? -12.758 30.703 32.719 1 97.94 493 GLY B N 1
ATOM 11445 C CA . GLY B 1 493 ? -12.414 29.531 31.906 1 97.94 493 GLY B CA 1
ATOM 11446 C C . GLY B 1 493 ? -11.016 29.016 32.188 1 97.94 493 GLY B C 1
ATOM 11447 O O . GLY B 1 493 ? -10.32 29.516 33.062 1 97.94 493 GLY B O 1
ATOM 11448 N N . CYS B 1 494 ? -10.609 28 31.516 1 98 494 CYS B N 1
ATOM 11449 C CA . CYS B 1 494 ? -9.297 27.391 31.688 1 98 494 CYS B CA 1
ATOM 11450 C C . CYS B 1 494 ? -8.406 27.672 30.484 1 98 494 CYS B C 1
ATOM 11452 O O . CYS B 1 494 ? -8.906 27.984 29.406 1 98 494 CYS B O 1
ATOM 11454 N N . PHE B 1 495 ? -7.148 27.625 30.625 1 96.12 495 PHE B N 1
ATOM 11455 C CA . PHE B 1 495 ? -6.23 27.641 29.484 1 96.12 495 PHE B CA 1
ATOM 11456 C C . PHE B 1 495 ? -4.973 26.844 29.797 1 96.12 495 PHE B C 1
ATOM 11458 O O . PHE B 1 495 ? -4.605 26.672 30.969 1 96.12 495 PHE B O 1
ATOM 11465 N N . THR B 1 496 ? -4.43 26.219 28.797 1 97.12 496 THR B N 1
ATOM 11466 C CA . THR B 1 496 ? -3.262 25.344 28.875 1 97.12 496 THR B CA 1
ATOM 11467 C C . THR B 1 496 ? -2.039 26.031 28.281 1 97.12 496 THR B C 1
ATOM 11469 O O . THR B 1 496 ? -2.104 26.562 27.156 1 97.12 496 THR B O 1
ATOM 11472 N N . ASN B 1 497 ? -0.955 26 29.031 1 96.31 497 ASN B N 1
ATOM 11473 C CA . ASN B 1 497 ? 0.262 26.625 28.531 1 96.31 497 ASN B CA 1
ATOM 11474 C C . ASN B 1 497 ? 1.129 25.641 27.75 1 96.31 497 ASN B C 1
ATOM 11476 O O . ASN B 1 497 ? 0.67 24.562 27.391 1 96.31 497 ASN B O 1
ATOM 11480 N N . VAL B 1 498 ? 2.367 26.031 27.406 1 94.5 498 VAL B N 1
ATOM 11481 C CA . VAL B 1 498 ? 3.283 25.234 26.578 1 94.5 498 VAL B CA 1
ATOM 11482 C C . VAL B 1 498 ? 3.676 23.969 27.328 1 94.5 498 VAL B C 1
ATOM 11484 O O . VAL B 1 498 ? 3.785 22.891 26.719 1 94.5 498 VAL B O 1
ATOM 11487 N N . ASP B 1 499 ? 3.803 24.078 28.578 1 94.25 499 ASP B N 1
ATOM 11488 C CA . ASP B 1 499 ? 4.238 22.969 29.438 1 94.25 499 ASP B CA 1
ATOM 11489 C C . ASP B 1 499 ? 3.078 22.047 29.766 1 94.25 499 ASP B C 1
ATOM 11491 O O . ASP B 1 499 ? 3.15 21.25 30.703 1 94.25 499 ASP B O 1
ATOM 11495 N N . ARG B 1 500 ? 1.974 22.172 29.094 1 97 500 ARG B N 1
ATOM 11496 C CA . ARG B 1 500 ? 0.752 21.375 29.203 1 97 500 ARG B CA 1
ATOM 11497 C C . ARG B 1 500 ? 0.062 21.625 30.547 1 97 500 ARG B C 1
ATOM 11499 O O . ARG B 1 500 ? -0.744 20.797 31 1 97 500 ARG B O 1
ATOM 11506 N N . THR B 1 501 ? 0.429 22.688 31.219 1 97.94 501 THR B N 1
ATOM 11507 C CA . THR B 1 501 ? -0.181 23.031 32.5 1 97.94 501 THR B CA 1
ATOM 11508 C C . THR B 1 501 ? -1.514 23.75 32.281 1 97.94 501 THR B C 1
ATOM 11510 O O . THR B 1 501 ? -1.57 24.781 31.609 1 97.94 501 THR B O 1
ATOM 11513 N N . VAL B 1 502 ? -2.543 23.266 32.906 1 98.31 502 VAL B N 1
ATOM 11514 C CA . VAL B 1 502 ? -3.887 23.828 32.812 1 98.31 502 VAL B CA 1
ATOM 11515 C C . VAL B 1 502 ? -4.137 24.75 34 1 98.31 502 VAL B C 1
ATOM 11517 O O . VAL B 1 502 ? -4.012 24.328 35.156 1 98.31 502 VAL B O 1
ATOM 11520 N N . HIS B 1 503 ? -4.41 26.016 33.781 1 98.12 503 HIS B N 1
ATOM 11521 C CA . HIS B 1 503 ? -4.809 26.969 34.812 1 98.12 503 HIS B CA 1
ATOM 11522 C C . HIS B 1 503 ? -6.277 27.359 34.656 1 98.12 503 HIS B C 1
ATOM 11524 O O . HIS B 1 503 ? -6.863 27.188 33.594 1 98.12 503 HIS B O 1
ATOM 11530 N N . ILE B 1 504 ? -6.887 27.797 35.719 1 98.12 504 ILE B N 1
ATOM 11531 C CA . ILE B 1 504 ? -8.227 28.391 35.656 1 98.12 504 ILE B CA 1
ATOM 11532 C C . ILE B 1 504 ? -8.133 29.891 35.875 1 98.12 504 ILE B C 1
ATOM 11534 O O . ILE B 1 504 ? -7.273 30.359 36.625 1 98.12 504 ILE B O 1
ATOM 11538 N N . SER B 1 505 ? -8.773 30.656 35.156 1 97.81 505 SER B N 1
ATOM 11539 C CA . SER B 1 505 ? -8.977 32.094 35.344 1 97.81 505 SER B CA 1
ATOM 11540 C C . SER B 1 505 ? -10.406 32.406 35.75 1 97.81 505 SER B C 1
ATOM 11542 O O . SER B 1 505 ? -11.352 32.094 35.031 1 97.81 505 SER B O 1
ATOM 11544 N N . HIS B 1 506 ? -10.586 32.938 36.906 1 97.94 506 HIS B N 1
ATOM 11545 C CA . HIS B 1 506 ? -11.906 33.344 37.406 1 97.94 506 HIS B CA 1
ATOM 11546 C C . HIS B 1 506 ? -12.227 34.781 37 1 97.94 506 HIS B C 1
ATOM 11548 O O . HIS B 1 506 ? -11.328 35.625 36.938 1 97.94 506 HIS B O 1
ATOM 11554 N N . LYS B 1 507 ? -13.492 35.062 36.719 1 98.12 507 LYS B N 1
ATOM 11555 C CA . LYS B 1 507 ? -13.93 36.438 36.438 1 98.12 507 LYS B CA 1
ATOM 11556 C C . LYS B 1 507 ? -13.711 37.344 37.656 1 98.12 507 LYS B C 1
ATOM 11558 O O . LYS B 1 507 ? -14.266 37.094 38.719 1 98.12 507 LYS B O 1
ATOM 11563 N N . ALA B 1 508 ? -12.898 38.375 37.469 1 98.19 508 ALA B N 1
ATOM 11564 C CA . ALA B 1 508 ? -12.562 39.281 38.562 1 98.19 508 ALA B CA 1
ATOM 11565 C C . ALA B 1 508 ? -13.445 40.531 38.5 1 98.19 508 ALA B C 1
ATOM 11567 O O . ALA B 1 508 ? -13.805 41.094 39.562 1 98.19 508 ALA B O 1
ATOM 11568 N N . VAL B 1 509 ? -13.719 40.969 37.344 1 98 509 VAL B N 1
ATOM 11569 C CA . VAL B 1 509 ? -14.516 42.188 37.156 1 98 509 VAL B CA 1
ATOM 11570 C C . VAL B 1 509 ? -15.445 42.031 35.969 1 98 509 VAL B C 1
ATOM 11572 O O . VAL B 1 509 ? -15.289 41.094 35.156 1 98 509 VAL B O 1
ATOM 11575 N N . ASP B 1 510 ? -16.453 42.875 35.906 1 97.31 510 ASP B N 1
ATOM 11576 C CA . ASP B 1 510 ? -17.359 42.875 34.75 1 97.31 510 ASP B CA 1
ATOM 11577 C C . ASP B 1 510 ? -16.703 43.5 33.531 1 97.31 510 ASP B C 1
ATOM 11579 O O . ASP B 1 510 ? -15.914 44.438 33.656 1 97.31 510 ASP B O 1
ATOM 11583 N N . PRO B 1 511 ? -16.953 42.969 32.344 1 97.69 511 PRO B N 1
ATOM 11584 C CA . PRO B 1 511 ? -16.469 43.656 31.141 1 97.69 511 PRO B CA 1
ATOM 11585 C C . PRO B 1 511 ? -17.109 45.031 30.938 1 97.69 511 PRO B C 1
ATOM 11587 O O . PRO B 1 511 ? -18.172 45.312 31.484 1 97.69 511 PRO B O 1
ATOM 11590 N N . PRO B 1 512 ? -16.5 45.875 30.188 1 97.19 512 PRO B N 1
ATOM 11591 C CA . PRO B 1 512 ? -17.047 47.219 30 1 97.19 512 PRO B CA 1
ATOM 11592 C C . PRO B 1 512 ? -18.281 47.25 29.109 1 97.19 512 PRO B C 1
ATOM 11594 O O . PRO B 1 512 ? -18.375 46.438 28.156 1 97.19 512 PRO B O 1
ATOM 11597 N N . GLY B 1 513 ? -19.172 48.125 29.391 1 97.44 513 GLY B N 1
ATOM 11598 C CA . GLY B 1 513 ? -20.375 48.281 28.578 1 97.44 513 GLY B CA 1
ATOM 11599 C C . GLY B 1 513 ? -21.172 47 28.453 1 97.44 513 GLY B C 1
ATOM 11600 O O . GLY B 1 513 ? -21.516 46.375 29.453 1 97.44 513 GLY B O 1
ATOM 11601 N N . GLU B 1 514 ? -21.297 46.656 27.141 1 98.06 514 GLU B N 1
ATOM 11602 C CA . GLU B 1 514 ? -22.094 45.469 26.859 1 98.06 514 GLU B CA 1
ATOM 11603 C C . GLU B 1 514 ? -21.203 44.344 26.328 1 98.06 514 GLU B C 1
ATOM 11605 O O . GLU B 1 514 ? -21.703 43.406 25.688 1 98.06 514 GLU B O 1
ATOM 11610 N N . ALA B 1 515 ? -19.922 44.5 26.547 1 98.31 515 ALA B N 1
ATOM 11611 C CA . ALA B 1 515 ? -19.016 43.438 26.062 1 98.31 515 ALA B CA 1
ATOM 11612 C C . ALA B 1 515 ? -19.375 42.094 26.641 1 98.31 515 ALA B C 1
ATOM 11614 O O . ALA B 1 515 ? -19.781 42 27.797 1 98.31 515 ALA B O 1
ATOM 11615 N N . ARG B 1 516 ? -19.297 41.031 25.828 1 98.38 516 ARG B N 1
ATOM 11616 C CA . ARG B 1 516 ? -19.641 39.688 26.219 1 98.38 516 ARG B CA 1
ATOM 11617 C C . ARG B 1 516 ? -18.453 38.75 26.078 1 98.38 516 ARG B C 1
ATOM 11619 O O . ARG B 1 516 ? -17.5 39.031 25.328 1 98.38 516 ARG B O 1
ATOM 11626 N N . SER B 1 517 ? -18.484 37.625 26.891 1 98.19 517 SER B N 1
ATOM 11627 C CA . SER B 1 517 ? -17.453 36.594 26.688 1 98.19 517 SER B CA 1
ATOM 11628 C C . SER B 1 517 ? -17.578 35.969 25.312 1 98.19 517 SER B C 1
ATOM 11630 O O . SER B 1 517 ? -18.656 35.906 24.734 1 98.19 517 SER B O 1
ATOM 11632 N N . ASP B 1 518 ? -16.469 35.531 24.75 1 98.31 518 ASP B N 1
ATOM 11633 C CA . ASP B 1 518 ? -16.5 34.844 23.469 1 98.31 518 ASP B CA 1
ATOM 11634 C C . ASP B 1 518 ? -17.422 33.625 23.516 1 98.31 518 ASP B C 1
ATOM 11636 O O . ASP B 1 518 ? -18.078 33.312 22.531 1 98.31 518 ASP B O 1
ATOM 11640 N N . LEU B 1 519 ? -17.453 32.906 24.688 1 98.56 519 LEU B N 1
ATOM 11641 C CA . LEU B 1 519 ? -18.344 31.766 24.844 1 98.56 519 LEU B CA 1
ATOM 11642 C C . LEU B 1 519 ? -19.797 32.188 24.625 1 98.56 519 LEU B C 1
ATOM 11644 O O . LEU B 1 519 ? -20.531 31.516 23.875 1 98.56 519 LEU B O 1
ATOM 11648 N N . ASP B 1 520 ? -20.172 33.25 25.25 1 98.44 520 ASP B N 1
ATOM 11649 C CA . ASP B 1 520 ? -21.547 33.75 25.109 1 98.44 520 ASP B CA 1
ATOM 11650 C C . ASP B 1 520 ? -21.875 34.062 23.656 1 98.44 520 ASP B C 1
ATOM 11652 O O . ASP B 1 520 ? -22.984 33.812 23.203 1 98.44 520 ASP B O 1
ATOM 11656 N N . ILE B 1 521 ? -20.969 34.656 23 1 98.69 521 ILE B N 1
ATOM 11657 C CA . ILE B 1 521 ? -21.172 35.062 21.609 1 98.69 521 ILE B CA 1
ATOM 11658 C C . ILE B 1 521 ? -21.375 33.812 20.734 1 98.69 521 ILE B C 1
ATOM 11660 O O . ILE B 1 521 ? -22.312 33.75 19.938 1 98.69 521 ILE B O 1
ATOM 11664 N N . PHE B 1 522 ? -20.547 32.781 20.859 1 98.62 522 PHE B N 1
ATOM 11665 C CA . PHE B 1 522 ? -20.641 31.562 20.047 1 98.62 522 PHE B CA 1
ATOM 11666 C C . PHE B 1 522 ? -21.906 30.781 20.375 1 98.62 522 PHE B C 1
ATOM 11668 O O . PHE B 1 522 ? -22.562 30.234 19.469 1 98.62 522 PHE B O 1
ATOM 11675 N N . LEU B 1 523 ? -22.266 30.719 21.656 1 98.56 523 LEU B N 1
ATOM 11676 C CA . LEU B 1 523 ? -23.5 30.047 22.047 1 98.56 523 LEU B CA 1
ATOM 11677 C C . LEU B 1 523 ? -24.719 30.75 21.469 1 98.56 523 LEU B C 1
ATOM 11679 O O . LEU B 1 523 ? -25.656 30.109 21.016 1 98.56 523 LEU B O 1
ATOM 11683 N N . ASP B 1 524 ? -24.703 32.062 21.469 1 98.44 524 ASP B N 1
ATOM 11684 C CA . ASP B 1 524 ? -25.797 32.844 20.906 1 98.44 524 ASP B CA 1
ATOM 11685 C C . ASP B 1 524 ? -25.938 32.562 19.406 1 98.44 524 ASP B C 1
ATOM 11687 O O . ASP B 1 524 ? -27.031 32.375 18.891 1 98.44 524 ASP B O 1
ATOM 11691 N N . TYR B 1 525 ? -24.906 32.656 18.672 1 98.31 525 TYR B N 1
ATOM 11692 C CA . TYR B 1 525 ? -24.922 32.344 17.25 1 98.31 525 TYR B CA 1
ATOM 11693 C C . TYR B 1 525 ? -25.5 30.969 16.984 1 98.31 525 TYR B C 1
ATOM 11695 O O . TYR B 1 525 ? -26.328 30.797 16.078 1 98.31 525 TYR B O 1
ATOM 11703 N N . SER B 1 526 ? -24.969 29.922 17.766 1 98.56 526 SER B N 1
ATOM 11704 C CA . SER B 1 526 ? -25.438 28.547 17.594 1 98.56 526 SER B CA 1
ATOM 11705 C C . SER B 1 526 ? -26.938 28.453 17.781 1 98.56 526 SER B C 1
ATOM 11707 O O . SER B 1 526 ? -27.625 27.797 17 1 98.56 526 SER B O 1
ATOM 11709 N N . ARG B 1 527 ? -27.422 29.125 18.797 1 97.88 527 ARG B N 1
ATOM 11710 C CA . ARG B 1 527 ? -28.859 29.109 19.094 1 97.88 527 ARG B CA 1
ATOM 11711 C C . ARG B 1 527 ? -29.656 29.766 17.953 1 97.88 527 ARG B C 1
ATOM 11713 O O . ARG B 1 527 ? -30.672 29.234 17.531 1 97.88 527 ARG B O 1
ATOM 11720 N N . ARG B 1 528 ? -29.172 30.875 17.5 1 98.25 528 ARG B N 1
ATOM 11721 C CA . ARG B 1 528 ? -29.891 31.609 16.453 1 98.25 528 ARG B CA 1
ATOM 11722 C C . ARG B 1 528 ? -29.828 30.859 15.125 1 98.25 528 ARG B C 1
ATOM 11724 O O . ARG B 1 528 ? -30.781 30.906 14.336 1 98.25 528 ARG B O 1
ATOM 11731 N N . MET B 1 529 ? -28.75 30.219 14.812 1 98.25 529 MET B N 1
ATOM 11732 C CA . MET B 1 529 ? -28.609 29.391 13.609 1 98.25 529 MET B CA 1
ATOM 11733 C C . MET B 1 529 ? -29.469 28.141 13.695 1 98.25 529 MET B C 1
ATOM 11735 O O . MET B 1 529 ? -29.812 27.547 12.672 1 98.25 529 MET B O 1
ATOM 11739 N N . GLY B 1 530 ? -29.797 27.734 14.891 1 97.94 530 GLY B N 1
ATOM 11740 C CA . GLY B 1 530 ? -30.641 26.562 15.094 1 97.94 530 GLY B CA 1
ATOM 11741 C C . GLY B 1 530 ? -29.891 25.25 14.914 1 97.94 530 GLY B C 1
ATOM 11742 O O . GLY B 1 530 ? -30.453 24.281 14.398 1 97.94 530 GLY B O 1
ATOM 11743 N N . PHE B 1 531 ? -28.656 25.219 15.336 1 97.94 531 PHE B N 1
ATOM 11744 C CA . PHE B 1 531 ? -27.891 23.984 15.195 1 97.94 531 PHE B CA 1
ATOM 11745 C C . PHE B 1 531 ? -28.438 22.906 16.141 1 97.94 531 PHE B C 1
ATOM 11747 O O . PHE B 1 531 ? -28.656 23.172 17.328 1 97.94 531 PHE B O 1
ATOM 11754 N N . LYS B 1 532 ? -28.625 21.75 15.609 1 97.69 532 LYS B N 1
ATOM 11755 C CA . LYS B 1 532 ? -29.188 20.641 16.359 1 97.69 532 LYS B CA 1
ATOM 11756 C C . LYS B 1 532 ? -28.328 19.391 16.203 1 97.69 532 LYS B C 1
ATOM 11758 O O . LYS B 1 532 ? -27.625 19.234 15.203 1 97.69 532 LYS B O 1
ATOM 11763 N N . ASN B 1 533 ? -28.297 18.578 17.219 1 96.75 533 ASN B N 1
ATOM 11764 C CA . ASN B 1 533 ? -27.688 17.266 17.078 1 96.75 533 ASN B CA 1
ATOM 11765 C C . ASN B 1 533 ? -28.641 16.266 16.422 1 96.75 533 ASN B C 1
ATOM 11767 O O . ASN B 1 533 ? -29.719 16.641 15.945 1 96.75 533 ASN B O 1
ATOM 11771 N N . LYS B 1 534 ? -28.234 15.047 16.25 1 95.06 534 LYS B N 1
ATOM 11772 C CA . LYS B 1 534 ? -28.984 14.078 15.469 1 95.06 534 LYS B CA 1
ATOM 11773 C C . LYS B 1 534 ? -30.328 13.75 16.125 1 95.06 534 LYS B C 1
ATOM 11775 O O . LYS B 1 534 ? -31.25 13.273 15.469 1 95.06 534 LYS B O 1
ATOM 11780 N N . ASP B 1 535 ? -30.547 14.008 17.5 1 97.06 535 ASP B N 1
ATOM 11781 C CA . ASP B 1 535 ? -31.781 13.742 18.234 1 97.06 535 ASP B CA 1
ATOM 11782 C C . ASP B 1 535 ? -32.688 14.977 18.266 1 97.06 535 ASP B C 1
ATOM 11784 O O . ASP B 1 535 ? -33.719 14.969 18.922 1 97.06 535 ASP B O 1
ATOM 11788 N N . GLY B 1 536 ? -32.281 16.016 17.688 1 96.75 536 GLY B N 1
ATOM 11789 C CA . GLY B 1 536 ? -33.094 17.219 17.594 1 96.75 536 GLY B CA 1
ATOM 11790 C C . GLY B 1 536 ? -32.844 18.172 18.766 1 96.75 536 GLY B C 1
ATOM 11791 O O . GLY B 1 536 ? -33.531 19.203 18.875 1 96.75 536 GLY B O 1
ATOM 11792 N N . GLU B 1 537 ? -31.922 17.875 19.562 1 97.75 537 GLU B N 1
ATOM 11793 C CA . GLU B 1 537 ? -31.562 18.75 20.672 1 97.75 537 GLU B CA 1
ATOM 11794 C C . GLU B 1 537 ? -30.547 19.797 20.25 1 97.75 537 GLU B C 1
ATOM 11796 O O . GLU B 1 537 ? -29.875 19.625 19.219 1 97.75 537 GLU B O 1
ATOM 11801 N N . ASP B 1 538 ? -30.422 20.859 21.062 1 97.75 538 ASP B N 1
ATOM 11802 C CA . ASP B 1 538 ? -29.438 21.891 20.75 1 97.75 538 ASP B CA 1
ATOM 11803 C C . ASP B 1 538 ? -28.031 21.312 20.703 1 97.75 538 ASP B C 1
ATOM 11805 O O . ASP B 1 538 ? -27.641 20.547 21.578 1 97.75 538 ASP B O 1
ATOM 11809 N N . LEU B 1 539 ? -27.281 21.609 19.703 1 98.06 539 LEU B N 1
ATOM 11810 C CA . LEU B 1 539 ? -25.922 21.109 19.531 1 98.06 539 LEU B CA 1
ATOM 11811 C C . LEU B 1 539 ? -25.016 21.609 20.656 1 98.06 539 LEU B C 1
ATOM 11813 O O . LEU B 1 539 ? -24.125 20.875 21.109 1 98.06 539 LEU B O 1
ATOM 11817 N N . LEU B 1 540 ? -25.188 22.891 21.047 1 98.38 540 LEU B N 1
ATOM 11818 C CA . LEU B 1 540 ? -24.469 23.5 22.156 1 98.38 540 LEU B CA 1
ATOM 11819 C C . LEU B 1 540 ? -25.438 23.906 23.266 1 98.38 540 LEU B C 1
ATOM 11821 O O . LEU B 1 540 ? -25.781 25.078 23.406 1 98.38 540 LEU B O 1
ATOM 11825 N N . PRO B 1 541 ? -25.766 22.984 24.141 1 97.31 541 PRO B N 1
ATOM 11826 C CA . PRO B 1 541 ? -26.828 23.219 25.109 1 97.31 541 PRO B CA 1
ATOM 11827 C C . PRO B 1 541 ? -26.328 23.969 26.359 1 97.31 541 PRO B C 1
ATOM 11829 O O . PRO B 1 541 ? -27.094 24.234 27.281 1 97.31 541 PRO B O 1
ATOM 11832 N N . TRP B 1 542 ? -25.172 24.422 26.469 1 97.62 542 TRP B N 1
ATOM 11833 C CA . TRP B 1 542 ? -24.516 24.906 27.688 1 97.62 542 TRP B CA 1
ATOM 11834 C C . TRP B 1 542 ? -24.922 26.344 27.984 1 97.62 542 TRP B C 1
ATOM 11836 O O . TRP B 1 542 ? -25.281 27.094 27.078 1 97.62 542 TRP B O 1
ATOM 11846 N N . THR B 1 543 ? -24.797 26.719 29.219 1 96 543 THR B N 1
ATOM 11847 C CA . THR B 1 543 ? -25.109 28.078 29.641 1 96 543 THR B CA 1
ATOM 11848 C C . THR B 1 543 ? -23.969 28.672 30.469 1 96 543 THR B C 1
ATOM 11850 O O . THR B 1 543 ? -23.875 29.891 30.656 1 96 543 THR B O 1
ATOM 11853 N N . LYS B 1 544 ? -23.078 27.812 30.984 1 96.25 544 LYS B N 1
ATOM 11854 C CA . LYS B 1 544 ? -21.938 28.234 31.812 1 96.25 544 LYS B CA 1
ATOM 11855 C C . LYS B 1 544 ? -20.641 27.562 31.344 1 96.25 544 LYS B C 1
ATOM 11857 O O . LYS B 1 544 ? -20.672 26.453 30.812 1 96.25 544 LYS B O 1
ATOM 11862 N N . PRO B 1 545 ? -19.516 28.297 31.594 1 98.06 545 PRO B N 1
ATOM 11863 C CA . PRO B 1 545 ? -18.234 27.75 31.141 1 98.06 545 PRO B CA 1
ATOM 11864 C C . PRO B 1 545 ? -17.938 26.375 31.734 1 98.06 545 PRO B C 1
ATOM 11866 O O . PRO B 1 545 ? -17.375 25.516 31.047 1 98.06 545 PRO B O 1
ATOM 11869 N N . GLU B 1 546 ? -18.297 26.125 32.969 1 98.31 546 GLU B N 1
ATOM 11870 C CA . GLU B 1 546 ? -17.984 24.859 33.625 1 98.31 546 GLU B CA 1
ATOM 11871 C C . GLU B 1 546 ? -18.672 23.703 32.906 1 98.31 546 GLU B C 1
ATOM 11873 O O . GLU B 1 546 ? -18.109 22.594 32.844 1 98.31 546 GLU B O 1
ATOM 11878 N N . GLU B 1 547 ? -19.891 23.891 32.344 1 98.31 547 GLU B N 1
ATOM 11879 C CA . GLU B 1 547 ? -20.578 22.859 31.562 1 98.31 547 GLU B CA 1
ATOM 11880 C C . GLU B 1 547 ? -19.781 22.469 30.312 1 98.31 547 GLU B C 1
ATOM 11882 O O . GLU B 1 547 ? -19.719 21.297 29.953 1 98.31 547 GLU B O 1
ATOM 11887 N N . VAL B 1 548 ? -19.266 23.516 29.734 1 98.56 548 VAL B N 1
ATOM 11888 C CA . VAL B 1 548 ? -18.453 23.281 28.547 1 98.56 548 VAL B CA 1
ATOM 11889 C C . VAL B 1 548 ? -17.188 22.516 28.922 1 98.56 548 VAL B C 1
ATOM 11891 O O . VAL B 1 548 ? -16.75 21.609 28.203 1 98.56 548 VAL B O 1
ATOM 11894 N N . PHE B 1 549 ? -16.609 22.875 30.031 1 98.5 549 PHE B N 1
ATOM 11895 C CA . PHE B 1 549 ? -15.422 22.188 30.531 1 98.5 549 PHE B CA 1
ATOM 11896 C C . PHE B 1 549 ? -15.711 20.703 30.75 1 98.5 549 PHE B C 1
ATOM 11898 O O . PHE B 1 549 ? -14.883 19.859 30.391 1 98.5 549 PHE B O 1
ATOM 11905 N N . GLU B 1 550 ? -16.844 20.406 31.281 1 98.19 550 GLU B N 1
ATOM 11906 C CA . GLU B 1 550 ? -17.219 19 31.516 1 98.19 550 GLU B CA 1
ATOM 11907 C C . GLU B 1 550 ? -17.406 18.266 30.203 1 98.19 550 GLU B C 1
ATOM 11909 O O . GLU B 1 550 ? -17.078 17.078 30.109 1 98.19 550 GLU B O 1
ATOM 11914 N N . ALA B 1 551 ? -17.984 18.906 29.25 1 98.06 551 ALA B N 1
ATOM 11915 C CA . ALA B 1 551 ? -18.109 18.312 27.922 1 98.06 551 ALA B CA 1
ATOM 11916 C C . ALA B 1 551 ? -16.734 18.031 27.312 1 98.06 551 ALA B C 1
ATOM 11918 O O . ALA B 1 551 ? -16.531 16.984 26.688 1 98.06 551 ALA B O 1
ATOM 11919 N N . TRP B 1 552 ? -15.852 18.969 27.438 1 98.19 552 TRP B N 1
ATOM 11920 C CA . TRP B 1 552 ? -14.484 18.812 26.953 1 98.19 552 TRP B CA 1
ATOM 11921 C C . TRP B 1 552 ? -13.797 17.641 27.656 1 98.19 552 TRP B C 1
ATOM 11923 O O . TRP B 1 552 ? -13.094 16.859 27 1 98.19 552 TRP B O 1
ATOM 11933 N N . LYS B 1 553 ? -13.984 17.578 28.953 1 97.62 553 LYS B N 1
ATOM 11934 C CA . LYS B 1 553 ? -13.422 16.484 29.734 1 97.62 553 LYS B CA 1
ATOM 11935 C C . LYS B 1 553 ? -13.828 15.133 29.156 1 97.62 553 LYS B C 1
ATOM 11937 O O . LYS B 1 553 ? -12.984 14.242 29 1 97.62 553 LYS B O 1
ATOM 11942 N N . LYS B 1 554 ? -15.039 14.992 28.781 1 97.5 554 LYS B N 1
ATOM 11943 C CA . LYS B 1 554 ? -15.531 13.758 28.172 1 97.5 554 LYS B CA 1
ATOM 11944 C C . LYS B 1 554 ? -14.883 13.508 26.828 1 97.5 554 LYS B C 1
ATOM 11946 O O . LYS B 1 554 ? -14.523 12.375 26.5 1 97.5 554 LYS B O 1
ATOM 11951 N N . LEU B 1 555 ? -14.75 14.508 26.094 1 97.94 555 LEU B N 1
ATOM 11952 C CA . LEU B 1 555 ? -14.188 14.398 24.766 1 97.94 555 LEU B CA 1
ATOM 11953 C C . LEU B 1 555 ? -12.711 14.031 24.812 1 97.94 555 LEU B C 1
ATOM 11955 O O . LEU B 1 555 ? -12.219 13.289 23.969 1 97.94 555 LEU B O 1
ATOM 11959 N N . SER B 1 556 ? -11.945 14.508 25.781 1 98.12 556 SER B N 1
ATOM 11960 C CA . SER B 1 556 ? -10.5 14.32 25.891 1 98.12 556 SER B CA 1
ATOM 11961 C C . SER B 1 556 ? -10.164 12.953 26.484 1 98.12 556 SER B C 1
ATOM 11963 O O . SER B 1 556 ? -9.008 12.531 26.453 1 98.12 556 SER B O 1
ATOM 11965 N N . ALA B 1 557 ? -11.195 12.203 26.953 1 97.94 557 ALA B N 1
ATOM 11966 C CA . ALA B 1 557 ? -10.992 10.93 27.656 1 97.94 557 ALA B CA 1
ATOM 11967 C C . ALA B 1 557 ? -10.258 9.93 26.766 1 97.94 557 ALA B C 1
ATOM 11969 O O . ALA B 1 557 ? -10.68 9.664 25.641 1 97.94 557 ALA B O 1
ATOM 11970 N N . GLY B 1 558 ? -9.219 9.453 27.25 1 96.44 558 GLY B N 1
ATOM 11971 C CA . GLY B 1 558 ? -8.469 8.422 26.562 1 96.44 558 GLY B CA 1
ATOM 11972 C C . GLY B 1 558 ? -7.559 8.969 25.469 1 96.44 558 GLY B C 1
ATOM 11973 O O . GLY B 1 558 ? -6.836 8.211 24.828 1 96.44 558 GLY B O 1
ATOM 11974 N N . ARG B 1 559 ? -7.594 10.188 25.203 1 97.5 559 ARG B N 1
ATOM 11975 C CA . ARG B 1 559 ? -6.734 10.82 24.203 1 97.5 559 ARG B CA 1
ATOM 11976 C C . ARG B 1 559 ? -5.461 11.359 24.844 1 97.5 559 ARG B C 1
ATOM 11978 O O . ARG B 1 559 ? -5.352 11.422 26.062 1 97.5 559 ARG B O 1
ATOM 11985 N N . PRO B 1 560 ? -4.469 11.773 24 1 96.62 560 PRO B N 1
ATOM 11986 C CA . PRO B 1 560 ? -3.189 12.195 24.578 1 96.62 560 PRO B CA 1
ATOM 11987 C C . PRO B 1 560 ? -3.34 13.359 25.562 1 96.62 560 PRO B C 1
ATOM 11989 O O . PRO B 1 560 ? -2.631 13.414 26.562 1 96.62 560 PRO B O 1
ATOM 11992 N N . CYS B 1 561 ? -4.219 14.328 25.297 1 97.81 561 CYS B N 1
ATOM 11993 C CA . CYS B 1 561 ? -4.449 15.461 26.188 1 97.81 561 CYS B CA 1
ATOM 11994 C C . CYS B 1 561 ? -5.602 15.18 27.141 1 97.81 561 CYS B C 1
ATOM 11996 O O . CYS B 1 561 ? -6.477 16.031 27.328 1 97.81 561 CYS B O 1
ATOM 11998 N N . ASP B 1 562 ? -5.691 14.133 27.812 1 98.19 562 ASP B N 1
ATOM 11999 C CA . ASP B 1 562 ? -6.773 13.648 28.672 1 98.19 562 ASP B CA 1
ATOM 12000 C C . ASP B 1 562 ? -6.957 14.547 29.891 1 98.19 562 ASP B C 1
ATOM 12002 O O . ASP B 1 562 ? -6.031 14.734 30.672 1 98.19 562 ASP B O 1
ATOM 12006 N N . TYR B 1 563 ? -8.188 15.094 30.047 1 98.38 563 TYR B N 1
ATOM 12007 C CA . TYR B 1 563 ? -8.547 16.016 31.125 1 98.38 563 TYR B CA 1
ATOM 12008 C C . TYR B 1 563 ? -9.422 15.32 32.156 1 98.38 563 TYR B C 1
ATOM 12010 O O . TYR B 1 563 ? -9.961 15.977 33.062 1 98.38 563 TYR B O 1
ATOM 12018 N N . THR B 1 564 ? -9.609 14.062 32.094 1 98.06 564 THR B N 1
ATOM 12019 C CA . THR B 1 564 ? -10.656 13.383 32.844 1 98.06 564 THR B CA 1
ATOM 12020 C C . THR B 1 564 ? -10.43 13.516 34.344 1 98.06 564 THR B C 1
ATOM 12022 O O . THR B 1 564 ? -11.383 13.477 35.125 1 98.06 564 THR B O 1
ATOM 12025 N N . GLY B 1 565 ? -9.227 13.688 34.781 1 97.94 565 GLY B N 1
ATOM 12026 C CA . GLY B 1 565 ? -8.93 13.836 36.188 1 97.94 565 GLY B CA 1
ATOM 12027 C C . GLY B 1 565 ? -9.023 15.266 36.688 1 97.94 565 GLY B C 1
ATOM 12028 O O . GLY B 1 565 ? -8.914 15.539 37.875 1 97.94 565 GLY B O 1
ATOM 12029 N N . LEU B 1 566 ? -9.227 16.25 35.875 1 98.25 566 LEU B N 1
ATOM 12030 C CA . LEU B 1 566 ? -9.25 17.656 36.219 1 98.25 566 LEU B CA 1
ATOM 12031 C C . LEU B 1 566 ? -10.672 18.125 36.531 1 98.25 566 LEU B C 1
ATOM 12033 O O . LEU B 1 566 ? -11.641 17.5 36.062 1 98.25 566 LEU B O 1
ATOM 12037 N N . SER B 1 567 ? -10.852 19.141 37.312 1 97.56 567 SER B N 1
ATOM 12038 C CA . SER B 1 567 ? -12.102 19.844 37.594 1 97.56 567 SER B CA 1
ATOM 12039 C C . SER B 1 567 ? -11.852 21.312 37.938 1 97.56 567 SER B C 1
ATOM 12041 O O . SER B 1 567 ? -10.734 21.672 38.312 1 97.56 567 SER B O 1
ATOM 12043 N N . TYR B 1 568 ? -12.914 22.172 37.781 1 97.75 568 TYR B N 1
ATOM 12044 C CA . TYR B 1 568 ? -12.805 23.562 38.188 1 97.75 568 TYR B CA 1
ATOM 12045 C C . TYR B 1 568 ? -12.391 23.656 39.656 1 97.75 568 TYR B C 1
ATOM 12047 O O . TYR B 1 568 ? -11.57 24.5 40.031 1 97.75 568 TYR B O 1
ATOM 12055 N N . ASP B 1 569 ? -12.93 22.75 40.469 1 97.19 569 ASP B N 1
ATOM 12056 C CA . ASP B 1 569 ? -12.617 22.734 41.906 1 97.19 569 ASP B CA 1
ATOM 12057 C C . ASP B 1 569 ? -11.141 22.406 42.125 1 97.19 569 ASP B C 1
ATOM 12059 O O . ASP B 1 569 ? -10.477 23.062 42.938 1 97.19 569 ASP B O 1
ATOM 12063 N N . LEU B 1 570 ? -10.688 21.391 41.469 1 96.69 570 LEU B N 1
ATOM 12064 C CA . LEU B 1 570 ? -9.305 20.969 41.625 1 96.69 570 LEU B CA 1
ATOM 12065 C C . LEU B 1 570 ? -8.344 22.062 41.156 1 96.69 570 LEU B C 1
ATOM 12067 O O . LEU B 1 570 ? -7.262 22.219 41.719 1 96.69 570 LEU B O 1
ATOM 12071 N N . LEU B 1 571 ? -8.688 22.875 40.125 1 97.88 571 LEU B N 1
ATOM 12072 C CA . LEU B 1 571 ? -7.828 23.906 39.562 1 97.88 571 LEU B CA 1
ATOM 12073 C C . LEU B 1 571 ? -7.922 25.203 40.375 1 97.88 571 LEU B C 1
ATOM 12075 O O . LEU B 1 571 ? -7.121 26.109 40.188 1 97.88 571 LEU B O 1
ATOM 12079 N N . THR B 1 572 ? -8.898 25.344 41.25 1 97.56 572 THR B N 1
ATOM 12080 C CA . THR B 1 572 ? -9.094 26.547 42.062 1 97.56 572 THR B CA 1
ATOM 12081 C C . THR B 1 572 ? -8.32 26.453 43.375 1 97.56 572 THR B C 1
ATOM 12083 O O . THR B 1 572 ? -8.359 25.422 44.062 1 97.56 572 THR B O 1
ATOM 12086 N N . GLY B 1 573 ? -7.641 27.516 43.75 1 93.62 573 GLY B N 1
ATOM 12087 C CA . GLY B 1 573 ? -6.957 27.594 45.031 1 93.62 573 GLY B CA 1
ATOM 12088 C C . GLY B 1 573 ? -5.477 27.266 44.938 1 93.62 573 GLY B C 1
ATOM 12089 O O . GLY B 1 573 ? -4.676 27.766 45.719 1 93.62 573 GLY B O 1
ATOM 12090 N N . GLY B 1 574 ? -5.117 26.438 44.062 1 92.5 574 GLY B N 1
ATOM 12091 C CA . GLY B 1 574 ? -3.74 25.969 44 1 92.5 574 GLY B CA 1
ATOM 12092 C C . GLY B 1 574 ? -3.053 26.375 42.719 1 92.5 574 GLY B C 1
ATOM 12093 O O . GLY B 1 574 ? -3.268 27.484 42.188 1 92.5 574 GLY B O 1
ATOM 12094 N N . SER B 1 575 ? -2.049 25.562 42.25 1 94.62 575 SER B N 1
ATOM 12095 C CA . SER B 1 575 ? -1.301 25.734 41 1 94.62 575 SER B CA 1
ATOM 12096 C C . SER B 1 575 ? -2.035 25.109 39.812 1 94.62 575 SER B C 1
ATOM 12098 O O . SER B 1 575 ? -3.059 24.438 40 1 94.62 575 SER B O 1
ATOM 12100 N N . GLY B 1 576 ? -1.573 25.438 38.594 1 96.56 576 GLY B N 1
ATOM 12101 C CA . GLY B 1 576 ? -2.025 24.672 37.438 1 96.56 576 GLY B CA 1
ATOM 12102 C C . GLY B 1 576 ? -1.565 23.234 37.469 1 96.56 576 GLY B C 1
ATOM 12103 O O . GLY B 1 576 ? -0.697 22.859 38.25 1 96.56 576 GLY B O 1
ATOM 12104 N N . ILE B 1 577 ? -2.219 22.312 36.625 1 97.94 577 ILE B N 1
ATOM 12105 C CA . ILE B 1 577 ? -1.933 20.891 36.594 1 97.94 577 ILE B CA 1
ATOM 12106 C C . ILE B 1 577 ? -1.689 20.469 35.125 1 97.94 577 ILE B C 1
ATOM 12108 O O . ILE B 1 577 ? -2.434 20.859 34.219 1 97.94 577 ILE B O 1
ATOM 12112 N N . GLN B 1 578 ? -0.645 19.641 34.875 1 97.88 578 GLN B N 1
ATOM 12113 C CA . GLN B 1 578 ? -0.31 19.203 33.531 1 97.88 578 GLN B CA 1
ATOM 12114 C C . GLN B 1 578 ? -1.202 18.031 33.094 1 97.88 578 GLN B C 1
ATOM 12116 O O . GLN B 1 578 ? -1.505 17.141 33.875 1 97.88 578 GLN B O 1
ATOM 12121 N N . TRP B 1 579 ? -1.684 18.094 31.875 1 97.5 579 TRP B N 1
ATOM 12122 C CA . TRP B 1 579 ? -2.283 16.875 31.328 1 97.5 579 TRP B CA 1
ATOM 12123 C C . TRP B 1 579 ? -1.217 15.961 30.734 1 97.5 579 TRP B C 1
ATOM 12125 O O . TRP B 1 579 ? -0.095 16.391 30.469 1 97.5 579 TRP B O 1
ATOM 12135 N N . PRO B 1 580 ? -1.498 14.648 30.438 1 97.5 580 PRO B N 1
ATOM 12136 C CA . PRO B 1 580 ? -2.76 14.023 30.844 1 97.5 580 PRO B CA 1
ATOM 12137 C C . PRO B 1 580 ? -2.92 13.953 32.344 1 97.5 580 PRO B C 1
ATOM 12139 O O . PRO B 1 580 ? -1.94 13.727 33.062 1 97.5 580 PRO B O 1
ATOM 12142 N N . CYS B 1 581 ? -4.012 14.219 32.781 1 98.38 581 CYS B N 1
ATOM 12143 C CA . CYS B 1 581 ? -4.469 14.008 34.156 1 98.38 581 CYS B CA 1
ATOM 12144 C C . CYS B 1 581 ? -5.703 13.117 34.188 1 98.38 581 CYS B C 1
ATOM 12146 O O . CYS B 1 581 ? -6.777 13.516 33.719 1 98.38 581 CYS B O 1
ATOM 12148 N N . ASN B 1 582 ? -5.602 11.961 34.562 1 97.44 582 ASN B N 1
ATOM 12149 C CA . ASN B 1 582 ? -6.633 10.93 34.594 1 97.44 582 ASN B CA 1
ATOM 12150 C C . ASN B 1 582 ? -6.473 9.984 35.781 1 97.44 582 ASN B C 1
ATOM 12152 O O . ASN B 1 582 ? -5.746 10.289 36.719 1 97.44 582 ASN B O 1
ATOM 12156 N N . ALA B 1 583 ? -7.168 8.805 35.781 1 96 583 ALA B N 1
ATOM 12157 C CA . ALA B 1 583 ? -7.141 7.863 36.906 1 96 583 ALA B CA 1
ATOM 12158 C C . ALA B 1 583 ? -5.734 7.312 37.125 1 96 583 ALA B C 1
ATOM 12160 O O . ALA B 1 583 ? -5.32 7.078 38.25 1 96 583 ALA B O 1
ATOM 12161 N N . GLU B 1 584 ? -4.988 7.141 36.062 1 93.88 584 GLU B N 1
ATOM 12162 C CA . GLU B 1 584 ? -3.631 6.609 36.156 1 93.88 584 GLU B CA 1
ATOM 12163 C C . GLU B 1 584 ? -2.641 7.688 36.594 1 93.88 584 GLU B C 1
ATOM 12165 O O . GLU B 1 584 ? -1.609 7.387 37.188 1 93.88 584 GLU B O 1
ATOM 12170 N N . ASN B 1 585 ? -2.947 8.914 36.281 1 96.25 585 ASN B N 1
ATOM 12171 C CA . ASN B 1 585 ? -2.145 10.086 36.625 1 96.25 585 ASN B CA 1
ATOM 12172 C C . ASN B 1 585 ? -2.994 11.172 37.281 1 96.25 585 ASN B C 1
ATOM 12174 O O . ASN B 1 585 ? -3.146 12.258 36.719 1 96.25 585 ASN B O 1
ATOM 12178 N N . PRO B 1 586 ? -3.465 10.969 38.469 1 94.19 586 PRO B N 1
ATOM 12179 C CA . PRO B 1 586 ? -4.438 11.867 39.094 1 94.19 586 PRO B CA 1
ATOM 12180 C C . PRO B 1 586 ? -3.842 13.234 39.438 1 94.19 586 PRO B C 1
ATOM 12182 O O . PRO B 1 586 ? -4.582 14.188 39.656 1 94.19 586 PRO B O 1
ATOM 12185 N N . HIS B 1 587 ? -2.496 13.328 39.531 1 93.44 587 HIS B N 1
ATOM 12186 C CA . HIS B 1 587 ? -1.854 14.594 39.875 1 93.44 587 HIS B CA 1
ATOM 12187 C C . HIS B 1 587 ? -1.198 15.211 38.625 1 93.44 587 HIS B C 1
ATOM 12189 O O . HIS B 1 587 ? -0.379 16.125 38.75 1 93.44 587 HIS B O 1
ATOM 12195 N N . GLY B 1 588 ? -1.517 14.758 37.438 1 96.94 588 GLY B N 1
ATOM 12196 C CA . GLY B 1 588 ? -0.932 15.227 36.188 1 96.94 588 GLY B CA 1
ATOM 12197 C C . GLY B 1 588 ? 0.298 14.438 35.781 1 96.94 588 GLY B C 1
ATOM 12198 O O . GLY B 1 588 ? 0.705 13.5 36.469 1 96.94 588 GLY B O 1
ATOM 12199 N N . THR B 1 589 ? 0.799 14.703 34.625 1 96.81 589 THR B N 1
ATOM 12200 C CA . THR B 1 589 ? 1.945 14 34.062 1 96.81 589 THR B CA 1
ATOM 12201 C C . THR B 1 589 ? 3.057 14.984 33.688 1 96.81 589 THR B C 1
ATOM 12203 O O . THR B 1 589 ? 2.934 15.742 32.719 1 96.81 589 THR B O 1
ATOM 12206 N N . GLU B 1 590 ? 4.086 14.93 34.344 1 95.31 590 GLU B N 1
ATOM 12207 C CA . GLU B 1 590 ? 5.16 15.906 34.219 1 95.31 590 GLU B CA 1
ATOM 12208 C C . GLU B 1 590 ? 5.898 15.727 32.875 1 95.31 590 GLU B C 1
ATOM 12210 O O . GLU B 1 590 ? 6.215 16.703 32.219 1 95.31 590 GLU B O 1
ATOM 12215 N N . ARG B 1 591 ? 6.234 14.438 32.562 1 96.69 591 ARG B N 1
ATOM 12216 C CA . ARG B 1 591 ? 6.973 14.117 31.344 1 96.69 591 ARG B CA 1
ATOM 12217 C C . ARG B 1 591 ? 6.277 13.008 30.547 1 96.69 591 ARG B C 1
ATOM 12219 O O . ARG B 1 591 ? 5.793 12.039 31.125 1 96.69 591 ARG B O 1
ATOM 12226 N N . LEU B 1 592 ? 6.148 13.25 29.25 1 96.94 592 LEU B N 1
ATOM 12227 C CA . LEU B 1 592 ? 5.617 12.203 28.391 1 96.94 592 LEU B CA 1
ATOM 12228 C C . LEU B 1 592 ? 6.715 11.234 27.969 1 96.94 592 LEU B C 1
ATOM 12230 O O . LEU B 1 592 ? 7.895 11.586 27.969 1 96.94 592 LEU B O 1
ATOM 12234 N N . TYR B 1 593 ? 6.402 9.93 27.719 1 97.44 593 TYR B N 1
ATOM 12235 C CA . TYR B 1 593 ? 7.199 8.883 27.094 1 97.44 593 TYR B CA 1
ATOM 12236 C C . TYR B 1 593 ? 8.281 8.383 28.047 1 97.44 593 TYR B C 1
ATOM 12238 O O . TYR B 1 593 ? 9.359 7.977 27.609 1 97.44 593 TYR B O 1
ATOM 12246 N N . SER B 1 594 ? 8.125 8.547 29.328 1 95.81 594 SER B N 1
ATOM 12247 C CA . SER B 1 594 ? 9.078 8.039 30.328 1 95.81 594 SER B CA 1
ATOM 12248 C C . SER B 1 594 ? 9.227 6.527 30.219 1 95.81 594 SER B C 1
ATOM 12250 O O . SER B 1 594 ? 10.266 5.977 30.594 1 95.81 594 SER B O 1
ATOM 12252 N N . ASN B 1 595 ? 8.258 5.867 29.672 1 94.38 595 ASN B N 1
ATOM 12253 C CA . ASN B 1 595 ? 8.281 4.418 29.516 1 94.38 595 ASN B CA 1
ATOM 12254 C C . ASN B 1 595 ? 8.844 4.023 28.156 1 94.38 595 ASN B C 1
ATOM 12256 O O . ASN B 1 595 ? 8.914 2.836 27.828 1 94.38 595 ASN B O 1
ATOM 12260 N N . GLY B 1 596 ? 9.164 4.984 27.344 1 94.88 596 GLY B N 1
ATOM 12261 C CA . GLY B 1 596 ? 9.75 4.719 26.031 1 94.88 596 GLY B CA 1
ATOM 12262 C C . GLY B 1 596 ? 8.719 4.395 24.969 1 94.88 596 GLY B C 1
ATOM 12263 O O . GLY B 1 596 ? 9.062 4.008 23.859 1 94.88 596 GLY B O 1
ATOM 12264 N N . VAL B 1 597 ? 7.406 4.492 25.297 1 96.44 597 VAL B N 1
ATOM 12265 C CA . VAL B 1 597 ? 6.34 4.223 24.328 1 96.44 597 VAL B CA 1
ATOM 12266 C C . VAL B 1 597 ? 5.746 5.539 23.844 1 96.44 597 VAL B C 1
ATOM 12268 O O . VAL B 1 597 ? 5.215 6.324 24.625 1 96.44 597 VAL B O 1
ATOM 12271 N N . PHE B 1 598 ? 5.879 5.73 22.547 1 98.06 598 PHE B N 1
ATOM 12272 C CA . PHE B 1 598 ? 5.398 6.957 21.922 1 98.06 598 PHE B CA 1
ATOM 12273 C C . PHE B 1 598 ? 3.998 6.766 21.359 1 98.06 598 PHE B C 1
ATOM 12275 O O . PHE B 1 598 ? 3.527 5.633 21.219 1 98.06 598 PHE B O 1
ATOM 12282 N N . TYR B 1 599 ? 3.363 7.785 21.031 1 98 599 TYR B N 1
ATOM 12283 C CA . TYR B 1 599 ? 1.98 7.75 20.562 1 98 599 TYR B CA 1
ATOM 12284 C C . TYR B 1 599 ? 1.914 7.52 19.062 1 98 599 TYR B C 1
ATOM 12286 O O . TYR B 1 599 ? 1.205 8.234 18.344 1 98 599 TYR B O 1
ATOM 12294 N N . THR B 1 600 ? 2.67 6.48 18.594 1 97.69 600 THR B N 1
ATOM 12295 C CA . THR B 1 600 ? 2.783 6.242 17.156 1 97.69 600 THR B CA 1
ATOM 12296 C C . THR B 1 600 ? 2.045 4.969 16.75 1 97.69 600 THR B C 1
ATOM 12298 O O . THR B 1 600 ? 2.209 4.473 15.641 1 97.69 600 THR B O 1
ATOM 12301 N N . ASP B 1 601 ? 1.247 4.461 17.703 1 96 601 ASP B N 1
ATOM 12302 C CA . ASP B 1 601 ? 0.381 3.348 17.328 1 96 601 ASP B CA 1
ATOM 12303 C C . ASP B 1 601 ? -0.613 3.768 16.25 1 96 601 ASP B C 1
ATOM 12305 O O . ASP B 1 601 ? -1.196 4.852 16.328 1 96 601 ASP B O 1
ATOM 12309 N N . ILE B 1 602 ? -0.815 2.971 15.266 1 92.69 602 ILE B N 1
ATOM 12310 C CA . ILE B 1 602 ? -1.581 3.295 14.07 1 92.69 602 ILE B CA 1
ATOM 12311 C C . ILE B 1 602 ? -3.021 3.625 14.453 1 92.69 602 ILE B C 1
ATOM 12313 O O . ILE B 1 602 ? -3.668 4.449 13.805 1 92.69 602 ILE B O 1
ATOM 12317 N N . GLU B 1 603 ? -3.592 3.105 15.477 1 92.5 603 GLU B N 1
ATOM 12318 C CA . GLU B 1 603 ? -4.977 3.34 15.867 1 92.5 603 GLU B CA 1
ATOM 12319 C C . GLU B 1 603 ? -5.082 4.492 16.859 1 92.5 603 GLU B C 1
ATOM 12321 O O . GLU B 1 603 ? -6.184 4.922 17.219 1 92.5 603 GLU B O 1
ATOM 12326 N N . TYR B 1 604 ? -3.908 5.023 17.219 1 96.38 604 TYR B N 1
ATOM 12327 C CA . TYR B 1 604 ? -3.91 6.016 18.281 1 96.38 604 TYR B CA 1
ATOM 12328 C C . TYR B 1 604 ? -3.326 7.336 17.812 1 96.38 604 TYR B C 1
ATOM 12330 O O . TYR B 1 604 ? -3.721 8.406 18.281 1 96.38 604 TYR B O 1
ATOM 12338 N N . CYS B 1 605 ? -2.373 7.281 16.891 1 97.5 605 CYS B N 1
ATOM 12339 C CA . CYS B 1 605 ? -1.584 8.445 16.5 1 97.5 605 CYS B CA 1
ATOM 12340 C C . CYS B 1 605 ? -2.475 9.547 15.938 1 97.5 605 CYS B C 1
ATOM 12342 O O . CYS B 1 605 ? -3.545 9.266 15.398 1 97.5 605 CYS B O 1
ATOM 12344 N N . GLU B 1 606 ? -2.037 10.773 16.078 1 97.19 606 GLU B N 1
ATOM 12345 C CA . GLU B 1 606 ? -2.768 11.961 15.648 1 97.19 606 GLU B CA 1
ATOM 12346 C C . GLU B 1 606 ? -2.623 12.18 14.148 1 97.19 606 GLU B C 1
ATOM 12348 O O . GLU B 1 606 ? -3.418 12.898 13.539 1 97.19 606 GLU B O 1
ATOM 12353 N N . SER B 1 607 ? -1.606 11.555 13.562 1 95.69 607 SER B N 1
ATOM 12354 C CA . SER B 1 607 ? -1.292 11.719 12.148 1 95.69 607 SER B CA 1
ATOM 12355 C C . SER B 1 607 ? -0.451 10.562 11.633 1 95.69 607 SER B C 1
ATOM 12357 O O . SER B 1 607 ? 0.298 9.945 12.391 1 95.69 607 SER B O 1
ATOM 12359 N N . PHE B 1 608 ? -0.593 10.312 10.352 1 95.5 608 PHE B N 1
ATOM 12360 C CA . PHE B 1 608 ? 0.247 9.273 9.766 1 95.5 608 PHE B CA 1
ATOM 12361 C C . PHE B 1 608 ? 1.568 9.859 9.273 1 95.5 608 PHE B C 1
ATOM 12363 O O . PHE B 1 608 ? 2.43 9.133 8.781 1 95.5 608 PHE B O 1
ATOM 12370 N N . GLY B 1 609 ? 1.766 11.102 9.398 1 95.69 609 GLY B N 1
ATOM 12371 C CA . GLY B 1 609 ? 3.02 11.742 9.039 1 95.69 609 GLY B CA 1
ATOM 12372 C C . GLY B 1 609 ? 3.068 12.18 7.586 1 95.69 609 GLY B C 1
ATOM 12373 O O . GLY B 1 609 ? 2.066 12.094 6.871 1 95.69 609 GLY B O 1
ATOM 12374 N N . HIS B 1 610 ? 4.227 12.734 7.105 1 96.94 610 HIS B N 1
ATOM 12375 C CA . HIS B 1 610 ? 4.379 13.32 5.773 1 96.94 610 HIS B CA 1
ATOM 12376 C C . HIS B 1 610 ? 5.754 13.008 5.195 1 96.94 610 HIS B C 1
ATOM 12378 O O . HIS B 1 610 ? 6.676 12.641 5.93 1 96.94 610 HIS B O 1
ATOM 12384 N N . ASP B 1 611 ? 5.84 13.148 3.838 1 95.31 611 ASP B N 1
ATOM 12385 C CA . ASP B 1 611 ? 7.121 13.375 3.178 1 95.31 611 ASP B CA 1
ATOM 12386 C C . ASP B 1 611 ? 7.633 14.789 3.447 1 95.31 611 ASP B C 1
ATOM 12388 O O . ASP B 1 611 ? 7.02 15.766 3.025 1 95.31 611 ASP B O 1
ATOM 12392 N N . LEU B 1 612 ? 8.758 14.914 4.129 1 97 612 LEU B N 1
ATOM 12393 C CA . LEU B 1 612 ? 9.195 16.219 4.609 1 97 612 LEU B CA 1
ATOM 12394 C C . LEU B 1 612 ? 9.609 17.109 3.449 1 97 612 LEU B C 1
ATOM 12396 O O . LEU B 1 612 ? 9.672 18.344 3.594 1 97 612 LEU B O 1
ATOM 12400 N N . GLU B 1 613 ? 9.906 16.594 2.324 1 94.69 613 GLU B N 1
ATOM 12401 C CA . GLU B 1 613 ? 10.359 17.406 1.192 1 94.69 613 GLU B CA 1
ATOM 12402 C C . GLU B 1 613 ? 9.172 17.875 0.353 1 94.69 613 GLU B C 1
ATOM 12404 O O . GLU B 1 613 ? 9.086 19.062 0.01 1 94.69 613 GLU B O 1
ATOM 12409 N N . THR B 1 614 ? 8.195 17.016 0.092 1 94.56 614 THR B N 1
ATOM 12410 C CA . THR B 1 614 ? 7.074 17.375 -0.769 1 94.56 614 THR B CA 1
ATOM 12411 C C . THR B 1 614 ? 5.914 17.938 0.056 1 94.56 614 THR B C 1
ATOM 12413 O O . THR B 1 614 ? 5.074 18.672 -0.464 1 94.56 614 THR B O 1
ATOM 12416 N N . GLY B 1 615 ? 5.848 17.484 1.292 1 95.94 615 GLY B N 1
ATOM 12417 C CA . GLY B 1 615 ? 4.719 17.859 2.133 1 95.94 615 GLY B CA 1
ATOM 12418 C C . GLY B 1 615 ? 3.535 16.922 1.988 1 95.94 615 GLY B C 1
ATOM 12419 O O . GLY B 1 615 ? 2.525 17.078 2.678 1 95.94 615 GLY B O 1
ATOM 12420 N N . ALA B 1 616 ? 3.621 15.945 1.16 1 95 616 ALA B N 1
ATOM 12421 C CA . ALA B 1 616 ? 2.518 15.008 0.966 1 95 616 ALA B CA 1
ATOM 12422 C C . ALA B 1 616 ? 2.314 14.141 2.203 1 95 616 ALA B C 1
ATOM 12424 O O . ALA B 1 616 ? 3.277 13.617 2.768 1 95 616 ALA B O 1
ATOM 12425 N N . PRO B 1 617 ? 1.08 13.969 2.662 1 94.69 617 PRO B N 1
ATOM 12426 C CA . PRO B 1 617 ? 0.833 13.07 3.789 1 94.69 617 PRO B CA 1
ATOM 12427 C C . PRO B 1 617 ? 1.01 11.594 3.418 1 94.69 617 PRO B C 1
ATOM 12429 O O . PRO B 1 617 ? 0.729 11.203 2.283 1 94.69 617 PRO B O 1
ATOM 12432 N N . TYR B 1 618 ? 1.463 10.844 4.367 1 93.88 618 TYR B N 1
ATOM 12433 C CA . TYR B 1 618 ? 1.492 9.398 4.191 1 93.88 618 TYR B CA 1
ATOM 12434 C C . TYR B 1 618 ? 0.088 8.812 4.266 1 93.88 618 TYR B C 1
ATOM 12436 O O . TYR B 1 618 ? -0.742 9.266 5.059 1 93.88 618 TYR B O 1
ATOM 12444 N N . SER B 1 619 ? -0.21 7.859 3.428 1 87.5 619 SER B N 1
ATOM 12445 C CA . SER B 1 619 ? -1.446 7.094 3.559 1 87.5 619 SER B CA 1
ATOM 12446 C C . SER B 1 619 ? -1.397 6.168 4.77 1 87.5 619 SER B C 1
ATOM 12448 O O . SER B 1 619 ? -0.337 5.977 5.367 1 87.5 619 SER B O 1
ATOM 12450 N N . LYS B 1 620 ? -2.494 5.641 5.172 1 88.75 620 LYS B N 1
ATOM 12451 C CA . LYS B 1 620 ? -2.527 4.633 6.23 1 88.75 620 LYS B CA 1
ATOM 12452 C C . LYS B 1 620 ? -1.643 3.439 5.883 1 88.75 620 LYS B C 1
ATOM 12454 O O . LYS B 1 620 ? -0.969 2.885 6.754 1 88.75 620 LYS B O 1
ATOM 12459 N N . GLU B 1 621 ? -1.593 3.131 4.598 1 80.44 621 GLU B N 1
ATOM 12460 C CA . GLU B 1 621 ? -0.786 2.012 4.117 1 80.44 621 GLU B CA 1
ATOM 12461 C C . GLU B 1 621 ? 0.705 2.311 4.25 1 80.44 621 GLU B C 1
ATOM 12463 O O . GLU B 1 621 ? 1.486 1.438 4.633 1 80.44 621 GLU B O 1
ATOM 12468 N N . ASP B 1 622 ? 1.088 3.479 3.93 1 86.19 622 ASP B N 1
ATOM 12469 C CA . ASP B 1 622 ? 2.475 3.898 4.105 1 86.19 622 ASP B CA 1
ATOM 12470 C C . ASP B 1 622 ? 2.898 3.789 5.57 1 86.19 622 ASP B C 1
ATOM 12472 O O . ASP B 1 622 ? 4.004 3.326 5.867 1 86.19 622 ASP B O 1
ATOM 12476 N N . TYR B 1 623 ? 2.018 4.219 6.438 1 91.94 623 TYR B N 1
ATOM 12477 C CA . TYR B 1 623 ? 2.295 4.207 7.871 1 91.94 623 TYR B CA 1
ATOM 12478 C C . TYR B 1 623 ? 2.432 2.781 8.391 1 91.94 623 TYR B C 1
ATOM 12480 O O . TYR B 1 623 ? 3.312 2.49 9.203 1 91.94 623 TYR B O 1
ATOM 12488 N N . LYS B 1 624 ? 1.549 1.938 7.922 1 85.44 624 LYS B N 1
ATOM 12489 C CA . LYS B 1 624 ? 1.612 0.526 8.289 1 85.44 624 LYS B CA 1
ATOM 12490 C C . LYS B 1 624 ? 2.938 -0.094 7.855 1 85.44 624 LYS B C 1
ATOM 12492 O O . LYS B 1 624 ? 3.521 -0.897 8.586 1 85.44 624 LYS B O 1
ATOM 12497 N N . ALA B 1 625 ? 3.412 0.323 6.664 1 79.88 625 ALA B N 1
ATOM 12498 C CA . ALA B 1 625 ? 4.672 -0.19 6.137 1 79.88 625 ALA B CA 1
ATOM 12499 C C . ALA B 1 625 ? 5.848 0.237 7.012 1 79.88 625 ALA B C 1
ATOM 12501 O O . ALA B 1 625 ? 6.805 -0.519 7.188 1 79.88 625 ALA B O 1
ATOM 12502 N N . MET B 1 626 ? 5.785 1.413 7.48 1 87 626 MET B N 1
ATOM 12503 C CA . MET B 1 626 ? 6.809 1.91 8.391 1 87 626 MET B CA 1
ATOM 12504 C C . MET B 1 626 ? 6.715 1.215 9.75 1 87 626 MET B C 1
ATOM 12506 O O . MET B 1 626 ? 7.719 1.058 10.445 1 87 626 MET B O 1
ATOM 12510 N N . ASN B 1 627 ? 5.547 0.879 10.211 1 85.94 627 ASN B N 1
ATOM 12511 C CA . ASN B 1 627 ? 5.23 0.137 11.422 1 85.94 627 ASN B CA 1
ATOM 12512 C C . ASN B 1 627 ? 5.934 0.729 12.641 1 85.94 627 ASN B C 1
ATOM 12514 O O . ASN B 1 627 ? 6.66 0.027 13.344 1 85.94 627 ASN B O 1
ATOM 12518 N N . PRO B 1 628 ? 5.707 1.955 12.977 1 93.62 628 PRO B N 1
ATOM 12519 C CA . PRO B 1 628 ? 6.348 2.498 14.18 1 93.62 628 PRO B CA 1
ATOM 12520 C C . PRO B 1 628 ? 5.938 1.759 15.453 1 93.62 628 PRO B C 1
ATOM 12522 O O . PRO B 1 628 ? 6.77 1.535 16.344 1 93.62 628 PRO B O 1
ATOM 12525 N N . ALA B 1 629 ? 4.621 1.435 15.57 1 91.12 629 ALA B N 1
ATOM 12526 C CA . ALA B 1 629 ? 4.129 0.549 16.625 1 91.12 629 ALA B CA 1
ATOM 12527 C C . ALA B 1 629 ? 4.625 1 18 1 91.12 629 ALA B C 1
ATOM 12529 O O . ALA B 1 629 ? 5.176 0.201 18.766 1 91.12 629 ALA B O 1
ATOM 12530 N N . GLY B 1 630 ? 4.488 2.25 18.359 1 96.06 630 GLY B N 1
ATOM 12531 C CA . GLY B 1 630 ? 4.848 2.77 19.672 1 96.06 630 GLY B CA 1
ATOM 12532 C C . GLY B 1 630 ? 6.273 3.285 19.734 1 96.06 630 GLY B C 1
ATOM 12533 O O . GLY B 1 630 ? 6.723 3.752 20.781 1 96.06 630 GLY B O 1
ATOM 12534 N N . ARG B 1 631 ? 7.035 3.184 18.688 1 97.38 631 ARG B N 1
ATOM 12535 C CA . ARG B 1 631 ? 8.391 3.723 18.609 1 97.38 631 ARG B CA 1
ATOM 12536 C C . ARG B 1 631 ? 8.391 5.109 17.984 1 97.38 631 ARG B C 1
ATOM 12538 O O . ARG B 1 631 ? 7.531 5.426 17.156 1 97.38 631 ARG B O 1
ATOM 12545 N N . ALA B 1 632 ? 9.344 6.043 18.359 1 98.56 632 ALA B N 1
ATOM 12546 C CA . ALA B 1 632 ? 9.5 7.359 17.734 1 98.56 632 ALA B CA 1
ATOM 12547 C C . ALA B 1 632 ? 10.016 7.238 16.312 1 98.56 632 ALA B C 1
ATOM 12549 O O . ALA B 1 632 ? 10.617 6.227 15.938 1 98.56 632 ALA B O 1
ATOM 12550 N N . ILE B 1 633 ? 9.773 8.227 15.5 1 98.38 633 ILE B N 1
ATOM 12551 C CA . ILE B 1 633 ? 10.156 8.195 14.094 1 98.38 633 ILE B CA 1
ATOM 12552 C C . ILE B 1 633 ? 11.25 9.227 13.828 1 98.38 633 ILE B C 1
ATOM 12554 O O . ILE B 1 633 ? 11.023 10.43 14 1 98.38 633 ILE B O 1
ATOM 12558 N N . LEU B 1 634 ? 12.406 8.789 13.406 1 98.56 634 LEU B N 1
ATOM 12559 C CA . LEU B 1 634 ? 13.469 9.672 12.938 1 98.56 634 LEU B CA 1
ATOM 12560 C C . LEU B 1 634 ? 13.188 10.133 11.508 1 98.56 634 LEU B C 1
ATOM 12562 O O . LEU B 1 634 ? 13.086 9.32 10.594 1 98.56 634 LEU B O 1
ATOM 12566 N N . LYS B 1 635 ? 13.07 11.43 11.359 1 97.88 635 LYS B N 1
ATOM 12567 C CA . LYS B 1 635 ? 12.727 12 10.062 1 97.88 635 LYS B CA 1
ATOM 12568 C C . LYS B 1 635 ? 13.969 12.508 9.336 1 97.88 635 LYS B C 1
ATOM 12570 O O . LYS B 1 635 ? 14.852 13.109 9.953 1 97.88 635 LYS B O 1
ATOM 12575 N N . ALA B 1 636 ? 14.039 12.25 8.078 1 97.44 636 ALA B N 1
ATOM 12576 C CA . ALA B 1 636 ? 15.148 12.711 7.25 1 97.44 636 ALA B CA 1
ATOM 12577 C C . ALA B 1 636 ? 14.672 13.711 6.203 1 97.44 636 ALA B C 1
ATOM 12579 O O . ALA B 1 636 ? 13.555 13.602 5.691 1 97.44 636 ALA B O 1
ATOM 12580 N N . CYS B 1 637 ? 15.43 14.695 5.934 1 97.44 637 CYS B N 1
ATOM 12581 C CA . CYS B 1 637 ? 15.133 15.688 4.91 1 97.44 637 CYS B CA 1
ATOM 12582 C C . CYS B 1 637 ? 16.406 16.344 4.406 1 97.44 637 CYS B C 1
ATOM 12584 O O . CYS B 1 637 ? 17.266 16.734 5.199 1 97.44 637 CYS B O 1
ATOM 12586 N N . ARG B 1 638 ? 16.594 16.594 3.094 1 95.06 638 ARG B N 1
ATOM 12587 C CA . ARG B 1 638 ? 17.719 17.297 2.498 1 95.06 638 ARG B CA 1
ATOM 12588 C C . ARG B 1 638 ? 17.469 18.797 2.447 1 95.06 638 ARG B C 1
ATOM 12590 O O . ARG B 1 638 ? 16.328 19.234 2.258 1 95.06 638 ARG B O 1
ATOM 12597 N N . TYR B 1 639 ? 18.469 19.516 2.627 1 96.62 639 TYR B N 1
ATOM 12598 C CA . TYR B 1 639 ? 18.391 20.969 2.547 1 96.62 639 TYR B CA 1
ATOM 12599 C C . TYR B 1 639 ? 18.25 21.438 1.1 1 96.62 639 TYR B C 1
ATOM 12601 O O . TYR B 1 639 ? 18.875 20.875 0.202 1 96.62 639 TYR B O 1
ATOM 12609 N N . SER B 1 640 ? 17.375 22.391 0.898 1 93.25 640 SER B N 1
ATOM 12610 C CA . SER B 1 640 ? 17.297 23.141 -0.356 1 93.25 640 SER B CA 1
ATOM 12611 C C . SER B 1 640 ? 17.297 24.641 -0.11 1 93.25 640 SER B C 1
ATOM 12613 O O . SER B 1 640 ? 16.938 25.094 0.979 1 93.25 640 SER B O 1
ATOM 12615 N N . SER B 1 641 ? 17.641 25.359 -1.073 1 92.25 641 SER B N 1
ATOM 12616 C CA . SER B 1 641 ? 17.703 26.797 -0.921 1 92.25 641 SER B CA 1
ATOM 12617 C C . SER B 1 641 ? 16.312 27.422 -0.91 1 92.25 641 SER B C 1
ATOM 12619 O O . SER B 1 641 ? 15.398 26.922 -1.566 1 92.25 641 SER B O 1
ATOM 12621 N N . PRO B 1 642 ? 16.188 28.578 -0.093 1 92 642 PRO B N 1
ATOM 12622 C CA . PRO B 1 642 ? 14.898 29.281 -0.1 1 92 642 PRO B CA 1
ATOM 12623 C C . PRO B 1 642 ? 14.523 29.812 -1.483 1 92 642 PRO B C 1
ATOM 12625 O O . PRO B 1 642 ? 15.398 30 -2.332 1 92 642 PRO B O 1
ATOM 12628 N N . MET B 1 643 ? 13.297 30.125 -1.633 1 87.25 643 MET B N 1
ATOM 12629 C CA . MET B 1 643 ? 12.75 30.562 -2.916 1 87.25 643 MET B CA 1
ATOM 12630 C C . MET B 1 643 ? 13.227 31.969 -3.256 1 87.25 643 MET B C 1
ATOM 12632 O O . MET B 1 643 ? 13.398 32.312 -4.43 1 87.25 643 MET B O 1
ATOM 12636 N N . GLU B 1 644 ? 13.297 32.812 -2.207 1 91.06 644 GLU B N 1
ATOM 12637 C CA . GLU B 1 644 ? 13.758 34.156 -2.404 1 91.06 644 GLU B CA 1
ATOM 12638 C C . GLU B 1 644 ? 15.117 34.406 -1.74 1 91.06 644 GLU B C 1
ATOM 12640 O O . GLU B 1 644 ? 15.234 34.312 -0.515 1 91.06 644 GLU B O 1
ATOM 12645 N N . GLU B 1 645 ? 16.094 34.656 -2.572 1 92.5 645 GLU B N 1
ATOM 12646 C CA . GLU B 1 645 ? 17.453 34.938 -2.123 1 92.5 645 GLU B CA 1
ATOM 12647 C C . GLU B 1 645 ? 17.859 36.375 -2.475 1 92.5 645 GLU B C 1
ATOM 12649 O O . GLU B 1 645 ? 17.328 36.969 -3.412 1 92.5 645 GLU B O 1
ATOM 12654 N N . PRO B 1 646 ? 18.781 36.906 -1.637 1 95.25 646 PRO B N 1
ATOM 12655 C CA . PRO B 1 646 ? 19.25 38.25 -1.95 1 95.25 646 PRO B CA 1
ATOM 12656 C C . PRO B 1 646 ? 19.859 38.344 -3.348 1 95.25 646 PRO B C 1
ATOM 12658 O O . PRO B 1 646 ? 20.422 37.375 -3.854 1 95.25 646 PRO B O 1
ATOM 12661 N N . ASN B 1 647 ? 19.703 39.469 -3.906 1 95.56 647 ASN B N 1
ATOM 12662 C CA . ASN B 1 647 ? 20.344 39.844 -5.168 1 95.56 647 ASN B CA 1
ATOM 12663 C C . ASN B 1 647 ? 20.844 41.281 -5.145 1 95.56 647 ASN B C 1
ATOM 12665 O O . ASN B 1 647 ? 20.906 41.906 -4.082 1 95.56 647 ASN B O 1
ATOM 12669 N N . GLU B 1 648 ? 21.219 41.781 -6.316 1 95.62 648 GLU B N 1
ATOM 12670 C CA . GLU B 1 648 ? 21.797 43.094 -6.375 1 95.62 648 GLU B CA 1
ATOM 12671 C C . GLU B 1 648 ? 20.781 44.188 -5.973 1 95.62 648 GLU B C 1
ATOM 12673 O O . GLU B 1 648 ? 21.141 45.156 -5.32 1 95.62 648 GLU B O 1
ATOM 12678 N N . GLU B 1 649 ? 19.562 43.938 -6.312 1 96.38 649 GLU B N 1
ATOM 12679 C CA . GLU B 1 649 ? 18.516 44.906 -6.027 1 96.38 649 GLU B CA 1
ATOM 12680 C C . GLU B 1 649 ? 18.094 44.875 -4.559 1 96.38 649 GLU B C 1
ATOM 12682 O O . GLU B 1 649 ? 17.812 45.906 -3.953 1 96.38 649 GLU B O 1
ATOM 12687 N N . PHE B 1 650 ? 17.953 43.75 -3.98 1 97.81 650 PHE B N 1
ATOM 12688 C CA . PHE B 1 650 ? 17.609 43.531 -2.584 1 97.81 650 PHE B CA 1
ATOM 12689 C C . PHE B 1 650 ? 18.688 42.688 -1.897 1 97.81 650 PHE B C 1
ATOM 12691 O O . PHE B 1 650 ? 18.516 41.469 -1.714 1 97.81 650 PHE B O 1
ATOM 12698 N N . PRO B 1 651 ? 19.672 43.219 -1.383 1 96.75 651 PRO B N 1
ATOM 12699 C CA . PRO B 1 651 ? 20.891 42.5 -1.03 1 96.75 651 PRO B CA 1
ATOM 12700 C C . PRO B 1 651 ? 20.859 41.906 0.385 1 96.75 651 PRO B C 1
ATOM 12702 O O . PRO B 1 651 ? 21.75 41.156 0.778 1 96.75 651 PRO B O 1
ATOM 12705 N N . LEU B 1 652 ? 19.859 42.281 1.182 1 97.44 652 LEU B N 1
ATOM 12706 C CA . LEU B 1 652 ? 19.859 41.875 2.588 1 97.44 652 LEU B CA 1
ATOM 12707 C C . LEU B 1 652 ? 18.734 40.906 2.881 1 97.44 652 LEU B C 1
ATOM 12709 O O . LEU B 1 652 ? 17.656 41 2.307 1 97.44 652 LEU B O 1
ATOM 12713 N N . ARG B 1 653 ? 19.031 39.969 3.793 1 97 653 ARG B N 1
ATOM 12714 C CA . ARG B 1 653 ? 18 39.062 4.281 1 97 653 ARG B CA 1
ATOM 12715 C C . ARG B 1 653 ? 17.219 39.688 5.438 1 97 653 ARG B C 1
ATOM 12717 O O . ARG B 1 653 ? 17.797 40.344 6.301 1 97 653 ARG B O 1
ATOM 12724 N N . LEU B 1 654 ? 15.922 39.438 5.461 1 96.94 654 LEU B N 1
ATOM 12725 C CA . LEU B 1 654 ? 15.055 40.031 6.477 1 96.94 654 LEU B CA 1
ATOM 12726 C C . LEU B 1 654 ? 14.617 38.969 7.488 1 96.94 654 LEU B C 1
ATOM 12728 O O . LEU B 1 654 ? 14.219 37.875 7.109 1 96.94 654 LEU B O 1
ATOM 12732 N N . SER B 1 655 ? 14.742 39.281 8.758 1 95.81 655 SER B N 1
ATOM 12733 C CA . SER B 1 655 ? 14.094 38.531 9.836 1 95.81 655 SER B CA 1
ATOM 12734 C C . SER B 1 655 ? 13.242 39.438 10.703 1 95.81 655 SER B C 1
ATOM 12736 O O . SER B 1 655 ? 13.461 40.656 10.742 1 95.81 655 SER B O 1
ATOM 12738 N N . THR B 1 656 ? 12.234 38.906 11.25 1 96.44 656 THR B N 1
ATOM 12739 C CA . THR B 1 656 ? 11.375 39.625 12.195 1 96.44 656 THR B CA 1
ATOM 12740 C C . THR B 1 656 ? 11.375 38.906 13.547 1 96.44 656 THR B C 1
ATOM 12742 O O . THR B 1 656 ? 11.836 37.781 13.664 1 96.44 656 THR B O 1
ATOM 12745 N N . GLY B 1 657 ? 10.906 39.594 14.562 1 95.12 657 GLY B N 1
ATOM 12746 C CA . GLY B 1 657 ? 10.836 38.969 15.875 1 95.12 657 GLY B CA 1
ATOM 12747 C C . GLY B 1 657 ? 10.273 39.906 16.938 1 95.12 657 GLY B C 1
ATOM 12748 O O . GLY B 1 657 ? 9.68 40.938 16.625 1 95.12 657 GLY B O 1
ATOM 12749 N N . ARG B 1 658 ? 10.352 39.438 18.188 1 94.94 658 ARG B N 1
ATOM 12750 C CA . ARG B 1 658 ? 9.742 40.156 19.328 1 94.94 658 ARG B CA 1
ATOM 12751 C C . ARG B 1 658 ? 10.766 41.031 20.031 1 94.94 658 ARG B C 1
ATOM 12753 O O . ARG B 1 658 ? 11.961 40.75 20.016 1 94.94 658 ARG B O 1
ATOM 12760 N N . ASN B 1 659 ? 10.234 42.062 20.531 1 94.06 659 ASN B N 1
ATOM 12761 C CA . ASN B 1 659 ? 10.891 42.812 21.594 1 94.06 659 ASN B CA 1
ATOM 12762 C C . ASN B 1 659 ? 10.32 42.469 22.969 1 94.06 659 ASN B C 1
ATOM 12764 O O . ASN B 1 659 ? 9.148 42.094 23.078 1 94.06 659 ASN B O 1
ATOM 12768 N N . VAL B 1 660 ? 11.133 42.594 24 1 96.06 660 VAL B N 1
ATOM 12769 C CA . VAL B 1 660 ? 10.812 42.094 25.328 1 96.06 660 VAL B CA 1
ATOM 12770 C C . VAL B 1 660 ? 9.602 42.812 25.891 1 96.06 660 VAL B C 1
ATOM 12772 O O . VAL B 1 660 ? 8.844 42.25 26.688 1 96.06 660 VAL B O 1
ATOM 12775 N N . TYR B 1 661 ? 9.266 44 25.422 1 96.81 661 TYR B N 1
ATOM 12776 C CA . TYR B 1 661 ? 8.281 44.844 26.062 1 96.81 661 TYR B CA 1
ATOM 12777 C C . TYR B 1 661 ? 6.902 44.656 25.438 1 96.81 661 TYR B C 1
ATOM 12779 O O . TYR B 1 661 ? 5.887 44.969 26.062 1 96.81 661 TYR B O 1
ATOM 12787 N N . HIS B 1 662 ? 6.891 44.156 24.266 1 96.31 662 HIS B N 1
ATOM 12788 C CA . HIS B 1 662 ? 5.605 44.125 23.578 1 96.31 662 HIS B CA 1
ATOM 12789 C C . HIS B 1 662 ? 5.156 42.688 23.312 1 96.31 662 HIS B C 1
ATOM 12791 O O . HIS B 1 662 ? 5.98 41.781 23.25 1 96.31 662 HIS B O 1
ATOM 12797 N N . PHE B 1 663 ? 3.836 42.656 23.25 1 93.94 663 PHE B N 1
ATOM 12798 C CA . PHE B 1 663 ? 3.16 41.406 22.938 1 93.94 663 PHE B CA 1
ATOM 12799 C C . PHE B 1 663 ? 2.385 41.5 21.625 1 93.94 663 PHE B C 1
ATOM 12801 O O . PHE B 1 663 ? 1.521 42.375 21.484 1 93.94 663 PHE B O 1
ATOM 12808 N N . HIS B 1 664 ? 2.775 40.625 20.703 1 93.44 664 HIS B N 1
ATOM 12809 C CA . HIS B 1 664 ? 2.131 40.5 19.406 1 93.44 664 HIS B CA 1
ATOM 12810 C C . HIS B 1 664 ? 1.923 41.875 18.766 1 93.44 664 HIS B C 1
ATOM 12812 O O . HIS B 1 664 ? 2.875 42.625 18.594 1 93.44 664 HIS B O 1
ATOM 12818 N N . THR B 1 665 ? 0.679 42.25 18.422 1 95.81 665 THR B N 1
ATOM 12819 C CA . THR B 1 665 ? 0.48 43.5 17.656 1 95.81 665 THR B CA 1
ATOM 12820 C C . THR B 1 665 ? 0.267 44.688 18.594 1 95.81 665 THR B C 1
ATOM 12822 O O . THR B 1 665 ? -0.323 45.688 18.203 1 95.81 665 THR B O 1
ATOM 12825 N N . ARG B 1 666 ? 0.637 44.562 19.859 1 95.5 666 ARG B N 1
ATOM 12826 C CA . ARG B 1 666 ? 0.766 45.625 20.875 1 95.5 666 ARG B CA 1
ATOM 12827 C C . ARG B 1 666 ? -0.597 46.188 21.234 1 95.5 666 ARG B C 1
ATOM 12829 O O . ARG B 1 666 ? -0.68 47.25 21.875 1 95.5 666 ARG B O 1
ATOM 12836 N N . THR B 1 667 ? -1.632 45.5 20.844 1 94.44 667 THR B N 1
ATOM 12837 C CA . THR B 1 667 ? -2.953 46.062 21.109 1 94.44 667 THR B CA 1
ATOM 12838 C C . THR B 1 667 ? -3.178 46.219 22.609 1 94.44 667 THR B C 1
ATOM 12840 O O . THR B 1 667 ? -3.904 47.125 23.047 1 94.44 667 THR B O 1
ATOM 12843 N N . LYS B 1 668 ? -2.543 45.344 23.422 1 95.12 668 LYS B N 1
ATOM 12844 C CA . LYS B 1 668 ? -2.641 45.438 24.875 1 95.12 668 LYS B CA 1
ATOM 12845 C C . LYS B 1 668 ? -1.433 46.156 25.453 1 95.12 668 LYS B C 1
ATOM 12847 O O . LYS B 1 668 ? -1.577 47.219 26.094 1 95.12 668 LYS B O 1
ATOM 12852 N N . THR B 1 669 ? -0.29 45.75 25.141 1 95.81 669 THR B N 1
ATOM 12853 C CA . THR B 1 669 ? 0.924 46.281 25.75 1 95.81 669 THR B CA 1
ATOM 12854 C C . THR B 1 669 ? 1.194 47.719 25.281 1 95.81 669 THR B C 1
ATOM 12856 O O . THR B 1 669 ? 1.813 48.5 26 1 95.81 669 THR B O 1
ATOM 12859 N N . GLY B 1 670 ? 0.709 48.062 24.094 1 95.75 670 GLY B N 1
ATOM 12860 C CA . GLY B 1 670 ? 0.881 49.406 23.609 1 95.75 670 GLY B CA 1
ATOM 12861 C C . GLY B 1 670 ? 0.039 50.438 24.359 1 95.75 670 GLY B C 1
ATOM 12862 O O . GLY B 1 670 ? 0.177 51.625 24.141 1 95.75 670 GLY B O 1
ATOM 12863 N N . ARG B 1 671 ? -0.722 50.031 25.297 1 95.25 671 ARG B N 1
ATOM 12864 C CA . ARG B 1 671 ? -1.614 50.875 26.078 1 95.25 671 ARG B CA 1
ATOM 12865 C C . ARG B 1 671 ? -1.206 50.906 27.547 1 95.25 671 ARG B C 1
ATOM 12867 O O . ARG B 1 671 ? -2.041 51.156 28.422 1 95.25 671 ARG B O 1
ATOM 12874 N N . THR B 1 672 ? -0.011 50.594 27.797 1 95.75 672 THR B N 1
ATOM 12875 C CA . THR B 1 672 ? 0.583 50.562 29.125 1 95.75 672 THR B CA 1
ATOM 12876 C C . THR B 1 672 ? 1.904 51.344 29.141 1 95.75 672 THR B C 1
ATOM 12878 O O . THR B 1 672 ? 2.344 51.844 28.109 1 95.75 672 THR B O 1
ATOM 12881 N N . ALA B 1 673 ? 2.584 51.312 30.312 1 95.56 673 ALA B N 1
ATOM 12882 C CA . ALA B 1 673 ? 3.871 51.969 30.469 1 95.56 673 ALA B CA 1
ATOM 12883 C C . ALA B 1 673 ? 4.93 51.344 29.578 1 95.56 673 ALA B C 1
ATOM 12885 O O . ALA B 1 673 ? 5.957 51.969 29.281 1 95.56 673 ALA B O 1
ATOM 12886 N N . LEU B 1 674 ? 4.637 50.156 29.125 1 97.06 674 LEU B N 1
ATOM 12887 C CA . LEU B 1 674 ? 5.574 49.469 28.25 1 97.06 674 LEU B CA 1
ATOM 12888 C C . LEU B 1 674 ? 5.719 50.156 26.922 1 97.06 674 LEU B C 1
ATOM 12890 O O . LEU B 1 674 ? 6.754 50.062 26.25 1 97.06 674 LEU B O 1
ATOM 12894 N N . GLN B 1 675 ? 4.684 50.875 26.469 1 95.5 675 GLN B N 1
ATOM 12895 C CA . GLN B 1 675 ? 4.738 51.656 25.234 1 95.5 675 GLN B CA 1
ATOM 12896 C C . GLN B 1 675 ? 5.824 52.719 25.297 1 95.5 675 GLN B C 1
ATOM 12898 O O . GLN B 1 675 ? 6.488 53 24.297 1 95.5 675 GLN B O 1
ATOM 12903 N N . LYS B 1 676 ? 6.051 53.281 26.422 1 95 676 LYS B N 1
ATOM 12904 C CA . LYS B 1 676 ? 7.086 54.281 26.594 1 95 676 LYS B CA 1
ATOM 12905 C C . LYS B 1 676 ? 8.477 53.656 26.547 1 95 676 LYS B C 1
ATOM 12907 O O . LYS B 1 676 ? 9.438 54.312 26.109 1 95 676 LYS B O 1
ATOM 12912 N N . ALA B 1 677 ? 8.492 52.438 27.031 1 95.12 677 ALA B N 1
ATOM 12913 C CA . ALA B 1 677 ? 9.773 51.75 27.047 1 95.12 677 ALA B CA 1
ATOM 12914 C C . ALA B 1 677 ? 10.219 51.375 25.625 1 95.12 677 ALA B C 1
ATOM 12916 O O . ALA B 1 677 ? 11.422 51.312 25.344 1 95.12 677 ALA B O 1
ATOM 12917 N N . CYS B 1 678 ? 9.367 51.125 24.75 1 95.31 678 CYS B N 1
ATOM 12918 C CA . CYS B 1 678 ? 9.609 50.844 23.344 1 95.31 678 CYS B CA 1
ATOM 12919 C C . CYS B 1 678 ? 8.531 51.469 22.469 1 95.31 678 CYS B C 1
ATOM 12921 O O . CYS B 1 678 ? 7.598 50.781 22.047 1 95.31 678 CYS B O 1
ATOM 12923 N N . PRO B 1 679 ? 8.656 52.656 22.109 1 93.81 679 PRO B N 1
ATOM 12924 C CA . PRO B 1 679 ? 7.555 53.438 21.516 1 93.81 679 PRO B CA 1
ATOM 12925 C C . PRO B 1 679 ? 7.426 53.219 20 1 93.81 679 PRO B C 1
ATOM 12927 O O . PRO B 1 679 ? 6.367 53.469 19.422 1 93.81 679 PRO B O 1
ATOM 12930 N N . GLU B 1 680 ? 8.547 52.781 19.344 1 94.19 680 GLU B N 1
ATOM 12931 C CA . GLU B 1 680 ? 8.539 52.625 17.891 1 94.19 680 GLU B CA 1
ATOM 12932 C C . GLU B 1 680 ? 9.484 51.5 17.469 1 94.19 680 GLU B C 1
ATOM 12934 O O . GLU B 1 680 ? 10.383 51.125 18.219 1 94.19 680 GLU B O 1
ATOM 12939 N N . PRO B 1 681 ? 9.234 50.938 16.312 1 95.75 681 PRO B N 1
ATOM 12940 C CA . PRO B 1 681 ? 10.148 49.906 15.812 1 95.75 681 PRO B CA 1
ATOM 12941 C C . PRO B 1 681 ? 11.43 50.5 15.227 1 95.75 681 PRO B C 1
ATOM 12943 O O . PRO B 1 681 ? 11.453 51.625 14.773 1 95.75 681 PRO B O 1
ATOM 12946 N N . GLU B 1 682 ? 12.469 49.719 15.242 1 96.5 682 GLU B N 1
ATOM 12947 C CA . GLU B 1 682 ? 13.766 50 14.641 1 96.5 682 GLU B CA 1
ATOM 12948 C C . GLU B 1 682 ? 14.25 48.844 13.773 1 96.5 682 GLU B C 1
ATOM 12950 O O . GLU B 1 682 ? 13.844 47.719 13.969 1 96.5 682 GLU B O 1
ATOM 12955 N N . VAL B 1 683 ? 15.047 49.188 12.781 1 97.69 683 VAL B N 1
ATOM 12956 C CA . VAL B 1 683 ? 15.688 48.125 11.992 1 97.69 683 VAL B CA 1
ATOM 12957 C C . VAL B 1 683 ? 17.141 47.969 12.438 1 97.69 683 VAL B C 1
ATOM 12959 O O . VAL B 1 683 ? 17.891 48.938 12.492 1 97.69 683 VAL B O 1
ATOM 12962 N N . ARG B 1 684 ? 17.469 46.781 12.812 1 97.44 684 ARG B N 1
ATOM 12963 C CA . ARG B 1 684 ? 18.844 46.5 13.203 1 97.44 684 ARG B CA 1
ATOM 12964 C C . ARG B 1 684 ? 19.688 46.094 11.992 1 97.44 684 ARG B C 1
ATOM 12966 O O . ARG B 1 684 ? 19.281 45.25 11.203 1 97.44 684 ARG B O 1
ATOM 12973 N N . VAL B 1 685 ? 20.828 46.688 11.852 1 97 685 VAL B N 1
ATOM 12974 C CA . VAL B 1 685 ? 21.75 46.469 10.75 1 97 685 VAL B CA 1
ATOM 12975 C C . VAL B 1 685 ? 23.156 46.25 11.281 1 97 685 VAL B C 1
ATOM 12977 O O . VAL B 1 685 ? 23.516 46.812 12.32 1 97 685 VAL B O 1
ATOM 12980 N N . SER B 1 686 ? 23.906 45.438 10.555 1 96.5 686 SER B N 1
ATOM 12981 C CA . SER B 1 686 ? 25.297 45.219 10.984 1 96.5 686 SER B CA 1
ATOM 12982 C C . SER B 1 686 ? 26.141 46.5 10.781 1 96.5 686 SER B C 1
ATOM 12984 O O . SER B 1 686 ? 25.781 47.344 9.984 1 96.5 686 SER B O 1
ATOM 12986 N N . GLU B 1 687 ? 27.266 46.5 11.492 1 96.38 687 GLU B N 1
ATOM 12987 C CA . GLU B 1 687 ? 28.188 47.625 11.328 1 96.38 687 GLU B CA 1
ATOM 12988 C C . GLU B 1 687 ? 28.688 47.719 9.891 1 96.38 687 GLU B C 1
ATOM 12990 O O . GLU B 1 687 ? 28.734 48.812 9.312 1 96.38 687 GLU B O 1
ATOM 12995 N N . LYS B 1 688 ? 28.938 46.625 9.414 1 96.38 688 LYS B N 1
ATOM 12996 C CA . LYS B 1 688 ? 29.453 46.562 8.047 1 96.38 688 LYS B CA 1
ATOM 12997 C C . LYS B 1 688 ? 28.406 47.031 7.039 1 96.38 688 LYS B C 1
ATOM 12999 O O . LYS B 1 688 ? 28.719 47.781 6.109 1 96.38 688 LYS B O 1
ATOM 13004 N N . ASP B 1 689 ? 27.266 46.594 7.164 1 96.69 689 ASP B N 1
ATOM 13005 C CA . ASP B 1 689 ? 26.188 46.969 6.25 1 96.69 689 ASP B CA 1
ATOM 13006 C C . ASP B 1 689 ? 25.828 48.438 6.418 1 96.69 689 ASP B C 1
ATOM 13008 O O . ASP B 1 689 ? 25.531 49.125 5.438 1 96.69 689 ASP B O 1
ATOM 13012 N N . ALA B 1 690 ? 25.797 48.906 7.656 1 96.69 690 ALA B N 1
ATOM 13013 C CA . ALA B 1 690 ? 25.531 50.344 7.91 1 96.69 690 ALA B CA 1
ATOM 13014 C C . ALA B 1 690 ? 26.547 51.219 7.18 1 96.69 690 ALA B C 1
ATOM 13016 O O . ALA B 1 690 ? 26.172 52.219 6.582 1 96.69 690 ALA B O 1
ATOM 13017 N N . ALA B 1 691 ? 27.766 50.812 7.246 1 96.06 691 ALA B N 1
ATOM 13018 C CA . ALA B 1 691 ? 28.828 51.531 6.551 1 96.06 691 ALA B CA 1
ATOM 13019 C C . ALA B 1 691 ? 28.609 51.5 5.039 1 96.06 691 ALA B C 1
ATOM 13021 O O . ALA B 1 691 ? 28.781 52.5 4.359 1 96.06 691 ALA B O 1
ATOM 13022 N N . LYS B 1 692 ? 28.281 50.406 4.578 1 94.88 692 LYS B N 1
ATOM 13023 C CA . LYS B 1 692 ? 28.047 50.219 3.146 1 94.88 692 LYS B CA 1
ATOM 13024 C C . LYS B 1 692 ? 26.922 51.125 2.654 1 94.88 692 LYS B C 1
ATOM 13026 O O . LYS B 1 692 ? 26.984 51.656 1.546 1 94.88 692 LYS B O 1
ATOM 13031 N N . PHE B 1 693 ? 25.875 51.25 3.422 1 94.06 693 PHE B N 1
ATOM 13032 C CA . PHE B 1 693 ? 24.703 52.031 3.006 1 94.06 693 PHE B CA 1
ATOM 13033 C C . PHE B 1 693 ? 24.797 53.469 3.494 1 94.06 693 PHE B C 1
ATOM 13035 O O . PHE B 1 693 ? 23.906 54.281 3.205 1 94.06 693 PHE B O 1
ATOM 13042 N N . GLY B 1 694 ? 25.797 53.812 4.25 1 93.38 694 GLY B N 1
ATOM 13043 C CA . GLY B 1 694 ? 26.031 55.156 4.738 1 93.38 694 GLY B CA 1
ATOM 13044 C C . GLY B 1 694 ? 25.016 55.594 5.789 1 93.38 694 GLY B C 1
ATOM 13045 O O . GLY B 1 694 ? 24.562 56.75 5.785 1 93.38 694 GLY B O 1
ATOM 13046 N N . VAL B 1 695 ? 24.609 54.656 6.625 1 95.12 695 VAL B N 1
ATOM 13047 C CA . VAL B 1 695 ? 23.609 54.969 7.645 1 95.12 695 VAL B CA 1
ATOM 13048 C C . VAL B 1 695 ? 24.234 54.844 9.031 1 95.12 695 VAL B C 1
ATOM 13050 O O . VAL B 1 695 ? 25.047 53.969 9.281 1 95.12 695 VAL B O 1
ATOM 13053 N N . ALA B 1 696 ? 23.875 55.75 9.922 1 94.19 696 ALA B N 1
ATOM 13054 C CA . ALA B 1 696 ? 24.359 55.719 11.305 1 94.19 696 ALA B CA 1
ATOM 13055 C C . ALA B 1 696 ? 23.219 55.375 12.266 1 94.19 696 ALA B C 1
ATOM 13057 O O . ALA B 1 696 ? 22.047 55.406 11.898 1 94.19 696 ALA B O 1
ATOM 13058 N N . ASP B 1 697 ? 23.703 55.094 13.445 1 94.94 697 ASP B N 1
ATOM 13059 C CA . ASP B 1 697 ? 22.766 54.781 14.508 1 94.94 697 ASP B CA 1
ATOM 13060 C C . ASP B 1 697 ? 21.781 55.906 14.75 1 94.94 697 ASP B C 1
ATOM 13062 O O . ASP B 1 697 ? 22.188 57.062 14.914 1 94.94 697 ASP B O 1
ATOM 13066 N N . GLY B 1 698 ? 20.453 55.594 14.695 1 93.81 698 GLY B N 1
ATOM 13067 C CA . GLY B 1 698 ? 19.422 56.562 15 1 93.81 698 GLY B CA 1
ATOM 13068 C C . GLY B 1 698 ? 18.875 57.25 13.766 1 93.81 698 GLY B C 1
ATOM 13069 O O . GLY B 1 698 ? 17.812 57.875 13.812 1 93.81 698 GLY B O 1
ATOM 13070 N N . GLU B 1 699 ? 19.5 57.125 12.633 1 94.06 699 GLU B N 1
ATOM 13071 C CA . GLU B 1 699 ? 19.047 57.75 11.398 1 94.06 699 GLU B CA 1
ATOM 13072 C C . GLU B 1 699 ? 17.828 57.031 10.812 1 94.06 699 GLU B C 1
ATOM 13074 O O . GLU B 1 699 ? 17.703 55.812 10.961 1 94.06 699 GLU B O 1
ATOM 13079 N N . MET B 1 700 ? 16.984 57.875 10.172 1 94.19 700 MET B N 1
ATOM 13080 C CA . MET B 1 700 ? 15.82 57.312 9.5 1 94.19 700 MET B CA 1
ATOM 13081 C C . MET B 1 700 ? 16.203 56.688 8.164 1 94.19 700 MET B C 1
ATOM 13083 O O . MET B 1 700 ? 17.031 57.25 7.434 1 94.19 700 MET B O 1
ATOM 13087 N N . VAL B 1 701 ? 15.625 55.531 7.906 1 96.38 701 VAL B N 1
ATOM 13088 C CA . VAL B 1 701 ? 15.891 54.844 6.652 1 96.38 701 VAL B CA 1
ATOM 13089 C C . VAL B 1 701 ? 14.578 54.281 6.078 1 96.38 701 VAL B C 1
ATOM 13091 O O . VAL B 1 701 ? 13.602 54.125 6.812 1 96.38 701 VAL B O 1
ATOM 13094 N N . VAL B 1 702 ? 14.547 54.125 4.758 1 96.81 702 VAL B N 1
ATOM 13095 C CA . VAL B 1 702 ? 13.508 53.344 4.094 1 96.81 702 VAL B CA 1
ATOM 13096 C C . VAL B 1 702 ? 13.977 51.906 3.908 1 96.81 702 VAL B C 1
ATOM 13098 O O . VAL B 1 702 ? 15.078 51.656 3.408 1 96.81 702 VAL B O 1
ATOM 13101 N N . VAL B 1 703 ? 13.273 51 4.414 1 97.81 703 VAL B N 1
ATOM 13102 C CA . VAL B 1 703 ? 13.484 49.562 4.137 1 97.81 703 VAL B CA 1
ATOM 13103 C C . VAL B 1 703 ? 12.461 49.094 3.111 1 97.81 703 VAL B C 1
ATOM 13105 O O . VAL B 1 703 ? 11.258 49.188 3.33 1 97.81 703 VAL B O 1
ATOM 13108 N N . ARG B 1 704 ? 12.938 48.5 1.944 1 97.25 704 ARG B N 1
ATOM 13109 C CA . ARG B 1 704 ? 12.055 48.125 0.844 1 97.25 704 ARG B CA 1
ATOM 13110 C C . ARG B 1 704 ? 12.25 46.656 0.466 1 97.25 704 ARG B C 1
ATOM 13112 O O . ARG B 1 704 ? 13.383 46.156 0.424 1 97.25 704 ARG B O 1
ATOM 13119 N N . SER B 1 705 ? 11.172 45.969 0.317 1 97.06 705 SER B N 1
ATOM 13120 C CA . SER B 1 705 ? 11.156 44.656 -0.309 1 97.06 705 SER B CA 1
ATOM 13121 C C . SER B 1 705 ? 10.422 44.688 -1.646 1 97.06 705 SER B C 1
ATOM 13123 O O . SER B 1 705 ? 10.07 45.75 -2.141 1 97.06 705 SER B O 1
ATOM 13125 N N . ARG B 1 706 ? 10.219 43.5 -2.305 1 94.94 706 ARG B N 1
ATOM 13126 C CA . ARG B 1 706 ? 9.469 43.375 -3.555 1 94.94 706 ARG B CA 1
ATOM 13127 C C . ARG B 1 706 ? 7.996 43.719 -3.344 1 94.94 706 ARG B C 1
ATOM 13129 O O . ARG B 1 706 ? 7.277 44 -4.301 1 94.94 706 ARG B O 1
ATOM 13136 N N . ARG B 1 707 ? 7.535 43.781 -2.133 1 94.75 707 ARG B N 1
ATOM 13137 C CA . ARG B 1 707 ? 6.109 43.875 -1.83 1 94.75 707 ARG B CA 1
ATOM 13138 C C . ARG B 1 707 ? 5.734 45.25 -1.279 1 94.75 707 ARG B C 1
ATOM 13140 O O . ARG B 1 707 ? 4.602 45.688 -1.46 1 94.75 707 ARG B O 1
ATOM 13147 N N . GLY B 1 708 ? 6.688 45.812 -0.507 1 95.5 708 GLY B N 1
ATOM 13148 C CA . GLY B 1 708 ? 6.363 47.062 0.135 1 95.5 708 GLY B CA 1
ATOM 13149 C C . GLY B 1 708 ? 7.57 47.75 0.732 1 95.5 708 GLY B C 1
ATOM 13150 O O . GLY B 1 708 ? 8.711 47.406 0.435 1 95.5 708 GLY B O 1
ATOM 13151 N N . ALA B 1 709 ? 7.23 48.781 1.514 1 97.19 709 ALA B N 1
ATOM 13152 C CA . ALA B 1 709 ? 8.289 49.594 2.135 1 97.19 709 ALA B CA 1
ATOM 13153 C C . ALA B 1 709 ? 7.832 50.156 3.477 1 97.19 709 ALA B C 1
ATOM 13155 O O . ALA B 1 709 ? 6.637 50.344 3.699 1 97.19 709 ALA B O 1
ATOM 13156 N N . VAL B 1 710 ? 8.805 50.375 4.41 1 97.56 710 VAL B N 1
ATOM 13157 C CA . VAL B 1 710 ? 8.555 51 5.703 1 97.56 710 VAL B CA 1
ATOM 13158 C C . VAL B 1 710 ? 9.641 52.062 5.992 1 97.56 710 VAL B C 1
ATOM 13160 O O . VAL B 1 710 ? 10.695 52.031 5.363 1 97.56 710 VAL B O 1
ATOM 13163 N N . GLU B 1 711 ? 9.32 52.969 6.832 1 96.44 711 GLU B N 1
ATOM 13164 C CA . GLU B 1 711 ? 10.242 53.969 7.32 1 96.44 711 GLU B CA 1
ATOM 13165 C C . GLU B 1 711 ? 10.562 53.781 8.797 1 96.44 711 GLU B C 1
ATOM 13167 O O . GLU B 1 711 ? 9.68 53.875 9.648 1 96.44 711 GLU B O 1
ATOM 13172 N N . LEU B 1 712 ? 11.844 53.469 9.086 1 96.44 712 LEU B N 1
ATOM 13173 C CA . LEU B 1 712 ? 12.234 53.125 10.453 1 96.44 712 LEU B CA 1
ATOM 13174 C C . LEU B 1 712 ? 13.555 53.781 10.828 1 96.44 712 LEU B C 1
ATOM 13176 O O . LEU B 1 712 ? 14.352 54.125 9.945 1 96.44 712 LEU B O 1
ATOM 13180 N N . LYS B 1 713 ? 13.773 53.906 12.125 1 95.38 713 LYS B N 1
ATOM 13181 C CA . LYS B 1 713 ? 15.094 54.25 12.617 1 95.38 713 LYS B CA 1
ATOM 13182 C C . LYS B 1 713 ? 16.062 53.094 12.547 1 95.38 713 LYS B C 1
ATOM 13184 O O . LYS B 1 713 ? 15.672 51.938 12.805 1 95.38 713 LYS B O 1
ATOM 13189 N N . CYS B 1 714 ? 17.266 53.406 12.195 1 96.75 714 CYS B N 1
ATOM 13190 C CA . CYS B 1 714 ? 18.297 52.375 12.102 1 96.75 714 CYS B CA 1
ATOM 13191 C C . CYS B 1 714 ? 19.016 52.219 13.438 1 96.75 714 CYS B C 1
ATOM 13193 O O . CYS B 1 714 ? 19.312 53.188 14.125 1 96.75 714 CYS B O 1
ATOM 13195 N N . ARG B 1 715 ? 19.141 51.062 13.867 1 96.75 715 ARG B N 1
ATOM 13196 C CA . ARG B 1 715 ? 19.984 50.688 14.992 1 96.75 715 ARG B CA 1
ATOM 13197 C C . ARG B 1 715 ? 21.156 49.812 14.531 1 96.75 715 ARG B C 1
ATOM 13199 O O . ARG B 1 715 ? 20.938 48.719 13.969 1 96.75 715 ARG B O 1
ATOM 13206 N N . VAL B 1 716 ? 22.391 50.219 14.781 1 96.75 716 VAL B N 1
ATOM 13207 C CA . VAL B 1 716 ? 23.547 49.562 14.203 1 96.75 716 VAL B CA 1
ATOM 13208 C C . VAL B 1 716 ? 24.141 48.562 15.203 1 96.75 716 VAL B C 1
ATOM 13210 O O . VAL B 1 716 ? 24.359 48.906 16.375 1 96.75 716 VAL B O 1
ATOM 13213 N N . GLY B 1 717 ? 24.297 47.344 14.75 1 93.25 717 GLY B N 1
ATOM 13214 C CA . GLY B 1 717 ? 25.031 46.344 15.531 1 93.25 717 GLY B CA 1
ATOM 13215 C C . GLY B 1 717 ? 24.172 45.156 15.906 1 93.25 717 GLY B C 1
ATOM 13216 O O . GLY B 1 717 ? 22.984 45.125 15.625 1 93.25 717 GLY B O 1
ATOM 13217 N N . ARG B 1 718 ? 24.812 44.031 16.359 1 93.06 718 ARG B N 1
ATOM 13218 C CA . ARG B 1 718 ? 24.25 42.844 17 1 93.06 718 ARG B CA 1
ATOM 13219 C C . ARG B 1 718 ? 23.531 41.969 15.992 1 93.06 718 ARG B C 1
ATOM 13221 O O . ARG B 1 718 ? 22.594 41.25 16.344 1 93.06 718 ARG B O 1
ATOM 13228 N N . VAL B 1 719 ? 23.766 42.156 14.781 1 93.88 719 VAL B N 1
ATOM 13229 C CA . VAL B 1 719 ? 23.266 41.25 13.734 1 93.88 719 VAL B CA 1
ATOM 13230 C C . VAL B 1 719 ? 24.375 41 12.719 1 93.88 719 VAL B C 1
ATOM 13232 O O . VAL B 1 719 ? 25.281 41.812 12.547 1 93.88 719 VAL B O 1
ATOM 13235 N N . ALA B 1 720 ? 24.312 39.844 12.164 1 92 720 ALA B N 1
ATOM 13236 C CA . ALA B 1 720 ? 25.344 39.438 11.211 1 92 720 ALA B CA 1
ATOM 13237 C C . ALA B 1 720 ? 25.25 40.25 9.914 1 92 720 ALA B C 1
ATOM 13239 O O . ALA B 1 720 ? 24.172 40.75 9.57 1 92 720 ALA B O 1
ATOM 13240 N N . GLU B 1 721 ? 26.391 40.344 9.234 1 94.19 721 GLU B N 1
ATOM 13241 C CA . GLU B 1 721 ? 26.422 41.031 7.941 1 94.19 721 GLU B CA 1
ATOM 13242 C C . GLU B 1 721 ? 25.453 40.375 6.957 1 94.19 721 GLU B C 1
ATOM 13244 O O . GLU B 1 721 ? 25.328 39.156 6.914 1 94.19 721 GLU B O 1
ATOM 13249 N N . GLY B 1 722 ? 24.812 41.219 6.184 1 95.44 722 GLY B N 1
ATOM 13250 C CA . GLY B 1 722 ? 23.922 40.719 5.148 1 95.44 722 GLY B CA 1
ATOM 13251 C C . GLY B 1 722 ? 22.531 40.406 5.668 1 95.44 722 GLY B C 1
ATOM 13252 O O . GLY B 1 722 ? 21.656 39.969 4.91 1 95.44 722 GLY B O 1
ATOM 13253 N N . GLN B 1 723 ? 22.281 40.688 6.961 1 95.62 723 GLN B N 1
ATOM 13254 C CA . GLN B 1 723 ? 21 40.375 7.582 1 95.62 723 GLN B CA 1
ATOM 13255 C C . GLN B 1 723 ? 20.469 41.562 8.391 1 95.62 723 GLN B C 1
ATOM 13257 O O . GLN B 1 723 ? 21.25 42.281 8.992 1 95.62 723 GLN B O 1
ATOM 13262 N N . VAL B 1 724 ? 19.125 41.719 8.328 1 97.19 724 VAL B N 1
ATOM 13263 C CA . VAL B 1 724 ? 18.516 42.812 9.094 1 97.19 724 VAL B CA 1
ATOM 13264 C C . VAL B 1 724 ? 17.359 42.25 9.93 1 97.19 724 VAL B C 1
ATOM 13266 O O . VAL B 1 724 ? 16.844 41.156 9.633 1 97.19 724 VAL B O 1
ATOM 13269 N N . PHE B 1 725 ? 17.016 42.906 11 1 97 725 PHE B N 1
ATOM 13270 C CA . PHE B 1 725 ? 15.969 42.5 11.914 1 97 725 PHE B CA 1
ATOM 13271 C C . PHE B 1 725 ? 15 43.625 12.188 1 97 725 PHE B C 1
ATOM 13273 O O . PHE B 1 725 ? 15.414 44.781 12.445 1 97 725 PHE B O 1
ATOM 13280 N N . ILE B 1 726 ? 13.68 43.406 12.094 1 97.62 726 ILE B N 1
ATOM 13281 C CA . ILE B 1 726 ? 12.633 44.344 12.438 1 97.62 726 ILE B CA 1
ATOM 13282 C C . ILE B 1 726 ? 11.625 43.688 13.383 1 97.62 726 ILE B C 1
ATOM 13284 O O . ILE B 1 726 ? 11.094 42.625 13.086 1 97.62 726 ILE B O 1
ATOM 13288 N N . PRO B 1 727 ? 11.32 44.25 14.594 1 97.06 727 PRO B N 1
ATOM 13289 C CA . PRO B 1 727 ? 10.242 43.688 15.414 1 97.06 727 PRO B CA 1
ATOM 13290 C C . PRO B 1 727 ? 8.883 43.75 14.727 1 97.06 727 PRO B C 1
ATOM 13292 O O . PRO B 1 727 ? 8.57 44.75 14.039 1 97.06 727 PRO B O 1
ATOM 13295 N N . PHE B 1 728 ? 8.07 42.781 14.914 1 96.38 728 PHE B N 1
ATOM 13296 C CA . PHE B 1 728 ? 6.859 42.656 14.117 1 96.38 728 PHE B CA 1
ATOM 13297 C C . PHE B 1 728 ? 5.668 43.281 14.836 1 96.38 728 PHE B C 1
ATOM 13299 O O . PHE B 1 728 ? 4.547 43.25 14.328 1 96.38 728 PHE B O 1
ATOM 13306 N N . HIS B 1 729 ? 5.793 43.969 16 1 96.38 729 HIS B N 1
ATOM 13307 C CA . HIS B 1 729 ? 4.723 44.344 16.906 1 96.38 729 HIS B CA 1
ATOM 13308 C C . HIS B 1 729 ? 3.883 45.469 16.344 1 96.38 729 HIS B C 1
ATOM 13310 O O . HIS B 1 729 ? 2.703 45.594 16.688 1 96.38 729 HIS B O 1
ATOM 13316 N N . PHE B 1 730 ? 4.426 46.25 15.531 1 97 730 PHE B N 1
ATOM 13317 C CA . PHE B 1 730 ? 3.895 47.594 15.32 1 97 730 PHE B CA 1
ATOM 13318 C C . PHE B 1 730 ? 2.98 47.625 14.102 1 97 730 PHE B C 1
ATOM 13320 O O . PHE B 1 730 ? 3.375 47.219 13.008 1 97 730 PHE B O 1
ATOM 13327 N N . GLY B 1 731 ? 1.73 48.062 14.336 1 96.81 731 GLY B N 1
ATOM 13328 C CA . GLY B 1 731 ? 0.752 48.375 13.305 1 96.81 731 GLY B CA 1
ATOM 13329 C C . GLY B 1 731 ? 0.444 49.875 13.219 1 96.81 731 GLY B C 1
ATOM 13330 O O . GLY B 1 731 ? 1.354 50.688 13.234 1 96.81 731 GLY B O 1
ATOM 13331 N N . TYR B 1 732 ? -0.901 50.219 13.102 1 96.44 732 TYR B N 1
ATOM 13332 C CA . TYR B 1 732 ? -1.179 51.594 12.734 1 96.44 732 TYR B CA 1
ATOM 13333 C C . TYR B 1 732 ? -2.314 52.188 13.578 1 96.44 732 TYR B C 1
ATOM 13335 O O . TYR B 1 732 ? -2.738 53.312 13.375 1 96.44 732 TYR B O 1
ATOM 13343 N N . TRP B 1 733 ? -2.9 51.469 14.578 1 93.06 733 TRP B N 1
ATOM 13344 C CA . TRP B 1 733 ? -4.055 51.938 15.336 1 93.06 733 TRP B CA 1
ATOM 13345 C C . TRP B 1 733 ? -3.719 53.25 16.078 1 93.06 733 TRP B C 1
ATOM 13347 O O . TRP B 1 733 ? -4.613 54.031 16.406 1 93.06 733 TRP B O 1
ATOM 13357 N N . ASP B 1 734 ? -2.398 53.5 16.312 1 90.19 734 ASP B N 1
ATOM 13358 C CA . ASP B 1 734 ? -1.913 54.656 17.062 1 90.19 734 ASP B CA 1
ATOM 13359 C C . ASP B 1 734 ? -1.069 55.562 16.156 1 90.19 734 ASP B C 1
ATOM 13361 O O . ASP B 1 734 ? -0.274 56.375 16.656 1 90.19 734 ASP B O 1
ATOM 13365 N N . SER B 1 735 ? -1.224 55.312 14.906 1 88.94 735 SER B N 1
ATOM 13366 C CA . SER B 1 735 ? -0.392 56.094 13.984 1 88.94 735 SER B CA 1
ATOM 13367 C C . SER B 1 735 ? -0.617 57.594 14.148 1 88.94 735 SER B C 1
ATOM 13369 O O . SER B 1 735 ? -1.757 58.062 14.133 1 88.94 735 SER B O 1
ATOM 13371 N N . GLN B 1 736 ? 0.512 58.375 14.305 1 87.31 736 GLN B N 1
ATOM 13372 C CA . GLN B 1 736 ? 0.411 59.844 14.461 1 87.31 736 GLN B CA 1
ATOM 13373 C C . GLN B 1 736 ? 1.209 60.562 13.383 1 87.31 736 GLN B C 1
ATOM 13375 O O . GLN B 1 736 ? 0.944 61.719 13.078 1 87.31 736 GLN B O 1
ATOM 13380 N N . ASP B 1 737 ? 2.143 59.906 12.836 1 89 737 ASP B N 1
ATOM 13381 C CA . ASP B 1 737 ? 3.043 60.562 11.914 1 89 737 ASP B CA 1
ATOM 13382 C C . ASP B 1 737 ? 2.812 60.094 10.477 1 89 737 ASP B C 1
ATOM 13384 O O . ASP B 1 737 ? 3.473 60.594 9.555 1 89 737 ASP B O 1
ATOM 13388 N N . GLY B 1 738 ? 1.945 59.156 10.305 1 90.81 738 GLY B N 1
ATOM 13389 C CA . GLY B 1 738 ? 1.531 58.719 8.977 1 90.81 738 GLY B CA 1
ATOM 13390 C C . GLY B 1 738 ? 2.562 57.844 8.281 1 90.81 738 GLY B C 1
ATOM 13391 O O . GLY B 1 738 ? 2.426 57.562 7.094 1 90.81 738 GLY B O 1
ATOM 13392 N N . ARG B 1 739 ? 3.621 57.406 8.898 1 94.06 739 ARG B N 1
ATOM 13393 C CA . ARG B 1 739 ? 4.68 56.594 8.297 1 94.06 739 ARG B CA 1
ATOM 13394 C C . ARG B 1 739 ? 4.324 55.125 8.336 1 94.06 739 ARG B C 1
ATOM 13396 O O . ARG B 1 739 ? 3.768 54.625 9.328 1 94.06 739 ARG B O 1
ATOM 13403 N N . ALA B 1 740 ? 4.633 54.406 7.23 1 96.56 740 ALA B N 1
ATOM 13404 C CA . ALA B 1 740 ? 4.547 52.969 7.254 1 96.56 740 ALA B CA 1
ATOM 13405 C C . ALA B 1 740 ? 5.598 52.375 8.188 1 96.56 740 ALA B C 1
ATOM 13407 O O . ALA B 1 740 ? 6.766 52.75 8.148 1 96.56 740 ALA B O 1
ATOM 13408 N N . ARG B 1 741 ? 5.152 51.375 9.047 1 96.69 741 ARG B N 1
ATOM 13409 C CA . ARG B 1 741 ? 6.117 50.875 10.031 1 96.69 741 ARG B CA 1
ATOM 13410 C C . ARG B 1 741 ? 5.91 49.406 10.336 1 96.69 741 ARG B C 1
ATOM 13412 O O . ARG B 1 741 ? 6.684 48.812 11.086 1 96.69 741 ARG B O 1
ATOM 13419 N N . ALA B 1 742 ? 4.797 48.781 9.82 1 97.44 742 ALA B N 1
ATOM 13420 C CA . ALA B 1 742 ? 4.547 47.375 10.078 1 97.44 742 ALA B CA 1
ATOM 13421 C C . ALA B 1 742 ? 5.551 46.5 9.328 1 97.44 742 ALA B C 1
ATOM 13423 O O . ALA B 1 742 ? 5.664 46.594 8.102 1 97.44 742 ALA B O 1
ATOM 13424 N N . ALA B 1 743 ? 6.234 45.625 10.016 1 97.56 743 ALA B N 1
ATOM 13425 C CA . ALA B 1 743 ? 7.273 44.781 9.438 1 97.56 743 ALA B CA 1
ATOM 13426 C C . ALA B 1 743 ? 6.711 43.938 8.305 1 97.56 743 ALA B C 1
ATOM 13428 O O . ALA B 1 743 ? 7.395 43.688 7.312 1 97.56 743 ALA B O 1
ATOM 13429 N N . ASN B 1 744 ? 5.461 43.469 8.406 1 97.5 744 ASN B N 1
ATOM 13430 C CA . ASN B 1 744 ? 4.895 42.5 7.488 1 97.5 744 ASN B CA 1
ATOM 13431 C C . ASN B 1 744 ? 4.434 43.125 6.191 1 97.5 744 ASN B C 1
ATOM 13433 O O . ASN B 1 744 ? 3.943 42.469 5.289 1 97.5 744 ASN B O 1
ATOM 13437 N N . GLU B 1 745 ? 4.656 44.438 6.055 1 97.56 745 GLU B N 1
ATOM 13438 C CA . GLU B 1 745 ? 4.582 45.062 4.734 1 97.56 745 GLU B CA 1
ATOM 13439 C C . GLU B 1 745 ? 5.645 44.5 3.799 1 97.56 745 GLU B C 1
ATOM 13441 O O . GLU B 1 745 ? 5.512 44.594 2.576 1 97.56 745 GLU B O 1
ATOM 13446 N N . LEU B 1 746 ? 6.668 43.844 4.402 1 97.5 746 LEU B N 1
ATOM 13447 C CA . LEU B 1 746 ? 7.879 43.469 3.668 1 97.5 746 LEU B CA 1
ATOM 13448 C C . LEU B 1 746 ? 7.957 41.969 3.455 1 97.5 746 LEU B C 1
ATOM 13450 O O . LEU B 1 746 ? 8.734 41.5 2.625 1 97.5 746 LEU B O 1
ATOM 13454 N N . THR B 1 747 ? 7.195 41.188 4.148 1 96.56 747 THR B N 1
ATOM 13455 C CA . THR B 1 747 ? 7.457 39.75 4.266 1 96.56 747 THR B CA 1
ATOM 13456 C C . THR B 1 747 ? 6.809 39 3.113 1 96.56 747 THR B C 1
ATOM 13458 O O . THR B 1 747 ? 5.879 39.5 2.479 1 96.56 747 THR B O 1
ATOM 13461 N N . VAL B 1 748 ? 7.27 37.75 2.861 1 94.19 748 VAL B N 1
ATOM 13462 C CA . VAL B 1 748 ? 6.836 36.938 1.744 1 94.19 748 VAL B CA 1
ATOM 13463 C C . VAL B 1 748 ? 5.617 36.094 2.154 1 94.19 748 VAL B C 1
ATOM 13465 O O . VAL B 1 748 ? 5.512 35.656 3.303 1 94.19 748 VAL B O 1
ATOM 13468 N N . ASP B 1 749 ? 4.707 35.906 1.254 1 93.69 749 ASP B N 1
ATOM 13469 C CA . ASP B 1 749 ? 3.537 35.062 1.521 1 93.69 749 ASP B CA 1
ATOM 13470 C C . ASP B 1 749 ? 3.768 33.625 1.069 1 93.69 749 ASP B C 1
ATOM 13472 O O . ASP B 1 749 ? 2.965 33.062 0.32 1 93.69 749 ASP B O 1
ATOM 13476 N N . ARG B 1 750 ? 4.863 33 1.54 1 94.56 750 ARG B N 1
ATOM 13477 C CA . ARG B 1 750 ? 5.195 31.594 1.408 1 94.56 750 ARG B CA 1
ATOM 13478 C C . ARG B 1 750 ? 5.105 30.891 2.754 1 94.56 750 ARG B C 1
ATOM 13480 O O . ARG B 1 750 ? 5.137 31.531 3.807 1 94.56 750 ARG B O 1
ATOM 13487 N N . TRP B 1 751 ? 4.93 29.609 2.701 1 96.38 751 TRP B N 1
ATOM 13488 C CA . TRP B 1 751 ? 4.727 28.891 3.955 1 96.38 751 TRP B CA 1
ATOM 13489 C C . TRP B 1 751 ? 5.32 27.484 3.883 1 96.38 751 TRP B C 1
ATOM 13491 O O . TRP B 1 751 ? 5.652 27 2.799 1 96.38 751 TRP B O 1
ATOM 13501 N N . ASP B 1 752 ? 5.559 26.891 5.004 1 96.88 752 ASP B N 1
ATOM 13502 C CA . ASP B 1 752 ? 6.023 25.516 5.129 1 96.88 752 ASP B CA 1
ATOM 13503 C C . ASP B 1 752 ? 5.008 24.531 4.543 1 96.88 752 ASP B C 1
ATOM 13505 O O . ASP B 1 752 ? 3.803 24.688 4.738 1 96.88 752 ASP B O 1
ATOM 13509 N N . PRO B 1 753 ? 5.449 23.531 3.795 1 95.25 753 PRO B N 1
ATOM 13510 C CA . PRO B 1 753 ? 4.508 22.672 3.076 1 95.25 753 PRO B CA 1
ATOM 13511 C C . PRO B 1 753 ? 3.74 21.734 4.004 1 95.25 753 PRO B C 1
ATOM 13513 O O . PRO B 1 753 ? 2.732 21.141 3.6 1 95.25 753 PRO B O 1
ATOM 13516 N N . ILE B 1 754 ? 4.176 21.562 5.219 1 96.38 754 ILE B N 1
ATOM 13517 C CA . ILE B 1 754 ? 3.535 20.625 6.137 1 96.38 754 ILE B CA 1
ATOM 13518 C C . ILE B 1 754 ? 2.738 21.391 7.188 1 96.38 754 ILE B C 1
ATOM 13520 O O . ILE B 1 754 ? 1.512 21.281 7.25 1 96.38 754 ILE B O 1
ATOM 13524 N N . SER B 1 755 ? 3.379 22.281 7.91 1 96.94 755 SER B N 1
ATOM 13525 C CA . SER B 1 755 ? 2.699 23.031 8.961 1 96.94 755 SER B CA 1
ATOM 13526 C C . SER B 1 755 ? 1.898 24.188 8.375 1 96.94 755 SER B C 1
ATOM 13528 O O . SER B 1 755 ? 1.044 24.766 9.055 1 96.94 755 SER B O 1
ATOM 13530 N N . LYS B 1 756 ? 2.227 24.578 7.176 1 96.94 756 LYS B N 1
ATOM 13531 C CA . LYS B 1 756 ? 1.604 25.688 6.465 1 96.94 756 LYS B CA 1
ATOM 13532 C C . LYS B 1 756 ? 1.864 27.016 7.18 1 96.94 756 LYS B C 1
ATOM 13534 O O . LYS B 1 756 ? 1.159 28 6.949 1 96.94 756 LYS B O 1
ATOM 13539 N N . GLN B 1 757 ? 2.803 26.984 8.086 1 97.31 757 GLN B N 1
ATOM 13540 C CA . GLN B 1 757 ? 3.189 28.219 8.773 1 97.31 757 GLN B CA 1
ATOM 13541 C C . GLN B 1 757 ? 3.969 29.141 7.84 1 97.31 757 GLN B C 1
ATOM 13543 O O . GLN B 1 757 ? 4.875 28.688 7.133 1 97.31 757 GLN B O 1
ATOM 13548 N N . PRO B 1 758 ? 3.598 30.469 7.824 1 96.88 758 PRO B N 1
ATOM 13549 C CA . PRO B 1 758 ? 4.281 31.422 6.945 1 96.88 758 PRO B CA 1
ATOM 13550 C C . PRO B 1 758 ? 5.754 31.594 7.297 1 96.88 758 PRO B C 1
ATOM 13552 O O . PRO B 1 758 ? 6.129 31.5 8.469 1 96.88 758 PRO B O 1
ATOM 13555 N N . LEU B 1 759 ? 6.543 32 6.312 1 96.38 759 LEU B N 1
ATOM 13556 C CA . LEU B 1 759 ? 7.984 32.156 6.453 1 96.38 759 LEU B CA 1
ATOM 13557 C C . LEU B 1 759 ? 8.344 33.625 6.664 1 96.38 759 LEU B C 1
ATOM 13559 O O . LEU B 1 759 ? 8.992 34.25 5.812 1 96.38 759 LEU B O 1
ATOM 13563 N N . PHE B 1 760 ? 8.094 34.094 7.848 1 96.75 760 PHE B N 1
ATOM 13564 C CA . PHE B 1 760 ? 8.344 35.5 8.172 1 96.75 760 PHE B CA 1
ATOM 13565 C C . PHE B 1 760 ? 9.836 35.812 8.164 1 96.75 760 PHE B C 1
ATOM 13567 O O . PHE B 1 760 ? 10.234 36.969 8.055 1 96.75 760 PHE B O 1
ATOM 13574 N N . LYS B 1 761 ? 10.656 34.812 8.383 1 96.12 761 LYS B N 1
ATOM 13575 C CA . LYS B 1 761 ? 12.109 34.938 8.375 1 96.12 761 LYS B CA 1
ATOM 13576 C C . LYS B 1 761 ? 12.695 34.531 7.031 1 96.12 761 LYS B C 1
ATOM 13578 O O . LYS B 1 761 ? 13.586 33.656 6.973 1 96.12 761 LYS B O 1
ATOM 13583 N N . SER B 1 762 ? 12.125 35.156 6.102 1 88.88 762 SER B N 1
ATOM 13584 C CA . SER B 1 762 ? 12.5 34.938 4.707 1 88.88 762 SER B CA 1
ATOM 13585 C C . SER B 1 762 ? 12.273 36.219 3.889 1 88.88 762 SER B C 1
ATOM 13587 O O . SER B 1 762 ? 11.617 37.156 4.352 1 88.88 762 SER B O 1
ATOM 13589 N N . GLY B 1 763 ? 12.945 36.406 2.869 1 91.38 763 GLY B N 1
ATOM 13590 C CA . GLY B 1 763 ? 12.797 37.562 1.99 1 91.38 763 GLY B CA 1
ATOM 13591 C C . GLY B 1 763 ? 14.039 38.438 1.939 1 91.38 763 GLY B C 1
ATOM 13592 O O . GLY B 1 763 ? 14.938 38.281 2.77 1 91.38 763 GLY B O 1
ATOM 13593 N N . SER B 1 764 ? 14 39.25 0.974 1 96.56 764 SER B N 1
ATOM 13594 C CA . SER B 1 764 ? 15.133 40.125 0.748 1 96.56 764 SER B CA 1
ATOM 13595 C C . SER B 1 764 ? 14.695 41.594 0.733 1 96.56 764 SER B C 1
ATOM 13597 O O . SER B 1 764 ? 13.602 41.906 0.275 1 96.56 764 SER B O 1
ATOM 13599 N N . VAL B 1 765 ? 15.531 42.438 1.307 1 97.81 765 VAL B N 1
ATOM 13600 C CA . VAL B 1 765 ? 15.195 43.844 1.395 1 97.81 765 VAL B CA 1
ATOM 13601 C C . VAL B 1 765 ? 16.406 44.688 1.02 1 97.81 765 VAL B C 1
ATOM 13603 O O . VAL B 1 765 ? 17.516 44.156 0.853 1 97.81 765 VAL B O 1
ATOM 13606 N N . ARG B 1 766 ? 16.203 45.938 0.785 1 96.94 766 ARG B N 1
ATOM 13607 C CA . ARG B 1 766 ? 17.25 46.938 0.656 1 96.94 766 ARG B CA 1
ATOM 13608 C C . ARG B 1 766 ? 17 48.125 1.594 1 96.94 766 ARG B C 1
ATOM 13610 O O . ARG B 1 766 ? 15.859 48.375 1.986 1 96.94 766 ARG B O 1
ATOM 13617 N N . ILE B 1 767 ? 18.031 48.781 2.033 1 96.56 767 ILE B N 1
ATOM 13618 C CA . ILE B 1 767 ? 17.969 49.906 2.936 1 96.56 767 ILE B CA 1
ATOM 13619 C C . ILE B 1 767 ? 18.438 51.188 2.213 1 96.56 767 ILE B C 1
ATOM 13621 O O . ILE B 1 767 ? 19.438 51.156 1.492 1 96.56 767 ILE B O 1
ATOM 13625 N N . GLU B 1 768 ? 17.656 52.156 2.369 1 94.44 768 GLU B N 1
ATOM 13626 C CA . GLU B 1 768 ? 18 53.469 1.823 1 94.44 768 GLU B CA 1
ATOM 13627 C C . GLU B 1 768 ? 17.984 54.562 2.91 1 94.44 768 GLU B C 1
ATOM 13629 O O . GLU B 1 768 ? 17.016 54.656 3.666 1 94.44 768 GLU B O 1
ATOM 13634 N N . LYS B 1 769 ? 19.094 55.375 2.896 1 93.44 769 LYS B N 1
ATOM 13635 C CA . LYS B 1 769 ? 19.156 56.469 3.857 1 93.44 769 LYS B CA 1
ATOM 13636 C C . LYS B 1 769 ? 18.188 57.594 3.486 1 93.44 769 LYS B C 1
ATOM 13638 O O . LYS B 1 769 ? 18.047 57.938 2.311 1 93.44 769 LYS B O 1
ATOM 13643 N N . ILE B 1 770 ? 17.453 58.062 4.438 1 91.19 770 ILE B N 1
ATOM 13644 C CA . ILE B 1 770 ? 16.672 59.281 4.258 1 91.19 770 ILE B CA 1
ATOM 13645 C C . ILE B 1 770 ? 17.531 60.5 4.617 1 91.19 770 ILE B C 1
ATOM 13647 O O . ILE B 1 770 ? 17.938 60.656 5.77 1 91.19 770 ILE B O 1
ATOM 13651 N N . PRO B 1 771 ? 17.875 61.344 3.652 1 82.06 771 PRO B N 1
ATOM 13652 C CA . PRO B 1 771 ? 18.75 62.469 3.939 1 82.06 771 PRO B CA 1
ATOM 13653 C C . PRO B 1 771 ? 18.156 63.406 4.977 1 82.06 771 PRO B C 1
ATOM 13655 O O . PRO B 1 771 ? 16.953 63.688 4.973 1 82.06 771 PRO B O 1
ATOM 13658 N N . ALA B 1 772 ? 19.062 63.938 5.922 1 73.38 772 ALA B N 1
ATOM 13659 C CA . ALA B 1 772 ? 18.656 64.875 6.977 1 73.38 772 ALA B CA 1
ATOM 13660 C C . ALA B 1 772 ? 18.156 66.188 6.383 1 73.38 772 ALA B C 1
ATOM 13662 O O . ALA B 1 772 ? 17.281 66.812 6.961 1 73.38 772 ALA B O 1
ATOM 13663 N N . SER B 1 773 ? 18.812 66.625 5.324 1 67.31 773 SER B N 1
ATOM 13664 C CA . SER B 1 773 ? 18.516 67.938 4.727 1 67.31 773 SER B CA 1
ATOM 13665 C C . SER B 1 773 ? 17.188 67.875 3.996 1 67.31 773 SER B C 1
ATOM 13667 O O . SER B 1 773 ? 16.641 68.938 3.656 1 67.31 773 SER B O 1
ATOM 13669 N N . SER B 1 774 ? 16.781 66.75 3.502 1 59.22 774 SER B N 1
ATOM 13670 C CA . SER B 1 774 ? 15.609 66.75 2.643 1 59.22 774 SER B CA 1
ATOM 13671 C C . SER B 1 774 ? 14.328 66.875 3.457 1 59.22 774 SER B C 1
ATOM 13673 O O . SER B 1 774 ? 13.93 66 4.184 1 59.22 774 SER B O 1
ATOM 13675 N N . ASP B 1 775 ? 14.07 67.938 3.945 1 54.19 775 ASP B N 1
ATOM 13676 C CA . ASP B 1 775 ? 12.742 68.312 4.449 1 54.19 775 ASP B CA 1
ATOM 13677 C C . ASP B 1 775 ? 11.805 68.688 3.305 1 54.19 775 ASP B C 1
ATOM 13679 O O . ASP B 1 775 ? 12.078 69.625 2.541 1 54.19 775 ASP B O 1
ATOM 13683 N N . PRO B 1 776 ? 10.719 67.688 3.082 1 59.56 776 PRO B N 1
ATOM 13684 C CA . PRO B 1 776 ? 10.406 66.5 3.797 1 59.56 776 PRO B CA 1
ATOM 13685 C C . PRO B 1 776 ? 11.008 65.25 3.125 1 59.56 776 PRO B C 1
ATOM 13687 O O . PRO B 1 776 ? 11.039 65.125 1.894 1 59.56 776 PRO B O 1
ATOM 13690 N N . GLY B 1 777 ? 11.953 64.562 3.369 1 62.84 777 GLY B N 1
ATOM 13691 C CA . GLY B 1 777 ? 12.516 63.375 2.824 1 62.84 777 GLY B CA 1
ATOM 13692 C C . GLY B 1 777 ? 11.461 62.406 2.322 1 62.84 777 GLY B C 1
ATOM 13693 O O . GLY B 1 777 ? 10.266 62.656 2.434 1 62.84 777 GLY B O 1
ATOM 13694 N N . PRO B 1 778 ? 11.828 61.312 1.51 1 77.69 778 PRO B N 1
ATOM 13695 C CA . PRO B 1 778 ? 10.859 60.281 1.108 1 77.69 778 PRO B CA 1
ATOM 13696 C C . PRO B 1 778 ? 9.969 59.844 2.264 1 77.69 778 PRO B C 1
ATOM 13698 O O . PRO B 1 778 ? 10.438 59.719 3.398 1 77.69 778 PRO B O 1
ATOM 13701 N N . HIS B 1 779 ? 8.758 60.031 1.955 1 86.81 779 HIS B N 1
ATOM 13702 C CA . HIS B 1 779 ? 7.746 59.625 2.922 1 86.81 779 HIS B CA 1
ATOM 13703 C C . HIS B 1 779 ? 6.961 58.406 2.422 1 86.81 779 HIS B C 1
ATOM 13705 O O . HIS B 1 779 ? 6.422 58.438 1.314 1 86.81 779 HIS B O 1
ATOM 13711 N N . ILE B 1 780 ? 7.105 57.312 3.184 1 94.31 780 ILE B N 1
ATOM 13712 C CA . ILE B 1 780 ? 6.297 56.125 2.896 1 94.31 780 ILE B CA 1
ATOM 13713 C C . ILE B 1 780 ? 5.02 56.156 3.732 1 94.31 780 ILE B C 1
ATOM 13715 O O . ILE B 1 780 ? 5.039 55.844 4.922 1 94.31 780 ILE B O 1
ATOM 13719 N N . PRO B 1 781 ? 3.914 56.531 3.164 1 94.06 781 PRO B N 1
ATOM 13720 C CA . PRO B 1 781 ? 2.678 56.656 3.938 1 94.06 781 PRO B CA 1
ATOM 13721 C C . PRO B 1 781 ? 2.186 55.312 4.469 1 94.06 781 PRO B C 1
ATOM 13723 O O . PRO B 1 781 ? 2.293 54.281 3.781 1 94.06 781 PRO B O 1
ATOM 13726 N N . GLU B 1 782 ? 1.691 55.344 5.73 1 94.75 782 GLU B N 1
ATOM 13727 C CA . GLU B 1 782 ? 1.067 54.094 6.227 1 94.75 782 GLU B CA 1
ATOM 13728 C C . GLU B 1 782 ? -0.172 53.75 5.414 1 94.75 782 GLU B C 1
ATOM 13730 O O . GLU B 1 782 ? -0.957 54.625 5.051 1 94.75 782 GLU B O 1
ATOM 13735 N N . PRO B 1 783 ? -0.358 52.531 5.07 1 94.31 783 PRO B N 1
ATOM 13736 C CA . PRO B 1 783 ? -1.393 52.125 4.113 1 94.31 783 PRO B CA 1
ATOM 13737 C C . PRO B 1 783 ? -2.746 51.906 4.777 1 94.31 783 PRO B C 1
ATOM 13739 O O . PRO B 1 783 ? -3.754 51.719 4.086 1 94.31 783 PRO B O 1
ATOM 13742 N N . GLN B 1 784 ? -2.875 51.875 6.082 1 94.5 784 GLN B N 1
ATOM 13743 C CA . GLN B 1 784 ? -4.094 51.531 6.809 1 94.5 784 GLN B CA 1
ATOM 13744 C C . GLN B 1 784 ? -5.188 52.562 6.582 1 94.5 784 GLN B C 1
ATOM 13746 O O . GLN B 1 784 ? -6.367 52.219 6.488 1 94.5 784 GLN B O 1
ATOM 13751 N N . THR B 1 785 ? -4.809 53.844 6.473 1 94.44 785 THR B N 1
ATOM 13752 C CA . THR B 1 785 ? -5.781 54.906 6.25 1 94.44 785 THR B CA 1
ATOM 13753 C C . THR B 1 785 ? -6.508 54.719 4.926 1 94.44 785 THR B C 1
ATOM 13755 O O . THR B 1 785 ? -7.73 54.844 4.855 1 94.44 785 THR B O 1
ATOM 13758 N N . ALA B 1 786 ? -5.742 54.406 3.941 1 94.31 786 ALA B N 1
ATOM 13759 C CA . ALA B 1 786 ? -6.332 54.156 2.633 1 94.31 786 ALA B CA 1
ATOM 13760 C C . ALA B 1 786 ? -7.266 52.938 2.689 1 94.31 786 ALA B C 1
ATOM 13762 O O . ALA B 1 786 ? -8.289 52.906 1.998 1 94.31 786 ALA B O 1
ATOM 13763 N N . ALA B 1 787 ? -6.898 51.938 3.451 1 94.62 787 ALA B N 1
ATOM 13764 C CA . ALA B 1 787 ? -7.742 50.781 3.609 1 94.62 787 ALA B CA 1
ATOM 13765 C C . ALA B 1 787 ? -9.086 51.125 4.246 1 94.62 787 ALA B C 1
ATOM 13767 O O . ALA B 1 787 ? -10.133 50.656 3.82 1 94.62 787 ALA B O 1
ATOM 13768 N N . ILE B 1 788 ? -9.031 51.938 5.23 1 94.75 788 ILE B N 1
ATOM 13769 C CA . ILE B 1 788 ? -10.25 52.375 5.91 1 94.75 788 ILE B CA 1
ATOM 13770 C C . ILE B 1 788 ? -11.117 53.156 4.941 1 94.75 788 ILE B C 1
ATOM 13772 O O . ILE B 1 788 ? -12.344 53 4.914 1 94.75 788 ILE B O 1
ATOM 13776 N N . GLN B 1 789 ? -10.5 53.938 4.094 1 94.69 789 GLN B N 1
ATOM 13777 C CA . GLN B 1 789 ? -11.234 54.75 3.117 1 94.69 789 GLN B CA 1
ATOM 13778 C C . GLN B 1 789 ? -11.938 53.844 2.098 1 94.69 789 GLN B C 1
ATOM 13780 O O . GLN B 1 789 ? -13.039 54.156 1.646 1 94.69 789 GLN B O 1
ATOM 13785 N N . LYS B 1 790 ? -11.297 52.812 1.783 1 93.31 790 LYS B N 1
ATOM 13786 C CA . LYS B 1 790 ? -11.898 51.875 0.837 1 93.31 790 LYS B CA 1
ATOM 13787 C C . LYS B 1 790 ? -13.195 51.281 1.386 1 93.31 790 LYS B C 1
ATOM 13789 O O . LYS B 1 790 ? -14.086 50.938 0.621 1 93.31 790 LYS B O 1
ATOM 13794 N N . THR B 1 791 ? -13.32 51.156 2.689 1 94.06 791 THR B N 1
ATOM 13795 C CA . THR B 1 791 ? -14.508 50.562 3.291 1 94.06 791 THR B CA 1
ATOM 13796 C C . THR B 1 791 ? -15.57 51.625 3.561 1 94.06 791 THR B C 1
ATOM 13798 O O . THR B 1 791 ? -16.656 51.312 4.055 1 94.06 791 THR B O 1
ATOM 13801 N N . ALA B 1 792 ? -15.258 52.844 3.236 1 91.06 792 ALA B N 1
ATOM 13802 C CA . ALA B 1 792 ? -16.172 53.969 3.508 1 91.06 792 ALA B CA 1
ATOM 13803 C C . ALA B 1 792 ? -17.391 53.906 2.59 1 91.06 792 ALA B C 1
ATOM 13805 O O . ALA B 1 792 ? -18.391 54.594 2.83 1 91.06 792 ALA B O 1
ATOM 13806 N N . ALA B 1 793 ? -17.328 53.094 1.641 1 86.75 793 ALA B N 1
ATOM 13807 C CA . ALA B 1 793 ? -18.453 52.938 0.733 1 86.75 793 ALA B CA 1
ATOM 13808 C C . ALA B 1 793 ? -19.234 51.656 1.041 1 86.75 793 ALA B C 1
ATOM 13810 O O . ALA B 1 793 ? -20.297 51.406 0.451 1 86.75 793 ALA B O 1
ATOM 13811 N N . LYS B 1 794 ? -18.828 50.938 1.917 1 91.38 794 LYS B N 1
ATOM 13812 C CA . LYS B 1 794 ? -19.422 49.625 2.221 1 91.38 794 LYS B CA 1
ATOM 13813 C C . LYS B 1 794 ? -20.625 49.781 3.154 1 91.38 794 LYS B C 1
ATOM 13815 O O . LYS B 1 794 ? -20.672 50.719 3.965 1 91.38 794 LYS B O 1
ATOM 13820 N N . ASP B 1 795 ? -21.578 48.938 2.986 1 91.5 795 ASP B N 1
ATOM 13821 C CA . ASP B 1 795 ? -22.703 48.719 3.877 1 91.5 795 ASP B CA 1
ATOM 13822 C C . ASP B 1 795 ? -22.859 47.25 4.242 1 91.5 795 ASP B C 1
ATOM 13824 O O . ASP B 1 795 ? -22.984 46.406 3.361 1 91.5 795 ASP B O 1
ATOM 13828 N N . ALA B 1 796 ? -22.875 47 5.539 1 92.88 796 ALA B N 1
ATOM 13829 C CA . ALA B 1 796 ? -22.859 45.625 6.016 1 92.88 796 ALA B CA 1
ATOM 13830 C C . ALA B 1 796 ? -24.062 44.844 5.477 1 92.88 796 ALA B C 1
ATOM 13832 O O . ALA B 1 796 ? -23.938 43.688 5.141 1 92.88 796 ALA B O 1
ATOM 13833 N N . VAL B 1 797 ? -25.188 45.469 5.41 1 90.31 797 VAL B N 1
ATOM 13834 C CA . VAL B 1 797 ? -26.406 44.812 4.973 1 90.31 797 VAL B CA 1
ATOM 13835 C C . VAL B 1 797 ? -26.312 44.469 3.484 1 90.31 797 VAL B C 1
ATOM 13837 O O . VAL B 1 797 ? -26.812 43.438 3.035 1 90.31 797 VAL B O 1
ATOM 13840 N N . ASN B 1 798 ? -25.594 45.281 2.775 1 86.06 798 ASN B N 1
ATOM 13841 C CA . ASN B 1 798 ? -25.531 45.125 1.326 1 86.06 798 ASN B CA 1
ATOM 13842 C C . ASN B 1 798 ? -24.266 44.406 0.884 1 86.06 798 ASN B C 1
ATOM 13844 O O . ASN B 1 798 ? -24.016 44.281 -0.313 1 86.06 798 ASN B O 1
ATOM 13848 N N . THR B 1 799 ? -23.625 44.062 1.904 1 84.62 799 THR B N 1
ATOM 13849 C CA . THR B 1 799 ? -22.453 43.281 1.553 1 84.62 799 THR B CA 1
ATOM 13850 C C . THR B 1 799 ? -22.844 42 0.868 1 84.62 799 THR B C 1
ATOM 13852 O O . THR B 1 799 ? -23.781 41.312 1.304 1 84.62 799 THR B O 1
ATOM 13855 N N . THR B 1 800 ? -22.344 41.594 -0.249 1 76.44 800 THR B N 1
ATOM 13856 C CA . THR B 1 800 ? -22.641 40.406 -1.047 1 76.44 800 THR B CA 1
ATOM 13857 C C . THR B 1 800 ? -24 40.531 -1.717 1 76.44 800 THR B C 1
ATOM 13859 O O . THR B 1 800 ? -24.984 39.938 -1.249 1 76.44 800 THR B O 1
ATOM 13862 N N . ASP B 1 801 ? -24.109 41.344 -2.598 1 73.38 801 ASP B N 1
ATOM 13863 C CA . ASP B 1 801 ? -25.406 41.625 -3.205 1 73.38 801 ASP B CA 1
ATOM 13864 C C . ASP B 1 801 ? -25.891 40.438 -4.055 1 73.38 801 ASP B C 1
ATOM 13866 O O . ASP B 1 801 ? -25.109 39.562 -4.391 1 73.38 801 ASP B O 1
ATOM 13870 N N . THR B 1 802 ? -27.109 40.438 -4.199 1 75.31 802 THR B N 1
ATOM 13871 C CA . THR B 1 802 ? -27.797 39.406 -4.926 1 75.31 802 THR B CA 1
ATOM 13872 C C . THR B 1 802 ? -27.156 39.188 -6.297 1 75.31 802 THR B C 1
ATOM 13874 O O . THR B 1 802 ? -27.156 38.062 -6.816 1 75.31 802 THR B O 1
ATOM 13877 N N . LYS B 1 803 ? -26.609 40.125 -6.898 1 75.25 803 LYS B N 1
ATOM 13878 C CA . LYS B 1 803 ? -26 40.031 -8.219 1 75.25 803 LYS B CA 1
ATOM 13879 C C . LYS B 1 803 ? -24.719 39.188 -8.164 1 75.25 803 LYS B C 1
ATOM 13881 O O . LYS B 1 803 ? -24.375 38.531 -9.133 1 75.25 803 LYS B O 1
ATOM 13886 N N . ASP B 1 804 ? -23.984 39.281 -6.941 1 83.94 804 ASP B N 1
ATOM 13887 C CA . ASP B 1 804 ? -22.766 38.531 -6.75 1 83.94 804 ASP B CA 1
ATOM 13888 C C . ASP B 1 804 ? -23.047 37.031 -6.594 1 83.94 804 ASP B C 1
ATOM 13890 O O . ASP B 1 804 ? -22.234 36.188 -6.961 1 83.94 804 ASP B O 1
ATOM 13894 N N . LEU B 1 805 ? -24.141 36.844 -6.027 1 87.12 805 LEU B N 1
ATOM 13895 C CA . LEU B 1 805 ? -24.469 35.469 -5.68 1 87.12 805 LEU B CA 1
ATOM 13896 C C . LEU B 1 805 ? -25.25 34.781 -6.797 1 87.12 805 LEU B C 1
ATOM 13898 O O . LEU B 1 805 ? -25.281 33.562 -6.887 1 87.12 805 LEU B O 1
ATOM 13902 N N . THR B 1 806 ? -25.781 35.719 -7.691 1 80.44 806 THR B N 1
ATOM 13903 C CA . THR B 1 806 ? -26.641 35.156 -8.727 1 80.44 806 THR B CA 1
ATOM 13904 C C . THR B 1 806 ? -25.844 34.844 -9.992 1 80.44 806 THR B C 1
ATOM 13906 O O . THR B 1 806 ? -24.828 35.5 -10.258 1 80.44 806 THR B O 1
ATOM 13909 N N . ASN B 1 807 ? -25.859 33.781 -10.742 1 83.44 807 ASN B N 1
ATOM 13910 C CA . ASN B 1 807 ? -25.266 33.375 -12.008 1 83.44 807 ASN B CA 1
ATOM 13911 C C . ASN B 1 807 ? -23.938 32.656 -11.781 1 83.44 807 ASN B C 1
ATOM 13913 O O . ASN B 1 807 ? -23.016 32.781 -12.594 1 83.44 807 ASN B O 1
ATOM 13917 N N . ARG B 1 808 ? -23.75 32.156 -10.57 1 89.81 808 ARG B N 1
ATOM 13918 C CA . ARG B 1 808 ? -22.609 31.312 -10.266 1 89.81 808 ARG B CA 1
ATOM 13919 C C . ARG B 1 808 ? -22.875 29.859 -10.656 1 89.81 808 ARG B C 1
ATOM 13921 O O . ARG B 1 808 ? -24.031 29.438 -10.695 1 89.81 808 ARG B O 1
ATOM 13928 N N . GLU B 1 809 ? -21.766 29.219 -11.07 1 88.38 809 GLU B N 1
ATOM 13929 C CA . GLU B 1 809 ? -21.906 27.828 -11.492 1 88.38 809 GLU B CA 1
ATOM 13930 C C . GLU B 1 809 ? -21.062 26.906 -10.625 1 88.38 809 GLU B C 1
ATOM 13932 O O . GLU B 1 809 ? -19.922 27.219 -10.273 1 88.38 809 GLU B O 1
ATOM 13937 N N . ARG B 1 810 ? -21.781 25.797 -10.312 1 91.38 810 ARG B N 1
ATOM 13938 C CA . ARG B 1 810 ? -21.078 24.688 -9.648 1 91.38 810 ARG B CA 1
ATOM 13939 C C . ARG B 1 810 ? -20.391 23.797 -10.672 1 91.38 810 ARG B C 1
ATOM 13941 O O . ARG B 1 810 ? -20.922 23.562 -11.766 1 91.38 810 ARG B O 1
ATOM 13948 N N . ARG B 1 811 ? -19.203 23.266 -10.328 1 93.44 811 ARG B N 1
ATOM 13949 C CA . ARG B 1 811 ? -18.391 22.547 -11.297 1 93.44 811 ARG B CA 1
ATOM 13950 C C . ARG B 1 811 ? -18.469 21.047 -11.086 1 93.44 811 ARG 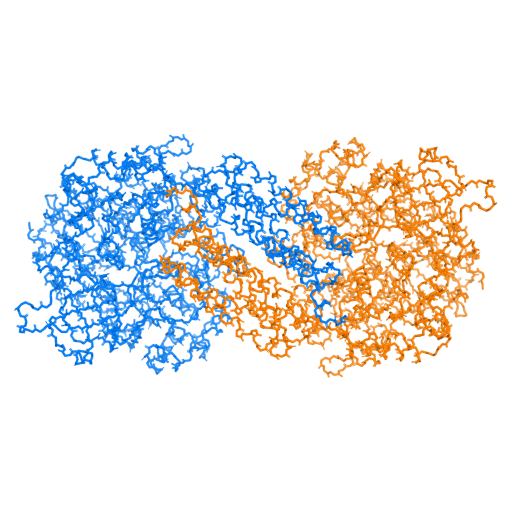B C 1
ATOM 13952 O O . ARG B 1 811 ? -17.875 20.266 -11.836 1 93.44 811 ARG B O 1
ATOM 13959 N N . LEU B 1 812 ? -19.25 20.562 -10.117 1 95 812 LEU B N 1
ATOM 13960 C CA . LEU B 1 812 ? -19.391 19.141 -9.836 1 95 812 LEU B CA 1
ATOM 13961 C C . LEU B 1 812 ? -19.938 18.406 -11.047 1 95 812 LEU B C 1
ATOM 13963 O O . LEU B 1 812 ? -19.453 17.328 -11.398 1 95 812 LEU B O 1
ATOM 13967 N N . GLU B 1 813 ? -20.906 18.984 -11.727 1 93.31 813 GLU B N 1
ATOM 13968 C CA . GLU B 1 813 ? -21.562 18.359 -12.867 1 93.31 813 GLU B CA 1
ATOM 13969 C C . GLU B 1 813 ? -20.578 18.141 -14.016 1 93.31 813 GLU B C 1
ATOM 13971 O O . GLU B 1 813 ? -20.641 17.125 -14.711 1 93.31 813 GLU B O 1
ATOM 13976 N N . LEU B 1 814 ? -19.688 19.047 -14.125 1 92.69 814 LEU B N 1
ATOM 13977 C CA . LEU B 1 814 ? -18.688 18.953 -15.18 1 92.69 814 LEU B CA 1
ATOM 13978 C C . LEU B 1 814 ? -17.703 17.828 -14.891 1 92.69 814 LEU B C 1
ATOM 13980 O O . LEU B 1 814 ? -17.453 16.969 -15.75 1 92.69 814 LEU B O 1
ATOM 13984 N N . TRP B 1 815 ? -17.172 17.812 -13.711 1 95.25 815 TRP B N 1
ATOM 13985 C CA . TRP B 1 815 ? -16.156 16.828 -13.336 1 95.25 815 TRP B CA 1
ATOM 13986 C C . TRP B 1 815 ? -16.75 15.422 -13.305 1 95.25 815 TRP B C 1
ATOM 13988 O O . TRP B 1 815 ? -16.141 14.477 -13.805 1 95.25 815 TRP B O 1
ATOM 13998 N N . LEU B 1 816 ? -17.938 15.258 -12.695 1 95.88 816 LEU B N 1
ATOM 13999 C CA . LEU B 1 816 ? -18.609 13.977 -12.602 1 95.88 816 LEU B CA 1
ATOM 14000 C C . LEU B 1 816 ? -19 13.461 -13.984 1 95.88 816 LEU B C 1
ATOM 14002 O O . LEU B 1 816 ? -18.828 12.273 -14.273 1 95.88 816 LEU B O 1
ATOM 14006 N N . GLY B 1 817 ? -19.453 14.336 -14.805 1 93.94 817 GLY B N 1
ATOM 14007 C CA . GLY B 1 817 ? -19.797 13.953 -16.156 1 93.94 817 GLY B CA 1
ATOM 14008 C C . GLY B 1 817 ? -18.609 13.453 -16.953 1 93.94 817 GLY B C 1
ATOM 14009 O O . GLY B 1 817 ? -18.703 12.453 -17.672 1 93.94 817 GLY B O 1
ATOM 14010 N N . GLU B 1 818 ? -17.5 14.125 -16.859 1 93 818 GLU B N 1
ATOM 14011 C CA . GLU B 1 818 ? -16.266 13.703 -17.531 1 93 818 GLU B CA 1
ATOM 14012 C C . GLU B 1 818 ? -15.797 12.344 -17.016 1 93 818 GLU B C 1
ATOM 14014 O O . GLU B 1 818 ? -15.328 11.508 -17.797 1 93 818 GLU B O 1
ATOM 14019 N N . THR B 1 819 ? -15.898 12.156 -15.711 1 95.19 819 THR B N 1
ATOM 14020 C CA . THR B 1 819 ? -15.508 10.891 -15.102 1 95.19 819 THR B CA 1
ATOM 14021 C C . THR B 1 819 ? -16.359 9.75 -15.641 1 95.19 819 THR B C 1
ATOM 14023 O O . THR B 1 819 ? -15.836 8.695 -16 1 95.19 819 THR B O 1
ATOM 14026 N N . TYR B 1 820 ? -17.656 9.977 -15.734 1 95.31 820 TYR B N 1
ATOM 14027 C CA . TYR B 1 820 ? -18.578 8.961 -16.219 1 95.31 820 TYR B CA 1
ATOM 14028 C C . TYR B 1 820 ? -18.328 8.648 -17.688 1 95.31 820 TYR B C 1
ATOM 14030 O O . TYR B 1 820 ? -18.266 7.48 -18.078 1 95.31 820 TYR B O 1
ATOM 14038 N N . GLU B 1 821 ? -18.062 9.609 -18.484 1 94 821 GLU B N 1
ATOM 14039 C CA . GLU B 1 821 ? -17.828 9.406 -19.906 1 94 821 GLU B CA 1
ATOM 14040 C C . GLU B 1 821 ? -16.516 8.641 -20.156 1 94 821 GLU B C 1
ATOM 14042 O O . GLU B 1 821 ? -16.438 7.832 -21.078 1 94 821 GLU B O 1
ATOM 14047 N N . THR B 1 822 ? -15.539 8.945 -19.391 1 94.69 822 THR B N 1
ATOM 14048 C CA . THR B 1 822 ? -14.289 8.211 -19.531 1 94.69 822 THR B CA 1
ATOM 14049 C C . THR B 1 822 ? -14.484 6.742 -19.156 1 94.69 822 THR B C 1
ATOM 14051 O O . THR B 1 822 ? -13.828 5.859 -19.703 1 94.69 822 THR B O 1
ATOM 14054 N N . THR B 1 823 ? -15.336 6.465 -18.203 1 96.25 823 THR B N 1
ATOM 14055 C CA . THR B 1 823 ? -15.656 5.09 -17.828 1 96.25 823 THR B CA 1
ATOM 14056 C C . THR B 1 823 ? -16.406 4.375 -18.953 1 96.25 823 THR B C 1
ATOM 14058 O O . THR B 1 823 ? -16.156 3.199 -19.219 1 96.25 823 THR B O 1
ATOM 14061 N N . VAL B 1 824 ? -17.281 5.133 -19.594 1 95.5 824 VAL B N 1
ATOM 14062 C CA . VAL B 1 824 ? -18 4.586 -20.734 1 95.5 824 VAL B CA 1
ATOM 14063 C C . VAL B 1 824 ? -17 4.238 -21.844 1 95.5 824 VAL B C 1
ATOM 14065 O O . VAL B 1 824 ? -17.078 3.166 -22.453 1 95.5 824 VAL B O 1
ATOM 14068 N N . GLN B 1 825 ? -16.062 5.055 -22.078 1 95.44 825 GLN B N 1
ATOM 14069 C CA . GLN B 1 825 ? -15.047 4.824 -23.109 1 95.44 825 GLN B CA 1
ATOM 14070 C C . GLN B 1 825 ? -14.133 3.658 -22.734 1 95.44 825 GLN B C 1
ATOM 14072 O O . GLN B 1 825 ? -13.664 2.924 -23.594 1 95.44 825 GLN B O 1
ATOM 14077 N N . LEU B 1 826 ? -13.844 3.518 -21.438 1 96.75 826 LEU B N 1
ATOM 14078 C CA . LEU B 1 826 ? -13.039 2.385 -21 1 96.75 826 LEU B CA 1
ATOM 14079 C C . LEU B 1 826 ? -13.68 1.066 -21.422 1 96.75 826 LEU B C 1
ATOM 14081 O O . LEU B 1 826 ? -12.992 0.162 -21.906 1 96.75 826 LEU B O 1
ATOM 14085 N N . VAL B 1 827 ? -14.977 0.929 -21.219 1 97 827 VAL B N 1
ATOM 14086 C CA . VAL B 1 827 ? -15.711 -0.262 -21.625 1 97 827 VAL B CA 1
ATOM 14087 C C . VAL B 1 827 ? -15.547 -0.479 -23.125 1 97 827 VAL B C 1
ATOM 14089 O O . VAL B 1 827 ? -15.297 -1.6 -23.578 1 97 827 VAL B O 1
ATOM 14092 N N . GLU B 1 828 ? -15.57 0.576 -23.906 1 95.12 828 GLU B N 1
ATOM 14093 C CA . GLU B 1 828 ? -15.406 0.498 -25.359 1 95.12 828 GLU B CA 1
ATOM 14094 C C . GLU B 1 828 ? -13.977 0.118 -25.719 1 95.12 828 GLU B C 1
ATOM 14096 O O . GLU B 1 828 ? -13.75 -0.597 -26.703 1 95.12 828 GLU B O 1
ATOM 14101 N N . ILE B 1 829 ? -13.055 0.654 -25 1 95.56 829 ILE B N 1
ATOM 14102 C CA . ILE B 1 829 ? -11.656 0.315 -25.234 1 95.56 829 ILE B CA 1
ATOM 14103 C C . ILE B 1 829 ? -11.461 -1.191 -25.094 1 95.56 829 ILE B C 1
ATOM 14105 O O . ILE B 1 829 ? -10.812 -1.825 -25.922 1 95.56 829 ILE B O 1
ATOM 14109 N N . TYR B 1 830 ? -12.031 -1.77 -24.031 1 96.75 830 TYR B N 1
ATOM 14110 C CA . TYR B 1 830 ? -11.922 -3.213 -23.844 1 96.75 830 TYR B CA 1
ATOM 14111 C C . TYR B 1 830 ? -12.57 -3.963 -25 1 96.75 830 TYR B C 1
ATOM 14113 O O . TYR B 1 830 ? -12.023 -4.953 -25.484 1 96.75 830 TYR B O 1
ATOM 14121 N N . GLU B 1 831 ? -13.711 -3.494 -25.438 1 95.44 831 GLU B N 1
ATOM 14122 C CA . GLU B 1 831 ? -14.43 -4.141 -26.531 1 95.44 831 GLU B CA 1
ATOM 14123 C C . GLU B 1 831 ? -13.617 -4.129 -27.828 1 95.44 831 GLU B C 1
ATOM 14125 O O . GLU B 1 831 ? -13.719 -5.047 -28.641 1 95.44 831 GLU B O 1
ATOM 14130 N N . LYS B 1 832 ? -12.773 -3.203 -27.969 1 92.62 832 LYS B N 1
ATOM 14131 C CA . LYS B 1 832 ? -11.93 -3.1 -29.172 1 92.62 832 LYS B CA 1
ATOM 14132 C C . LYS B 1 832 ? -10.633 -3.881 -28.984 1 92.62 832 LYS B C 1
ATOM 14134 O O . LYS B 1 832 ? -10.117 -4.461 -29.953 1 92.62 832 LYS B O 1
ATOM 14139 N N . LEU B 1 833 ? -10.102 -3.885 -27.797 1 93.31 833 LEU B N 1
ATOM 14140 C CA . LEU B 1 833 ? -8.82 -4.531 -27.547 1 93.31 833 LEU B CA 1
ATOM 14141 C C . LEU B 1 833 ? -8.969 -6.051 -27.547 1 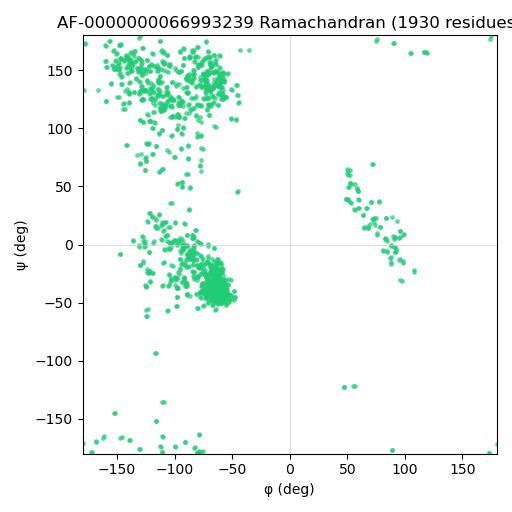93.31 833 LEU B C 1
ATOM 14143 O O . LEU B 1 833 ? -8.07 -6.77 -28 1 93.31 833 LEU B O 1
ATOM 14147 N N . ILE B 1 834 ? -10.047 -6.598 -27.031 1 93.69 834 ILE B N 1
ATOM 14148 C CA . ILE B 1 834 ? -10.234 -8.031 -26.828 1 93.69 834 ILE B CA 1
ATOM 14149 C C . ILE B 1 834 ? -10.117 -8.766 -28.156 1 93.69 834 ILE B C 1
ATOM 14151 O O . ILE B 1 834 ? -9.273 -9.656 -28.297 1 93.69 834 ILE B O 1
ATOM 14155 N N . PRO B 1 835 ? -10.828 -8.344 -29.281 1 91.25 835 PRO B N 1
ATOM 14156 C CA . PRO B 1 835 ? -10.648 -9.062 -30.547 1 91.25 835 PRO B CA 1
ATOM 14157 C C . PRO B 1 835 ? -9.273 -8.812 -31.172 1 91.25 835 PRO B C 1
ATOM 14159 O O . PRO B 1 835 ? -8.75 -9.672 -31.875 1 91.25 835 PRO B O 1
ATOM 14162 N N . SER B 1 836 ? -8.68 -7.691 -30.875 1 89.56 836 SER B N 1
ATOM 14163 C CA . SER B 1 836 ? -7.383 -7.34 -31.453 1 89.56 836 SER B CA 1
ATOM 14164 C C . SER B 1 836 ? -6.254 -8.133 -30.797 1 89.56 836 SER B C 1
ATOM 14166 O O . SER B 1 836 ? -5.184 -8.305 -31.375 1 89.56 836 SER B O 1
ATOM 14168 N N . LEU B 1 837 ? -6.48 -8.602 -29.594 1 90.44 837 LEU B N 1
ATOM 14169 C CA . LEU B 1 837 ? -5.441 -9.305 -28.859 1 90.44 837 LEU B CA 1
ATOM 14170 C C . LEU B 1 837 ? -5.812 -10.773 -28.656 1 90.44 837 LEU B C 1
ATOM 14172 O O . LEU B 1 837 ? -5.348 -11.414 -27.719 1 90.44 837 LEU B O 1
ATOM 14176 N N . ILE B 1 838 ? -6.609 -11.305 -29.516 1 86.81 838 ILE B N 1
ATOM 14177 C CA . ILE B 1 838 ? -7.148 -12.656 -29.406 1 86.81 838 ILE B CA 1
ATOM 14178 C C . ILE B 1 838 ? -6.023 -13.672 -29.562 1 86.81 838 ILE B C 1
ATOM 14180 O O . ILE B 1 838 ? -6.156 -14.828 -29.141 1 86.81 838 ILE B O 1
ATOM 14184 N N . HIS B 1 839 ? -4.891 -13.227 -30.141 1 85.88 839 HIS B N 1
ATOM 14185 C CA . HIS B 1 839 ? -3.76 -14.125 -30.344 1 85.88 839 HIS B CA 1
ATOM 14186 C C . HIS B 1 839 ? -2.984 -14.336 -29.047 1 85.88 839 HIS B C 1
ATOM 14188 O O . HIS B 1 839 ? -2.189 -15.273 -28.938 1 85.88 839 HIS B O 1
ATOM 14194 N N . ASP B 1 840 ? -3.143 -13.477 -28.172 1 90.19 840 ASP B N 1
ATOM 14195 C CA . ASP B 1 840 ? -2.586 -13.609 -26.828 1 90.19 840 ASP B CA 1
ATOM 14196 C C . ASP B 1 840 ? -3.66 -14.023 -25.828 1 90.19 840 ASP B C 1
ATOM 14198 O O . ASP B 1 840 ? -4.289 -13.18 -25.188 1 90.19 840 ASP B O 1
ATOM 14202 N N . LEU B 1 841 ? -3.748 -15.289 -25.625 1 90.38 841 LEU B N 1
ATOM 14203 C CA . LEU B 1 841 ? -4.875 -15.859 -24.891 1 90.38 841 LEU B CA 1
ATOM 14204 C C . LEU B 1 841 ? -4.855 -15.414 -23.438 1 90.38 841 LEU B C 1
ATOM 14206 O O . LEU B 1 841 ? -5.91 -15.273 -22.797 1 90.38 841 LEU B O 1
ATOM 14210 N N . GLU B 1 842 ? -3.701 -15.156 -22.891 1 91.31 842 GLU B N 1
ATOM 14211 C CA . GLU B 1 842 ? -3.59 -14.695 -21.516 1 91.31 842 GLU B CA 1
ATOM 14212 C C . GLU B 1 842 ? -4.156 -13.289 -21.359 1 91.31 842 GLU B C 1
ATOM 14214 O O . GLU B 1 842 ? -4.957 -13.031 -20.469 1 91.31 842 GLU B O 1
ATOM 14219 N N . VAL B 1 843 ? -3.758 -12.398 -22.25 1 93.81 843 VAL B N 1
ATOM 14220 C CA . VAL B 1 843 ? -4.188 -11.008 -22.172 1 93.81 843 VAL B CA 1
ATOM 14221 C C . VAL B 1 843 ? -5.672 -10.906 -22.531 1 93.81 843 VAL B C 1
ATOM 14223 O O . VAL B 1 843 ? -6.418 -10.164 -21.875 1 93.81 843 VAL B O 1
ATOM 14226 N N . GLU B 1 844 ? -6.047 -11.648 -23.578 1 93.88 844 GLU B N 1
ATOM 14227 C CA . GLU B 1 844 ? -7.453 -11.641 -23.969 1 93.88 844 GLU B CA 1
ATOM 14228 C C . GLU B 1 844 ? -8.352 -12.07 -22.812 1 93.88 844 GLU B C 1
ATOM 14230 O O . GLU B 1 844 ? -9.375 -11.438 -22.547 1 93.88 844 GLU B O 1
ATOM 14235 N N . ALA B 1 845 ? -8.016 -13.102 -22.109 1 93.62 845 ALA B N 1
ATOM 14236 C CA . ALA B 1 845 ? -8.82 -13.602 -21 1 93.62 845 ALA B CA 1
ATOM 14237 C C . ALA B 1 845 ? -8.883 -12.578 -19.875 1 93.62 845 ALA B C 1
ATOM 14239 O O . ALA B 1 845 ? -9.938 -12.352 -19.281 1 93.62 845 ALA B O 1
ATOM 14240 N N . GLY B 1 846 ? -7.73 -11.977 -19.562 1 95.44 846 GLY B N 1
ATOM 14241 C CA . GLY B 1 846 ? -7.695 -10.961 -18.531 1 95.44 846 GLY B CA 1
ATOM 14242 C C . GLY B 1 846 ? -8.539 -9.742 -18.859 1 95.44 846 GLY B C 1
ATOM 14243 O O . GLY B 1 846 ? -9.227 -9.211 -17.984 1 95.44 846 GLY B O 1
ATOM 14244 N N . LEU B 1 847 ? -8.477 -9.312 -20.125 1 96.81 847 LEU B N 1
ATOM 14245 C CA . LEU B 1 847 ? -9.234 -8.141 -20.547 1 96.81 847 LEU B CA 1
ATOM 14246 C C . LEU B 1 847 ? -10.734 -8.391 -20.438 1 96.81 847 LEU B C 1
ATOM 14248 O O . LEU B 1 847 ? -11.508 -7.477 -20.156 1 96.81 847 LEU B O 1
ATOM 14252 N N . ARG B 1 848 ? -11.148 -9.602 -20.641 1 95.5 848 ARG B N 1
ATOM 14253 C CA . ARG B 1 848 ? -12.562 -9.922 -20.484 1 95.5 848 ARG B CA 1
ATOM 14254 C C . ARG B 1 848 ? -13.023 -9.734 -19.047 1 95.5 848 ARG B C 1
ATOM 14256 O O . ARG B 1 848 ? -14.141 -9.273 -18.812 1 95.5 848 ARG B O 1
ATOM 14263 N N . VAL B 1 849 ? -12.203 -10.117 -18.156 1 96 849 VAL B N 1
ATOM 14264 C CA . VAL B 1 849 ? -12.531 -9.922 -16.75 1 96 849 VAL B CA 1
ATOM 14265 C C . VAL B 1 849 ? -12.547 -8.43 -16.422 1 96 849 VAL B C 1
ATOM 14267 O O . VAL B 1 849 ? -13.453 -7.953 -15.734 1 96 849 VAL B O 1
ATOM 14270 N N . LEU B 1 850 ? -11.547 -7.703 -16.953 1 97.75 850 LEU B N 1
ATOM 14271 C CA . LEU B 1 850 ? -11.492 -6.266 -16.703 1 97.75 850 LEU B CA 1
ATOM 14272 C C . LEU B 1 850 ? -12.711 -5.562 -17.297 1 97.75 850 LEU B C 1
ATOM 14274 O O . LEU B 1 850 ? -13.211 -4.598 -16.719 1 97.75 850 LEU B O 1
ATOM 14278 N N . HIS B 1 851 ? -13.141 -6.047 -18.438 1 97.5 851 HIS B N 1
ATOM 14279 C CA . HIS B 1 851 ? -14.336 -5.512 -19.062 1 97.5 851 HIS B CA 1
ATOM 14280 C C . HIS B 1 851 ? -15.547 -5.633 -18.125 1 97.5 851 HIS B C 1
ATOM 14282 O O . HIS B 1 851 ? -16.328 -4.684 -17.984 1 97.5 851 HIS B O 1
ATOM 14288 N N . GLN B 1 852 ? -15.656 -6.75 -17.469 1 95.31 852 GLN B N 1
ATOM 14289 C CA . GLN B 1 852 ? -16.766 -6.965 -16.547 1 95.31 852 GLN B CA 1
ATOM 14290 C C . GLN B 1 852 ? -16.672 -6.027 -15.344 1 95.31 852 GLN B C 1
ATOM 14292 O O . GLN B 1 852 ? -17.688 -5.488 -14.891 1 95.31 852 GLN B O 1
ATOM 14297 N N . ILE B 1 853 ? -15.492 -5.859 -14.867 1 96.31 853 ILE B N 1
ATOM 14298 C CA . ILE B 1 853 ? -15.273 -4.965 -13.734 1 96.31 853 ILE B CA 1
ATOM 14299 C C . ILE B 1 853 ? -15.633 -3.533 -14.133 1 96.31 853 ILE B C 1
ATOM 14301 O O . ILE B 1 853 ? -16.328 -2.828 -13.391 1 96.31 853 ILE B O 1
ATOM 14305 N N . ALA B 1 854 ? -15.195 -3.135 -15.312 1 97.88 854 ALA B N 1
ATOM 14306 C CA . ALA B 1 854 ? -15.469 -1.788 -15.805 1 97.88 854 ALA B CA 1
ATOM 14307 C C . ALA B 1 854 ? -16.969 -1.564 -15.992 1 97.88 854 ALA B C 1
ATOM 14309 O O . ALA B 1 854 ? -17.484 -0.478 -15.711 1 97.88 854 ALA B O 1
ATOM 14310 N N . GLU B 1 855 ? -17.656 -2.568 -16.469 1 97.12 855 GLU B N 1
ATOM 14311 C CA . GLU B 1 855 ? -19.094 -2.469 -16.625 1 97.12 855 GLU B CA 1
ATOM 14312 C C . GLU B 1 855 ? -19.797 -2.287 -15.281 1 97.12 855 GLU B C 1
ATOM 14314 O O . GLU B 1 855 ? -20.75 -1.519 -15.172 1 97.12 855 GLU B O 1
ATOM 14319 N N . GLY B 1 856 ? -19.359 -3.045 -14.32 1 95.69 856 GLY B N 1
ATOM 14320 C CA . GLY B 1 856 ? -19.891 -2.867 -12.984 1 95.69 856 GLY B CA 1
ATOM 14321 C C . GLY B 1 856 ? -19.656 -1.479 -12.422 1 95.69 856 GLY B C 1
ATOM 14322 O O . GLY B 1 856 ? -20.547 -0.889 -11.812 1 95.69 856 GLY B O 1
ATOM 14323 N N . MET B 1 857 ? -18.453 -0.984 -12.609 1 96.88 857 MET B N 1
ATOM 14324 C CA . MET B 1 857 ? -18.094 0.362 -12.18 1 96.88 857 MET B CA 1
ATOM 14325 C C . MET B 1 857 ? -18.984 1.407 -12.828 1 96.88 857 MET B C 1
ATOM 14327 O O . MET B 1 857 ? -19.5 2.299 -12.156 1 96.88 857 MET B O 1
ATOM 14331 N N . ARG B 1 858 ? -19.188 1.334 -14.133 1 97 858 ARG B N 1
ATOM 14332 C CA . ARG B 1 858 ? -20.031 2.24 -14.898 1 97 858 ARG B CA 1
ATOM 14333 C C . ARG B 1 858 ? -21.469 2.232 -14.367 1 97 858 ARG B C 1
ATOM 14335 O O . ARG B 1 858 ? -22.062 3.291 -14.172 1 97 858 ARG B O 1
ATOM 14342 N N . ALA B 1 859 ? -21.984 1.059 -14.086 1 97.06 859 ALA B N 1
ATOM 14343 C CA . ALA B 1 859 ? -23.359 0.895 -13.648 1 97.06 859 ALA B CA 1
ATOM 14344 C C . ALA B 1 859 ? -23.594 1.557 -12.289 1 97.06 859 ALA B C 1
ATOM 14346 O O . ALA B 1 859 ? -24.672 2.086 -12.023 1 97.06 859 ALA B O 1
ATOM 14347 N N . ARG B 1 860 ? -22.625 1.576 -11.453 1 96.56 860 ARG B N 1
ATOM 14348 C CA . ARG B 1 860 ? -22.75 2.146 -10.117 1 96.56 860 ARG B CA 1
ATOM 14349 C C . ARG B 1 860 ? -22.625 3.666 -10.148 1 96.56 860 ARG B C 1
ATOM 14351 O O . ARG B 1 860 ? -23.156 4.363 -9.289 1 96.56 860 ARG B O 1
ATOM 14358 N N . LEU B 1 861 ? -21.922 4.254 -11.125 1 97 861 LEU B N 1
ATOM 14359 C CA . LEU B 1 861 ? -21.75 5.695 -11.258 1 97 861 LEU B CA 1
ATOM 14360 C C . LEU B 1 861 ? -22.938 6.328 -11.977 1 97 861 LEU B C 1
ATOM 14362 O O . LEU B 1 861 ? -23.219 7.512 -11.781 1 97 861 LEU B O 1
ATOM 14366 N N . GLU B 1 862 ? -23.656 5.582 -12.75 1 96.69 862 GLU B N 1
ATOM 14367 C CA . GLU B 1 862 ? -24.703 6.086 -13.625 1 96.69 862 GLU B CA 1
ATOM 14368 C C . GLU B 1 862 ? -25.797 6.785 -12.836 1 96.69 862 GLU B C 1
ATOM 14370 O O . GLU B 1 862 ? -26.219 7.895 -13.18 1 96.69 862 GLU B O 1
ATOM 14375 N N . PRO B 1 863 ? -26.25 6.203 -11.688 1 97.06 863 PRO B N 1
ATOM 14376 C CA . PRO B 1 863 ? -27.297 6.887 -10.93 1 97.06 863 PRO B CA 1
ATOM 14377 C C . PRO B 1 863 ? -26.844 8.227 -10.359 1 97.06 863 PRO B C 1
ATOM 14379 O O . PRO B 1 863 ? -27.656 9.133 -10.164 1 97.06 863 PRO B O 1
ATOM 14382 N N . GLN B 1 864 ? -25.594 8.375 -10.062 1 96.88 864 GLN B N 1
ATOM 14383 C CA . GLN B 1 864 ? -25.062 9.625 -9.523 1 96.88 864 GLN B CA 1
ATOM 14384 C C . GLN B 1 864 ? -25.047 10.719 -10.586 1 96.88 864 GLN B C 1
ATOM 14386 O O . GLN B 1 864 ? -25.344 11.883 -10.297 1 96.88 864 GLN B O 1
ATOM 14391 N N . VAL B 1 865 ? -24.734 10.383 -11.789 1 95.75 865 VAL B N 1
ATOM 14392 C CA . VAL B 1 865 ? -24.75 11.32 -12.906 1 95.75 865 VAL B CA 1
ATOM 14393 C C . VAL B 1 865 ? -26.188 11.773 -13.18 1 95.75 865 VAL B C 1
ATOM 14395 O O . VAL B 1 865 ? -26.422 12.938 -13.5 1 95.75 865 VAL B O 1
ATOM 14398 N N . ALA B 1 866 ? -27.094 10.828 -13.062 1 95.62 866 ALA B N 1
ATOM 14399 C CA . ALA B 1 866 ? -28.5 11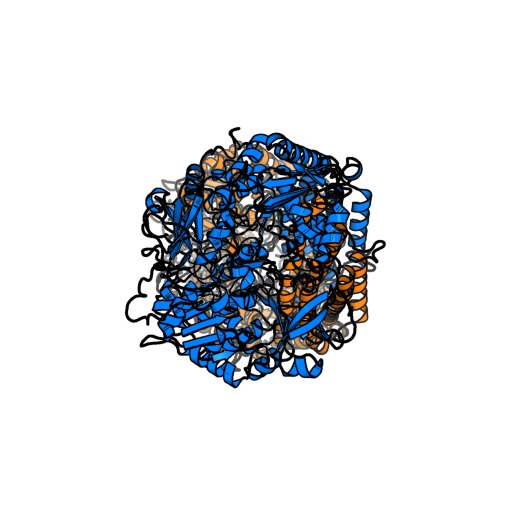.156 -13.258 1 95.62 866 ALA B CA 1
ATOM 14400 C C . ALA B 1 866 ? -28.984 12.117 -12.18 1 95.62 866 ALA B C 1
ATOM 14402 O O . ALA B 1 866 ? -29.797 13 -12.453 1 95.62 866 ALA B O 1
ATOM 14403 N N . LYS B 1 867 ? -28.516 11.93 -11.047 1 95.5 867 LYS B N 1
ATOM 14404 C CA . LYS B 1 867 ? -28.938 12.719 -9.898 1 95.5 867 LYS B CA 1
ATOM 14405 C C . LYS B 1 867 ? -28.375 14.141 -9.969 1 95.5 867 LYS B C 1
ATOM 14407 O O . LYS B 1 867 ? -29.078 15.109 -9.727 1 95.5 867 LYS B O 1
ATOM 14412 N N . TYR B 1 868 ? -27.125 14.367 -10.266 1 94 868 TYR B N 1
ATOM 14413 C CA . TYR B 1 868 ? -26.438 15.656 -10.156 1 94 868 TYR B CA 1
ATOM 14414 C C . TYR B 1 868 ? -26.344 16.344 -11.523 1 94 868 TYR B C 1
ATOM 14416 O O . TYR B 1 868 ? -26.219 17.562 -11.602 1 94 868 TYR B O 1
ATOM 14424 N N . GLY B 1 869 ? -26.297 15.578 -12.562 1 84.88 869 GLY B N 1
ATOM 14425 C CA . GLY B 1 869 ? -26.188 16.125 -13.906 1 84.88 869 GLY B CA 1
ATOM 14426 C C . GLY B 1 869 ? -24.812 15.984 -14.5 1 84.88 869 GLY B C 1
ATOM 14427 O O . GLY B 1 869 ? -23.859 15.578 -13.805 1 84.88 869 GLY B O 1
ATOM 14428 N N . GLU B 1 870 ? -24.703 16.156 -15.766 1 81.88 870 GLU B N 1
ATOM 14429 C CA . GLU B 1 870 ? -23.422 16.078 -16.469 1 81.88 870 GLU B CA 1
ATOM 14430 C C . GLU B 1 870 ? -23.422 17 -17.688 1 81.88 870 GLU B C 1
ATOM 14432 O O . GLU B 1 870 ? -24.484 17.391 -18.188 1 81.88 870 GLU B O 1
ATOM 14437 N N . ASN B 1 871 ? -22.234 17.438 -17.969 1 80.62 871 ASN B N 1
ATOM 14438 C CA . ASN B 1 871 ? -21.984 18.016 -19.297 1 80.62 871 ASN B CA 1
ATOM 14439 C C . ASN B 1 871 ? -21.438 16.969 -20.266 1 80.62 871 ASN B C 1
ATOM 14441 O O . ASN B 1 871 ? -20.219 16.781 -20.359 1 80.62 871 ASN B O 1
ATOM 14445 N N . GLN B 1 872 ? -22.219 16.406 -20.984 1 75.31 872 GLN B N 1
ATOM 14446 C CA . GLN B 1 872 ? -21.875 15.25 -21.812 1 75.31 872 GLN B CA 1
ATOM 14447 C C . GLN B 1 872 ? -20.922 15.641 -22.938 1 75.31 872 GLN B C 1
ATOM 14449 O O . GLN B 1 872 ? -20.016 14.883 -23.281 1 75.31 872 GLN B O 1
ATOM 14454 N N . GLN B 1 873 ? -21.094 16.75 -23.516 1 73.44 873 GLN B N 1
ATOM 14455 C CA . GLN B 1 873 ? -20.281 17.172 -24.656 1 73.44 873 GLN B CA 1
ATOM 14456 C C . GLN B 1 873 ? -18.828 17.375 -24.266 1 73.44 873 GLN B C 1
ATOM 14458 O O . GLN B 1 873 ? -17.922 16.859 -24.938 1 73.44 873 GLN B O 1
ATOM 14463 N N . ARG B 1 874 ? -18.562 17.922 -23.25 1 75.31 874 ARG B N 1
ATOM 14464 C CA . ARG B 1 874 ? -17.188 18.172 -22.797 1 75.31 874 ARG B CA 1
ATOM 14465 C C . ARG B 1 874 ? -16.531 16.891 -22.312 1 75.31 874 ARG B C 1
ATOM 14467 O O . ARG B 1 874 ? -15.367 16.625 -22.625 1 75.31 874 ARG B O 1
ATOM 14474 N N . GLY B 1 875 ? -17.328 16.234 -21.609 1 75.06 875 GLY B N 1
ATOM 14475 C CA . GLY B 1 875 ? -16.797 14.977 -21.109 1 75.06 875 GLY B CA 1
ATOM 14476 C C . GLY B 1 875 ? -16.391 14.016 -22.219 1 75.06 875 GLY B C 1
ATOM 14477 O O . GLY B 1 875 ? -15.32 13.406 -22.156 1 75.06 875 GLY B O 1
ATOM 14478 N N . HIS B 1 876 ? -17.109 13.945 -23.203 1 75.25 876 HIS B N 1
ATOM 14479 C CA . HIS B 1 876 ? -16.844 13.062 -24.328 1 75.25 876 HIS B CA 1
ATOM 14480 C C . HIS B 1 876 ? -15.602 13.508 -25.109 1 75.25 876 HIS B C 1
ATOM 14482 O O . HIS B 1 876 ? -14.781 12.68 -25.5 1 75.25 876 HIS B O 1
ATOM 14488 N N . HIS B 1 877 ? -15.461 14.688 -25.266 1 74.94 877 HIS B N 1
ATOM 14489 C CA . HIS B 1 877 ? -14.352 15.227 -26.031 1 74.94 877 HIS B CA 1
ATOM 14490 C C . HIS B 1 877 ? -13.016 14.938 -25.375 1 74.94 877 HIS B C 1
ATOM 14492 O O . HIS B 1 877 ? -12.086 14.445 -26.016 1 74.94 877 HIS B O 1
ATOM 14498 N N . ARG B 1 878 ? -12.867 15.055 -24.172 1 76.94 878 ARG B N 1
ATOM 14499 C CA . ARG B 1 878 ? -11.617 14.836 -23.438 1 76.94 878 ARG B CA 1
ATOM 14500 C C . ARG B 1 878 ? -11.273 13.352 -23.391 1 76.94 878 ARG B C 1
ATOM 14502 O O . ARG B 1 878 ? -10.109 12.969 -23.531 1 76.94 878 ARG B O 1
ATOM 14509 N N . ALA B 1 879 ? -12.32 12.695 -23.156 1 79.62 879 ALA B N 1
ATOM 14510 C CA . ALA B 1 879 ? -12.117 11.25 -23.094 1 79.62 879 ALA B CA 1
ATOM 14511 C C . ALA B 1 879 ? -11.633 10.703 -24.438 1 79.62 879 ALA B C 1
ATOM 14513 O O . ALA B 1 879 ? -10.758 9.836 -24.484 1 79.62 879 ALA B O 1
ATOM 14514 N N . HIS B 1 880 ? -12.062 11.227 -25.484 1 83.69 880 HIS B N 1
ATOM 14515 C CA . HIS B 1 880 ? -11.703 10.781 -26.828 1 83.69 880 HIS B CA 1
ATOM 14516 C C . HIS B 1 880 ? -10.273 11.172 -27.172 1 83.69 880 HIS B C 1
ATOM 14518 O O . HIS B 1 880 ? -9.547 10.398 -27.797 1 83.69 880 HIS B O 1
ATOM 14524 N N . ILE B 1 881 ? -9.875 12.273 -26.797 1 84.06 881 ILE B N 1
ATOM 14525 C CA . ILE B 1 881 ? -8.531 12.758 -27.078 1 84.06 881 ILE B CA 1
ATOM 14526 C C . ILE B 1 881 ? -7.5 11.852 -26.422 1 84.06 881 ILE B C 1
ATOM 14528 O O . ILE B 1 881 ? -6.516 11.453 -27.047 1 84.06 881 ILE B O 1
ATOM 14532 N N . LEU B 1 882 ? -7.777 11.57 -25.219 1 86.56 882 LEU B N 1
ATOM 14533 C CA . LEU B 1 882 ? -6.836 10.727 -24.5 1 86.56 882 LEU B CA 1
ATOM 14534 C C . LEU B 1 882 ? -6.812 9.32 -25.078 1 86.56 882 LEU B C 1
ATOM 14536 O O . LEU B 1 882 ? -5.742 8.727 -25.234 1 86.56 882 LEU B O 1
ATOM 14540 N N . ARG B 1 883 ? -7.977 8.812 -25.391 1 88.69 883 ARG B N 1
ATOM 14541 C CA . ARG B 1 883 ? -8.078 7.48 -25.984 1 88.69 883 ARG B CA 1
ATOM 14542 C C . ARG B 1 883 ? -7.281 7.398 -27.281 1 88.69 883 ARG B C 1
ATOM 14544 O O . ARG B 1 883 ? -6.539 6.441 -27.5 1 88.69 883 ARG B O 1
ATOM 14551 N N . GLU B 1 884 ? -7.359 8.352 -28.078 1 87.56 884 GLU B N 1
ATOM 14552 C CA . GLU B 1 884 ? -6.68 8.359 -29.375 1 87.56 884 GLU B CA 1
ATOM 14553 C C . GLU B 1 884 ? -5.164 8.469 -29.203 1 87.56 884 GLU B C 1
ATOM 14555 O O . GLU B 1 884 ? -4.406 7.887 -29.984 1 87.56 884 GLU B O 1
ATOM 14560 N N . ALA B 1 885 ? -4.777 9.117 -28.234 1 86.88 885 ALA B N 1
ATOM 14561 C CA . ALA B 1 885 ? -3.352 9.273 -27.953 1 86.88 885 ALA B CA 1
ATOM 14562 C C . ALA B 1 885 ? -2.752 7.965 -27.438 1 86.88 885 ALA B C 1
ATOM 14564 O O . ALA B 1 885 ? -1.6 7.645 -27.734 1 86.88 885 ALA B O 1
ATOM 14565 N N . LEU B 1 886 ? -3.523 7.227 -26.688 1 89.25 886 LEU B N 1
ATOM 14566 C CA . LEU B 1 886 ? -3.016 6.035 -26.016 1 89.25 886 LEU B CA 1
ATOM 14567 C C . LEU B 1 886 ? -3.184 4.801 -26.891 1 89.25 886 LEU B C 1
ATOM 14569 O O . LEU B 1 886 ? -2.426 3.836 -26.766 1 89.25 886 LEU B O 1
ATOM 14573 N N . PHE B 1 887 ? -4.238 4.797 -27.688 1 88.31 887 PHE B N 1
ATOM 14574 C CA . PHE B 1 887 ? -4.543 3.646 -28.531 1 88.31 887 PHE B CA 1
ATOM 14575 C C . PHE B 1 887 ? -4.684 4.066 -29.984 1 88.31 887 PHE B C 1
ATOM 14577 O O . PHE B 1 887 ? -5.766 3.955 -30.562 1 88.31 887 PHE B O 1
ATOM 14584 N N . PRO B 1 888 ? -3.594 4.539 -30.516 1 73.94 888 PRO B N 1
ATOM 14585 C CA . PRO B 1 888 ? -3.701 4.957 -31.922 1 73.94 888 PRO B CA 1
ATOM 14586 C C . PRO B 1 888 ? -4.074 3.807 -32.844 1 73.94 888 PRO B C 1
ATOM 14588 O O . PRO B 1 888 ? -3.84 2.641 -32.531 1 73.94 888 PRO B O 1
ATOM 14591 N N . ALA B 1 889 ? -4.879 4.16 -33.906 1 62.34 889 ALA B N 1
ATOM 14592 C CA . ALA B 1 889 ? -5.223 3.16 -34.906 1 62.34 889 ALA B CA 1
ATOM 14593 C C . ALA B 1 889 ? -3.988 2.385 -35.344 1 62.34 889 ALA B C 1
ATOM 14595 O O . ALA B 1 889 ? -2.979 2.979 -35.75 1 62.34 889 ALA B O 1
ATOM 14596 N N . PRO B 1 890 ? -3.951 1.006 -34.844 1 55.38 890 PRO B N 1
ATOM 14597 C CA . PRO B 1 890 ? -2.713 0.288 -35.156 1 55.38 890 PRO B CA 1
ATOM 14598 C C . PRO B 1 890 ? -2.344 0.364 -36.625 1 55.38 890 PRO B C 1
ATOM 14600 O O . PRO B 1 890 ? -3.201 0.177 -37.5 1 55.38 890 PRO B O 1
ATOM 14603 N N . GLU B 1 891 ? -1.34 1.101 -37 1 52.31 891 GLU B N 1
ATOM 14604 C CA . GLU B 1 891 ? -0.884 0.896 -38.375 1 52.31 891 GLU B CA 1
ATOM 14605 C C . GLU B 1 891 ? -0.714 -0.589 -38.688 1 52.31 891 GLU B C 1
ATOM 14607 O O . GLU B 1 891 ? -1.064 -1.046 -39.781 1 52.31 891 GLU B O 1
ATOM 14612 N N . ASP B 1 892 ? -0.072 -1.383 -37.75 1 53.69 892 ASP B N 1
ATOM 14613 C CA . ASP B 1 892 ? 0.165 -2.822 -37.812 1 53.69 892 ASP B CA 1
ATOM 14614 C C . ASP B 1 892 ? -0.611 -3.553 -36.719 1 53.69 892 ASP B C 1
ATOM 14616 O O . ASP B 1 892 ? -0.843 -3 -35.656 1 53.69 892 ASP B O 1
ATOM 14620 N N . PRO B 1 893 ? -1.231 -4.574 -37.094 1 57.09 893 PRO B N 1
ATOM 14621 C CA . PRO B 1 893 ? -1.96 -5.391 -36.125 1 57.09 893 PRO B CA 1
ATOM 14622 C C . PRO B 1 893 ? -1.154 -5.652 -34.844 1 57.09 893 PRO B C 1
ATOM 14624 O O . PRO B 1 893 ? 0.076 -5.73 -34.875 1 57.09 893 PRO B O 1
ATOM 14627 N N . TRP B 1 894 ? -1.657 -5.414 -33.656 1 62.03 894 TRP B N 1
ATOM 14628 C CA . TRP B 1 894 ? -1.117 -5.711 -32.344 1 62.03 894 TRP B CA 1
ATOM 14629 C C . TRP B 1 894 ? -0.56 -7.129 -32.281 1 62.03 894 TRP B C 1
ATOM 14631 O O . TRP B 1 894 ? -0.785 -7.852 -31.297 1 62.03 894 TRP B O 1
ATOM 14641 N N . GLY B 1 895 ? 0.186 -7.508 -33.25 1 68.19 895 GLY B N 1
ATOM 14642 C CA . GLY B 1 895 ? 0.506 -8.922 -33.375 1 68.19 895 GLY B CA 1
ATOM 14643 C C . GLY B 1 895 ? 1.744 -9.32 -32.594 1 68.19 895 GLY B C 1
ATOM 14644 O O . GLY B 1 895 ? 1.898 -10.484 -32.219 1 68.19 895 GLY B O 1
ATOM 14645 N N . GLY B 1 896 ? 2.621 -8.344 -32.219 1 84.31 896 GLY B N 1
ATOM 14646 C CA . GLY B 1 896 ? 3.838 -8.805 -31.562 1 84.31 896 GLY B CA 1
ATOM 14647 C C . GLY B 1 896 ? 3.859 -8.531 -30.062 1 84.31 896 GLY B C 1
ATOM 14648 O O . GLY B 1 896 ? 2.992 -7.828 -29.547 1 84.31 896 GLY B O 1
ATOM 14649 N N . ALA B 1 897 ? 4.762 -9.211 -29.328 1 89.69 897 ALA B N 1
ATOM 14650 C CA . ALA B 1 897 ? 4.879 -9.125 -27.875 1 89.69 897 ALA B CA 1
ATOM 14651 C C . ALA B 1 897 ? 5.105 -7.688 -27.422 1 89.69 897 ALA B C 1
ATOM 14653 O O . ALA B 1 897 ? 4.594 -7.27 -26.375 1 89.69 897 ALA B O 1
ATOM 14654 N N . TYR B 1 898 ? 5.84 -6.871 -28.234 1 91.81 898 TYR B N 1
ATOM 14655 C CA . TYR B 1 898 ? 6.125 -5.488 -27.875 1 91.81 898 TYR B CA 1
ATOM 14656 C C . TYR B 1 898 ? 4.871 -4.629 -27.984 1 91.81 898 TYR B C 1
ATOM 14658 O O . TYR B 1 898 ? 4.625 -3.779 -27.125 1 91.81 898 TYR B O 1
ATOM 14666 N N . GLU B 1 899 ? 4.086 -4.871 -29.047 1 91.25 899 GLU B N 1
ATOM 14667 C CA . GLU B 1 899 ? 2.846 -4.125 -29.234 1 91.25 899 GLU B CA 1
ATOM 14668 C C . GLU B 1 899 ? 1.838 -4.441 -28.125 1 91.25 899 GLU B C 1
ATOM 14670 O O . GLU B 1 899 ? 1.062 -3.574 -27.719 1 91.25 899 GLU B O 1
ATOM 14675 N N . VAL B 1 900 ? 1.801 -5.656 -27.703 1 92.94 900 VAL B N 1
ATOM 14676 C CA . VAL B 1 900 ? 0.942 -6.02 -26.578 1 92.94 900 VAL B CA 1
ATOM 14677 C C . VAL B 1 900 ? 1.366 -5.246 -25.328 1 92.94 900 VAL B C 1
ATOM 14679 O O . VAL B 1 900 ? 0.52 -4.75 -24.578 1 92.94 900 VAL B O 1
ATOM 14682 N N . LEU B 1 901 ? 2.688 -5.141 -25.125 1 93.81 901 LEU B N 1
ATOM 14683 C CA . LEU B 1 901 ? 3.221 -4.391 -23.984 1 93.81 901 LEU B CA 1
ATOM 14684 C C . LEU B 1 901 ? 2.818 -2.92 -24.078 1 93.81 901 LEU B C 1
ATOM 14686 O O . LEU B 1 901 ? 2.459 -2.312 -23.062 1 93.81 901 LEU B O 1
ATOM 14690 N N . GLU B 1 902 ? 2.795 -2.375 -25.234 1 92.5 902 GLU B N 1
ATOM 14691 C CA . GLU B 1 902 ? 2.385 -0.991 -25.453 1 92.5 902 GLU B CA 1
ATOM 14692 C C . GLU B 1 902 ? 0.899 -0.802 -25.156 1 92.5 902 GLU B C 1
ATOM 14694 O O . GLU B 1 902 ? 0.501 0.206 -24.562 1 92.5 902 GLU B O 1
ATOM 14699 N N . ALA B 1 903 ? 0.12 -1.753 -25.625 1 93.5 903 ALA B N 1
ATOM 14700 C CA . ALA B 1 903 ? -1.314 -1.689 -25.344 1 93.5 903 ALA B CA 1
ATOM 14701 C C . ALA B 1 903 ? -1.596 -1.708 -23.844 1 93.5 903 ALA B C 1
ATOM 14703 O O . ALA B 1 903 ? -2.463 -0.976 -23.359 1 93.5 903 ALA B O 1
ATOM 14704 N N . LEU B 1 904 ? -0.869 -2.518 -23.156 1 96.25 904 LEU B N 1
ATOM 14705 C CA . LEU B 1 904 ? -1.036 -2.611 -21.719 1 96.25 904 LEU B CA 1
ATOM 14706 C C . LEU B 1 904 ? -0.601 -1.318 -21.031 1 96.25 904 LEU B C 1
ATOM 14708 O O . LEU B 1 904 ? -1.226 -0.883 -20.062 1 96.25 904 LEU B O 1
ATOM 14712 N N . GLN B 1 905 ? 0.448 -0.69 -21.516 1 95.12 905 GLN B N 1
ATOM 14713 C CA . GLN B 1 905 ? 0.865 0.612 -21.016 1 95.12 905 GLN B CA 1
ATOM 14714 C C . GLN B 1 905 ? -0.225 1.659 -21.219 1 95.12 905 GLN B C 1
ATOM 14716 O O . GLN B 1 905 ? -0.507 2.455 -20.312 1 95.12 905 GLN B O 1
ATOM 14721 N N . GLY B 1 906 ? -0.774 1.642 -22.422 1 94.94 906 GLY B N 1
ATOM 14722 C CA . GLY B 1 906 ? -1.883 2.545 -22.688 1 94.94 906 GLY B CA 1
ATOM 14723 C C . GLY B 1 906 ? -3.041 2.365 -21.734 1 94.94 906 GLY B C 1
ATOM 14724 O O . GLY B 1 906 ? -3.623 3.346 -21.25 1 94.94 906 GLY B O 1
ATOM 14725 N N . LEU B 1 907 ? -3.367 1.156 -21.469 1 96.69 907 LEU B N 1
ATOM 14726 C CA . LEU B 1 907 ? -4.449 0.859 -20.547 1 96.69 907 LEU B CA 1
ATOM 14727 C C . LEU B 1 907 ? -4.113 1.364 -19.141 1 96.69 907 LEU B C 1
ATOM 14729 O O . LEU B 1 907 ? -4.977 1.92 -18.453 1 96.69 907 LEU B O 1
ATOM 14733 N N . ALA B 1 908 ? -2.848 1.173 -18.703 1 96.88 908 ALA B N 1
ATOM 14734 C CA . ALA B 1 908 ? -2.416 1.653 -17.406 1 96.88 908 ALA B CA 1
ATOM 14735 C C . ALA B 1 908 ? -2.617 3.162 -17.281 1 96.88 908 ALA B C 1
ATOM 14737 O O . ALA B 1 908 ? -3.074 3.648 -16.234 1 96.88 908 ALA B O 1
ATOM 14738 N N . VAL B 1 909 ? -2.334 3.885 -18.312 1 96.31 909 VAL B N 1
ATOM 14739 C CA . VAL B 1 909 ? -2.428 5.34 -18.328 1 96.31 909 VAL B CA 1
ATOM 14740 C C . VAL B 1 909 ? -3.895 5.766 -18.297 1 96.31 909 VAL B C 1
ATOM 14742 O O . VAL B 1 909 ? -4.27 6.684 -17.578 1 96.31 909 VAL B O 1
ATOM 14745 N N . TYR B 1 910 ? -4.68 5.117 -19.094 1 96.62 910 TYR B N 1
ATOM 14746 C CA . TYR B 1 910 ? -6.102 5.449 -19.141 1 96.62 910 TYR B CA 1
ATOM 14747 C C . TYR B 1 910 ? -6.762 5.203 -17.781 1 96.62 910 TYR B C 1
ATOM 14749 O O . TYR B 1 910 ? -7.562 6.02 -17.312 1 96.62 910 TYR B O 1
ATOM 14757 N N . LEU B 1 911 ? -6.457 4.094 -17.172 1 97.62 911 LEU B N 1
ATOM 14758 C CA . LEU B 1 911 ? -7 3.783 -15.852 1 97.62 911 LEU B CA 1
ATOM 14759 C C . LEU B 1 911 ? -6.559 4.82 -14.828 1 97.62 911 LEU B C 1
ATOM 14761 O O . LEU B 1 911 ? -7.324 5.176 -13.93 1 97.62 911 LEU B O 1
ATOM 14765 N N . ALA B 1 912 ? -5.328 5.324 -14.961 1 96.25 912 ALA B N 1
ATOM 14766 C CA . ALA B 1 912 ? -4.824 6.352 -14.055 1 96.25 912 ALA B CA 1
ATOM 14767 C C . ALA B 1 912 ? -5.613 7.648 -14.203 1 96.25 912 ALA B C 1
ATOM 14769 O O . ALA B 1 912 ? -5.824 8.367 -13.227 1 96.25 912 ALA B O 1
ATOM 14770 N N . HIS B 1 913 ? -6.004 7.945 -15.375 1 96.38 913 HIS B N 1
ATOM 14771 C CA . HIS B 1 913 ? -6.828 9.125 -15.617 1 96.38 913 HIS B CA 1
ATOM 14772 C C . HIS B 1 913 ? -8.148 9.031 -14.852 1 96.38 913 HIS B C 1
ATOM 14774 O O . HIS B 1 913 ? -8.539 9.984 -14.172 1 96.38 913 HIS B O 1
ATOM 14780 N N . ILE B 1 914 ? -8.789 7.91 -14.977 1 97.44 914 ILE B N 1
ATOM 14781 C CA . ILE B 1 914 ? -10.055 7.73 -14.281 1 97.44 914 ILE B CA 1
ATOM 14782 C C . ILE B 1 914 ? -9.828 7.758 -12.773 1 97.44 914 ILE B C 1
ATOM 14784 O O . ILE B 1 914 ? -10.633 8.32 -12.023 1 97.44 914 ILE B O 1
ATOM 14788 N N . GLN B 1 915 ? -8.734 7.125 -12.398 1 97.06 915 GLN B N 1
ATOM 14789 C CA . GLN B 1 915 ? -8.414 7.086 -10.977 1 97.06 915 GLN B CA 1
ATOM 14790 C C . GLN B 1 915 ? -8.273 8.492 -10.406 1 97.06 915 GLN B C 1
ATOM 14792 O O . GLN B 1 915 ? -8.766 8.781 -9.305 1 97.06 915 GLN B O 1
ATOM 14797 N N . SER B 1 916 ? -7.566 9.367 -11.086 1 96.31 916 SER B N 1
ATOM 14798 C CA . SER B 1 916 ? -7.395 10.734 -10.609 1 96.31 916 SER B CA 1
ATOM 14799 C C . SER B 1 916 ? -8.734 11.461 -10.523 1 96.31 916 SER B C 1
ATOM 14801 O O . SER B 1 916 ? -8.961 12.234 -9.594 1 96.31 916 SER B O 1
ATOM 14803 N N . SER B 1 917 ? -9.609 11.195 -11.461 1 96.19 917 SER B N 1
ATOM 14804 C CA . SER B 1 917 ? -10.93 11.812 -11.453 1 96.19 917 SER B CA 1
ATOM 14805 C C . SER B 1 917 ? -11.758 11.352 -10.258 1 96.19 917 SER B C 1
ATOM 14807 O O . SER B 1 917 ? -12.398 12.164 -9.594 1 96.19 917 SER B O 1
ATOM 14809 N N . VAL B 1 918 ? -11.719 10.102 -10.055 1 97.31 918 VAL B N 1
ATOM 14810 C CA . VAL B 1 918 ? -12.492 9.523 -8.969 1 97.31 918 VAL B CA 1
ATOM 14811 C C . VAL B 1 918 ? -11.914 9.977 -7.625 1 97.31 918 VAL B C 1
ATOM 14813 O O . VAL B 1 918 ? -12.664 10.188 -6.664 1 97.31 918 VAL B O 1
ATOM 14816 N N . THR B 1 919 ? -10.648 10.203 -7.551 1 96.31 919 THR B N 1
ATOM 14817 C CA . THR B 1 919 ? -9.984 10.688 -6.34 1 96.31 919 THR B CA 1
ATOM 14818 C C . THR B 1 919 ? -10.539 12.055 -5.934 1 96.31 919 THR B C 1
ATOM 14820 O O . THR B 1 919 ? -10.695 12.328 -4.746 1 96.31 919 THR B O 1
ATOM 14823 N N . ALA B 1 920 ? -10.805 12.859 -6.859 1 96.94 920 ALA B N 1
ATOM 14824 C CA . ALA B 1 920 ? -11.367 14.172 -6.59 1 96.94 920 ALA B CA 1
ATOM 14825 C C . ALA B 1 920 ? -12.82 14.062 -6.117 1 96.94 920 ALA B C 1
ATOM 14827 O O . ALA B 1 920 ? -13.281 14.867 -5.309 1 96.94 920 ALA B O 1
ATOM 14828 N N . LEU B 1 921 ? -13.523 13.07 -6.562 1 97.56 921 LEU B N 1
ATOM 14829 C CA . LEU B 1 921 ? -14.961 12.969 -6.32 1 97.56 921 LEU B CA 1
ATOM 14830 C C . LEU B 1 921 ? -15.234 12.484 -4.902 1 97.56 921 LEU B C 1
ATOM 14832 O O . LEU B 1 921 ? -16.297 12.758 -4.34 1 97.56 921 LEU B O 1
ATOM 14836 N N . LEU B 1 922 ? -14.32 11.773 -4.281 1 96 922 LEU B N 1
ATOM 14837 C CA . LEU B 1 922 ? -14.602 11.188 -2.979 1 96 922 LEU B CA 1
ATOM 14838 C C . LEU B 1 922 ? -14.836 12.266 -1.928 1 96 922 LEU B C 1
ATOM 14840 O O . LEU B 1 922 ? -15.891 12.305 -1.29 1 96 922 LEU B O 1
ATOM 14844 N N . PRO B 1 923 ? -13.875 13.195 -1.739 1 95.5 923 PRO B N 1
ATOM 14845 C CA . PRO B 1 923 ? -14.133 14.242 -0.748 1 95.5 923 PRO B CA 1
ATOM 14846 C C . PRO B 1 923 ? -15.336 15.109 -1.109 1 95.5 923 PRO B C 1
ATOM 14848 O O . PRO B 1 923 ? -16.047 15.602 -0.221 1 95.5 923 PRO B O 1
ATOM 14851 N N . ALA B 1 924 ? -15.562 15.336 -2.385 1 96.31 924 ALA B N 1
ATOM 14852 C CA . ALA B 1 924 ? -16.734 16.094 -2.805 1 96.31 924 ALA B CA 1
ATOM 14853 C C . ALA B 1 924 ? -18.031 15.383 -2.395 1 96.31 924 ALA B C 1
ATOM 14855 O O . ALA B 1 924 ? -18.953 16.016 -1.878 1 96.31 924 ALA B O 1
ATOM 14856 N N . ALA B 1 925 ? -18.078 14.062 -2.648 1 96.81 925 ALA B N 1
ATOM 14857 C CA . ALA B 1 925 ? -19.25 13.281 -2.273 1 96.81 925 ALA B CA 1
ATOM 14858 C C . ALA B 1 925 ? -19.469 13.297 -0.764 1 96.81 925 ALA B C 1
ATOM 14860 O O . ALA B 1 925 ? -20.609 13.398 -0.294 1 96.81 925 ALA B O 1
ATOM 14861 N N . GLN B 1 926 ? -18.438 13.211 -0.033 1 95.06 926 GLN B N 1
ATOM 14862 C CA . GLN B 1 926 ? -18.5 13.258 1.424 1 95.06 926 GLN B CA 1
ATOM 14863 C C . GLN B 1 926 ? -19 14.617 1.91 1 95.06 926 GLN B C 1
ATOM 14865 O O . GLN B 1 926 ? -19.828 14.688 2.816 1 95.06 926 GLN B O 1
ATOM 14870 N N . ALA B 1 927 ? -18.484 15.672 1.286 1 95.12 927 ALA B N 1
ATOM 14871 C CA . ALA B 1 927 ? -18.875 17.031 1.676 1 95.12 927 ALA B CA 1
ATOM 14872 C C . ALA B 1 927 ? -20.344 17.281 1.383 1 95.12 927 ALA B C 1
ATOM 14874 O O . ALA B 1 927 ? -20.969 18.141 2.008 1 95.12 927 ALA B O 1
ATOM 14875 N N . LEU B 1 928 ? -20.906 16.516 0.477 1 95.38 928 LEU B N 1
ATOM 14876 C CA . LEU B 1 928 ? -22.328 16.609 0.144 1 95.38 928 LEU B CA 1
ATOM 14877 C C . LEU B 1 928 ? -23.172 15.766 1.104 1 95.38 928 LEU B C 1
ATOM 14879 O O . LEU B 1 928 ? -24.391 15.836 1.081 1 95.38 928 LEU B O 1
ATOM 14883 N N . TRP B 1 929 ? -22.641 14.938 1.954 1 95 929 TRP B N 1
ATOM 14884 C CA . TRP B 1 929 ? -23.281 14.008 2.879 1 95 929 TRP B CA 1
ATOM 14885 C C . TRP B 1 929 ? -24.141 13 2.125 1 95 929 TRP B C 1
ATOM 14887 O O . TRP B 1 929 ? -25.219 12.633 2.596 1 95 929 TRP B O 1
ATOM 14897 N N . ASP B 1 930 ? -23.734 12.656 0.896 1 96.06 930 ASP B N 1
ATOM 14898 C CA . ASP B 1 930 ? -24.484 11.703 0.08 1 96.06 930 ASP B CA 1
ATOM 14899 C C . ASP B 1 930 ? -23.891 10.305 0.173 1 96.06 930 ASP B C 1
ATOM 14901 O O . ASP B 1 930 ? -22.969 9.961 -0.583 1 96.06 930 ASP B O 1
ATOM 14905 N N . GLN B 1 931 ? -24.453 9.461 0.969 1 95.62 931 GLN B N 1
ATOM 14906 C CA . GLN B 1 931 ? -23.922 8.133 1.264 1 95.62 931 GLN B CA 1
ATOM 14907 C C . GLN B 1 931 ? -23.891 7.266 0.01 1 95.62 931 GLN B C 1
ATOM 14909 O O . GLN B 1 931 ? -22.969 6.473 -0.174 1 95.62 931 GLN B O 1
ATOM 14914 N N . GLU B 1 932 ? -24.875 7.367 -0.843 1 96.5 932 GLU B N 1
ATOM 14915 C CA . GLU B 1 932 ? -24.922 6.582 -2.072 1 96.5 932 GLU B CA 1
ATOM 14916 C C . GLU B 1 932 ? -23.812 6.996 -3.031 1 96.5 932 GLU B C 1
ATOM 14918 O O . GLU B 1 932 ? -23.203 6.148 -3.684 1 96.5 932 GLU B O 1
ATOM 14923 N N . PHE B 1 933 ? -23.625 8.344 -3.191 1 96.81 933 PHE B N 1
ATOM 14924 C CA . PHE B 1 933 ? -22.547 8.859 -4.039 1 96.81 933 PHE B CA 1
ATOM 14925 C C . PHE B 1 933 ? -21.188 8.406 -3.52 1 96.81 933 PHE B C 1
ATOM 14927 O O . PHE B 1 933 ? -20.328 7.977 -4.297 1 96.81 933 PHE B O 1
ATOM 14934 N N . VAL B 1 934 ? -21 8.445 -2.184 1 97.12 934 VAL B N 1
ATOM 14935 C CA . VAL B 1 934 ? -19.75 7.996 -1.561 1 97.12 934 VAL B CA 1
ATOM 14936 C C . VAL B 1 934 ? -19.531 6.52 -1.87 1 97.12 934 VAL B C 1
ATOM 14938 O O . VAL B 1 934 ? -18.422 6.125 -2.256 1 97.12 934 VAL B O 1
ATOM 14941 N N . ALA B 1 935 ? -20.562 5.742 -1.709 1 96.25 935 ALA B N 1
ATOM 14942 C CA . ALA B 1 935 ? -20.453 4.305 -1.954 1 96.25 935 ALA B CA 1
ATOM 14943 C C . ALA B 1 935 ? -20.078 4.023 -3.406 1 96.25 935 ALA B C 1
ATOM 14945 O O . ALA B 1 935 ? -19.281 3.127 -3.686 1 96.25 935 ALA B O 1
ATOM 14946 N N . ALA B 1 936 ? -20.641 4.723 -4.332 1 97.62 936 ALA B N 1
ATOM 14947 C CA . ALA B 1 936 ? -20.344 4.555 -5.754 1 97.62 936 ALA B CA 1
ATOM 14948 C C . ALA B 1 936 ? -18.891 4.895 -6.059 1 97.62 936 ALA B C 1
ATOM 14950 O O . ALA B 1 936 ? -18.234 4.195 -6.828 1 97.62 936 ALA B O 1
ATOM 14951 N N . VAL B 1 937 ? -18.438 5.977 -5.477 1 97.75 937 VAL B N 1
ATOM 14952 C CA . VAL B 1 937 ? -17.062 6.426 -5.703 1 97.75 937 VAL B CA 1
ATOM 14953 C C . VAL B 1 937 ? -16.094 5.43 -5.09 1 97.75 937 VAL B C 1
ATOM 14955 O O . VAL B 1 937 ? -15.078 5.086 -5.703 1 97.75 937 VAL B O 1
ATOM 14958 N N . GLU B 1 938 ? -16.375 4.98 -3.924 1 95.56 938 GLU B N 1
ATOM 14959 C CA . GLU B 1 938 ? -15.539 3.982 -3.273 1 95.56 938 GLU B CA 1
ATOM 14960 C C . GLU B 1 938 ? -15.484 2.693 -4.086 1 95.56 938 GLU B C 1
ATOM 14962 O O . GLU B 1 938 ? -14.43 2.07 -4.203 1 95.56 938 GLU B O 1
ATOM 14967 N N . ASN B 1 939 ? -16.625 2.27 -4.574 1 95.81 939 ASN B N 1
ATOM 14968 C CA . ASN B 1 939 ? -16.656 1.106 -5.457 1 95.81 939 ASN B CA 1
ATOM 14969 C C . ASN B 1 939 ? -15.773 1.311 -6.684 1 95.81 939 ASN B C 1
ATOM 14971 O O . ASN B 1 939 ? -15.039 0.405 -7.082 1 95.81 939 ASN B O 1
ATOM 14975 N N . ALA B 1 940 ? -15.859 2.441 -7.285 1 97.75 940 ALA B N 1
ATOM 14976 C CA . ALA B 1 940 ? -15.047 2.756 -8.461 1 97.75 940 ALA B CA 1
ATOM 14977 C C . ALA B 1 940 ? -13.562 2.689 -8.133 1 97.75 940 ALA B C 1
ATOM 14979 O O . ALA B 1 940 ? -12.766 2.176 -8.922 1 97.75 940 ALA B O 1
ATOM 14980 N N . GLN B 1 941 ? -13.203 3.234 -6.992 1 96.44 941 GLN B N 1
ATOM 14981 C CA . GLN B 1 941 ? -11.812 3.172 -6.562 1 96.44 941 GLN B CA 1
ATOM 14982 C C . GLN B 1 941 ? -11.336 1.727 -6.438 1 96.44 941 GLN B C 1
ATOM 14984 O O . GLN B 1 941 ? -10.227 1.395 -6.852 1 96.44 941 GLN B O 1
ATOM 14989 N N . GLY B 1 942 ? -12.188 0.927 -5.848 1 94.44 942 GLY B N 1
ATOM 14990 C CA . GLY B 1 942 ? -11.859 -0.485 -5.73 1 94.44 942 GLY B CA 1
ATOM 14991 C C . GLY B 1 942 ? -11.703 -1.173 -7.07 1 94.44 942 GLY B C 1
ATOM 14992 O O . GLY B 1 942 ? -10.758 -1.941 -7.273 1 94.44 942 GLY B O 1
ATOM 14993 N N . CYS B 1 943 ? -12.586 -0.95 -7.973 1 96.75 943 CYS B N 1
ATOM 14994 C CA . CYS B 1 943 ? -12.523 -1.507 -9.32 1 96.75 943 CYS B CA 1
ATOM 14995 C C . CYS B 1 943 ? -11.234 -1.093 -10.023 1 96.75 943 CYS B C 1
ATOM 14997 O O . CYS B 1 943 ? -10.555 -1.925 -10.625 1 96.75 943 CYS B O 1
ATOM 14999 N N . LEU B 1 944 ? -10.914 0.184 -9.914 1 97.69 944 LEU B N 1
ATOM 15000 C CA . LEU B 1 944 ? -9.734 0.72 -10.586 1 97.69 944 LEU B CA 1
ATOM 15001 C C . LEU B 1 944 ? -8.453 0.119 -10 1 97.69 944 LEU B C 1
ATOM 15003 O O . LEU B 1 944 ? -7.512 -0.171 -10.734 1 97.69 944 LEU B O 1
ATOM 15007 N N . ARG B 1 945 ? -8.414 -0.005 -8.75 1 94.56 945 ARG B N 1
ATOM 15008 C CA . ARG B 1 945 ? -7.262 -0.628 -8.117 1 94.56 945 ARG B CA 1
ATOM 15009 C C . ARG B 1 945 ? -7.039 -2.041 -8.641 1 94.56 945 ARG B C 1
ATOM 15011 O O . ARG B 1 945 ? -5.906 -2.428 -8.945 1 94.56 945 ARG B O 1
ATOM 15018 N N . ARG B 1 946 ? -8.102 -2.809 -8.727 1 95.06 946 ARG B N 1
ATOM 15019 C CA . ARG B 1 946 ? -8.023 -4.188 -9.203 1 95.06 946 ARG B CA 1
ATOM 15020 C C . ARG B 1 946 ? -7.57 -4.242 -10.656 1 95.06 946 ARG B C 1
ATOM 15022 O O . ARG B 1 946 ? -6.699 -5.039 -11.008 1 95.06 946 ARG B O 1
ATOM 15029 N N . MET B 1 947 ? -8.164 -3.436 -11.492 1 97.88 947 MET B N 1
ATOM 15030 C CA . MET B 1 947 ? -7.805 -3.432 -12.906 1 97.88 947 MET B CA 1
ATOM 15031 C C . MET B 1 947 ? -6.355 -2.998 -13.102 1 97.88 947 MET B C 1
ATOM 15033 O O . MET B 1 947 ? -5.617 -3.617 -13.867 1 97.88 947 MET B O 1
ATOM 15037 N N . ARG B 1 948 ? -5.953 -1.979 -12.398 1 96.5 948 ARG B N 1
ATOM 15038 C CA . ARG B 1 948 ? -4.586 -1.487 -12.508 1 96.5 948 ARG B CA 1
ATOM 15039 C C . ARG B 1 948 ? -3.586 -2.535 -12.031 1 96.5 948 ARG B C 1
ATOM 15041 O O . ARG B 1 948 ? -2.521 -2.705 -12.625 1 96.5 948 ARG B O 1
ATOM 15048 N N . ALA B 1 949 ? -3.895 -3.154 -10.945 1 95.12 949 ALA B N 1
ATOM 15049 C CA . ALA B 1 949 ? -3.006 -4.191 -10.43 1 95.12 949 ALA B CA 1
ATOM 15050 C C . ALA B 1 949 ? -2.752 -5.27 -11.477 1 95.12 949 ALA B C 1
ATOM 15052 O O . ALA B 1 949 ? -1.616 -5.719 -11.656 1 95.12 949 ALA B O 1
ATOM 15053 N N . TRP B 1 950 ? -3.797 -5.707 -12.117 1 96.94 950 TRP B N 1
ATOM 15054 C CA . TRP B 1 950 ? -3.652 -6.727 -13.148 1 96.94 950 TRP B CA 1
ATOM 15055 C C . TRP B 1 950 ? -2.783 -6.223 -14.297 1 96.94 950 TRP B C 1
ATOM 15057 O O . TRP B 1 950 ? -1.87 -6.918 -14.742 1 96.94 950 TRP B O 1
ATOM 15067 N N . VAL B 1 951 ? -3.055 -5.016 -14.781 1 97.88 951 VAL B N 1
ATOM 15068 C CA . VAL B 1 951 ? -2.34 -4.457 -15.93 1 97.88 951 VAL B CA 1
ATOM 15069 C C . VAL B 1 951 ? -0.855 -4.328 -15.602 1 97.88 951 VAL B C 1
ATOM 15071 O O . VAL B 1 951 ? 0.001 -4.715 -16.406 1 97.88 951 VAL B O 1
ATOM 15074 N N . MET B 1 952 ? -0.57 -3.822 -14.43 1 96 952 MET B N 1
ATOM 15075 C CA . MET B 1 952 ? 0.82 -3.617 -14.031 1 96 952 MET B CA 1
ATOM 15076 C C . MET B 1 952 ? 1.543 -4.953 -13.883 1 96 952 MET B C 1
ATOM 15078 O O . MET B 1 952 ? 2.725 -5.062 -14.211 1 96 952 MET B O 1
ATOM 15082 N N . GLN B 1 953 ? 0.835 -5.898 -13.406 1 94.88 953 GLN B N 1
ATOM 15083 C CA . GLN B 1 953 ? 1.419 -7.23 -13.305 1 94.88 953 GLN B CA 1
ATOM 15084 C C . GLN B 1 953 ? 1.78 -7.785 -14.68 1 94.88 953 GLN B C 1
ATOM 15086 O O . GLN B 1 953 ? 2.852 -8.367 -14.852 1 94.88 953 GLN B O 1
ATOM 15091 N N . GLN B 1 954 ? 0.869 -7.645 -15.586 1 95.75 954 GLN B N 1
ATOM 15092 C CA . GLN B 1 954 ? 1.12 -8.141 -16.938 1 95.75 954 GLN B CA 1
ATOM 15093 C C . GLN B 1 954 ? 2.309 -7.422 -17.562 1 95.75 954 GLN B C 1
ATOM 15095 O O . GLN B 1 954 ? 3.113 -8.039 -18.266 1 95.75 954 GLN B O 1
ATOM 15100 N N . VAL B 1 955 ? 2.418 -6.145 -17.297 1 95.88 955 VAL B N 1
ATOM 15101 C CA . VAL B 1 955 ? 3.541 -5.371 -17.812 1 95.88 955 VAL B CA 1
ATOM 15102 C C . VAL B 1 955 ? 4.852 -5.914 -17.25 1 95.88 955 VAL B C 1
ATOM 15104 O O . VAL B 1 955 ? 5.82 -6.102 -18 1 95.88 955 VAL B O 1
ATOM 15107 N N . MET B 1 956 ? 4.867 -6.23 -16.047 1 93.94 956 MET B N 1
ATOM 15108 C CA . MET B 1 956 ? 6.066 -6.715 -15.375 1 93.94 956 MET B CA 1
ATOM 15109 C C . MET B 1 956 ? 6.461 -8.094 -15.883 1 93.94 956 MET B C 1
ATOM 15111 O O . MET B 1 956 ? 7.625 -8.328 -16.219 1 93.94 956 MET B O 1
ATOM 15115 N N . VAL B 1 957 ? 5.543 -8.977 -16.016 1 92.62 957 VAL B N 1
ATOM 15116 C CA . VAL B 1 957 ? 5.824 -10.383 -16.297 1 92.62 957 VAL B CA 1
ATOM 15117 C C . VAL B 1 957 ? 6.293 -10.539 -17.734 1 92.62 957 VAL B C 1
ATOM 15119 O O . VAL B 1 957 ? 7.141 -11.383 -18.031 1 92.62 957 VAL B O 1
ATOM 15122 N N . ARG B 1 958 ? 5.883 -9.695 -18.578 1 93.88 958 ARG B N 1
ATOM 15123 C CA . ARG B 1 958 ? 6.16 -9.852 -20 1 93.88 958 ARG B CA 1
ATOM 15124 C C . ARG B 1 958 ? 7.469 -9.156 -20.391 1 93.88 958 ARG B C 1
ATOM 15126 O O . ARG B 1 958 ? 8.086 -9.5 -21.391 1 93.88 958 ARG B O 1
ATOM 15133 N N . SER B 1 959 ? 7.922 -8.281 -19.578 1 95 959 SER B N 1
ATOM 15134 C CA . SER B 1 959 ? 8.961 -7.328 -19.953 1 95 959 SER B CA 1
ATOM 15135 C C . SER B 1 959 ? 10.281 -8.039 -20.234 1 95 959 SER B C 1
ATOM 15137 O O . SER B 1 959 ? 10.906 -7.812 -21.266 1 95 959 SER B O 1
ATOM 15139 N N . PRO B 1 960 ? 10.789 -8.969 -19.375 1 94.62 960 PRO B N 1
ATOM 15140 C CA . PRO B 1 960 ? 12.117 -9.523 -19.641 1 94.62 960 PRO B CA 1
ATOM 15141 C C . PRO B 1 960 ? 12.195 -10.258 -20.969 1 94.62 960 PRO B C 1
ATOM 15143 O O . PRO B 1 960 ? 13.125 -10.023 -21.75 1 94.62 960 PRO B O 1
ATOM 15146 N N . GLN B 1 961 ? 11.172 -11.117 -21.234 1 95.06 961 GLN B N 1
ATOM 15147 C CA . GLN B 1 961 ? 11.203 -11.883 -22.484 1 95.06 961 GLN B CA 1
ATOM 15148 C C . GLN B 1 961 ? 11.039 -10.969 -23.688 1 95.06 961 GLN B C 1
ATOM 15150 O O . GLN B 1 961 ? 11.711 -11.148 -24.703 1 95.06 961 GLN B O 1
ATOM 15155 N N . THR B 1 962 ? 10.219 -9.977 -23.578 1 94.88 962 THR B N 1
ATOM 15156 C CA . THR B 1 962 ? 9.883 -9.086 -24.688 1 94.88 962 THR B CA 1
ATOM 15157 C C . THR B 1 962 ? 11.023 -8.102 -24.938 1 94.88 962 THR B C 1
ATOM 15159 O O . THR B 1 962 ? 11.32 -7.789 -26.094 1 94.88 962 THR B O 1
ATOM 15162 N N . LEU B 1 963 ? 11.703 -7.652 -23.906 1 95.62 963 LEU B N 1
ATOM 15163 C CA . LEU B 1 963 ? 12.656 -6.555 -24.047 1 95.62 963 LEU B CA 1
ATOM 15164 C C . LEU B 1 963 ? 14.078 -7.086 -24.219 1 95.62 963 LEU B C 1
ATOM 15166 O O . LEU B 1 963 ? 14.922 -6.434 -24.844 1 95.62 963 LEU B O 1
ATOM 15170 N N . LEU B 1 964 ? 14.367 -8.305 -23.719 1 95.5 964 LEU B N 1
ATOM 15171 C CA . LEU B 1 964 ? 15.766 -8.719 -23.641 1 95.5 964 LEU B CA 1
ATOM 15172 C C . LEU B 1 964 ? 16.109 -9.727 -24.734 1 95.5 964 LEU B C 1
ATOM 15174 O O . LEU B 1 964 ? 17.25 -9.789 -25.203 1 95.5 964 LEU B O 1
ATOM 15178 N N . VAL B 1 965 ? 15.164 -10.625 -25.109 1 95.94 965 VAL B N 1
ATOM 15179 C CA . VAL B 1 965 ? 15.469 -11.656 -26.094 1 95.94 965 VAL B CA 1
ATOM 15180 C C . VAL B 1 965 ? 15.203 -11.133 -27.5 1 95.94 965 VAL B C 1
ATOM 15182 O O . VAL B 1 965 ? 14.07 -10.789 -27.844 1 95.94 965 VAL B O 1
ATOM 15185 N N . PRO B 1 966 ? 16.219 -11.109 -28.344 1 93.12 966 PRO B N 1
ATOM 15186 C CA . PRO B 1 966 ? 16.031 -10.602 -29.703 1 93.12 966 PRO B CA 1
ATOM 15187 C C . PRO B 1 966 ? 15.102 -11.484 -30.531 1 93.12 966 PRO B C 1
ATOM 15189 O O . PRO B 1 966 ? 15.172 -12.711 -30.438 1 93.12 966 PRO B O 1
ATOM 15192 N N . VAL B 1 967 ? 14.18 -10.867 -31.25 1 89.06 967 VAL B N 1
ATOM 15193 C CA . VAL B 1 967 ? 13.273 -11.625 -32.094 1 89.06 967 VAL B CA 1
ATOM 15194 C C . VAL B 1 967 ? 13.328 -11.062 -33.531 1 89.06 967 VAL B C 1
ATOM 15196 O O . VAL B 1 967 ? 13.656 -9.898 -33.719 1 89.06 967 VAL B O 1
#